Protein 1V85 (pdb70)

Structure (mmCIF, N/CA/C/O backbone):
data_1V85
#
_entry.id   1V85
#
loop_
_atom_site.group_PDB
_atom_site.id
_atom_site.type_symbol
_atom_site.label_atom_id
_atom_site.label_alt_id
_atom_site.label_comp_id
_atom_site.label_asym_id
_atom_site.label_entity_id
_atom_site.label_seq_id
_atom_site.pdbx_PDB_ins_code
_atom_site.Cartn_x
_atom_site.Cartn_y
_atom_site.Cartn_z
_atom_site.occupancy
_atom_site.B_iso_or_equiv
_atom_site.auth_seq_id
_atom_site.auth_comp_id
_atom_site.auth_asym_id
_atom_site.auth_atom_id
_atom_site.pdbx_PDB_model_num
ATOM 1 N N . GLY A 1 1 ? 20.826 4.219 -8.688 1.00 0.00 1 GLY A N 1
ATOM 2 C CA . GLY A 1 1 ? 21.568 4.220 -9.936 1.00 0.00 1 GLY A CA 1
ATOM 3 C C . GLY A 1 1 ? 20.661 4.275 -11.149 1.00 0.00 1 GLY A C 1
ATOM 4 O O . GLY A 1 1 ? 19.618 4.927 -11.124 1.00 0.00 1 GLY A O 1
ATOM 8 N N . SER A 1 2 ? 21.060 3.589 -12.216 1.00 0.00 2 SER A N 1
ATOM 9 C CA . SER A 1 2 ? 20.279 3.567 -13.447 1.00 0.00 2 SER A CA 1
ATOM 10 C C . SER A 1 2 ? 19.308 2.390 -13.453 1.00 0.00 2 SER A C 1
ATOM 11 O O . SER A 1 2 ? 19.142 1.713 -14.467 1.00 0.00 2 SER A O 1
ATOM 19 N N . SER A 1 3 ? 18.669 2.152 -12.312 1.00 0.00 3 SER A N 1
ATOM 20 C CA . SER A 1 3 ? 17.717 1.055 -12.183 1.00 0.00 3 SER A CA 1
ATOM 21 C C . SER A 1 3 ? 16.291 1.542 -12.425 1.00 0.00 3 SER A C 1
ATOM 22 O O . SER A 1 3 ? 15.695 2.199 -11.573 1.00 0.00 3 SER A O 1
ATOM 30 N N . GLY A 1 4 ? 15.750 1.213 -13.594 1.00 0.00 4 GLY A N 1
ATOM 31 C CA . GLY A 1 4 ? 14.400 1.624 -13.929 1.00 0.00 4 GLY A CA 1
ATOM 32 C C . GLY A 1 4 ? 14.079 3.021 -13.434 1.00 0.00 4 GLY A C 1
ATOM 33 O O . GLY A 1 4 ? 14.972 3.857 -13.293 1.00 0.00 4 GLY A O 1
ATOM 37 N N . SER A 1 5 ? 12.802 3.276 -13.172 1.00 0.00 5 SER A N 1
ATOM 38 C CA . SER A 1 5 ? 12.365 4.583 -12.696 1.00 0.00 5 SER A CA 1
ATOM 39 C C . SER A 1 5 ? 13.013 4.917 -11.356 1.00 0.00 5 SER A C 1
ATOM 40 O O . SER A 1 5 ? 13.679 4.078 -10.749 1.00 0.00 5 SER A O 1
ATOM 48 N N . SER A 1 6 ? 12.812 6.150 -10.899 1.00 0.00 6 SER A N 1
ATOM 49 C CA . SER A 1 6 ? 13.379 6.598 -9.633 1.00 0.00 6 SER A CA 1
ATOM 50 C C . SER A 1 6 ? 12.715 5.885 -8.458 1.00 0.00 6 SER A C 1
ATOM 51 O O . SER A 1 6 ? 11.575 6.180 -8.102 1.00 0.00 6 SER A O 1
ATOM 59 N N . GLY A 1 7 ? 13.439 4.944 -7.860 1.00 0.00 7 GLY A N 1
ATOM 60 C CA . GLY A 1 7 ? 12.905 4.203 -6.732 1.00 0.00 7 GLY A CA 1
ATOM 61 C C . GLY A 1 7 ? 13.837 3.101 -6.268 1.00 0.00 7 GLY A C 1
ATOM 62 O O . GLY A 1 7 ? 14.499 2.457 -7.082 1.00 0.00 7 GLY A O 1
ATOM 66 N N . GLU A 1 8 ? 13.890 2.885 -4.958 1.00 0.00 8 GLU A N 1
ATOM 67 C CA . GLU A 1 8 ? 14.751 1.855 -4.388 1.00 0.00 8 GLU A CA 1
ATOM 68 C C . GLU A 1 8 ? 13.978 0.986 -3.399 1.00 0.00 8 GLU A C 1
ATOM 69 O O . GLU A 1 8 ? 13.151 1.483 -2.634 1.00 0.00 8 GLU A O 1
ATOM 81 N N . HIS A 1 9 ? 14.254 -0.314 -3.421 1.00 0.00 9 HIS A N 1
ATOM 82 C CA . HIS A 1 9 ? 13.586 -1.252 -2.526 1.00 0.00 9 HIS A CA 1
ATOM 83 C C . HIS A 1 9 ? 14.321 -1.348 -1.192 1.00 0.00 9 HIS A C 1
ATOM 84 O O . HIS A 1 9 ? 15.169 -2.218 -1.001 1.00 0.00 9 HIS A O 1
ATOM 99 N N . GLY A 1 10 ? 13.989 -0.447 -0.273 1.00 0.00 10 GLY A N 1
ATOM 100 C CA . GLY A 1 10 ? 14.627 -0.447 1.031 1.00 0.00 10 GLY A CA 1
ATOM 101 C C . GLY A 1 10 ? 14.311 0.801 1.831 1.00 0.00 10 GLY A C 1
ATOM 102 O O . GLY A 1 10 ? 13.995 0.722 3.019 1.00 0.00 10 GLY A O 1
ATOM 106 N N . LEU A 1 11 ? 14.397 1.956 1.181 1.00 0.00 11 LEU A N 1
ATOM 107 C CA . LEU A 1 11 ? 14.119 3.227 1.841 1.00 0.00 11 LEU A CA 1
ATOM 108 C C . LEU A 1 11 ? 12.632 3.367 2.149 1.00 0.00 11 LEU A C 1
ATOM 109 O O . LEU A 1 11 ? 12.211 4.312 2.819 1.00 0.00 11 LEU A O 1
ATOM 125 N N . LEU A 1 12 ? 11.840 2.420 1.659 1.00 0.00 12 LEU A N 1
ATOM 126 C CA . LEU A 1 12 ? 10.398 2.435 1.885 1.00 0.00 12 LEU A CA 1
ATOM 127 C C . LEU A 1 12 ? 10.079 2.720 3.349 1.00 0.00 12 LEU A C 1
ATOM 128 O O . LEU A 1 12 ? 9.409 3.702 3.670 1.00 0.00 12 LEU A O 1
ATOM 144 N N . VAL A 1 13 ? 10.565 1.855 4.234 1.00 0.00 13 VAL A N 1
ATOM 145 C CA . VAL A 1 13 ? 10.334 2.015 5.665 1.00 0.00 13 VAL A CA 1
ATOM 146 C C . VAL A 1 13 ? 10.985 3.291 6.187 1.00 0.00 13 VAL A C 1
ATOM 147 O O . VAL A 1 13 ? 10.367 4.060 6.924 1.00 0.00 13 VAL A O 1
ATOM 160 N N . HIS A 1 14 ? 12.238 3.511 5.800 1.00 0.00 14 HIS A N 1
ATOM 161 C CA . HIS A 1 14 ? 12.973 4.695 6.229 1.00 0.00 14 HIS A CA 1
ATOM 162 C C . HIS A 1 14 ? 12.155 5.960 5.986 1.00 0.00 14 HIS A C 1
ATOM 163 O O . HIS A 1 14 ? 12.266 6.936 6.729 1.00 0.00 14 HIS A O 1
ATOM 178 N N . LYS A 1 15 ? 11.335 5.937 4.942 1.00 0.00 15 LYS A N 1
ATOM 179 C CA . LYS A 1 15 ? 10.497 7.081 4.601 1.00 0.00 15 LYS A CA 1
ATOM 180 C C . LYS A 1 15 ? 9.055 6.850 5.042 1.00 0.00 15 LYS A C 1
ATOM 181 O O . LYS A 1 15 ? 8.432 5.859 4.665 1.00 0.00 15 LYS A O 1
ATOM 200 N N . ALA A 1 16 ? 8.532 7.773 5.843 1.00 0.00 16 ALA A N 1
ATOM 201 C CA . ALA A 1 16 ? 7.163 7.671 6.333 1.00 0.00 16 ALA A CA 1
ATOM 202 C C . ALA A 1 16 ? 6.203 7.304 5.207 1.00 0.00 16 ALA A C 1
ATOM 203 O O . ALA A 1 16 ? 6.293 7.838 4.101 1.00 0.00 16 ALA A O 1
ATOM 210 N N . VAL A 1 17 ? 5.284 6.387 5.494 1.00 0.00 17 VAL A N 1
ATOM 211 C CA . VAL A 1 17 ? 4.306 5.948 4.505 1.00 0.00 17 VAL A CA 1
ATOM 212 C C . VAL A 1 17 ? 3.329 7.068 4.165 1.00 0.00 17 VAL A C 1
ATOM 213 O O . VAL A 1 17 ? 2.727 7.074 3.091 1.00 0.00 17 VAL A O 1
ATOM 226 N N . ASP A 1 18 ? 3.176 8.012 5.086 1.00 0.00 18 ASP A N 1
ATOM 227 C CA . ASP A 1 18 ? 2.272 9.139 4.883 1.00 0.00 18 ASP A CA 1
ATOM 228 C C . ASP A 1 18 ? 2.895 10.175 3.954 1.00 0.00 18 ASP A C 1
ATOM 229 O O . ASP A 1 18 ? 2.291 11.208 3.663 1.00 0.00 18 ASP A O 1
ATOM 238 N N . LYS A 1 19 ? 4.108 9.893 3.490 1.00 0.00 19 LYS A N 1
ATOM 239 C CA . LYS A 1 19 ? 4.815 10.800 2.593 1.00 0.00 19 LYS A CA 1
ATOM 240 C C . LYS A 1 19 ? 5.029 10.157 1.227 1.00 0.00 19 LYS A C 1
ATOM 241 O O . LYS A 1 19 ? 5.558 10.786 0.311 1.00 0.00 19 LYS A O 1
ATOM 260 N N . TRP A 1 20 ? 4.614 8.902 1.098 1.00 0.00 20 TRP A N 1
ATOM 261 C CA . TRP A 1 20 ? 4.759 8.175 -0.158 1.00 0.00 20 TRP A CA 1
ATOM 262 C C . TRP A 1 20 ? 3.922 8.817 -1.259 1.00 0.00 20 TRP A C 1
ATOM 263 O O . TRP A 1 20 ? 3.086 9.682 -0.994 1.00 0.00 20 TRP A O 1
ATOM 284 N N . THR A 1 21 ? 4.152 8.390 -2.497 1.00 0.00 21 THR A N 1
ATOM 285 C CA . THR A 1 21 ? 3.419 8.924 -3.638 1.00 0.00 21 THR A CA 1
ATOM 286 C C . THR A 1 21 ? 2.685 7.818 -4.387 1.00 0.00 21 THR A C 1
ATOM 287 O O . THR A 1 21 ? 2.997 6.636 -4.234 1.00 0.00 21 THR A O 1
ATOM 298 N N . THR A 1 22 ? 1.707 8.208 -5.199 1.00 0.00 22 THR A N 1
ATOM 299 C CA . THR A 1 22 ? 0.928 7.249 -5.972 1.00 0.00 22 THR A CA 1
ATOM 300 C C . THR A 1 22 ? 1.824 6.179 -6.585 1.00 0.00 22 THR A C 1
ATOM 301 O O . THR A 1 22 ? 1.369 5.078 -6.893 1.00 0.00 22 THR A O 1
ATOM 312 N N . GLU A 1 23 ? 3.100 6.510 -6.759 1.00 0.00 23 GLU A N 1
ATOM 313 C CA . GLU A 1 23 ? 4.059 5.575 -7.336 1.00 0.00 23 GLU A CA 1
ATOM 314 C C . GLU A 1 23 ? 4.569 4.599 -6.280 1.00 0.00 23 GLU A C 1
ATOM 315 O O . GLU A 1 23 ? 4.380 3.389 -6.397 1.00 0.00 23 GLU A O 1
ATOM 327 N N . GLU A 1 24 ? 5.218 5.134 -5.251 1.00 0.00 24 GLU A N 1
ATOM 328 C CA . GLU A 1 24 ? 5.757 4.310 -4.175 1.00 0.00 24 GLU A CA 1
ATOM 329 C C . GLU A 1 24 ? 4.667 3.437 -3.561 1.00 0.00 24 GLU A C 1
ATOM 330 O O . GLU A 1 24 ? 4.898 2.271 -3.238 1.00 0.00 24 GLU A O 1
ATOM 342 N N . VAL A 1 25 ? 3.478 4.009 -3.401 1.00 0.00 25 VAL A N 1
ATOM 343 C CA . VAL A 1 25 ? 2.351 3.284 -2.826 1.00 0.00 25 VAL A CA 1
ATOM 344 C C . VAL A 1 25 ? 2.121 1.962 -3.551 1.00 0.00 25 VAL A C 1
ATOM 345 O O . VAL A 1 25 ? 1.932 0.922 -2.921 1.00 0.00 25 VAL A O 1
ATOM 358 N N . VAL A 1 26 ? 2.138 2.011 -4.879 1.00 0.00 26 VAL A N 1
ATOM 359 C CA . VAL A 1 26 ? 1.933 0.817 -5.690 1.00 0.00 26 VAL A CA 1
ATOM 360 C C . VAL A 1 26 ? 3.176 -0.066 -5.693 1.00 0.00 26 VAL A C 1
ATOM 361 O O . VAL A 1 26 ? 3.080 -1.293 -5.746 1.00 0.00 26 VAL A O 1
ATOM 374 N N . LEU A 1 27 ? 4.343 0.566 -5.637 1.00 0.00 27 LEU A N 1
ATOM 375 C CA . LEU A 1 27 ? 5.608 -0.162 -5.632 1.00 0.00 27 LEU A CA 1
ATOM 376 C C . LEU A 1 27 ? 5.724 -1.044 -4.393 1.00 0.00 27 LEU A C 1
ATOM 377 O O . LEU A 1 27 ? 6.045 -2.228 -4.490 1.00 0.00 27 LEU A O 1
ATOM 393 N N . TRP A 1 28 ? 5.458 -0.459 -3.231 1.00 0.00 28 TRP A N 1
ATOM 394 C CA . TRP A 1 28 ? 5.531 -1.193 -1.972 1.00 0.00 28 TRP A CA 1
ATOM 395 C C . TRP A 1 28 ? 4.530 -2.343 -1.954 1.00 0.00 28 TRP A C 1
ATOM 396 O O . TRP A 1 28 ? 4.828 -3.430 -1.458 1.00 0.00 28 TRP A O 1
ATOM 417 N N . LEU A 1 29 ? 3.343 -2.097 -2.496 1.00 0.00 29 LEU A N 1
ATOM 418 C CA . LEU A 1 29 ? 2.298 -3.113 -2.542 1.00 0.00 29 LEU A CA 1
ATOM 419 C C . LEU A 1 29 ? 2.596 -4.153 -3.618 1.00 0.00 29 LEU A C 1
ATOM 420 O O . LEU A 1 29 ? 2.132 -5.290 -3.541 1.00 0.00 29 LEU A O 1
ATOM 436 N N . GLU A 1 30 ? 3.374 -3.754 -4.620 1.00 0.00 30 GLU A N 1
ATOM 437 C CA . GLU A 1 30 ? 3.734 -4.652 -5.711 1.00 0.00 30 GLU A CA 1
ATOM 438 C C . GLU A 1 30 ? 4.850 -5.602 -5.286 1.00 0.00 30 GLU A C 1
ATOM 439 O O . GLU A 1 30 ? 5.371 -6.365 -6.099 1.00 0.00 30 GLU A O 1
ATOM 451 N N . GLN A 1 31 ? 5.212 -5.548 -4.009 1.00 0.00 31 GLN A N 1
ATOM 452 C CA . GLN A 1 31 ? 6.267 -6.402 -3.477 1.00 0.00 31 GLN A CA 1
ATOM 453 C C . GLN A 1 31 ? 5.687 -7.486 -2.575 1.00 0.00 31 GLN A C 1
ATOM 454 O O . GLN A 1 31 ? 6.271 -8.559 -2.421 1.00 0.00 31 GLN A O 1
ATOM 468 N N . LEU A 1 32 ? 4.534 -7.199 -1.980 1.00 0.00 32 LEU A N 1
ATOM 469 C CA . LEU A 1 32 ? 3.873 -8.150 -1.092 1.00 0.00 32 LEU A CA 1
ATOM 470 C C . LEU A 1 32 ? 3.475 -9.414 -1.847 1.00 0.00 32 LEU A C 1
ATOM 471 O O . LEU A 1 32 ? 3.370 -10.491 -1.262 1.00 0.00 32 LEU A O 1
ATOM 487 N N . GLY A 1 33 ? 3.257 -9.275 -3.151 1.00 0.00 33 GLY A N 1
ATOM 488 C CA . GLY A 1 33 ? 2.875 -10.414 -3.965 1.00 0.00 33 GLY A CA 1
ATOM 489 C C . GLY A 1 33 ? 2.572 -10.026 -5.399 1.00 0.00 33 GLY A C 1
ATOM 490 O O . GLY A 1 33 ? 2.365 -8.855 -5.717 1.00 0.00 33 GLY A O 1
ATOM 494 N N . PRO A 1 34 ? 2.546 -11.026 -6.293 1.00 0.00 34 PRO A N 1
ATOM 495 C CA . PRO A 1 34 ? 2.268 -10.808 -7.716 1.00 0.00 34 PRO A CA 1
ATOM 496 C C . PRO A 1 34 ? 0.818 -10.411 -7.969 1.00 0.00 34 PRO A C 1
ATOM 497 O O . PRO A 1 34 ? 0.493 -9.845 -9.013 1.00 0.00 34 PRO A O 1
ATOM 508 N N . TRP A 1 35 ? -0.049 -10.712 -7.009 1.00 0.00 35 TRP A N 1
ATOM 509 C CA . TRP A 1 35 ? -1.466 -10.386 -7.129 1.00 0.00 35 TRP A CA 1
ATOM 510 C C . TRP A 1 35 ? -1.695 -8.887 -6.965 1.00 0.00 35 TRP A C 1
ATOM 511 O O . TRP A 1 35 ? -2.772 -8.378 -7.273 1.00 0.00 35 TRP A O 1
ATOM 532 N N . ALA A 1 36 ? -0.676 -8.187 -6.477 1.00 0.00 36 ALA A N 1
ATOM 533 C CA . ALA A 1 36 ? -0.767 -6.747 -6.274 1.00 0.00 36 ALA A CA 1
ATOM 534 C C . ALA A 1 36 ? -1.124 -6.031 -7.573 1.00 0.00 36 ALA A C 1
ATOM 535 O O . ALA A 1 36 ? -1.724 -4.956 -7.555 1.00 0.00 36 ALA A O 1
ATOM 542 N N . SER A 1 37 ? -0.751 -6.633 -8.697 1.00 0.00 37 SER A N 1
ATOM 543 C CA . SER A 1 37 ? -1.028 -6.050 -10.005 1.00 0.00 37 SER A CA 1
ATOM 544 C C . SER A 1 37 ? -2.525 -6.067 -10.301 1.00 0.00 37 SER A C 1
ATOM 545 O O . SER A 1 37 ? -2.996 -5.388 -11.214 1.00 0.00 37 SER A O 1
ATOM 553 N N . LEU A 1 38 ? -3.267 -6.846 -9.522 1.00 0.00 38 LEU A N 1
ATOM 554 C CA . LEU A 1 38 ? -4.711 -6.952 -9.699 1.00 0.00 38 LEU A CA 1
ATOM 555 C C . LEU A 1 38 ? -5.432 -5.812 -8.986 1.00 0.00 38 LEU A C 1
ATOM 556 O O . LEU A 1 38 ? -6.620 -5.580 -9.210 1.00 0.00 38 LEU A O 1
ATOM 572 N N . TYR A 1 39 ? -4.705 -5.104 -8.129 1.00 0.00 39 TYR A N 1
ATOM 573 C CA . TYR A 1 39 ? -5.275 -3.988 -7.383 1.00 0.00 39 TYR A CA 1
ATOM 574 C C . TYR A 1 39 ? -4.568 -2.682 -7.732 1.00 0.00 39 TYR A C 1
ATOM 575 O O . TYR A 1 39 ? -5.168 -1.608 -7.689 1.00 0.00 39 TYR A O 1
ATOM 593 N N . ARG A 1 40 ? -3.289 -2.783 -8.077 1.00 0.00 40 ARG A N 1
ATOM 594 C CA . ARG A 1 40 ? -2.498 -1.611 -8.432 1.00 0.00 40 ARG A CA 1
ATOM 595 C C . ARG A 1 40 ? -3.314 -0.643 -9.286 1.00 0.00 40 ARG A C 1
ATOM 596 O O . ARG A 1 40 ? -3.300 0.566 -9.056 1.00 0.00 40 ARG A O 1
ATOM 617 N N . ASP A 1 41 ? -4.022 -1.185 -10.270 1.00 0.00 41 ASP A N 1
ATOM 618 C CA . ASP A 1 41 ? -4.844 -0.370 -11.158 1.00 0.00 41 ASP A CA 1
ATOM 619 C C . ASP A 1 41 ? -5.774 0.537 -10.358 1.00 0.00 41 ASP A C 1
ATOM 620 O O . ASP A 1 41 ? -5.977 1.699 -10.709 1.00 0.00 41 ASP A O 1
ATOM 629 N N . ARG A 1 42 ? -6.336 -0.003 -9.281 1.00 0.00 42 ARG A N 1
ATOM 630 C CA . ARG A 1 42 ? -7.246 0.757 -8.432 1.00 0.00 42 ARG A CA 1
ATOM 631 C C . ARG A 1 42 ? -6.486 1.803 -7.620 1.00 0.00 42 ARG A C 1
ATOM 632 O O . ARG A 1 42 ? -7.054 2.812 -7.202 1.00 0.00 42 ARG A O 1
ATOM 653 N N . PHE A 1 43 ? -5.200 1.554 -7.401 1.00 0.00 43 PHE A N 1
ATOM 654 C CA . PHE A 1 43 ? -4.363 2.472 -6.638 1.00 0.00 43 PHE A CA 1
ATOM 655 C C . PHE A 1 43 ? -3.978 3.685 -7.480 1.00 0.00 43 PHE A C 1
ATOM 656 O O . PHE A 1 43 ? -3.985 4.818 -6.997 1.00 0.00 43 PHE A O 1
ATOM 673 N N . LEU A 1 44 ? -3.643 3.439 -8.741 1.00 0.00 44 LEU A N 1
ATOM 674 C CA . LEU A 1 44 ? -3.255 4.510 -9.652 1.00 0.00 44 LEU A CA 1
ATOM 675 C C . LEU A 1 44 ? -4.464 5.347 -10.056 1.00 0.00 44 LEU A C 1
ATOM 676 O O . LEU A 1 44 ? -4.468 6.568 -9.896 1.00 0.00 44 LEU A O 1
ATOM 692 N N . SER A 1 45 ? -5.490 4.682 -10.578 1.00 0.00 45 SER A N 1
ATOM 693 C CA . SER A 1 45 ? -6.705 5.365 -11.005 1.00 0.00 45 SER A CA 1
ATOM 694 C C . SER A 1 45 ? -7.254 6.248 -9.889 1.00 0.00 45 SER A C 1
ATOM 695 O O . SER A 1 45 ? -7.643 7.392 -10.123 1.00 0.00 45 SER A O 1
ATOM 703 N N . GLU A 1 46 ? -7.281 5.707 -8.675 1.00 0.00 46 GLU A N 1
ATOM 704 C CA . GLU A 1 46 ? -7.783 6.446 -7.521 1.00 0.00 46 GLU A CA 1
ATOM 705 C C . GLU A 1 46 ? -6.684 7.309 -6.908 1.00 0.00 46 GLU A C 1
ATOM 706 O O . GLU A 1 46 ? -6.836 7.834 -5.805 1.00 0.00 46 GLU A O 1
ATOM 718 N N . ARG A 1 47 ? -5.577 7.449 -7.630 1.00 0.00 47 ARG A N 1
ATOM 719 C CA . ARG A 1 47 ? -4.452 8.245 -7.156 1.00 0.00 47 ARG A CA 1
ATOM 720 C C . ARG A 1 47 ? -4.217 8.023 -5.665 1.00 0.00 47 ARG A C 1
ATOM 721 O O . ARG A 1 47 ? -3.821 8.939 -4.944 1.00 0.00 47 ARG A O 1
ATOM 742 N N . VAL A 1 48 ? -4.464 6.799 -5.209 1.00 0.00 48 VAL A N 1
ATOM 743 C CA . VAL A 1 48 ? -4.279 6.455 -3.804 1.00 0.00 48 VAL A CA 1
ATOM 744 C C . VAL A 1 48 ? -2.832 6.663 -3.373 1.00 0.00 48 VAL A C 1
ATOM 745 O O . VAL A 1 48 ? -1.957 5.859 -3.693 1.00 0.00 48 VAL A O 1
ATOM 758 N N . ASN A 1 49 ? -2.587 7.747 -2.645 1.00 0.00 49 ASN A N 1
ATOM 759 C CA . ASN A 1 49 ? -1.244 8.061 -2.169 1.00 0.00 49 ASN A CA 1
ATOM 760 C C . ASN A 1 49 ? -0.989 7.429 -0.805 1.00 0.00 49 ASN A C 1
ATOM 761 O O . ASN A 1 49 ? -1.884 6.834 -0.207 1.00 0.00 49 ASN A O 1
ATOM 772 N N . GLY A 1 50 ? 0.241 7.563 -0.317 1.00 0.00 50 GLY A N 1
ATOM 773 C CA . GLY A 1 50 ? 0.593 7.001 0.974 1.00 0.00 50 GLY A CA 1
ATOM 774 C C . GLY A 1 50 ? -0.317 7.487 2.085 1.00 0.00 50 GLY A C 1
ATOM 775 O O . GLY A 1 50 ? -0.957 6.686 2.767 1.00 0.00 50 GLY A O 1
ATOM 779 N N . ARG A 1 51 ? -0.373 8.801 2.270 1.00 0.00 51 ARG A N 1
ATOM 780 C CA . ARG A 1 51 ? -1.208 9.392 3.308 1.00 0.00 51 ARG A CA 1
ATOM 781 C C . ARG A 1 51 ? -2.602 8.771 3.304 1.00 0.00 51 ARG A C 1
ATOM 782 O O . ARG A 1 51 ? -3.208 8.571 4.357 1.00 0.00 51 ARG A O 1
ATOM 803 N N . LEU A 1 52 ? -3.105 8.469 2.112 1.00 0.00 52 LEU A N 1
ATOM 804 C CA . LEU A 1 52 ? -4.428 7.871 1.969 1.00 0.00 52 LEU A CA 1
ATOM 805 C C . LEU A 1 52 ? -4.375 6.367 2.217 1.00 0.00 52 LEU A C 1
ATOM 806 O O . LEU A 1 52 ? -5.325 5.779 2.736 1.00 0.00 52 LEU A O 1
ATOM 822 N N . LEU A 1 53 ? -3.259 5.750 1.846 1.00 0.00 53 LEU A N 1
ATOM 823 C CA . LEU A 1 53 ? -3.081 4.314 2.030 1.00 0.00 53 LEU A CA 1
ATOM 824 C C . LEU A 1 53 ? -3.166 3.939 3.506 1.00 0.00 53 LEU A C 1
ATOM 825 O O . LEU A 1 53 ? -3.704 2.890 3.862 1.00 0.00 53 LEU A O 1
ATOM 841 N N . LEU A 1 54 ? -2.634 4.805 4.362 1.00 0.00 54 LEU A N 1
ATOM 842 C CA . LEU A 1 54 ? -2.652 4.566 5.801 1.00 0.00 54 LEU A CA 1
ATOM 843 C C . LEU A 1 54 ? -4.059 4.737 6.364 1.00 0.00 54 LEU A C 1
ATOM 844 O O . LEU A 1 54 ? -4.500 3.959 7.211 1.00 0.00 54 LEU A O 1
ATOM 860 N N . THR A 1 55 ? -4.762 5.760 5.887 1.00 0.00 55 THR A N 1
ATOM 861 C CA . THR A 1 55 ? -6.119 6.033 6.341 1.00 0.00 55 THR A CA 1
ATOM 862 C C . THR A 1 55 ? -7.042 4.854 6.054 1.00 0.00 55 THR A C 1
ATOM 863 O O . THR A 1 55 ? -7.892 4.504 6.874 1.00 0.00 55 THR A O 1
ATOM 874 N N . LEU A 1 56 ? -6.870 4.245 4.886 1.00 0.00 56 LEU A N 1
ATOM 875 C CA . LEU A 1 56 ? -7.688 3.104 4.491 1.00 0.00 56 LEU A CA 1
ATOM 876 C C . LEU A 1 56 ? -7.612 1.992 5.533 1.00 0.00 56 LEU A C 1
ATOM 877 O O . LEU A 1 56 ? -6.526 1.549 5.907 1.00 0.00 56 LEU A O 1
ATOM 893 N N . THR A 1 57 ? -8.774 1.543 5.998 1.00 0.00 57 THR A N 1
ATOM 894 C CA . THR A 1 57 ? -8.840 0.483 6.995 1.00 0.00 57 THR A CA 1
ATOM 895 C C . THR A 1 57 ? -9.402 -0.801 6.397 1.00 0.00 57 THR A C 1
ATOM 896 O O . THR A 1 57 ? -9.871 -0.813 5.259 1.00 0.00 57 THR A O 1
ATOM 907 N N . GLU A 1 58 ? -9.350 -1.881 7.170 1.00 0.00 58 GLU A N 1
ATOM 908 C CA . GLU A 1 58 ? -9.854 -3.171 6.714 1.00 0.00 58 GLU A CA 1
ATOM 909 C C . GLU A 1 58 ? -11.162 -3.004 5.947 1.00 0.00 58 GLU A C 1
ATOM 910 O O . GLU A 1 58 ? -11.355 -3.605 4.890 1.00 0.00 58 GLU A O 1
ATOM 922 N N . GLU A 1 59 ? -12.058 -2.183 6.487 1.00 0.00 59 GLU A N 1
ATOM 923 C CA . GLU A 1 59 ? -13.348 -1.938 5.854 1.00 0.00 59 GLU A CA 1
ATOM 924 C C . GLU A 1 59 ? -13.168 -1.276 4.491 1.00 0.00 59 GLU A C 1
ATOM 925 O O . GLU A 1 59 ? -13.451 -1.878 3.456 1.00 0.00 59 GLU A O 1
ATOM 937 N N . GLU A 1 60 ? -12.697 -0.033 4.500 1.00 0.00 60 GLU A N 1
ATOM 938 C CA . GLU A 1 60 ? -12.481 0.711 3.265 1.00 0.00 60 GLU A CA 1
ATOM 939 C C . GLU A 1 60 ? -11.980 -0.210 2.156 1.00 0.00 60 GLU A C 1
ATOM 940 O O . GLU A 1 60 ? -12.471 -0.166 1.028 1.00 0.00 60 GLU A O 1
ATOM 952 N N . PHE A 1 61 ? -11.000 -1.044 2.485 1.00 0.00 61 PHE A N 1
ATOM 953 C CA . PHE A 1 61 ? -10.430 -1.975 1.517 1.00 0.00 61 PHE A CA 1
ATOM 954 C C . PHE A 1 61 ? -11.493 -2.942 1.003 1.00 0.00 61 PHE A C 1
ATOM 955 O O . PHE A 1 61 ? -11.553 -3.237 -0.191 1.00 0.00 61 PHE A O 1
ATOM 972 N N . SER A 1 62 ? -12.330 -3.431 1.912 1.00 0.00 62 SER A N 1
ATOM 973 C CA . SER A 1 62 ? -13.388 -4.368 1.552 1.00 0.00 62 SER A CA 1
ATOM 974 C C . SER A 1 62 ? -14.531 -3.649 0.843 1.00 0.00 62 SER A C 1
ATOM 975 O O . SER A 1 62 ? -15.396 -4.282 0.236 1.00 0.00 62 SER A O 1
ATOM 983 N N . ARG A 1 63 ? -14.529 -2.323 0.924 1.00 0.00 63 ARG A N 1
ATOM 984 C CA . ARG A 1 63 ? -15.566 -1.517 0.291 1.00 0.00 63 ARG A CA 1
ATOM 985 C C . ARG A 1 63 ? -15.105 -1.010 -1.072 1.00 0.00 63 ARG A C 1
ATOM 986 O O . ARG A 1 63 ? -13.919 -0.756 -1.283 1.00 0.00 63 ARG A O 1
ATOM 1007 N N . ALA A 1 64 ? -16.051 -0.865 -1.995 1.00 0.00 64 ALA A N 1
ATOM 1008 C CA . ALA A 1 64 ? -15.742 -0.387 -3.337 1.00 0.00 64 ALA A CA 1
ATOM 1009 C C . ALA A 1 64 ? -15.055 0.973 -3.291 1.00 0.00 64 ALA A C 1
ATOM 1010 O O . ALA A 1 64 ? -15.105 1.687 -2.289 1.00 0.00 64 ALA A O 1
ATOM 1017 N N . PRO A 1 65 ? -14.398 1.343 -4.400 1.00 0.00 65 PRO A N 1
ATOM 1018 C CA . PRO A 1 65 ? -14.332 0.502 -5.598 1.00 0.00 65 PRO A CA 1
ATOM 1019 C C . PRO A 1 65 ? -13.475 -0.742 -5.387 1.00 0.00 65 PRO A C 1
ATOM 1020 O O . PRO A 1 65 ? -13.702 -1.778 -6.012 1.00 0.00 65 PRO A O 1
ATOM 1031 N N . TYR A 1 66 ? -12.490 -0.633 -4.502 1.00 0.00 66 TYR A N 1
ATOM 1032 C CA . TYR A 1 66 ? -11.598 -1.748 -4.210 1.00 0.00 66 TYR A CA 1
ATOM 1033 C C . TYR A 1 66 ? -12.390 -3.026 -3.950 1.00 0.00 66 TYR A C 1
ATOM 1034 O O . TYR A 1 66 ? -12.043 -4.098 -4.447 1.00 0.00 66 TYR A O 1
ATOM 1052 N N . THR A 1 67 ? -13.458 -2.904 -3.168 1.00 0.00 67 THR A N 1
ATOM 1053 C CA . THR A 1 67 ? -14.300 -4.047 -2.840 1.00 0.00 6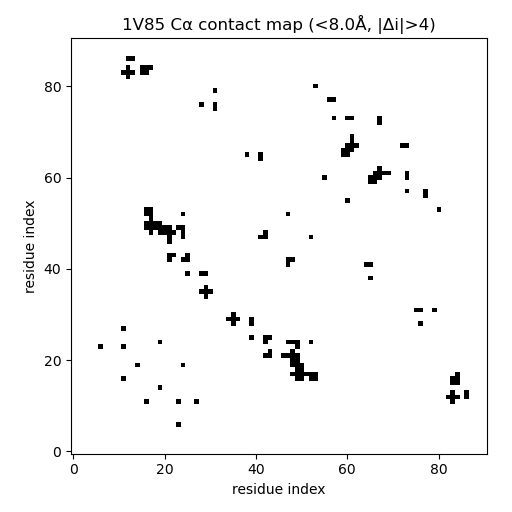7 THR A CA 1
ATOM 1054 C C . THR A 1 67 ? -13.477 -5.326 -2.743 1.00 0.00 67 THR A C 1
ATOM 1055 O O . THR A 1 67 ? -13.929 -6.398 -3.147 1.00 0.00 67 THR A O 1
ATOM 1066 N N . ILE A 1 68 ? -12.269 -5.207 -2.203 1.00 0.00 68 ILE A N 1
ATOM 1067 C CA . ILE A 1 68 ? -11.384 -6.356 -2.052 1.00 0.00 68 ILE A CA 1
ATOM 1068 C C . ILE A 1 68 ? -12.135 -7.557 -1.488 1.00 0.00 68 ILE A C 1
ATOM 1069 O O . ILE A 1 68 ? -12.254 -7.712 -0.273 1.00 0.00 68 ILE A O 1
ATOM 1085 N N . GLU A 1 69 ? -12.637 -8.406 -2.379 1.00 0.00 69 GLU A N 1
ATOM 1086 C CA . GLU A 1 69 ? -13.376 -9.595 -1.969 1.00 0.00 69 GLU A CA 1
ATOM 1087 C C . GLU A 1 69 ? -12.422 -10.721 -1.582 1.00 0.00 69 GLU A C 1
ATOM 1088 O O . GLU A 1 69 ? -12.641 -11.881 -1.929 1.00 0.00 69 GLU A O 1
ATOM 1100 N N . ASN A 1 70 ? -11.362 -10.369 -0.861 1.00 0.00 70 ASN A N 1
ATOM 1101 C CA . ASN A 1 70 ? -10.373 -11.350 -0.427 1.00 0.00 70 ASN A CA 1
ATOM 1102 C C . ASN A 1 70 ? -9.653 -10.875 0.831 1.00 0.00 70 ASN A C 1
ATOM 1103 O O . ASN A 1 70 ? -8.810 -9.980 0.776 1.00 0.00 70 ASN A O 1
ATOM 1114 N N . SER A 1 71 ? -9.990 -11.483 1.964 1.00 0.00 71 SER A N 1
ATOM 1115 C CA . SER A 1 71 ? -9.378 -11.121 3.238 1.00 0.00 71 SER A CA 1
ATOM 1116 C C . SER A 1 71 ? -7.856 -11.171 3.143 1.00 0.00 71 SER A C 1
ATOM 1117 O O . SER A 1 71 ? -7.175 -10.174 3.381 1.00 0.00 71 SER A O 1
ATOM 1125 N N . SER A 1 72 ? -7.330 -12.341 2.793 1.00 0.00 72 SER A N 1
ATOM 1126 C CA . SER A 1 72 ? -5.889 -12.524 2.669 1.00 0.00 72 SER A CA 1
ATOM 1127 C C . SER A 1 72 ? -5.230 -11.276 2.091 1.00 0.00 72 SER A C 1
ATOM 1128 O O . SER A 1 72 ? -4.173 -10.846 2.554 1.00 0.00 72 SER A O 1
ATOM 1136 N N . HIS A 1 73 ? -5.862 -10.698 1.074 1.00 0.00 73 HIS A N 1
ATOM 1137 C CA . HIS A 1 73 ? -5.338 -9.498 0.431 1.00 0.00 73 HIS A CA 1
ATOM 1138 C C . HIS A 1 73 ? -5.236 -8.348 1.428 1.00 0.00 73 HIS A C 1
ATOM 1139 O O . HIS A 1 73 ? -4.235 -7.633 1.464 1.00 0.00 73 HIS A O 1
ATOM 1154 N N . ARG A 1 74 ? -6.278 -8.176 2.234 1.00 0.00 74 ARG A N 1
ATOM 1155 C CA . ARG A 1 74 ? -6.307 -7.112 3.230 1.00 0.00 74 ARG A CA 1
ATOM 1156 C C . ARG A 1 74 ? -5.276 -7.365 4.326 1.00 0.00 74 ARG A C 1
ATOM 1157 O O . ARG A 1 74 ? -4.615 -6.439 4.796 1.00 0.00 74 ARG A O 1
ATOM 1178 N N . ARG A 1 75 ? -5.145 -8.625 4.728 1.00 0.00 75 ARG A N 1
ATOM 1179 C CA . ARG A 1 75 ? -4.196 -8.999 5.770 1.00 0.00 75 ARG A CA 1
ATOM 1180 C C . ARG A 1 75 ? -2.767 -8.676 5.345 1.00 0.00 75 ARG A C 1
ATOM 1181 O O . ARG A 1 75 ? -1.938 -8.280 6.165 1.00 0.00 75 ARG A O 1
ATOM 1202 N N . VAL A 1 76 ? -2.484 -8.849 4.058 1.00 0.00 76 VAL A N 1
ATOM 1203 C CA . VAL A 1 76 ? -1.155 -8.576 3.523 1.00 0.00 76 VAL A CA 1
ATOM 1204 C C . VAL A 1 76 ? -0.856 -7.081 3.532 1.00 0.00 76 VAL A C 1
ATOM 1205 O O . VAL A 1 76 ? 0.234 -6.659 3.920 1.00 0.00 76 VAL A O 1
ATOM 1218 N N . ILE A 1 77 ? -1.830 -6.286 3.104 1.00 0.00 77 ILE A N 1
ATOM 1219 C CA . ILE A 1 77 ? -1.671 -4.837 3.065 1.00 0.00 77 ILE A CA 1
ATOM 1220 C C . ILE A 1 77 ? -1.613 -4.252 4.472 1.00 0.00 77 ILE A C 1
ATOM 1221 O O . ILE A 1 77 ? -0.598 -3.684 4.878 1.00 0.00 77 ILE A O 1
ATOM 1237 N N . LEU A 1 78 ? -2.706 -4.397 5.213 1.00 0.00 78 LEU A N 1
ATOM 1238 C CA . LEU A 1 78 ? -2.779 -3.885 6.577 1.00 0.00 78 LEU A CA 1
ATOM 1239 C C . LEU A 1 78 ? -1.531 -4.262 7.368 1.00 0.00 78 LEU A C 1
ATOM 1240 O O . LEU A 1 78 ? -0.874 -3.405 7.960 1.00 0.00 78 LEU A O 1
ATOM 1256 N N . THR A 1 79 ? -1.207 -5.552 7.373 1.00 0.00 79 THR A N 1
ATOM 1257 C CA . THR A 1 79 ? -0.037 -6.043 8.090 1.00 0.00 79 THR A CA 1
ATOM 1258 C C . THR A 1 79 ? 1.229 -5.328 7.632 1.00 0.00 79 THR A C 1
ATOM 1259 O O . THR A 1 79 ? 1.830 -4.567 8.388 1.00 0.00 79 THR A O 1
ATOM 1270 N N . GLU A 1 80 ? 1.627 -5.579 6.388 1.00 0.00 80 GLU A N 1
ATOM 1271 C CA . GLU A 1 80 ? 2.823 -4.959 5.830 1.00 0.00 80 GLU A CA 1
ATOM 1272 C C . GLU A 1 80 ? 2.855 -3.465 6.138 1.00 0.00 80 GLU A C 1
ATOM 1273 O O . GLU A 1 80 ? 3.911 -2.902 6.431 1.00 0.00 80 GLU A O 1
ATOM 1285 N N . LEU A 1 81 ? 1.691 -2.828 6.069 1.00 0.00 81 LEU A N 1
ATOM 1286 C CA . LEU A 1 81 ? 1.584 -1.398 6.340 1.00 0.00 81 LEU A CA 1
ATOM 1287 C C . LEU A 1 81 ? 2.000 -1.083 7.773 1.00 0.00 81 LEU A C 1
ATOM 1288 O O . LEU A 1 81 ? 2.737 -0.129 8.020 1.00 0.00 81 LEU A O 1
ATOM 1304 N N . GLU A 1 82 ? 1.523 -1.892 8.714 1.00 0.00 82 GLU A N 1
ATOM 1305 C CA . GLU A 1 82 ? 1.846 -1.699 10.123 1.00 0.00 82 GLU A CA 1
ATOM 1306 C C . GLU A 1 82 ? 3.355 -1.750 10.346 1.00 0.00 82 GLU A C 1
ATOM 1307 O O . GLU A 1 82 ? 3.856 -1.298 11.376 1.00 0.00 82 GLU A O 1
ATOM 1319 N N . ARG A 1 83 ? 4.073 -2.303 9.374 1.00 0.00 83 ARG A N 1
ATOM 1320 C CA . ARG A 1 83 ? 5.523 -2.415 9.465 1.00 0.00 83 ARG A CA 1
ATOM 1321 C C . ARG A 1 83 ? 6.201 -1.163 8.917 1.00 0.00 83 ARG A C 1
ATOM 1322 O O . ARG A 1 83 ? 6.972 -0.505 9.615 1.00 0.00 83 ARG A O 1
ATOM 1343 N N . VAL A 1 84 ? 5.907 -0.839 7.661 1.00 0.00 84 VAL A N 1
ATOM 1344 C CA . VAL A 1 84 ? 6.487 0.334 7.018 1.00 0.00 84 VAL A CA 1
ATOM 1345 C C . VAL A 1 84 ? 6.101 1.611 7.756 1.00 0.00 84 VAL A C 1
ATOM 1346 O O . VAL A 1 84 ? 6.865 2.576 7.789 1.00 0.00 84 VAL A O 1
ATOM 1359 N N . ARG A 1 85 ? 4.911 1.610 8.347 1.00 0.00 85 ARG A N 1
ATOM 1360 C CA . ARG A 1 85 ? 4.423 2.770 9.084 1.00 0.00 85 ARG A CA 1
ATOM 1361 C C . ARG A 1 85 ? 5.080 2.857 10.458 1.00 0.00 85 ARG A C 1
ATOM 1362 O O . ARG A 1 85 ? 5.480 3.934 10.899 1.00 0.00 85 ARG A O 1
ATOM 1383 N N . SER A 1 86 ? 5.189 1.715 11.130 1.00 0.00 86 SER A N 1
ATOM 1384 C CA . SER A 1 86 ? 5.794 1.663 12.455 1.00 0.00 86 SER A CA 1
ATOM 1385 C C . SER A 1 86 ? 7.285 1.354 12.360 1.00 0.00 86 SER A C 1
ATOM 1386 O O . SER A 1 86 ? 7.680 0.261 11.957 1.00 0.00 86 SER A O 1
ATOM 1394 N N . GLY A 1 87 ? 8.110 2.327 12.736 1.00 0.00 87 GLY A N 1
ATOM 1395 C CA . GLY A 1 87 ? 9.548 2.141 12.685 1.00 0.00 87 GLY A CA 1
ATOM 1396 C C . GLY A 1 87 ? 10.122 1.692 14.015 1.00 0.00 87 GLY A C 1
ATOM 1397 O O . GLY A 1 87 ? 9.402 1.236 14.903 1.00 0.00 87 GLY A O 1
ATOM 1401 N N . PRO A 1 88 ? 11.449 1.817 14.164 1.00 0.00 88 PRO A N 1
ATOM 1402 C CA . PRO A 1 88 ? 12.148 1.425 15.392 1.00 0.00 88 PRO A CA 1
ATOM 1403 C C . PRO A 1 88 ? 11.830 2.351 16.561 1.00 0.00 88 PRO A C 1
ATOM 1404 O O . PRO A 1 88 ? 11.810 3.573 16.410 1.00 0.00 88 PRO A O 1
ATOM 1415 N N . SER A 1 89 ? 11.582 1.761 17.726 1.00 0.00 89 SER A N 1
ATOM 1416 C CA . SER A 1 89 ? 11.262 2.534 18.921 1.00 0.00 89 SER A CA 1
ATOM 1417 C C . SER A 1 89 ? 12.501 3.244 19.457 1.00 0.00 89 SER A C 1
ATOM 1418 O O . SER A 1 89 ? 12.526 4.469 19.576 1.00 0.00 89 SER A O 1
ATOM 1426 N N . SER A 1 90 ? 13.528 2.465 19.780 1.00 0.00 90 SER A N 1
ATOM 1427 C CA . SER A 1 90 ? 14.770 3.017 20.308 1.00 0.00 90 SER A CA 1
ATOM 1428 C C . SER A 1 90 ? 14.528 3.728 21.636 1.00 0.00 90 SER A C 1
ATOM 1429 O O . SER A 1 90 ? 14.877 4.896 21.800 1.00 0.00 90 SER A O 1
ATOM 1437 N N . GLY A 1 91 ? 13.926 3.013 22.582 1.00 0.00 91 GLY A N 1
ATOM 1438 C CA . GLY A 1 91 ? 13.646 3.590 23.883 1.00 0.00 91 GLY A CA 1
ATOM 1439 C C . GLY A 1 91 ? 13.932 2.628 25.019 1.00 0.00 91 GLY A C 1
ATOM 1440 O O . GLY A 1 91 ? 14.486 3.017 26.047 1.00 0.00 91 GLY A O 1
ATOM 1444 N N . GLY A 1 1 ? 15.626 13.185 -6.398 1.00 0.00 1 GLY A N 2
ATOM 1445 C CA . GLY A 1 1 ? 16.370 13.624 -5.232 1.00 0.00 1 GLY A CA 2
ATOM 1446 C C . GLY A 1 1 ? 17.344 12.574 -4.737 1.00 0.00 1 GLY A C 2
ATOM 1447 O O . GLY A 1 1 ? 18.378 12.334 -5.360 1.00 0.00 1 GLY A O 2
ATOM 1451 N N . SER A 1 2 ? 17.015 11.948 -3.612 1.00 0.00 2 SER A N 2
ATOM 1452 C CA . SER A 1 2 ? 17.871 10.921 -3.029 1.00 0.00 2 SER A CA 2
ATOM 1453 C C . SER A 1 2 ? 17.092 10.059 -2.041 1.00 0.00 2 SER A C 2
ATOM 1454 O O . SER A 1 2 ? 16.452 10.573 -1.123 1.00 0.00 2 SER A O 2
ATOM 1462 N N . SER A 1 3 ? 17.150 8.746 -2.236 1.00 0.00 3 SER A N 2
ATOM 1463 C CA . SER A 1 3 ? 16.447 7.812 -1.365 1.00 0.00 3 SER A CA 2
ATOM 1464 C C . SER A 1 3 ? 15.079 8.361 -0.970 1.00 0.00 3 SER A C 2
ATOM 1465 O O . SER A 1 3 ? 14.682 8.293 0.192 1.00 0.00 3 SER A O 2
ATOM 1473 N N . GLY A 1 4 ? 14.363 8.906 -1.949 1.00 0.00 4 GLY A N 2
ATOM 1474 C CA . GLY A 1 4 ? 13.047 9.459 -1.686 1.00 0.00 4 GLY A CA 2
ATOM 1475 C C . GLY A 1 4 ? 12.182 9.514 -2.929 1.00 0.00 4 GLY A C 2
ATOM 1476 O O . GLY A 1 4 ? 11.066 8.994 -2.940 1.00 0.00 4 GLY A O 2
ATOM 1480 N N . SER A 1 5 ? 12.696 10.148 -3.978 1.00 0.00 5 SER A N 2
ATOM 1481 C CA . SER A 1 5 ? 11.960 10.274 -5.231 1.00 0.00 5 SER A CA 2
ATOM 1482 C C . SER A 1 5 ? 11.538 8.904 -5.753 1.00 0.00 5 SER A C 2
ATOM 1483 O O . SER A 1 5 ? 10.367 8.678 -6.059 1.00 0.00 5 SER A O 2
ATOM 1491 N N . SER A 1 6 ? 12.501 7.993 -5.852 1.00 0.00 6 SER A N 2
ATOM 1492 C CA . SER A 1 6 ? 12.231 6.646 -6.341 1.00 0.00 6 SER A CA 2
ATOM 1493 C C . SER A 1 6 ? 12.451 5.614 -5.239 1.00 0.00 6 SER A C 2
ATOM 1494 O O . SER A 1 6 ? 13.164 5.868 -4.269 1.00 0.00 6 SER A O 2
ATOM 1502 N N . GLY A 1 7 ? 11.833 4.447 -5.397 1.00 0.00 7 GLY A N 2
ATOM 1503 C CA . GLY A 1 7 ? 11.973 3.394 -4.409 1.00 0.00 7 GLY A CA 2
ATOM 1504 C C . GLY A 1 7 ? 13.060 2.401 -4.770 1.00 0.00 7 GLY A C 2
ATOM 1505 O O . GLY A 1 7 ? 13.172 1.985 -5.923 1.00 0.00 7 GLY A O 2
ATOM 1509 N N . GLU A 1 8 ? 13.865 2.022 -3.783 1.00 0.00 8 GLU A N 2
ATOM 1510 C CA . GLU A 1 8 ? 14.951 1.074 -4.004 1.00 0.00 8 GLU A CA 2
ATOM 1511 C C . GLU A 1 8 ? 14.789 -0.156 -3.114 1.00 0.00 8 GLU A C 2
ATOM 1512 O O . GLU A 1 8 ? 15.770 -0.804 -2.747 1.00 0.00 8 GLU A O 2
ATOM 1524 N N . HIS A 1 9 ? 13.544 -0.471 -2.771 1.00 0.00 9 HIS A N 2
ATOM 1525 C CA . HIS A 1 9 ? 13.253 -1.623 -1.925 1.00 0.00 9 HIS A CA 2
ATOM 1526 C C . HIS A 1 9 ? 14.044 -1.554 -0.622 1.00 0.00 9 HIS A C 2
ATOM 1527 O O . HIS A 1 9 ? 14.758 -2.491 -0.268 1.00 0.00 9 HIS A O 2
ATOM 1542 N N . GLY A 1 10 ? 13.913 -0.436 0.087 1.00 0.00 10 GLY A N 2
ATOM 1543 C CA . GLY A 1 10 ? 14.622 -0.265 1.341 1.00 0.00 10 GLY A CA 2
ATOM 1544 C C . GLY A 1 10 ? 14.179 0.973 2.094 1.00 0.00 10 GLY A C 2
ATOM 1545 O O . GLY A 1 10 ? 13.541 0.877 3.143 1.00 0.00 10 GLY A O 2
ATOM 1549 N N . LEU A 1 11 ? 14.519 2.141 1.559 1.00 0.00 11 LEU A N 2
ATOM 1550 C CA . LEU A 1 11 ? 14.153 3.406 2.189 1.00 0.00 11 LEU A CA 2
ATOM 1551 C C . LEU A 1 11 ? 12.655 3.462 2.469 1.00 0.00 11 LEU A C 2
ATOM 1552 O O . LEU A 1 11 ? 12.195 4.254 3.292 1.00 0.00 11 LEU A O 2
ATOM 1568 N N . LEU A 1 12 ? 11.898 2.615 1.780 1.00 0.00 12 LEU A N 2
ATOM 1569 C CA . LEU A 1 12 ? 10.450 2.566 1.955 1.00 0.00 12 LEU A CA 2
ATOM 1570 C C . LEU A 1 12 ? 10.076 2.689 3.429 1.00 0.00 12 LEU A C 2
ATOM 1571 O O . LEU A 1 12 ? 9.486 3.684 3.849 1.00 0.00 12 LEU A O 2
ATOM 1587 N N . VAL A 1 13 ? 10.426 1.672 4.210 1.00 0.00 13 VAL A N 2
ATOM 1588 C CA . VAL A 1 13 ? 10.130 1.668 5.638 1.00 0.00 13 VAL A CA 2
ATOM 1589 C C . VAL A 1 13 ? 10.564 2.974 6.293 1.00 0.00 13 VAL A C 2
ATOM 1590 O O . VAL A 1 13 ? 9.794 3.602 7.020 1.00 0.00 13 VAL A O 2
ATOM 1603 N N . HIS A 1 14 ? 11.803 3.378 6.031 1.00 0.00 14 HIS A N 2
ATOM 1604 C CA . HIS A 1 14 ? 12.340 4.612 6.594 1.00 0.00 14 HIS A CA 2
ATOM 1605 C C . HIS A 1 14 ? 11.373 5.772 6.382 1.00 0.00 14 HIS A C 2
ATOM 1606 O O . HIS A 1 14 ? 10.699 6.212 7.315 1.00 0.00 14 HIS A O 2
ATOM 1621 N N . LYS A 1 15 ? 11.309 6.266 5.150 1.00 0.00 15 LYS A N 2
ATOM 1622 C CA . LYS A 1 15 ? 10.424 7.375 4.814 1.00 0.00 15 LYS A CA 2
ATOM 1623 C C . LYS A 1 15 ? 8.976 7.039 5.158 1.00 0.00 15 LYS A C 2
ATOM 1624 O O . LYS A 1 15 ? 8.411 6.080 4.634 1.00 0.00 15 LYS A O 2
ATOM 1643 N N . ALA A 1 16 ? 8.382 7.836 6.039 1.00 0.00 16 ALA A N 2
ATOM 1644 C CA . ALA A 1 16 ? 6.999 7.625 6.449 1.00 0.00 16 ALA A CA 2
ATOM 1645 C C . ALA A 1 16 ? 6.105 7.355 5.244 1.00 0.00 16 ALA A C 2
ATOM 1646 O O . ALA A 1 16 ? 6.258 7.976 4.193 1.00 0.00 16 ALA A O 2
ATOM 1653 N N . VAL A 1 17 ? 5.170 6.424 5.404 1.00 0.00 17 VAL A N 2
ATOM 1654 C CA . VAL A 1 17 ? 4.250 6.071 4.329 1.00 0.00 17 VAL A CA 2
ATOM 1655 C C . VAL A 1 17 ? 3.317 7.232 4.002 1.00 0.00 17 VAL A C 2
ATOM 1656 O O . VAL A 1 17 ? 2.866 7.378 2.866 1.00 0.00 17 VAL A O 2
ATOM 1669 N N . ASP A 1 18 ? 3.031 8.055 5.005 1.00 0.00 18 ASP A N 2
ATOM 1670 C CA . ASP A 1 18 ? 2.153 9.205 4.824 1.00 0.00 18 ASP A CA 2
ATOM 1671 C C . ASP A 1 18 ? 2.784 10.229 3.887 1.00 0.00 18 ASP A C 2
ATOM 1672 O O . ASP A 1 18 ? 2.165 11.236 3.542 1.00 0.00 18 ASP A O 2
ATOM 1681 N N . LYS A 1 19 ? 4.022 9.967 3.479 1.00 0.00 19 LYS A N 2
ATOM 1682 C CA . LYS A 1 19 ? 4.739 10.865 2.582 1.00 0.00 19 LYS A CA 2
ATOM 1683 C C . LYS A 1 19 ? 4.971 10.208 1.226 1.00 0.00 19 LYS A C 2
ATOM 1684 O O . LYS A 1 19 ? 5.524 10.823 0.314 1.00 0.00 19 LYS A O 2
ATOM 1703 N N . TRP A 1 20 ? 4.544 8.957 1.099 1.00 0.00 20 TRP A N 2
ATOM 1704 C CA . TRP A 1 20 ? 4.705 8.217 -0.148 1.00 0.00 20 TRP A CA 2
ATOM 1705 C C . TRP A 1 20 ? 3.849 8.824 -1.255 1.00 0.00 20 TRP A C 2
ATOM 1706 O O . TRP A 1 20 ? 2.931 9.600 -0.990 1.00 0.00 20 TRP A O 2
ATOM 1727 N N . THR A 1 21 ? 4.156 8.465 -2.498 1.00 0.00 21 THR A N 2
ATOM 1728 C CA . THR A 1 21 ? 3.416 8.975 -3.645 1.00 0.00 21 THR A CA 2
ATOM 1729 C C . THR A 1 21 ? 2.662 7.857 -4.355 1.00 0.00 21 THR A C 2
ATOM 1730 O O . THR A 1 21 ? 2.999 6.680 -4.215 1.00 0.00 21 THR A O 2
ATOM 1741 N N . THR A 1 22 ? 1.640 8.229 -5.118 1.00 0.00 22 THR A N 2
ATOM 1742 C CA . THR A 1 22 ? 0.838 7.257 -5.850 1.00 0.00 22 THR A CA 2
ATOM 1743 C C . THR A 1 22 ? 1.719 6.200 -6.506 1.00 0.00 22 THR A C 2
ATOM 1744 O O . THR A 1 22 ? 1.285 5.071 -6.731 1.00 0.00 22 THR A O 2
ATOM 1755 N N . GLU A 1 23 ? 2.957 6.574 -6.810 1.00 0.00 23 GLU A N 2
ATOM 1756 C CA . GLU A 1 23 ? 3.899 5.657 -7.441 1.00 0.00 23 GLU A CA 2
ATOM 1757 C C . GLU A 1 23 ? 4.490 4.693 -6.416 1.00 0.00 23 GLU A C 2
ATOM 1758 O O . GLU A 1 23 ? 4.427 3.476 -6.585 1.00 0.00 23 GLU A O 2
ATOM 1770 N N . GLU A 1 24 ? 5.064 5.249 -5.353 1.00 0.00 24 GLU A N 2
ATOM 1771 C CA . GLU A 1 24 ? 5.668 4.439 -4.302 1.00 0.00 24 GLU A CA 2
ATOM 1772 C C . GLU A 1 24 ? 4.633 3.515 -3.665 1.00 0.00 24 GLU A C 2
ATOM 1773 O O . GLU A 1 24 ? 4.915 2.351 -3.380 1.00 0.00 24 GLU A O 2
ATOM 1785 N N . VAL A 1 25 ? 3.434 4.044 -3.443 1.00 0.00 25 VAL A N 2
ATOM 1786 C CA . VAL A 1 25 ? 2.356 3.268 -2.840 1.00 0.00 25 VAL A CA 2
ATOM 1787 C C . VAL A 1 25 ? 2.150 1.949 -3.576 1.00 0.00 25 VAL A C 2
ATOM 1788 O O . VAL A 1 25 ? 2.000 0.897 -2.956 1.00 0.00 25 VAL A O 2
ATOM 1801 N N . VAL A 1 26 ? 2.144 2.014 -4.904 1.00 0.00 26 VAL A N 2
ATOM 1802 C CA . VAL A 1 26 ? 1.958 0.824 -5.726 1.00 0.00 26 VAL A CA 2
ATOM 1803 C C . VAL A 1 26 ? 3.214 -0.041 -5.734 1.00 0.00 26 VAL A C 2
ATOM 1804 O O . VAL A 1 26 ? 3.135 -1.268 -5.811 1.00 0.00 26 VAL A O 2
ATOM 1817 N N . LEU A 1 27 ? 4.371 0.606 -5.652 1.00 0.00 27 LEU A N 2
ATOM 1818 C CA . LEU A 1 27 ? 5.645 -0.105 -5.648 1.00 0.00 27 LEU A CA 2
ATOM 1819 C C . LEU A 1 27 ? 5.767 -0.999 -4.419 1.00 0.00 27 LEU A C 2
ATOM 1820 O O . LEU A 1 27 ? 6.113 -2.176 -4.527 1.00 0.00 27 LEU A O 2
ATOM 1836 N N . TRP A 1 28 ? 5.477 -0.435 -3.252 1.00 0.00 28 TRP A N 2
ATOM 1837 C CA . TRP A 1 28 ? 5.551 -1.183 -2.002 1.00 0.00 28 TRP A CA 2
ATOM 1838 C C . TRP A 1 28 ? 4.573 -2.352 -2.008 1.00 0.00 28 TRP A C 2
ATOM 1839 O O . TRP A 1 28 ? 4.891 -3.444 -1.535 1.00 0.00 28 TRP A O 2
ATOM 1860 N N . LEU A 1 29 ? 3.381 -2.117 -2.546 1.00 0.00 29 LEU A N 2
ATOM 1861 C CA . LEU A 1 29 ? 2.355 -3.152 -2.613 1.00 0.00 29 LEU A CA 2
ATOM 1862 C C . LEU A 1 29 ? 2.696 -4.189 -3.678 1.00 0.00 29 LEU A C 2
ATOM 1863 O O . LEU A 1 29 ? 2.317 -5.354 -3.567 1.00 0.00 29 LEU A O 2
ATOM 1879 N N . GLU A 1 30 ? 3.417 -3.756 -4.709 1.00 0.00 30 GLU A N 2
ATOM 1880 C CA . GLU A 1 30 ? 3.811 -4.649 -5.793 1.00 0.00 30 GLU A CA 2
ATOM 1881 C C . GLU A 1 30 ? 4.948 -5.567 -5.355 1.00 0.00 30 GLU A C 2
ATOM 1882 O O . GLU A 1 30 ? 5.492 -6.324 -6.159 1.00 0.00 30 GLU A O 2
ATOM 1894 N N . GLN A 1 31 ? 5.302 -5.493 -4.076 1.00 0.00 31 GLN A N 2
ATOM 1895 C CA . GLN A 1 31 ? 6.376 -6.316 -3.532 1.00 0.00 31 GLN A CA 2
ATOM 1896 C C . GLN A 1 31 ? 5.817 -7.421 -2.643 1.00 0.00 31 GLN A C 2
ATOM 1897 O O . GLN A 1 31 ? 6.428 -8.481 -2.492 1.00 0.00 31 GLN A O 2
ATOM 1911 N N . LEU A 1 32 ? 4.653 -7.168 -2.054 1.00 0.00 32 LEU A N 2
ATOM 1912 C CA . LEU A 1 32 ? 4.011 -8.142 -1.178 1.00 0.00 32 LEU A CA 2
ATOM 1913 C C . LEU A 1 32 ? 3.640 -9.406 -1.948 1.00 0.00 32 LEU A C 2
ATOM 1914 O O . LEU A 1 32 ? 3.502 -10.481 -1.367 1.00 0.00 32 LEU A O 2
ATOM 1930 N N . GLY A 1 33 ? 3.481 -9.268 -3.261 1.00 0.00 33 GLY A N 2
ATOM 1931 C CA . GLY A 1 33 ? 3.129 -10.406 -4.090 1.00 0.00 33 GLY A CA 2
ATOM 1932 C C . GLY A 1 33 ? 2.843 -10.012 -5.525 1.00 0.00 33 GLY A C 2
ATOM 1933 O O . GLY A 1 33 ? 2.644 -8.839 -5.841 1.00 0.00 33 GLY A O 2
ATOM 1937 N N . PRO A 1 34 ? 2.822 -11.008 -6.423 1.00 0.00 34 PRO A N 2
ATOM 1938 C CA . PRO A 1 34 ? 2.561 -10.784 -7.848 1.00 0.00 34 PRO A CA 2
ATOM 1939 C C . PRO A 1 34 ? 1.114 -10.380 -8.116 1.00 0.00 34 PRO A C 2
ATOM 1940 O O . PRO A 1 34 ? 0.808 -9.782 -9.147 1.00 0.00 34 PRO A O 2
ATOM 1951 N N . TRP A 1 35 ? 0.231 -10.711 -7.181 1.00 0.00 35 TRP A N 2
ATOM 1952 C CA . TRP A 1 35 ? -1.184 -10.382 -7.317 1.00 0.00 35 TRP A CA 2
ATOM 1953 C C . TRP A 1 35 ? -1.414 -8.885 -7.141 1.00 0.00 35 TRP A C 2
ATOM 1954 O O . TRP A 1 35 ? -2.481 -8.369 -7.472 1.00 0.00 35 TRP A O 2
ATOM 1975 N N . ALA A 1 36 ? -0.406 -8.193 -6.619 1.00 0.00 36 ALA A N 2
ATOM 1976 C CA . ALA A 1 36 ? -0.499 -6.755 -6.402 1.00 0.00 36 ALA A CA 2
ATOM 1977 C C . ALA A 1 36 ? -0.772 -6.019 -7.709 1.00 0.00 36 ALA A C 2
ATOM 1978 O O . ALA A 1 36 ? -1.247 -4.883 -7.706 1.00 0.00 36 ALA A O 2
ATOM 1985 N N . SER A 1 37 ? -0.468 -6.673 -8.826 1.00 0.00 37 SER A N 2
ATOM 1986 C CA . SER A 1 37 ? -0.676 -6.078 -10.141 1.00 0.00 37 SER A CA 2
ATOM 1987 C C . SER A 1 37 ? -2.150 -6.126 -10.531 1.00 0.00 37 SER A C 2
ATOM 1988 O O . SER A 1 37 ? -2.557 -5.546 -11.539 1.00 0.00 37 SER A O 2
ATOM 1996 N N . LEU A 1 38 ? -2.946 -6.822 -9.727 1.00 0.00 38 LEU A N 2
ATOM 1997 C CA . LEU A 1 38 ? -4.376 -6.948 -9.987 1.00 0.00 38 LEU A CA 2
ATOM 1998 C C . LEU A 1 38 ? -5.153 -5.820 -9.315 1.00 0.00 38 LEU A C 2
ATOM 1999 O O . LEU A 1 38 ? -6.314 -5.573 -9.639 1.00 0.00 38 LEU A O 2
ATOM 2015 N N . TYR A 1 39 ? -4.502 -5.137 -8.379 1.00 0.00 39 TYR A N 2
ATOM 2016 C CA . TYR A 1 39 ? -5.132 -4.035 -7.661 1.00 0.00 39 TYR A CA 2
ATOM 2017 C C . TYR A 1 39 ? -4.456 -2.709 -7.997 1.00 0.00 39 TYR A C 2
ATOM 2018 O O . TYR A 1 39 ? -5.064 -1.645 -7.889 1.00 0.00 39 TYR A O 2
ATOM 2036 N N . ARG A 1 40 ? -3.193 -2.783 -8.404 1.00 0.00 40 ARG A N 2
ATOM 2037 C CA . ARG A 1 40 ? -2.432 -1.590 -8.755 1.00 0.00 40 ARG A CA 2
ATOM 2038 C C . ARG A 1 40 ? -3.310 -0.582 -9.491 1.00 0.00 40 ARG A C 2
ATOM 2039 O O . ARG A 1 40 ? -3.295 0.610 -9.184 1.00 0.00 40 ARG A O 2
ATOM 2060 N N . ASP A 1 41 ? -4.073 -1.070 -10.463 1.00 0.00 41 ASP A N 2
ATOM 2061 C CA . ASP A 1 41 ? -4.959 -0.212 -11.242 1.00 0.00 41 ASP A CA 2
ATOM 2062 C C . ASP A 1 41 ? -5.869 0.603 -10.329 1.00 0.00 41 ASP A C 2
ATOM 2063 O O . ASP A 1 41 ? -6.072 1.798 -10.545 1.00 0.00 41 ASP A O 2
ATOM 2072 N N . ARG A 1 42 ? -6.415 -0.052 -9.309 1.00 0.00 42 ARG A N 2
ATOM 2073 C CA . ARG A 1 42 ? -7.305 0.611 -8.365 1.00 0.00 42 ARG A CA 2
ATOM 2074 C C . ARG A 1 42 ? -6.552 1.660 -7.551 1.00 0.00 42 ARG A C 2
ATOM 2075 O O . ARG A 1 42 ? -7.139 2.632 -7.075 1.00 0.00 42 ARG A O 2
ATOM 2096 N N . PHE A 1 43 ? -5.248 1.456 -7.396 1.00 0.00 43 PHE A N 2
ATOM 2097 C CA . PHE A 1 43 ? -4.414 2.382 -6.639 1.00 0.00 43 PHE A CA 2
ATOM 2098 C C . PHE A 1 43 ? -4.064 3.608 -7.478 1.00 0.00 43 PHE A C 2
ATOM 2099 O O . PHE A 1 43 ? -4.190 4.745 -7.019 1.00 0.00 43 PHE A O 2
ATOM 2116 N N . LEU A 1 44 ? -3.623 3.370 -8.708 1.00 0.00 44 LEU A N 2
ATOM 2117 C CA . LEU A 1 44 ? -3.254 4.453 -9.612 1.00 0.00 44 LEU A CA 2
ATOM 2118 C C . LEU A 1 44 ? -4.475 5.284 -9.993 1.00 0.00 44 LEU A C 2
ATOM 2119 O O . LEU A 1 44 ? -4.495 6.500 -9.802 1.00 0.00 44 LEU A O 2
ATOM 2135 N N . SER A 1 45 ? -5.492 4.620 -10.531 1.00 0.00 45 SER A N 2
ATOM 2136 C CA . SER A 1 45 ? -6.717 5.297 -10.941 1.00 0.00 45 SER A CA 2
ATOM 2137 C C . SER A 1 45 ? -7.252 6.179 -9.817 1.00 0.00 45 SER A C 2
ATOM 2138 O O . SER A 1 45 ? -7.604 7.337 -10.037 1.00 0.00 45 SER A O 2
ATOM 2146 N N . GLU A 1 46 ? -7.310 5.621 -8.612 1.00 0.00 46 GLU A N 2
ATOM 2147 C CA . GLU A 1 46 ? -7.803 6.356 -7.453 1.00 0.00 46 GLU A CA 2
ATOM 2148 C C . GLU A 1 46 ? -6.706 7.235 -6.859 1.00 0.00 46 GLU A C 2
ATOM 2149 O O . GLU A 1 46 ? -6.806 7.686 -5.718 1.00 0.00 46 GLU A O 2
ATOM 2161 N N . ARG A 1 47 ? -5.658 7.473 -7.642 1.00 0.00 47 ARG A N 2
ATOM 2162 C CA . ARG A 1 47 ? -4.541 8.296 -7.194 1.00 0.00 47 ARG A CA 2
ATOM 2163 C C . ARG A 1 47 ? -4.222 8.027 -5.726 1.00 0.00 47 ARG A C 2
ATOM 2164 O O . ARG A 1 47 ? -3.824 8.930 -4.991 1.00 0.00 47 ARG A O 2
ATOM 2185 N N . VAL A 1 48 ? -4.399 6.778 -5.307 1.00 0.00 48 VAL A N 2
ATOM 2186 C CA . VAL A 1 48 ? -4.129 6.389 -3.928 1.00 0.00 48 VAL A CA 2
ATOM 2187 C C . VAL A 1 48 ? -2.703 6.748 -3.525 1.00 0.00 48 VAL A C 2
ATOM 2188 O O . VAL A 1 48 ? -1.749 6.075 -3.912 1.00 0.00 48 VAL A O 2
ATOM 2201 N N . ASN A 1 49 ? -2.566 7.814 -2.743 1.00 0.00 49 ASN A N 2
ATOM 2202 C CA . ASN A 1 49 ? -1.256 8.264 -2.286 1.00 0.00 49 ASN A CA 2
ATOM 2203 C C . ASN A 1 49 ? -0.959 7.739 -0.885 1.00 0.00 49 ASN A C 2
ATOM 2204 O O . ASN A 1 49 ? -1.863 7.321 -0.162 1.00 0.00 49 ASN A O 2
ATOM 2215 N N . GLY A 1 50 ? 0.316 7.763 -0.508 1.00 0.00 50 GLY A N 2
ATOM 2216 C CA . GLY A 1 50 ? 0.710 7.288 0.805 1.00 0.00 50 GLY A CA 2
ATOM 2217 C C . GLY A 1 50 ? -0.337 7.573 1.864 1.00 0.00 50 GLY A C 2
ATOM 2218 O O . GLY A 1 50 ? -0.959 6.653 2.395 1.00 0.00 50 GLY A O 2
ATOM 2222 N N . ARG A 1 51 ? -0.531 8.851 2.173 1.00 0.00 51 ARG A N 2
ATOM 2223 C CA . ARG A 1 51 ? -1.508 9.254 3.177 1.00 0.00 51 ARG A CA 2
ATOM 2224 C C . ARG A 1 51 ? -2.792 8.441 3.044 1.00 0.00 51 ARG A C 2
ATOM 2225 O O . ARG A 1 51 ? -3.308 7.910 4.028 1.00 0.00 51 ARG A O 2
ATOM 2246 N N . LEU A 1 52 ? -3.303 8.348 1.821 1.00 0.00 52 LEU A N 2
ATOM 2247 C CA . LEU A 1 52 ? -4.527 7.600 1.558 1.00 0.00 52 LEU A CA 2
ATOM 2248 C C . LEU A 1 52 ? -4.372 6.139 1.967 1.00 0.00 52 LEU A C 2
ATOM 2249 O O . LEU A 1 52 ? -5.223 5.584 2.663 1.00 0.00 52 LEU A O 2
ATOM 2265 N N . LEU A 1 53 ? -3.278 5.522 1.533 1.00 0.00 53 LEU A N 2
ATOM 2266 C CA . LEU A 1 53 ? -3.009 4.125 1.856 1.00 0.00 53 LEU A CA 2
ATOM 2267 C C . LEU A 1 53 ? -3.169 3.871 3.352 1.00 0.00 53 LEU A C 2
ATOM 2268 O O . LEU A 1 53 ? -3.768 2.877 3.763 1.00 0.00 53 LEU A O 2
ATOM 2284 N N . LEU A 1 54 ? -2.633 4.778 4.161 1.00 0.00 54 LEU A N 2
ATOM 2285 C CA . LEU A 1 54 ? -2.718 4.654 5.612 1.00 0.00 54 LEU A CA 2
ATOM 2286 C C . LEU A 1 54 ? -4.153 4.845 6.092 1.00 0.00 54 LEU A C 2
ATOM 2287 O O . LEU A 1 54 ? -4.679 4.033 6.853 1.00 0.00 54 LEU A O 2
ATOM 2303 N N . THR A 1 55 ? -4.784 5.925 5.639 1.00 0.00 55 THR A N 2
ATOM 2304 C CA . THR A 1 55 ? -6.159 6.223 6.021 1.00 0.00 55 THR A CA 2
ATOM 2305 C C . THR A 1 55 ? -7.065 5.018 5.795 1.00 0.00 55 THR A C 2
ATOM 2306 O O . THR A 1 55 ? -8.082 4.858 6.471 1.00 0.00 55 THR A O 2
ATOM 2317 N N . LEU A 1 56 ? -6.691 4.173 4.841 1.00 0.00 56 LEU A N 2
ATOM 2318 C CA . LEU A 1 56 ? -7.471 2.981 4.526 1.00 0.00 56 LEU A CA 2
ATOM 2319 C C . LEU A 1 56 ? -7.417 1.976 5.673 1.00 0.00 56 LEU A C 2
ATOM 2320 O O . LEU A 1 56 ? -6.340 1.636 6.164 1.00 0.00 56 LEU A O 2
ATOM 2336 N N . THR A 1 57 ? -8.585 1.502 6.094 1.00 0.00 57 THR A N 2
ATOM 2337 C CA . THR A 1 57 ? -8.671 0.536 7.181 1.00 0.00 57 THR A CA 2
ATOM 2338 C C . THR A 1 57 ? -9.293 -0.772 6.706 1.00 0.00 57 THR A C 2
ATOM 2339 O O . THR A 1 57 ? -9.777 -0.866 5.579 1.00 0.00 57 THR A O 2
ATOM 2350 N N . GLU A 1 58 ? -9.275 -1.780 7.573 1.00 0.00 58 GLU A N 2
ATOM 2351 C CA . GLU A 1 58 ? -9.838 -3.083 7.240 1.00 0.00 58 GLU A CA 2
ATOM 2352 C C . GLU A 1 58 ? -11.262 -2.942 6.712 1.00 0.00 58 GLU A C 2
ATOM 2353 O O . GLU A 1 58 ? -11.799 -3.860 6.093 1.00 0.00 58 GLU A O 2
ATOM 2365 N N . GLU A 1 59 ? -11.868 -1.785 6.961 1.00 0.00 59 GLU A N 2
ATOM 2366 C CA . GLU A 1 59 ? -13.230 -1.524 6.511 1.00 0.00 59 GLU A CA 2
ATOM 2367 C C . GLU A 1 59 ? -13.233 -0.896 5.120 1.00 0.00 59 GLU A C 2
ATOM 2368 O O . GLU A 1 59 ? -13.810 -1.445 4.182 1.00 0.00 59 GLU A O 2
ATOM 2380 N N . GLU A 1 60 ? -12.584 0.258 4.997 1.00 0.00 60 GLU A N 2
ATOM 2381 C CA . GLU A 1 60 ? -12.513 0.961 3.721 1.00 0.00 60 GLU A CA 2
ATOM 2382 C C . GLU A 1 60 ? -12.140 0.004 2.592 1.00 0.00 60 GLU A C 2
ATOM 2383 O O . GLU A 1 60 ? -12.641 0.121 1.474 1.00 0.00 60 GLU A O 2
ATOM 2395 N N . PHE A 1 61 ? -11.258 -0.942 2.894 1.00 0.00 61 PHE A N 2
ATOM 2396 C CA . PHE A 1 61 ? -10.816 -1.918 1.906 1.00 0.00 61 PHE A CA 2
ATOM 2397 C C . PHE A 1 61 ? -11.976 -2.803 1.458 1.00 0.00 61 PHE A C 2
ATOM 2398 O O . PHE A 1 61 ? -12.015 -3.265 0.318 1.00 0.00 61 PHE A O 2
ATOM 2415 N N . SER A 1 62 ? -12.919 -3.035 2.366 1.00 0.00 62 SER A N 2
ATOM 2416 C CA . SER A 1 62 ? -14.078 -3.868 2.067 1.00 0.00 62 SER A CA 2
ATOM 2417 C C . SER A 1 62 ? -15.104 -3.095 1.244 1.00 0.00 62 SER A C 2
ATOM 2418 O O . SER A 1 62 ? -16.203 -3.586 0.983 1.00 0.00 62 SER A O 2
ATOM 2426 N N . ARG A 1 63 ? -14.737 -1.884 0.838 1.00 0.00 63 ARG A N 2
ATOM 2427 C CA . ARG A 1 63 ? -15.625 -1.042 0.045 1.00 0.00 63 ARG A CA 2
ATOM 2428 C C . ARG A 1 63 ? -15.044 -0.795 -1.343 1.00 0.00 63 ARG A C 2
ATOM 2429 O O . ARG A 1 63 ? -13.828 -0.696 -1.510 1.00 0.00 63 ARG A O 2
ATOM 2450 N N . ALA A 1 64 ? -15.920 -0.696 -2.337 1.00 0.00 64 ALA A N 2
ATOM 2451 C CA . ALA A 1 64 ? -15.494 -0.459 -3.711 1.00 0.00 64 ALA A CA 2
ATOM 2452 C C . ALA A 1 64 ? -14.810 0.897 -3.847 1.00 0.00 64 ALA A C 2
ATOM 2453 O O . ALA A 1 64 ? -14.917 1.764 -2.979 1.00 0.00 64 ALA A O 2
ATOM 2460 N N . PRO A 1 65 ? -14.088 1.088 -4.961 1.00 0.00 65 PRO A N 2
ATOM 2461 C CA . PRO A 1 65 ? -13.953 0.063 -6.002 1.00 0.00 65 PRO A CA 2
ATOM 2462 C C . PRO A 1 65 ? -13.111 -1.122 -5.542 1.00 0.00 65 PRO A C 2
ATOM 2463 O O . PRO A 1 65 ? -13.143 -2.192 -6.151 1.00 0.00 65 PRO A O 2
ATOM 2474 N N . TYR A 1 66 ? -12.361 -0.926 -4.464 1.00 0.00 66 TYR A N 2
ATOM 2475 C CA . TYR A 1 66 ? -11.509 -1.979 -3.923 1.00 0.00 66 TYR A CA 2
ATOM 2476 C C . TYR A 1 66 ? -12.324 -3.230 -3.607 1.00 0.00 66 TYR A C 2
ATOM 2477 O O . TYR A 1 66 ? -11.935 -4.345 -3.956 1.00 0.00 66 TYR A O 2
ATOM 2495 N N . THR A 1 67 ? -13.458 -3.036 -2.941 1.00 0.00 67 THR A N 2
ATOM 2496 C CA . THR A 1 67 ? -14.329 -4.147 -2.576 1.00 0.00 67 THR A CA 2
ATOM 2497 C C . THR A 1 67 ? -13.526 -5.421 -2.344 1.00 0.00 67 THR A C 2
ATOM 2498 O O . THR A 1 67 ? -13.961 -6.515 -2.708 1.00 0.00 67 THR A O 2
ATOM 2509 N N . ILE A 1 68 ? -12.354 -5.274 -1.736 1.00 0.00 68 ILE A N 2
ATOM 2510 C CA . ILE A 1 68 ? -11.491 -6.415 -1.454 1.00 0.00 68 ILE A CA 2
ATOM 2511 C C . ILE A 1 68 ? -12.261 -7.523 -0.743 1.00 0.00 68 ILE A C 2
ATOM 2512 O O . ILE A 1 68 ? -12.439 -7.486 0.473 1.00 0.00 68 ILE A O 2
ATOM 2528 N N . GLU A 1 69 ? -12.713 -8.509 -1.512 1.00 0.00 69 GLU A N 2
ATOM 2529 C CA . GLU A 1 69 ? -13.463 -9.629 -0.955 1.00 0.00 69 GLU A CA 2
ATOM 2530 C C . GLU A 1 69 ? -12.520 -10.685 -0.384 1.00 0.00 69 GLU A C 2
ATOM 2531 O O . GLU A 1 69 ? -12.911 -11.492 0.458 1.00 0.00 69 GLU A O 2
ATOM 2543 N N . ASN A 1 70 ? -11.275 -10.672 -0.850 1.00 0.00 70 ASN A N 2
ATOM 2544 C CA . ASN A 1 70 ? -10.276 -11.628 -0.388 1.00 0.00 70 ASN A CA 2
ATOM 2545 C C . ASN A 1 70 ? -9.592 -11.130 0.882 1.00 0.00 70 ASN A C 2
ATOM 2546 O O . ASN A 1 70 ? -8.584 -10.425 0.820 1.00 0.00 70 ASN A O 2
ATOM 2557 N N . SER A 1 71 ? -10.147 -11.500 2.031 1.00 0.00 71 SER A N 2
ATOM 2558 C CA . SER A 1 71 ? -9.592 -11.088 3.315 1.00 0.00 71 SER A CA 2
ATOM 2559 C C . SER A 1 71 ? -8.067 -11.110 3.281 1.00 0.00 71 SER A C 2
ATOM 2560 O O . SER A 1 71 ? -7.413 -10.144 3.674 1.00 0.00 71 SER A O 2
ATOM 2568 N N . SER A 1 72 ? -7.508 -12.219 2.807 1.00 0.00 72 SER A N 2
ATOM 2569 C CA . SER A 1 72 ? -6.060 -12.369 2.724 1.00 0.00 72 SER A CA 2
ATOM 2570 C C . SER A 1 72 ? -5.403 -11.067 2.274 1.00 0.00 72 SER A C 2
ATOM 2571 O O . SER A 1 72 ? -4.423 -10.615 2.867 1.00 0.00 72 SER A O 2
ATOM 2579 N N . HIS A 1 73 ? -5.951 -10.470 1.220 1.00 0.00 73 HIS A N 2
ATOM 2580 C CA . HIS A 1 73 ? -5.419 -9.219 0.689 1.00 0.00 73 HIS A CA 2
ATOM 2581 C C . HIS A 1 73 ? -5.359 -8.150 1.775 1.00 0.00 73 HIS A C 2
ATOM 2582 O O . HIS A 1 73 ? -4.346 -7.470 1.935 1.00 0.00 73 HIS A O 2
ATOM 2597 N N . ARG A 1 74 ? -6.452 -8.006 2.519 1.00 0.00 74 ARG A N 2
ATOM 2598 C CA . ARG A 1 74 ? -6.524 -7.018 3.588 1.00 0.00 74 ARG A CA 2
ATOM 2599 C C . ARG A 1 74 ? -5.486 -7.309 4.668 1.00 0.00 74 ARG A C 2
ATOM 2600 O O . ARG A 1 74 ? -4.949 -6.393 5.291 1.00 0.00 74 ARG A O 2
ATOM 2621 N N . ARG A 1 75 ? -5.209 -8.591 4.885 1.00 0.00 75 ARG A N 2
ATOM 2622 C CA . ARG A 1 75 ? -4.237 -9.003 5.890 1.00 0.00 75 ARG A CA 2
ATOM 2623 C C . ARG A 1 75 ? -2.818 -8.658 5.449 1.00 0.00 75 ARG A C 2
ATOM 2624 O O . ARG A 1 75 ? -1.995 -8.218 6.252 1.00 0.00 75 ARG A O 2
ATOM 2645 N N . VAL A 1 76 ? -2.537 -8.861 4.165 1.00 0.00 76 VAL A N 2
ATOM 2646 C CA . VAL A 1 76 ? -1.218 -8.571 3.616 1.00 0.00 76 VAL A CA 2
ATOM 2647 C C . VAL A 1 76 ? -0.918 -7.077 3.665 1.00 0.00 76 VAL A C 2
ATOM 2648 O O . VAL A 1 76 ? 0.040 -6.647 4.308 1.00 0.00 76 VAL A O 2
ATOM 2661 N N . ILE A 1 77 ? -1.744 -6.291 2.983 1.00 0.00 77 ILE A N 2
ATOM 2662 C CA . ILE A 1 77 ? -1.568 -4.844 2.951 1.00 0.00 77 ILE A CA 2
ATOM 2663 C C . ILE A 1 77 ? -1.468 -4.271 4.360 1.00 0.00 77 ILE A C 2
ATOM 2664 O O . ILE A 1 77 ? -0.471 -3.642 4.717 1.00 0.00 77 ILE A O 2
ATOM 2680 N N . LEU A 1 78 ? -2.506 -4.494 5.158 1.00 0.00 78 LEU A N 2
ATOM 2681 C CA . LEU A 1 78 ? -2.535 -4.001 6.531 1.00 0.00 78 LEU A CA 2
ATOM 2682 C C . LEU A 1 78 ? -1.273 -4.410 7.284 1.00 0.00 78 LEU A C 2
ATOM 2683 O O . LEU A 1 78 ? -0.455 -3.567 7.652 1.00 0.00 78 LEU A O 2
ATOM 2699 N N . THR A 1 79 ? -1.120 -5.712 7.507 1.00 0.00 79 THR A N 2
ATOM 2700 C CA . THR A 1 79 ? 0.043 -6.234 8.214 1.00 0.00 79 THR A CA 2
ATOM 2701 C C . THR A 1 79 ? 1.326 -5.566 7.732 1.00 0.00 79 THR A C 2
ATOM 2702 O O . THR A 1 79 ? 2.056 -4.964 8.518 1.00 0.00 79 THR A O 2
ATOM 2713 N N . GLU A 1 80 ? 1.593 -5.676 6.434 1.00 0.00 80 GLU A N 2
ATOM 2714 C CA . GLU A 1 80 ? 2.788 -5.082 5.848 1.00 0.00 80 GLU A CA 2
ATOM 2715 C C . GLU A 1 80 ? 2.871 -3.593 6.171 1.00 0.00 80 GLU A C 2
ATOM 2716 O O . GLU A 1 80 ? 3.942 -3.072 6.482 1.00 0.00 80 GLU A O 2
ATOM 2728 N N . LEU A 1 81 ? 1.732 -2.914 6.094 1.00 0.00 81 LEU A N 2
ATOM 2729 C CA . LEU A 1 81 ? 1.673 -1.484 6.377 1.00 0.00 81 LEU A CA 2
ATOM 2730 C C . LEU A 1 81 ? 2.130 -1.192 7.803 1.00 0.00 81 LEU A C 2
ATOM 2731 O O . LEU A 1 81 ? 2.798 -0.191 8.057 1.00 0.00 81 LEU A O 2
ATOM 2747 N N . GLU A 1 82 ? 1.767 -2.075 8.728 1.00 0.00 82 GLU A N 2
ATOM 2748 C CA . GLU A 1 82 ? 2.141 -1.912 10.127 1.00 0.00 82 GLU A CA 2
ATOM 2749 C C . GLU A 1 82 ? 3.658 -1.845 10.281 1.00 0.00 82 GLU A C 2
ATOM 2750 O O . GLU A 1 82 ? 4.174 -1.148 11.154 1.00 0.00 82 GLU A O 2
ATOM 2762 N N . ARG A 1 83 ? 4.366 -2.575 9.425 1.00 0.00 83 ARG A N 2
ATOM 2763 C CA . ARG A 1 83 ? 5.823 -2.601 9.466 1.00 0.00 83 ARG A CA 2
ATOM 2764 C C . ARG A 1 83 ? 6.406 -1.305 8.908 1.00 0.00 83 ARG A C 2
ATOM 2765 O O . ARG A 1 83 ? 7.021 -0.525 9.635 1.00 0.00 83 ARG A O 2
ATOM 2786 N N . VAL A 1 84 ? 6.207 -1.083 7.613 1.00 0.00 84 VAL A N 2
ATOM 2787 C CA . VAL A 1 84 ? 6.712 0.118 6.957 1.00 0.00 84 VAL A CA 2
ATOM 2788 C C . VAL A 1 84 ? 6.449 1.358 7.805 1.00 0.00 84 VAL A C 2
ATOM 2789 O O . VAL A 1 84 ? 7.338 2.187 8.002 1.00 0.00 84 VAL A O 2
ATOM 2802 N N . ARG A 1 85 ? 5.224 1.479 8.304 1.00 0.00 85 ARG A N 2
ATOM 2803 C CA . ARG A 1 85 ? 4.844 2.618 9.130 1.00 0.00 85 ARG A CA 2
ATOM 2804 C C . ARG A 1 85 ? 5.556 2.573 10.479 1.00 0.00 85 ARG A C 2
ATOM 2805 O O . ARG A 1 85 ? 6.038 3.593 10.972 1.00 0.00 85 ARG A O 2
ATOM 2826 N N . SER A 1 86 ? 5.616 1.384 11.071 1.00 0.00 86 SER A N 2
ATOM 2827 C CA . SER A 1 86 ? 6.265 1.207 12.365 1.00 0.00 86 SER A CA 2
ATOM 2828 C C . SER A 1 86 ? 7.630 0.544 12.202 1.00 0.00 86 SER A C 2
ATOM 2829 O O . SER A 1 86 ? 7.728 -0.676 12.073 1.00 0.00 86 SER A O 2
ATOM 2837 N N . GLY A 1 87 ? 8.681 1.358 12.208 1.00 0.00 87 GLY A N 2
ATOM 2838 C CA . GLY A 1 87 ? 10.026 0.834 12.060 1.00 0.00 87 GLY A CA 2
ATOM 2839 C C . GLY A 1 87 ? 10.929 1.219 13.215 1.00 0.00 87 GLY A C 2
ATOM 2840 O O . GLY A 1 87 ? 10.807 2.300 13.793 1.00 0.00 87 GLY A O 2
ATOM 2844 N N . PRO A 1 88 ? 11.859 0.320 13.570 1.00 0.00 88 PRO A N 2
ATOM 2845 C CA . PRO A 1 88 ? 12.804 0.549 14.668 1.00 0.00 88 PRO A CA 2
ATOM 2846 C C . PRO A 1 88 ? 13.830 1.626 14.334 1.00 0.00 88 PRO A C 2
ATOM 2847 O O . PRO A 1 88 ? 14.261 1.753 13.188 1.00 0.00 88 PRO A O 2
ATOM 2858 N N . SER A 1 89 ? 14.219 2.400 15.342 1.00 0.00 89 SER A N 2
ATOM 2859 C CA . SER A 1 89 ? 15.194 3.468 15.155 1.00 0.00 89 SER A CA 2
ATOM 2860 C C . SER A 1 89 ? 16.602 2.900 15.011 1.00 0.00 89 SER A C 2
ATOM 2861 O O . SER A 1 89 ? 17.261 2.587 16.002 1.00 0.00 89 SER A O 2
ATOM 2869 N N . SER A 1 90 ? 17.057 2.770 13.769 1.00 0.00 90 SER A N 2
ATOM 2870 C CA . SER A 1 90 ? 18.385 2.236 13.493 1.00 0.00 90 SER A CA 2
ATOM 2871 C C . SER A 1 90 ? 19.443 3.330 13.598 1.00 0.00 90 SER A C 2
ATOM 2872 O O . SER A 1 90 ? 19.144 4.514 13.454 1.00 0.00 90 SER A O 2
ATOM 2880 N N . GLY A 1 91 ? 20.684 2.923 13.851 1.00 0.00 91 GLY A N 2
ATOM 2881 C CA . GLY A 1 91 ? 21.768 3.880 13.972 1.00 0.00 91 GLY A CA 2
ATOM 2882 C C . GLY A 1 91 ? 21.550 4.863 15.105 1.00 0.00 91 GLY A C 2
ATOM 2883 O O . GLY A 1 91 ? 22.186 5.916 15.153 1.00 0.00 91 GLY A O 2
ATOM 2887 N N . GLY A 1 1 ? 7.918 17.542 -10.211 1.00 0.00 1 GLY A N 3
ATOM 2888 C CA . GLY A 1 1 ? 8.981 18.458 -10.580 1.00 0.00 1 GLY A CA 3
ATOM 2889 C C . GLY A 1 1 ? 10.356 17.914 -10.248 1.00 0.00 1 GLY A C 3
ATOM 2890 O O . GLY A 1 1 ? 10.767 16.880 -10.775 1.00 0.00 1 GLY A O 3
ATOM 2894 N N . SER A 1 2 ? 11.072 18.612 -9.372 1.00 0.00 2 SER A N 3
ATOM 2895 C CA . SER A 1 2 ? 12.411 18.196 -8.974 1.00 0.00 2 SER A CA 3
ATOM 2896 C C . SER A 1 2 ? 12.453 16.697 -8.690 1.00 0.00 2 SER A C 3
ATOM 2897 O O . SER A 1 2 ? 11.507 16.132 -8.143 1.00 0.00 2 SER A O 3
ATOM 2905 N N . SER A 1 3 ? 13.557 16.061 -9.068 1.00 0.00 3 SER A N 3
ATOM 2906 C CA . SER A 1 3 ? 13.722 14.627 -8.858 1.00 0.00 3 SER A CA 3
ATOM 2907 C C . SER A 1 3 ? 15.198 14.241 -8.879 1.00 0.00 3 SER A C 3
ATOM 2908 O O . SER A 1 3 ? 16.028 14.949 -9.448 1.00 0.00 3 SER A O 3
ATOM 2916 N N . GLY A 1 4 ? 15.517 13.112 -8.254 1.00 0.00 4 GLY A N 3
ATOM 2917 C CA . GLY A 1 4 ? 16.893 12.651 -8.211 1.00 0.00 4 GLY A CA 3
ATOM 2918 C C . GLY A 1 4 ? 16.999 11.140 -8.257 1.00 0.00 4 GLY A C 3
ATOM 2919 O O . GLY A 1 4 ? 16.949 10.539 -9.331 1.00 0.00 4 GLY A O 3
ATOM 2923 N N . SER A 1 5 ? 17.148 10.523 -7.089 1.00 0.00 5 SER A N 3
ATOM 2924 C CA . SER A 1 5 ? 17.267 9.072 -7.001 1.00 0.00 5 SER A CA 3
ATOM 2925 C C . SER A 1 5 ? 16.187 8.387 -7.831 1.00 0.00 5 SER A C 3
ATOM 2926 O O . SER A 1 5 ? 15.148 8.977 -8.128 1.00 0.00 5 SER A O 3
ATOM 2934 N N . SER A 1 6 ? 16.440 7.136 -8.204 1.00 0.00 6 SER A N 3
ATOM 2935 C CA . SER A 1 6 ? 15.492 6.370 -9.004 1.00 0.00 6 SER A CA 3
ATOM 2936 C C . SER A 1 6 ? 14.532 5.590 -8.111 1.00 0.00 6 SER A C 3
ATOM 2937 O O . SER A 1 6 ? 13.325 5.570 -8.346 1.00 0.00 6 SER A O 3
ATOM 2945 N N . GLY A 1 7 ? 15.080 4.948 -7.083 1.00 0.00 7 GLY A N 3
ATOM 2946 C CA . GLY A 1 7 ? 14.260 4.175 -6.169 1.00 0.00 7 GLY A CA 3
ATOM 2947 C C . GLY A 1 7 ? 14.831 2.797 -5.900 1.00 0.00 7 GLY A C 3
ATOM 2948 O O . GLY A 1 7 ? 14.792 1.924 -6.766 1.00 0.00 7 GLY A O 3
ATOM 2952 N N . GLU A 1 8 ? 15.364 2.603 -4.698 1.00 0.00 8 GLU A N 3
ATOM 2953 C CA . GLU A 1 8 ? 15.948 1.322 -4.320 1.00 0.00 8 GLU A CA 3
ATOM 2954 C C . GLU A 1 8 ? 15.118 0.645 -3.233 1.00 0.00 8 GLU A C 3
ATOM 2955 O O . GLU A 1 8 ? 15.207 0.998 -2.057 1.00 0.00 8 GLU A O 3
ATOM 2967 N N . HIS A 1 9 ? 14.310 -0.331 -3.636 1.00 0.00 9 HIS A N 3
ATOM 2968 C CA . HIS A 1 9 ? 13.463 -1.059 -2.697 1.00 0.00 9 HIS A CA 3
ATOM 2969 C C . HIS A 1 9 ? 14.158 -1.215 -1.348 1.00 0.00 9 HIS A C 3
ATOM 2970 O O . HIS A 1 9 ? 15.214 -1.839 -1.251 1.00 0.00 9 HIS A O 3
ATOM 2985 N N . GLY A 1 10 ? 13.557 -0.643 -0.308 1.00 0.00 10 GLY A N 3
ATOM 2986 C CA . GLY A 1 10 ? 14.133 -0.730 1.021 1.00 0.00 10 GLY A CA 3
ATOM 2987 C C . GLY A 1 10 ? 13.970 0.555 1.808 1.00 0.00 10 GLY A C 3
ATOM 2988 O O . GLY A 1 10 ? 13.636 0.529 2.993 1.00 0.00 10 GLY A O 3
ATOM 2992 N N . LEU A 1 11 ? 14.209 1.684 1.150 1.00 0.00 11 LEU A N 3
ATOM 2993 C CA . LEU A 1 11 ? 14.089 2.987 1.796 1.00 0.00 11 LEU A CA 3
ATOM 2994 C C . LEU A 1 11 ? 12.637 3.284 2.157 1.00 0.00 11 LEU A C 3
ATOM 2995 O O . LEU A 1 11 ? 12.347 4.250 2.864 1.00 0.00 11 LEU A O 3
ATOM 3011 N N . LEU A 1 12 ? 11.729 2.447 1.669 1.00 0.00 12 LEU A N 3
ATOM 3012 C CA . LEU A 1 12 ? 10.306 2.617 1.942 1.00 0.00 12 LEU A CA 3
ATOM 3013 C C . LEU A 1 12 ? 10.051 2.754 3.440 1.00 0.00 12 LEU A C 3
ATOM 3014 O O . LEU A 1 12 ? 9.472 3.740 3.895 1.00 0.00 12 LEU A O 3
ATOM 3030 N N . VAL A 1 13 ? 10.490 1.757 4.203 1.00 0.00 13 VAL A N 3
ATOM 3031 C CA . VAL A 1 13 ? 10.313 1.767 5.650 1.00 0.00 13 VAL A CA 3
ATOM 3032 C C . VAL A 1 13 ? 10.891 3.037 6.266 1.00 0.00 13 VAL A C 3
ATOM 3033 O O . VAL A 1 13 ? 10.290 3.636 7.158 1.00 0.00 13 VAL A O 3
ATOM 3046 N N . HIS A 1 14 ? 12.061 3.443 5.783 1.00 0.00 14 HIS A N 3
ATOM 3047 C CA . HIS A 1 14 ? 12.720 4.643 6.285 1.00 0.00 14 HIS A CA 3
ATOM 3048 C C . HIS A 1 14 ? 11.856 5.878 6.046 1.00 0.00 14 HIS A C 3
ATOM 3049 O O . HIS A 1 14 ? 11.442 6.551 6.990 1.00 0.00 14 HIS A O 3
ATOM 3064 N N . LYS A 1 15 ? 11.588 6.170 4.778 1.00 0.00 15 LYS A N 3
ATOM 3065 C CA . LYS A 1 15 ? 10.774 7.323 4.414 1.00 0.00 15 LYS A CA 3
ATOM 3066 C C . LYS A 1 15 ? 9.318 7.110 4.819 1.00 0.00 15 LYS A C 3
ATOM 3067 O O . LYS A 1 15 ? 8.673 6.161 4.376 1.00 0.00 15 LYS A O 3
ATOM 3086 N N . ALA A 1 16 ? 8.807 8.002 5.662 1.00 0.00 16 ALA A N 3
ATOM 3087 C CA . ALA A 1 16 ? 7.427 7.913 6.123 1.00 0.00 16 ALA A CA 3
ATOM 3088 C C . ALA A 1 16 ? 6.489 7.545 4.979 1.00 0.00 16 ALA A C 3
ATOM 3089 O O . ALA A 1 16 ? 6.613 8.063 3.869 1.00 0.00 16 ALA A O 3
ATOM 3096 N N . VAL A 1 17 ? 5.549 6.647 5.256 1.00 0.00 17 VAL A N 3
ATOM 3097 C CA . VAL A 1 17 ? 4.589 6.209 4.250 1.00 0.00 17 VAL A CA 3
ATOM 3098 C C . VAL A 1 17 ? 3.612 7.326 3.900 1.00 0.00 17 VAL A C 3
ATOM 3099 O O . VAL A 1 17 ? 3.073 7.370 2.794 1.00 0.00 17 VAL A O 3
ATOM 3112 N N . ASP A 1 18 ? 3.389 8.229 4.849 1.00 0.00 18 ASP A N 3
ATOM 3113 C CA . ASP A 1 18 ? 2.478 9.348 4.642 1.00 0.00 18 ASP A CA 3
ATOM 3114 C C . ASP A 1 18 ? 3.078 10.365 3.676 1.00 0.00 18 ASP A C 3
ATOM 3115 O O . ASP A 1 18 ? 2.468 11.393 3.380 1.00 0.00 18 ASP A O 3
ATOM 3124 N N . LYS A 1 19 ? 4.279 10.073 3.188 1.00 0.00 19 LYS A N 3
ATOM 3125 C CA . LYS A 1 19 ? 4.963 10.961 2.255 1.00 0.00 19 LYS A CA 3
ATOM 3126 C C . LYS A 1 19 ? 5.117 10.300 0.889 1.00 0.00 19 LYS A C 3
ATOM 3127 O O . LYS A 1 19 ? 5.607 10.917 -0.057 1.00 0.00 19 LYS A O 3
ATOM 3146 N N . TRP A 1 20 ? 4.693 9.046 0.792 1.00 0.00 20 TRP A N 3
ATOM 3147 C CA . TRP A 1 20 ? 4.783 8.303 -0.460 1.00 0.00 20 TRP A CA 3
ATOM 3148 C C . TRP A 1 20 ? 3.884 8.922 -1.525 1.00 0.00 20 TRP A C 3
ATOM 3149 O O . TRP A 1 20 ? 3.026 9.752 -1.223 1.00 0.00 20 TRP A O 3
ATOM 3170 N N . THR A 1 21 ? 4.086 8.513 -2.774 1.00 0.00 21 THR A N 3
ATOM 3171 C CA . THR A 1 21 ? 3.295 9.028 -3.884 1.00 0.00 21 THR A CA 3
ATOM 3172 C C . THR A 1 21 ? 2.534 7.908 -4.584 1.00 0.00 21 THR A C 3
ATOM 3173 O O . THR A 1 21 ? 2.837 6.728 -4.400 1.00 0.00 21 THR A O 3
ATOM 3184 N N . THR A 1 22 ? 1.545 8.283 -5.388 1.00 0.00 22 THR A N 3
ATOM 3185 C CA . THR A 1 22 ? 0.740 7.309 -6.116 1.00 0.00 22 THR A CA 3
ATOM 3186 C C . THR A 1 22 ? 1.616 6.226 -6.735 1.00 0.00 22 THR A C 3
ATOM 3187 O O . THR A 1 22 ? 1.162 5.105 -6.962 1.00 0.00 22 THR A O 3
ATOM 3198 N N . GLU A 1 23 ? 2.872 6.568 -7.005 1.00 0.00 23 GLU A N 3
ATOM 3199 C CA . GLU A 1 23 ? 3.810 5.623 -7.598 1.00 0.00 23 GLU A CA 3
ATOM 3200 C C . GLU A 1 23 ? 4.373 4.679 -6.539 1.00 0.00 23 GLU A C 3
ATOM 3201 O O . GLU A 1 23 ? 4.199 3.463 -6.622 1.00 0.00 23 GLU A O 3
ATOM 3213 N N . GLU A 1 24 ? 5.049 5.248 -5.546 1.00 0.00 24 GLU A N 3
ATOM 3214 C CA . GLU A 1 24 ? 5.640 4.457 -4.473 1.00 0.00 24 GLU A CA 3
ATOM 3215 C C . GLU A 1 24 ? 4.592 3.561 -3.818 1.00 0.00 24 GLU A C 3
ATOM 3216 O O . GLU A 1 24 ? 4.851 2.392 -3.531 1.00 0.00 24 GLU A O 3
ATOM 3228 N N . VAL A 1 25 ? 3.408 4.118 -3.584 1.00 0.00 25 VAL A N 3
ATOM 3229 C CA . VAL A 1 25 ? 2.321 3.371 -2.964 1.00 0.00 25 VAL A CA 3
ATOM 3230 C C . VAL A 1 25 ? 2.114 2.027 -3.654 1.00 0.00 25 VAL A C 3
ATOM 3231 O O . VAL A 1 25 ? 2.043 0.986 -3.001 1.00 0.00 25 VAL A O 3
ATOM 3244 N N . VAL A 1 26 ? 2.018 2.058 -4.980 1.00 0.00 26 VAL A N 3
ATOM 3245 C CA . VAL A 1 26 ? 1.821 0.842 -5.760 1.00 0.00 26 VAL A CA 3
ATOM 3246 C C . VAL A 1 26 ? 3.060 -0.045 -5.717 1.00 0.00 26 VAL A C 3
ATOM 3247 O O . VAL A 1 26 ? 2.958 -1.273 -5.694 1.00 0.00 26 VAL A O 3
ATOM 3260 N N . LEU A 1 27 ? 4.231 0.583 -5.707 1.00 0.00 27 LEU A N 3
ATOM 3261 C CA . LEU A 1 27 ? 5.492 -0.150 -5.667 1.00 0.00 27 LEU A CA 3
ATOM 3262 C C . LEU A 1 27 ? 5.569 -1.034 -4.426 1.00 0.00 27 LEU A C 3
ATOM 3263 O O . LEU A 1 27 ? 5.821 -2.235 -4.523 1.00 0.00 27 LEU A O 3
ATOM 3279 N N . TRP A 1 28 ? 5.347 -0.432 -3.263 1.00 0.00 28 TRP A N 3
ATOM 3280 C CA . TRP A 1 28 ? 5.389 -1.166 -2.003 1.00 0.00 28 TRP A CA 3
ATOM 3281 C C . TRP A 1 28 ? 4.421 -2.343 -2.026 1.00 0.00 28 TRP A C 3
ATOM 3282 O O . TRP A 1 28 ? 4.746 -3.437 -1.561 1.00 0.00 28 TRP A O 3
ATOM 3303 N N . LEU A 1 29 ? 3.231 -2.114 -2.570 1.00 0.00 29 LEU A N 3
ATOM 3304 C CA . LEU A 1 29 ? 2.214 -3.157 -2.654 1.00 0.00 29 LEU A CA 3
ATOM 3305 C C . LEU A 1 29 ? 2.559 -4.167 -3.744 1.00 0.00 29 LEU A C 3
ATOM 3306 O O . LEU A 1 29 ? 2.151 -5.326 -3.681 1.00 0.00 29 LEU A O 3
ATOM 3322 N N . GLU A 1 30 ? 3.315 -3.718 -4.742 1.00 0.00 30 GLU A N 3
ATOM 3323 C CA . GLU A 1 30 ? 3.715 -4.584 -5.845 1.00 0.00 30 GLU A CA 3
ATOM 3324 C C . GLU A 1 30 ? 4.889 -5.472 -5.441 1.00 0.00 30 GLU A C 3
ATOM 3325 O O . GLU A 1 30 ? 5.512 -6.115 -6.285 1.00 0.00 30 GLU A O 3
ATOM 3337 N N . GLN A 1 31 ? 5.183 -5.500 -4.145 1.00 0.00 31 GLN A N 3
ATOM 3338 C CA . GLN A 1 31 ? 6.283 -6.308 -3.629 1.00 0.00 31 GLN A CA 3
ATOM 3339 C C . GLN A 1 31 ? 5.768 -7.384 -2.679 1.00 0.00 31 GLN A C 3
ATOM 3340 O O . GLN A 1 31 ? 6.411 -8.417 -2.487 1.00 0.00 31 GLN A O 3
ATOM 3354 N N . LEU A 1 32 ? 4.606 -7.135 -2.085 1.00 0.00 32 LEU A N 3
ATOM 3355 C CA . LEU A 1 32 ? 4.005 -8.083 -1.153 1.00 0.00 32 LEU A CA 3
ATOM 3356 C C . LEU A 1 32 ? 3.590 -9.364 -1.871 1.00 0.00 32 LEU A C 3
ATOM 3357 O O . LEU A 1 32 ? 3.518 -10.432 -1.265 1.00 0.00 32 LEU A O 3
ATOM 3373 N N . GLY A 1 33 ? 3.320 -9.248 -3.168 1.00 0.00 33 GLY A N 3
ATOM 3374 C CA . GLY A 1 33 ? 2.918 -10.405 -3.948 1.00 0.00 33 GLY A CA 3
ATOM 3375 C C . GLY A 1 33 ? 2.559 -10.045 -5.376 1.00 0.00 33 GLY A C 3
ATOM 3376 O O . GLY A 1 33 ? 2.369 -8.877 -5.715 1.00 0.00 33 GLY A O 3
ATOM 3380 N N . PRO A 1 34 ? 2.464 -11.065 -6.241 1.00 0.00 34 PRO A N 3
ATOM 3381 C CA . PRO A 1 34 ? 2.126 -10.875 -7.655 1.00 0.00 34 PRO A CA 3
ATOM 3382 C C . PRO A 1 34 ? 0.676 -10.444 -7.851 1.00 0.00 34 PRO A C 3
ATOM 3383 O O . PRO A 1 34 ? 0.334 -9.828 -8.861 1.00 0.00 34 PRO A O 3
ATOM 3394 N N . TRP A 1 35 ? -0.170 -10.771 -6.882 1.00 0.00 35 TRP A N 3
ATOM 3395 C CA . TRP A 1 35 ? -1.583 -10.417 -6.949 1.00 0.00 35 TRP A CA 3
ATOM 3396 C C . TRP A 1 35 ? -1.773 -8.909 -6.828 1.00 0.00 35 TRP A C 3
ATOM 3397 O O . TRP A 1 35 ? -2.842 -8.382 -7.134 1.00 0.00 35 TRP A O 3
ATOM 3418 N N . ALA A 1 36 ? -0.728 -8.219 -6.380 1.00 0.00 36 ALA A N 3
ATOM 3419 C CA . ALA A 1 36 ? -0.780 -6.771 -6.221 1.00 0.00 36 ALA A CA 3
ATOM 3420 C C . ALA A 1 36 ? -1.146 -6.088 -7.534 1.00 0.00 36 ALA A C 3
ATOM 3421 O O . ALA A 1 36 ? -1.879 -5.099 -7.547 1.00 0.00 36 ALA A O 3
ATOM 3428 N N . SER A 1 37 ? -0.631 -6.621 -8.638 1.00 0.00 37 SER A N 3
ATOM 3429 C CA . SER A 1 37 ? -0.901 -6.059 -9.956 1.00 0.00 37 SER A CA 3
ATOM 3430 C C . SER A 1 37 ? -2.389 -6.130 -10.282 1.00 0.00 37 SER A C 3
ATOM 3431 O O . SER A 1 37 ? -2.860 -5.499 -11.230 1.00 0.00 37 SER A O 3
ATOM 3439 N N . LEU A 1 38 ? -3.126 -6.901 -9.491 1.00 0.00 38 LEU A N 3
ATOM 3440 C CA . LEU A 1 38 ? -4.563 -7.055 -9.694 1.00 0.00 38 LEU A CA 3
ATOM 3441 C C . LEU A 1 38 ? -5.332 -5.923 -9.021 1.00 0.00 38 LEU A C 3
ATOM 3442 O O . LEU A 1 38 ? -6.525 -5.740 -9.264 1.00 0.00 38 LEU A O 3
ATOM 3458 N N . TYR A 1 39 ? -4.642 -5.166 -8.177 1.00 0.00 39 TYR A N 3
ATOM 3459 C CA . TYR A 1 39 ? -5.260 -4.051 -7.468 1.00 0.00 39 TYR A CA 3
ATOM 3460 C C . TYR A 1 39 ? -4.588 -2.732 -7.836 1.00 0.00 39 TYR A C 3
ATOM 3461 O O . TYR A 1 39 ? -5.234 -1.685 -7.880 1.00 0.00 39 TYR A O 3
ATOM 3479 N N . ARG A 1 40 ? -3.287 -2.791 -8.100 1.00 0.00 40 ARG A N 3
ATOM 3480 C CA . ARG A 1 40 ? -2.526 -1.602 -8.464 1.00 0.00 40 ARG A CA 3
ATOM 3481 C C . ARG A 1 40 ? -3.371 -0.654 -9.311 1.00 0.00 40 ARG A C 3
ATOM 3482 O O . ARG A 1 40 ? -3.483 0.533 -9.006 1.00 0.00 40 ARG A O 3
ATOM 3503 N N . ASP A 1 41 ? -3.962 -1.187 -10.375 1.00 0.00 41 ASP A N 3
ATOM 3504 C CA . ASP A 1 41 ? -4.796 -0.389 -11.265 1.00 0.00 41 ASP A CA 3
ATOM 3505 C C . ASP A 1 41 ? -5.771 0.473 -10.469 1.00 0.00 41 ASP A C 3
ATOM 3506 O O . ASP A 1 41 ? -5.955 1.654 -10.765 1.00 0.00 41 ASP A O 3
ATOM 3515 N N . ARG A 1 42 ? -6.393 -0.125 -9.458 1.00 0.00 42 ARG A N 3
ATOM 3516 C CA . ARG A 1 42 ? -7.350 0.588 -8.621 1.00 0.00 42 ARG A CA 3
ATOM 3517 C C . ARG A 1 42 ? -6.655 1.671 -7.801 1.00 0.00 42 ARG A C 3
ATOM 3518 O O . ARG A 1 42 ? -7.227 2.728 -7.536 1.00 0.00 42 ARG A O 3
ATOM 3539 N N . PHE A 1 43 ? -5.417 1.399 -7.401 1.00 0.00 43 PHE A N 3
ATOM 3540 C CA . PHE A 1 43 ? -4.643 2.349 -6.610 1.00 0.00 43 PHE A CA 3
ATOM 3541 C C . PHE A 1 43 ? -4.359 3.618 -7.408 1.00 0.00 43 PHE A C 3
ATOM 3542 O O . PHE A 1 43 ? -4.557 4.731 -6.918 1.00 0.00 43 PHE A O 3
ATOM 3559 N N . LEU A 1 44 ? -3.894 3.443 -8.640 1.00 0.00 44 LEU A N 3
ATOM 3560 C CA . LEU A 1 44 ? -3.582 4.573 -9.508 1.00 0.00 44 LEU A CA 3
ATOM 3561 C C . LEU A 1 44 ? -4.835 5.387 -9.815 1.00 0.00 44 LEU A C 3
ATOM 3562 O O . LEU A 1 44 ? -4.874 6.596 -9.585 1.00 0.00 44 LEU A O 3
ATOM 3578 N N . SER A 1 45 ? -5.859 4.715 -10.333 1.00 0.00 45 SER A N 3
ATOM 3579 C CA . SER A 1 45 ? -7.113 5.376 -10.673 1.00 0.00 45 SER A CA 3
ATOM 3580 C C . SER A 1 45 ? -7.664 6.145 -9.475 1.00 0.00 45 SER A C 3
ATOM 3581 O O . SER A 1 45 ? -8.162 7.261 -9.617 1.00 0.00 45 SER A O 3
ATOM 3589 N N . GLU A 1 46 ? -7.569 5.539 -8.296 1.00 0.00 46 GLU A N 3
ATOM 3590 C CA . GLU A 1 46 ? -8.058 6.166 -7.074 1.00 0.00 46 GLU A CA 3
ATOM 3591 C C . GLU A 1 46 ? -6.996 7.080 -6.469 1.00 0.00 46 GLU A C 3
ATOM 3592 O O . GLU A 1 46 ? -7.136 7.549 -5.339 1.00 0.00 46 GLU A O 3
ATOM 3604 N N . ARG A 1 47 ? -5.933 7.327 -7.228 1.00 0.00 47 ARG A N 3
ATOM 3605 C CA . ARG A 1 47 ? -4.847 8.182 -6.767 1.00 0.00 47 ARG A CA 3
ATOM 3606 C C . ARG A 1 47 ? -4.498 7.881 -5.312 1.00 0.00 47 ARG A C 3
ATOM 3607 O O . ARG A 1 47 ? -4.169 8.784 -4.542 1.00 0.00 47 ARG A O 3
ATOM 3628 N N . VAL A 1 48 ? -4.572 6.607 -4.943 1.00 0.00 48 VAL A N 3
ATOM 3629 C CA . VAL A 1 48 ? -4.263 6.186 -3.582 1.00 0.00 48 VAL A CA 3
ATOM 3630 C C . VAL A 1 48 ? -2.813 6.494 -3.227 1.00 0.00 48 VAL A C 3
ATOM 3631 O O . VAL A 1 48 ? -1.916 5.694 -3.491 1.00 0.00 48 VAL A O 3
ATOM 3644 N N . ASN A 1 49 ? -2.591 7.658 -2.625 1.00 0.00 49 ASN A N 3
ATOM 3645 C CA . ASN A 1 49 ? -1.248 8.072 -2.234 1.00 0.00 49 ASN A CA 3
ATOM 3646 C C . ASN A 1 49 ? -0.918 7.585 -0.826 1.00 0.00 49 ASN A C 3
ATOM 3647 O O . ASN A 1 49 ? -1.805 7.194 -0.069 1.00 0.00 49 ASN A O 3
ATOM 3658 N N . GLY A 1 50 ? 0.366 7.612 -0.483 1.00 0.00 50 GLY A N 3
ATOM 3659 C CA . GLY A 1 50 ? 0.792 7.171 0.833 1.00 0.00 50 GLY A CA 3
ATOM 3660 C C . GLY A 1 50 ? -0.157 7.616 1.928 1.00 0.00 50 GLY A C 3
ATOM 3661 O O . GLY A 1 50 ? -0.740 6.788 2.628 1.00 0.00 50 GLY A O 3
ATOM 3665 N N . ARG A 1 51 ? -0.311 8.928 2.079 1.00 0.00 51 ARG A N 3
ATOM 3666 C CA . ARG A 1 51 ? -1.193 9.481 3.099 1.00 0.00 51 ARG A CA 3
ATOM 3667 C C . ARG A 1 51 ? -2.503 8.701 3.166 1.00 0.00 51 ARG A C 3
ATOM 3668 O O . ARG A 1 51 ? -2.948 8.306 4.245 1.00 0.00 51 ARG A O 3
ATOM 3689 N N . LEU A 1 52 ? -3.116 8.484 2.008 1.00 0.00 52 LEU A N 3
ATOM 3690 C CA . LEU A 1 52 ? -4.375 7.752 1.935 1.00 0.00 52 LEU A CA 3
ATOM 3691 C C . LEU A 1 52 ? -4.178 6.289 2.319 1.00 0.00 52 LEU A C 3
ATOM 3692 O O . LEU A 1 52 ? -5.031 5.686 2.972 1.00 0.00 52 LEU A O 3
ATOM 3708 N N . LEU A 1 53 ? -3.047 5.723 1.912 1.00 0.00 53 LEU A N 3
ATOM 3709 C CA . LEU A 1 53 ? -2.735 4.331 2.215 1.00 0.00 53 LEU A CA 3
ATOM 3710 C C . LEU A 1 53 ? -2.661 4.105 3.722 1.00 0.00 53 LEU A C 3
ATOM 3711 O O . LEU A 1 53 ? -2.708 2.968 4.193 1.00 0.00 53 LEU A O 3
ATOM 3727 N N . LEU A 1 54 ? -2.546 5.195 4.473 1.00 0.00 54 LEU A N 3
ATOM 3728 C CA . LEU A 1 54 ? -2.467 5.116 5.927 1.00 0.00 54 LEU A CA 3
ATOM 3729 C C . LEU A 1 54 ? -3.856 5.190 6.553 1.00 0.00 54 LEU A C 3
ATOM 3730 O O . LEU A 1 54 ? -4.225 4.350 7.374 1.00 0.00 54 LEU A O 3
ATOM 3746 N N . THR A 1 55 ? -4.625 6.200 6.157 1.00 0.00 55 THR A N 3
ATOM 3747 C CA . THR A 1 55 ? -5.974 6.383 6.677 1.00 0.00 55 THR A CA 3
ATOM 3748 C C . THR A 1 55 ? -6.878 5.220 6.283 1.00 0.00 55 THR A C 3
ATOM 3749 O O . THR A 1 55 ? -7.866 4.930 6.960 1.00 0.00 55 THR A O 3
ATOM 3760 N N . LEU A 1 56 ? -6.534 4.556 5.185 1.00 0.00 56 LEU A N 3
ATOM 3761 C CA . LEU A 1 56 ? -7.315 3.423 4.700 1.00 0.00 56 LEU A CA 3
ATOM 3762 C C . LEU A 1 56 ? -7.359 2.307 5.740 1.00 0.00 56 LEU A C 3
ATOM 3763 O O . LEU A 1 56 ? -6.337 1.952 6.329 1.00 0.00 56 LEU A O 3
ATOM 3779 N N . THR A 1 57 ? -8.548 1.755 5.959 1.00 0.00 57 THR A N 3
ATOM 3780 C CA . THR A 1 57 ? -8.725 0.680 6.926 1.00 0.00 57 THR A CA 3
ATOM 3781 C C . THR A 1 57 ? -9.331 -0.556 6.269 1.00 0.00 57 THR A C 3
ATOM 3782 O O . THR A 1 57 ? -9.835 -0.489 5.149 1.00 0.00 57 THR A O 3
ATOM 3793 N N . GLU A 1 58 ? -9.278 -1.681 6.974 1.00 0.00 58 GLU A N 3
ATOM 3794 C CA . GLU A 1 58 ? -9.822 -2.932 6.458 1.00 0.00 58 GLU A CA 3
ATOM 3795 C C . GLU A 1 58 ? -11.088 -2.679 5.645 1.00 0.00 58 GLU A C 3
ATOM 3796 O O . GLU A 1 58 ? -11.284 -3.269 4.583 1.00 0.00 58 GLU A O 3
ATOM 3808 N N . GLU A 1 59 ? -11.945 -1.799 6.154 1.00 0.00 59 GLU A N 3
ATOM 3809 C CA . GLU A 1 59 ? -13.194 -1.470 5.476 1.00 0.00 59 GLU A CA 3
ATOM 3810 C C . GLU A 1 59 ? -12.927 -0.950 4.067 1.00 0.00 59 GLU A C 3
ATOM 3811 O O . GLU A 1 59 ? -13.204 -1.631 3.080 1.00 0.00 59 GLU A O 3
ATOM 3823 N N . GLU A 1 60 ? -12.387 0.262 3.982 1.00 0.00 60 GLU A N 3
ATOM 3824 C CA . GLU A 1 60 ? -12.084 0.875 2.694 1.00 0.00 60 GLU A CA 3
ATOM 3825 C C . GLU A 1 60 ? -11.566 -0.166 1.706 1.00 0.00 60 GLU A C 3
ATOM 3826 O O . GLU A 1 60 ? -11.981 -0.198 0.547 1.00 0.00 60 GLU A O 3
ATOM 3838 N N . PHE A 1 61 ? -10.655 -1.014 2.172 1.00 0.00 61 PHE A N 3
ATOM 3839 C CA . PHE A 1 61 ? -10.078 -2.055 1.329 1.00 0.00 61 PHE A CA 3
ATOM 3840 C C . PHE A 1 61 ? -11.154 -3.026 0.851 1.00 0.00 61 PHE A C 3
ATOM 3841 O O . PHE A 1 61 ? -11.162 -3.438 -0.309 1.00 0.00 61 PHE A O 3
ATOM 3858 N N . SER A 1 62 ? -12.060 -3.388 1.754 1.00 0.00 62 SER A N 3
ATOM 3859 C CA . SER A 1 62 ? -13.138 -4.314 1.426 1.00 0.00 62 SER A CA 3
ATOM 3860 C C . SER A 1 62 ? -14.266 -3.596 0.691 1.00 0.00 62 SER A C 3
ATOM 3861 O O . SER A 1 62 ? -15.203 -4.227 0.201 1.00 0.00 62 SER A O 3
ATOM 3869 N N . ARG A 1 63 ? -14.168 -2.273 0.617 1.00 0.00 63 ARG A N 3
ATOM 3870 C CA . ARG A 1 63 ? -15.179 -1.468 -0.057 1.00 0.00 63 ARG A CA 3
ATOM 3871 C C . ARG A 1 63 ? -14.740 -1.119 -1.475 1.00 0.00 63 ARG A C 3
ATOM 3872 O O . ARG A 1 63 ? -13.550 -0.960 -1.746 1.00 0.00 63 ARG A O 3
ATOM 3893 N N . ALA A 1 64 ? -15.708 -1.001 -2.378 1.00 0.00 64 ALA A N 3
ATOM 3894 C CA . ALA A 1 64 ? -15.422 -0.670 -3.768 1.00 0.00 64 ALA A CA 3
ATOM 3895 C C . ALA A 1 64 ? -14.723 0.682 -3.877 1.00 0.00 64 ALA A C 3
ATOM 3896 O O . ALA A 1 64 ? -14.745 1.495 -2.953 1.00 0.00 64 ALA A O 3
ATOM 3903 N N . PRO A 1 65 ? -14.089 0.929 -5.032 1.00 0.00 65 PRO A N 3
ATOM 3904 C CA . PRO A 1 65 ? -14.056 -0.032 -6.139 1.00 0.00 65 PRO A CA 3
ATOM 3905 C C . PRO A 1 65 ? -13.205 -1.256 -5.820 1.00 0.00 65 PRO A C 3
ATOM 3906 O O . PRO A 1 65 ? -13.340 -2.301 -6.456 1.00 0.00 65 PRO A O 3
ATOM 3917 N N . TYR A 1 66 ? -12.328 -1.119 -4.831 1.00 0.00 66 TYR A N 3
ATOM 3918 C CA . TYR A 1 66 ? -11.453 -2.213 -4.428 1.00 0.00 66 TYR A CA 3
ATOM 3919 C C . TYR A 1 66 ? -12.264 -3.448 -4.048 1.00 0.00 66 TYR A C 3
ATOM 3920 O O . TYR A 1 66 ? -11.931 -4.569 -4.434 1.00 0.00 66 TYR A O 3
ATOM 3938 N N . THR A 1 67 ? -13.334 -3.234 -3.287 1.00 0.00 67 THR A N 3
ATOM 3939 C CA . THR A 1 67 ? -14.194 -4.328 -2.853 1.00 0.00 67 THR A CA 3
ATOM 3940 C C . THR A 1 67 ? -13.390 -5.604 -2.631 1.00 0.00 67 THR A C 3
ATOM 3941 O O . THR A 1 67 ? -13.848 -6.701 -2.955 1.00 0.00 67 THR A O 3
ATOM 3952 N N . ILE A 1 68 ? -12.192 -5.455 -2.077 1.00 0.00 68 ILE A N 3
ATOM 3953 C CA . ILE A 1 68 ? -11.326 -6.597 -1.811 1.00 0.00 68 ILE A CA 3
ATOM 3954 C C . ILE A 1 68 ? -12.107 -7.741 -1.173 1.00 0.00 68 ILE A C 3
ATOM 3955 O O . ILE A 1 68 ? -12.343 -7.746 0.035 1.00 0.00 68 ILE A O 3
ATOM 3971 N N . GLU A 1 69 ? -12.502 -8.710 -1.993 1.00 0.00 69 GLU A N 3
ATOM 3972 C CA . GLU A 1 69 ? -13.255 -9.861 -1.508 1.00 0.00 69 GLU A CA 3
ATOM 3973 C C . GLU A 1 69 ? -12.317 -10.940 -0.976 1.00 0.00 69 GLU A C 3
ATOM 3974 O O . GLU A 1 69 ? -12.751 -11.890 -0.327 1.00 0.00 69 GLU A O 3
ATOM 3986 N N . ASN A 1 70 ? -11.027 -10.787 -1.259 1.00 0.00 70 ASN A N 3
ATOM 3987 C CA . ASN A 1 70 ? -10.027 -11.749 -0.812 1.00 0.00 70 ASN A CA 3
ATOM 3988 C C . ASN A 1 70 ? -9.332 -11.261 0.456 1.00 0.00 70 ASN A C 3
ATOM 3989 O O . ASN A 1 70 ? -8.282 -10.621 0.394 1.00 0.00 70 ASN A O 3
ATOM 4000 N N . SER A 1 71 ? -9.925 -11.568 1.605 1.00 0.00 71 SER A N 3
ATOM 4001 C CA . SER A 1 71 ? -9.366 -11.158 2.888 1.00 0.00 71 SER A CA 3
ATOM 4002 C C . SER A 1 71 ? -7.844 -11.263 2.875 1.00 0.00 71 SER A C 3
ATOM 4003 O O . SER A 1 71 ? -7.142 -10.305 3.201 1.00 0.00 71 SER A O 3
ATOM 4011 N N . SER A 1 72 ? -7.340 -12.433 2.496 1.00 0.00 72 SER A N 3
ATOM 4012 C CA . SER A 1 72 ? -5.902 -12.666 2.443 1.00 0.00 72 SER A CA 3
ATOM 4013 C C . SER A 1 72 ? -5.166 -11.415 1.973 1.00 0.00 72 SER A C 3
ATOM 4014 O O . SER A 1 72 ? -4.141 -11.033 2.539 1.00 0.00 72 SER A O 3
ATOM 4022 N N . HIS A 1 73 ? -5.697 -10.780 0.933 1.00 0.00 73 HIS A N 3
ATOM 4023 C CA . HIS A 1 73 ? -5.092 -9.571 0.385 1.00 0.00 73 HIS A CA 3
ATOM 4024 C C . HIS A 1 73 ? -5.001 -8.479 1.448 1.00 0.00 73 HIS A C 3
ATOM 4025 O O . HIS A 1 73 ? -3.931 -7.918 1.684 1.00 0.00 73 HIS A O 3
ATOM 4040 N N . ARG A 1 74 ? -6.130 -8.184 2.084 1.00 0.00 74 ARG A N 3
ATOM 4041 C CA . ARG A 1 74 ? -6.177 -7.159 3.119 1.00 0.00 74 ARG A CA 3
ATOM 4042 C C . ARG A 1 74 ? -5.173 -7.459 4.228 1.00 0.00 74 ARG A C 3
ATOM 4043 O O . ARG A 1 74 ? -4.518 -6.555 4.746 1.00 0.00 74 ARG A O 3
ATOM 4064 N N . ARG A 1 75 ? -5.058 -8.733 4.586 1.00 0.00 75 ARG A N 3
ATOM 4065 C CA . ARG A 1 75 ? -4.135 -9.152 5.634 1.00 0.00 75 ARG A CA 3
ATOM 4066 C C . ARG A 1 75 ? -2.702 -8.757 5.287 1.00 0.00 75 ARG A C 3
ATOM 4067 O O . ARG A 1 75 ? -1.942 -8.316 6.149 1.00 0.00 75 ARG A O 3
ATOM 4088 N N . VAL A 1 76 ? -2.340 -8.919 4.018 1.00 0.00 76 VAL A N 3
ATOM 4089 C CA . VAL A 1 76 ? -1.000 -8.580 3.556 1.00 0.00 76 VAL A CA 3
ATOM 4090 C C . VAL A 1 76 ? -0.776 -7.072 3.579 1.00 0.00 76 VAL A C 3
ATOM 4091 O O . VAL A 1 76 ? 0.235 -6.592 4.091 1.00 0.00 76 VAL A O 3
ATOM 4104 N N . ILE A 1 77 ? -1.727 -6.330 3.021 1.00 0.00 77 ILE A N 3
ATOM 4105 C CA . ILE A 1 77 ? -1.635 -4.876 2.979 1.00 0.00 77 ILE A CA 3
ATOM 4106 C C . ILE A 1 77 ? -1.575 -4.288 4.385 1.00 0.00 77 ILE A C 3
ATOM 4107 O O . ILE A 1 77 ? -0.560 -3.719 4.790 1.00 0.00 77 ILE A O 3
ATOM 4123 N N . LEU A 1 78 ? -2.668 -4.430 5.127 1.00 0.00 78 LEU A N 3
ATOM 4124 C CA . LEU A 1 78 ? -2.740 -3.915 6.490 1.00 0.00 78 LEU A CA 3
ATOM 4125 C C . LEU A 1 78 ? -1.511 -4.327 7.294 1.00 0.00 78 LEU A C 3
ATOM 4126 O O . LEU A 1 78 ? -0.746 -3.481 7.757 1.00 0.00 78 LEU A O 3
ATOM 4142 N N . THR A 1 79 ? -1.326 -5.634 7.454 1.00 0.00 79 THR A N 3
ATOM 4143 C CA . THR A 1 79 ? -0.190 -6.159 8.201 1.00 0.00 79 THR A CA 3
ATOM 4144 C C . THR A 1 79 ? 1.094 -5.424 7.837 1.00 0.00 79 THR A C 3
ATOM 4145 O O . THR A 1 79 ? 1.680 -4.731 8.667 1.00 0.00 79 THR A O 3
ATOM 4156 N N . GLU A 1 80 ? 1.527 -5.580 6.589 1.00 0.00 80 GLU A N 3
ATOM 4157 C CA . GLU A 1 80 ? 2.743 -4.930 6.116 1.00 0.00 80 GLU A CA 3
ATOM 4158 C C . GLU A 1 80 ? 2.748 -3.449 6.486 1.00 0.00 80 GLU A C 3
ATOM 4159 O O . GLU A 1 80 ? 3.759 -2.915 6.944 1.00 0.00 80 GLU A O 3
ATOM 4171 N N . LEU A 1 81 ? 1.611 -2.791 6.284 1.00 0.00 81 LEU A N 3
ATOM 4172 C CA . LEU A 1 81 ? 1.483 -1.372 6.596 1.00 0.00 81 LEU A CA 3
ATOM 4173 C C . LEU A 1 81 ? 1.716 -1.118 8.082 1.00 0.00 81 LEU A C 3
ATOM 4174 O O . LEU A 1 81 ? 2.220 -0.064 8.469 1.00 0.00 81 LEU A O 3
ATOM 4190 N N . GLU A 1 82 ? 1.348 -2.091 8.908 1.00 0.00 82 GLU A N 3
ATOM 4191 C CA . GLU A 1 82 ? 1.519 -1.972 10.352 1.00 0.00 82 GLU A CA 3
ATOM 4192 C C . GLU A 1 82 ? 2.999 -1.951 10.725 1.00 0.00 82 GLU A C 3
ATOM 4193 O O . GLU A 1 82 ? 3.373 -1.470 11.794 1.00 0.00 82 GLU A O 3
ATOM 4205 N N . ARG A 1 83 ? 3.835 -2.475 9.834 1.00 0.00 83 ARG A N 3
ATOM 4206 C CA . ARG A 1 83 ? 5.273 -2.518 10.070 1.00 0.00 83 ARG A CA 3
ATOM 4207 C C . ARG A 1 83 ? 5.953 -1.270 9.513 1.00 0.00 83 ARG A C 3
ATOM 4208 O O . ARG A 1 83 ? 6.593 -0.518 10.249 1.00 0.00 83 ARG A O 3
ATOM 4229 N N . VAL A 1 84 ? 5.809 -1.056 8.209 1.00 0.00 84 VAL A N 3
ATOM 4230 C CA . VAL A 1 84 ? 6.408 0.100 7.554 1.00 0.00 84 VAL A CA 3
ATOM 4231 C C . VAL A 1 84 ? 6.128 1.380 8.333 1.00 0.00 84 VAL A C 3
ATOM 4232 O O . VAL A 1 84 ? 6.992 2.250 8.449 1.00 0.00 84 VAL A O 3
ATOM 4245 N N . ARG A 1 85 ? 4.916 1.488 8.867 1.00 0.00 85 ARG A N 3
ATOM 4246 C CA . ARG A 1 85 ? 4.521 2.662 9.636 1.00 0.00 85 ARG A CA 3
ATOM 4247 C C . ARG A 1 85 ? 5.185 2.661 11.010 1.00 0.00 85 ARG A C 3
ATOM 4248 O O . ARG A 1 85 ? 5.685 3.687 11.470 1.00 0.00 85 ARG A O 3
ATOM 4269 N N . SER A 1 86 ? 5.186 1.502 11.660 1.00 0.00 86 SER A N 3
ATOM 4270 C CA . SER A 1 86 ? 5.784 1.367 12.983 1.00 0.00 86 SER A CA 3
ATOM 4271 C C . SER A 1 86 ? 7.129 2.085 13.046 1.00 0.00 86 SER A C 3
ATOM 4272 O O . SER A 1 86 ? 7.821 2.221 12.039 1.00 0.00 86 SER A O 3
ATOM 4280 N N . GLY A 1 87 ? 7.492 2.544 14.241 1.00 0.00 87 GLY A N 3
ATOM 4281 C CA . GLY A 1 87 ? 8.752 3.243 14.415 1.00 0.00 87 GLY A CA 3
ATOM 4282 C C . GLY A 1 87 ? 9.429 2.899 15.727 1.00 0.00 87 GLY A C 3
ATOM 4283 O O . GLY A 1 87 ? 9.337 3.635 16.709 1.00 0.00 87 GLY A O 3
ATOM 4287 N N . PRO A 1 88 ? 10.127 1.754 15.754 1.00 0.00 88 PRO A N 3
ATOM 4288 C CA . PRO A 1 88 ? 10.835 1.287 16.950 1.00 0.00 88 PRO A CA 3
ATOM 4289 C C . PRO A 1 88 ? 12.049 2.149 17.279 1.00 0.00 88 PRO A C 3
ATOM 4290 O O . PRO A 1 88 ? 12.334 3.126 16.587 1.00 0.00 88 PRO A O 3
ATOM 4301 N N . SER A 1 89 ? 12.762 1.780 18.338 1.00 0.00 89 SER A N 3
ATOM 4302 C CA . SER A 1 89 ? 13.944 2.522 18.760 1.00 0.00 89 SER A CA 3
ATOM 4303 C C . SER A 1 89 ? 15.163 1.608 18.831 1.00 0.00 89 SER A C 3
ATOM 4304 O O . SER A 1 89 ? 15.035 0.398 19.020 1.00 0.00 89 SER A O 3
ATOM 4312 N N . SER A 1 90 ? 16.345 2.195 18.677 1.00 0.00 90 SER A N 3
ATOM 4313 C CA . SER A 1 90 ? 17.588 1.434 18.719 1.00 0.00 90 SER A CA 3
ATOM 4314 C C . SER A 1 90 ? 17.526 0.352 19.793 1.00 0.00 90 SER A C 3
ATOM 4315 O O . SER A 1 90 ? 17.398 0.646 20.980 1.00 0.00 90 SER A O 3
ATOM 4323 N N . GLY A 1 91 ? 17.619 -0.903 19.365 1.00 0.00 91 GLY A N 3
ATOM 4324 C CA . GLY A 1 91 ? 17.571 -2.012 20.300 1.00 0.00 91 GLY A CA 3
ATOM 4325 C C . GLY A 1 91 ? 17.253 -3.330 19.622 1.00 0.00 91 GLY A C 3
ATOM 4326 O O . GLY A 1 91 ? 16.849 -4.290 20.277 1.00 0.00 91 GLY A O 3
ATOM 4330 N N . GLY A 1 1 ? 15.588 15.650 -5.688 1.00 0.00 1 GLY A N 4
ATOM 4331 C CA . GLY A 1 1 ? 16.193 14.330 -5.672 1.00 0.00 1 GLY A CA 4
ATOM 4332 C C . GLY A 1 1 ? 15.298 13.275 -6.291 1.00 0.00 1 GLY A C 4
ATOM 4333 O O . GLY A 1 1 ? 14.248 13.592 -6.850 1.00 0.00 1 GLY A O 4
ATOM 4337 N N . SER A 1 2 ? 15.715 12.017 -6.194 1.00 0.00 2 SER A N 4
ATOM 4338 C CA . SER A 1 2 ? 14.946 10.911 -6.754 1.00 0.00 2 SER A CA 4
ATOM 4339 C C . SER A 1 2 ? 14.331 10.062 -5.646 1.00 0.00 2 SER A C 4
ATOM 4340 O O . SER A 1 2 ? 13.140 9.750 -5.676 1.00 0.00 2 SER A O 4
ATOM 4348 N N . SER A 1 3 ? 15.151 9.690 -4.669 1.00 0.00 3 SER A N 4
ATOM 4349 C CA . SER A 1 3 ? 14.690 8.873 -3.552 1.00 0.00 3 SER A CA 4
ATOM 4350 C C . SER A 1 3 ? 14.105 7.554 -4.049 1.00 0.00 3 SER A C 4
ATOM 4351 O O . SER A 1 3 ? 13.066 7.102 -3.569 1.00 0.00 3 SER A O 4
ATOM 4359 N N . GLY A 1 4 ? 14.782 6.941 -5.016 1.00 0.00 4 GLY A N 4
ATOM 4360 C CA . GLY A 1 4 ? 14.315 5.680 -5.563 1.00 0.00 4 GLY A CA 4
ATOM 4361 C C . GLY A 1 4 ? 13.801 5.819 -6.983 1.00 0.00 4 GLY A C 4
ATOM 4362 O O . GLY A 1 4 ? 12.608 6.028 -7.200 1.00 0.00 4 GLY A O 4
ATOM 4366 N N . SER A 1 5 ? 14.704 5.704 -7.951 1.00 0.00 5 SER A N 4
ATOM 4367 C CA . SER A 1 5 ? 14.336 5.824 -9.357 1.00 0.00 5 SER A CA 4
ATOM 4368 C C . SER A 1 5 ? 13.852 4.486 -9.908 1.00 0.00 5 SER A C 4
ATOM 4369 O O . SER A 1 5 ? 12.807 4.410 -10.554 1.00 0.00 5 SER A O 4
ATOM 4377 N N . SER A 1 6 ? 14.620 3.433 -9.646 1.00 0.00 6 SER A N 4
ATOM 4378 C CA . SER A 1 6 ? 14.272 2.098 -10.118 1.00 0.00 6 SER A CA 4
ATOM 4379 C C . SER A 1 6 ? 14.187 1.115 -8.954 1.00 0.00 6 SER A C 4
ATOM 4380 O O . SER A 1 6 ? 15.175 0.477 -8.592 1.00 0.00 6 SER A O 4
ATOM 4388 N N . GLY A 1 7 ? 12.998 0.999 -8.371 1.00 0.00 7 GLY A N 4
ATOM 4389 C CA . GLY A 1 7 ? 12.804 0.093 -7.254 1.00 0.00 7 GLY A CA 4
ATOM 4390 C C . GLY A 1 7 ? 13.525 0.554 -6.003 1.00 0.00 7 GLY A C 4
ATOM 4391 O O . GLY A 1 7 ? 12.999 1.361 -5.238 1.00 0.00 7 GLY A O 4
ATOM 4395 N N . GLU A 1 8 ? 14.732 0.038 -5.793 1.00 0.00 8 GLU A N 4
ATOM 4396 C CA . GLU A 1 8 ? 15.524 0.400 -4.623 1.00 0.00 8 GLU A CA 4
ATOM 4397 C C . GLU A 1 8 ? 14.817 -0.018 -3.337 1.00 0.00 8 GLU A C 4
ATOM 4398 O O . GLU A 1 8 ? 14.989 0.608 -2.290 1.00 0.00 8 GLU A O 4
ATOM 4410 N N . HIS A 1 9 ? 14.022 -1.079 -3.424 1.00 0.00 9 HIS A N 4
ATOM 4411 C CA . HIS A 1 9 ? 13.289 -1.581 -2.267 1.00 0.00 9 HIS A CA 4
ATOM 4412 C C . HIS A 1 9 ? 14.153 -1.529 -1.011 1.00 0.00 9 HIS A C 4
ATOM 4413 O O . HIS A 1 9 ? 15.103 -2.298 -0.867 1.00 0.00 9 HIS A O 4
ATOM 4428 N N . GLY A 1 10 ? 13.818 -0.616 -0.105 1.00 0.00 10 GLY A N 4
ATOM 4429 C CA . GLY A 1 10 ? 14.574 -0.480 1.126 1.00 0.00 10 GLY A CA 4
ATOM 4430 C C . GLY A 1 10 ? 14.306 0.836 1.829 1.00 0.00 10 GLY A C 4
ATOM 4431 O O . GLY A 1 10 ? 14.017 0.861 3.026 1.00 0.00 10 GLY A O 4
ATOM 4435 N N . LEU A 1 11 ? 14.404 1.932 1.085 1.00 0.00 11 LEU A N 4
ATOM 4436 C CA . LEU A 1 11 ? 14.171 3.259 1.645 1.00 0.00 11 LEU A CA 4
ATOM 4437 C C . LEU A 1 11 ? 12.691 3.473 1.944 1.00 0.00 11 LEU A C 4
ATOM 4438 O O . LEU A 1 11 ? 12.293 4.525 2.446 1.00 0.00 11 LEU A O 4
ATOM 4454 N N . LEU A 1 12 ? 11.879 2.467 1.635 1.00 0.00 12 LEU A N 4
ATOM 4455 C CA . LEU A 1 12 ? 10.442 2.543 1.872 1.00 0.00 12 LEU A CA 4
ATOM 4456 C C . LEU A 1 12 ? 10.144 2.708 3.359 1.00 0.00 12 LEU A C 4
ATOM 4457 O O . LEU A 1 12 ? 9.473 3.656 3.767 1.00 0.00 12 LEU A O 4
ATOM 4473 N N . VAL A 1 13 ? 10.649 1.779 4.165 1.00 0.00 13 VAL A N 4
ATOM 4474 C CA . VAL A 1 13 ? 10.440 1.823 5.607 1.00 0.00 13 VAL A CA 4
ATOM 4475 C C . VAL A 1 13 ? 11.069 3.071 6.216 1.00 0.00 13 VAL A C 4
ATOM 4476 O O . VAL A 1 13 ? 10.612 3.571 7.245 1.00 0.00 13 VAL A O 4
ATOM 4489 N N . HIS A 1 14 ? 12.120 3.571 5.574 1.00 0.00 14 HIS A N 4
ATOM 4490 C CA . HIS A 1 14 ? 12.812 4.762 6.052 1.00 0.00 14 HIS A CA 4
ATOM 4491 C C . HIS A 1 14 ? 11.944 6.004 5.872 1.00 0.00 14 HIS A C 4
ATOM 4492 O O . HIS A 1 14 ? 11.620 6.694 6.839 1.00 0.00 14 HIS A O 4
ATOM 4507 N N . LYS A 1 15 ? 11.570 6.283 4.628 1.00 0.00 15 LYS A N 4
ATOM 4508 C CA . LYS A 1 15 ? 10.739 7.441 4.320 1.00 0.00 15 LYS A CA 4
ATOM 4509 C C . LYS A 1 15 ? 9.292 7.199 4.737 1.00 0.00 15 LYS A C 4
ATOM 4510 O O . LYS A 1 15 ? 8.658 6.245 4.287 1.00 0.00 15 LYS A O 4
ATOM 4529 N N . ALA A 1 16 ? 8.776 8.069 5.599 1.00 0.00 16 ALA A N 4
ATOM 4530 C CA . ALA A 1 16 ? 7.403 7.951 6.074 1.00 0.00 16 ALA A CA 4
ATOM 4531 C C . ALA A 1 16 ? 6.460 7.566 4.938 1.00 0.00 16 ALA A C 4
ATOM 4532 O O . ALA A 1 16 ? 6.561 8.091 3.829 1.00 0.00 16 ALA A O 4
ATOM 4539 N N . VAL A 1 17 ? 5.544 6.646 5.222 1.00 0.00 17 VAL A N 4
ATOM 4540 C CA . VAL A 1 17 ? 4.583 6.191 4.224 1.00 0.00 17 VAL A CA 4
ATOM 4541 C C . VAL A 1 17 ? 3.641 7.318 3.814 1.00 0.00 17 VAL A C 4
ATOM 4542 O O . VAL A 1 17 ? 3.207 7.391 2.665 1.00 0.00 17 VAL A O 4
ATOM 4555 N N . ASP A 1 18 ? 3.330 8.196 4.762 1.00 0.00 18 ASP A N 4
ATOM 4556 C CA . ASP A 1 18 ? 2.441 9.321 4.500 1.00 0.00 18 ASP A CA 4
ATOM 4557 C C . ASP A 1 18 ? 3.107 10.336 3.576 1.00 0.00 18 ASP A C 4
ATOM 4558 O O . ASP A 1 18 ? 2.510 11.353 3.220 1.00 0.00 18 ASP A O 4
ATOM 4567 N N . LYS A 1 19 ? 4.347 10.054 3.192 1.00 0.00 19 LYS A N 4
ATOM 4568 C CA . LYS A 1 19 ? 5.095 10.941 2.309 1.00 0.00 19 LYS A CA 4
ATOM 4569 C C . LYS A 1 19 ? 5.292 10.304 0.937 1.00 0.00 19 LYS A C 4
ATOM 4570 O O . LYS A 1 19 ? 5.878 10.910 0.040 1.00 0.00 19 LYS A O 4
ATOM 4589 N N . TRP A 1 20 ? 4.799 9.081 0.782 1.00 0.00 20 TRP A N 4
ATOM 4590 C CA . TRP A 1 20 ? 4.920 8.364 -0.482 1.00 0.00 20 TRP A CA 4
ATOM 4591 C C . TRP A 1 20 ? 4.064 9.016 -1.562 1.00 0.00 20 TRP A C 4
ATOM 4592 O O . TRP A 1 20 ? 3.312 9.953 -1.292 1.00 0.00 20 TRP A O 4
ATOM 4613 N N . THR A 1 21 ? 4.182 8.514 -2.788 1.00 0.00 21 THR A N 4
ATOM 4614 C CA . THR A 1 21 ? 3.419 9.049 -3.909 1.00 0.00 21 THR A CA 4
ATOM 4615 C C . THR A 1 21 ? 2.630 7.949 -4.611 1.00 0.00 21 THR A C 4
ATOM 4616 O O . THR A 1 21 ? 2.930 6.764 -4.464 1.00 0.00 21 THR A O 4
ATOM 4627 N N . THR A 1 22 ? 1.619 8.349 -5.377 1.00 0.00 22 THR A N 4
ATOM 4628 C CA . THR A 1 22 ? 0.787 7.398 -6.102 1.00 0.00 22 THR A CA 4
ATOM 4629 C C . THR A 1 22 ? 1.629 6.282 -6.710 1.00 0.00 22 THR A C 4
ATOM 4630 O O . THR A 1 22 ? 1.143 5.172 -6.924 1.00 0.00 22 THR A O 4
ATOM 4641 N N . GLU A 1 23 ? 2.894 6.585 -6.986 1.00 0.00 23 GLU A N 4
ATOM 4642 C CA . GLU A 1 23 ? 3.803 5.607 -7.571 1.00 0.00 23 GLU A CA 4
ATOM 4643 C C . GLU A 1 23 ? 4.318 4.640 -6.508 1.00 0.00 23 GLU A C 4
ATOM 4644 O O . GLU A 1 23 ? 4.055 3.440 -6.568 1.00 0.00 23 GLU A O 4
ATOM 4656 N N . GLU A 1 24 ? 5.053 5.174 -5.538 1.00 0.00 24 GLU A N 4
ATOM 4657 C CA . GLU A 1 24 ? 5.607 4.358 -4.463 1.00 0.00 24 GLU A CA 4
ATOM 4658 C C . GLU A 1 24 ? 4.529 3.475 -3.841 1.00 0.00 24 GLU A C 4
ATOM 4659 O O . GLU A 1 24 ? 4.733 2.278 -3.638 1.00 0.00 24 GLU A O 4
ATOM 4671 N N . VAL A 1 25 ? 3.382 4.075 -3.539 1.00 0.00 25 VAL A N 4
ATOM 4672 C CA . VAL A 1 25 ? 2.272 3.344 -2.940 1.00 0.00 25 VAL A CA 4
ATOM 4673 C C . VAL A 1 25 ? 2.053 2.007 -3.640 1.00 0.00 25 VAL A C 4
ATOM 4674 O O . VAL A 1 25 ? 1.929 0.968 -2.991 1.00 0.00 25 VAL A O 4
ATOM 4687 N N . VAL A 1 26 ? 2.006 2.041 -4.968 1.00 0.00 26 VAL A N 4
ATOM 4688 C CA . VAL A 1 26 ? 1.804 0.831 -5.757 1.00 0.00 26 VAL A CA 4
ATOM 4689 C C . VAL A 1 26 ? 3.046 -0.053 -5.736 1.00 0.00 26 VAL A C 4
ATOM 4690 O O . VAL A 1 26 ? 2.947 -1.280 -5.740 1.00 0.00 26 VAL A O 4
ATOM 4703 N N . LEU A 1 27 ? 4.214 0.579 -5.713 1.00 0.00 27 LEU A N 4
ATOM 4704 C CA . LEU A 1 27 ? 5.478 -0.150 -5.690 1.00 0.00 27 LEU A CA 4
ATOM 4705 C C . LEU A 1 27 ? 5.573 -1.036 -4.452 1.00 0.00 27 LEU A C 4
ATOM 4706 O O . LEU A 1 27 ? 5.846 -2.232 -4.553 1.00 0.00 27 LEU A O 4
ATOM 4722 N N . TRP A 1 28 ? 5.344 -0.442 -3.287 1.00 0.00 28 TRP A N 4
ATOM 4723 C CA . TRP A 1 28 ? 5.403 -1.178 -2.029 1.00 0.00 28 TRP A CA 4
ATOM 4724 C C . TRP A 1 28 ? 4.448 -2.366 -2.049 1.00 0.00 28 TRP A C 4
ATOM 4725 O O . TRP A 1 28 ? 4.785 -3.454 -1.581 1.00 0.00 28 TRP A O 4
ATOM 4746 N N . LEU A 1 29 ? 3.255 -2.152 -2.595 1.00 0.00 29 LEU A N 4
ATOM 4747 C CA . LEU A 1 29 ? 2.251 -3.207 -2.676 1.00 0.00 29 LEU A CA 4
ATOM 4748 C C . LEU A 1 29 ? 2.626 -4.235 -3.739 1.00 0.00 29 LEU A C 4
ATOM 4749 O O . LEU A 1 29 ? 2.235 -5.399 -3.655 1.00 0.00 29 LEU A O 4
ATOM 4765 N N . GLU A 1 30 ? 3.388 -3.797 -4.736 1.00 0.00 30 GLU A N 4
ATOM 4766 C CA . GLU A 1 30 ? 3.817 -4.681 -5.814 1.00 0.00 30 GLU A CA 4
ATOM 4767 C C . GLU A 1 30 ? 4.950 -5.592 -5.352 1.00 0.00 30 GLU A C 4
ATOM 4768 O O . GLU A 1 30 ? 5.534 -6.326 -6.150 1.00 0.00 30 GLU A O 4
ATOM 4780 N N . GLN A 1 31 ? 5.255 -5.539 -4.060 1.00 0.00 31 GLN A N 4
ATOM 4781 C CA . GLN A 1 31 ? 6.319 -6.358 -3.492 1.00 0.00 31 GLN A CA 4
ATOM 4782 C C . GLN A 1 31 ? 5.746 -7.451 -2.596 1.00 0.00 31 GLN A C 4
ATOM 4783 O O . GLN A 1 31 ? 6.329 -8.528 -2.462 1.00 0.00 31 GLN A O 4
ATOM 4797 N N . LEU A 1 32 ? 4.601 -7.168 -1.985 1.00 0.00 32 LEU A N 4
ATOM 4798 C CA . LEU A 1 32 ? 3.948 -8.127 -1.101 1.00 0.00 32 LEU A CA 4
ATOM 4799 C C . LEU A 1 32 ? 3.561 -9.392 -1.861 1.00 0.00 32 LEU A C 4
ATOM 4800 O O . LEU A 1 32 ? 3.477 -10.474 -1.282 1.00 0.00 32 LEU A O 4
ATOM 4816 N N . GLY A 1 33 ? 3.330 -9.248 -3.162 1.00 0.00 33 GLY A N 4
ATOM 4817 C CA . GLY A 1 33 ? 2.957 -10.387 -3.980 1.00 0.00 33 GLY A CA 4
ATOM 4818 C C . GLY A 1 33 ? 2.645 -9.996 -5.411 1.00 0.00 33 GLY A C 4
ATOM 4819 O O . GLY A 1 33 ? 2.451 -8.822 -5.728 1.00 0.00 33 GLY A O 4
ATOM 4823 N N . PRO A 1 34 ? 2.594 -10.995 -6.304 1.00 0.00 34 PRO A N 4
ATOM 4824 C CA . PRO A 1 34 ? 2.305 -10.774 -7.724 1.00 0.00 34 PRO A CA 4
ATOM 4825 C C . PRO A 1 34 ? 0.858 -10.356 -7.963 1.00 0.00 34 PRO A C 4
ATOM 4826 O O . PRO A 1 34 ? 0.547 -9.702 -8.958 1.00 0.00 34 PRO A O 4
ATOM 4837 N N . TRP A 1 35 ? -0.022 -10.738 -7.045 1.00 0.00 35 TRP A N 4
ATOM 4838 C CA . TRP A 1 35 ? -1.437 -10.402 -7.156 1.00 0.00 35 TRP A CA 4
ATOM 4839 C C . TRP A 1 35 ? -1.654 -8.901 -7.003 1.00 0.00 35 TRP A C 4
ATOM 4840 O O . TRP A 1 35 ? -2.707 -8.377 -7.364 1.00 0.00 35 TRP A O 4
ATOM 4861 N N . ALA A 1 36 ? -0.651 -8.214 -6.466 1.00 0.00 36 ALA A N 4
ATOM 4862 C CA . ALA A 1 36 ? -0.732 -6.772 -6.268 1.00 0.00 36 ALA A CA 4
ATOM 4863 C C . ALA A 1 36 ? -1.034 -6.054 -7.579 1.00 0.00 36 ALA A C 4
ATOM 4864 O O . ALA A 1 36 ? -1.677 -5.005 -7.589 1.00 0.00 36 ALA A O 4
ATOM 4871 N N . SER A 1 37 ? -0.565 -6.626 -8.683 1.00 0.00 37 SER A N 4
ATOM 4872 C CA . SER A 1 37 ? -0.781 -6.038 -10.000 1.00 0.00 37 SER A CA 4
ATOM 4873 C C . SER A 1 37 ? -2.254 -6.108 -10.391 1.00 0.00 37 SER A C 4
ATOM 4874 O O . SER A 1 37 ? -2.676 -5.501 -11.376 1.00 0.00 37 SER A O 4
ATOM 4882 N N . LEU A 1 38 ? -3.031 -6.854 -9.613 1.00 0.00 38 LEU A N 4
ATOM 4883 C CA . LEU A 1 38 ? -4.457 -7.006 -9.877 1.00 0.00 38 LEU A CA 4
ATOM 4884 C C . LEU A 1 38 ? -5.254 -5.880 -9.225 1.00 0.00 38 LEU A C 4
ATOM 4885 O O . LEU A 1 38 ? -6.423 -5.666 -9.547 1.00 0.00 38 LEU A O 4
ATOM 4901 N N . TYR A 1 39 ? -4.613 -5.162 -8.309 1.00 0.00 39 TYR A N 4
ATOM 4902 C CA . TYR A 1 39 ? -5.262 -4.058 -7.612 1.00 0.00 39 TYR A CA 4
ATOM 4903 C C . TYR A 1 39 ? -4.569 -2.735 -7.922 1.00 0.00 39 TYR A C 4
ATOM 4904 O O . TYR A 1 39 ? -5.172 -1.667 -7.820 1.00 0.00 39 TYR A O 4
ATOM 4922 N N . ARG A 1 40 ? -3.298 -2.815 -8.302 1.00 0.00 40 ARG A N 4
ATOM 4923 C CA . ARG A 1 40 ? -2.522 -1.625 -8.628 1.00 0.00 40 ARG A CA 4
ATOM 4924 C C . ARG A 1 40 ? -3.371 -0.614 -9.392 1.00 0.00 40 ARG A C 4
ATOM 4925 O O . ARG A 1 40 ? -3.356 0.579 -9.089 1.00 0.00 40 ARG A O 4
ATOM 4946 N N . ASP A 1 41 ? -4.110 -1.099 -10.383 1.00 0.00 41 ASP A N 4
ATOM 4947 C CA . ASP A 1 41 ? -4.967 -0.238 -11.190 1.00 0.00 41 ASP A CA 4
ATOM 4948 C C . ASP A 1 41 ? -5.865 0.620 -10.304 1.00 0.00 41 ASP A C 4
ATOM 4949 O O . ASP A 1 41 ? -6.060 1.807 -10.565 1.00 0.00 41 ASP A O 4
ATOM 4958 N N . ARG A 1 42 ? -6.411 0.010 -9.257 1.00 0.00 42 ARG A N 4
ATOM 4959 C CA . ARG A 1 42 ? -7.290 0.717 -8.334 1.00 0.00 42 ARG A CA 4
ATOM 4960 C C . ARG A 1 42 ? -6.525 1.796 -7.573 1.00 0.00 42 ARG A C 4
ATOM 4961 O O . ARG A 1 42 ? -7.092 2.820 -7.190 1.00 0.00 42 ARG A O 4
ATOM 4982 N N . PHE A 1 43 ? -5.236 1.559 -7.358 1.00 0.00 43 PHE A N 4
ATOM 4983 C CA . PHE A 1 43 ? -4.393 2.510 -6.641 1.00 0.00 43 PHE A CA 4
ATOM 4984 C C . PHE A 1 43 ? -4.100 3.734 -7.504 1.00 0.00 43 PHE A C 4
ATOM 4985 O O . PHE A 1 43 ? -4.237 4.872 -7.054 1.00 0.00 43 PHE A O 4
ATOM 5002 N N . LEU A 1 44 ? -3.695 3.492 -8.746 1.00 0.00 44 LEU A N 4
ATOM 5003 C CA . LEU A 1 44 ? -3.381 4.574 -9.673 1.00 0.00 44 LEU A CA 4
ATOM 5004 C C . LEU A 1 44 ? -4.634 5.370 -10.024 1.00 0.00 44 LEU A C 4
ATOM 5005 O O . LEU A 1 44 ? -4.670 6.591 -9.867 1.00 0.00 44 LEU A O 4
ATOM 5021 N N . SER A 1 45 ? -5.660 4.671 -10.499 1.00 0.00 45 SER A N 4
ATOM 5022 C CA . SER A 1 45 ? -6.915 5.313 -10.874 1.00 0.00 45 SER A CA 4
ATOM 5023 C C . SER A 1 45 ? -7.432 6.197 -9.743 1.00 0.00 45 SER A C 4
ATOM 5024 O O . SER A 1 45 ? -7.843 7.334 -9.969 1.00 0.00 45 SER A O 4
ATOM 5032 N N . GLU A 1 46 ? -7.408 5.663 -8.525 1.00 0.00 46 GLU A N 4
ATOM 5033 C CA . GLU A 1 46 ? -7.876 6.403 -7.359 1.00 0.00 46 GLU A CA 4
ATOM 5034 C C . GLU A 1 46 ? -6.752 7.247 -6.764 1.00 0.00 46 GLU A C 4
ATOM 5035 O O . GLU A 1 46 ? -6.896 7.817 -5.682 1.00 0.00 46 GLU A O 4
ATOM 5047 N N . ARG A 1 47 ? -5.634 7.321 -7.478 1.00 0.00 47 ARG A N 4
ATOM 5048 C CA . ARG A 1 47 ? -4.485 8.094 -7.020 1.00 0.00 47 ARG A CA 4
ATOM 5049 C C . ARG A 1 47 ? -4.290 7.938 -5.515 1.00 0.00 47 ARG A C 4
ATOM 5050 O O . ARG A 1 47 ? -4.074 8.918 -4.802 1.00 0.00 47 ARG A O 4
ATOM 5071 N N . VAL A 1 48 ? -4.369 6.700 -5.038 1.00 0.00 48 VAL A N 4
ATOM 5072 C CA . VAL A 1 48 ? -4.201 6.416 -3.618 1.00 0.00 48 VAL A CA 4
ATOM 5073 C C . VAL A 1 48 ? -2.772 6.694 -3.167 1.00 0.00 48 VAL A C 4
ATOM 5074 O O . VAL A 1 48 ? -1.891 5.847 -3.306 1.00 0.00 48 VAL A O 4
ATOM 5087 N N . ASN A 1 49 ? -2.549 7.888 -2.625 1.00 0.00 49 ASN A N 4
ATOM 5088 C CA . ASN A 1 49 ? -1.226 8.278 -2.154 1.00 0.00 49 ASN A CA 4
ATOM 5089 C C . ASN A 1 49 ? -0.926 7.653 -0.795 1.00 0.00 49 ASN A C 4
ATOM 5090 O O . ASN A 1 49 ? -1.838 7.290 -0.052 1.00 0.00 49 ASN A O 4
ATOM 5101 N N . GLY A 1 50 ? 0.359 7.530 -0.475 1.00 0.00 50 GLY A N 4
ATOM 5102 C CA . GLY A 1 50 ? 0.756 6.949 0.794 1.00 0.00 50 GLY A CA 4
ATOM 5103 C C . GLY A 1 50 ? -0.154 7.366 1.932 1.00 0.00 50 GLY A C 4
ATOM 5104 O O . GLY A 1 50 ? -0.758 6.522 2.594 1.00 0.00 50 GLY A O 4
ATOM 5108 N N . ARG A 1 51 ? -0.252 8.671 2.162 1.00 0.00 51 ARG A N 4
ATOM 5109 C CA . ARG A 1 51 ? -1.092 9.198 3.231 1.00 0.00 51 ARG A CA 4
ATOM 5110 C C . ARG A 1 51 ? -2.458 8.517 3.234 1.00 0.00 51 ARG A C 4
ATOM 5111 O O . ARG A 1 51 ? -2.900 7.995 4.258 1.00 0.00 51 ARG A O 4
ATOM 5132 N N . LEU A 1 52 ? -3.121 8.527 2.083 1.00 0.00 52 LEU A N 4
ATOM 5133 C CA . LEU A 1 52 ? -4.437 7.911 1.953 1.00 0.00 52 LEU A CA 4
ATOM 5134 C C . LEU A 1 52 ? -4.384 6.432 2.321 1.00 0.00 52 LEU A C 4
ATOM 5135 O O . LEU A 1 52 ? -5.309 5.901 2.938 1.00 0.00 52 LEU A O 4
ATOM 5151 N N . LEU A 1 53 ? -3.296 5.771 1.940 1.00 0.00 53 LEU A N 4
ATOM 5152 C CA . LEU A 1 53 ? -3.121 4.352 2.233 1.00 0.00 53 LEU A CA 4
ATOM 5153 C C . LEU A 1 53 ? -3.153 4.098 3.736 1.00 0.00 53 LEU A C 4
ATOM 5154 O O . LEU A 1 53 ? -3.700 3.095 4.196 1.00 0.00 53 LEU A O 4
ATOM 5170 N N . LEU A 1 54 ? -2.565 5.014 4.498 1.00 0.00 54 LEU A N 4
ATOM 5171 C CA . LEU A 1 54 ? -2.527 4.891 5.951 1.00 0.00 54 LEU A CA 4
ATOM 5172 C C . LEU A 1 54 ? -3.930 4.994 6.543 1.00 0.00 54 LEU A C 4
ATOM 5173 O O . LEU A 1 54 ? -4.363 4.124 7.298 1.00 0.00 54 LEU A O 4
ATOM 5189 N N . THR A 1 55 ? -4.637 6.064 6.193 1.00 0.00 55 THR A N 4
ATOM 5190 C CA . THR A 1 55 ? -5.990 6.281 6.688 1.00 0.00 55 THR A CA 4
ATOM 5191 C C . THR A 1 55 ? -6.882 5.080 6.396 1.00 0.00 55 THR A C 4
ATOM 5192 O O . THR A 1 55 ? -7.682 4.669 7.237 1.00 0.00 55 THR A O 4
ATOM 5203 N N . LEU A 1 56 ? -6.739 4.520 5.200 1.00 0.00 56 LEU A N 4
ATOM 5204 C CA . LEU A 1 56 ? -7.532 3.364 4.797 1.00 0.00 56 LEU A CA 4
ATOM 5205 C C . LEU A 1 56 ? -7.453 2.258 5.844 1.00 0.00 56 LEU A C 4
ATOM 5206 O O . LEU A 1 56 ? -6.392 2.002 6.415 1.00 0.00 56 LEU A O 4
ATOM 5222 N N . THR A 1 57 ? -8.582 1.602 6.092 1.00 0.00 57 THR A N 4
ATOM 5223 C CA . THR A 1 57 ? -8.641 0.523 7.070 1.00 0.00 57 THR A CA 4
ATOM 5224 C C . THR A 1 57 ? -9.247 -0.737 6.462 1.00 0.00 57 THR A C 4
ATOM 5225 O O . THR A 1 57 ? -9.842 -0.694 5.386 1.00 0.00 57 THR A O 4
ATOM 5236 N N . GLU A 1 58 ? -9.091 -1.859 7.159 1.00 0.00 58 GLU A N 4
ATOM 5237 C CA . GLU A 1 58 ? -9.623 -3.131 6.686 1.00 0.00 58 GLU A CA 4
ATOM 5238 C C . GLU A 1 58 ? -10.956 -2.931 5.969 1.00 0.00 58 GLU A C 4
ATOM 5239 O O . GLU A 1 58 ? -11.247 -3.603 4.981 1.00 0.00 58 GLU A O 4
ATOM 5251 N N . GLU A 1 59 ? -11.760 -2.003 6.477 1.00 0.00 59 GLU A N 4
ATOM 5252 C CA . GLU A 1 59 ? -13.062 -1.715 5.887 1.00 0.00 59 GLU A CA 4
ATOM 5253 C C . GLU A 1 59 ? -12.907 -1.107 4.496 1.00 0.00 59 GLU A C 4
ATOM 5254 O O . GLU A 1 59 ? -13.160 -1.766 3.488 1.00 0.00 59 GLU A O 4
ATOM 5266 N N . GLU A 1 60 ? -12.489 0.154 4.451 1.00 0.00 60 GLU A N 4
ATOM 5267 C CA . GLU A 1 60 ? -12.302 0.852 3.185 1.00 0.00 60 GLU A CA 4
ATOM 5268 C C . GLU A 1 60 ? -11.762 -0.095 2.117 1.00 0.00 60 GLU A C 4
ATOM 5269 O O . GLU A 1 60 ? -12.192 -0.059 0.964 1.00 0.00 60 GLU A O 4
ATOM 5281 N N . PHE A 1 61 ? -10.816 -0.942 2.509 1.00 0.00 61 PHE A N 4
ATOM 5282 C CA . PHE A 1 61 ? -10.216 -1.899 1.586 1.00 0.00 61 PHE A CA 4
ATOM 5283 C C . PHE A 1 61 ? -11.265 -2.864 1.044 1.00 0.00 61 PHE A C 4
ATOM 5284 O O . PHE A 1 61 ? -11.323 -3.125 -0.157 1.00 0.00 61 PHE A O 4
ATOM 5301 N N . SER A 1 62 ? -12.094 -3.392 1.940 1.00 0.00 62 SER A N 4
ATOM 5302 C CA . SER A 1 62 ? -13.139 -4.332 1.554 1.00 0.00 62 SER A CA 4
ATOM 5303 C C . SER A 1 62 ? -14.322 -3.602 0.926 1.00 0.00 62 SER A C 4
ATOM 5304 O O . SER A 1 62 ? -15.258 -4.227 0.427 1.00 0.00 62 SER A O 4
ATOM 5312 N N . ARG A 1 63 ? -14.273 -2.274 0.956 1.00 0.00 63 ARG A N 4
ATOM 5313 C CA . ARG A 1 63 ? -15.340 -1.457 0.392 1.00 0.00 63 ARG A CA 4
ATOM 5314 C C . ARG A 1 63 ? -14.964 -0.955 -0.999 1.00 0.00 63 ARG A C 4
ATOM 5315 O O . ARG A 1 63 ? -13.790 -0.730 -1.292 1.00 0.00 63 ARG A O 4
ATOM 5336 N N . ALA A 1 64 ? -15.969 -0.784 -1.853 1.00 0.00 64 ALA A N 4
ATOM 5337 C CA . ALA A 1 64 ? -15.743 -0.308 -3.212 1.00 0.00 64 ALA A CA 4
ATOM 5338 C C . ALA A 1 64 ? -15.072 1.061 -3.210 1.00 0.00 64 ALA A C 4
ATOM 5339 O O . ALA A 1 64 ? -15.094 1.789 -2.217 1.00 0.00 64 ALA A O 4
ATOM 5346 N N . PRO A 1 65 ? -14.461 1.423 -4.348 1.00 0.00 65 PRO A N 4
ATOM 5347 C CA . PRO A 1 65 ? -14.429 0.566 -5.536 1.00 0.00 65 PRO A CA 4
ATOM 5348 C C . PRO A 1 65 ? -13.549 -0.664 -5.340 1.00 0.00 65 PRO A C 4
ATOM 5349 O O . PRO A 1 65 ? -13.729 -1.681 -6.010 1.00 0.00 65 PRO A O 4
ATOM 5360 N N . TYR A 1 66 ? -12.599 -0.565 -4.417 1.00 0.00 66 TYR A N 4
ATOM 5361 C CA . TYR A 1 66 ? -11.690 -1.669 -4.134 1.00 0.00 66 TYR A CA 4
ATOM 5362 C C . TYR A 1 66 ? -12.464 -2.954 -3.854 1.00 0.00 66 TYR A C 4
ATOM 5363 O O . TYR A 1 66 ? -12.101 -4.029 -4.332 1.00 0.00 66 TYR A O 4
ATOM 5381 N N . THR A 1 67 ? -13.535 -2.834 -3.076 1.00 0.00 67 THR A N 4
ATOM 5382 C CA . THR A 1 67 ? -14.361 -3.983 -2.731 1.00 0.00 67 THR A CA 4
ATOM 5383 C C . THR A 1 67 ? -13.535 -5.263 -2.692 1.00 0.00 67 THR A C 4
ATOM 5384 O O . THR A 1 67 ? -13.996 -6.324 -3.114 1.00 0.00 67 THR A O 4
ATOM 5395 N N . ILE A 1 68 ? -12.312 -5.157 -2.183 1.00 0.00 68 ILE A N 4
ATOM 5396 C CA . ILE A 1 68 ? -11.422 -6.308 -2.088 1.00 0.00 68 ILE A CA 4
ATOM 5397 C C . ILE A 1 68 ? -12.138 -7.508 -1.480 1.00 0.00 68 ILE A C 4
ATOM 5398 O O . ILE A 1 68 ? -12.212 -7.647 -0.260 1.00 0.00 68 ILE A O 4
ATOM 5414 N N . GLU A 1 69 ? -12.664 -8.375 -2.341 1.00 0.00 69 GLU A N 4
ATOM 5415 C CA . GLU A 1 69 ? -13.374 -9.565 -1.888 1.00 0.00 69 GLU A CA 4
ATOM 5416 C C . GLU A 1 69 ? -12.397 -10.692 -1.566 1.00 0.00 69 GLU A C 4
ATOM 5417 O O . GLU A 1 69 ? -12.652 -11.855 -1.875 1.00 0.00 69 GLU A O 4
ATOM 5429 N N . ASN A 1 70 ? -11.278 -10.337 -0.944 1.00 0.00 70 ASN A N 4
ATOM 5430 C CA . ASN A 1 70 ? -10.261 -11.318 -0.581 1.00 0.00 70 ASN A CA 4
ATOM 5431 C C . ASN A 1 70 ? -9.549 -10.913 0.706 1.00 0.00 70 ASN A C 4
ATOM 5432 O O . ASN A 1 70 ? -8.735 -9.989 0.713 1.00 0.00 70 ASN A O 4
ATOM 5443 N N . SER A 1 71 ? -9.862 -11.610 1.794 1.00 0.00 71 SER A N 4
ATOM 5444 C CA . SER A 1 71 ? -9.255 -11.321 3.088 1.00 0.00 71 SER A CA 4
ATOM 5445 C C . SER A 1 71 ? -7.733 -11.360 2.995 1.00 0.00 71 SER A C 4
ATOM 5446 O O . SER A 1 71 ? -7.061 -10.350 3.205 1.00 0.00 71 SER A O 4
ATOM 5454 N N . SER A 1 72 ? -7.195 -12.534 2.677 1.00 0.00 72 SER A N 4
ATOM 5455 C CA . SER A 1 72 ? -5.752 -12.707 2.559 1.00 0.00 72 SER A CA 4
ATOM 5456 C C . SER A 1 72 ? -5.098 -11.446 2.001 1.00 0.00 72 SER A C 4
ATOM 5457 O O . SER A 1 72 ? -4.039 -11.024 2.467 1.00 0.00 72 SER A O 4
ATOM 5465 N N . HIS A 1 73 ? -5.736 -10.850 1.000 1.00 0.00 73 HIS A N 4
ATOM 5466 C CA . HIS A 1 73 ? -5.217 -9.637 0.377 1.00 0.00 73 HIS A CA 4
ATOM 5467 C C . HIS A 1 73 ? -5.125 -8.502 1.392 1.00 0.00 73 HIS A C 4
ATOM 5468 O O . HIS A 1 73 ? -4.086 -7.855 1.521 1.00 0.00 73 HIS A O 4
ATOM 5483 N N . ARG A 1 74 ? -6.219 -8.265 2.109 1.00 0.00 74 ARG A N 4
ATOM 5484 C CA . ARG A 1 74 ? -6.262 -7.207 3.111 1.00 0.00 74 ARG A CA 4
ATOM 5485 C C . ARG A 1 74 ? -5.240 -7.462 4.215 1.00 0.00 74 ARG A C 4
ATOM 5486 O O . ARG A 1 74 ? -4.552 -6.544 4.662 1.00 0.00 74 ARG A O 4
ATOM 5507 N N . ARG A 1 75 ? -5.147 -8.714 4.651 1.00 0.00 75 ARG A N 4
ATOM 5508 C CA . ARG A 1 75 ? -4.211 -9.090 5.704 1.00 0.00 75 ARG A CA 4
ATOM 5509 C C . ARG A 1 75 ? -2.786 -8.690 5.332 1.00 0.00 75 ARG A C 4
ATOM 5510 O O . ARG A 1 75 ? -2.026 -8.207 6.172 1.00 0.00 75 ARG A O 4
ATOM 5531 N N . VAL A 1 76 ? -2.430 -8.896 4.068 1.00 0.00 76 VAL A N 4
ATOM 5532 C CA . VAL A 1 76 ? -1.097 -8.558 3.584 1.00 0.00 76 VAL A CA 4
ATOM 5533 C C . VAL A 1 76 ? -0.868 -7.051 3.613 1.00 0.00 76 VAL A C 4
ATOM 5534 O O . VAL A 1 76 ? 0.149 -6.576 4.120 1.00 0.00 76 VAL A O 4
ATOM 5547 N N . ILE A 1 77 ? -1.821 -6.303 3.066 1.00 0.00 77 ILE A N 4
ATOM 5548 C CA . ILE A 1 77 ? -1.724 -4.849 3.030 1.00 0.00 77 ILE A CA 4
ATOM 5549 C C . ILE A 1 77 ? -1.689 -4.266 4.439 1.00 0.00 77 ILE A C 4
ATOM 5550 O O . ILE A 1 77 ? -0.712 -3.629 4.835 1.00 0.00 77 ILE A O 4
ATOM 5566 N N . LEU A 1 78 ? -2.761 -4.488 5.191 1.00 0.00 78 LEU A N 4
ATOM 5567 C CA . LEU A 1 78 ? -2.853 -3.986 6.558 1.00 0.00 78 LEU A CA 4
ATOM 5568 C C . LEU A 1 78 ? -1.614 -4.365 7.362 1.00 0.00 78 LEU A C 4
ATOM 5569 O O . LEU A 1 78 ? -0.880 -3.499 7.839 1.00 0.00 78 LEU A O 4
ATOM 5585 N N . THR A 1 79 ? -1.385 -5.667 7.508 1.00 0.00 79 THR A N 4
ATOM 5586 C CA . THR A 1 79 ? -0.234 -6.161 8.253 1.00 0.00 79 THR A CA 4
ATOM 5587 C C . THR A 1 79 ? 1.033 -5.404 7.874 1.00 0.00 79 THR A C 4
ATOM 5588 O O . THR A 1 79 ? 1.591 -4.666 8.685 1.00 0.00 79 THR A O 4
ATOM 5599 N N . GLU A 1 80 ? 1.482 -5.593 6.637 1.00 0.00 80 GLU A N 4
ATOM 5600 C CA . GLU A 1 80 ? 2.685 -4.926 6.152 1.00 0.00 80 GLU A CA 4
ATOM 5601 C C . GLU A 1 80 ? 2.668 -3.443 6.511 1.00 0.00 80 GLU A C 4
ATOM 5602 O O . GLU A 1 80 ? 3.630 -2.918 7.074 1.00 0.00 80 GLU A O 4
ATOM 5614 N N . LEU A 1 81 ? 1.569 -2.774 6.182 1.00 0.00 81 LEU A N 4
ATOM 5615 C CA . LEU A 1 81 ? 1.425 -1.350 6.469 1.00 0.00 81 LEU A CA 4
ATOM 5616 C C . LEU A 1 81 ? 1.685 -1.064 7.945 1.00 0.00 81 LEU A C 4
ATOM 5617 O O . LEU A 1 81 ? 2.326 -0.072 8.290 1.00 0.00 81 LEU A O 4
ATOM 5633 N N . GLU A 1 82 ? 1.185 -1.940 8.810 1.00 0.00 82 GLU A N 4
ATOM 5634 C CA . GLU A 1 82 ? 1.364 -1.781 10.248 1.00 0.00 82 GLU A CA 4
ATOM 5635 C C . GLU A 1 82 ? 2.844 -1.814 10.618 1.00 0.00 82 GLU A C 4
ATOM 5636 O O . GLU A 1 82 ? 3.251 -1.266 11.643 1.00 0.00 82 GLU A O 4
ATOM 5648 N N . ARG A 1 83 ? 3.644 -2.462 9.777 1.00 0.00 83 ARG A N 4
ATOM 5649 C CA . ARG A 1 83 ? 5.078 -2.569 10.017 1.00 0.00 83 ARG A CA 4
ATOM 5650 C C . ARG A 1 83 ? 5.808 -1.329 9.507 1.00 0.00 83 ARG A C 4
ATOM 5651 O O . ARG A 1 83 ? 6.433 -0.602 10.280 1.00 0.00 83 ARG A O 4
ATOM 5672 N N . VAL A 1 84 ? 5.725 -1.094 8.202 1.00 0.00 84 VAL A N 4
ATOM 5673 C CA . VAL A 1 84 ? 6.377 0.057 7.589 1.00 0.00 84 VAL A CA 4
ATOM 5674 C C . VAL A 1 84 ? 6.139 1.322 8.406 1.00 0.00 84 VAL A C 4
ATOM 5675 O O . VAL A 1 84 ? 7.066 2.090 8.665 1.00 0.00 84 VAL A O 4
ATOM 5688 N N . ARG A 1 85 ? 4.890 1.534 8.809 1.00 0.00 85 ARG A N 4
ATOM 5689 C CA . ARG A 1 85 ? 4.529 2.707 9.596 1.00 0.00 85 ARG A CA 4
ATOM 5690 C C . ARG A 1 85 ? 5.164 2.647 10.982 1.00 0.00 85 ARG A C 4
ATOM 5691 O O . ARG A 1 85 ? 5.691 3.644 11.478 1.00 0.00 85 ARG A O 4
ATOM 5712 N N . SER A 1 86 ? 5.111 1.473 11.602 1.00 0.00 86 SER A N 4
ATOM 5713 C CA . SER A 1 86 ? 5.677 1.285 12.933 1.00 0.00 86 SER A CA 4
ATOM 5714 C C . SER A 1 86 ? 7.200 1.364 12.892 1.00 0.00 86 SER A C 4
ATOM 5715 O O . SER A 1 86 ? 7.868 0.439 12.432 1.00 0.00 86 SER A O 4
ATOM 5723 N N . GLY A 1 87 ? 7.742 2.477 13.377 1.00 0.00 87 GLY A N 4
ATOM 5724 C CA . GLY A 1 87 ? 9.181 2.658 13.386 1.00 0.00 87 GLY A CA 4
ATOM 5725 C C . GLY A 1 87 ? 9.839 2.013 14.590 1.00 0.00 87 GLY A C 4
ATOM 5726 O O . GLY A 1 87 ? 9.275 1.972 15.684 1.00 0.00 87 GLY A O 4
ATOM 5730 N N . PRO A 1 88 ? 11.059 1.493 14.395 1.00 0.00 88 PRO A N 4
ATOM 5731 C CA . PRO A 1 88 ? 11.820 0.836 15.462 1.00 0.00 88 PRO A CA 4
ATOM 5732 C C . PRO A 1 88 ? 12.302 1.821 16.521 1.00 0.00 88 PRO A C 4
ATOM 5733 O O . PRO A 1 88 ? 12.634 1.431 17.641 1.00 0.00 88 PRO A O 4
ATOM 5744 N N . SER A 1 89 ? 12.339 3.100 16.160 1.00 0.00 89 SER A N 4
ATOM 5745 C CA . SER A 1 89 ? 12.785 4.141 17.078 1.00 0.00 89 SER A CA 4
ATOM 5746 C C . SER A 1 89 ? 12.187 3.933 18.467 1.00 0.00 89 SER A C 4
ATOM 5747 O O . SER A 1 89 ? 11.249 3.156 18.640 1.00 0.00 89 SER A O 4
ATOM 5755 N N . SER A 1 90 ? 12.739 4.633 19.452 1.00 0.00 90 SER A N 4
ATOM 5756 C CA . SER A 1 90 ? 12.264 4.523 20.827 1.00 0.00 90 SER A CA 4
ATOM 5757 C C . SER A 1 90 ? 10.863 5.111 20.966 1.00 0.00 90 SER A C 4
ATOM 5758 O O . SER A 1 90 ? 10.607 6.241 20.553 1.00 0.00 90 SER A O 4
ATOM 5766 N N . GLY A 1 91 ? 9.957 4.332 21.551 1.00 0.00 91 GLY A N 4
ATOM 5767 C CA . GLY A 1 91 ? 8.592 4.791 21.735 1.00 0.00 91 GLY A CA 4
ATOM 5768 C C . GLY A 1 91 ? 7.852 3.999 22.794 1.00 0.00 91 GLY A C 4
ATOM 5769 O O . GLY A 1 91 ? 6.735 3.534 22.563 1.00 0.00 91 GLY A O 4
ATOM 5773 N N . GLY A 1 1 ? 21.756 3.839 -7.311 1.00 0.00 1 GLY A N 5
ATOM 5774 C CA . GLY A 1 1 ? 21.896 5.195 -7.808 1.00 0.00 1 GLY A CA 5
ATOM 5775 C C . GLY A 1 1 ? 20.631 5.704 -8.471 1.00 0.00 1 GLY A C 5
ATOM 5776 O O . GLY A 1 1 ? 19.682 4.947 -8.674 1.00 0.00 1 GLY A O 5
ATOM 5780 N N . SER A 1 2 ? 20.616 6.989 -8.808 1.00 0.00 2 SER A N 5
ATOM 5781 C CA . SER A 1 2 ? 19.456 7.599 -9.446 1.00 0.00 2 SER A CA 5
ATOM 5782 C C . SER A 1 2 ? 19.762 7.962 -10.896 1.00 0.00 2 SER A C 5
ATOM 5783 O O . SER A 1 2 ? 20.290 9.036 -11.181 1.00 0.00 2 SER A O 5
ATOM 5791 N N . SER A 1 3 ? 19.426 7.056 -11.809 1.00 0.00 3 SER A N 5
ATOM 5792 C CA . SER A 1 3 ? 19.667 7.277 -13.230 1.00 0.00 3 SER A CA 5
ATOM 5793 C C . SER A 1 3 ? 18.501 8.024 -13.870 1.00 0.00 3 SER A C 5
ATOM 5794 O O . SER A 1 3 ? 17.522 7.416 -14.302 1.00 0.00 3 SER A O 5
ATOM 5802 N N . GLY A 1 4 ? 18.613 9.347 -13.926 1.00 0.00 4 GLY A N 5
ATOM 5803 C CA . GLY A 1 4 ? 17.562 10.157 -14.514 1.00 0.00 4 GLY A CA 5
ATOM 5804 C C . GLY A 1 4 ? 16.376 10.330 -13.585 1.00 0.00 4 GLY A C 5
ATOM 5805 O O . GLY A 1 4 ? 15.870 11.439 -13.413 1.00 0.00 4 GLY A O 5
ATOM 5809 N N . SER A 1 5 ? 15.929 9.230 -12.987 1.00 0.00 5 SER A N 5
ATOM 5810 C CA . SER A 1 5 ? 14.792 9.264 -12.076 1.00 0.00 5 SER A CA 5
ATOM 5811 C C . SER A 1 5 ? 15.132 8.578 -10.756 1.00 0.00 5 SER A C 5
ATOM 5812 O O . SER A 1 5 ? 15.908 7.623 -10.722 1.00 0.00 5 SER A O 5
ATOM 5820 N N . SER A 1 6 ? 14.545 9.073 -9.671 1.00 0.00 6 SER A N 5
ATOM 5821 C CA . SER A 1 6 ? 14.788 8.511 -8.347 1.00 0.00 6 SER A CA 5
ATOM 5822 C C . SER A 1 6 ? 13.889 7.304 -8.095 1.00 0.00 6 SER A C 5
ATOM 5823 O O . SER A 1 6 ? 12.669 7.386 -8.229 1.00 0.00 6 SER A O 5
ATOM 5831 N N . GLY A 1 7 ? 14.503 6.183 -7.730 1.00 0.00 7 GLY A N 5
ATOM 5832 C CA . GLY A 1 7 ? 13.744 4.974 -7.466 1.00 0.00 7 GLY A CA 5
ATOM 5833 C C . GLY A 1 7 ? 14.602 3.865 -6.891 1.00 0.00 7 GLY A C 5
ATOM 5834 O O . GLY A 1 7 ? 15.732 3.655 -7.331 1.00 0.00 7 GLY A O 5
ATOM 5838 N N . GLU A 1 8 ? 14.066 3.155 -5.903 1.00 0.00 8 GLU A N 5
ATOM 5839 C CA . GLU A 1 8 ? 14.792 2.063 -5.266 1.00 0.00 8 GLU A CA 5
ATOM 5840 C C . GLU A 1 8 ? 13.878 1.271 -4.336 1.00 0.00 8 GLU A C 5
ATOM 5841 O O . GLU A 1 8 ? 12.936 1.816 -3.761 1.00 0.00 8 GLU A O 5
ATOM 5853 N N . HIS A 1 9 ? 14.163 -0.020 -4.193 1.00 0.00 9 HIS A N 5
ATOM 5854 C CA . HIS A 1 9 ? 13.367 -0.888 -3.333 1.00 0.00 9 HIS A CA 5
ATOM 5855 C C . HIS A 1 9 ? 14.075 -1.132 -2.004 1.00 0.00 9 HIS A C 5
ATOM 5856 O O . HIS A 1 9 ? 15.029 -1.906 -1.930 1.00 0.00 9 HIS A O 5
ATOM 5871 N N . GLY A 1 10 ? 13.602 -0.466 -0.955 1.00 0.00 10 GLY A N 5
ATOM 5872 C CA . GLY A 1 10 ? 14.202 -0.624 0.357 1.00 0.00 10 GLY A CA 5
ATOM 5873 C C . GLY A 1 10 ? 14.088 0.630 1.201 1.00 0.00 10 GLY A C 5
ATOM 5874 O O . GLY A 1 10 ? 13.842 0.556 2.406 1.00 0.00 10 GLY A O 5
ATOM 5878 N N . LEU A 1 11 ? 14.270 1.785 0.570 1.00 0.00 11 LEU A N 5
ATOM 5879 C CA . LEU A 1 11 ? 14.188 3.061 1.271 1.00 0.00 11 LEU A CA 5
ATOM 5880 C C . LEU A 1 11 ? 12.763 3.334 1.741 1.00 0.00 11 LEU A C 5
ATOM 5881 O O . LEU A 1 11 ? 12.524 4.237 2.544 1.00 0.00 11 LEU A O 5
ATOM 5897 N N . LEU A 1 12 ? 11.818 2.547 1.237 1.00 0.00 12 LEU A N 5
ATOM 5898 C CA . LEU A 1 12 ? 10.416 2.702 1.607 1.00 0.00 12 LEU A CA 5
ATOM 5899 C C . LEU A 1 12 ? 10.256 2.764 3.123 1.00 0.00 12 LEU A C 5
ATOM 5900 O O . LEU A 1 12 ? 9.759 3.751 3.665 1.00 0.00 12 LEU A O 5
ATOM 5916 N N . VAL A 1 13 ? 10.682 1.703 3.802 1.00 0.00 13 VAL A N 5
ATOM 5917 C CA . VAL A 1 13 ? 10.590 1.638 5.255 1.00 0.00 13 VAL A CA 5
ATOM 5918 C C . VAL A 1 13 ? 11.291 2.826 5.904 1.00 0.00 13 VAL A C 5
ATOM 5919 O O . VAL A 1 13 ? 10.882 3.299 6.966 1.00 0.00 13 VAL A O 5
ATOM 5932 N N . HIS A 1 14 ? 12.350 3.306 5.259 1.00 0.00 14 HIS A N 5
ATOM 5933 C CA . HIS A 1 14 ? 13.108 4.441 5.773 1.00 0.00 14 HIS A CA 5
ATOM 5934 C C . HIS A 1 14 ? 12.261 5.710 5.763 1.00 0.00 14 HIS A C 5
ATOM 5935 O O . HIS A 1 14 ? 12.202 6.438 6.754 1.00 0.00 14 HIS A O 5
ATOM 5950 N N . LYS A 1 15 ? 11.606 5.970 4.636 1.00 0.00 15 LYS A N 5
ATOM 5951 C CA . LYS A 1 15 ? 10.762 7.150 4.496 1.00 0.00 15 LYS A CA 5
ATOM 5952 C C . LYS A 1 15 ? 9.341 6.862 4.970 1.00 0.00 15 LYS A C 5
ATOM 5953 O O . LYS A 1 15 ? 8.817 5.768 4.762 1.00 0.00 15 LYS A O 5
ATOM 5972 N N . ALA A 1 16 ? 8.722 7.851 5.606 1.00 0.00 16 ALA A N 5
ATOM 5973 C CA . ALA A 1 16 ? 7.360 7.704 6.105 1.00 0.00 16 ALA A CA 5
ATOM 5974 C C . ALA A 1 16 ? 6.403 7.318 4.983 1.00 0.00 16 ALA A C 5
ATOM 5975 O O . ALA A 1 16 ? 6.581 7.723 3.834 1.00 0.00 16 ALA A O 5
ATOM 5982 N N . VAL A 1 17 ? 5.386 6.532 5.323 1.00 0.00 17 VAL A N 5
ATOM 5983 C CA . VAL A 1 17 ? 4.399 6.092 4.344 1.00 0.00 17 VAL A CA 5
ATOM 5984 C C . VAL A 1 17 ? 3.415 7.208 4.016 1.00 0.00 17 VAL A C 5
ATOM 5985 O O . VAL A 1 17 ? 2.919 7.302 2.893 1.00 0.00 17 VAL A O 5
ATOM 5998 N N . ASP A 1 18 ? 3.136 8.053 5.002 1.00 0.00 18 ASP A N 5
ATOM 5999 C CA . ASP A 1 18 ? 2.212 9.166 4.818 1.00 0.00 18 ASP A CA 5
ATOM 6000 C C . ASP A 1 18 ? 2.810 10.223 3.896 1.00 0.00 18 ASP A C 5
ATOM 6001 O O . ASP A 1 18 ? 2.174 11.233 3.596 1.00 0.00 18 ASP A O 5
ATOM 6010 N N . LYS A 1 19 ? 4.039 9.984 3.449 1.00 0.00 19 LYS A N 5
ATOM 6011 C CA . LYS A 1 19 ? 4.725 10.914 2.560 1.00 0.00 19 LYS A CA 5
ATOM 6012 C C . LYS A 1 19 ? 4.961 10.285 1.191 1.00 0.00 19 LYS A C 5
ATOM 6013 O O . LYS A 1 19 ? 5.476 10.933 0.280 1.00 0.00 19 LYS A O 5
ATOM 6032 N N . TRP A 1 20 ? 4.579 9.021 1.052 1.00 0.00 20 TRP A N 5
ATOM 6033 C CA . TRP A 1 20 ? 4.748 8.305 -0.207 1.00 0.00 20 TRP A CA 5
ATOM 6034 C C . TRP A 1 20 ? 3.911 8.941 -1.311 1.00 0.00 20 TRP A C 5
ATOM 6035 O O . TRP A 1 20 ? 3.087 9.819 -1.053 1.00 0.00 20 TRP A O 5
ATOM 6056 N N . THR A 1 21 ? 4.128 8.494 -2.545 1.00 0.00 21 THR A N 5
ATOM 6057 C CA . THR A 1 21 ? 3.394 9.021 -3.688 1.00 0.00 21 THR A CA 5
ATOM 6058 C C . THR A 1 21 ? 2.621 7.917 -4.402 1.00 0.00 21 THR A C 5
ATOM 6059 O O . THR A 1 21 ? 2.937 6.735 -4.264 1.00 0.00 21 THR A O 5
ATOM 6070 N N . THR A 1 22 ? 1.607 8.310 -5.166 1.00 0.00 22 THR A N 5
ATOM 6071 C CA . THR A 1 22 ? 0.788 7.354 -5.901 1.00 0.00 22 THR A CA 5
ATOM 6072 C C . THR A 1 22 ? 1.647 6.257 -6.519 1.00 0.00 22 THR A C 5
ATOM 6073 O O . THR A 1 22 ? 1.188 5.131 -6.710 1.00 0.00 22 THR A O 5
ATOM 6084 N N . GLU A 1 23 ? 2.895 6.593 -6.830 1.00 0.00 23 GLU A N 5
ATOM 6085 C CA . GLU A 1 23 ? 3.817 5.634 -7.428 1.00 0.00 23 GLU A CA 5
ATOM 6086 C C . GLU A 1 23 ? 4.365 4.677 -6.374 1.00 0.00 23 GLU A C 5
ATOM 6087 O O . GLU A 1 23 ? 4.184 3.464 -6.468 1.00 0.00 23 GLU A O 5
ATOM 6099 N N . GLU A 1 24 ? 5.037 5.233 -5.370 1.00 0.00 24 GLU A N 5
ATOM 6100 C CA . GLU A 1 24 ? 5.613 4.428 -4.299 1.00 0.00 24 GLU A CA 5
ATOM 6101 C C . GLU A 1 24 ? 4.557 3.527 -3.667 1.00 0.00 24 GLU A C 5
ATOM 6102 O O . GLU A 1 24 ? 4.811 2.356 -3.385 1.00 0.00 24 GLU A O 5
ATOM 6114 N N . VAL A 1 25 ? 3.369 4.083 -3.446 1.00 0.00 25 VAL A N 5
ATOM 6115 C CA . VAL A 1 25 ? 2.273 3.331 -2.847 1.00 0.00 25 VAL A CA 5
ATOM 6116 C C . VAL A 1 25 ? 2.082 1.988 -3.545 1.00 0.00 25 VAL A C 5
ATOM 6117 O O . VAL A 1 25 ? 1.986 0.947 -2.895 1.00 0.00 25 VAL A O 5
ATOM 6130 N N . VAL A 1 26 ? 2.029 2.020 -4.872 1.00 0.00 26 VAL A N 5
ATOM 6131 C CA . VAL A 1 26 ? 1.852 0.805 -5.659 1.00 0.00 26 VAL A CA 5
ATOM 6132 C C . VAL A 1 26 ? 3.097 -0.072 -5.604 1.00 0.00 26 VAL A C 5
ATOM 6133 O O . VAL A 1 26 ? 3.004 -1.300 -5.580 1.00 0.00 26 VAL A O 5
ATOM 6146 N N . LEU A 1 27 ? 4.262 0.565 -5.583 1.00 0.00 27 LEU A N 5
ATOM 6147 C CA . LEU A 1 27 ? 5.529 -0.158 -5.530 1.00 0.00 27 LEU A CA 5
ATOM 6148 C C . LEU A 1 27 ? 5.594 -1.051 -4.295 1.00 0.00 27 LEU A C 5
ATOM 6149 O O . LEU A 1 27 ? 5.881 -2.244 -4.395 1.00 0.00 27 LEU A O 5
ATOM 6165 N N . TRP A 1 28 ? 5.324 -0.467 -3.134 1.00 0.00 28 TRP A N 5
ATOM 6166 C CA . TRP A 1 28 ? 5.351 -1.211 -1.880 1.00 0.00 28 TRP A CA 5
ATOM 6167 C C . TRP A 1 28 ? 4.394 -2.397 -1.930 1.00 0.00 28 TRP A C 5
ATOM 6168 O O . TRP A 1 28 ? 4.731 -3.498 -1.493 1.00 0.00 28 TRP A O 5
ATOM 6189 N N . LEU A 1 29 ? 3.201 -2.167 -2.467 1.00 0.00 29 LEU A N 5
ATOM 6190 C CA . LEU A 1 29 ? 2.195 -3.218 -2.575 1.00 0.00 29 LEU A CA 5
ATOM 6191 C C . LEU A 1 29 ? 2.567 -4.217 -3.666 1.00 0.00 29 LEU A C 5
ATOM 6192 O O . LEU A 1 29 ? 2.194 -5.388 -3.601 1.00 0.00 29 LEU A O 5
ATOM 6208 N N . GLU A 1 30 ? 3.305 -3.746 -4.666 1.00 0.00 30 GLU A N 5
ATOM 6209 C CA . GLU A 1 30 ? 3.728 -4.600 -5.770 1.00 0.00 30 GLU A CA 5
ATOM 6210 C C . GLU A 1 30 ? 4.894 -5.492 -5.352 1.00 0.00 30 GLU A C 5
ATOM 6211 O O . GLU A 1 30 ? 5.492 -6.176 -6.181 1.00 0.00 30 GLU A O 5
ATOM 6223 N N . GLN A 1 31 ? 5.209 -5.477 -4.061 1.00 0.00 31 GLN A N 5
ATOM 6224 C CA . GLN A 1 31 ? 6.304 -6.284 -3.533 1.00 0.00 31 GLN A CA 5
ATOM 6225 C C . GLN A 1 31 ? 5.776 -7.387 -2.622 1.00 0.00 31 GLN A C 5
ATOM 6226 O O . GLN A 1 31 ? 6.400 -8.439 -2.479 1.00 0.00 31 GLN A O 5
ATOM 6240 N N . LEU A 1 32 ? 4.625 -7.140 -2.007 1.00 0.00 32 LEU A N 5
ATOM 6241 C CA . LEU A 1 32 ? 4.013 -8.113 -1.109 1.00 0.00 32 LEU A CA 5
ATOM 6242 C C . LEU A 1 32 ? 3.620 -9.379 -1.863 1.00 0.00 32 LEU A C 5
ATOM 6243 O O . LEU A 1 32 ? 3.603 -10.471 -1.297 1.00 0.00 32 LEU A O 5
ATOM 6259 N N . GLY A 1 33 ? 3.306 -9.224 -3.146 1.00 0.00 33 GLY A N 5
ATOM 6260 C CA . GLY A 1 33 ? 2.920 -10.364 -3.958 1.00 0.00 33 GLY A CA 5
ATOM 6261 C C . GLY A 1 33 ? 2.552 -9.968 -5.374 1.00 0.00 33 GLY A C 5
ATOM 6262 O O . GLY A 1 33 ? 2.337 -8.795 -5.678 1.00 0.00 33 GLY A O 5
ATOM 6266 N N . PRO A 1 34 ? 2.478 -10.964 -6.270 1.00 0.00 34 PRO A N 5
ATOM 6267 C CA . PRO A 1 34 ? 2.135 -10.738 -7.677 1.00 0.00 34 PRO A CA 5
ATOM 6268 C C . PRO A 1 34 ? 0.676 -10.332 -7.861 1.00 0.00 34 PRO A C 5
ATOM 6269 O O . PRO A 1 34 ? 0.316 -9.713 -8.862 1.00 0.00 34 PRO A O 5
ATOM 6280 N N . TRP A 1 35 ? -0.157 -10.683 -6.889 1.00 0.00 35 TRP A N 5
ATOM 6281 C CA . TRP A 1 35 ? -1.577 -10.355 -6.943 1.00 0.00 35 TRP A CA 5
ATOM 6282 C C . TRP A 1 35 ? -1.791 -8.848 -6.846 1.00 0.00 35 TRP A C 5
ATOM 6283 O O . TRP A 1 35 ? -2.862 -8.341 -7.180 1.00 0.00 35 TRP A O 5
ATOM 6304 N N . ALA A 1 36 ? -0.766 -8.138 -6.387 1.00 0.00 36 ALA A N 5
ATOM 6305 C CA . ALA A 1 36 ? -0.843 -6.689 -6.248 1.00 0.00 36 ALA A CA 5
ATOM 6306 C C . ALA A 1 36 ? -1.187 -6.027 -7.578 1.00 0.00 36 ALA A C 5
ATOM 6307 O O . ALA A 1 36 ? -1.869 -5.003 -7.614 1.00 0.00 36 ALA A O 5
ATOM 6314 N N . SER A 1 37 ? -0.711 -6.619 -8.669 1.00 0.00 37 SER A N 5
ATOM 6315 C CA . SER A 1 37 ? -0.966 -6.084 -10.001 1.00 0.00 37 SER A CA 5
ATOM 6316 C C . SER A 1 37 ? -2.451 -6.155 -10.341 1.00 0.00 37 SER A C 5
ATOM 6317 O O . SER A 1 37 ? -2.897 -5.607 -11.350 1.00 0.00 37 SER A O 5
ATOM 6325 N N . LEU A 1 38 ? -3.214 -6.835 -9.491 1.00 0.00 38 LEU A N 5
ATOM 6326 C CA . LEU A 1 38 ? -4.650 -6.979 -9.700 1.00 0.00 38 LEU A CA 5
ATOM 6327 C C . LEU A 1 38 ? -5.409 -5.800 -9.099 1.00 0.00 38 LEU A C 5
ATOM 6328 O O . LEU A 1 38 ? -6.576 -5.572 -9.417 1.00 0.00 38 LEU A O 5
ATOM 6344 N N . TYR A 1 39 ? -4.737 -5.052 -8.231 1.00 0.00 39 TYR A N 5
ATOM 6345 C CA . TYR A 1 39 ? -5.348 -3.896 -7.585 1.00 0.00 39 TYR A CA 5
ATOM 6346 C C . TYR A 1 39 ? -4.612 -2.612 -7.958 1.00 0.00 39 TYR A C 5
ATOM 6347 O O . TYR A 1 39 ? -5.209 -1.537 -8.017 1.00 0.00 39 TYR A O 5
ATOM 6365 N N . ARG A 1 40 ? -3.313 -2.734 -8.210 1.00 0.00 40 ARG A N 5
ATOM 6366 C CA . ARG A 1 40 ? -2.495 -1.584 -8.577 1.00 0.00 40 ARG A CA 5
ATOM 6367 C C . ARG A 1 40 ? -3.296 -0.593 -9.416 1.00 0.00 40 ARG A C 5
ATOM 6368 O O . ARG A 1 40 ? -3.317 0.604 -9.128 1.00 0.00 40 ARG A O 5
ATOM 6389 N N . ASP A 1 41 ? -3.953 -1.099 -10.454 1.00 0.00 41 ASP A N 5
ATOM 6390 C CA . ASP A 1 41 ? -4.756 -0.258 -11.334 1.00 0.00 41 ASP A CA 5
ATOM 6391 C C . ASP A 1 41 ? -5.652 0.675 -10.526 1.00 0.00 41 ASP A C 5
ATOM 6392 O O . ASP A 1 41 ? -5.727 1.873 -10.801 1.00 0.00 41 ASP A O 5
ATOM 6401 N N . ARG A 1 42 ? -6.331 0.118 -9.528 1.00 0.00 42 ARG A N 5
ATOM 6402 C CA . ARG A 1 42 ? -7.224 0.899 -8.682 1.00 0.00 42 ARG A CA 5
ATOM 6403 C C . ARG A 1 42 ? -6.446 1.947 -7.892 1.00 0.00 42 ARG A C 5
ATOM 6404 O O . ARG A 1 42 ? -6.913 3.070 -7.702 1.00 0.00 42 ARG A O 5
ATOM 6425 N N . PHE A 1 43 ? -5.256 1.572 -7.434 1.00 0.00 43 PHE A N 5
ATOM 6426 C CA . PHE A 1 43 ? -4.413 2.479 -6.663 1.00 0.00 43 PHE A CA 5
ATOM 6427 C C . PHE A 1 43 ? -4.027 3.700 -7.493 1.00 0.00 43 PHE A C 5
ATOM 6428 O O . PHE A 1 43 ? -4.072 4.832 -7.010 1.00 0.00 43 PHE A O 5
ATOM 6445 N N . LEU A 1 44 ? -3.646 3.461 -8.743 1.00 0.00 44 LEU A N 5
ATOM 6446 C CA . LEU A 1 44 ? -3.250 4.540 -9.641 1.00 0.00 44 LEU A CA 5
ATOM 6447 C C . LEU A 1 44 ? -4.456 5.382 -10.045 1.00 0.00 44 LEU A C 5
ATOM 6448 O O . LEU A 1 44 ? -4.470 6.597 -9.850 1.00 0.00 44 LEU A O 5
ATOM 6464 N N . SER A 1 45 ? -5.467 4.727 -10.607 1.00 0.00 45 SER A N 5
ATOM 6465 C CA . SER A 1 45 ? -6.677 5.416 -11.040 1.00 0.00 45 SER A CA 5
ATOM 6466 C C . SER A 1 45 ? -7.247 6.273 -9.914 1.00 0.00 45 SER A C 5
ATOM 6467 O O . SER A 1 45 ? -7.577 7.441 -10.115 1.00 0.00 45 SER A O 5
ATOM 6475 N N . GLU A 1 46 ? -7.359 5.683 -8.728 1.00 0.00 46 GLU A N 5
ATOM 6476 C CA . GLU A 1 46 ? -7.889 6.392 -7.569 1.00 0.00 46 GLU A CA 5
ATOM 6477 C C . GLU A 1 46 ? -6.825 7.293 -6.949 1.00 0.00 46 GLU A C 5
ATOM 6478 O O . GLU A 1 46 ? -7.038 7.885 -5.890 1.00 0.00 46 GLU A O 5
ATOM 6490 N N . ARG A 1 47 ? -5.680 7.391 -7.615 1.00 0.00 47 ARG A N 5
ATOM 6491 C CA . ARG A 1 47 ? -4.581 8.217 -7.128 1.00 0.00 47 ARG A CA 5
ATOM 6492 C C . ARG A 1 47 ? -4.367 8.010 -5.632 1.00 0.00 47 ARG A C 5
ATOM 6493 O O . ARG A 1 47 ? -4.035 8.948 -4.906 1.00 0.00 47 ARG A O 5
ATOM 6514 N N . VAL A 1 48 ? -4.558 6.776 -5.177 1.00 0.00 48 VAL A N 5
ATOM 6515 C CA . VAL A 1 48 ? -4.385 6.446 -3.767 1.00 0.00 48 VAL A CA 5
ATOM 6516 C C . VAL A 1 48 ? -2.927 6.589 -3.344 1.00 0.00 48 VAL A C 5
ATOM 6517 O O . VAL A 1 48 ? -2.113 5.695 -3.573 1.00 0.00 48 VAL A O 5
ATOM 6530 N N . ASN A 1 49 ? -2.605 7.720 -2.725 1.00 0.00 49 ASN A N 5
ATOM 6531 C CA . ASN A 1 49 ? -1.244 7.980 -2.269 1.00 0.00 49 ASN A CA 5
ATOM 6532 C C . ASN A 1 49 ? -1.029 7.436 -0.860 1.00 0.00 49 ASN A C 5
ATOM 6533 O O . ASN A 1 49 ? -1.970 6.991 -0.205 1.00 0.00 49 ASN A O 5
ATOM 6544 N N . GLY A 1 50 ? 0.219 7.476 -0.401 1.00 0.00 50 GLY A N 5
ATOM 6545 C CA . GLY A 1 50 ? 0.535 6.985 0.928 1.00 0.00 50 GLY A CA 5
ATOM 6546 C C . GLY A 1 50 ? -0.392 7.542 1.989 1.00 0.00 50 GLY A C 5
ATOM 6547 O O . GLY A 1 50 ? -1.091 6.791 2.669 1.00 0.00 50 GLY A O 5
ATOM 6551 N N . ARG A 1 51 ? -0.399 8.864 2.132 1.00 0.00 51 ARG A N 5
ATOM 6552 C CA . ARG A 1 51 ? -1.246 9.521 3.120 1.00 0.00 51 ARG A CA 5
ATOM 6553 C C . ARG A 1 51 ? -2.637 8.894 3.146 1.00 0.00 51 ARG A C 5
ATOM 6554 O O . ARG A 1 51 ? -3.163 8.567 4.212 1.00 0.00 51 ARG A O 5
ATOM 6575 N N . LEU A 1 52 ? -3.229 8.730 1.968 1.00 0.00 52 LEU A N 5
ATOM 6576 C CA . LEU A 1 52 ? -4.560 8.143 1.856 1.00 0.00 52 LEU A CA 5
ATOM 6577 C C . LEU A 1 52 ? -4.524 6.649 2.163 1.00 0.00 52 LEU A C 5
ATOM 6578 O O . LEU A 1 52 ? -5.488 6.089 2.686 1.00 0.00 52 LEU A O 5
ATOM 6594 N N . LEU A 1 53 ? -3.406 6.010 1.836 1.00 0.00 53 LEU A N 5
ATOM 6595 C CA . LEU A 1 53 ? -3.242 4.581 2.079 1.00 0.00 53 LEU A CA 5
ATOM 6596 C C . LEU A 1 53 ? -3.245 4.279 3.574 1.00 0.00 53 LEU A C 5
ATOM 6597 O O . LEU A 1 53 ? -3.757 3.246 4.009 1.00 0.00 53 LEU A O 5
ATOM 6613 N N . LEU A 1 54 ? -2.672 5.187 4.357 1.00 0.00 54 LEU A N 5
ATOM 6614 C CA . LEU A 1 54 ? -2.610 5.019 5.805 1.00 0.00 54 LEU A CA 5
ATOM 6615 C C . LEU A 1 54 ? -3.999 5.132 6.426 1.00 0.00 54 LEU A C 5
ATOM 6616 O O . LEU A 1 54 ? -4.433 4.250 7.169 1.00 0.00 54 LEU A O 5
ATOM 6632 N N . THR A 1 55 ? -4.694 6.222 6.115 1.00 0.00 55 THR A N 5
ATOM 6633 C CA . THR A 1 55 ? -6.034 6.449 6.642 1.00 0.00 55 THR A CA 5
ATOM 6634 C C . THR A 1 55 ? -6.959 5.284 6.313 1.00 0.00 55 THR A C 5
ATOM 6635 O O . THR A 1 55 ? -7.693 4.798 7.175 1.00 0.00 55 THR A O 5
ATOM 6646 N N . LEU A 1 56 ? -6.919 4.837 5.062 1.00 0.00 56 LEU A N 5
ATOM 6647 C CA . LEU A 1 56 ? -7.755 3.726 4.620 1.00 0.00 56 LEU A CA 5
ATOM 6648 C C . LEU A 1 56 ? -7.785 2.617 5.666 1.00 0.00 56 LEU A C 5
ATOM 6649 O O . LEU A 1 56 ? -6.794 2.369 6.354 1.00 0.00 56 LEU A O 5
ATOM 6665 N N . THR A 1 57 ? -8.930 1.950 5.781 1.00 0.00 57 THR A N 5
ATOM 6666 C CA . THR A 1 57 ? -9.090 0.867 6.742 1.00 0.00 57 THR A CA 5
ATOM 6667 C C . THR A 1 57 ? -9.680 -0.373 6.080 1.00 0.00 57 THR A C 5
ATOM 6668 O O . THR A 1 57 ? -10.253 -0.294 4.994 1.00 0.00 57 THR A O 5
ATOM 6679 N N . GLU A 1 58 ? -9.535 -1.517 6.742 1.00 0.00 58 GLU A N 5
ATOM 6680 C CA . GLU A 1 58 ? -10.055 -2.774 6.216 1.00 0.00 58 GLU A CA 5
ATOM 6681 C C . GLU A 1 58 ? -11.356 -2.548 5.452 1.00 0.00 58 GLU A C 5
ATOM 6682 O O . GLU A 1 58 ? -11.458 -2.876 4.270 1.00 0.00 58 GLU A O 5
ATOM 6694 N N . GLU A 1 59 ? -12.347 -1.985 6.136 1.00 0.00 59 GLU A N 5
ATOM 6695 C CA . GLU A 1 59 ? -13.642 -1.716 5.522 1.00 0.00 59 GLU A CA 5
ATOM 6696 C C . GLU A 1 59 ? -13.470 -1.127 4.124 1.00 0.00 59 GLU A C 5
ATOM 6697 O O . GLU A 1 59 ? -13.857 -1.740 3.130 1.00 0.00 59 GLU A O 5
ATOM 6709 N N . GLU A 1 60 ? -12.886 0.065 4.059 1.00 0.00 60 GLU A N 5
ATOM 6710 C CA . GLU A 1 60 ? -12.664 0.737 2.784 1.00 0.00 60 GLU A CA 5
ATOM 6711 C C . GLU A 1 60 ? -12.086 -0.228 1.754 1.00 0.00 60 GLU A C 5
ATOM 6712 O O . GLU A 1 60 ? -12.492 -0.230 0.591 1.00 0.00 60 GLU A O 5
ATOM 6724 N N . PHE A 1 61 ? -11.134 -1.048 2.188 1.00 0.00 61 PHE A N 5
ATOM 6725 C CA . PHE A 1 61 ? -10.499 -2.018 1.304 1.00 0.00 61 PHE A CA 5
ATOM 6726 C C . PHE A 1 61 ? -11.500 -3.073 0.844 1.00 0.00 61 PHE A C 5
ATOM 6727 O O . PHE A 1 61 ? -11.362 -3.647 -0.236 1.00 0.00 61 PHE A O 5
ATOM 6744 N N . SER A 1 62 ? -12.508 -3.325 1.673 1.00 0.00 62 SER A N 5
ATOM 6745 C CA . SER A 1 62 ? -13.531 -4.314 1.355 1.00 0.00 62 SER A CA 5
ATOM 6746 C C . SER A 1 62 ? -14.629 -3.702 0.491 1.00 0.00 62 SER A C 5
ATOM 6747 O O . SER A 1 62 ? -15.528 -4.401 0.023 1.00 0.00 62 SER A O 5
ATOM 6755 N N . ARG A 1 63 ? -14.549 -2.392 0.285 1.00 0.00 63 ARG A N 5
ATOM 6756 C CA . ARG A 1 63 ? -15.536 -1.684 -0.521 1.00 0.00 63 ARG A CA 5
ATOM 6757 C C . ARG A 1 63 ? -14.953 -1.295 -1.877 1.00 0.00 63 ARG A C 5
ATOM 6758 O O . ARG A 1 63 ? -13.757 -1.030 -1.996 1.00 0.00 63 ARG A O 5
ATOM 6779 N N . ALA A 1 64 ? -15.807 -1.264 -2.895 1.00 0.00 64 ALA A N 5
ATOM 6780 C CA . ALA A 1 64 ? -15.377 -0.906 -4.241 1.00 0.00 64 ALA A CA 5
ATOM 6781 C C . ALA A 1 64 ? -14.783 0.498 -4.273 1.00 0.00 64 ALA A C 5
ATOM 6782 O O . ALA A 1 64 ? -14.949 1.290 -3.345 1.00 0.00 64 ALA A O 5
ATOM 6789 N N . PRO A 1 65 ? -14.074 0.817 -5.366 1.00 0.00 65 PRO A N 5
ATOM 6790 C CA . PRO A 1 65 ? -13.869 -0.117 -6.477 1.00 0.00 65 PRO A CA 5
ATOM 6791 C C . PRO A 1 65 ? -12.952 -1.276 -6.100 1.00 0.00 65 PRO A C 5
ATOM 6792 O O . PRO A 1 65 ? -12.913 -2.298 -6.785 1.00 0.00 65 PRO A O 5
ATOM 6803 N N . TYR A 1 66 ? -12.216 -1.109 -5.006 1.00 0.00 66 TYR A N 5
ATOM 6804 C CA . TYR A 1 66 ? -11.298 -2.141 -4.539 1.00 0.00 66 TYR A CA 5
ATOM 6805 C C . TYR A 1 66 ? -12.047 -3.427 -4.206 1.00 0.00 66 TYR A C 5
ATOM 6806 O O . TYR A 1 66 ? -11.616 -4.523 -4.566 1.00 0.00 66 TYR A O 5
ATOM 6824 N N . THR A 1 67 ? -13.174 -3.286 -3.514 1.00 0.00 67 THR A N 5
ATOM 6825 C CA . THR A 1 67 ? -13.984 -4.435 -3.131 1.00 0.00 67 THR A CA 5
ATOM 6826 C C . THR A 1 67 ? -13.123 -5.679 -2.949 1.00 0.00 67 THR A C 5
ATOM 6827 O O . THR A 1 67 ? -13.516 -6.779 -3.338 1.00 0.00 67 THR A O 5
ATOM 6838 N N . ILE A 1 68 ? -11.948 -5.498 -2.355 1.00 0.00 68 ILE A N 5
ATOM 6839 C CA . ILE A 1 68 ? -11.033 -6.608 -2.120 1.00 0.00 68 ILE A CA 5
ATOM 6840 C C . ILE A 1 68 ? -11.780 -7.843 -1.632 1.00 0.00 68 ILE A C 5
ATOM 6841 O O . ILE A 1 68 ? -12.009 -8.009 -0.434 1.00 0.00 68 ILE A O 5
ATOM 6857 N N . GLU A 1 69 ? -12.156 -8.709 -2.568 1.00 0.00 69 GLU A N 5
ATOM 6858 C CA . GLU A 1 69 ? -12.878 -9.931 -2.232 1.00 0.00 69 GLU A CA 5
ATOM 6859 C C . GLU A 1 69 ? -11.913 -11.030 -1.796 1.00 0.00 69 GLU A C 5
ATOM 6860 O O . GLU A 1 69 ? -12.110 -12.204 -2.109 1.00 0.00 69 GLU A O 5
ATOM 6872 N N . ASN A 1 70 ? -10.868 -10.640 -1.073 1.00 0.00 70 ASN A N 5
ATOM 6873 C CA . ASN A 1 70 ? -9.871 -11.591 -0.595 1.00 0.00 70 ASN A CA 5
ATOM 6874 C C . ASN A 1 70 ? -9.248 -11.114 0.713 1.00 0.00 70 ASN A C 5
ATOM 6875 O O . ASN A 1 70 ? -8.434 -10.190 0.725 1.00 0.00 70 ASN A O 5
ATOM 6886 N N . SER A 1 71 ? -9.635 -11.751 1.814 1.00 0.00 71 SER A N 5
ATOM 6887 C CA . SER A 1 71 ? -9.116 -11.390 3.128 1.00 0.00 71 SER A CA 5
ATOM 6888 C C . SER A 1 71 ? -7.591 -11.440 3.144 1.00 0.00 71 SER A C 5
ATOM 6889 O O . SER A 1 71 ? -6.933 -10.506 3.601 1.00 0.00 71 SER A O 5
ATOM 6897 N N . SER A 1 72 ? -7.037 -12.538 2.640 1.00 0.00 72 SER A N 5
ATOM 6898 C CA . SER A 1 72 ? -5.590 -12.714 2.598 1.00 0.00 72 SER A CA 5
ATOM 6899 C C . SER A 1 72 ? -4.896 -11.412 2.210 1.00 0.00 72 SER A C 5
ATOM 6900 O O . SER A 1 72 ? -3.987 -10.949 2.901 1.00 0.00 72 SER A O 5
ATOM 6908 N N . HIS A 1 73 ? -5.330 -10.825 1.099 1.00 0.00 73 HIS A N 5
ATOM 6909 C CA . HIS A 1 73 ? -4.752 -9.575 0.618 1.00 0.00 73 HIS A CA 5
ATOM 6910 C C . HIS A 1 73 ? -4.821 -8.495 1.693 1.00 0.00 73 HIS A C 5
ATOM 6911 O O . HIS A 1 73 ? -3.801 -7.923 2.078 1.00 0.00 73 HIS A O 5
ATOM 6926 N N . ARG A 1 74 ? -6.029 -8.221 2.173 1.00 0.00 74 ARG A N 5
ATOM 6927 C CA . ARG A 1 74 ? -6.231 -7.208 3.202 1.00 0.00 74 ARG A CA 5
ATOM 6928 C C . ARG A 1 74 ? -5.266 -7.415 4.366 1.00 0.00 74 ARG A C 5
ATOM 6929 O O . ARG A 1 74 ? -4.717 -6.456 4.908 1.00 0.00 74 ARG A O 5
ATOM 6950 N N . ARG A 1 75 ? -5.065 -8.673 4.744 1.00 0.00 75 ARG A N 5
ATOM 6951 C CA . ARG A 1 75 ? -4.168 -9.007 5.844 1.00 0.00 75 ARG A CA 5
ATOM 6952 C C . ARG A 1 75 ? -2.727 -8.643 5.499 1.00 0.00 75 ARG A C 5
ATOM 6953 O O . ARG A 1 75 ? -1.993 -8.112 6.333 1.00 0.00 75 ARG A O 5
ATOM 6974 N N . VAL A 1 76 ? -2.328 -8.932 4.265 1.00 0.00 76 VAL A N 5
ATOM 6975 C CA . VAL A 1 76 ? -0.975 -8.635 3.809 1.00 0.00 76 VAL A CA 5
ATOM 6976 C C . VAL A 1 76 ? -0.742 -7.131 3.723 1.00 0.00 76 VAL A C 5
ATOM 6977 O O . VAL A 1 76 ? 0.280 -6.623 4.186 1.00 0.00 76 VAL A O 5
ATOM 6990 N N . ILE A 1 77 ? -1.696 -6.423 3.127 1.00 0.00 77 ILE A N 5
ATOM 6991 C CA . ILE A 1 77 ? -1.595 -4.977 2.981 1.00 0.00 77 ILE A CA 5
ATOM 6992 C C . ILE A 1 77 ? -1.628 -4.284 4.339 1.00 0.00 77 ILE A C 5
ATOM 6993 O O . ILE A 1 77 ? -0.787 -3.434 4.635 1.00 0.00 77 ILE A O 5
ATOM 7009 N N . LEU A 1 78 ? -2.603 -4.653 5.162 1.00 0.00 78 LEU A N 5
ATOM 7010 C CA . LEU A 1 78 ? -2.745 -4.068 6.491 1.00 0.00 78 LEU A CA 5
ATOM 7011 C C . LEU A 1 78 ? -1.566 -4.449 7.382 1.00 0.00 78 LEU A C 5
ATOM 7012 O O . LEU A 1 78 ? -0.921 -3.586 7.979 1.00 0.00 78 LEU A O 5
ATOM 7028 N N . THR A 1 79 ? -1.289 -5.746 7.465 1.00 0.00 79 THR A N 5
ATOM 7029 C CA . THR A 1 79 ? -0.187 -6.241 8.282 1.00 0.00 79 THR A CA 5
ATOM 7030 C C . THR A 1 79 ? 1.124 -5.560 7.907 1.00 0.00 79 THR A C 5
ATOM 7031 O O . THR A 1 79 ? 1.797 -4.978 8.757 1.00 0.00 79 THR A O 5
ATOM 7042 N N . GLU A 1 80 ? 1.481 -5.636 6.628 1.00 0.00 80 GLU A N 5
ATOM 7043 C CA . GLU A 1 80 ? 2.713 -5.027 6.142 1.00 0.00 80 GLU A CA 5
ATOM 7044 C C . GLU A 1 80 ? 2.752 -3.538 6.476 1.00 0.00 80 GLU A C 5
ATOM 7045 O O . GLU A 1 80 ? 3.779 -3.015 6.911 1.00 0.00 80 GLU A O 5
ATOM 7057 N N . LEU A 1 81 ? 1.628 -2.862 6.270 1.00 0.00 81 LEU A N 5
ATOM 7058 C CA . LEU A 1 81 ? 1.532 -1.433 6.548 1.00 0.00 81 LEU A CA 5
ATOM 7059 C C . LEU A 1 81 ? 1.796 -1.147 8.023 1.00 0.00 81 LEU A C 5
ATOM 7060 O O . LEU A 1 81 ? 2.395 -0.130 8.370 1.00 0.00 81 LEU A O 5
ATOM 7076 N N . GLU A 1 82 ? 1.346 -2.053 8.886 1.00 0.00 82 GLU A N 5
ATOM 7077 C CA . GLU A 1 82 ? 1.536 -1.897 10.324 1.00 0.00 82 GLU A CA 5
ATOM 7078 C C . GLU A 1 82 ? 3.019 -1.895 10.680 1.00 0.00 82 GLU A C 5
ATOM 7079 O O . GLU A 1 82 ? 3.418 -1.370 11.720 1.00 0.00 82 GLU A O 5
ATOM 7091 N N . ARG A 1 83 ? 3.831 -2.487 9.810 1.00 0.00 83 ARG A N 5
ATOM 7092 C CA . ARG A 1 83 ? 5.271 -2.555 10.033 1.00 0.00 83 ARG A CA 5
ATOM 7093 C C . ARG A 1 83 ? 5.968 -1.320 9.470 1.00 0.00 83 ARG A C 5
ATOM 7094 O O . ARG A 1 83 ? 6.622 -0.576 10.200 1.00 0.00 83 ARG A O 5
ATOM 7115 N N . VAL A 1 84 ? 5.823 -1.109 8.165 1.00 0.00 84 VAL A N 5
ATOM 7116 C CA . VAL A 1 84 ? 6.438 0.036 7.504 1.00 0.00 84 VAL A CA 5
ATOM 7117 C C . VAL A 1 84 ? 6.244 1.310 8.318 1.00 0.00 84 VAL A C 5
ATOM 7118 O O . VAL A 1 84 ? 7.166 2.115 8.459 1.00 0.00 84 VAL A O 5
ATOM 7131 N N . ARG A 1 85 ? 5.041 1.487 8.852 1.00 0.00 85 ARG A N 5
ATOM 7132 C CA . ARG A 1 85 ? 4.726 2.665 9.652 1.00 0.00 85 ARG A CA 5
ATOM 7133 C C . ARG A 1 85 ? 5.520 2.665 10.956 1.00 0.00 85 ARG A C 5
ATOM 7134 O O . ARG A 1 85 ? 5.959 3.714 11.426 1.00 0.00 85 ARG A O 5
ATOM 7155 N N . SER A 1 86 ? 5.698 1.481 11.534 1.00 0.00 86 SER A N 5
ATOM 7156 C CA . SER A 1 86 ? 6.435 1.345 12.785 1.00 0.00 86 SER A CA 5
ATOM 7157 C C . SER A 1 86 ? 7.745 2.125 12.731 1.00 0.00 86 SER A C 5
ATOM 7158 O O . SER A 1 86 ? 8.059 2.896 13.637 1.00 0.00 86 SER A O 5
ATOM 7166 N N . GLY A 1 87 ? 8.507 1.917 11.661 1.00 0.00 87 GLY A N 5
ATOM 7167 C CA . GLY A 1 87 ? 9.775 2.607 11.508 1.00 0.00 87 GLY A CA 5
ATOM 7168 C C . GLY A 1 87 ? 10.927 1.654 11.256 1.00 0.00 87 GLY A C 5
ATOM 7169 O O . GLY A 1 87 ? 10.732 0.487 10.917 1.00 0.00 87 GLY A O 5
ATOM 7173 N N . PRO A 1 88 ? 12.160 2.154 11.421 1.00 0.00 88 PRO A N 5
ATOM 7174 C CA . PRO A 1 88 ? 13.372 1.357 11.213 1.00 0.00 88 PRO A CA 5
ATOM 7175 C C . PRO A 1 88 ? 13.555 0.289 12.287 1.00 0.00 88 PRO A C 5
ATOM 7176 O O . PRO A 1 88 ? 13.799 0.603 13.452 1.00 0.00 88 PRO A O 5
ATOM 7187 N N . SER A 1 89 ? 13.436 -0.973 11.887 1.00 0.00 89 SER A N 5
ATOM 7188 C CA . SER A 1 89 ? 13.585 -2.086 12.816 1.00 0.00 89 SER A CA 5
ATOM 7189 C C . SER A 1 89 ? 15.016 -2.616 12.804 1.00 0.00 89 SER A C 5
ATOM 7190 O O . SER A 1 89 ? 15.433 -3.286 11.859 1.00 0.00 89 SER A O 5
ATOM 7198 N N . SER A 1 90 ? 15.763 -2.310 13.860 1.00 0.00 90 SER A N 5
ATOM 7199 C CA . SER A 1 90 ? 17.148 -2.752 13.971 1.00 0.00 90 SER A CA 5
ATOM 7200 C C . SER A 1 90 ? 17.230 -4.121 14.639 1.00 0.00 90 SER A C 5
ATOM 7201 O O . SER A 1 90 ? 16.531 -4.391 15.615 1.00 0.00 90 SER A O 5
ATOM 7209 N N . GLY A 1 91 ? 18.090 -4.983 14.105 1.00 0.00 91 GLY A N 5
ATOM 7210 C CA . GLY A 1 91 ? 18.249 -6.314 14.661 1.00 0.00 91 GLY A CA 5
ATOM 7211 C C . GLY A 1 91 ? 19.338 -7.106 13.966 1.00 0.00 91 GLY A C 5
ATOM 7212 O O . GLY A 1 91 ? 20.526 -6.847 14.163 1.00 0.00 91 GLY A O 5
ATOM 7216 N N . GLY A 1 1 ? 23.038 -2.339 -19.785 1.00 0.00 1 GLY A N 6
ATOM 7217 C CA . GLY A 1 1 ? 22.957 -1.422 -18.662 1.00 0.00 1 GLY A CA 6
ATOM 7218 C C . GLY A 1 1 ? 22.080 -1.950 -17.545 1.00 0.00 1 GLY A C 6
ATOM 7219 O O . GLY A 1 1 ? 22.383 -2.979 -16.941 1.00 0.00 1 GLY A O 6
ATOM 7223 N N . SER A 1 2 ? 20.989 -1.242 -17.267 1.00 0.00 2 SER A N 6
ATOM 7224 C CA . SER A 1 2 ? 20.068 -1.642 -16.210 1.00 0.00 2 SER A CA 6
ATOM 7225 C C . SER A 1 2 ? 18.692 -1.967 -16.783 1.00 0.00 2 SER A C 6
ATOM 7226 O O . SER A 1 2 ? 17.869 -1.076 -16.994 1.00 0.00 2 SER A O 6
ATOM 7234 N N . SER A 1 3 ? 18.449 -3.250 -17.033 1.00 0.00 3 SER A N 6
ATOM 7235 C CA . SER A 1 3 ? 17.175 -3.693 -17.586 1.00 0.00 3 SER A CA 6
ATOM 7236 C C . SER A 1 3 ? 16.384 -4.492 -16.554 1.00 0.00 3 SER A C 6
ATOM 7237 O O . SER A 1 3 ? 16.680 -5.657 -16.295 1.00 0.00 3 SER A O 6
ATOM 7245 N N . GLY A 1 4 ? 15.374 -3.855 -15.968 1.00 0.00 4 GLY A N 6
ATOM 7246 C CA . GLY A 1 4 ? 14.556 -4.520 -14.972 1.00 0.00 4 GLY A CA 6
ATOM 7247 C C . GLY A 1 4 ? 13.658 -3.556 -14.221 1.00 0.00 4 GLY A C 6
ATOM 7248 O O . GLY A 1 4 ? 13.178 -2.574 -14.789 1.00 0.00 4 GLY A O 6
ATOM 7252 N N . SER A 1 5 ? 13.429 -3.836 -12.942 1.00 0.00 5 SER A N 6
ATOM 7253 C CA . SER A 1 5 ? 12.578 -2.989 -12.115 1.00 0.00 5 SER A CA 6
ATOM 7254 C C . SER A 1 5 ? 13.224 -1.625 -11.890 1.00 0.00 5 SER A C 6
ATOM 7255 O O . SER A 1 5 ? 14.432 -1.462 -12.060 1.00 0.00 5 SER A O 6
ATOM 7263 N N . SER A 1 6 ? 12.409 -0.648 -11.506 1.00 0.00 6 SER A N 6
ATOM 7264 C CA . SER A 1 6 ? 12.898 0.704 -11.261 1.00 0.00 6 SER A CA 6
ATOM 7265 C C . SER A 1 6 ? 12.439 1.209 -9.897 1.00 0.00 6 SER A C 6
ATOM 7266 O O . SER A 1 6 ? 11.287 1.020 -9.508 1.00 0.00 6 SER A O 6
ATOM 7274 N N . GLY A 1 7 ? 13.350 1.853 -9.174 1.00 0.00 7 GLY A N 6
ATOM 7275 C CA . GLY A 1 7 ? 13.021 2.375 -7.860 1.00 0.00 7 GLY A CA 6
ATOM 7276 C C . GLY A 1 7 ? 13.858 1.751 -6.761 1.00 0.00 7 GLY A C 6
ATOM 7277 O O . GLY A 1 7 ? 14.221 0.578 -6.840 1.00 0.00 7 GLY A O 6
ATOM 7281 N N . GLU A 1 8 ? 14.167 2.538 -5.735 1.00 0.00 8 GLU A N 6
ATOM 7282 C CA . GLU A 1 8 ? 14.969 2.055 -4.617 1.00 0.00 8 GLU A CA 6
ATOM 7283 C C . GLU A 1 8 ? 14.130 1.192 -3.679 1.00 0.00 8 GLU A C 6
ATOM 7284 O O . GLU A 1 8 ? 13.079 1.618 -3.200 1.00 0.00 8 GLU A O 6
ATOM 7296 N N . HIS A 1 9 ? 14.603 -0.023 -3.420 1.00 0.00 9 HIS A N 6
ATOM 7297 C CA . HIS A 1 9 ? 13.898 -0.946 -2.539 1.00 0.00 9 HIS A CA 6
ATOM 7298 C C . HIS A 1 9 ? 14.548 -0.984 -1.159 1.00 0.00 9 HIS A C 6
ATOM 7299 O O . HIS A 1 9 ? 15.525 -1.700 -0.942 1.00 0.00 9 HIS A O 6
ATOM 7314 N N . GLY A 1 10 ? 13.999 -0.207 -0.230 1.00 0.00 10 GLY A N 6
ATOM 7315 C CA . GLY A 1 10 ? 14.539 -0.167 1.116 1.00 0.00 10 GLY A CA 6
ATOM 7316 C C . GLY A 1 10 ? 14.081 1.055 1.888 1.00 0.00 10 GLY A C 6
ATOM 7317 O O . GLY A 1 10 ? 13.444 0.935 2.935 1.00 0.00 10 GLY A O 6
ATOM 7321 N N . LEU A 1 11 ? 14.407 2.235 1.372 1.00 0.00 11 LEU A N 6
ATOM 7322 C CA . LEU A 1 11 ? 14.027 3.485 2.020 1.00 0.00 11 LEU A CA 6
ATOM 7323 C C . LEU A 1 11 ? 12.540 3.491 2.361 1.00 0.00 11 LEU A C 6
ATOM 7324 O O . LEU A 1 11 ? 12.085 4.282 3.188 1.00 0.00 11 LEU A O 6
ATOM 7340 N N . LEU A 1 12 ? 11.788 2.603 1.720 1.00 0.00 12 LEU A N 6
ATOM 7341 C CA . LEU A 1 12 ? 10.352 2.504 1.956 1.00 0.00 12 LEU A CA 6
ATOM 7342 C C . LEU A 1 12 ? 10.038 2.589 3.447 1.00 0.00 12 LEU A C 6
ATOM 7343 O O . LEU A 1 12 ? 9.319 3.484 3.890 1.00 0.00 12 LEU A O 6
ATOM 7359 N N . VAL A 1 13 ? 10.585 1.653 4.216 1.00 0.00 13 VAL A N 6
ATOM 7360 C CA . VAL A 1 13 ? 10.367 1.623 5.657 1.00 0.00 13 VAL A CA 6
ATOM 7361 C C . VAL A 1 13 ? 10.848 2.913 6.312 1.00 0.00 13 VAL A C 6
ATOM 7362 O O . VAL A 1 13 ? 10.213 3.430 7.232 1.00 0.00 13 VAL A O 6
ATOM 7375 N N . HIS A 1 14 ? 11.975 3.429 5.832 1.00 0.00 14 HIS A N 6
ATOM 7376 C CA . HIS A 1 14 ? 12.543 4.660 6.370 1.00 0.00 14 HIS A CA 6
ATOM 7377 C C . HIS A 1 14 ? 11.568 5.823 6.210 1.00 0.00 14 HIS A C 6
ATOM 7378 O O . HIS A 1 14 ? 11.038 6.343 7.192 1.00 0.00 14 HIS A O 6
ATOM 7393 N N . LYS A 1 15 ? 11.337 6.227 4.965 1.00 0.00 15 LYS A N 6
ATOM 7394 C CA . LYS A 1 15 ? 10.426 7.328 4.675 1.00 0.00 15 LYS A CA 6
ATOM 7395 C C . LYS A 1 15 ? 8.990 6.954 5.029 1.00 0.00 15 LYS A C 6
ATOM 7396 O O . LYS A 1 15 ? 8.435 6.000 4.485 1.00 0.00 15 LYS A O 6
ATOM 7415 N N . ALA A 1 16 ? 8.394 7.714 5.943 1.00 0.00 16 ALA A N 6
ATOM 7416 C CA . ALA A 1 16 ? 7.022 7.464 6.366 1.00 0.00 16 ALA A CA 6
ATOM 7417 C C . ALA A 1 16 ? 6.131 7.134 5.173 1.00 0.00 16 ALA A C 6
ATOM 7418 O O . ALA A 1 16 ? 6.349 7.628 4.067 1.00 0.00 16 ALA A O 6
ATOM 7425 N N . VAL A 1 17 ? 5.125 6.297 5.405 1.00 0.00 17 VAL A N 6
ATOM 7426 C CA . VAL A 1 17 ? 4.200 5.902 4.350 1.00 0.00 17 VAL A CA 6
ATOM 7427 C C . VAL A 1 17 ? 3.252 7.041 3.995 1.00 0.00 17 VAL A C 6
ATOM 7428 O O . VAL A 1 17 ? 2.832 7.178 2.846 1.00 0.00 17 VAL A O 6
ATOM 7441 N N . ASP A 1 18 ? 2.918 7.857 4.989 1.00 0.00 18 ASP A N 6
ATOM 7442 C CA . ASP A 1 18 ? 2.020 8.987 4.782 1.00 0.00 18 ASP A CA 6
ATOM 7443 C C . ASP A 1 18 ? 2.663 10.033 3.877 1.00 0.00 18 ASP A C 6
ATOM 7444 O O . ASP A 1 18 ? 2.039 11.036 3.529 1.00 0.00 18 ASP A O 6
ATOM 7453 N N . LYS A 1 19 ? 3.914 9.794 3.500 1.00 0.00 19 LYS A N 6
ATOM 7454 C CA . LYS A 1 19 ? 4.643 10.714 2.636 1.00 0.00 19 LYS A CA 6
ATOM 7455 C C . LYS A 1 19 ? 4.913 10.083 1.274 1.00 0.00 19 LYS A C 6
ATOM 7456 O O . LYS A 1 19 ? 5.532 10.698 0.406 1.00 0.00 19 LYS A O 6
ATOM 7475 N N . TRP A 1 20 ? 4.444 8.854 1.093 1.00 0.00 20 TRP A N 6
ATOM 7476 C CA . TRP A 1 20 ? 4.633 8.140 -0.165 1.00 0.00 20 TRP A CA 6
ATOM 7477 C C . TRP A 1 20 ? 3.805 8.770 -1.278 1.00 0.00 20 TRP A C 6
ATOM 7478 O O . TRP A 1 20 ? 2.892 9.556 -1.019 1.00 0.00 20 TRP A O 6
ATOM 7499 N N . THR A 1 21 ? 4.127 8.422 -2.520 1.00 0.00 21 THR A N 6
ATOM 7500 C CA . THR A 1 21 ? 3.413 8.954 -3.674 1.00 0.00 21 THR A CA 6
ATOM 7501 C C . THR A 1 21 ? 2.698 7.845 -4.438 1.00 0.00 21 THR A C 6
ATOM 7502 O O . THR A 1 21 ? 3.062 6.673 -4.336 1.00 0.00 21 THR A O 6
ATOM 7513 N N . THR A 1 22 ? 1.680 8.223 -5.204 1.00 0.00 22 THR A N 6
ATOM 7514 C CA . THR A 1 22 ? 0.914 7.260 -5.985 1.00 0.00 22 THR A CA 6
ATOM 7515 C C . THR A 1 22 ? 1.821 6.188 -6.580 1.00 0.00 22 THR A C 6
ATOM 7516 O O . THR A 1 22 ? 1.386 5.066 -6.834 1.00 0.00 22 THR A O 6
ATOM 7527 N N . GLU A 1 23 ? 3.083 6.543 -6.799 1.00 0.00 23 GLU A N 6
ATOM 7528 C CA . GLU A 1 23 ? 4.051 5.610 -7.364 1.00 0.00 23 GLU A CA 6
ATOM 7529 C C . GLU A 1 23 ? 4.570 4.652 -6.296 1.00 0.00 23 GLU A C 6
ATOM 7530 O O . GLU A 1 23 ? 4.369 3.441 -6.384 1.00 0.00 23 GLU A O 6
ATOM 7542 N N . GLU A 1 24 ? 5.239 5.204 -5.289 1.00 0.00 24 GLU A N 6
ATOM 7543 C CA . GLU A 1 24 ? 5.789 4.398 -4.205 1.00 0.00 24 GLU A CA 6
ATOM 7544 C C . GLU A 1 24 ? 4.708 3.526 -3.573 1.00 0.00 24 GLU A C 6
ATOM 7545 O O . GLU A 1 24 ? 4.951 2.369 -3.227 1.00 0.00 24 GLU A O 6
ATOM 7557 N N . VAL A 1 25 ? 3.513 4.088 -3.426 1.00 0.00 25 VAL A N 6
ATOM 7558 C CA . VAL A 1 25 ? 2.393 3.363 -2.837 1.00 0.00 25 VAL A CA 6
ATOM 7559 C C . VAL A 1 25 ? 2.157 2.039 -3.555 1.00 0.00 25 VAL A C 6
ATOM 7560 O O . VAL A 1 25 ? 2.021 0.993 -2.921 1.00 0.00 25 VAL A O 6
ATOM 7573 N N . VAL A 1 26 ? 2.110 2.092 -4.882 1.00 0.00 26 VAL A N 6
ATOM 7574 C CA . VAL A 1 26 ? 1.892 0.897 -5.688 1.00 0.00 26 VAL A CA 6
ATOM 7575 C C . VAL A 1 26 ? 3.127 0.003 -5.690 1.00 0.00 26 VAL A C 6
ATOM 7576 O O . VAL A 1 26 ? 3.021 -1.2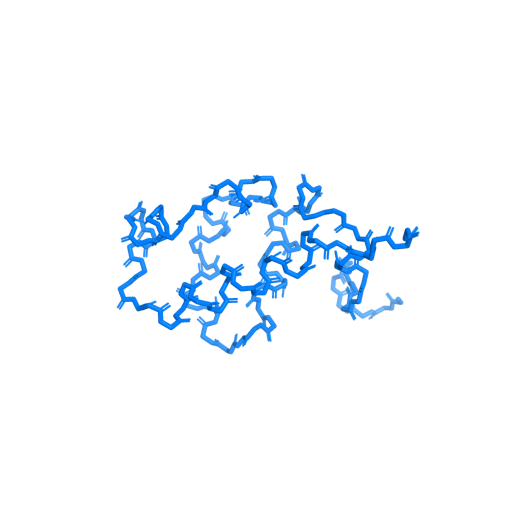21 -5.775 1.00 0.00 26 VAL A O 6
ATOM 7589 N N . LEU A 1 27 ? 4.299 0.622 -5.595 1.00 0.00 27 LEU A N 6
ATOM 7590 C CA . LEU A 1 27 ? 5.556 -0.117 -5.586 1.00 0.00 27 LEU A CA 6
ATOM 7591 C C . LEU A 1 27 ? 5.647 -1.022 -4.361 1.00 0.00 27 LEU A C 6
ATOM 7592 O O . LEU A 1 27 ? 5.886 -2.223 -4.481 1.00 0.00 27 LEU A O 6
ATOM 7608 N N . TRP A 1 28 ? 5.453 -0.437 -3.185 1.00 0.00 28 TRP A N 6
ATOM 7609 C CA . TRP A 1 28 ? 5.511 -1.191 -1.938 1.00 0.00 28 TRP A CA 6
ATOM 7610 C C . TRP A 1 28 ? 4.512 -2.342 -1.951 1.00 0.00 28 TRP A C 6
ATOM 7611 O O . TRP A 1 28 ? 4.807 -3.439 -1.475 1.00 0.00 28 TRP A O 6
ATOM 7632 N N . LEU A 1 29 ? 3.329 -2.087 -2.498 1.00 0.00 29 LEU A N 6
ATOM 7633 C CA . LEU A 1 29 ? 2.285 -3.103 -2.574 1.00 0.00 29 LEU A CA 6
ATOM 7634 C C . LEU A 1 29 ? 2.597 -4.124 -3.663 1.00 0.00 29 LEU A C 6
ATOM 7635 O O . LEU A 1 29 ? 2.137 -5.264 -3.608 1.00 0.00 29 LEU A O 6
ATOM 7651 N N . GLU A 1 30 ? 3.383 -3.707 -4.651 1.00 0.00 30 GLU A N 6
ATOM 7652 C CA . GLU A 1 30 ? 3.758 -4.586 -5.752 1.00 0.00 30 GLU A CA 6
ATOM 7653 C C . GLU A 1 30 ? 4.891 -5.521 -5.340 1.00 0.00 30 GLU A C 6
ATOM 7654 O O . GLU A 1 30 ? 5.501 -6.180 -6.181 1.00 0.00 30 GLU A O 6
ATOM 7666 N N . GLN A 1 31 ? 5.166 -5.572 -4.041 1.00 0.00 31 GLN A N 6
ATOM 7667 C CA . GLN A 1 31 ? 6.226 -6.425 -3.518 1.00 0.00 31 GLN A CA 6
ATOM 7668 C C . GLN A 1 31 ? 5.657 -7.499 -2.597 1.00 0.00 31 GLN A C 6
ATOM 7669 O O . GLN A 1 31 ? 6.223 -8.586 -2.468 1.00 0.00 31 GLN A O 6
ATOM 7683 N N . LEU A 1 32 ? 4.534 -7.190 -1.959 1.00 0.00 32 LEU A N 6
ATOM 7684 C CA . LEU A 1 32 ? 3.887 -8.129 -1.049 1.00 0.00 32 LEU A CA 6
ATOM 7685 C C . LEU A 1 32 ? 3.476 -9.402 -1.782 1.00 0.00 32 LEU A C 6
ATOM 7686 O O . LEU A 1 32 ? 3.393 -10.474 -1.185 1.00 0.00 32 LEU A O 6
ATOM 7702 N N . GLY A 1 33 ? 3.221 -9.275 -3.081 1.00 0.00 33 GLY A N 6
ATOM 7703 C CA . GLY A 1 33 ? 2.825 -10.423 -3.875 1.00 0.00 33 GLY A CA 6
ATOM 7704 C C . GLY A 1 33 ? 2.533 -10.059 -5.317 1.00 0.00 33 GLY A C 6
ATOM 7705 O O . GLY A 1 33 ? 2.378 -8.888 -5.664 1.00 0.00 33 GLY A O 6
ATOM 7709 N N . PRO A 1 34 ? 2.457 -11.078 -6.185 1.00 0.00 34 PRO A N 6
ATOM 7710 C CA . PRO A 1 34 ? 2.183 -10.884 -7.612 1.00 0.00 34 PRO A CA 6
ATOM 7711 C C . PRO A 1 34 ? 0.751 -10.428 -7.871 1.00 0.00 34 PRO A C 6
ATOM 7712 O O . PRO A 1 34 ? 0.469 -9.782 -8.880 1.00 0.00 34 PRO A O 6
ATOM 7723 N N . TRP A 1 35 ? -0.147 -10.766 -6.953 1.00 0.00 35 TRP A N 6
ATOM 7724 C CA . TRP A 1 35 ? -1.550 -10.390 -7.083 1.00 0.00 35 TRP A CA 6
ATOM 7725 C C . TRP A 1 35 ? -1.720 -8.878 -6.989 1.00 0.00 35 TRP A C 6
ATOM 7726 O O . TRP A 1 35 ? -2.750 -8.334 -7.385 1.00 0.00 35 TRP A O 6
ATOM 7747 N N . ALA A 1 36 ? -0.702 -8.204 -6.462 1.00 0.00 36 ALA A N 6
ATOM 7748 C CA . ALA A 1 36 ? -0.739 -6.754 -6.319 1.00 0.00 36 ALA A CA 6
ATOM 7749 C C . ALA A 1 36 ? -1.054 -6.079 -7.649 1.00 0.00 36 ALA A C 6
ATOM 7750 O O . ALA A 1 36 ? -1.786 -5.091 -7.696 1.00 0.00 36 ALA A O 6
ATOM 7757 N N . SER A 1 37 ? -0.496 -6.618 -8.728 1.00 0.00 37 SER A N 6
ATOM 7758 C CA . SER A 1 37 ? -0.714 -6.064 -10.059 1.00 0.00 37 SER A CA 6
ATOM 7759 C C . SER A 1 37 ? -2.189 -6.135 -10.442 1.00 0.00 37 SER A C 6
ATOM 7760 O O . SER A 1 37 ? -2.611 -5.557 -11.445 1.00 0.00 37 SER A O 6
ATOM 7768 N N . LEU A 1 38 ? -2.969 -6.847 -9.636 1.00 0.00 38 LEU A N 6
ATOM 7769 C CA . LEU A 1 38 ? -4.398 -6.994 -9.889 1.00 0.00 38 LEU A CA 6
ATOM 7770 C C . LEU A 1 38 ? -5.187 -5.870 -9.225 1.00 0.00 38 LEU A C 6
ATOM 7771 O O . LEU A 1 38 ? -6.370 -5.678 -9.507 1.00 0.00 38 LEU A O 6
ATOM 7787 N N . TYR A 1 39 ? -4.524 -5.129 -8.344 1.00 0.00 39 TYR A N 6
ATOM 7788 C CA . TYR A 1 39 ? -5.164 -4.024 -7.640 1.00 0.00 39 TYR A CA 6
ATOM 7789 C C . TYR A 1 39 ? -4.492 -2.698 -7.984 1.00 0.00 39 TYR A C 6
ATOM 7790 O O . TYR A 1 39 ? -5.110 -1.636 -7.902 1.00 0.00 39 TYR A O 6
ATOM 7808 N N . ARG A 1 40 ? -3.222 -2.768 -8.370 1.00 0.00 40 ARG A N 6
ATOM 7809 C CA . ARG A 1 40 ? -2.464 -1.574 -8.725 1.00 0.00 40 ARG A CA 6
ATOM 7810 C C . ARG A 1 40 ? -3.327 -0.601 -9.524 1.00 0.00 40 ARG A C 6
ATOM 7811 O O . ARG A 1 40 ? -3.334 0.601 -9.257 1.00 0.00 40 ARG A O 6
ATOM 7832 N N . ASP A 1 41 ? -4.052 -1.128 -10.504 1.00 0.00 41 ASP A N 6
ATOM 7833 C CA . ASP A 1 41 ? -4.918 -0.307 -11.341 1.00 0.00 41 ASP A CA 6
ATOM 7834 C C . ASP A 1 41 ? -5.834 0.563 -10.486 1.00 0.00 41 ASP A C 6
ATOM 7835 O O . ASP A 1 41 ? -6.011 1.751 -10.758 1.00 0.00 41 ASP A O 6
ATOM 7844 N N . ARG A 1 42 ? -6.415 -0.036 -9.451 1.00 0.00 42 ARG A N 6
ATOM 7845 C CA . ARG A 1 42 ? -7.315 0.683 -8.558 1.00 0.00 42 ARG A CA 6
ATOM 7846 C C . ARG A 1 42 ? -6.554 1.730 -7.748 1.00 0.00 42 ARG A C 6
ATOM 7847 O O . ARG A 1 42 ? -7.111 2.760 -7.366 1.00 0.00 42 ARG A O 6
ATOM 7868 N N . PHE A 1 43 ? -5.279 1.459 -7.489 1.00 0.00 43 PHE A N 6
ATOM 7869 C CA . PHE A 1 43 ? -4.443 2.376 -6.724 1.00 0.00 43 PHE A CA 6
ATOM 7870 C C . PHE A 1 43 ? -4.088 3.608 -7.552 1.00 0.00 43 PHE A C 6
ATOM 7871 O O . PHE A 1 43 ? -4.232 4.741 -7.092 1.00 0.00 43 PHE A O 6
ATOM 7888 N N . LEU A 1 44 ? -3.622 3.377 -8.774 1.00 0.00 44 LEU A N 6
ATOM 7889 C CA . LEU A 1 44 ? -3.244 4.467 -9.667 1.00 0.00 44 LEU A CA 6
ATOM 7890 C C . LEU A 1 44 ? -4.464 5.293 -10.064 1.00 0.00 44 LEU A C 6
ATOM 7891 O O . LEU A 1 44 ? -4.485 6.511 -9.889 1.00 0.00 44 LEU A O 6
ATOM 7907 N N . SER A 1 45 ? -5.480 4.621 -10.596 1.00 0.00 45 SER A N 6
ATOM 7908 C CA . SER A 1 45 ? -6.703 5.293 -11.019 1.00 0.00 45 SER A CA 6
ATOM 7909 C C . SER A 1 45 ? -7.252 6.175 -9.901 1.00 0.00 45 SER A C 6
ATOM 7910 O O . SER A 1 45 ? -7.583 7.339 -10.122 1.00 0.00 45 SER A O 6
ATOM 7918 N N . GLU A 1 46 ? -7.346 5.609 -8.702 1.00 0.00 46 GLU A N 6
ATOM 7919 C CA . GLU A 1 46 ? -7.856 6.344 -7.550 1.00 0.00 46 GLU A CA 6
ATOM 7920 C C . GLU A 1 46 ? -6.770 7.227 -6.943 1.00 0.00 46 GLU A C 6
ATOM 7921 O O . GLU A 1 46 ? -6.940 7.781 -5.857 1.00 0.00 46 GLU A O 6
ATOM 7933 N N . ARG A 1 47 ? -5.653 7.353 -7.653 1.00 0.00 47 ARG A N 6
ATOM 7934 C CA . ARG A 1 47 ? -4.538 8.166 -7.184 1.00 0.00 47 ARG A CA 6
ATOM 7935 C C . ARG A 1 47 ? -4.260 7.909 -5.706 1.00 0.00 47 ARG A C 6
ATOM 7936 O O . ARG A 1 47 ? -3.871 8.815 -4.969 1.00 0.00 47 ARG A O 6
ATOM 7957 N N . VAL A 1 48 ? -4.464 6.667 -5.279 1.00 0.00 48 VAL A N 6
ATOM 7958 C CA . VAL A 1 48 ? -4.235 6.289 -3.889 1.00 0.00 48 VAL A CA 6
ATOM 7959 C C . VAL A 1 48 ? -2.812 6.623 -3.456 1.00 0.00 48 VAL A C 6
ATOM 7960 O O . VAL A 1 48 ? -1.870 5.899 -3.773 1.00 0.00 48 VAL A O 6
ATOM 7973 N N . ASN A 1 49 ? -2.664 7.726 -2.728 1.00 0.00 49 ASN A N 6
ATOM 7974 C CA . ASN A 1 49 ? -1.355 8.156 -2.251 1.00 0.00 49 ASN A CA 6
ATOM 7975 C C . ASN A 1 49 ? -1.081 7.615 -0.851 1.00 0.00 49 ASN A C 6
ATOM 7976 O O . ASN A 1 49 ? -2.004 7.255 -0.122 1.00 0.00 49 ASN A O 6
ATOM 7987 N N . GLY A 1 50 ? 0.196 7.560 -0.483 1.00 0.00 50 GLY A N 6
ATOM 7988 C CA . GLY A 1 50 ? 0.569 7.062 0.828 1.00 0.00 50 GLY A CA 6
ATOM 7989 C C . GLY A 1 50 ? -0.424 7.459 1.903 1.00 0.00 50 GLY A C 6
ATOM 7990 O O . GLY A 1 50 ? -1.070 6.603 2.507 1.00 0.00 50 GLY A O 6
ATOM 7994 N N . ARG A 1 51 ? -0.544 8.761 2.144 1.00 0.00 51 ARG A N 6
ATOM 7995 C CA . ARG A 1 51 ? -1.462 9.269 3.156 1.00 0.00 51 ARG A CA 6
ATOM 7996 C C . ARG A 1 51 ? -2.812 8.562 3.069 1.00 0.00 51 ARG A C 6
ATOM 7997 O O . ARG A 1 51 ? -3.374 8.148 4.084 1.00 0.00 51 ARG A O 6
ATOM 8018 N N . LEU A 1 52 ? -3.326 8.429 1.852 1.00 0.00 52 LEU A N 6
ATOM 8019 C CA . LEU A 1 52 ? -4.611 7.773 1.632 1.00 0.00 52 LEU A CA 6
ATOM 8020 C C . LEU A 1 52 ? -4.542 6.299 2.017 1.00 0.00 52 LEU A C 6
ATOM 8021 O O . LEU A 1 52 ? -5.399 5.796 2.746 1.00 0.00 52 LEU A O 6
ATOM 8037 N N . LEU A 1 53 ? -3.518 5.612 1.525 1.00 0.00 53 LEU A N 6
ATOM 8038 C CA . LEU A 1 53 ? -3.336 4.194 1.819 1.00 0.00 53 LEU A CA 6
ATOM 8039 C C . LEU A 1 53 ? -3.386 3.940 3.322 1.00 0.00 53 LEU A C 6
ATOM 8040 O O . LEU A 1 53 ? -3.942 2.938 3.775 1.00 0.00 53 LEU A O 6
ATOM 8056 N N . LEU A 1 54 ? -2.804 4.853 4.092 1.00 0.00 54 LEU A N 6
ATOM 8057 C CA . LEU A 1 54 ? -2.784 4.729 5.545 1.00 0.00 54 LEU A CA 6
ATOM 8058 C C . LEU A 1 54 ? -4.187 4.881 6.124 1.00 0.00 54 LEU A C 6
ATOM 8059 O O . LEU A 1 54 ? -4.666 4.016 6.857 1.00 0.00 54 LEU A O 6
ATOM 8075 N N . THR A 1 55 ? -4.843 5.987 5.787 1.00 0.00 55 THR A N 6
ATOM 8076 C CA . THR A 1 55 ? -6.192 6.253 6.272 1.00 0.00 55 THR A CA 6
ATOM 8077 C C . THR A 1 55 ? -7.105 5.055 6.042 1.00 0.00 55 THR A C 6
ATOM 8078 O O . THR A 1 55 ? -8.044 4.821 6.804 1.00 0.00 55 THR A O 6
ATOM 8089 N N . LEU A 1 56 ? -6.825 4.298 4.986 1.00 0.00 56 LEU A N 6
ATOM 8090 C CA . LEU A 1 56 ? -7.622 3.121 4.656 1.00 0.00 56 LEU A CA 6
ATOM 8091 C C . LEU A 1 56 ? -7.532 2.074 5.761 1.00 0.00 56 LEU A C 6
ATOM 8092 O O . LEU A 1 56 ? -6.444 1.754 6.241 1.00 0.00 56 LEU A O 6
ATOM 8108 N N . THR A 1 57 ? -8.683 1.541 6.160 1.00 0.00 57 THR A N 6
ATOM 8109 C CA . THR A 1 57 ? -8.734 0.530 7.207 1.00 0.00 57 THR A CA 6
ATOM 8110 C C . THR A 1 57 ? -9.270 -0.792 6.669 1.00 0.00 57 THR A C 6
ATOM 8111 O O . THR A 1 57 ? -9.794 -0.853 5.557 1.00 0.00 57 THR A O 6
ATOM 8122 N N . GLU A 1 58 ? -9.136 -1.848 7.466 1.00 0.00 58 GLU A N 6
ATOM 8123 C CA . GLU A 1 58 ? -9.607 -3.169 7.067 1.00 0.00 58 GLU A CA 6
ATOM 8124 C C . GLU A 1 58 ? -11.031 -3.098 6.524 1.00 0.00 58 GLU A C 6
ATOM 8125 O O . GLU A 1 58 ? -11.482 -3.998 5.817 1.00 0.00 58 GLU A O 6
ATOM 8137 N N . GLU A 1 59 ? -11.734 -2.021 6.861 1.00 0.00 59 GLU A N 6
ATOM 8138 C CA . GLU A 1 59 ? -13.107 -1.832 6.408 1.00 0.00 59 GLU A CA 6
ATOM 8139 C C . GLU A 1 59 ? -13.142 -1.133 5.052 1.00 0.00 59 GLU A C 6
ATOM 8140 O O . GLU A 1 59 ? -13.644 -1.682 4.073 1.00 0.00 59 GLU A O 6
ATOM 8152 N N . GLU A 1 60 ? -12.604 0.082 5.006 1.00 0.00 60 GLU A N 6
ATOM 8153 C CA . GLU A 1 60 ? -12.576 0.858 3.772 1.00 0.00 60 GLU A CA 6
ATOM 8154 C C . GLU A 1 60 ? -11.980 0.040 2.629 1.00 0.00 60 GLU A C 6
ATOM 8155 O O . GLU A 1 60 ? -12.314 0.247 1.462 1.00 0.00 60 GLU A O 6
ATOM 8167 N N . PHE A 1 61 ? -11.095 -0.891 2.974 1.00 0.00 61 PHE A N 6
ATOM 8168 C CA . PHE A 1 61 ? -10.451 -1.739 1.978 1.00 0.00 61 PHE A CA 6
ATOM 8169 C C . PHE A 1 61 ? -11.453 -2.714 1.365 1.00 0.00 61 PHE A C 6
ATOM 8170 O O . PHE A 1 61 ? -11.292 -3.150 0.225 1.00 0.00 61 PHE A O 6
ATOM 8187 N N . SER A 1 62 ? -12.486 -3.051 2.130 1.00 0.00 62 SER A N 6
ATOM 8188 C CA . SER A 1 62 ? -13.512 -3.977 1.664 1.00 0.00 62 SER A CA 6
ATOM 8189 C C . SER A 1 62 ? -14.617 -3.234 0.920 1.00 0.00 62 SER A C 6
ATOM 8190 O O . SER A 1 62 ? -15.603 -3.833 0.490 1.00 0.00 62 SER A O 6
ATOM 8198 N N . ARG A 1 63 ? -14.445 -1.924 0.772 1.00 0.00 63 ARG A N 6
ATOM 8199 C CA . ARG A 1 63 ? -15.428 -1.098 0.081 1.00 0.00 63 ARG A CA 6
ATOM 8200 C C . ARG A 1 63 ? -14.972 -0.786 -1.342 1.00 0.00 63 ARG A C 6
ATOM 8201 O O . ARG A 1 63 ? -13.777 -0.654 -1.606 1.00 0.00 63 ARG A O 6
ATOM 8222 N N . ALA A 1 64 ? -15.932 -0.670 -2.253 1.00 0.00 64 ALA A N 6
ATOM 8223 C CA . ALA A 1 64 ? -15.630 -0.372 -3.647 1.00 0.00 64 ALA A CA 6
ATOM 8224 C C . ALA A 1 64 ? -14.930 0.976 -3.782 1.00 0.00 64 ALA A C 6
ATOM 8225 O O . ALA A 1 64 ? -15.073 1.864 -2.940 1.00 0.00 64 ALA A O 6
ATOM 8232 N N . PRO A 1 65 ? -14.154 1.136 -4.864 1.00 0.00 65 PRO A N 6
ATOM 8233 C CA . PRO A 1 65 ? -13.976 0.086 -5.872 1.00 0.00 65 PRO A CA 6
ATOM 8234 C C . PRO A 1 65 ? -13.166 -1.093 -5.344 1.00 0.00 65 PRO A C 6
ATOM 8235 O O . PRO A 1 65 ? -13.371 -2.234 -5.759 1.00 0.00 65 PRO A O 6
ATOM 8246 N N . TYR A 1 66 ? -12.247 -0.811 -4.428 1.00 0.00 66 TYR A N 6
ATOM 8247 C CA . TYR A 1 66 ? -11.405 -1.849 -3.844 1.00 0.00 66 TYR A CA 6
ATOM 8248 C C . TYR A 1 66 ? -12.207 -3.121 -3.588 1.00 0.00 66 TYR A C 6
ATOM 8249 O O . TYR A 1 66 ? -11.776 -4.222 -3.932 1.00 0.00 66 TYR A O 6
ATOM 8267 N N . THR A 1 67 ? -13.380 -2.962 -2.982 1.00 0.00 67 THR A N 6
ATOM 8268 C CA . THR A 1 67 ? -14.243 -4.096 -2.679 1.00 0.00 67 THR A CA 6
ATOM 8269 C C . THR A 1 67 ? -13.424 -5.339 -2.354 1.00 0.00 67 THR A C 6
ATOM 8270 O O . THR A 1 67 ? -13.820 -6.458 -2.683 1.00 0.00 67 THR A O 6
ATOM 8281 N N . ILE A 1 68 ? -12.282 -5.137 -1.706 1.00 0.00 68 ILE A N 6
ATOM 8282 C CA . ILE A 1 68 ? -11.408 -6.244 -1.335 1.00 0.00 68 ILE A CA 6
ATOM 8283 C C . ILE A 1 68 ? -12.186 -7.342 -0.619 1.00 0.00 68 ILE A C 6
ATOM 8284 O O . ILE A 1 68 ? -12.269 -7.358 0.609 1.00 0.00 68 ILE A O 6
ATOM 8300 N N . GLU A 1 69 ? -12.754 -8.260 -1.395 1.00 0.00 69 GLU A N 6
ATOM 8301 C CA . GLU A 1 69 ? -13.524 -9.364 -0.834 1.00 0.00 69 GLU A CA 6
ATOM 8302 C C . GLU A 1 69 ? -12.602 -10.456 -0.301 1.00 0.00 69 GLU A C 6
ATOM 8303 O O . GLU A 1 69 ? -12.977 -11.223 0.585 1.00 0.00 69 GLU A O 6
ATOM 8315 N N . ASN A 1 70 ? -11.392 -10.520 -0.848 1.00 0.00 70 ASN A N 6
ATOM 8316 C CA . ASN A 1 70 ? -10.415 -11.519 -0.429 1.00 0.00 70 ASN A CA 6
ATOM 8317 C C . ASN A 1 70 ? -9.603 -11.019 0.761 1.00 0.00 70 ASN A C 6
ATOM 8318 O O . ASN A 1 70 ? -8.579 -10.356 0.593 1.00 0.00 70 ASN A O 6
ATOM 8329 N N . SER A 1 71 ? -10.066 -11.342 1.965 1.00 0.00 71 SER A N 6
ATOM 8330 C CA . SER A 1 71 ? -9.384 -10.923 3.184 1.00 0.00 71 SER A CA 6
ATOM 8331 C C . SER A 1 71 ? -7.870 -10.996 3.012 1.00 0.00 71 SER A C 6
ATOM 8332 O O . SER A 1 71 ? -7.146 -10.078 3.397 1.00 0.00 71 SER A O 6
ATOM 8340 N N . SER A 1 72 ? -7.399 -12.095 2.431 1.00 0.00 72 SER A N 6
ATOM 8341 C CA . SER A 1 72 ? -5.971 -12.291 2.211 1.00 0.00 72 SER A CA 6
ATOM 8342 C C . SER A 1 72 ? -5.284 -10.967 1.890 1.00 0.00 72 SER A C 6
ATOM 8343 O O . SER A 1 72 ? -4.249 -10.635 2.469 1.00 0.00 72 SER A O 6
ATOM 8351 N N . HIS A 1 73 ? -5.868 -10.213 0.964 1.00 0.00 73 HIS A N 6
ATOM 8352 C CA . HIS A 1 73 ? -5.314 -8.924 0.566 1.00 0.00 73 HIS A CA 6
ATOM 8353 C C . HIS A 1 73 ? -5.141 -8.010 1.775 1.00 0.00 73 HIS A C 6
ATOM 8354 O O . HIS A 1 73 ? -4.038 -7.542 2.059 1.00 0.00 73 HIS A O 6
ATOM 8369 N N . ARG A 1 74 ? -6.237 -7.760 2.483 1.00 0.00 74 ARG A N 6
ATOM 8370 C CA . ARG A 1 74 ? -6.207 -6.901 3.661 1.00 0.00 74 ARG A CA 6
ATOM 8371 C C . ARG A 1 74 ? -5.120 -7.348 4.633 1.00 0.00 74 ARG A C 6
ATOM 8372 O O . ARG A 1 74 ? -4.329 -6.536 5.112 1.00 0.00 74 ARG A O 6
ATOM 8393 N N . ARG A 1 75 ? -5.087 -8.645 4.920 1.00 0.00 75 ARG A N 6
ATOM 8394 C CA . ARG A 1 75 ? -4.099 -9.201 5.836 1.00 0.00 75 ARG A CA 6
ATOM 8395 C C . ARG A 1 75 ? -2.685 -8.809 5.413 1.00 0.00 75 ARG A C 6
ATOM 8396 O O . ARG A 1 75 ? -1.869 -8.403 6.240 1.00 0.00 75 ARG A O 6
ATOM 8417 N N . VAL A 1 76 ? -2.404 -8.935 4.121 1.00 0.00 76 VAL A N 6
ATOM 8418 C CA . VAL A 1 76 ? -1.090 -8.594 3.588 1.00 0.00 76 VAL A CA 6
ATOM 8419 C C . VAL A 1 76 ? -0.845 -7.090 3.649 1.00 0.00 76 VAL A C 6
ATOM 8420 O O . VAL A 1 76 ? 0.100 -6.631 4.290 1.00 0.00 76 VAL A O 6
ATOM 8433 N N . ILE A 1 77 ? -1.704 -6.329 2.979 1.00 0.00 77 ILE A N 6
ATOM 8434 C CA . ILE A 1 77 ? -1.582 -4.877 2.960 1.00 0.00 77 ILE A CA 6
ATOM 8435 C C . ILE A 1 77 ? -1.404 -4.321 4.368 1.00 0.00 77 ILE A C 6
ATOM 8436 O O . ILE A 1 77 ? -0.363 -3.748 4.695 1.00 0.00 77 ILE A O 6
ATOM 8452 N N . LEU A 1 78 ? -2.425 -4.494 5.200 1.00 0.00 78 LEU A N 6
ATOM 8453 C CA . LEU A 1 78 ? -2.381 -4.011 6.576 1.00 0.00 78 LEU A CA 6
ATOM 8454 C C . LEU A 1 78 ? -1.091 -4.446 7.265 1.00 0.00 78 LEU A C 6
ATOM 8455 O O . LEU A 1 78 ? -0.209 -3.629 7.529 1.00 0.00 78 LEU A O 6
ATOM 8471 N N . THR A 1 79 ? -0.987 -5.740 7.552 1.00 0.00 79 THR A N 6
ATOM 8472 C CA . THR A 1 79 ? 0.195 -6.284 8.209 1.00 0.00 79 THR A CA 6
ATOM 8473 C C . THR A 1 79 ? 1.461 -5.578 7.736 1.00 0.00 79 THR A C 6
ATOM 8474 O O . THR A 1 79 ? 2.161 -4.947 8.527 1.00 0.00 79 THR A O 6
ATOM 8485 N N . GLU A 1 80 ? 1.747 -5.689 6.443 1.00 0.00 80 GLU A N 6
ATOM 8486 C CA . GLU A 1 80 ? 2.930 -5.060 5.867 1.00 0.00 80 GLU A CA 6
ATOM 8487 C C . GLU A 1 80 ? 2.952 -3.564 6.168 1.00 0.00 80 GLU A C 6
ATOM 8488 O O . GLU A 1 80 ? 4.008 -2.989 6.434 1.00 0.00 80 GLU A O 6
ATOM 8500 N N . LEU A 1 81 ? 1.780 -2.941 6.123 1.00 0.00 81 LEU A N 6
ATOM 8501 C CA . LEU A 1 81 ? 1.663 -1.511 6.390 1.00 0.00 81 LEU A CA 6
ATOM 8502 C C . LEU A 1 81 ? 2.053 -1.193 7.830 1.00 0.00 81 LEU A C 6
ATOM 8503 O O . LEU A 1 81 ? 2.739 -0.205 8.093 1.00 0.00 81 LEU A O 6
ATOM 8519 N N . GLU A 1 82 ? 1.613 -2.038 8.758 1.00 0.00 82 GLU A N 6
ATOM 8520 C CA . GLU A 1 82 ? 1.918 -1.846 10.171 1.00 0.00 82 GLU A CA 6
ATOM 8521 C C . GLU A 1 82 ? 3.426 -1.784 10.399 1.00 0.00 82 GLU A C 6
ATOM 8522 O O . GLU A 1 82 ? 3.898 -1.106 11.311 1.00 0.00 82 GLU A O 6
ATOM 8534 N N . ARG A 1 83 ? 4.174 -2.495 9.563 1.00 0.00 83 ARG A N 6
ATOM 8535 C CA . ARG A 1 83 ? 5.628 -2.523 9.673 1.00 0.00 83 ARG A CA 6
ATOM 8536 C C . ARG A 1 83 ? 6.242 -1.260 9.077 1.00 0.00 83 ARG A C 6
ATOM 8537 O O . ARG A 1 83 ? 6.850 -0.458 9.787 1.00 0.00 83 ARG A O 6
ATOM 8558 N N . VAL A 1 84 ? 6.080 -1.090 7.769 1.00 0.00 84 VAL A N 6
ATOM 8559 C CA . VAL A 1 84 ? 6.618 0.075 7.077 1.00 0.00 84 VAL A CA 6
ATOM 8560 C C . VAL A 1 84 ? 6.373 1.351 7.876 1.00 0.00 84 VAL A C 6
ATOM 8561 O O . VAL A 1 84 ? 7.268 2.183 8.024 1.00 0.00 84 VAL A O 6
ATOM 8574 N N . ARG A 1 85 ? 5.156 1.496 8.389 1.00 0.00 85 ARG A N 6
ATOM 8575 C CA . ARG A 1 85 ? 4.793 2.671 9.173 1.00 0.00 85 ARG A CA 6
ATOM 8576 C C . ARG A 1 85 ? 5.569 2.709 10.486 1.00 0.00 85 ARG A C 6
ATOM 8577 O O . ARG A 1 85 ? 5.955 3.778 10.960 1.00 0.00 85 ARG A O 6
ATOM 8598 N N . SER A 1 86 ? 5.794 1.536 11.069 1.00 0.00 86 SER A N 6
ATOM 8599 C CA . SER A 1 86 ? 6.520 1.436 12.330 1.00 0.00 86 SER A CA 6
ATOM 8600 C C . SER A 1 86 ? 7.969 1.882 12.159 1.00 0.00 86 SER A C 6
ATOM 8601 O O . SER A 1 86 ? 8.415 2.838 12.792 1.00 0.00 86 SER A O 6
ATOM 8609 N N . GLY A 1 87 ? 8.700 1.181 11.297 1.00 0.00 87 GLY A N 6
ATOM 8610 C CA . GLY A 1 87 ? 10.091 1.518 11.058 1.00 0.00 87 GLY A CA 6
ATOM 8611 C C . GLY A 1 87 ? 11.044 0.473 11.604 1.00 0.00 87 GLY A C 6
ATOM 8612 O O . GLY A 1 87 ? 10.630 -0.558 12.135 1.00 0.00 87 GLY A O 6
ATOM 8616 N N . PRO A 1 88 ? 12.353 0.734 11.473 1.00 0.00 88 PRO A N 6
ATOM 8617 C CA . PRO A 1 88 ? 13.394 -0.181 11.950 1.00 0.00 88 PRO A CA 6
ATOM 8618 C C . PRO A 1 88 ? 13.458 -0.243 13.472 1.00 0.00 88 PRO A C 6
ATOM 8619 O O . PRO A 1 88 ? 14.300 -0.939 14.040 1.00 0.00 88 PRO A O 6
ATOM 8630 N N . SER A 1 89 ? 12.563 0.489 14.128 1.00 0.00 89 SER A N 6
ATOM 8631 C CA . SER A 1 89 ? 12.521 0.519 15.586 1.00 0.00 89 SER A CA 6
ATOM 8632 C C . SER A 1 89 ? 12.615 -0.890 16.161 1.00 0.00 89 SER A C 6
ATOM 8633 O O . SER A 1 89 ? 12.095 -1.845 15.584 1.00 0.00 89 SER A O 6
ATOM 8641 N N . SER A 1 90 ? 13.284 -1.012 17.304 1.00 0.00 90 SER A N 6
ATOM 8642 C CA . SER A 1 90 ? 13.451 -2.305 17.957 1.00 0.00 90 SER A CA 6
ATOM 8643 C C . SER A 1 90 ? 12.532 -2.424 19.169 1.00 0.00 90 SER A C 6
ATOM 8644 O O . SER A 1 90 ? 12.291 -1.448 19.878 1.00 0.00 90 SER A O 6
ATOM 8652 N N . GLY A 1 91 ? 12.021 -3.630 19.400 1.00 0.00 91 GLY A N 6
ATOM 8653 C CA . GLY A 1 91 ? 11.134 -3.856 20.526 1.00 0.00 91 GLY A CA 6
ATOM 8654 C C . GLY A 1 91 ? 10.165 -4.996 20.281 1.00 0.00 91 GLY A C 6
ATOM 8655 O O . GLY A 1 91 ? 9.356 -5.328 21.147 1.00 0.00 91 GLY A O 6
ATOM 8659 N N . GLY A 1 1 ? 3.123 11.417 -12.020 1.00 0.00 1 GLY A N 7
ATOM 8660 C CA . GLY A 1 1 ? 4.124 10.433 -12.389 1.00 0.00 1 GLY A CA 7
ATOM 8661 C C . GLY A 1 1 ? 5.511 11.033 -12.508 1.00 0.00 1 GLY A C 7
ATOM 8662 O O . GLY A 1 1 ? 6.051 11.153 -13.607 1.00 0.00 1 GLY A O 7
ATOM 8666 N N . SER A 1 2 ? 6.088 11.414 -11.372 1.00 0.00 2 SER A N 7
ATOM 8667 C CA . SER A 1 2 ? 7.419 12.010 -11.354 1.00 0.00 2 SER A CA 7
ATOM 8668 C C . SER A 1 2 ? 8.493 10.937 -11.212 1.00 0.00 2 SER A C 7
ATOM 8669 O O . SER A 1 2 ? 8.703 10.392 -10.129 1.00 0.00 2 SER A O 7
ATOM 8677 N N . SER A 1 3 ? 9.172 10.638 -12.316 1.00 0.00 3 SER A N 7
ATOM 8678 C CA . SER A 1 3 ? 10.223 9.627 -12.317 1.00 0.00 3 SER A CA 7
ATOM 8679 C C . SER A 1 3 ? 11.549 10.222 -11.854 1.00 0.00 3 SER A C 7
ATOM 8680 O O . SER A 1 3 ? 11.812 11.409 -12.048 1.00 0.00 3 SER A O 7
ATOM 8688 N N . GLY A 1 4 ? 12.383 9.388 -11.240 1.00 0.00 4 GLY A N 7
ATOM 8689 C CA . GLY A 1 4 ? 13.672 9.848 -10.758 1.00 0.00 4 GLY A CA 7
ATOM 8690 C C . GLY A 1 4 ? 14.467 8.747 -10.085 1.00 0.00 4 GLY A C 7
ATOM 8691 O O . GLY A 1 4 ? 14.529 8.678 -8.858 1.00 0.00 4 GLY A O 7
ATOM 8695 N N . SER A 1 5 ? 15.075 7.881 -10.890 1.00 0.00 5 SER A N 7
ATOM 8696 C CA . SER A 1 5 ? 15.865 6.774 -10.364 1.00 0.00 5 SER A CA 7
ATOM 8697 C C . SER A 1 5 ? 15.213 6.186 -9.116 1.00 0.00 5 SER A C 7
ATOM 8698 O O . SER A 1 5 ? 15.890 5.886 -8.132 1.00 0.00 5 SER A O 7
ATOM 8706 N N . SER A 1 6 ? 13.895 6.024 -9.165 1.00 0.00 6 SER A N 7
ATOM 8707 C CA . SER A 1 6 ? 13.150 5.476 -8.037 1.00 0.00 6 SER A CA 7
ATOM 8708 C C . SER A 1 6 ? 12.848 3.996 -8.253 1.00 0.00 6 SER A C 7
ATOM 8709 O O . SER A 1 6 ? 12.709 3.539 -9.386 1.00 0.00 6 SER A O 7
ATOM 8717 N N . GLY A 1 7 ? 12.749 3.253 -7.155 1.00 0.00 7 GLY A N 7
ATOM 8718 C CA . GLY A 1 7 ? 12.465 1.832 -7.245 1.00 0.00 7 GLY A CA 7
ATOM 8719 C C . GLY A 1 7 ? 13.474 0.991 -6.490 1.00 0.00 7 GLY A C 7
ATOM 8720 O O . GLY A 1 7 ? 14.006 0.019 -7.026 1.00 0.00 7 GLY A O 7
ATOM 8724 N N . GLU A 1 8 ? 13.739 1.365 -5.242 1.00 0.00 8 GLU A N 7
ATOM 8725 C CA . GLU A 1 8 ? 14.694 0.638 -4.414 1.00 0.00 8 GLU A CA 7
ATOM 8726 C C . GLU A 1 8 ? 14.038 0.156 -3.123 1.00 0.00 8 GLU A C 7
ATOM 8727 O O . GLU A 1 8 ? 13.699 0.955 -2.249 1.00 0.00 8 GLU A O 7
ATOM 8739 N N . HIS A 1 9 ? 13.862 -1.157 -3.010 1.00 0.00 9 HIS A N 7
ATOM 8740 C CA . HIS A 1 9 ? 13.246 -1.746 -1.826 1.00 0.00 9 HIS A CA 7
ATOM 8741 C C . HIS A 1 9 ? 14.133 -1.554 -0.600 1.00 0.00 9 HIS A C 7
ATOM 8742 O O . HIS A 1 9 ? 15.060 -2.328 -0.364 1.00 0.00 9 HIS A O 7
ATOM 8757 N N . GLY A 1 10 ? 13.843 -0.515 0.178 1.00 0.00 10 GLY A N 7
ATOM 8758 C CA . GLY A 1 10 ? 14.623 -0.239 1.370 1.00 0.00 10 GLY A CA 7
ATOM 8759 C C . GLY A 1 10 ? 14.249 1.080 2.015 1.00 0.00 10 GLY A C 7
ATOM 8760 O O . GLY A 1 10 ? 13.861 1.120 3.183 1.00 0.00 10 GLY A O 7
ATOM 8764 N N . LEU A 1 11 ? 14.368 2.163 1.255 1.00 0.00 11 LEU A N 7
ATOM 8765 C CA . LEU A 1 11 ? 14.041 3.492 1.761 1.00 0.00 11 LEU A CA 7
ATOM 8766 C C . LEU A 1 11 ? 12.568 3.580 2.147 1.00 0.00 11 LEU A C 7
ATOM 8767 O O . LEU A 1 11 ? 12.137 4.547 2.779 1.00 0.00 11 LEU A O 7
ATOM 8783 N N . LEU A 1 12 ? 11.800 2.565 1.767 1.00 0.00 12 LEU A N 7
ATOM 8784 C CA . LEU A 1 12 ? 10.375 2.526 2.076 1.00 0.00 12 LEU A CA 7
ATOM 8785 C C . LEU A 1 12 ? 10.141 2.614 3.581 1.00 0.00 12 LEU A C 7
ATOM 8786 O O . LEU A 1 12 ? 9.435 3.502 4.059 1.00 0.00 12 LEU A O 7
ATOM 8802 N N . VAL A 1 13 ? 10.741 1.689 4.323 1.00 0.00 13 VAL A N 7
ATOM 8803 C CA . VAL A 1 13 ? 10.602 1.664 5.774 1.00 0.00 13 VAL A CA 7
ATOM 8804 C C . VAL A 1 13 ? 11.304 2.856 6.414 1.00 0.00 13 VAL A C 7
ATOM 8805 O O . VAL A 1 13 ? 11.060 3.184 7.576 1.00 0.00 13 VAL A O 7
ATOM 8818 N N . HIS A 1 14 ? 12.179 3.501 5.649 1.00 0.00 14 HIS A N 7
ATOM 8819 C CA . HIS A 1 14 ? 12.917 4.659 6.142 1.00 0.00 14 HIS A CA 7
ATOM 8820 C C . HIS A 1 14 ? 12.109 5.939 5.954 1.00 0.00 14 HIS A C 7
ATOM 8821 O O . HIS A 1 14 ? 12.267 6.902 6.705 1.00 0.00 14 HIS A O 7
ATOM 8836 N N . LYS A 1 15 ? 11.242 5.944 4.947 1.00 0.00 15 LYS A N 7
ATOM 8837 C CA . LYS A 1 15 ? 10.408 7.104 4.660 1.00 0.00 15 LYS A CA 7
ATOM 8838 C C . LYS A 1 15 ? 8.956 6.840 5.047 1.00 0.00 15 LYS A C 7
ATOM 8839 O O . LYS A 1 15 ? 8.344 5.881 4.579 1.00 0.00 15 LYS A O 7
ATOM 8858 N N . ALA A 1 16 ? 8.411 7.698 5.903 1.00 0.00 16 ALA A N 7
ATOM 8859 C CA . ALA A 1 16 ? 7.030 7.559 6.349 1.00 0.00 16 ALA A CA 7
ATOM 8860 C C . ALA A 1 16 ? 6.100 7.272 5.176 1.00 0.00 16 ALA A C 7
ATOM 8861 O O . ALA A 1 16 ? 6.203 7.899 4.121 1.00 0.00 16 ALA A O 7
ATOM 8868 N N . VAL A 1 17 ? 5.192 6.320 5.365 1.00 0.00 17 VAL A N 7
ATOM 8869 C CA . VAL A 1 17 ? 4.242 5.951 4.322 1.00 0.00 17 VAL A CA 7
ATOM 8870 C C . VAL A 1 17 ? 3.317 7.114 3.984 1.00 0.00 17 VAL A C 7
ATOM 8871 O O . VAL A 1 17 ? 2.901 7.277 2.836 1.00 0.00 17 VAL A O 7
ATOM 8884 N N . ASP A 1 18 ? 2.999 7.922 4.990 1.00 0.00 18 ASP A N 7
ATOM 8885 C CA . ASP A 1 18 ? 2.123 9.072 4.799 1.00 0.00 18 ASP A CA 7
ATOM 8886 C C . ASP A 1 18 ? 2.768 10.097 3.871 1.00 0.00 18 ASP A C 7
ATOM 8887 O O . ASP A 1 18 ? 2.147 11.096 3.506 1.00 0.00 18 ASP A O 7
ATOM 8896 N N . LYS A 1 19 ? 4.016 9.844 3.494 1.00 0.00 19 LYS A N 7
ATOM 8897 C CA . LYS A 1 19 ? 4.746 10.744 2.609 1.00 0.00 19 LYS A CA 7
ATOM 8898 C C . LYS A 1 19 ? 5.020 10.080 1.264 1.00 0.00 19 LYS A C 7
ATOM 8899 O O . LYS A 1 19 ? 5.647 10.672 0.385 1.00 0.00 19 LYS A O 7
ATOM 8918 N N . TRP A 1 20 ? 4.546 8.849 1.109 1.00 0.00 20 TRP A N 7
ATOM 8919 C CA . TRP A 1 20 ? 4.739 8.105 -0.130 1.00 0.00 20 TRP A CA 7
ATOM 8920 C C . TRP A 1 20 ? 3.953 8.739 -1.273 1.00 0.00 20 TRP A C 7
ATOM 8921 O O . TRP A 1 20 ? 3.017 9.506 -1.046 1.00 0.00 20 TRP A O 7
ATOM 8942 N N . THR A 1 21 ? 4.339 8.412 -2.503 1.00 0.00 21 THR A N 7
ATOM 8943 C CA . THR A 1 21 ? 3.670 8.950 -3.681 1.00 0.00 21 THR A CA 7
ATOM 8944 C C . THR A 1 21 ? 2.853 7.875 -4.389 1.00 0.00 21 THR A C 7
ATOM 8945 O O . THR A 1 21 ? 3.121 6.681 -4.245 1.00 0.00 21 THR A O 7
ATOM 8956 N N . THR A 1 22 ? 1.855 8.304 -5.154 1.00 0.00 22 THR A N 7
ATOM 8957 C CA . THR A 1 22 ? 0.999 7.378 -5.884 1.00 0.00 22 THR A CA 7
ATOM 8958 C C . THR A 1 22 ? 1.809 6.232 -6.479 1.00 0.00 22 THR A C 7
ATOM 8959 O O . THR A 1 22 ? 1.306 5.120 -6.636 1.00 0.00 22 THR A O 7
ATOM 8970 N N . GLU A 1 23 ? 3.067 6.510 -6.807 1.00 0.00 23 GLU A N 7
ATOM 8971 C CA . GLU A 1 23 ? 3.947 5.501 -7.385 1.00 0.00 23 GLU A CA 7
ATOM 8972 C C . GLU A 1 23 ? 4.467 4.552 -6.309 1.00 0.00 23 GLU A C 7
ATOM 8973 O O . GLU A 1 23 ? 4.248 3.343 -6.375 1.00 0.00 23 GLU A O 7
ATOM 8985 N N . GLU A 1 24 ? 5.156 5.110 -5.318 1.00 0.00 24 GLU A N 7
ATOM 8986 C CA . GLU A 1 24 ? 5.708 4.314 -4.229 1.00 0.00 24 GLU A CA 7
ATOM 8987 C C . GLU A 1 24 ? 4.634 3.427 -3.605 1.00 0.00 24 GLU A C 7
ATOM 8988 O O . GLU A 1 24 ? 4.879 2.261 -3.294 1.00 0.00 24 GLU A O 7
ATOM 9000 N N . VAL A 1 25 ? 3.444 3.989 -3.423 1.00 0.00 25 VAL A N 7
ATOM 9001 C CA . VAL A 1 25 ? 2.331 3.251 -2.837 1.00 0.00 25 VAL A CA 7
ATOM 9002 C C . VAL A 1 25 ? 2.110 1.926 -3.558 1.00 0.00 25 VAL A C 7
ATOM 9003 O O . VAL A 1 25 ? 1.984 0.877 -2.927 1.00 0.00 25 VAL A O 7
ATOM 9016 N N . VAL A 1 26 ? 2.064 1.982 -4.885 1.00 0.00 26 VAL A N 7
ATOM 9017 C CA . VAL A 1 26 ? 1.859 0.786 -5.694 1.00 0.00 26 VAL A CA 7
ATOM 9018 C C . VAL A 1 26 ? 3.090 -0.113 -5.666 1.00 0.00 26 VAL A C 7
ATOM 9019 O O . VAL A 1 26 ? 2.976 -1.340 -5.650 1.00 0.00 26 VAL A O 7
ATOM 9032 N N . LEU A 1 27 ? 4.266 0.504 -5.661 1.00 0.00 27 LEU A N 7
ATOM 9033 C CA . LEU A 1 27 ? 5.520 -0.241 -5.635 1.00 0.00 27 LEU A CA 7
ATOM 9034 C C . LEU A 1 27 ? 5.603 -1.125 -4.395 1.00 0.00 27 LEU A C 7
ATOM 9035 O O . LEU A 1 27 ? 5.885 -2.319 -4.490 1.00 0.00 27 LEU A O 7
ATOM 9051 N N . TRP A 1 28 ? 5.353 -0.531 -3.234 1.00 0.00 28 TRP A N 7
ATOM 9052 C CA . TRP A 1 28 ? 5.397 -1.266 -1.975 1.00 0.00 28 TRP A CA 7
ATOM 9053 C C . TRP A 1 28 ? 4.399 -2.418 -1.982 1.00 0.00 28 TRP A C 7
ATOM 9054 O O . TRP A 1 28 ? 4.704 -3.520 -1.522 1.00 0.00 28 TRP A O 7
ATOM 9075 N N . LEU A 1 29 ? 3.206 -2.158 -2.505 1.00 0.00 29 LEU A N 7
ATOM 9076 C CA . LEU A 1 29 ? 2.162 -3.175 -2.572 1.00 0.00 29 LEU A CA 7
ATOM 9077 C C . LEU A 1 29 ? 2.475 -4.206 -3.651 1.00 0.00 29 LEU A C 7
ATOM 9078 O O . LEU A 1 29 ? 2.070 -5.364 -3.553 1.00 0.00 29 LEU A O 7
ATOM 9094 N N . GLU A 1 30 ? 3.199 -3.778 -4.680 1.00 0.00 30 GLU A N 7
ATOM 9095 C CA . GLU A 1 30 ? 3.567 -4.665 -5.777 1.00 0.00 30 GLU A CA 7
ATOM 9096 C C . GLU A 1 30 ? 4.726 -5.573 -5.377 1.00 0.00 30 GLU A C 7
ATOM 9097 O O . GLU A 1 30 ? 5.265 -6.309 -6.204 1.00 0.00 30 GLU A O 7
ATOM 9109 N N . GLN A 1 31 ? 5.104 -5.515 -4.104 1.00 0.00 31 GLN A N 7
ATOM 9110 C CA . GLN A 1 31 ? 6.200 -6.331 -3.595 1.00 0.00 31 GLN A CA 7
ATOM 9111 C C . GLN A 1 31 ? 5.679 -7.420 -2.662 1.00 0.00 31 GLN A C 7
ATOM 9112 O O . GLN A 1 31 ? 6.308 -8.467 -2.501 1.00 0.00 31 GLN A O 7
ATOM 9126 N N . LEU A 1 32 ? 4.528 -7.167 -2.050 1.00 0.00 32 LEU A N 7
ATOM 9127 C CA . LEU A 1 32 ? 3.922 -8.126 -1.132 1.00 0.00 32 LEU A CA 7
ATOM 9128 C C . LEU A 1 32 ? 3.487 -9.387 -1.871 1.00 0.00 32 LEU A C 7
ATOM 9129 O O . LEU A 1 32 ? 3.451 -10.474 -1.297 1.00 0.00 32 LEU A O 7
ATOM 9145 N N . GLY A 1 33 ? 3.160 -9.233 -3.151 1.00 0.00 33 GLY A N 7
ATOM 9146 C CA . GLY A 1 33 ? 2.733 -10.368 -3.949 1.00 0.00 33 GLY A CA 7
ATOM 9147 C C . GLY A 1 33 ? 2.319 -9.968 -5.351 1.00 0.00 33 GLY A C 7
ATOM 9148 O O . GLY A 1 33 ? 2.107 -8.792 -5.647 1.00 0.00 33 GLY A O 7
ATOM 9152 N N . PRO A 1 34 ? 2.200 -10.962 -6.244 1.00 0.00 34 PRO A N 7
ATOM 9153 C CA . PRO A 1 34 ? 1.809 -10.732 -7.638 1.00 0.00 34 PRO A CA 7
ATOM 9154 C C . PRO A 1 34 ? 0.350 -10.309 -7.768 1.00 0.00 34 PRO A C 7
ATOM 9155 O O . PRO A 1 34 ? -0.037 -9.678 -8.752 1.00 0.00 34 PRO A O 7
ATOM 9166 N N . TRP A 1 35 ? -0.454 -10.659 -6.771 1.00 0.00 35 TRP A N 7
ATOM 9167 C CA . TRP A 1 35 ? -1.871 -10.314 -6.775 1.00 0.00 35 TRP A CA 7
ATOM 9168 C C . TRP A 1 35 ? -2.065 -8.808 -6.646 1.00 0.00 35 TRP A C 7
ATOM 9169 O O . TRP A 1 35 ? -3.140 -8.284 -6.937 1.00 0.00 35 TRP A O 7
ATOM 9190 N N . ALA A 1 36 ? -1.018 -8.116 -6.209 1.00 0.00 36 ALA A N 7
ATOM 9191 C CA . ALA A 1 36 ? -1.073 -6.668 -6.044 1.00 0.00 36 ALA A CA 7
ATOM 9192 C C . ALA A 1 36 ? -1.404 -5.978 -7.363 1.00 0.00 36 ALA A C 7
ATOM 9193 O O . ALA A 1 36 ? -1.967 -4.883 -7.377 1.00 0.00 36 ALA A O 7
ATOM 9200 N N . SER A 1 37 ? -1.050 -6.624 -8.469 1.00 0.00 37 SER A N 7
ATOM 9201 C CA . SER A 1 37 ? -1.306 -6.070 -9.793 1.00 0.00 37 SER A CA 7
ATOM 9202 C C . SER A 1 37 ? -2.798 -6.091 -10.112 1.00 0.00 37 SER A C 7
ATOM 9203 O O . SER A 1 37 ? -3.242 -5.501 -11.098 1.00 0.00 37 SER A O 7
ATOM 9211 N N . LEU A 1 38 ? -3.566 -6.776 -9.272 1.00 0.00 38 LEU A N 7
ATOM 9212 C CA . LEU A 1 38 ? -5.009 -6.875 -9.464 1.00 0.00 38 LEU A CA 7
ATOM 9213 C C . LEU A 1 38 ? -5.724 -5.679 -8.845 1.00 0.00 38 LEU A C 7
ATOM 9214 O O . LEU A 1 38 ? -6.914 -5.464 -9.079 1.00 0.00 38 LEU A O 7
ATOM 9230 N N . TYR A 1 39 ? -4.991 -4.901 -8.056 1.00 0.00 39 TYR A N 7
ATOM 9231 C CA . TYR A 1 39 ? -5.555 -3.726 -7.403 1.00 0.00 39 TYR A CA 7
ATOM 9232 C C . TYR A 1 39 ? -4.757 -2.473 -7.751 1.00 0.00 39 TYR A C 7
ATOM 9233 O O . TYR A 1 39 ? -5.306 -1.374 -7.824 1.00 0.00 39 TYR A O 7
ATOM 9251 N N . ARG A 1 40 ? -3.457 -2.649 -7.966 1.00 0.00 40 ARG A N 7
ATOM 9252 C CA . ARG A 1 40 ? -2.582 -1.534 -8.306 1.00 0.00 40 ARG A CA 7
ATOM 9253 C C . ARG A 1 40 ? -3.303 -0.529 -9.199 1.00 0.00 40 ARG A C 7
ATOM 9254 O O . ARG A 1 40 ? -3.322 0.669 -8.914 1.00 0.00 40 ARG A O 7
ATOM 9275 N N . ASP A 1 41 ? -3.895 -1.024 -10.280 1.00 0.00 41 ASP A N 7
ATOM 9276 C CA . ASP A 1 41 ? -4.619 -0.169 -11.215 1.00 0.00 41 ASP A CA 7
ATOM 9277 C C . ASP A 1 41 ? -5.539 0.793 -10.471 1.00 0.00 41 ASP A C 7
ATOM 9278 O O . ASP A 1 41 ? -5.600 1.980 -10.790 1.00 0.00 41 ASP A O 7
ATOM 9287 N N . ARG A 1 42 ? -6.254 0.272 -9.478 1.00 0.00 42 ARG A N 7
ATOM 9288 C CA . ARG A 1 42 ? -7.172 1.085 -8.690 1.00 0.00 42 ARG A CA 7
ATOM 9289 C C . ARG A 1 42 ? -6.428 2.207 -7.973 1.00 0.00 42 ARG A C 7
ATOM 9290 O O . ARG A 1 42 ? -6.931 3.325 -7.856 1.00 0.00 42 ARG A O 7
ATOM 9311 N N . PHE A 1 43 ? -5.226 1.902 -7.496 1.00 0.00 43 PHE A N 7
ATOM 9312 C CA . PHE A 1 43 ? -4.412 2.884 -6.789 1.00 0.00 43 PHE A CA 7
ATOM 9313 C C . PHE A 1 43 ? -4.065 4.059 -7.699 1.00 0.00 43 PHE A C 7
ATOM 9314 O O . PHE A 1 43 ? -4.377 5.210 -7.392 1.00 0.00 43 PHE A O 7
ATOM 9331 N N . LEU A 1 44 ? -3.417 3.760 -8.820 1.00 0.00 44 LEU A N 7
ATOM 9332 C CA . LEU A 1 44 ? -3.026 4.791 -9.775 1.00 0.00 44 LEU A CA 7
ATOM 9333 C C . LEU A 1 44 ? -4.233 5.616 -10.211 1.00 0.00 44 LEU A C 7
ATOM 9334 O O . LEU A 1 44 ? -4.265 6.832 -10.027 1.00 0.00 44 LEU A O 7
ATOM 9350 N N . SER A 1 45 ? -5.226 4.944 -10.787 1.00 0.00 45 SER A N 7
ATOM 9351 C CA . SER A 1 45 ? -6.435 5.615 -11.250 1.00 0.00 45 SER A CA 7
ATOM 9352 C C . SER A 1 45 ? -7.004 6.521 -10.162 1.00 0.00 45 SER A C 7
ATOM 9353 O O . SER A 1 45 ? -7.239 7.707 -10.388 1.00 0.00 45 SER A O 7
ATOM 9361 N N . GLU A 1 46 ? -7.223 5.951 -8.981 1.00 0.00 46 GLU A N 7
ATOM 9362 C CA . GLU A 1 46 ? -7.765 6.706 -7.858 1.00 0.00 46 GLU A CA 7
ATOM 9363 C C . GLU A 1 46 ? -6.683 7.560 -7.203 1.00 0.00 46 GLU A C 7
ATOM 9364 O O . GLU A 1 46 ? -6.923 8.213 -6.187 1.00 0.00 46 GLU A O 7
ATOM 9376 N N . ARG A 1 47 ? -5.492 7.549 -7.792 1.00 0.00 47 ARG A N 7
ATOM 9377 C CA . ARG A 1 47 ? -4.372 8.320 -7.266 1.00 0.00 47 ARG A CA 7
ATOM 9378 C C . ARG A 1 47 ? -4.267 8.162 -5.752 1.00 0.00 47 ARG A C 7
ATOM 9379 O O . ARG A 1 47 ? -4.049 9.135 -5.029 1.00 0.00 47 ARG A O 7
ATOM 9400 N N . VAL A 1 48 ? -4.425 6.930 -5.278 1.00 0.00 48 VAL A N 7
ATOM 9401 C CA . VAL A 1 48 ? -4.347 6.644 -3.851 1.00 0.00 48 VAL A CA 7
ATOM 9402 C C . VAL A 1 48 ? -2.906 6.697 -3.357 1.00 0.00 48 VAL A C 7
ATOM 9403 O O . VAL A 1 48 ? -2.184 5.702 -3.408 1.00 0.00 48 VAL A O 7
ATOM 9416 N N . ASN A 1 49 ? -2.493 7.867 -2.879 1.00 0.00 49 ASN A N 7
ATOM 9417 C CA . ASN A 1 49 ? -1.136 8.050 -2.375 1.00 0.00 49 ASN A CA 7
ATOM 9418 C C . ASN A 1 49 ? -0.989 7.455 -0.978 1.00 0.00 49 ASN A C 7
ATOM 9419 O O . ASN A 1 49 ? -1.962 6.993 -0.383 1.00 0.00 49 ASN A O 7
ATOM 9430 N N . GLY A 1 50 ? 0.235 7.471 -0.460 1.00 0.00 50 GLY A N 7
ATOM 9431 C CA . GLY A 1 50 ? 0.487 6.931 0.864 1.00 0.00 50 GLY A CA 7
ATOM 9432 C C . GLY A 1 50 ? -0.440 7.511 1.913 1.00 0.00 50 GLY A C 7
ATOM 9433 O O . GLY A 1 50 ? -1.158 6.776 2.591 1.00 0.00 50 GLY A O 7
ATOM 9437 N N . ARG A 1 51 ? -0.423 8.833 2.049 1.00 0.00 51 ARG A N 7
ATOM 9438 C CA . ARG A 1 51 ? -1.266 9.511 3.026 1.00 0.00 51 ARG A CA 7
ATOM 9439 C C . ARG A 1 51 ? -2.675 8.925 3.028 1.00 0.00 51 ARG A C 7
ATOM 9440 O O . ARG A 1 51 ? -3.304 8.796 4.079 1.00 0.00 51 ARG A O 7
ATOM 9461 N N . LEU A 1 52 ? -3.165 8.573 1.845 1.00 0.00 52 LEU A N 7
ATOM 9462 C CA . LEU A 1 52 ? -4.500 8.001 1.709 1.00 0.00 52 LEU A CA 7
ATOM 9463 C C . LEU A 1 52 ? -4.488 6.508 2.023 1.00 0.00 52 LEU A C 7
ATOM 9464 O O . LEU A 1 52 ? -5.431 5.979 2.612 1.00 0.00 52 LEU A O 7
ATOM 9480 N N . LEU A 1 53 ? -3.413 5.836 1.628 1.00 0.00 53 LEU A N 7
ATOM 9481 C CA . LEU A 1 53 ? -3.275 4.403 1.868 1.00 0.00 53 LEU A CA 7
ATOM 9482 C C . LEU A 1 53 ? -3.304 4.097 3.363 1.00 0.00 53 LEU A C 7
ATOM 9483 O O . LEU A 1 53 ? -3.787 3.045 3.783 1.00 0.00 53 LEU A O 7
ATOM 9499 N N . LEU A 1 54 ? -2.785 5.023 4.161 1.00 0.00 54 LEU A N 7
ATOM 9500 C CA . LEU A 1 54 ? -2.753 4.854 5.609 1.00 0.00 54 LEU A CA 7
ATOM 9501 C C . LEU A 1 54 ? -4.148 5.005 6.206 1.00 0.00 54 LEU A C 7
ATOM 9502 O O . LEU A 1 54 ? -4.600 4.159 6.979 1.00 0.00 54 LEU A O 7
ATOM 9518 N N . THR A 1 55 ? -4.829 6.087 5.842 1.00 0.00 55 THR A N 7
ATOM 9519 C CA . THR A 1 55 ? -6.173 6.348 6.340 1.00 0.00 55 THR A CA 7
ATOM 9520 C C . THR A 1 55 ? -7.098 5.166 6.072 1.00 0.00 55 THR A C 7
ATOM 9521 O O . THR A 1 55 ? -7.948 4.830 6.897 1.00 0.00 55 THR A O 7
ATOM 9532 N N . LEU A 1 56 ? -6.928 4.539 4.913 1.00 0.00 56 LEU A N 7
ATOM 9533 C CA . LEU A 1 56 ? -7.747 3.393 4.536 1.00 0.00 56 LEU A CA 7
ATOM 9534 C C . LEU A 1 56 ? -7.665 2.293 5.590 1.00 0.00 56 LEU A C 7
ATOM 9535 O O . LEU A 1 56 ? -6.578 1.933 6.044 1.00 0.00 56 LEU A O 7
ATOM 9551 N N . THR A 1 57 ? -8.820 1.761 5.975 1.00 0.00 57 THR A N 7
ATOM 9552 C CA . THR A 1 57 ? -8.879 0.702 6.974 1.00 0.00 57 THR A CA 7
ATOM 9553 C C . THR A 1 57 ? -9.352 -0.610 6.359 1.00 0.00 57 THR A C 7
ATOM 9554 O O . THR A 1 57 ? -9.934 -0.622 5.275 1.00 0.00 57 THR A O 7
ATOM 9565 N N . GLU A 1 58 ? -9.098 -1.712 7.057 1.00 0.00 58 GLU A N 7
ATOM 9566 C CA . GLU A 1 58 ? -9.499 -3.029 6.577 1.00 0.00 58 GLU A CA 7
ATOM 9567 C C . GLU A 1 58 ? -10.821 -2.953 5.819 1.00 0.00 58 GLU A C 7
ATOM 9568 O O . GLU A 1 58 ? -10.969 -3.543 4.749 1.00 0.00 58 GLU A O 7
ATOM 9580 N N . GLU A 1 59 ? -11.779 -2.222 6.382 1.00 0.00 59 GLU A N 7
ATOM 9581 C CA . GLU A 1 59 ? -13.088 -2.070 5.760 1.00 0.00 59 GLU A CA 7
ATOM 9582 C C . GLU A 1 59 ? -12.965 -1.420 4.385 1.00 0.00 59 GLU A C 7
ATOM 9583 O O . GLU A 1 59 ? -13.162 -2.071 3.360 1.00 0.00 59 GLU A O 7
ATOM 9595 N N . GLU A 1 60 ? -12.639 -0.131 4.374 1.00 0.00 60 GLU A N 7
ATOM 9596 C CA . GLU A 1 60 ? -12.491 0.608 3.125 1.00 0.00 60 GLU A CA 7
ATOM 9597 C C . GLU A 1 60 ? -11.849 -0.264 2.050 1.00 0.00 60 GLU A C 7
ATOM 9598 O O . GLU A 1 60 ? -12.246 -0.224 0.885 1.00 0.00 60 GLU A O 7
ATOM 9610 N N . PHE A 1 61 ? -10.855 -1.049 2.449 1.00 0.00 61 PHE A N 7
ATOM 9611 C CA . PHE A 1 61 ? -10.156 -1.930 1.520 1.00 0.00 61 PHE A CA 7
ATOM 9612 C C . PHE A 1 61 ? -11.114 -2.954 0.917 1.00 0.00 61 PHE A C 7
ATOM 9613 O O . PHE A 1 61 ? -11.066 -3.233 -0.281 1.00 0.00 61 PHE A O 7
ATOM 9630 N N . SER A 1 62 ? -11.981 -3.510 1.756 1.00 0.00 62 SER A N 7
ATOM 9631 C CA . SER A 1 62 ? -12.947 -4.506 1.307 1.00 0.00 62 SER A CA 7
ATOM 9632 C C . SER A 1 62 ? -14.199 -3.836 0.749 1.00 0.00 62 SER A C 7
ATOM 9633 O O . SER A 1 62 ? -15.143 -4.508 0.333 1.00 0.00 62 SER A O 7
ATOM 9641 N N . ARG A 1 63 ? -14.199 -2.507 0.744 1.00 0.00 63 ARG A N 7
ATOM 9642 C CA . ARG A 1 63 ? -15.334 -1.745 0.238 1.00 0.00 63 ARG A CA 7
ATOM 9643 C C . ARG A 1 63 ? -14.995 -1.084 -1.095 1.00 0.00 63 ARG A C 7
ATOM 9644 O O . ARG A 1 63 ? -13.858 -0.671 -1.323 1.00 0.00 63 ARG A O 7
ATOM 9665 N N . ALA A 1 64 ? -15.989 -0.987 -1.971 1.00 0.00 64 ALA A N 7
ATOM 9666 C CA . ALA A 1 64 ? -15.797 -0.375 -3.280 1.00 0.00 64 ALA A CA 7
ATOM 9667 C C . ALA A 1 64 ? -15.142 0.996 -3.154 1.00 0.00 64 ALA A C 7
ATOM 9668 O O . ALA A 1 64 ? -15.298 1.696 -2.153 1.00 0.00 64 ALA A O 7
ATOM 9675 N N . PRO A 1 65 ? -14.390 1.391 -4.192 1.00 0.00 65 PRO A N 7
ATOM 9676 C CA . PRO A 1 65 ? -14.196 0.567 -5.388 1.00 0.00 65 PRO A CA 7
ATOM 9677 C C . PRO A 1 65 ? -13.341 -0.665 -5.111 1.00 0.00 65 PRO A C 7
ATOM 9678 O O . PRO A 1 65 ? -13.646 -1.763 -5.578 1.00 0.00 65 PRO A O 7
ATOM 9689 N N . TYR A 1 66 ? -12.269 -0.476 -4.350 1.00 0.00 66 TYR A N 7
ATOM 9690 C CA . TYR A 1 66 ? -11.368 -1.572 -4.012 1.00 0.00 66 TYR A CA 7
ATOM 9691 C C . TYR A 1 66 ? -12.146 -2.862 -3.773 1.00 0.00 66 TYR A C 7
ATOM 9692 O O . TYR A 1 66 ? -11.749 -3.935 -4.229 1.00 0.00 66 TYR A O 7
ATOM 9710 N N . THR A 1 67 ? -13.258 -2.750 -3.054 1.00 0.00 67 THR A N 7
ATOM 9711 C CA . THR A 1 67 ? -14.093 -3.906 -2.752 1.00 0.00 67 THR A CA 7
ATOM 9712 C C . THR A 1 67 ? -13.257 -5.177 -2.653 1.00 0.00 67 THR A C 7
ATOM 9713 O O . THR A 1 67 ? -13.686 -6.248 -3.085 1.00 0.00 67 THR A O 7
ATOM 9724 N N . ILE A 1 68 ? -12.064 -5.052 -2.083 1.00 0.00 68 ILE A N 7
ATOM 9725 C CA . ILE A 1 68 ? -11.169 -6.192 -1.927 1.00 0.00 68 ILE A CA 7
ATOM 9726 C C . ILE A 1 68 ? -11.917 -7.408 -1.390 1.00 0.00 68 ILE A C 7
ATOM 9727 O O . ILE A 1 68 ? -12.049 -7.581 -0.179 1.00 0.00 68 ILE A O 7
ATOM 9743 N N . GLU A 1 69 ? -12.401 -8.247 -2.300 1.00 0.00 69 GLU A N 7
ATOM 9744 C CA . GLU A 1 69 ? -13.135 -9.448 -1.916 1.00 0.00 69 GLU A CA 7
ATOM 9745 C C . GLU A 1 69 ? -12.178 -10.599 -1.620 1.00 0.00 69 GLU A C 7
ATOM 9746 O O . GLU A 1 69 ? -12.433 -11.743 -1.991 1.00 0.00 69 GLU A O 7
ATOM 9758 N N . ASN A 1 70 ? -11.074 -10.285 -0.949 1.00 0.00 70 ASN A N 7
ATOM 9759 C CA . ASN A 1 70 ? -10.077 -11.292 -0.603 1.00 0.00 70 ASN A CA 7
ATOM 9760 C C . ASN A 1 70 ? -9.386 -10.944 0.712 1.00 0.00 70 ASN A C 7
ATOM 9761 O O . ASN A 1 70 ? -8.580 -10.016 0.775 1.00 0.00 70 ASN A O 7
ATOM 9772 N N . SER A 1 71 ? -9.707 -11.696 1.759 1.00 0.00 71 SER A N 7
ATOM 9773 C CA . SER A 1 71 ? -9.119 -11.466 3.074 1.00 0.00 71 SER A CA 7
ATOM 9774 C C . SER A 1 71 ? -7.596 -11.518 3.005 1.00 0.00 71 SER A C 7
ATOM 9775 O O . SER A 1 71 ? -6.916 -10.542 3.320 1.00 0.00 71 SER A O 7
ATOM 9783 N N . SER A 1 72 ? -7.068 -12.666 2.591 1.00 0.00 72 SER A N 7
ATOM 9784 C CA . SER A 1 72 ? -5.625 -12.849 2.484 1.00 0.00 72 SER A CA 7
ATOM 9785 C C . SER A 1 72 ? -4.943 -11.551 2.063 1.00 0.00 72 SER A C 7
ATOM 9786 O O . SER A 1 72 ? -3.924 -11.158 2.631 1.00 0.00 72 SER A O 7
ATOM 9794 N N . HIS A 1 73 ? -5.513 -10.888 1.061 1.00 0.00 73 HIS A N 7
ATOM 9795 C CA . HIS A 1 73 ? -4.961 -9.634 0.562 1.00 0.00 73 HIS A CA 7
ATOM 9796 C C . HIS A 1 73 ? -4.921 -8.581 1.666 1.00 0.00 73 HIS A C 7
ATOM 9797 O O . HIS A 1 73 ? -3.866 -8.023 1.966 1.00 0.00 73 HIS A O 7
ATOM 9812 N N . ARG A 1 74 ? -6.077 -8.314 2.265 1.00 0.00 74 ARG A N 7
ATOM 9813 C CA . ARG A 1 74 ? -6.174 -7.327 3.333 1.00 0.00 74 ARG A CA 7
ATOM 9814 C C . ARG A 1 74 ? -5.148 -7.608 4.427 1.00 0.00 74 ARG A C 7
ATOM 9815 O O . ARG A 1 74 ? -4.475 -6.696 4.909 1.00 0.00 74 ARG A O 7
ATOM 9836 N N . ARG A 1 75 ? -5.035 -8.874 4.815 1.00 0.00 75 ARG A N 7
ATOM 9837 C CA . ARG A 1 75 ? -4.093 -9.274 5.853 1.00 0.00 75 ARG A CA 7
ATOM 9838 C C . ARG A 1 75 ? -2.677 -8.821 5.506 1.00 0.00 75 ARG A C 7
ATOM 9839 O O . ARG A 1 75 ? -2.044 -8.090 6.268 1.00 0.00 75 ARG A O 7
ATOM 9860 N N . VAL A 1 76 ? -2.187 -9.260 4.352 1.00 0.00 76 VAL A N 7
ATOM 9861 C CA . VAL A 1 76 ? -0.847 -8.900 3.903 1.00 0.00 76 VAL A CA 7
ATOM 9862 C C . VAL A 1 76 ? -0.665 -7.387 3.876 1.00 0.00 76 VAL A C 7
ATOM 9863 O O . VAL A 1 76 ? 0.246 -6.850 4.507 1.00 0.00 76 VAL A O 7
ATOM 9876 N N . ILE A 1 77 ? -1.538 -6.705 3.142 1.00 0.00 77 ILE A N 7
ATOM 9877 C CA . ILE A 1 77 ? -1.474 -5.252 3.034 1.00 0.00 77 ILE A CA 7
ATOM 9878 C C . ILE A 1 77 ? -1.406 -4.601 4.411 1.00 0.00 77 ILE A C 7
ATOM 9879 O O . ILE A 1 77 ? -0.354 -4.112 4.827 1.00 0.00 77 ILE A O 7
ATOM 9895 N N . LEU A 1 78 ? -2.532 -4.599 5.115 1.00 0.00 78 LEU A N 7
ATOM 9896 C CA . LEU A 1 78 ? -2.600 -4.010 6.448 1.00 0.00 78 LEU A CA 7
ATOM 9897 C C . LEU A 1 78 ? -1.360 -4.362 7.263 1.00 0.00 78 LEU A C 7
ATOM 9898 O O . LEU A 1 78 ? -0.601 -3.483 7.672 1.00 0.00 78 LEU A O 7
ATOM 9914 N N . THR A 1 79 ? -1.159 -5.656 7.495 1.00 0.00 79 THR A N 7
ATOM 9915 C CA . THR A 1 79 ? -0.011 -6.125 8.260 1.00 0.00 79 THR A CA 7
ATOM 9916 C C . THR A 1 79 ? 1.268 -5.419 7.823 1.00 0.00 79 THR A C 7
ATOM 9917 O O . THR A 1 79 ? 1.899 -4.717 8.612 1.00 0.00 79 THR A O 7
ATOM 9928 N N . GLU A 1 80 ? 1.642 -5.608 6.562 1.00 0.00 80 GLU A N 7
ATOM 9929 C CA . GLU A 1 80 ? 2.846 -4.988 6.022 1.00 0.00 80 GLU A CA 7
ATOM 9930 C C . GLU A 1 80 ? 2.870 -3.492 6.325 1.00 0.00 80 GLU A C 7
ATOM 9931 O O . GLU A 1 80 ? 3.910 -2.937 6.681 1.00 0.00 80 GLU A O 7
ATOM 9943 N N . LEU A 1 81 ? 1.718 -2.847 6.180 1.00 0.00 81 LEU A N 7
ATOM 9944 C CA . LEU A 1 81 ? 1.606 -1.415 6.438 1.00 0.00 81 LEU A CA 7
ATOM 9945 C C . LEU A 1 81 ? 1.934 -1.097 7.893 1.00 0.00 81 LEU A C 7
ATOM 9946 O O . LEU A 1 81 ? 2.597 -0.102 8.186 1.00 0.00 81 LEU A O 7
ATOM 9962 N N . GLU A 1 82 ? 1.466 -1.948 8.800 1.00 0.00 82 GLU A N 7
ATOM 9963 C CA . GLU A 1 82 ? 1.711 -1.757 10.225 1.00 0.00 82 GLU A CA 7
ATOM 9964 C C . GLU A 1 82 ? 3.207 -1.761 10.525 1.00 0.00 82 GLU A C 7
ATOM 9965 O O . GLU A 1 82 ? 3.640 -1.306 11.584 1.00 0.00 82 GLU A O 7
ATOM 9977 N N . ARG A 1 83 ? 3.992 -2.278 9.585 1.00 0.00 83 ARG A N 7
ATOM 9978 C CA . ARG A 1 83 ? 5.439 -2.343 9.748 1.00 0.00 83 ARG A CA 7
ATOM 9979 C C . ARG A 1 83 ? 6.111 -1.119 9.133 1.00 0.00 83 ARG A C 7
ATOM 9980 O O . ARG A 1 83 ? 6.818 -0.377 9.815 1.00 0.00 83 ARG A O 7
ATOM 10001 N N . VAL A 1 84 ? 5.886 -0.914 7.839 1.00 0.00 84 VAL A N 7
ATOM 10002 C CA . VAL A 1 84 ? 6.469 0.219 7.131 1.00 0.00 84 VAL A CA 7
ATOM 10003 C C . VAL A 1 84 ? 6.149 1.532 7.837 1.00 0.00 84 VAL A C 7
ATOM 10004 O O . VAL A 1 84 ? 6.990 2.427 7.915 1.00 0.00 84 VAL A O 7
ATOM 10017 N N . ARG A 1 85 ? 4.928 1.638 8.351 1.00 0.00 85 ARG A N 7
ATOM 10018 C CA . ARG A 1 85 ? 4.496 2.842 9.052 1.00 0.00 85 ARG A CA 7
ATOM 10019 C C . ARG A 1 85 ? 5.119 2.915 10.443 1.00 0.00 85 ARG A C 7
ATOM 10020 O O . ARG A 1 85 ? 5.622 3.960 10.855 1.00 0.00 85 ARG A O 7
ATOM 10041 N N . SER A 1 86 ? 5.080 1.797 11.162 1.00 0.00 86 SER A N 7
ATOM 10042 C CA . SER A 1 86 ? 5.637 1.735 12.508 1.00 0.00 86 SER A CA 7
ATOM 10043 C C . SER A 1 86 ? 7.152 1.908 12.478 1.00 0.00 86 SER A C 7
ATOM 10044 O O . SER A 1 86 ? 7.755 2.019 11.411 1.00 0.00 86 SER A O 7
ATOM 10052 N N . GLY A 1 87 ? 7.763 1.931 13.659 1.00 0.00 87 GLY A N 7
ATOM 10053 C CA . GLY A 1 87 ? 9.202 2.091 13.747 1.00 0.00 87 GLY A CA 7
ATOM 10054 C C . GLY A 1 87 ? 9.938 0.767 13.686 1.00 0.00 87 GLY A C 7
ATOM 10055 O O . GLY A 1 87 ? 9.384 -0.257 13.284 1.00 0.00 87 GLY A O 7
ATOM 10059 N N . PRO A 1 88 ? 11.217 0.776 14.089 1.00 0.00 88 PRO A N 7
ATOM 10060 C CA . PRO A 1 88 ? 12.057 -0.425 14.086 1.00 0.00 88 PRO A CA 7
ATOM 10061 C C . PRO A 1 88 ? 11.628 -1.435 15.145 1.00 0.00 88 PRO A C 7
ATOM 10062 O O . PRO A 1 88 ? 10.798 -1.135 16.003 1.00 0.00 88 PRO A O 7
ATOM 10073 N N . SER A 1 89 ? 12.199 -2.634 15.079 1.00 0.00 89 SER A N 7
ATOM 10074 C CA . SER A 1 89 ? 11.873 -3.689 16.030 1.00 0.00 89 SER A CA 7
ATOM 10075 C C . SER A 1 89 ? 13.121 -4.477 16.417 1.00 0.00 89 SER A C 7
ATOM 10076 O O . SER A 1 89 ? 13.693 -5.197 15.599 1.00 0.00 89 SER A O 7
ATOM 10084 N N . SER A 1 90 ? 13.538 -4.333 17.671 1.00 0.00 90 SER A N 7
ATOM 10085 C CA . SER A 1 90 ? 14.721 -5.027 18.167 1.00 0.00 90 SER A CA 7
ATOM 10086 C C . SER A 1 90 ? 14.722 -6.486 17.721 1.00 0.00 90 SER A C 7
ATOM 10087 O O . SER A 1 90 ? 13.743 -7.206 17.913 1.00 0.00 90 SER A O 7
ATOM 10095 N N . GLY A 1 91 ? 15.830 -6.916 17.125 1.00 0.00 91 GLY A N 7
ATOM 10096 C CA . GLY A 1 91 ? 15.939 -8.286 16.660 1.00 0.00 91 GLY A CA 7
ATOM 10097 C C . GLY A 1 91 ? 15.054 -8.564 15.461 1.00 0.00 91 GLY A C 7
ATOM 10098 O O . GLY A 1 91 ? 15.488 -9.188 14.493 1.00 0.00 91 GLY A O 7
ATOM 10102 N N . GLY A 1 1 ? 6.008 -0.634 -20.616 1.00 0.00 1 GLY A N 8
ATOM 10103 C CA . GLY A 1 1 ? 7.428 -0.593 -20.915 1.00 0.00 1 GLY A CA 8
ATOM 10104 C C . GLY A 1 1 ? 8.164 -1.816 -20.405 1.00 0.00 1 GLY A C 8
ATOM 10105 O O . GLY A 1 1 ? 8.753 -1.788 -19.324 1.00 0.00 1 GLY A O 8
ATOM 10109 N N . SER A 1 2 ? 8.128 -2.893 -21.182 1.00 0.00 2 SER A N 8
ATOM 10110 C CA . SER A 1 2 ? 8.792 -4.134 -20.801 1.00 0.00 2 SER A CA 8
ATOM 10111 C C . SER A 1 2 ? 10.302 -3.937 -20.713 1.00 0.00 2 SER A C 8
ATOM 10112 O O . SER A 1 2 ? 11.004 -4.715 -20.067 1.00 0.00 2 SER A O 8
ATOM 10120 N N . SER A 1 3 ? 10.795 -2.891 -21.368 1.00 0.00 3 SER A N 8
ATOM 10121 C CA . SER A 1 3 ? 12.223 -2.593 -21.368 1.00 0.00 3 SER A CA 8
ATOM 10122 C C . SER A 1 3 ? 12.651 -1.986 -20.035 1.00 0.00 3 SER A C 8
ATOM 10123 O O . SER A 1 3 ? 12.146 -0.942 -19.625 1.00 0.00 3 SER A O 8
ATOM 10131 N N . GLY A 1 4 ? 13.587 -2.650 -19.363 1.00 0.00 4 GLY A N 8
ATOM 10132 C CA . GLY A 1 4 ? 14.068 -2.162 -18.084 1.00 0.00 4 GLY A CA 8
ATOM 10133 C C . GLY A 1 4 ? 12.958 -2.025 -17.061 1.00 0.00 4 GLY A C 8
ATOM 10134 O O . GLY A 1 4 ? 11.784 -2.214 -17.380 1.00 0.00 4 GLY A O 8
ATOM 10138 N N . SER A 1 5 ? 13.329 -1.696 -15.828 1.00 0.00 5 SER A N 8
ATOM 10139 C CA . SER A 1 5 ? 12.356 -1.538 -14.753 1.00 0.00 5 SER A CA 8
ATOM 10140 C C . SER A 1 5 ? 12.965 -0.785 -13.575 1.00 0.00 5 SER A C 8
ATOM 10141 O O . SER A 1 5 ? 14.174 -0.558 -13.527 1.00 0.00 5 SER A O 8
ATOM 10149 N N . SER A 1 6 ? 12.118 -0.399 -12.625 1.00 0.00 6 SER A N 8
ATOM 10150 C CA . SER A 1 6 ? 12.571 0.332 -11.448 1.00 0.00 6 SER A CA 8
ATOM 10151 C C . SER A 1 6 ? 11.913 -0.212 -10.184 1.00 0.00 6 SER A C 8
ATOM 10152 O O . SER A 1 6 ? 10.941 -0.964 -10.251 1.00 0.00 6 SER A O 8
ATOM 10160 N N . GLY A 1 7 ? 12.450 0.175 -9.031 1.00 0.00 7 GLY A N 8
ATOM 10161 C CA . GLY A 1 7 ? 11.903 -0.283 -7.767 1.00 0.00 7 GLY A CA 8
ATOM 10162 C C . GLY A 1 7 ? 12.976 -0.519 -6.722 1.00 0.00 7 GLY A C 8
ATOM 10163 O O . GLY A 1 7 ? 13.982 -1.173 -6.994 1.00 0.00 7 GLY A O 8
ATOM 10167 N N . GLU A 1 8 ? 12.761 0.017 -5.525 1.00 0.00 8 GLU A N 8
ATOM 10168 C CA . GLU A 1 8 ? 13.720 -0.137 -4.437 1.00 0.00 8 GLU A CA 8
ATOM 10169 C C . GLU A 1 8 ? 13.045 -0.711 -3.194 1.00 0.00 8 GLU A C 8
ATOM 10170 O O . GLU A 1 8 ? 11.964 -0.271 -2.802 1.00 0.00 8 GLU A O 8
ATOM 10182 N N . HIS A 1 9 ? 13.691 -1.697 -2.580 1.00 0.00 9 HIS A N 8
ATOM 10183 C CA . HIS A 1 9 ? 13.154 -2.332 -1.381 1.00 0.00 9 HIS A CA 8
ATOM 10184 C C . HIS A 1 9 ? 14.037 -2.042 -0.171 1.00 0.00 9 HIS A C 8
ATOM 10185 O O . HIS A 1 9 ? 14.944 -2.810 0.147 1.00 0.00 9 HIS A O 8
ATOM 10200 N N . GLY A 1 10 ? 13.764 -0.927 0.501 1.00 0.00 10 GLY A N 8
ATOM 10201 C CA . GLY A 1 10 ? 14.543 -0.555 1.668 1.00 0.00 10 GLY A CA 8
ATOM 10202 C C . GLY A 1 10 ? 14.264 0.864 2.123 1.00 0.00 10 GLY A C 8
ATOM 10203 O O . GLY A 1 10 ? 14.008 1.106 3.303 1.00 0.00 10 GLY A O 8
ATOM 10207 N N . LEU A 1 11 ? 14.314 1.804 1.186 1.00 0.00 11 LEU A N 8
ATOM 10208 C CA . LEU A 1 11 ? 14.065 3.208 1.497 1.00 0.00 11 LEU A CA 8
ATOM 10209 C C . LEU A 1 11 ? 12.594 3.440 1.827 1.00 0.00 11 LEU A C 8
ATOM 10210 O O . LEU A 1 11 ? 12.195 4.550 2.185 1.00 0.00 11 LEU A O 8
ATOM 10226 N N . LEU A 1 12 ? 11.793 2.388 1.707 1.00 0.00 12 LEU A N 8
ATOM 10227 C CA . LEU A 1 12 ? 10.365 2.477 1.995 1.00 0.00 12 LEU A CA 8
ATOM 10228 C C . LEU A 1 12 ? 10.119 2.591 3.496 1.00 0.00 12 LEU A C 8
ATOM 10229 O O . LEU A 1 12 ? 9.547 3.573 3.969 1.00 0.00 12 LEU A O 8
ATOM 10245 N N . VAL A 1 13 ? 10.556 1.580 4.240 1.00 0.00 13 VAL A N 8
ATOM 10246 C CA . VAL A 1 13 ? 10.385 1.568 5.688 1.00 0.00 13 VAL A CA 8
ATOM 10247 C C . VAL A 1 13 ? 10.981 2.820 6.322 1.00 0.00 13 VAL A C 8
ATOM 10248 O O . VAL A 1 13 ? 10.376 3.431 7.203 1.00 0.00 13 VAL A O 8
ATOM 10261 N N . HIS A 1 14 ? 12.172 3.197 5.868 1.00 0.00 14 HIS A N 8
ATOM 10262 C CA . HIS A 1 14 ? 12.850 4.378 6.390 1.00 0.00 14 HIS A CA 8
ATOM 10263 C C . HIS A 1 14 ? 11.979 5.620 6.231 1.00 0.00 14 HIS A C 8
ATOM 10264 O O . HIS A 1 14 ? 11.863 6.432 7.149 1.00 0.00 14 HIS A O 8
ATOM 10279 N N . LYS A 1 15 ? 11.368 5.762 5.060 1.00 0.00 15 LYS A N 8
ATOM 10280 C CA . LYS A 1 15 ? 10.506 6.904 4.779 1.00 0.00 15 LYS A CA 8
ATOM 10281 C C . LYS A 1 15 ? 9.071 6.623 5.214 1.00 0.00 15 LYS A C 8
ATOM 10282 O O . LYS A 1 15 ? 8.569 5.511 5.050 1.00 0.00 15 LYS A O 8
ATOM 10301 N N . ALA A 1 16 ? 8.416 7.638 5.768 1.00 0.00 16 ALA A N 8
ATOM 10302 C CA . ALA A 1 16 ? 7.038 7.501 6.223 1.00 0.00 16 ALA A CA 8
ATOM 10303 C C . ALA A 1 16 ? 6.094 7.255 5.050 1.00 0.00 16 ALA A C 8
ATOM 10304 O O . ALA A 1 16 ? 6.203 7.900 4.007 1.00 0.00 16 ALA A O 8
ATOM 10311 N N . VAL A 1 17 ? 5.168 6.318 5.228 1.00 0.00 17 VAL A N 8
ATOM 10312 C CA . VAL A 1 17 ? 4.205 5.988 4.184 1.00 0.00 17 VAL A CA 8
ATOM 10313 C C . VAL A 1 17 ? 3.317 7.183 3.857 1.00 0.00 17 VAL A C 8
ATOM 10314 O O . VAL A 1 17 ? 2.885 7.356 2.718 1.00 0.00 17 VAL A O 8
ATOM 10327 N N . ASP A 1 18 ? 3.050 8.007 4.865 1.00 0.00 18 ASP A N 8
ATOM 10328 C CA . ASP A 1 18 ? 2.214 9.189 4.685 1.00 0.00 18 ASP A CA 8
ATOM 10329 C C . ASP A 1 18 ? 2.900 10.206 3.778 1.00 0.00 18 ASP A C 8
ATOM 10330 O O . ASP A 1 18 ? 2.327 11.244 3.447 1.00 0.00 18 ASP A O 8
ATOM 10339 N N . LYS A 1 19 ? 4.131 9.902 3.381 1.00 0.00 19 LYS A N 8
ATOM 10340 C CA . LYS A 1 19 ? 4.896 10.789 2.513 1.00 0.00 19 LYS A CA 8
ATOM 10341 C C . LYS A 1 19 ? 5.164 10.131 1.163 1.00 0.00 19 LYS A C 8
ATOM 10342 O O . LYS A 1 19 ? 5.899 10.669 0.335 1.00 0.00 19 LYS A O 8
ATOM 10361 N N . TRP A 1 20 ? 4.563 8.966 0.949 1.00 0.00 20 TRP A N 8
ATOM 10362 C CA . TRP A 1 20 ? 4.737 8.236 -0.302 1.00 0.00 20 TRP A CA 8
ATOM 10363 C C . TRP A 1 20 ? 3.899 8.855 -1.415 1.00 0.00 20 TRP A C 8
ATOM 10364 O O . TRP A 1 20 ? 3.043 9.704 -1.163 1.00 0.00 20 TRP A O 8
ATOM 10385 N N . THR A 1 21 ? 4.151 8.427 -2.648 1.00 0.00 21 THR A N 8
ATOM 10386 C CA . THR A 1 21 ? 3.420 8.940 -3.800 1.00 0.00 21 THR A CA 8
ATOM 10387 C C . THR A 1 21 ? 2.703 7.818 -4.541 1.00 0.00 21 THR A C 8
ATOM 10388 O O . THR A 1 21 ? 3.089 6.652 -4.448 1.00 0.00 21 THR A O 8
ATOM 10399 N N . THR A 1 22 ? 1.657 8.176 -5.279 1.00 0.00 22 THR A N 8
ATOM 10400 C CA . THR A 1 22 ? 0.885 7.199 -6.036 1.00 0.00 22 THR A CA 8
ATOM 10401 C C . THR A 1 22 ? 1.791 6.133 -6.642 1.00 0.00 22 THR A C 8
ATOM 10402 O O . THR A 1 22 ? 1.374 4.993 -6.843 1.00 0.00 22 THR A O 8
ATOM 10413 N N . GLU A 1 23 ? 3.033 6.512 -6.930 1.00 0.00 23 GLU A N 8
ATOM 10414 C CA . GLU A 1 23 ? 3.997 5.587 -7.513 1.00 0.00 23 GLU A CA 8
ATOM 10415 C C . GLU A 1 23 ? 4.538 4.628 -6.457 1.00 0.00 23 GLU A C 8
ATOM 10416 O O . GLU A 1 23 ? 4.426 3.410 -6.595 1.00 0.00 23 GLU A O 8
ATOM 10428 N N . GLU A 1 24 ? 5.126 5.187 -5.404 1.00 0.00 24 GLU A N 8
ATOM 10429 C CA . GLU A 1 24 ? 5.686 4.381 -4.325 1.00 0.00 24 GLU A CA 8
ATOM 10430 C C . GLU A 1 24 ? 4.615 3.494 -3.697 1.00 0.00 24 GLU A C 8
ATOM 10431 O O . GLU A 1 24 ? 4.867 2.333 -3.373 1.00 0.00 24 GLU A O 8
ATOM 10443 N N . VAL A 1 25 ? 3.419 4.049 -3.527 1.00 0.00 25 VAL A N 8
ATOM 10444 C CA . VAL A 1 25 ? 2.310 3.309 -2.938 1.00 0.00 25 VAL A CA 8
ATOM 10445 C C . VAL A 1 25 ? 2.115 1.966 -3.632 1.00 0.00 25 VAL A C 8
ATOM 10446 O O . VAL A 1 25 ? 1.991 0.930 -2.979 1.00 0.00 25 VAL A O 8
ATOM 10459 N N . VAL A 1 26 ? 2.089 1.991 -4.961 1.00 0.00 26 VAL A N 8
ATOM 10460 C CA . VAL A 1 26 ? 1.911 0.774 -5.745 1.00 0.00 26 VAL A CA 8
ATOM 10461 C C . VAL A 1 26 ? 3.152 -0.109 -5.678 1.00 0.00 26 VAL A C 8
ATOM 10462 O O . VAL A 1 26 ? 3.056 -1.337 -5.707 1.00 0.00 26 VAL A O 8
ATOM 10475 N N . LEU A 1 27 ? 4.317 0.523 -5.588 1.00 0.00 27 LEU A N 8
ATOM 10476 C CA . LEU A 1 27 ? 5.579 -0.206 -5.516 1.00 0.00 27 LEU A CA 8
ATOM 10477 C C . LEU A 1 27 ? 5.628 -1.089 -4.273 1.00 0.00 27 LEU A C 8
ATOM 10478 O O . LEU A 1 27 ? 5.881 -2.290 -4.363 1.00 0.00 27 LEU A O 8
ATOM 10494 N N . TRP A 1 28 ? 5.382 -0.486 -3.116 1.00 0.00 28 TRP A N 8
ATOM 10495 C CA . TRP A 1 28 ? 5.396 -1.218 -1.855 1.00 0.00 28 TRP A CA 8
ATOM 10496 C C . TRP A 1 28 ? 4.421 -2.390 -1.895 1.00 0.00 28 TRP A C 8
ATOM 10497 O O . TRP A 1 28 ? 4.721 -3.477 -1.398 1.00 0.00 28 TRP A O 8
ATOM 10518 N N . LEU A 1 29 ? 3.255 -2.164 -2.489 1.00 0.00 29 LEU A N 8
ATOM 10519 C CA . LEU A 1 29 ? 2.236 -3.203 -2.595 1.00 0.00 29 LEU A CA 8
ATOM 10520 C C . LEU A 1 29 ? 2.613 -4.230 -3.657 1.00 0.00 29 LEU A C 8
ATOM 10521 O O . LEU A 1 29 ? 2.202 -5.388 -3.587 1.00 0.00 29 LEU A O 8
ATOM 10537 N N . GLU A 1 30 ? 3.400 -3.798 -4.637 1.00 0.00 30 GLU A N 8
ATOM 10538 C CA . GLU A 1 30 ? 3.834 -4.682 -5.713 1.00 0.00 30 GLU A CA 8
ATOM 10539 C C . GLU A 1 30 ? 4.964 -5.595 -5.245 1.00 0.00 30 GLU A C 8
ATOM 10540 O O . GLU A 1 30 ? 5.579 -6.299 -6.046 1.00 0.00 30 GLU A O 8
ATOM 10552 N N . GLN A 1 31 ? 5.230 -5.577 -3.943 1.00 0.00 31 GLN A N 8
ATOM 10553 C CA . GLN A 1 31 ? 6.286 -6.402 -3.368 1.00 0.00 31 GLN A CA 8
ATOM 10554 C C . GLN A 1 31 ? 5.701 -7.496 -2.481 1.00 0.00 31 GLN A C 8
ATOM 10555 O O . GLN A 1 31 ? 6.291 -8.566 -2.325 1.00 0.00 31 GLN A O 8
ATOM 10569 N N . LEU A 1 32 ? 4.538 -7.221 -1.901 1.00 0.00 32 LEU A N 8
ATOM 10570 C CA . LEU A 1 32 ? 3.871 -8.182 -1.029 1.00 0.00 32 LEU A CA 8
ATOM 10571 C C . LEU A 1 32 ? 3.490 -9.442 -1.798 1.00 0.00 32 LEU A C 8
ATOM 10572 O O . LEU A 1 32 ? 3.388 -10.526 -1.223 1.00 0.00 32 LEU A O 8
ATOM 10588 N N . GLY A 1 33 ? 3.281 -9.293 -3.102 1.00 0.00 33 GLY A N 8
ATOM 10589 C CA . GLY A 1 33 ? 2.915 -10.428 -3.930 1.00 0.00 33 GLY A CA 8
ATOM 10590 C C . GLY A 1 33 ? 2.622 -10.031 -5.363 1.00 0.00 33 GLY A C 8
ATOM 10591 O O . GLY A 1 33 ? 2.430 -8.856 -5.677 1.00 0.00 33 GLY A O 8
ATOM 10595 N N . PRO A 1 34 ? 2.588 -11.026 -6.262 1.00 0.00 34 PRO A N 8
ATOM 10596 C CA . PRO A 1 34 ? 2.319 -10.798 -7.685 1.00 0.00 34 PRO A CA 8
ATOM 10597 C C . PRO A 1 34 ? 0.874 -10.383 -7.942 1.00 0.00 34 PRO A C 8
ATOM 10598 O O . PRO A 1 34 ? 0.570 -9.756 -8.957 1.00 0.00 34 PRO A O 8
ATOM 10609 N N . TRP A 1 35 ? -0.012 -10.738 -7.019 1.00 0.00 35 TRP A N 8
ATOM 10610 C CA . TRP A 1 35 ? -1.425 -10.401 -7.146 1.00 0.00 35 TRP A CA 8
ATOM 10611 C C . TRP A 1 35 ? -1.644 -8.900 -6.993 1.00 0.00 35 TRP A C 8
ATOM 10612 O O . TRP A 1 35 ? -2.700 -8.378 -7.348 1.00 0.00 35 TRP A O 8
ATOM 10633 N N . ALA A 1 36 ? -0.639 -8.212 -6.461 1.00 0.00 36 ALA A N 8
ATOM 10634 C CA . ALA A 1 36 ? -0.721 -6.770 -6.263 1.00 0.00 36 ALA A CA 8
ATOM 10635 C C . ALA A 1 36 ? -1.023 -6.052 -7.574 1.00 0.00 36 ALA A C 8
ATOM 10636 O O . ALA A 1 36 ? -1.784 -5.085 -7.602 1.00 0.00 36 ALA A O 8
ATOM 10643 N N . SER A 1 37 ? -0.420 -6.530 -8.658 1.00 0.00 37 SER A N 8
ATOM 10644 C CA . SER A 1 37 ? -0.621 -5.931 -9.972 1.00 0.00 37 SER A CA 8
ATOM 10645 C C . SER A 1 37 ? -2.087 -6.008 -10.386 1.00 0.00 37 SER A C 8
ATOM 10646 O O . SER A 1 37 ? -2.512 -5.347 -11.335 1.00 0.00 37 SER A O 8
ATOM 10654 N N . LEU A 1 38 ? -2.856 -6.820 -9.668 1.00 0.00 38 LEU A N 8
ATOM 10655 C CA . LEU A 1 38 ? -4.276 -6.985 -9.959 1.00 0.00 38 LEU A CA 8
ATOM 10656 C C . LEU A 1 38 ? -5.102 -5.904 -9.271 1.00 0.00 38 LEU A C 8
ATOM 10657 O O . LEU A 1 38 ? -6.294 -5.751 -9.543 1.00 0.00 38 LEU A O 8
ATOM 10673 N N . TYR A 1 39 ? -4.462 -5.155 -8.380 1.00 0.00 39 TYR A N 8
ATOM 10674 C CA . TYR A 1 39 ? -5.138 -4.088 -7.652 1.00 0.00 39 TYR A CA 8
ATOM 10675 C C . TYR A 1 39 ? -4.507 -2.733 -7.960 1.00 0.00 39 TYR A C 8
ATOM 10676 O O . TYR A 1 39 ? -5.159 -1.694 -7.859 1.00 0.00 39 TYR A O 8
ATOM 10694 N N . ARG A 1 40 ? -3.233 -2.754 -8.337 1.00 0.00 40 ARG A N 8
ATOM 10695 C CA . ARG A 1 40 ? -2.511 -1.529 -8.659 1.00 0.00 40 ARG A CA 8
ATOM 10696 C C . ARG A 1 40 ? -3.403 -0.560 -9.431 1.00 0.00 40 ARG A C 8
ATOM 10697 O O . ARG A 1 40 ? -3.407 0.642 -9.165 1.00 0.00 40 ARG A O 8
ATOM 10718 N N . ASP A 1 41 ? -4.156 -1.092 -10.387 1.00 0.00 41 ASP A N 8
ATOM 10719 C CA . ASP A 1 41 ? -5.052 -0.275 -11.197 1.00 0.00 41 ASP A CA 8
ATOM 10720 C C . ASP A 1 41 ? -5.887 0.651 -10.318 1.00 0.00 41 ASP A C 8
ATOM 10721 O O . ASP A 1 41 ? -6.061 1.829 -10.630 1.00 0.00 41 ASP A O 8
ATOM 10730 N N . ARG A 1 42 ? -6.403 0.109 -9.220 1.00 0.00 42 ARG A N 8
ATOM 10731 C CA . ARG A 1 42 ? -7.222 0.886 -8.297 1.00 0.00 42 ARG A CA 8
ATOM 10732 C C . ARG A 1 42 ? -6.414 2.023 -7.678 1.00 0.00 42 ARG A C 8
ATOM 10733 O O . ARG A 1 42 ? -6.871 3.164 -7.622 1.00 0.00 42 ARG A O 8
ATOM 10754 N N . PHE A 1 43 ? -5.210 1.702 -7.214 1.00 0.00 43 PHE A N 8
ATOM 10755 C CA . PHE A 1 43 ? -4.339 2.696 -6.598 1.00 0.00 43 PHE A CA 8
ATOM 10756 C C . PHE A 1 43 ? -4.043 3.836 -7.568 1.00 0.00 43 PHE A C 8
ATOM 10757 O O . PHE A 1 43 ? -4.207 5.010 -7.232 1.00 0.00 43 PHE A O 8
ATOM 10774 N N . LEU A 1 44 ? -3.606 3.483 -8.771 1.00 0.00 44 LEU A N 8
ATOM 10775 C CA . LEU A 1 44 ? -3.287 4.476 -9.791 1.00 0.00 44 LEU A CA 8
ATOM 10776 C C . LEU A 1 44 ? -4.530 5.261 -10.196 1.00 0.00 44 LEU A C 8
ATOM 10777 O O . LEU A 1 44 ? -4.559 6.488 -10.104 1.00 0.00 44 LEU A O 8
ATOM 10793 N N . SER A 1 45 ? -5.557 4.544 -10.642 1.00 0.00 45 SER A N 8
ATOM 10794 C CA . SER A 1 45 ? -6.803 5.173 -11.062 1.00 0.00 45 SER A CA 8
ATOM 10795 C C . SER A 1 45 ? -7.343 6.092 -9.970 1.00 0.00 45 SER A C 8
ATOM 10796 O O . SER A 1 45 ? -7.679 7.248 -10.228 1.00 0.00 45 SER A O 8
ATOM 10804 N N . GLU A 1 46 ? -7.423 5.569 -8.751 1.00 0.00 46 GLU A N 8
ATOM 10805 C CA . GLU A 1 46 ? -7.923 6.342 -7.620 1.00 0.00 46 GLU A CA 8
ATOM 10806 C C . GLU A 1 46 ? -6.807 7.175 -6.995 1.00 0.00 46 GLU A C 8
ATOM 10807 O O . GLU A 1 46 ? -6.993 7.794 -5.947 1.00 0.00 46 GLU A O 8
ATOM 10819 N N . ARG A 1 47 ? -5.649 7.186 -7.647 1.00 0.00 47 ARG A N 8
ATOM 10820 C CA . ARG A 1 47 ? -4.503 7.941 -7.155 1.00 0.00 47 ARG A CA 8
ATOM 10821 C C . ARG A 1 47 ? -4.374 7.809 -5.641 1.00 0.00 47 ARG A C 8
ATOM 10822 O O . ARG A 1 47 ? -4.105 8.786 -4.942 1.00 0.00 47 ARG A O 8
ATOM 10843 N N . VAL A 1 48 ? -4.567 6.593 -5.140 1.00 0.00 48 VAL A N 8
ATOM 10844 C CA . VAL A 1 48 ? -4.472 6.332 -3.708 1.00 0.00 48 VAL A CA 8
ATOM 10845 C C . VAL A 1 48 ? -3.049 6.544 -3.204 1.00 0.00 48 VAL A C 8
ATOM 10846 O O . VAL A 1 48 ? -2.235 5.621 -3.204 1.00 0.00 48 VAL A O 8
ATOM 10859 N N . ASN A 1 49 ? -2.756 7.767 -2.775 1.00 0.00 49 ASN A N 8
ATOM 10860 C CA . ASN A 1 49 ? -1.430 8.102 -2.268 1.00 0.00 49 ASN A CA 8
ATOM 10861 C C . ASN A 1 49 ? -1.195 7.470 -0.899 1.00 0.00 49 ASN A C 8
ATOM 10862 O O . ASN A 1 49 ? -2.120 6.949 -0.278 1.00 0.00 49 ASN A O 8
ATOM 10873 N N . GLY A 1 50 ? 0.050 7.521 -0.435 1.00 0.00 50 GLY A N 8
ATOM 10874 C CA . GLY A 1 50 ? 0.384 6.951 0.857 1.00 0.00 50 GLY A CA 8
ATOM 10875 C C . GLY A 1 50 ? -0.525 7.449 1.963 1.00 0.00 50 GLY A C 8
ATOM 10876 O O . GLY A 1 50 ? -1.127 6.654 2.685 1.00 0.00 50 GLY A O 8
ATOM 10880 N N . ARG A 1 51 ? -0.624 8.767 2.097 1.00 0.00 51 ARG A N 8
ATOM 10881 C CA . ARG A 1 51 ? -1.464 9.370 3.125 1.00 0.00 51 ARG A CA 8
ATOM 10882 C C . ARG A 1 51 ? -2.853 8.738 3.131 1.00 0.00 51 ARG A C 8
ATOM 10883 O O . ARG A 1 51 ? -3.394 8.412 4.188 1.00 0.00 51 ARG A O 8
ATOM 10904 N N . LEU A 1 52 ? -3.426 8.570 1.944 1.00 0.00 52 LEU A N 8
ATOM 10905 C CA . LEU A 1 52 ? -4.753 7.979 1.812 1.00 0.00 52 LEU A CA 8
ATOM 10906 C C . LEU A 1 52 ? -4.721 6.490 2.142 1.00 0.00 52 LEU A C 8
ATOM 10907 O O . LEU A 1 52 ? -5.684 5.941 2.678 1.00 0.00 52 LEU A O 8
ATOM 10923 N N . LEU A 1 53 ? -3.606 5.842 1.821 1.00 0.00 53 LEU A N 8
ATOM 10924 C CA . LEU A 1 53 ? -3.447 4.416 2.085 1.00 0.00 53 LEU A CA 8
ATOM 10925 C C . LEU A 1 53 ? -3.470 4.135 3.584 1.00 0.00 53 LEU A C 8
ATOM 10926 O O . LEU A 1 53 ? -4.113 3.187 4.039 1.00 0.00 53 LEU A O 8
ATOM 10942 N N . LEU A 1 54 ? -2.768 4.964 4.348 1.00 0.00 54 LEU A N 8
ATOM 10943 C CA . LEU A 1 54 ? -2.709 4.806 5.797 1.00 0.00 54 LEU A CA 8
ATOM 10944 C C . LEU A 1 54 ? -4.097 4.939 6.415 1.00 0.00 54 LEU A C 8
ATOM 10945 O O . LEU A 1 54 ? -4.552 4.057 7.145 1.00 0.00 54 LEU A O 8
ATOM 10961 N N . THR A 1 55 ? -4.769 6.046 6.116 1.00 0.00 55 THR A N 8
ATOM 10962 C CA . THR A 1 55 ? -6.106 6.295 6.642 1.00 0.00 55 THR A CA 8
ATOM 10963 C C . THR A 1 55 ? -7.013 5.089 6.429 1.00 0.00 55 THR A C 8
ATOM 10964 O O . THR A 1 55 ? -7.765 4.699 7.323 1.00 0.00 55 THR A O 8
ATOM 10975 N N . LEU A 1 56 ? -6.938 4.500 5.240 1.00 0.00 56 LEU A N 8
ATOM 10976 C CA . LEU A 1 56 ? -7.753 3.336 4.910 1.00 0.00 56 LEU A CA 8
ATOM 10977 C C . LEU A 1 56 ? -7.644 2.270 5.994 1.00 0.00 56 LEU A C 8
ATOM 10978 O O . LEU A 1 56 ? -6.601 2.121 6.633 1.00 0.00 56 LEU A O 8
ATOM 10994 N N . THR A 1 57 ? -8.727 1.526 6.197 1.00 0.00 57 THR A N 8
ATOM 10995 C CA . THR A 1 57 ? -8.753 0.472 7.204 1.00 0.00 57 THR A CA 8
ATOM 10996 C C . THR A 1 57 ? -9.298 -0.828 6.624 1.00 0.00 57 THR A C 8
ATOM 10997 O O . THR A 1 57 ? -9.899 -0.835 5.551 1.00 0.00 57 THR A O 8
ATOM 11008 N N . GLU A 1 58 ? -9.083 -1.926 7.342 1.00 0.00 58 GLU A N 8
ATOM 11009 C CA . GLU A 1 58 ? -9.553 -3.233 6.897 1.00 0.00 58 GLU A CA 8
ATOM 11010 C C . GLU A 1 58 ? -10.972 -3.141 6.342 1.00 0.00 58 GLU A C 8
ATOM 11011 O O . GLU A 1 58 ? -11.394 -3.981 5.548 1.00 0.00 58 GLU A O 8
ATOM 11023 N N . GLU A 1 59 ? -11.702 -2.114 6.766 1.00 0.00 59 GLU A N 8
ATOM 11024 C CA . GLU A 1 59 ? -13.073 -1.913 6.313 1.00 0.00 59 GLU A CA 8
ATOM 11025 C C . GLU A 1 59 ? -13.100 -1.217 4.955 1.00 0.00 59 GLU A C 8
ATOM 11026 O O . GLU A 1 59 ? -13.633 -1.753 3.983 1.00 0.00 59 GLU A O 8
ATOM 11038 N N . GLU A 1 60 ? -12.523 -0.021 4.897 1.00 0.00 60 GLU A N 8
ATOM 11039 C CA . GLU A 1 60 ? -12.483 0.748 3.659 1.00 0.00 60 GLU A CA 8
ATOM 11040 C C . GLU A 1 60 ? -11.900 -0.084 2.521 1.00 0.00 60 GLU A C 8
ATOM 11041 O O . GLU A 1 60 ? -12.248 0.108 1.355 1.00 0.00 60 GLU A O 8
ATOM 11053 N N . PHE A 1 61 ? -11.011 -1.008 2.866 1.00 0.00 61 PHE A N 8
ATOM 11054 C CA . PHE A 1 61 ? -10.377 -1.869 1.874 1.00 0.00 61 PHE A CA 8
ATOM 11055 C C . PHE A 1 61 ? -11.385 -2.851 1.284 1.00 0.00 61 PHE A C 8
ATOM 11056 O O . PHE A 1 61 ? -11.287 -3.231 0.117 1.00 0.00 61 PHE A O 8
ATOM 11073 N N . SER A 1 62 ? -12.353 -3.259 2.099 1.00 0.00 62 SER A N 8
ATOM 11074 C CA . SER A 1 62 ? -13.376 -4.200 1.660 1.00 0.00 62 SER A CA 8
ATOM 11075 C C . SER A 1 62 ? -14.564 -3.464 1.048 1.00 0.00 62 SER A C 8
ATOM 11076 O O . SER A 1 62 ? -15.613 -4.058 0.795 1.00 0.00 62 SER A O 8
ATOM 11084 N N . ARG A 1 63 ? -14.391 -2.168 0.812 1.00 0.00 63 ARG A N 8
ATOM 11085 C CA . ARG A 1 63 ? -15.448 -1.349 0.230 1.00 0.00 63 ARG A CA 8
ATOM 11086 C C . ARG A 1 63 ? -15.081 -0.910 -1.184 1.00 0.00 63 ARG A C 8
ATOM 11087 O O . ARG A 1 63 ? -13.904 -0.767 -1.514 1.00 0.00 63 ARG A O 8
ATOM 11108 N N . ALA A 1 64 ? -16.096 -0.700 -2.016 1.00 0.00 64 ALA A N 8
ATOM 11109 C CA . ALA A 1 64 ? -15.879 -0.276 -3.393 1.00 0.00 64 ALA A CA 8
ATOM 11110 C C . ALA A 1 64 ? -15.181 1.078 -3.448 1.00 0.00 64 ALA A C 8
ATOM 11111 O O . ALA A 1 64 ? -15.272 1.888 -2.525 1.00 0.00 64 ALA A O 8
ATOM 11118 N N . PRO A 1 65 ? -14.465 1.332 -4.554 1.00 0.00 65 PRO A N 8
ATOM 11119 C CA . PRO A 1 65 ? -14.349 0.375 -5.658 1.00 0.00 65 PRO A CA 8
ATOM 11120 C C . PRO A 1 65 ? -13.517 -0.847 -5.282 1.00 0.00 65 PRO A C 8
ATOM 11121 O O . PRO A 1 65 ? -13.744 -1.945 -5.790 1.00 0.00 65 PRO A O 8
ATOM 11132 N N . TYR A 1 66 ? -12.555 -0.648 -4.388 1.00 0.00 66 TYR A N 8
ATOM 11133 C CA . TYR A 1 66 ? -11.688 -1.734 -3.945 1.00 0.00 66 TYR A CA 8
ATOM 11134 C C . TYR A 1 66 ? -12.481 -3.024 -3.761 1.00 0.00 66 TYR A C 8
ATOM 11135 O O . TYR A 1 66 ? -12.059 -4.095 -4.198 1.00 0.00 66 TYR A O 8
ATOM 11153 N N . THR A 1 67 ? -13.635 -2.913 -3.109 1.00 0.00 67 THR A N 8
ATOM 11154 C CA . THR A 1 67 ? -14.489 -4.069 -2.865 1.00 0.00 67 THR A CA 8
ATOM 11155 C C . THR A 1 67 ? -13.659 -5.330 -2.650 1.00 0.00 67 THR A C 8
ATOM 11156 O O . THR A 1 67 ? -14.061 -6.424 -3.048 1.00 0.00 67 THR A O 8
ATOM 11167 N N . ILE A 1 68 ? -12.501 -5.170 -2.019 1.00 0.00 68 ILE A N 8
ATOM 11168 C CA . ILE A 1 68 ? -11.616 -6.296 -1.749 1.00 0.00 68 ILE A CA 8
ATOM 11169 C C . ILE A 1 68 ? -12.391 -7.479 -1.178 1.00 0.00 68 ILE A C 8
ATOM 11170 O O . ILE A 1 68 ? -12.580 -7.582 0.033 1.00 0.00 68 ILE A O 8
ATOM 11186 N N . GLU A 1 69 ? -12.834 -8.370 -2.059 1.00 0.00 69 GLU A N 8
ATOM 11187 C CA . GLU A 1 69 ? -13.587 -9.547 -1.641 1.00 0.00 69 GLU A CA 8
ATOM 11188 C C . GLU A 1 69 ? -12.647 -10.686 -1.256 1.00 0.00 69 GLU A C 8
ATOM 11189 O O . GLU A 1 69 ? -13.009 -11.859 -1.341 1.00 0.00 69 GLU A O 8
ATOM 11201 N N . ASN A 1 70 ? -11.438 -10.331 -0.834 1.00 0.00 70 ASN A N 8
ATOM 11202 C CA . ASN A 1 70 ? -10.445 -11.322 -0.437 1.00 0.00 70 ASN A CA 8
ATOM 11203 C C . ASN A 1 70 ? -9.667 -10.853 0.789 1.00 0.00 70 ASN A C 8
ATOM 11204 O O . ASN A 1 70 ? -8.805 -9.980 0.692 1.00 0.00 70 ASN A O 8
ATOM 11215 N N . SER A 1 71 ? -9.979 -11.439 1.941 1.00 0.00 71 SER A N 8
ATOM 11216 C CA . SER A 1 71 ? -9.311 -11.079 3.186 1.00 0.00 71 SER A CA 8
ATOM 11217 C C . SER A 1 71 ? -7.795 -11.104 3.017 1.00 0.00 71 SER A C 8
ATOM 11218 O O . SER A 1 71 ? -7.109 -10.128 3.321 1.00 0.00 71 SER A O 8
ATOM 11226 N N . SER A 1 72 ? -7.279 -12.227 2.530 1.00 0.00 72 SER A N 8
ATOM 11227 C CA . SER A 1 72 ? -5.844 -12.383 2.323 1.00 0.00 72 SER A CA 8
ATOM 11228 C C . SER A 1 72 ? -5.210 -11.061 1.898 1.00 0.00 72 SER A C 8
ATOM 11229 O O . SER A 1 72 ? -4.226 -10.614 2.487 1.00 0.00 72 SER A O 8
ATOM 11237 N N . HIS A 1 73 ? -5.782 -10.442 0.870 1.00 0.00 73 HIS A N 8
ATOM 11238 C CA . HIS A 1 73 ? -5.274 -9.171 0.364 1.00 0.00 73 HIS A CA 8
ATOM 11239 C C . HIS A 1 73 ? -5.115 -8.161 1.496 1.00 0.00 73 HIS A C 8
ATOM 11240 O O . HIS A 1 73 ? -4.045 -7.580 1.677 1.00 0.00 73 HIS A O 8
ATOM 11255 N N . ARG A 1 74 ? -6.187 -7.956 2.255 1.00 0.00 74 ARG A N 8
ATOM 11256 C CA . ARG A 1 74 ? -6.167 -7.015 3.368 1.00 0.00 74 ARG A CA 8
ATOM 11257 C C . ARG A 1 74 ? -5.122 -7.420 4.404 1.00 0.00 74 ARG A C 8
ATOM 11258 O O . ARG A 1 74 ? -4.289 -6.609 4.809 1.00 0.00 74 ARG A O 8
ATOM 11279 N N . ARG A 1 75 ? -5.174 -8.678 4.828 1.00 0.00 75 ARG A N 8
ATOM 11280 C CA . ARG A 1 75 ? -4.234 -9.190 5.818 1.00 0.00 75 ARG A CA 8
ATOM 11281 C C . ARG A 1 75 ? -2.799 -8.841 5.436 1.00 0.00 75 ARG A C 8
ATOM 11282 O O . ARG A 1 75 ? -1.986 -8.489 6.291 1.00 0.00 75 ARG A O 8
ATOM 11303 N N . VAL A 1 76 ? -2.494 -8.942 4.146 1.00 0.00 76 VAL A N 8
ATOM 11304 C CA . VAL A 1 76 ? -1.157 -8.636 3.650 1.00 0.00 76 VAL A CA 8
ATOM 11305 C C . VAL A 1 76 ? -0.879 -7.138 3.706 1.00 0.00 76 VAL A C 8
ATOM 11306 O O . VAL A 1 76 ? -0.049 -6.680 4.491 1.00 0.00 76 VAL A O 8
ATOM 11319 N N . ILE A 1 77 ? -1.579 -6.381 2.868 1.00 0.00 77 ILE A N 8
ATOM 11320 C CA . ILE A 1 77 ? -1.409 -4.934 2.823 1.00 0.00 77 ILE A CA 8
ATOM 11321 C C . ILE A 1 77 ? -1.334 -4.346 4.228 1.00 0.00 77 ILE A C 8
ATOM 11322 O O . ILE A 1 77 ? -0.341 -3.718 4.598 1.00 0.00 77 ILE A O 8
ATOM 11338 N N . LEU A 1 78 ? -2.390 -4.554 5.008 1.00 0.00 78 LEU A N 8
ATOM 11339 C CA . LEU A 1 78 ? -2.444 -4.046 6.374 1.00 0.00 78 LEU A CA 8
ATOM 11340 C C . LEU A 1 78 ? -1.212 -4.476 7.164 1.00 0.00 78 LEU A C 8
ATOM 11341 O O . LEU A 1 78 ? -0.358 -3.655 7.500 1.00 0.00 78 LEU A O 8
ATOM 11357 N N . THR A 1 79 ? -1.124 -5.770 7.457 1.00 0.00 79 THR A N 8
ATOM 11358 C CA . THR A 1 79 ? 0.003 -6.310 8.206 1.00 0.00 79 THR A CA 8
ATOM 11359 C C . THR A 1 79 ? 1.308 -5.635 7.798 1.00 0.00 79 THR A C 8
ATOM 11360 O O . THR A 1 79 ? 2.048 -5.134 8.644 1.00 0.00 79 THR A O 8
ATOM 11371 N N . GLU A 1 80 ? 1.582 -5.625 6.498 1.00 0.00 80 GLU A N 8
ATOM 11372 C CA . GLU A 1 80 ? 2.799 -5.011 5.979 1.00 0.00 80 GLU A CA 8
ATOM 11373 C C . GLU A 1 80 ? 2.806 -3.508 6.246 1.00 0.00 80 GLU A C 8
ATOM 11374 O O . GLU A 1 80 ? 3.852 -2.922 6.530 1.00 0.00 80 GLU A O 8
ATOM 11386 N N . LEU A 1 81 ? 1.634 -2.891 6.153 1.00 0.00 81 LEU A N 8
ATOM 11387 C CA . LEU A 1 81 ? 1.504 -1.457 6.384 1.00 0.00 81 LEU A CA 8
ATOM 11388 C C . LEU A 1 81 ? 1.908 -1.096 7.809 1.00 0.00 81 LEU A C 8
ATOM 11389 O O . LEU A 1 81 ? 2.648 -0.137 8.030 1.00 0.00 81 LEU A O 8
ATOM 11405 N N . GLU A 1 82 ? 1.419 -1.870 8.772 1.00 0.00 82 GLU A N 8
ATOM 11406 C CA . GLU A 1 82 ? 1.732 -1.632 10.176 1.00 0.00 82 GLU A CA 8
ATOM 11407 C C . GLU A 1 82 ? 3.241 -1.568 10.394 1.00 0.00 82 GLU A C 8
ATOM 11408 O O . GLU A 1 82 ? 3.727 -0.792 11.218 1.00 0.00 82 GLU A O 8
ATOM 11420 N N . ARG A 1 83 ? 3.976 -2.388 9.651 1.00 0.00 83 ARG A N 8
ATOM 11421 C CA . ARG A 1 83 ? 5.429 -2.427 9.764 1.00 0.00 83 ARG A CA 8
ATOM 11422 C C . ARG A 1 83 ? 6.053 -1.166 9.172 1.00 0.00 83 ARG A C 8
ATOM 11423 O O . ARG A 1 83 ? 6.662 -0.368 9.886 1.00 0.00 83 ARG A O 8
ATOM 11444 N N . VAL A 1 84 ? 5.899 -0.993 7.863 1.00 0.00 84 VAL A N 8
ATOM 11445 C CA . VAL A 1 84 ? 6.447 0.170 7.176 1.00 0.00 84 VAL A CA 8
ATOM 11446 C C . VAL A 1 84 ? 6.191 1.447 7.967 1.00 0.00 84 VAL A C 8
ATOM 11447 O O . VAL A 1 84 ? 7.090 2.268 8.149 1.00 0.00 84 VAL A O 8
ATOM 11460 N N . ARG A 1 85 ? 4.958 1.609 8.437 1.00 0.00 85 ARG A N 8
ATOM 11461 C CA . ARG A 1 85 ? 4.583 2.787 9.209 1.00 0.00 85 ARG A CA 8
ATOM 11462 C C . ARG A 1 85 ? 5.317 2.818 10.546 1.00 0.00 85 ARG A C 8
ATOM 11463 O O . ARG A 1 85 ? 5.682 3.884 11.041 1.00 0.00 85 ARG A O 8
ATOM 11484 N N . SER A 1 86 ? 5.530 1.640 11.125 1.00 0.00 86 SER A N 8
ATOM 11485 C CA . SER A 1 86 ? 6.217 1.532 12.407 1.00 0.00 86 SER A CA 8
ATOM 11486 C C . SER A 1 86 ? 7.677 1.955 12.278 1.00 0.00 86 SER A C 8
ATOM 11487 O O . SER A 1 86 ? 8.345 1.632 11.296 1.00 0.00 86 SER A O 8
ATOM 11495 N N . GLY A 1 87 ? 8.167 2.681 13.278 1.00 0.00 87 GLY A N 8
ATOM 11496 C CA . GLY A 1 87 ? 9.545 3.138 13.259 1.00 0.00 87 GLY A CA 8
ATOM 11497 C C . GLY A 1 87 ? 10.522 2.019 12.956 1.00 0.00 87 GLY A C 8
ATOM 11498 O O . GLY A 1 87 ? 10.442 0.927 13.519 1.00 0.00 87 GLY A O 8
ATOM 11502 N N . PRO A 1 88 ? 11.469 2.286 12.044 1.00 0.00 88 PRO A N 8
ATOM 11503 C CA . PRO A 1 88 ? 12.483 1.305 11.646 1.00 0.00 88 PRO A CA 8
ATOM 11504 C C . PRO A 1 88 ? 13.491 1.030 12.757 1.00 0.00 88 PRO A C 8
ATOM 11505 O O . PRO A 1 88 ? 13.750 1.888 13.600 1.00 0.00 88 PRO A O 8
ATOM 11516 N N . SER A 1 89 ? 14.058 -0.173 12.751 1.00 0.00 89 SER A N 8
ATOM 11517 C CA . SER A 1 89 ? 15.035 -0.562 13.760 1.00 0.00 89 SER A CA 8
ATOM 11518 C C . SER A 1 89 ? 16.381 -0.883 13.117 1.00 0.00 89 SER A C 8
ATOM 11519 O O . SER A 1 89 ? 16.469 -1.098 11.908 1.00 0.00 89 SER A O 8
ATOM 11527 N N . SER A 1 90 ? 17.428 -0.913 13.935 1.00 0.00 90 SER A N 8
ATOM 11528 C CA . SER A 1 90 ? 18.771 -1.204 13.448 1.00 0.00 90 SER A CA 8
ATOM 11529 C C . SER A 1 90 ? 19.026 -2.708 13.420 1.00 0.00 90 SER A C 8
ATOM 11530 O O . SER A 1 90 ? 19.254 -3.291 12.361 1.00 0.00 90 SER A O 8
ATOM 11538 N N . GLY A 1 91 ? 18.985 -3.330 14.594 1.00 0.00 91 GLY A N 8
ATOM 11539 C CA . GLY A 1 91 ? 19.213 -4.761 14.684 1.00 0.00 91 GLY A CA 8
ATOM 11540 C C . GLY A 1 91 ? 19.149 -5.270 16.111 1.00 0.00 91 GLY A C 8
ATOM 11541 O O . GLY A 1 91 ? 19.769 -4.700 17.008 1.00 0.00 91 GLY A O 8
ATOM 11545 N N . GLY A 1 1 ? 7.495 15.950 -13.954 1.00 0.00 1 GLY A N 9
ATOM 11546 C CA . GLY A 1 1 ? 8.627 15.933 -14.861 1.00 0.00 1 GLY A CA 9
ATOM 11547 C C . GLY A 1 1 ? 9.282 14.568 -14.946 1.00 0.00 1 GLY A C 9
ATOM 11548 O O . GLY A 1 1 ? 8.629 13.545 -14.740 1.00 0.00 1 GLY A O 9
ATOM 11552 N N . SER A 1 2 ? 10.575 14.552 -15.253 1.00 0.00 2 SER A N 9
ATOM 11553 C CA . SER A 1 2 ? 11.317 13.302 -15.371 1.00 0.00 2 SER A CA 9
ATOM 11554 C C . SER A 1 2 ? 12.601 13.353 -14.548 1.00 0.00 2 SER A C 9
ATOM 11555 O O . SER A 1 2 ? 13.641 13.804 -15.028 1.00 0.00 2 SER A O 9
ATOM 11563 N N . SER A 1 3 ? 12.519 12.888 -13.306 1.00 0.00 3 SER A N 9
ATOM 11564 C CA . SER A 1 3 ? 13.673 12.883 -12.414 1.00 0.00 3 SER A CA 9
ATOM 11565 C C . SER A 1 3 ? 13.403 12.025 -11.181 1.00 0.00 3 SER A C 9
ATOM 11566 O O . SER A 1 3 ? 12.305 12.042 -10.627 1.00 0.00 3 SER A O 9
ATOM 11574 N N . GLY A 1 4 ? 14.416 11.275 -10.757 1.00 0.00 4 GLY A N 9
ATOM 11575 C CA . GLY A 1 4 ? 14.269 10.420 -9.594 1.00 0.00 4 GLY A CA 9
ATOM 11576 C C . GLY A 1 4 ? 15.589 10.159 -8.896 1.00 0.00 4 GLY A C 9
ATOM 11577 O O . GLY A 1 4 ? 16.646 10.174 -9.527 1.00 0.00 4 GLY A O 9
ATOM 11581 N N . SER A 1 5 ? 15.529 9.921 -7.590 1.00 0.00 5 SER A N 9
ATOM 11582 C CA . SER A 1 5 ? 16.729 9.661 -6.804 1.00 0.00 5 SER A CA 9
ATOM 11583 C C . SER A 1 5 ? 16.624 8.324 -6.077 1.00 0.00 5 SER A C 9
ATOM 11584 O O . SER A 1 5 ? 17.467 7.443 -6.250 1.00 0.00 5 SER A O 9
ATOM 11592 N N . SER A 1 6 ? 15.584 8.180 -5.263 1.00 0.00 6 SER A N 9
ATOM 11593 C CA . SER A 1 6 ? 15.369 6.952 -4.506 1.00 0.00 6 SER A CA 9
ATOM 11594 C C . SER A 1 6 ? 14.634 5.915 -5.350 1.00 0.00 6 SER A C 9
ATOM 11595 O O . SER A 1 6 ? 13.421 5.999 -5.539 1.00 0.00 6 SER A O 9
ATOM 11603 N N . GLY A 1 7 ? 15.379 4.937 -5.856 1.00 0.00 7 GLY A N 9
ATOM 11604 C CA . GLY A 1 7 ? 14.783 3.897 -6.674 1.00 0.00 7 GLY A CA 9
ATOM 11605 C C . GLY A 1 7 ? 15.226 2.508 -6.260 1.00 0.00 7 GLY A C 9
ATOM 11606 O O . GLY A 1 7 ? 15.520 1.665 -7.107 1.00 0.00 7 GLY A O 9
ATOM 11610 N N . GLU A 1 8 ? 15.275 2.269 -4.953 1.00 0.00 8 GLU A N 9
ATOM 11611 C CA . GLU A 1 8 ? 15.688 0.972 -4.429 1.00 0.00 8 GLU A CA 9
ATOM 11612 C C . GLU A 1 8 ? 14.666 0.437 -3.431 1.00 0.00 8 GLU A C 9
ATOM 11613 O O . GLU A 1 8 ? 13.987 1.206 -2.748 1.00 0.00 8 GLU A O 9
ATOM 11625 N N . HIS A 1 9 ? 14.561 -0.885 -3.351 1.00 0.00 9 HIS A N 9
ATOM 11626 C CA . HIS A 1 9 ? 13.621 -1.524 -2.436 1.00 0.00 9 HIS A CA 9
ATOM 11627 C C . HIS A 1 9 ? 14.197 -1.590 -1.024 1.00 0.00 9 HIS A C 9
ATOM 11628 O O . HIS A 1 9 ? 15.102 -2.376 -0.748 1.00 0.00 9 HIS A O 9
ATOM 11643 N N . GLY A 1 10 ? 13.666 -0.756 -0.134 1.00 0.00 10 GLY A N 9
ATOM 11644 C CA . GLY A 1 10 ? 14.140 -0.736 1.237 1.00 0.00 10 GLY A CA 9
ATOM 11645 C C . GLY A 1 10 ? 13.907 0.602 1.911 1.00 0.00 10 GLY A C 9
ATOM 11646 O O . GLY A 1 10 ? 13.367 0.664 3.016 1.00 0.00 10 GLY A O 9
ATOM 11650 N N . LEU A 1 11 ? 14.318 1.677 1.246 1.00 0.00 11 LEU A N 9
ATOM 11651 C CA . LEU A 1 11 ? 14.152 3.021 1.788 1.00 0.00 11 LEU A CA 9
ATOM 11652 C C . LEU A 1 11 ? 12.697 3.282 2.163 1.00 0.00 11 LEU A C 9
ATOM 11653 O O . LEU A 1 11 ? 12.401 4.163 2.971 1.00 0.00 11 LEU A O 9
ATOM 11669 N N . LEU A 1 12 ? 11.792 2.508 1.573 1.00 0.00 12 LEU A N 9
ATOM 11670 C CA . LEU A 1 12 ? 10.366 2.654 1.847 1.00 0.00 12 LEU A CA 9
ATOM 11671 C C . LEU A 1 12 ? 10.119 2.898 3.332 1.00 0.00 12 LEU A C 9
ATOM 11672 O O . LEU A 1 12 ? 9.535 3.912 3.717 1.00 0.00 12 LEU A O 9
ATOM 11688 N N . VAL A 1 13 ? 10.569 1.964 4.164 1.00 0.00 13 VAL A N 9
ATOM 11689 C CA . VAL A 1 13 ? 10.400 2.079 5.607 1.00 0.00 13 VAL A CA 9
ATOM 11690 C C . VAL A 1 13 ? 11.033 3.362 6.134 1.00 0.00 13 VAL A C 9
ATOM 11691 O O . VAL A 1 13 ? 10.428 4.086 6.925 1.00 0.00 13 VAL A O 9
ATOM 11704 N N . HIS A 1 14 ? 12.255 3.638 5.690 1.00 0.00 14 HIS A N 9
ATOM 11705 C CA . HIS A 1 14 ? 12.971 4.836 6.115 1.00 0.00 14 HIS A CA 9
ATOM 11706 C C . HIS A 1 14 ? 12.114 6.082 5.914 1.00 0.00 14 HIS A C 9
ATOM 11707 O O . HIS A 1 14 ? 12.002 6.923 6.806 1.00 0.00 14 HIS A O 9
ATOM 11722 N N . LYS A 1 15 ? 11.510 6.194 4.736 1.00 0.00 15 LYS A N 9
ATOM 11723 C CA . LYS A 1 15 ? 10.662 7.337 4.416 1.00 0.00 15 LYS A CA 9
ATOM 11724 C C . LYS A 1 15 ? 9.228 7.096 4.877 1.00 0.00 15 LYS A C 9
ATOM 11725 O O . LYS A 1 15 ? 8.629 6.068 4.563 1.00 0.00 15 LYS A O 9
ATOM 11744 N N . ALA A 1 16 ? 8.684 8.051 5.624 1.00 0.00 16 ALA A N 9
ATOM 11745 C CA . ALA A 1 16 ? 7.319 7.944 6.125 1.00 0.00 16 ALA A CA 9
ATOM 11746 C C . ALA A 1 16 ? 6.352 7.565 5.008 1.00 0.00 16 ALA A C 9
ATOM 11747 O O . ALA A 1 16 ? 6.411 8.116 3.909 1.00 0.00 16 ALA A O 9
ATOM 11754 N N . VAL A 1 17 ? 5.463 6.620 5.297 1.00 0.00 17 VAL A N 9
ATOM 11755 C CA . VAL A 1 17 ? 4.483 6.168 4.317 1.00 0.00 17 VAL A CA 9
ATOM 11756 C C . VAL A 1 17 ? 3.473 7.266 4.002 1.00 0.00 17 VAL A C 9
ATOM 11757 O O . VAL A 1 17 ? 2.923 7.320 2.902 1.00 0.00 17 VAL A O 9
ATOM 11770 N N . ASP A 1 18 ? 3.235 8.139 4.974 1.00 0.00 18 ASP A N 9
ATOM 11771 C CA . ASP A 1 18 ? 2.292 9.238 4.801 1.00 0.00 18 ASP A CA 9
ATOM 11772 C C . ASP A 1 18 ? 2.838 10.272 3.821 1.00 0.00 18 ASP A C 9
ATOM 11773 O O . ASP A 1 18 ? 2.177 11.266 3.518 1.00 0.00 18 ASP A O 9
ATOM 11782 N N . LYS A 1 19 ? 4.048 10.032 3.328 1.00 0.00 19 LYS A N 9
ATOM 11783 C CA . LYS A 1 19 ? 4.684 10.942 2.382 1.00 0.00 19 LYS A CA 9
ATOM 11784 C C . LYS A 1 19 ? 4.878 10.269 1.027 1.00 0.00 19 LYS A C 9
ATOM 11785 O O . LYS A 1 19 ? 5.361 10.888 0.080 1.00 0.00 19 LYS A O 9
ATOM 11804 N N . TRP A 1 20 ? 4.497 8.999 0.943 1.00 0.00 20 TRP A N 9
ATOM 11805 C CA . TRP A 1 20 ? 4.628 8.243 -0.298 1.00 0.00 20 TRP A CA 9
ATOM 11806 C C . TRP A 1 20 ? 3.767 8.851 -1.399 1.00 0.00 20 TRP A C 9
ATOM 11807 O O . TRP A 1 20 ? 2.883 9.667 -1.133 1.00 0.00 20 TRP A O 9
ATOM 11828 N N . THR A 1 21 ? 4.028 8.449 -2.639 1.00 0.00 21 THR A N 9
ATOM 11829 C CA . THR A 1 21 ? 3.278 8.955 -3.782 1.00 0.00 21 THR A CA 9
ATOM 11830 C C . THR A 1 21 ? 2.557 7.826 -4.510 1.00 0.00 21 THR A C 9
ATOM 11831 O O . THR A 1 21 ? 2.966 6.667 -4.440 1.00 0.00 21 THR A O 9
ATOM 11842 N N . THR A 1 22 ? 1.482 8.172 -5.211 1.00 0.00 22 THR A N 9
ATOM 11843 C CA . THR A 1 22 ? 0.704 7.187 -5.952 1.00 0.00 22 THR A CA 9
ATOM 11844 C C . THR A 1 22 ? 1.607 6.127 -6.573 1.00 0.00 22 THR A C 9
ATOM 11845 O O . THR A 1 22 ? 1.202 4.978 -6.745 1.00 0.00 22 THR A O 9
ATOM 11856 N N . GLU A 1 23 ? 2.832 6.521 -6.907 1.00 0.00 23 GLU A N 9
ATOM 11857 C CA . GLU A 1 23 ? 3.792 5.603 -7.509 1.00 0.00 23 GLU A CA 9
ATOM 11858 C C . GLU A 1 23 ? 4.369 4.656 -6.461 1.00 0.00 23 GLU A C 9
ATOM 11859 O O . GLU A 1 23 ? 4.265 3.436 -6.588 1.00 0.00 23 GLU A O 9
ATOM 11871 N N . GLU A 1 24 ? 4.978 5.227 -5.426 1.00 0.00 24 GLU A N 9
ATOM 11872 C CA . GLU A 1 24 ? 5.573 4.433 -4.358 1.00 0.00 24 GLU A CA 9
ATOM 11873 C C . GLU A 1 24 ? 4.528 3.537 -3.699 1.00 0.00 24 GLU A C 9
ATOM 11874 O O . GLU A 1 24 ? 4.802 2.383 -3.370 1.00 0.00 24 GLU A O 9
ATOM 11886 N N . VAL A 1 25 ? 3.329 4.079 -3.508 1.00 0.00 25 VAL A N 9
ATOM 11887 C CA . VAL A 1 25 ? 2.242 3.330 -2.889 1.00 0.00 25 VAL A CA 9
ATOM 11888 C C . VAL A 1 25 ? 2.032 1.990 -3.585 1.00 0.00 25 VAL A C 9
ATOM 11889 O O . VAL A 1 25 ? 1.979 0.943 -2.939 1.00 0.00 25 VAL A O 9
ATOM 11902 N N . VAL A 1 26 ? 1.912 2.029 -4.909 1.00 0.00 26 VAL A N 9
ATOM 11903 C CA . VAL A 1 26 ? 1.709 0.817 -5.694 1.00 0.00 26 VAL A CA 9
ATOM 11904 C C . VAL A 1 26 ? 2.963 -0.049 -5.702 1.00 0.00 26 VAL A C 9
ATOM 11905 O O . VAL A 1 26 ? 2.882 -1.278 -5.721 1.00 0.00 26 VAL A O 9
ATOM 11918 N N . LEU A 1 27 ? 4.123 0.599 -5.686 1.00 0.00 27 LEU A N 9
ATOM 11919 C CA . LEU A 1 27 ? 5.397 -0.113 -5.691 1.00 0.00 27 LEU A CA 9
ATOM 11920 C C . LEU A 1 27 ? 5.523 -1.011 -4.464 1.00 0.00 27 LEU A C 9
ATOM 11921 O O . LEU A 1 27 ? 5.820 -2.199 -4.581 1.00 0.00 27 LEU A O 9
ATOM 11937 N N . TRP A 1 28 ? 5.295 -0.434 -3.290 1.00 0.00 28 TRP A N 9
ATOM 11938 C CA . TRP A 1 28 ? 5.382 -1.183 -2.041 1.00 0.00 28 TRP A CA 9
ATOM 11939 C C . TRP A 1 28 ? 4.456 -2.394 -2.068 1.00 0.00 28 TRP A C 9
ATOM 11940 O O . TRP A 1 28 ? 4.817 -3.474 -1.596 1.00 0.00 28 TRP A O 9
ATOM 11961 N N . LEU A 1 29 ? 3.263 -2.210 -2.622 1.00 0.00 29 LEU A N 9
ATOM 11962 C CA . LEU A 1 29 ? 2.285 -3.289 -2.710 1.00 0.00 29 LEU A CA 9
ATOM 11963 C C . LEU A 1 29 ? 2.692 -4.307 -3.770 1.00 0.00 29 LEU A C 9
ATOM 11964 O O . LEU A 1 29 ? 2.302 -5.472 -3.707 1.00 0.00 29 LEU A O 9
ATOM 11980 N N . GLU A 1 30 ? 3.480 -3.859 -4.743 1.00 0.00 30 GLU A N 9
ATOM 11981 C CA . GLU A 1 30 ? 3.941 -4.732 -5.816 1.00 0.00 30 GLU A CA 9
ATOM 11982 C C . GLU A 1 30 ? 5.095 -5.612 -5.343 1.00 0.00 30 GLU A C 9
ATOM 11983 O O . GLU A 1 30 ? 5.727 -6.304 -6.141 1.00 0.00 30 GLU A O 9
ATOM 11995 N N . GLN A 1 31 ? 5.362 -5.579 -4.042 1.00 0.00 31 GLN A N 9
ATOM 11996 C CA . GLN A 1 31 ? 6.440 -6.373 -3.463 1.00 0.00 31 GLN A CA 9
ATOM 11997 C C . GLN A 1 31 ? 5.885 -7.468 -2.559 1.00 0.00 31 GLN A C 9
ATOM 11998 O O . GLN A 1 31 ? 6.535 -8.489 -2.332 1.00 0.00 31 GLN A O 9
ATOM 12012 N N . LEU A 1 32 ? 4.680 -7.249 -2.045 1.00 0.00 32 LEU A N 9
ATOM 12013 C CA . LEU A 1 32 ? 4.036 -8.218 -1.164 1.00 0.00 32 LEU A CA 9
ATOM 12014 C C . LEU A 1 32 ? 3.664 -9.485 -1.928 1.00 0.00 32 LEU A C 9
ATOM 12015 O O . LEU A 1 32 ? 3.602 -10.572 -1.355 1.00 0.00 32 LEU A O 9
ATOM 12031 N N . GLY A 1 33 ? 3.418 -9.337 -3.226 1.00 0.00 33 GLY A N 9
ATOM 12032 C CA . GLY A 1 33 ? 3.057 -10.477 -4.048 1.00 0.00 33 GLY A CA 9
ATOM 12033 C C . GLY A 1 33 ? 2.752 -10.086 -5.480 1.00 0.00 33 GLY A C 9
ATOM 12034 O O . GLY A 1 33 ? 2.515 -8.919 -5.791 1.00 0.00 33 GLY A O 9
ATOM 12038 N N . PRO A 1 34 ? 2.759 -11.079 -6.382 1.00 0.00 34 PRO A N 9
ATOM 12039 C CA . PRO A 1 34 ? 2.485 -10.857 -7.805 1.00 0.00 34 PRO A CA 9
ATOM 12040 C C . PRO A 1 34 ? 1.026 -10.498 -8.065 1.00 0.00 34 PRO A C 9
ATOM 12041 O O . PRO A 1 34 ? 0.688 -9.956 -9.118 1.00 0.00 34 PRO A O 9
ATOM 12052 N N . TRP A 1 35 ? 0.166 -10.803 -7.101 1.00 0.00 35 TRP A N 9
ATOM 12053 C CA . TRP A 1 35 ? -1.258 -10.512 -7.226 1.00 0.00 35 TRP A CA 9
ATOM 12054 C C . TRP A 1 35 ? -1.524 -9.019 -7.066 1.00 0.00 35 TRP A C 9
ATOM 12055 O O . TRP A 1 35 ? -2.614 -8.537 -7.374 1.00 0.00 35 TRP A O 9
ATOM 12076 N N . ALA A 1 36 ? -0.522 -8.291 -6.584 1.00 0.00 36 ALA A N 9
ATOM 12077 C CA . ALA A 1 36 ? -0.648 -6.853 -6.387 1.00 0.00 36 ALA A CA 9
ATOM 12078 C C . ALA A 1 36 ? -1.027 -6.151 -7.687 1.00 0.00 36 ALA A C 9
ATOM 12079 O O . ALA A 1 36 ? -1.832 -5.220 -7.689 1.00 0.00 36 ALA A O 9
ATOM 12086 N N . SER A 1 37 ? -0.440 -6.603 -8.790 1.00 0.00 37 SER A N 9
ATOM 12087 C CA . SER A 1 37 ? -0.713 -6.015 -10.097 1.00 0.00 37 SER A CA 9
ATOM 12088 C C . SER A 1 37 ? -2.181 -6.187 -10.474 1.00 0.00 37 SER A C 9
ATOM 12089 O O . SER A 1 37 ? -2.657 -5.601 -11.447 1.00 0.00 37 SER A O 9
ATOM 12097 N N . LEU A 1 38 ? -2.894 -6.996 -9.697 1.00 0.00 38 LEU A N 9
ATOM 12098 C CA . LEU A 1 38 ? -4.309 -7.247 -9.949 1.00 0.00 38 LEU A CA 9
ATOM 12099 C C . LEU A 1 38 ? -5.176 -6.176 -9.294 1.00 0.00 38 LEU A C 9
ATOM 12100 O O . LEU A 1 38 ? -6.365 -6.059 -9.591 1.00 0.00 38 LEU A O 9
ATOM 12116 N N . TYR A 1 39 ? -4.573 -5.396 -8.405 1.00 0.00 39 TYR A N 9
ATOM 12117 C CA . TYR A 1 39 ? -5.290 -4.334 -7.708 1.00 0.00 39 TYR A CA 9
ATOM 12118 C C . TYR A 1 39 ? -4.649 -2.976 -7.977 1.00 0.00 39 TYR A C 9
ATOM 12119 O O . TYR A 1 39 ? -5.318 -1.943 -7.940 1.00 0.00 39 TYR A O 9
ATOM 12137 N N . ARG A 1 40 ? -3.348 -2.987 -8.249 1.00 0.00 40 ARG A N 9
ATOM 12138 C CA . ARG A 1 40 ? -2.615 -1.757 -8.524 1.00 0.00 40 ARG A CA 9
ATOM 12139 C C . ARG A 1 40 ? -3.451 -0.804 -9.374 1.00 0.00 40 ARG A C 9
ATOM 12140 O O . ARG A 1 40 ? -3.358 0.415 -9.231 1.00 0.00 40 ARG A O 9
ATOM 12161 N N . ASP A 1 41 ? -4.266 -1.369 -10.257 1.00 0.00 41 ASP A N 9
ATOM 12162 C CA . ASP A 1 41 ? -5.119 -0.570 -11.130 1.00 0.00 41 ASP A CA 9
ATOM 12163 C C . ASP A 1 41 ? -6.013 0.359 -10.314 1.00 0.00 41 ASP A C 9
ATOM 12164 O O . ASP A 1 41 ? -6.153 1.539 -10.633 1.00 0.00 41 ASP A O 9
ATOM 12173 N N . ARG A 1 42 ? -6.617 -0.183 -9.261 1.00 0.00 42 ARG A N 9
ATOM 12174 C CA . ARG A 1 42 ? -7.499 0.596 -8.402 1.00 0.00 42 ARG A CA 9
ATOM 12175 C C . ARG A 1 42 ? -6.716 1.665 -7.645 1.00 0.00 42 ARG A C 9
ATOM 12176 O O . ARG A 1 42 ? -7.250 2.725 -7.318 1.00 0.00 42 ARG A O 9
ATOM 12197 N N . PHE A 1 43 ? -5.448 1.378 -7.370 1.00 0.00 43 PHE A N 9
ATOM 12198 C CA . PHE A 1 43 ? -4.592 2.314 -6.651 1.00 0.00 43 PHE A CA 9
ATOM 12199 C C . PHE A 1 43 ? -4.239 3.512 -7.527 1.00 0.00 43 PHE A C 9
ATOM 12200 O O . PHE A 1 43 ? -4.413 4.663 -7.124 1.00 0.00 43 PHE A O 9
ATOM 12217 N N . LEU A 1 44 ? -3.742 3.234 -8.727 1.00 0.00 44 LEU A N 9
ATOM 12218 C CA . LEU A 1 44 ? -3.364 4.288 -9.662 1.00 0.00 44 LEU A CA 9
ATOM 12219 C C . LEU A 1 44 ? -4.577 5.122 -10.062 1.00 0.00 44 LEU A C 9
ATOM 12220 O O . LEU A 1 44 ? -4.584 6.343 -9.904 1.00 0.00 44 LEU A O 9
ATOM 12236 N N . SER A 1 45 ? -5.603 4.454 -10.580 1.00 0.00 45 SER A N 9
ATOM 12237 C CA . SER A 1 45 ? -6.821 5.133 -11.005 1.00 0.00 45 SER A CA 9
ATOM 12238 C C . SER A 1 45 ? -7.343 6.051 -9.904 1.00 0.00 45 SER A C 9
ATOM 12239 O O . SER A 1 45 ? -7.656 7.216 -10.149 1.00 0.00 45 SER A O 9
ATOM 12247 N N . GLU A 1 46 ? -7.435 5.516 -8.690 1.00 0.00 46 GLU A N 9
ATOM 12248 C CA . GLU A 1 46 ? -7.921 6.287 -7.552 1.00 0.00 46 GLU A CA 9
ATOM 12249 C C . GLU A 1 46 ? -6.808 7.150 -6.965 1.00 0.00 46 GLU A C 9
ATOM 12250 O O . GLU A 1 46 ? -6.921 7.651 -5.846 1.00 0.00 46 GLU A O 9
ATOM 12262 N N . ARG A 1 47 ? -5.732 7.318 -7.727 1.00 0.00 47 ARG A N 9
ATOM 12263 C CA . ARG A 1 47 ? -4.598 8.118 -7.283 1.00 0.00 47 ARG A CA 9
ATOM 12264 C C . ARG A 1 47 ? -4.386 7.973 -5.779 1.00 0.00 47 ARG A C 9
ATOM 12265 O O . ARG A 1 47 ? -4.140 8.955 -5.078 1.00 0.00 47 ARG A O 9
ATOM 12286 N N . VAL A 1 48 ? -4.483 6.741 -5.289 1.00 0.00 48 VAL A N 9
ATOM 12287 C CA . VAL A 1 48 ? -4.302 6.467 -3.869 1.00 0.00 48 VAL A CA 9
ATOM 12288 C C . VAL A 1 48 ? -2.854 6.693 -3.446 1.00 0.00 48 VAL A C 9
ATOM 12289 O O . VAL A 1 48 ? -1.974 5.893 -3.759 1.00 0.00 48 VAL A O 9
ATOM 12302 N N . ASN A 1 49 ? -2.616 7.788 -2.731 1.00 0.00 49 ASN A N 9
ATOM 12303 C CA . ASN A 1 49 ? -1.275 8.119 -2.265 1.00 0.00 49 ASN A CA 9
ATOM 12304 C C . ASN A 1 49 ? -1.039 7.578 -0.858 1.00 0.00 49 ASN A C 9
ATOM 12305 O O . ASN A 1 49 ? -1.963 7.100 -0.202 1.00 0.00 49 ASN A O 9
ATOM 12316 N N . GLY A 1 50 ? 0.208 7.656 -0.401 1.00 0.00 50 GLY A N 9
ATOM 12317 C CA . GLY A 1 50 ? 0.543 7.171 0.925 1.00 0.00 50 GLY A CA 9
ATOM 12318 C C . GLY A 1 50 ? -0.380 7.720 1.994 1.00 0.00 50 GLY A C 9
ATOM 12319 O O . GLY A 1 50 ? -1.057 6.962 2.689 1.00 0.00 50 GLY A O 9
ATOM 12323 N N . ARG A 1 51 ? -0.408 9.042 2.128 1.00 0.00 51 ARG A N 9
ATOM 12324 C CA . ARG A 1 51 ? -1.253 9.692 3.123 1.00 0.00 51 ARG A CA 9
ATOM 12325 C C . ARG A 1 51 ? -2.648 9.075 3.137 1.00 0.00 51 ARG A C 9
ATOM 12326 O O . ARG A 1 51 ? -3.278 8.961 4.189 1.00 0.00 51 ARG A O 9
ATOM 12347 N N . LEU A 1 52 ? -3.126 8.680 1.962 1.00 0.00 52 LEU A N 9
ATOM 12348 C CA . LEU A 1 52 ? -4.448 8.075 1.838 1.00 0.00 52 LEU A CA 9
ATOM 12349 C C . LEU A 1 52 ? -4.407 6.596 2.207 1.00 0.00 52 LEU A C 9
ATOM 12350 O O . LEU A 1 52 ? -5.367 6.055 2.756 1.00 0.00 52 LEU A O 9
ATOM 12366 N N . LEU A 1 53 ? -3.288 5.947 1.904 1.00 0.00 53 LEU A N 9
ATOM 12367 C CA . LEU A 1 53 ? -3.120 4.529 2.206 1.00 0.00 53 LEU A CA 9
ATOM 12368 C C . LEU A 1 53 ? -3.147 4.286 3.711 1.00 0.00 53 LEU A C 9
ATOM 12369 O O . LEU A 1 53 ? -3.834 3.384 4.193 1.00 0.00 53 LEU A O 9
ATOM 12385 N N . LEU A 1 54 ? -2.399 5.098 4.450 1.00 0.00 54 LEU A N 9
ATOM 12386 C CA . LEU A 1 54 ? -2.339 4.973 5.902 1.00 0.00 54 LEU A CA 9
ATOM 12387 C C . LEU A 1 54 ? -3.727 5.114 6.519 1.00 0.00 54 LEU A C 9
ATOM 12388 O O . LEU A 1 54 ? -4.135 4.302 7.350 1.00 0.00 54 LEU A O 9
ATOM 12404 N N . THR A 1 55 ? -4.450 6.149 6.105 1.00 0.00 55 THR A N 9
ATOM 12405 C CA . THR A 1 55 ? -5.793 6.397 6.615 1.00 0.00 55 THR A CA 9
ATOM 12406 C C . THR A 1 55 ? -6.689 5.180 6.416 1.00 0.00 55 THR A C 9
ATOM 12407 O O . THR A 1 55 ? -7.405 4.767 7.329 1.00 0.00 55 THR A O 9
ATOM 12418 N N . LEU A 1 56 ? -6.646 4.609 5.217 1.00 0.00 56 LEU A N 9
ATOM 12419 C CA . LEU A 1 56 ? -7.454 3.437 4.898 1.00 0.00 56 LEU A CA 9
ATOM 12420 C C . LEU A 1 56 ? -7.295 2.359 5.965 1.00 0.00 56 LEU A C 9
ATOM 12421 O O . LEU A 1 56 ? -6.229 2.214 6.564 1.00 0.00 56 LEU A O 9
ATOM 12437 N N . THR A 1 57 ? -8.362 1.600 6.197 1.00 0.00 57 THR A N 9
ATOM 12438 C CA . THR A 1 57 ? -8.341 0.534 7.190 1.00 0.00 57 THR A CA 9
ATOM 12439 C C . THR A 1 57 ? -8.877 -0.769 6.609 1.00 0.00 57 THR A C 9
ATOM 12440 O O . THR A 1 57 ? -9.440 -0.786 5.515 1.00 0.00 57 THR A O 9
ATOM 12451 N N . GLU A 1 58 ? -8.698 -1.859 7.349 1.00 0.00 58 GLU A N 9
ATOM 12452 C CA . GLU A 1 58 ? -9.165 -3.168 6.905 1.00 0.00 58 GLU A CA 9
ATOM 12453 C C . GLU A 1 58 ? -10.585 -3.080 6.353 1.00 0.00 58 GLU A C 9
ATOM 12454 O O . GLU A 1 58 ? -11.017 -3.941 5.588 1.00 0.00 58 GLU A O 9
ATOM 12466 N N . GLU A 1 59 ? -11.304 -2.034 6.747 1.00 0.00 59 GLU A N 9
ATOM 12467 C CA . GLU A 1 59 ? -12.675 -1.835 6.293 1.00 0.00 59 GLU A CA 9
ATOM 12468 C C . GLU A 1 59 ? -12.705 -1.074 4.970 1.00 0.00 59 GLU A C 9
ATOM 12469 O O . GLU A 1 59 ? -13.152 -1.599 3.951 1.00 0.00 59 GLU A O 9
ATOM 12481 N N . GLU A 1 60 ? -12.227 0.166 4.997 1.00 0.00 60 GLU A N 9
ATOM 12482 C CA . GLU A 1 60 ? -12.200 0.999 3.801 1.00 0.00 60 GLU A CA 9
ATOM 12483 C C . GLU A 1 60 ? -11.747 0.194 2.586 1.00 0.00 60 GLU A C 9
ATOM 12484 O O . GLU A 1 60 ? -12.303 0.328 1.496 1.00 0.00 60 GLU A O 9
ATOM 12496 N N . PHE A 1 61 ? -10.734 -0.644 2.783 1.00 0.00 61 PHE A N 9
ATOM 12497 C CA . PHE A 1 61 ? -10.205 -1.470 1.704 1.00 0.00 61 PHE A CA 9
ATOM 12498 C C . PHE A 1 61 ? -11.281 -2.403 1.157 1.00 0.00 61 PHE A C 9
ATOM 12499 O O . PHE A 1 61 ? -11.366 -2.628 -0.051 1.00 0.00 61 PHE A O 9
ATOM 12516 N N . SER A 1 62 ? -12.099 -2.944 2.054 1.00 0.00 62 SER A N 9
ATOM 12517 C CA . SER A 1 62 ? -13.167 -3.857 1.662 1.00 0.00 62 SER A CA 9
ATOM 12518 C C . SER A 1 62 ? -14.373 -3.087 1.134 1.00 0.00 62 SER A C 9
ATOM 12519 O O . SER A 1 62 ? -15.451 -3.652 0.946 1.00 0.00 62 SER A O 9
ATOM 12527 N N . ARG A 1 63 ? -14.183 -1.793 0.896 1.00 0.00 63 ARG A N 9
ATOM 12528 C CA . ARG A 1 63 ? -15.255 -0.944 0.390 1.00 0.00 63 ARG A CA 9
ATOM 12529 C C . ARG A 1 63 ? -14.926 -0.427 -1.007 1.00 0.00 63 ARG A C 9
ATOM 12530 O O . ARG A 1 63 ? -13.762 -0.210 -1.341 1.00 0.00 63 ARG A O 9
ATOM 12551 N N . ALA A 1 64 ? -15.960 -0.232 -1.819 1.00 0.00 64 ALA A N 9
ATOM 12552 C CA . ALA A 1 64 ? -15.781 0.261 -3.179 1.00 0.00 64 ALA A CA 9
ATOM 12553 C C . ALA A 1 64 ? -15.085 1.618 -3.184 1.00 0.00 64 ALA A C 9
ATOM 12554 O O . ALA A 1 64 ? -15.146 2.377 -2.217 1.00 0.00 64 ALA A O 9
ATOM 12561 N N . PRO A 1 65 ? -14.406 1.931 -4.297 1.00 0.00 65 PRO A N 9
ATOM 12562 C CA . PRO A 1 65 ? -14.326 1.034 -5.454 1.00 0.00 65 PRO A CA 9
ATOM 12563 C C . PRO A 1 65 ? -13.483 -0.204 -5.171 1.00 0.00 65 PRO A C 9
ATOM 12564 O O . PRO A 1 65 ? -13.709 -1.267 -5.750 1.00 0.00 65 PRO A O 9
ATOM 12575 N N . TYR A 1 66 ? -12.510 -0.060 -4.277 1.00 0.00 66 TYR A N 9
ATOM 12576 C CA . TYR A 1 66 ? -11.632 -1.168 -3.918 1.00 0.00 66 TYR A CA 9
ATOM 12577 C C . TYR A 1 66 ? -12.425 -2.460 -3.751 1.00 0.00 66 TYR A C 9
ATOM 12578 O O . TYR A 1 66 ? -12.069 -3.499 -4.309 1.00 0.00 66 TYR A O 9
ATOM 12596 N N . THR A 1 67 ? -13.504 -2.389 -2.977 1.00 0.00 67 THR A N 9
ATOM 12597 C CA . THR A 1 67 ? -14.349 -3.551 -2.734 1.00 0.00 67 THR A CA 9
ATOM 12598 C C . THR A 1 67 ? -13.526 -4.834 -2.714 1.00 0.00 67 THR A C 9
ATOM 12599 O O . THR A 1 67 ? -13.980 -5.881 -3.178 1.00 0.00 67 THR A O 9
ATOM 12610 N N . ILE A 1 68 ? -12.315 -4.746 -2.175 1.00 0.00 68 ILE A N 9
ATOM 12611 C CA . ILE A 1 68 ? -11.430 -5.902 -2.094 1.00 0.00 68 ILE A CA 9
ATOM 12612 C C . ILE A 1 68 ? -12.171 -7.126 -1.569 1.00 0.00 68 ILE A C 9
ATOM 12613 O O . ILE A 1 68 ? -12.248 -7.347 -0.361 1.00 0.00 68 ILE A O 9
ATOM 12629 N N . GLU A 1 69 ? -12.715 -7.921 -2.486 1.00 0.00 69 GLU A N 9
ATOM 12630 C CA . GLU A 1 69 ? -13.449 -9.124 -2.115 1.00 0.00 69 GLU A CA 9
ATOM 12631 C C . GLU A 1 69 ? -12.493 -10.272 -1.804 1.00 0.00 69 GLU A C 9
ATOM 12632 O O . GLU A 1 69 ? -12.715 -11.408 -2.219 1.00 0.00 69 GLU A O 9
ATOM 12644 N N . ASN A 1 70 ? -11.427 -9.964 -1.072 1.00 0.00 70 ASN A N 9
ATOM 12645 C CA . ASN A 1 70 ? -10.435 -10.968 -0.706 1.00 0.00 70 ASN A CA 9
ATOM 12646 C C . ASN A 1 70 ? -9.689 -10.560 0.560 1.00 0.00 70 ASN A C 9
ATOM 12647 O O . ASN A 1 70 ? -8.834 -9.675 0.532 1.00 0.00 70 ASN A O 9
ATOM 12658 N N . SER A 1 71 ? -10.018 -11.212 1.671 1.00 0.00 71 SER A N 9
ATOM 12659 C CA . SER A 1 71 ? -9.382 -10.915 2.949 1.00 0.00 71 SER A CA 9
ATOM 12660 C C . SER A 1 71 ? -7.867 -11.055 2.847 1.00 0.00 71 SER A C 9
ATOM 12661 O O . SER A 1 71 ? -7.125 -10.109 3.113 1.00 0.00 71 SER A O 9
ATOM 12669 N N . SER A 1 72 ? -7.413 -12.243 2.460 1.00 0.00 72 SER A N 9
ATOM 12670 C CA . SER A 1 72 ? -5.986 -12.510 2.326 1.00 0.00 72 SER A CA 9
ATOM 12671 C C . SER A 1 72 ? -5.254 -11.288 1.780 1.00 0.00 72 SER A C 9
ATOM 12672 O O . SER A 1 72 ? -4.156 -10.955 2.229 1.00 0.00 72 SER A O 9
ATOM 12680 N N . HIS A 1 73 ? -5.869 -10.623 0.807 1.00 0.00 73 HIS A N 9
ATOM 12681 C CA . HIS A 1 73 ? -5.277 -9.437 0.199 1.00 0.00 73 HIS A CA 9
ATOM 12682 C C . HIS A 1 73 ? -5.138 -8.314 1.222 1.00 0.00 73 HIS A C 9
ATOM 12683 O O . HIS A 1 73 ? -4.115 -7.630 1.272 1.00 0.00 73 HIS A O 9
ATOM 12698 N N . ARG A 1 74 ? -6.173 -8.129 2.035 1.00 0.00 74 ARG A N 9
ATOM 12699 C CA . ARG A 1 74 ? -6.167 -7.087 3.055 1.00 0.00 74 ARG A CA 9
ATOM 12700 C C . ARG A 1 74 ? -5.145 -7.400 4.144 1.00 0.00 74 ARG A C 9
ATOM 12701 O O . ARG A 1 74 ? -4.436 -6.511 4.618 1.00 0.00 74 ARG A O 9
ATOM 12722 N N . ARG A 1 75 ? -5.076 -8.667 4.538 1.00 0.00 75 ARG A N 9
ATOM 12723 C CA . ARG A 1 75 ? -4.143 -9.096 5.573 1.00 0.00 75 ARG A CA 9
ATOM 12724 C C . ARG A 1 75 ? -2.708 -8.743 5.191 1.00 0.00 75 ARG A C 9
ATOM 12725 O O . ARG A 1 75 ? -1.937 -8.255 6.017 1.00 0.00 75 ARG A O 9
ATOM 12746 N N . VAL A 1 76 ? -2.357 -8.995 3.934 1.00 0.00 76 VAL A N 9
ATOM 12747 C CA . VAL A 1 76 ? -1.015 -8.704 3.442 1.00 0.00 76 VAL A CA 9
ATOM 12748 C C . VAL A 1 76 ? -0.742 -7.204 3.445 1.00 0.00 76 VAL A C 9
ATOM 12749 O O . VAL A 1 76 ? 0.338 -6.760 3.836 1.00 0.00 76 VAL A O 9
ATOM 12762 N N . ILE A 1 77 ? -1.728 -6.428 3.008 1.00 0.00 77 ILE A N 9
ATOM 12763 C CA . ILE A 1 77 ? -1.595 -4.977 2.963 1.00 0.00 77 ILE A CA 9
ATOM 12764 C C . ILE A 1 77 ? -1.536 -4.386 4.367 1.00 0.00 77 ILE A C 9
ATOM 12765 O O . ILE A 1 77 ? -0.534 -3.785 4.758 1.00 0.00 77 ILE A O 9
ATOM 12781 N N . LEU A 1 78 ? -2.614 -4.561 5.123 1.00 0.00 78 LEU A N 9
ATOM 12782 C CA . LEU A 1 78 ? -2.685 -4.046 6.486 1.00 0.00 78 LEU A CA 9
ATOM 12783 C C . LEU A 1 78 ? -1.461 -4.469 7.292 1.00 0.00 78 LEU A C 9
ATOM 12784 O O . LEU A 1 78 ? -0.700 -3.630 7.774 1.00 0.00 78 LEU A O 9
ATOM 12800 N N . THR A 1 79 ? -1.274 -5.778 7.432 1.00 0.00 79 THR A N 9
ATOM 12801 C CA . THR A 1 79 ? -0.142 -6.313 8.178 1.00 0.00 79 THR A CA 9
ATOM 12802 C C . THR A 1 79 ? 1.153 -5.610 7.791 1.00 0.00 79 THR A C 9
ATOM 12803 O O . THR A 1 79 ? 1.818 -5.007 8.633 1.00 0.00 79 THR A O 9
ATOM 12814 N N . GLU A 1 80 ? 1.506 -5.692 6.512 1.00 0.00 80 GLU A N 9
ATOM 12815 C CA . GLU A 1 80 ? 2.724 -5.062 6.014 1.00 0.00 80 GLU A CA 9
ATOM 12816 C C . GLU A 1 80 ? 2.747 -3.575 6.358 1.00 0.00 80 GLU A C 9
ATOM 12817 O O . GLU A 1 80 ? 3.785 -3.030 6.737 1.00 0.00 80 GLU A O 9
ATOM 12829 N N . LEU A 1 81 ? 1.597 -2.925 6.224 1.00 0.00 81 LEU A N 9
ATOM 12830 C CA . LEU A 1 81 ? 1.484 -1.501 6.520 1.00 0.00 81 LEU A CA 9
ATOM 12831 C C . LEU A 1 81 ? 1.706 -1.234 8.006 1.00 0.00 81 LEU A C 9
ATOM 12832 O O . LEU A 1 81 ? 2.235 -0.190 8.385 1.00 0.00 81 LEU A O 9
ATOM 12848 N N . GLU A 1 82 ? 1.301 -2.186 8.840 1.00 0.00 82 GLU A N 9
ATOM 12849 C CA . GLU A 1 82 ? 1.457 -2.054 10.283 1.00 0.00 82 GLU A CA 9
ATOM 12850 C C . GLU A 1 82 ? 2.933 -2.006 10.668 1.00 0.00 82 GLU A C 9
ATOM 12851 O O . GLU A 1 82 ? 3.298 -1.445 11.701 1.00 0.00 82 GLU A O 9
ATOM 12863 N N . ARG A 1 83 ? 3.777 -2.600 9.830 1.00 0.00 83 ARG A N 9
ATOM 12864 C CA . ARG A 1 83 ? 5.212 -2.627 10.083 1.00 0.00 83 ARG A CA 9
ATOM 12865 C C . ARG A 1 83 ? 5.885 -1.372 9.535 1.00 0.00 83 ARG A C 9
ATOM 12866 O O . ARG A 1 83 ? 6.524 -0.624 10.276 1.00 0.00 83 ARG A O 9
ATOM 12887 N N . VAL A 1 84 ? 5.736 -1.147 8.234 1.00 0.00 84 VAL A N 9
ATOM 12888 C CA . VAL A 1 84 ? 6.328 0.018 7.587 1.00 0.00 84 VAL A CA 9
ATOM 12889 C C . VAL A 1 84 ? 6.054 1.288 8.384 1.00 0.00 84 VAL A C 9
ATOM 12890 O O . VAL A 1 84 ? 6.923 2.149 8.518 1.00 0.00 84 VAL A O 9
ATOM 12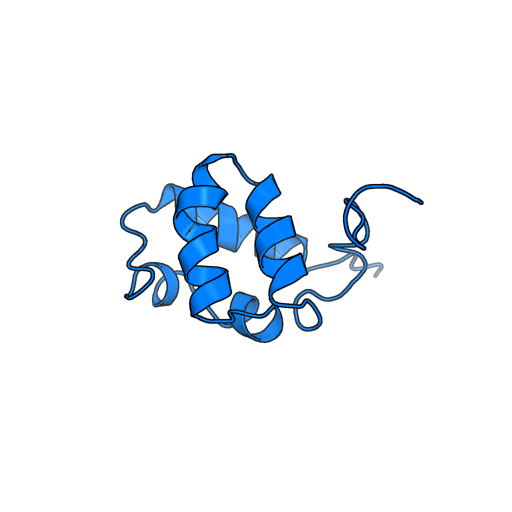903 N N . ARG A 1 85 ? 4.839 1.398 8.912 1.00 0.00 85 ARG A N 9
ATOM 12904 C CA . ARG A 1 85 ? 4.449 2.564 9.696 1.00 0.00 85 ARG A CA 9
ATOM 12905 C C . ARG A 1 85 ? 5.017 2.482 11.110 1.00 0.00 85 ARG A C 9
ATOM 12906 O O . ARG A 1 85 ? 5.521 3.470 11.645 1.00 0.00 85 ARG A O 9
ATOM 12927 N N . SER A 1 86 ? 4.931 1.299 11.710 1.00 0.00 86 SER A N 9
ATOM 12928 C CA . SER A 1 86 ? 5.432 1.090 13.063 1.00 0.00 86 SER A CA 9
ATOM 12929 C C . SER A 1 86 ? 6.198 -0.226 13.161 1.00 0.00 86 SER A C 9
ATOM 12930 O O . SER A 1 86 ? 5.609 -1.305 13.110 1.00 0.00 86 SER A O 9
ATOM 12938 N N . GLY A 1 87 ? 7.516 -0.128 13.303 1.00 0.00 87 GLY A N 9
ATOM 12939 C CA . GLY A 1 87 ? 8.342 -1.316 13.406 1.00 0.00 87 GLY A CA 9
ATOM 12940 C C . GLY A 1 87 ? 9.780 -1.061 13.001 1.00 0.00 87 GLY A C 9
ATOM 12941 O O . GLY A 1 87 ? 10.187 -1.333 11.871 1.00 0.00 87 GLY A O 9
ATOM 12945 N N . PRO A 1 88 ? 10.576 -0.524 13.937 1.00 0.00 88 PRO A N 9
ATOM 12946 C CA . PRO A 1 88 ? 11.989 -0.218 13.695 1.00 0.00 88 PRO A CA 9
ATOM 12947 C C . PRO A 1 88 ? 12.839 -1.476 13.554 1.00 0.00 88 PRO A C 9
ATOM 12948 O O . PRO A 1 88 ? 13.442 -1.941 14.522 1.00 0.00 88 PRO A O 9
ATOM 12959 N N . SER A 1 89 ? 12.882 -2.024 12.344 1.00 0.00 89 SER A N 9
ATOM 12960 C CA . SER A 1 89 ? 13.656 -3.231 12.078 1.00 0.00 89 SER A CA 9
ATOM 12961 C C . SER A 1 89 ? 15.120 -2.891 11.815 1.00 0.00 89 SER A C 9
ATOM 12962 O O . SER A 1 89 ? 15.471 -1.730 11.604 1.00 0.00 89 SER A O 9
ATOM 12970 N N . SER A 1 90 ? 15.969 -3.913 11.828 1.00 0.00 90 SER A N 9
ATOM 12971 C CA . SER A 1 90 ? 17.396 -3.724 11.594 1.00 0.00 90 SER A CA 9
ATOM 12972 C C . SER A 1 90 ? 17.977 -4.893 10.805 1.00 0.00 90 SER A C 9
ATOM 12973 O O . SER A 1 90 ? 18.056 -6.015 11.304 1.00 0.00 90 SER A O 9
ATOM 12981 N N . GLY A 1 91 ? 18.383 -4.621 9.569 1.00 0.00 91 GLY A N 9
ATOM 12982 C CA . GLY A 1 91 ? 18.952 -5.659 8.729 1.00 0.00 91 GLY A CA 9
ATOM 12983 C C . GLY A 1 91 ? 17.920 -6.303 7.825 1.00 0.00 91 GLY A C 9
ATOM 12984 O O . GLY A 1 91 ? 18.063 -7.463 7.437 1.00 0.00 91 GLY A O 9
ATOM 12988 N N . GLY A 1 1 ? 11.037 18.092 -3.113 1.00 0.00 1 GLY A N 10
ATOM 12989 C CA . GLY A 1 1 ? 11.703 17.091 -3.925 1.00 0.00 1 GLY A CA 10
ATOM 12990 C C . GLY A 1 1 ? 11.006 16.863 -5.252 1.00 0.00 1 GLY A C 10
ATOM 12991 O O . GLY A 1 1 ? 10.001 17.507 -5.551 1.00 0.00 1 GLY A O 10
ATOM 12995 N N . SER A 1 2 ? 11.542 15.944 -6.050 1.00 0.00 2 SER A N 10
ATOM 12996 C CA . SER A 1 2 ? 10.968 15.637 -7.355 1.00 0.00 2 SER A CA 10
ATOM 12997 C C . SER A 1 2 ? 10.540 14.174 -7.429 1.00 0.00 2 SER A C 10
ATOM 12998 O O . SER A 1 2 ? 9.538 13.841 -8.062 1.00 0.00 2 SER A O 10
ATOM 13006 N N . SER A 1 3 ? 11.307 13.306 -6.777 1.00 0.00 3 SER A N 10
ATOM 13007 C CA . SER A 1 3 ? 11.010 11.878 -6.772 1.00 0.00 3 SER A CA 10
ATOM 13008 C C . SER A 1 3 ? 10.534 11.417 -8.146 1.00 0.00 3 SER A C 10
ATOM 13009 O O . SER A 1 3 ? 9.586 10.642 -8.259 1.00 0.00 3 SER A O 10
ATOM 13017 N N . GLY A 1 4 ? 11.201 11.900 -9.190 1.00 0.00 4 GLY A N 10
ATOM 13018 C CA . GLY A 1 4 ? 10.833 11.528 -10.543 1.00 0.00 4 GLY A CA 10
ATOM 13019 C C . GLY A 1 4 ? 11.879 10.657 -11.210 1.00 0.00 4 GLY A C 10
ATOM 13020 O O . GLY A 1 4 ? 13.078 10.876 -11.041 1.00 0.00 4 GLY A O 10
ATOM 13024 N N . SER A 1 5 ? 11.425 9.664 -11.968 1.00 0.00 5 SER A N 10
ATOM 13025 C CA . SER A 1 5 ? 12.330 8.753 -12.658 1.00 0.00 5 SER A CA 10
ATOM 13026 C C . SER A 1 5 ? 13.378 8.198 -11.698 1.00 0.00 5 SER A C 10
ATOM 13027 O O . SER A 1 5 ? 14.550 8.066 -12.050 1.00 0.00 5 SER A O 10
ATOM 13035 N N . SER A 1 6 ? 12.946 7.874 -10.484 1.00 0.00 6 SER A N 10
ATOM 13036 C CA . SER A 1 6 ? 13.846 7.336 -9.471 1.00 0.00 6 SER A CA 10
ATOM 13037 C C . SER A 1 6 ? 13.199 6.166 -8.736 1.00 0.00 6 SER A C 10
ATOM 13038 O O . SER A 1 6 ? 12.238 6.342 -7.988 1.00 0.00 6 SER A O 10
ATOM 13046 N N . GLY A 1 7 ? 13.735 4.969 -8.954 1.00 0.00 7 GLY A N 10
ATOM 13047 C CA . GLY A 1 7 ? 13.198 3.786 -8.307 1.00 0.00 7 GLY A CA 10
ATOM 13048 C C . GLY A 1 7 ? 14.192 3.143 -7.360 1.00 0.00 7 GLY A C 10
ATOM 13049 O O . GLY A 1 7 ? 15.348 2.924 -7.718 1.00 0.00 7 GLY A O 10
ATOM 13053 N N . GLU A 1 8 ? 13.740 2.840 -6.147 1.00 0.00 8 GLU A N 10
ATOM 13054 C CA . GLU A 1 8 ? 14.599 2.220 -5.145 1.00 0.00 8 GLU A CA 10
ATOM 13055 C C . GLU A 1 8 ? 13.797 1.286 -4.243 1.00 0.00 8 GLU A C 10
ATOM 13056 O O . GLU A 1 8 ? 12.643 1.563 -3.914 1.00 0.00 8 GLU A O 10
ATOM 13068 N N . HIS A 1 9 ? 14.416 0.179 -3.847 1.00 0.00 9 HIS A N 10
ATOM 13069 C CA . HIS A 1 9 ? 13.761 -0.796 -2.983 1.00 0.00 9 HIS A CA 10
ATOM 13070 C C . HIS A 1 9 ? 14.473 -0.895 -1.637 1.00 0.00 9 HIS A C 10
ATOM 13071 O O . HIS A 1 9 ? 15.636 -1.293 -1.566 1.00 0.00 9 HIS A O 10
ATOM 13086 N N . GLY A 1 10 ? 13.768 -0.530 -0.571 1.00 0.00 10 GLY A N 10
ATOM 13087 C CA . GLY A 1 10 ? 14.349 -0.584 0.758 1.00 0.00 10 GLY A CA 10
ATOM 13088 C C . GLY A 1 10 ? 14.091 0.678 1.556 1.00 0.00 10 GLY A C 10
ATOM 13089 O O . GLY A 1 10 ? 13.678 0.616 2.715 1.00 0.00 10 GLY A O 10
ATOM 13093 N N . LEU A 1 11 ? 14.335 1.828 0.936 1.00 0.00 11 LEU A N 10
ATOM 13094 C CA . LEU A 1 11 ? 14.128 3.112 1.597 1.00 0.00 11 LEU A CA 10
ATOM 13095 C C . LEU A 1 11 ? 12.666 3.291 1.993 1.00 0.00 11 LEU A C 10
ATOM 13096 O O . LEU A 1 11 ? 12.330 4.172 2.786 1.00 0.00 11 LEU A O 10
ATOM 13112 N N . LEU A 1 12 ? 11.801 2.449 1.439 1.00 0.00 12 LEU A N 10
ATOM 13113 C CA . LEU A 1 12 ? 10.374 2.512 1.736 1.00 0.00 12 LEU A CA 10
ATOM 13114 C C . LEU A 1 12 ? 10.138 2.800 3.215 1.00 0.00 12 LEU A C 10
ATOM 13115 O O . LEU A 1 12 ? 9.462 3.766 3.570 1.00 0.00 12 LEU A O 10
ATOM 13131 N N . VAL A 1 13 ? 10.702 1.957 4.075 1.00 0.00 13 VAL A N 10
ATOM 13132 C CA . VAL A 1 13 ? 10.556 2.124 5.516 1.00 0.00 13 VAL A CA 10
ATOM 13133 C C . VAL A 1 13 ? 11.193 3.427 5.986 1.00 0.00 13 VAL A C 10
ATOM 13134 O O . VAL A 1 13 ? 10.588 4.188 6.742 1.00 0.00 13 VAL A O 10
ATOM 13147 N N . HIS A 1 14 ? 12.416 3.679 5.533 1.00 0.00 14 HIS A N 10
ATOM 13148 C CA . HIS A 1 14 ? 13.135 4.892 5.906 1.00 0.00 14 HIS A CA 10
ATOM 13149 C C . HIS A 1 14 ? 12.244 6.120 5.753 1.00 0.00 14 HIS A C 10
ATOM 13150 O O . HIS A 1 14 ? 12.320 7.059 6.546 1.00 0.00 14 HIS A O 10
ATOM 13165 N N . LYS A 1 15 ? 11.399 6.108 4.727 1.00 0.00 15 LYS A N 10
ATOM 13166 C CA . LYS A 1 15 ? 10.493 7.221 4.469 1.00 0.00 15 LYS A CA 10
ATOM 13167 C C . LYS A 1 15 ? 9.071 6.875 4.902 1.00 0.00 15 LYS A C 10
ATOM 13168 O O . LYS A 1 15 ? 8.514 5.861 4.484 1.00 0.00 15 LYS A O 10
ATOM 13187 N N . ALA A 1 16 ? 8.489 7.727 5.739 1.00 0.00 16 ALA A N 10
ATOM 13188 C CA . ALA A 1 16 ? 7.132 7.514 6.225 1.00 0.00 16 ALA A CA 10
ATOM 13189 C C . ALA A 1 16 ? 6.194 7.133 5.085 1.00 0.00 16 ALA A C 10
ATOM 13190 O O . ALA A 1 16 ? 6.403 7.528 3.938 1.00 0.00 16 ALA A O 10
ATOM 13197 N N . VAL A 1 17 ? 5.160 6.363 5.407 1.00 0.00 17 VAL A N 10
ATOM 13198 C CA . VAL A 1 17 ? 4.189 5.929 4.409 1.00 0.00 17 VAL A CA 10
ATOM 13199 C C . VAL A 1 17 ? 3.238 7.062 4.040 1.00 0.00 17 VAL A C 10
ATOM 13200 O O . VAL A 1 17 ? 2.771 7.148 2.904 1.00 0.00 17 VAL A O 10
ATOM 13213 N N . ASP A 1 18 ? 2.954 7.928 5.006 1.00 0.00 18 ASP A N 10
ATOM 13214 C CA . ASP A 1 18 ? 2.059 9.057 4.782 1.00 0.00 18 ASP A CA 10
ATOM 13215 C C . ASP A 1 18 ? 2.707 10.092 3.868 1.00 0.00 18 ASP A C 10
ATOM 13216 O O . ASP A 1 18 ? 2.103 11.114 3.542 1.00 0.00 18 ASP A O 10
ATOM 13225 N N . LYS A 1 19 ? 3.941 9.820 3.457 1.00 0.00 19 LYS A N 10
ATOM 13226 C CA . LYS A 1 19 ? 4.673 10.726 2.579 1.00 0.00 19 LYS A CA 10
ATOM 13227 C C . LYS A 1 19 ? 4.926 10.081 1.220 1.00 0.00 19 LYS A C 10
ATOM 13228 O O . LYS A 1 19 ? 5.482 10.709 0.319 1.00 0.00 19 LYS A O 10
ATOM 13247 N N . TRP A 1 20 ? 4.511 8.827 1.079 1.00 0.00 20 TRP A N 10
ATOM 13248 C CA . TRP A 1 20 ? 4.692 8.099 -0.171 1.00 0.00 20 TRP A CA 10
ATOM 13249 C C . TRP A 1 20 ? 3.883 8.737 -1.295 1.00 0.00 20 TRP A C 10
ATOM 13250 O O . TRP A 1 20 ? 2.945 9.496 -1.045 1.00 0.00 20 TRP A O 10
ATOM 13271 N N . THR A 1 21 ? 4.249 8.425 -2.534 1.00 0.00 21 THR A N 10
ATOM 13272 C CA . THR A 1 21 ? 3.558 8.969 -3.696 1.00 0.00 21 THR A CA 10
ATOM 13273 C C . THR A 1 21 ? 2.765 7.888 -4.420 1.00 0.00 21 THR A C 10
ATOM 13274 O O . THR A 1 21 ? 3.052 6.697 -4.287 1.00 0.00 21 THR A O 10
ATOM 13285 N N . THR A 1 22 ? 1.765 8.308 -5.189 1.00 0.00 22 THR A N 10
ATOM 13286 C CA . THR A 1 22 ? 0.930 7.374 -5.935 1.00 0.00 22 THR A CA 10
ATOM 13287 C C . THR A 1 22 ? 1.770 6.271 -6.569 1.00 0.00 22 THR A C 10
ATOM 13288 O O . THR A 1 22 ? 1.269 5.184 -6.854 1.00 0.00 22 THR A O 10
ATOM 13299 N N . GLU A 1 23 ? 3.050 6.559 -6.787 1.00 0.00 23 GLU A N 10
ATOM 13300 C CA . GLU A 1 23 ? 3.958 5.590 -7.388 1.00 0.00 23 GLU A CA 10
ATOM 13301 C C . GLU A 1 23 ? 4.478 4.609 -6.341 1.00 0.00 23 GLU A C 10
ATOM 13302 O O . GLU A 1 23 ? 4.336 3.395 -6.488 1.00 0.00 23 GLU A O 10
ATOM 13314 N N . GLU A 1 24 ? 5.080 5.145 -5.283 1.00 0.00 24 GLU A N 10
ATOM 13315 C CA . GLU A 1 24 ? 5.622 4.317 -4.213 1.00 0.00 24 GLU A CA 10
ATOM 13316 C C . GLU A 1 24 ? 4.544 3.408 -3.629 1.00 0.00 24 GLU A C 10
ATOM 13317 O O . GLU A 1 24 ? 4.768 2.216 -3.419 1.00 0.00 24 GLU A O 10
ATOM 13329 N N . VAL A 1 25 ? 3.373 3.980 -3.369 1.00 0.00 25 VAL A N 10
ATOM 13330 C CA . VAL A 1 25 ? 2.259 3.223 -2.810 1.00 0.00 25 VAL A CA 10
ATOM 13331 C C . VAL A 1 25 ? 2.071 1.900 -3.544 1.00 0.00 25 VAL A C 10
ATOM 13332 O O . VAL A 1 25 ? 1.933 0.847 -2.922 1.00 0.00 25 VAL A O 10
ATOM 13345 N N . VAL A 1 26 ? 2.067 1.962 -4.872 1.00 0.00 26 VAL A N 10
ATOM 13346 C CA . VAL A 1 26 ? 1.897 0.769 -5.692 1.00 0.00 26 VAL A CA 10
ATOM 13347 C C . VAL A 1 26 ? 3.134 -0.120 -5.632 1.00 0.00 26 VAL A C 10
ATOM 13348 O O . VAL A 1 26 ? 3.034 -1.347 -5.677 1.00 0.00 26 VAL A O 10
ATOM 13361 N N . LEU A 1 27 ? 4.301 0.506 -5.530 1.00 0.00 27 LEU A N 10
ATOM 13362 C CA . LEU A 1 27 ? 5.560 -0.228 -5.463 1.00 0.00 27 LEU A CA 10
ATOM 13363 C C . LEU A 1 27 ? 5.610 -1.111 -4.220 1.00 0.00 27 LEU A C 10
ATOM 13364 O O . LEU A 1 27 ? 5.836 -2.317 -4.313 1.00 0.00 27 LEU A O 10
ATOM 13380 N N . TRP A 1 28 ? 5.396 -0.502 -3.059 1.00 0.00 28 TRP A N 10
ATOM 13381 C CA . TRP A 1 28 ? 5.415 -1.233 -1.798 1.00 0.00 28 TRP A CA 10
ATOM 13382 C C . TRP A 1 28 ? 4.407 -2.377 -1.817 1.00 0.00 28 TRP A C 10
ATOM 13383 O O . TRP A 1 28 ? 4.687 -3.473 -1.329 1.00 0.00 28 TRP A O 10
ATOM 13404 N N . LEU A 1 29 ? 3.234 -2.117 -2.383 1.00 0.00 29 LEU A N 10
ATOM 13405 C CA . LEU A 1 29 ? 2.184 -3.126 -2.466 1.00 0.00 29 LEU A CA 10
ATOM 13406 C C . LEU A 1 29 ? 2.508 -4.163 -3.537 1.00 0.00 29 LEU A C 10
ATOM 13407 O O . LEU A 1 29 ? 2.082 -5.314 -3.449 1.00 0.00 29 LEU A O 10
ATOM 13423 N N . GLU A 1 30 ? 3.266 -3.746 -4.547 1.00 0.00 30 GLU A N 10
ATOM 13424 C CA . GLU A 1 30 ? 3.649 -4.639 -5.634 1.00 0.00 30 GLU A CA 10
ATOM 13425 C C . GLU A 1 30 ? 4.776 -5.572 -5.201 1.00 0.00 30 GLU A C 10
ATOM 13426 O O . GLU A 1 30 ? 5.322 -6.320 -6.011 1.00 0.00 30 GLU A O 10
ATOM 13438 N N . GLN A 1 31 ? 5.117 -5.522 -3.917 1.00 0.00 31 GLN A N 10
ATOM 13439 C CA . GLN A 1 31 ? 6.180 -6.361 -3.376 1.00 0.00 31 GLN A CA 10
ATOM 13440 C C . GLN A 1 31 ? 5.610 -7.435 -2.455 1.00 0.00 31 GLN A C 10
ATOM 13441 O O . GLN A 1 31 ? 6.203 -8.501 -2.285 1.00 0.00 31 GLN A O 10
ATOM 13455 N N . LEU A 1 32 ? 4.456 -7.148 -1.863 1.00 0.00 32 LEU A N 10
ATOM 13456 C CA . LEU A 1 32 ? 3.805 -8.089 -0.959 1.00 0.00 32 LEU A CA 10
ATOM 13457 C C . LEU A 1 32 ? 3.371 -9.348 -1.703 1.00 0.00 32 LEU A C 10
ATOM 13458 O O . LEU A 1 32 ? 3.306 -10.432 -1.124 1.00 0.00 32 LEU A O 10
ATOM 13474 N N . GLY A 1 33 ? 3.078 -9.197 -2.991 1.00 0.00 33 GLY A N 10
ATOM 13475 C CA . GLY A 1 33 ? 2.656 -10.330 -3.793 1.00 0.00 33 GLY A CA 10
ATOM 13476 C C . GLY A 1 33 ? 2.324 -9.939 -5.219 1.00 0.00 33 GLY A C 10
ATOM 13477 O O . GLY A 1 33 ? 2.146 -8.763 -5.538 1.00 0.00 33 GLY A O 10
ATOM 13481 N N . PRO A 1 34 ? 2.237 -10.940 -6.107 1.00 0.00 34 PRO A N 10
ATOM 13482 C CA . PRO A 1 34 ? 1.924 -10.719 -7.522 1.00 0.00 34 PRO A CA 10
ATOM 13483 C C . PRO A 1 34 ? 0.481 -10.275 -7.734 1.00 0.00 34 PRO A C 10
ATOM 13484 O O . PRO A 1 34 ? 0.154 -9.662 -8.751 1.00 0.00 34 PRO A O 10
ATOM 13495 N N . TRP A 1 35 ? -0.377 -10.587 -6.770 1.00 0.00 35 TRP A N 10
ATOM 13496 C CA . TRP A 1 35 ? -1.786 -10.219 -6.852 1.00 0.00 35 TRP A CA 10
ATOM 13497 C C . TRP A 1 35 ? -1.961 -8.709 -6.746 1.00 0.00 35 TRP A C 10
ATOM 13498 O O . TRP A 1 35 ? -3.014 -8.171 -7.087 1.00 0.00 35 TRP A O 10
ATOM 13519 N N . ALA A 1 36 ? -0.923 -8.029 -6.270 1.00 0.00 36 ALA A N 10
ATOM 13520 C CA . ALA A 1 36 ? -0.962 -6.579 -6.121 1.00 0.00 36 ALA A CA 10
ATOM 13521 C C . ALA A 1 36 ? -1.244 -5.898 -7.456 1.00 0.00 36 ALA A C 10
ATOM 13522 O O . ALA A 1 36 ? -1.880 -4.845 -7.504 1.00 0.00 36 ALA A O 10
ATOM 13529 N N . SER A 1 37 ? -0.765 -6.505 -8.537 1.00 0.00 37 SER A N 10
ATOM 13530 C CA . SER A 1 37 ? -0.962 -5.953 -9.873 1.00 0.00 37 SER A CA 10
ATOM 13531 C C . SER A 1 37 ? -2.441 -5.955 -10.249 1.00 0.00 37 SER A C 10
ATOM 13532 O O . SER A 1 37 ? -2.845 -5.329 -11.230 1.00 0.00 37 SER A O 10
ATOM 13540 N N . LEU A 1 38 ? -3.243 -6.664 -9.463 1.00 0.00 38 LEU A N 10
ATOM 13541 C CA . LEU A 1 38 ? -4.678 -6.749 -9.712 1.00 0.00 38 LEU A CA 10
ATOM 13542 C C . LEU A 1 38 ? -5.415 -5.585 -9.057 1.00 0.00 38 LEU A C 10
ATOM 13543 O O . LEU A 1 38 ? -6.588 -5.341 -9.340 1.00 0.00 38 LEU A O 10
ATOM 13559 N N . TYR A 1 39 ? -4.717 -4.868 -8.182 1.00 0.00 39 TYR A N 10
ATOM 13560 C CA . TYR A 1 39 ? -5.305 -3.730 -7.487 1.00 0.00 39 TYR A CA 10
ATOM 13561 C C . TYR A 1 39 ? -4.562 -2.441 -7.827 1.00 0.00 39 TYR A C 10
ATOM 13562 O O . TYR A 1 39 ? -5.085 -1.342 -7.642 1.00 0.00 39 TYR A O 10
ATOM 13580 N N . ARG A 1 40 ? -3.339 -2.585 -8.326 1.00 0.00 40 ARG A N 10
ATOM 13581 C CA . ARG A 1 40 ? -2.523 -1.434 -8.692 1.00 0.00 40 ARG A CA 10
ATOM 13582 C C . ARG A 1 40 ? -3.326 -0.442 -9.528 1.00 0.00 40 ARG A C 10
ATOM 13583 O O . ARG A 1 40 ? -3.294 0.764 -9.279 1.00 0.00 40 ARG A O 10
ATOM 13604 N N . ASP A 1 41 ? -4.045 -0.956 -10.519 1.00 0.00 41 ASP A N 10
ATOM 13605 C CA . ASP A 1 41 ? -4.858 -0.116 -11.391 1.00 0.00 41 ASP A CA 10
ATOM 13606 C C . ASP A 1 41 ? -5.710 0.850 -10.574 1.00 0.00 41 ASP A C 10
ATOM 13607 O O . ASP A 1 41 ? -5.839 2.025 -10.921 1.00 0.00 41 ASP A O 10
ATOM 13616 N N . ARG A 1 42 ? -6.290 0.348 -9.489 1.00 0.00 42 ARG A N 10
ATOM 13617 C CA . ARG A 1 42 ? -7.132 1.166 -8.624 1.00 0.00 42 ARG A CA 10
ATOM 13618 C C . ARG A 1 42 ? -6.296 2.193 -7.866 1.00 0.00 42 ARG A C 10
ATOM 13619 O O . ARG A 1 42 ? -6.724 3.330 -7.664 1.00 0.00 42 ARG A O 10
ATOM 13640 N N . PHE A 1 43 ? -5.103 1.784 -7.447 1.00 0.00 43 PHE A N 10
ATOM 13641 C CA . PHE A 1 43 ? -4.208 2.668 -6.709 1.00 0.00 43 PHE A CA 10
ATOM 13642 C C . PHE A 1 43 ? -3.814 3.874 -7.557 1.00 0.00 43 PHE A C 10
ATOM 13643 O O . PHE A 1 43 ? -3.810 5.009 -7.078 1.00 0.00 43 PHE A O 10
ATOM 13660 N N . LEU A 1 44 ? -3.482 3.620 -8.818 1.00 0.00 44 LEU A N 10
ATOM 13661 C CA . LEU A 1 44 ? -3.085 4.684 -9.733 1.00 0.00 44 LEU A CA 10
ATOM 13662 C C . LEU A 1 44 ? -4.293 5.507 -10.167 1.00 0.00 44 LEU A C 10
ATOM 13663 O O . LEU A 1 44 ? -4.314 6.728 -10.011 1.00 0.00 44 LEU A O 10
ATOM 13679 N N . SER A 1 45 ? -5.299 4.831 -10.712 1.00 0.00 45 SER A N 10
ATOM 13680 C CA . SER A 1 45 ? -6.511 5.500 -11.170 1.00 0.00 45 SER A CA 10
ATOM 13681 C C . SER A 1 45 ? -7.073 6.412 -10.083 1.00 0.00 45 SER A C 10
ATOM 13682 O O . SER A 1 45 ? -7.338 7.589 -10.322 1.00 0.00 45 SER A O 10
ATOM 13690 N N . GLU A 1 46 ? -7.250 5.857 -8.888 1.00 0.00 46 GLU A N 10
ATOM 13691 C CA . GLU A 1 46 ? -7.780 6.620 -7.764 1.00 0.00 46 GLU A CA 10
ATOM 13692 C C . GLU A 1 46 ? -6.688 7.467 -7.117 1.00 0.00 46 GLU A C 10
ATOM 13693 O O . GLU A 1 46 ? -6.871 8.006 -6.026 1.00 0.00 46 GLU A O 10
ATOM 13705 N N . ARG A 1 47 ? -5.553 7.578 -7.799 1.00 0.00 47 ARG A N 10
ATOM 13706 C CA . ARG A 1 47 ? -4.430 8.358 -7.291 1.00 0.00 47 ARG A CA 10
ATOM 13707 C C . ARG A 1 47 ? -4.204 8.081 -5.807 1.00 0.00 47 ARG A C 10
ATOM 13708 O O . ARG A 1 47 ? -3.830 8.976 -5.048 1.00 0.00 47 ARG A O 10
ATOM 13729 N N . VAL A 1 48 ? -4.433 6.837 -5.400 1.00 0.00 48 VAL A N 10
ATOM 13730 C CA . VAL A 1 48 ? -4.254 6.442 -4.008 1.00 0.00 48 VAL A CA 10
ATOM 13731 C C . VAL A 1 48 ? -2.817 6.670 -3.553 1.00 0.00 48 VAL A C 10
ATOM 13732 O O . VAL A 1 48 ? -1.923 5.887 -3.870 1.00 0.00 48 VAL A O 10
ATOM 13745 N N . ASN A 1 49 ? -2.602 7.749 -2.807 1.00 0.00 49 ASN A N 10
ATOM 13746 C CA . ASN A 1 49 ? -1.273 8.081 -2.307 1.00 0.00 49 ASN A CA 10
ATOM 13747 C C . ASN A 1 49 ? -1.062 7.517 -0.905 1.00 0.00 49 ASN A C 10
ATOM 13748 O O . ASN A 1 49 ? -2.017 7.147 -0.224 1.00 0.00 49 ASN A O 10
ATOM 13759 N N . GLY A 1 50 ? 0.197 7.455 -0.482 1.00 0.00 50 GLY A N 10
ATOM 13760 C CA . GLY A 1 50 ? 0.511 6.935 0.837 1.00 0.00 50 GLY A CA 10
ATOM 13761 C C . GLY A 1 50 ? -0.470 7.403 1.893 1.00 0.00 50 GLY A C 10
ATOM 13762 O O . GLY A 1 50 ? -1.173 6.594 2.499 1.00 0.00 50 GLY A O 10
ATOM 13766 N N . ARG A 1 51 ? -0.517 8.712 2.116 1.00 0.00 51 ARG A N 10
ATOM 13767 C CA . ARG A 1 51 ? -1.417 9.287 3.109 1.00 0.00 51 ARG A CA 10
ATOM 13768 C C . ARG A 1 51 ? -2.751 8.545 3.128 1.00 0.00 51 ARG A C 10
ATOM 13769 O O . ARG A 1 51 ? -3.220 8.116 4.183 1.00 0.00 51 ARG A O 10
ATOM 13790 N N . LEU A 1 52 ? -3.356 8.398 1.955 1.00 0.00 52 LEU A N 10
ATOM 13791 C CA . LEU A 1 52 ? -4.636 7.709 1.835 1.00 0.00 52 LEU A CA 10
ATOM 13792 C C . LEU A 1 52 ? -4.488 6.226 2.161 1.00 0.00 52 LEU A C 10
ATOM 13793 O O . LEU A 1 52 ? -5.352 5.632 2.809 1.00 0.00 52 LEU A O 10
ATOM 13809 N N . LEU A 1 53 ? -3.388 5.633 1.710 1.00 0.00 53 LEU A N 10
ATOM 13810 C CA . LEU A 1 53 ? -3.125 4.219 1.955 1.00 0.00 53 LEU A CA 10
ATOM 13811 C C . LEU A 1 53 ? -3.149 3.912 3.449 1.00 0.00 53 LEU A C 10
ATOM 13812 O O . LEU A 1 53 ? -3.631 2.860 3.870 1.00 0.00 53 LEU A O 10
ATOM 13828 N N . LEU A 1 54 ? -2.627 4.838 4.246 1.00 0.00 54 LEU A N 10
ATOM 13829 C CA . LEU A 1 54 ? -2.590 4.667 5.694 1.00 0.00 54 LEU A CA 10
ATOM 13830 C C . LEU A 1 54 ? -3.987 4.800 6.294 1.00 0.00 54 LEU A C 10
ATOM 13831 O O . LEU A 1 54 ? -4.427 3.947 7.066 1.00 0.00 54 LEU A O 10
ATOM 13847 N N . THR A 1 55 ? -4.681 5.874 5.933 1.00 0.00 55 THR A N 10
ATOM 13848 C CA . THR A 1 55 ? -6.028 6.118 6.434 1.00 0.00 55 THR A CA 10
ATOM 13849 C C . THR A 1 55 ? -6.940 4.927 6.161 1.00 0.00 55 THR A C 10
ATOM 13850 O O . THR A 1 55 ? -7.702 4.504 7.031 1.00 0.00 55 THR A O 10
ATOM 13861 N N . LEU A 1 56 ? -6.858 4.390 4.949 1.00 0.00 56 LEU A N 10
ATOM 13862 C CA . LEU A 1 56 ? -7.676 3.246 4.562 1.00 0.00 56 LEU A CA 10
ATOM 13863 C C . LEU A 1 56 ? -7.698 2.194 5.665 1.00 0.00 56 LEU A C 10
ATOM 13864 O O . LEU A 1 56 ? -6.692 1.962 6.337 1.00 0.00 56 LEU A O 10
ATOM 13880 N N . THR A 1 57 ? -8.851 1.558 5.847 1.00 0.00 57 THR A N 10
ATOM 13881 C CA . THR A 1 57 ? -9.004 0.529 6.868 1.00 0.00 57 THR A CA 10
ATOM 13882 C C . THR A 1 57 ? -9.606 -0.743 6.281 1.00 0.00 57 THR A C 10
ATOM 13883 O O . THR A 1 57 ? -10.112 -0.740 5.159 1.00 0.00 57 THR A O 10
ATOM 13894 N N . GLU A 1 58 ? -9.548 -1.828 7.047 1.00 0.00 58 GLU A N 10
ATOM 13895 C CA . GLU A 1 58 ? -10.088 -3.106 6.602 1.00 0.00 58 GLU A CA 10
ATOM 13896 C C . GLU A 1 58 ? -11.346 -2.903 5.762 1.00 0.00 58 GLU A C 10
ATOM 13897 O O . GLU A 1 58 ? -11.500 -3.506 4.700 1.00 0.00 58 GLU A O 10
ATOM 13909 N N . GLU A 1 59 ? -12.242 -2.049 6.246 1.00 0.00 59 GLU A N 10
ATOM 13910 C CA . GLU A 1 59 ? -13.486 -1.767 5.540 1.00 0.00 59 GLU A CA 10
ATOM 13911 C C . GLU A 1 59 ? -13.209 -1.133 4.180 1.00 0.00 59 GLU A C 10
ATOM 13912 O O . GLU A 1 59 ? -13.382 -1.770 3.141 1.00 0.00 59 GLU A O 10
ATOM 13924 N N . GLU A 1 60 ? -12.779 0.124 4.196 1.00 0.00 60 GLU A N 10
ATOM 13925 C CA . GLU A 1 60 ? -12.479 0.844 2.964 1.00 0.00 60 GLU A CA 10
ATOM 13926 C C . GLU A 1 60 ? -11.869 -0.090 1.922 1.00 0.00 60 GLU A C 10
ATOM 13927 O O . GLU A 1 60 ? -12.262 -0.078 0.756 1.00 0.00 60 GLU A O 10
ATOM 13939 N N . PHE A 1 61 ? -10.906 -0.898 2.353 1.00 0.00 61 PHE A N 10
ATOM 13940 C CA . PHE A 1 61 ? -10.240 -1.838 1.459 1.00 0.00 61 PHE A CA 10
ATOM 13941 C C . PHE A 1 61 ? -11.235 -2.842 0.886 1.00 0.00 61 PHE A C 10
ATOM 13942 O O . PHE A 1 61 ? -11.194 -3.166 -0.301 1.00 0.00 61 PHE A O 10
ATOM 13959 N N . SER A 1 62 ? -12.128 -3.333 1.740 1.00 0.00 62 SER A N 10
ATOM 13960 C CA . SER A 1 62 ? -13.132 -4.305 1.321 1.00 0.00 62 SER A CA 10
ATOM 13961 C C . SER A 1 62 ? -14.290 -3.616 0.606 1.00 0.00 62 SER A C 10
ATOM 13962 O O . SER A 1 62 ? -15.198 -4.272 0.097 1.00 0.00 62 SER A O 10
ATOM 13970 N N . ARG A 1 63 ? -14.250 -2.288 0.572 1.00 0.00 63 ARG A N 10
ATOM 13971 C CA . ARG A 1 63 ? -15.296 -1.508 -0.079 1.00 0.00 63 ARG A CA 10
ATOM 13972 C C . ARG A 1 63 ? -14.863 -1.080 -1.479 1.00 0.00 63 ARG A C 10
ATOM 13973 O O . ARG A 1 63 ? -13.680 -0.856 -1.732 1.00 0.00 63 ARG A O 10
ATOM 13994 N N . ALA A 1 64 ? -15.831 -0.970 -2.383 1.00 0.00 64 ALA A N 10
ATOM 13995 C CA . ALA A 1 64 ? -15.551 -0.568 -3.756 1.00 0.00 64 ALA A CA 10
ATOM 13996 C C . ALA A 1 64 ? -14.839 0.780 -3.799 1.00 0.00 64 ALA A C 10
ATOM 13997 O O . ALA A 1 64 ? -14.973 1.609 -2.899 1.00 0.00 64 ALA A O 10
ATOM 14004 N N . PRO A 1 65 ? -14.063 1.007 -4.869 1.00 0.00 65 PRO A N 10
ATOM 14005 C CA . PRO A 1 65 ? -13.895 0.027 -5.947 1.00 0.00 65 PRO A CA 10
ATOM 14006 C C . PRO A 1 65 ? -13.095 -1.193 -5.503 1.00 0.00 65 PRO A C 10
ATOM 14007 O O . PRO A 1 65 ? -13.418 -2.324 -5.864 1.00 0.00 65 PRO A O 10
ATOM 14018 N N . TYR A 1 66 ? -12.050 -0.955 -4.717 1.00 0.00 66 TYR A N 10
ATOM 14019 C CA . TYR A 1 66 ? -11.203 -2.035 -4.225 1.00 0.00 66 TYR A CA 10
ATOM 14020 C C . TYR A 1 66 ? -12.032 -3.274 -3.902 1.00 0.00 66 TYR A C 10
ATOM 14021 O O . TYR A 1 66 ? -11.665 -4.393 -4.260 1.00 0.00 66 TYR A O 10
ATOM 14039 N N . THR A 1 67 ? -13.155 -3.065 -3.221 1.00 0.00 67 THR A N 10
ATOM 14040 C CA . THR A 1 67 ? -14.038 -4.163 -2.848 1.00 0.00 67 THR A CA 10
ATOM 14041 C C . THR A 1 67 ? -13.241 -5.417 -2.505 1.00 0.00 67 THR A C 10
ATOM 14042 O O . THR A 1 67 ? -13.712 -6.537 -2.705 1.00 0.00 67 THR A O 10
ATOM 14053 N N . ILE A 1 68 ? -12.033 -5.221 -1.986 1.00 0.00 68 ILE A N 10
ATOM 14054 C CA . ILE A 1 68 ? -11.172 -6.337 -1.614 1.00 0.00 68 ILE A CA 10
ATOM 14055 C C . ILE A 1 68 ? -11.970 -7.442 -0.930 1.00 0.00 68 ILE A C 10
ATOM 14056 O O . ILE A 1 68 ? -12.399 -7.294 0.214 1.00 0.00 68 ILE A O 10
ATOM 14072 N N . GLU A 1 69 ? -12.163 -8.550 -1.639 1.00 0.00 69 GLU A N 10
ATOM 14073 C CA . GLU A 1 69 ? -12.909 -9.681 -1.100 1.00 0.00 69 GLU A CA 10
ATOM 14074 C C . GLU A 1 69 ? -11.962 -10.768 -0.600 1.00 0.00 69 GLU A C 10
ATOM 14075 O O . GLU A 1 69 ? -12.324 -11.578 0.252 1.00 0.00 69 GLU A O 10
ATOM 14087 N N . ASN A 1 70 ? -10.747 -10.779 -1.139 1.00 0.00 70 ASN A N 10
ATOM 14088 C CA . ASN A 1 70 ? -9.747 -11.768 -0.749 1.00 0.00 70 ASN A CA 10
ATOM 14089 C C . ASN A 1 70 ? -9.101 -11.392 0.581 1.00 0.00 70 ASN A C 10
ATOM 14090 O O . ASN A 1 70 ? -8.039 -10.770 0.612 1.00 0.00 70 ASN A O 10
ATOM 14101 N N . SER A 1 71 ? -9.748 -11.775 1.676 1.00 0.00 71 SER A N 10
ATOM 14102 C CA . SER A 1 71 ? -9.238 -11.477 3.009 1.00 0.00 71 SER A CA 10
ATOM 14103 C C . SER A 1 71 ? -7.713 -11.512 3.028 1.00 0.00 71 SER A C 10
ATOM 14104 O O . SER A 1 71 ? -7.063 -10.531 3.390 1.00 0.00 71 SER A O 10
ATOM 14112 N N . SER A 1 72 ? -7.149 -12.649 2.636 1.00 0.00 72 SER A N 10
ATOM 14113 C CA . SER A 1 72 ? -5.700 -12.815 2.611 1.00 0.00 72 SER A CA 10
ATOM 14114 C C . SER A 1 72 ? -5.010 -11.508 2.234 1.00 0.00 72 SER A C 10
ATOM 14115 O O . SER A 1 72 ? -4.035 -11.102 2.867 1.00 0.00 72 SER A O 10
ATOM 14123 N N . HIS A 1 73 ? -5.524 -10.852 1.199 1.00 0.00 73 HIS A N 10
ATOM 14124 C CA . HIS A 1 73 ? -4.958 -9.589 0.737 1.00 0.00 73 HIS A CA 10
ATOM 14125 C C . HIS A 1 73 ? -4.976 -8.546 1.850 1.00 0.00 73 HIS A C 10
ATOM 14126 O O . HIS A 1 73 ? -3.939 -7.984 2.204 1.00 0.00 73 HIS A O 10
ATOM 14141 N N . ARG A 1 74 ? -6.159 -8.293 2.399 1.00 0.00 74 ARG A N 10
ATOM 14142 C CA . ARG A 1 74 ? -6.312 -7.316 3.471 1.00 0.00 74 ARG A CA 10
ATOM 14143 C C . ARG A 1 74 ? -5.276 -7.547 4.567 1.00 0.00 74 ARG A C 10
ATOM 14144 O O . ARG A 1 74 ? -4.647 -6.604 5.048 1.00 0.00 74 ARG A O 10
ATOM 14165 N N . ARG A 1 75 ? -5.104 -8.805 4.957 1.00 0.00 75 ARG A N 10
ATOM 14166 C CA . ARG A 1 75 ? -4.146 -9.159 5.998 1.00 0.00 75 ARG A CA 10
ATOM 14167 C C . ARG A 1 75 ? -2.731 -8.759 5.592 1.00 0.00 75 ARG A C 10
ATOM 14168 O O . ARG A 1 75 ? -1.980 -8.198 6.391 1.00 0.00 75 ARG A O 10
ATOM 14189 N N . VAL A 1 76 ? -2.372 -9.051 4.346 1.00 0.00 76 VAL A N 10
ATOM 14190 C CA . VAL A 1 76 ? -1.048 -8.721 3.834 1.00 0.00 76 VAL A CA 10
ATOM 14191 C C . VAL A 1 76 ? -0.825 -7.213 3.817 1.00 0.00 76 VAL A C 10
ATOM 14192 O O . VAL A 1 76 ? 0.163 -6.715 4.356 1.00 0.00 76 VAL A O 10
ATOM 14205 N N . ILE A 1 77 ? -1.750 -6.491 3.194 1.00 0.00 77 ILE A N 10
ATOM 14206 C CA . ILE A 1 77 ? -1.656 -5.039 3.107 1.00 0.00 77 ILE A CA 10
ATOM 14207 C C . ILE A 1 77 ? -1.596 -4.409 4.494 1.00 0.00 77 ILE A C 10
ATOM 14208 O O . ILE A 1 77 ? -0.638 -3.711 4.831 1.00 0.00 77 ILE A O 10
ATOM 14224 N N . LEU A 1 78 ? -2.624 -4.661 5.297 1.00 0.00 78 LEU A N 10
ATOM 14225 C CA . LEU A 1 78 ? -2.688 -4.119 6.651 1.00 0.00 78 LEU A CA 10
ATOM 14226 C C . LEU A 1 78 ? -1.440 -4.490 7.445 1.00 0.00 78 LEU A C 10
ATOM 14227 O O . LEU A 1 78 ? -0.728 -3.619 7.947 1.00 0.00 78 LEU A O 10
ATOM 14243 N N . THR A 1 79 ? -1.178 -5.789 7.555 1.00 0.00 79 THR A N 10
ATOM 14244 C CA . THR A 1 79 ? -0.016 -6.275 8.287 1.00 0.00 79 THR A CA 10
ATOM 14245 C C . THR A 1 79 ? 1.260 -5.588 7.812 1.00 0.00 79 THR A C 10
ATOM 14246 O O . THR A 1 79 ? 1.999 -5.013 8.610 1.00 0.00 79 THR A O 10
ATOM 14257 N N . GLU A 1 80 ? 1.511 -5.652 6.508 1.00 0.00 80 GLU A N 10
ATOM 14258 C CA . GLU A 1 80 ? 2.698 -5.036 5.928 1.00 0.00 80 GLU A CA 10
ATOM 14259 C C . GLU A 1 80 ? 2.753 -3.546 6.256 1.00 0.00 80 GLU A C 10
ATOM 14260 O O . GLU A 1 80 ? 3.806 -3.015 6.612 1.00 0.00 80 GLU A O 10
ATOM 14272 N N . LEU A 1 81 ? 1.612 -2.877 6.132 1.00 0.00 81 LEU A N 10
ATOM 14273 C CA . LEU A 1 81 ? 1.528 -1.449 6.414 1.00 0.00 81 LEU A CA 10
ATOM 14274 C C . LEU A 1 81 ? 1.925 -1.154 7.857 1.00 0.00 81 LEU A C 10
ATOM 14275 O O . LEU A 1 81 ? 2.644 -0.193 8.129 1.00 0.00 81 LEU A O 10
ATOM 14291 N N . GLU A 1 82 ? 1.454 -1.989 8.778 1.00 0.00 82 GLU A N 10
ATOM 14292 C CA . GLU A 1 82 ? 1.762 -1.818 10.193 1.00 0.00 82 GLU A CA 10
ATOM 14293 C C . GLU A 1 82 ? 3.270 -1.790 10.422 1.00 0.00 82 GLU A C 10
ATOM 14294 O O . GLU A 1 82 ? 3.746 -1.271 11.432 1.00 0.00 82 GLU A O 10
ATOM 14306 N N . ARG A 1 83 ? 4.017 -2.352 9.477 1.00 0.00 83 ARG A N 10
ATOM 14307 C CA . ARG A 1 83 ? 5.471 -2.393 9.576 1.00 0.00 83 ARG A CA 10
ATOM 14308 C C . ARG A 1 83 ? 6.091 -1.121 9.006 1.00 0.00 83 ARG A C 10
ATOM 14309 O O . ARG A 1 83 ? 6.679 -0.323 9.737 1.00 0.00 83 ARG A O 10
ATOM 14330 N N . VAL A 1 84 ? 5.956 -0.938 7.697 1.00 0.00 84 VAL A N 10
ATOM 14331 C CA . VAL A 1 84 ? 6.502 0.238 7.029 1.00 0.00 84 VAL A CA 10
ATOM 14332 C C . VAL A 1 84 ? 6.151 1.513 7.787 1.00 0.00 84 VAL A C 10
ATOM 14333 O O . VAL A 1 84 ? 6.907 2.484 7.772 1.00 0.00 84 VAL A O 10
ATOM 14346 N N . ARG A 1 85 ? 4.999 1.503 8.449 1.00 0.00 85 ARG A N 10
ATOM 14347 C CA . ARG A 1 85 ? 4.547 2.660 9.213 1.00 0.00 85 ARG A CA 10
ATOM 14348 C C . ARG A 1 85 ? 5.258 2.733 10.561 1.00 0.00 85 ARG A C 10
ATOM 14349 O O . ARG A 1 85 ? 5.627 3.813 11.021 1.00 0.00 85 ARG A O 10
ATOM 14370 N N . SER A 1 86 ? 5.446 1.576 11.188 1.00 0.00 86 SER A N 10
ATOM 14371 C CA . SER A 1 86 ? 6.109 1.509 12.486 1.00 0.00 86 SER A CA 10
ATOM 14372 C C . SER A 1 86 ? 7.622 1.624 12.329 1.00 0.00 86 SER A C 10
ATOM 14373 O O . SER A 1 86 ? 8.216 0.995 11.454 1.00 0.00 86 SER A O 10
ATOM 14381 N N . GLY A 1 87 ? 8.240 2.433 13.184 1.00 0.00 87 GLY A N 10
ATOM 14382 C CA . GLY A 1 87 ? 9.678 2.617 13.125 1.00 0.00 87 GLY A CA 10
ATOM 14383 C C . GLY A 1 87 ? 10.066 4.009 12.668 1.00 0.00 87 GLY A C 10
ATOM 14384 O O . GLY A 1 87 ? 10.608 4.200 11.579 1.00 0.00 87 GLY A O 10
ATOM 14388 N N . PRO A 1 88 ? 9.787 5.012 13.513 1.00 0.00 88 PRO A N 10
ATOM 14389 C CA . PRO A 1 88 ? 10.101 6.412 13.211 1.00 0.00 88 PRO A CA 10
ATOM 14390 C C . PRO A 1 88 ? 11.601 6.686 13.227 1.00 0.00 88 PRO A C 10
ATOM 14391 O O . PRO A 1 88 ? 12.121 7.397 12.368 1.00 0.00 88 PRO A O 10
ATOM 14402 N N . SER A 1 89 ? 12.291 6.116 14.210 1.00 0.00 89 SER A N 10
ATOM 14403 C CA . SER A 1 89 ? 13.732 6.302 14.340 1.00 0.00 89 SER A CA 10
ATOM 14404 C C . SER A 1 89 ? 14.472 4.989 14.107 1.00 0.00 89 SER A C 10
ATOM 14405 O O . SER A 1 89 ? 14.028 3.927 14.543 1.00 0.00 89 SER A O 10
ATOM 14413 N N . SER A 1 90 ? 15.605 5.070 13.416 1.00 0.00 90 SER A N 10
ATOM 14414 C CA . SER A 1 90 ? 16.406 3.888 13.120 1.00 0.00 90 SER A CA 10
ATOM 14415 C C . SER A 1 90 ? 17.751 3.950 13.838 1.00 0.00 90 SER A C 10
ATOM 14416 O O . SER A 1 90 ? 18.372 5.008 13.925 1.00 0.00 90 SER A O 10
ATOM 14424 N N . GLY A 1 91 ? 18.195 2.806 14.350 1.00 0.00 91 GLY A N 10
ATOM 14425 C CA . GLY A 1 91 ? 19.463 2.752 15.054 1.00 0.00 91 GLY A CA 10
ATOM 14426 C C . GLY A 1 91 ? 20.409 1.724 14.465 1.00 0.00 91 GLY A C 10
ATOM 14427 O O . GLY A 1 91 ? 21.543 2.045 14.111 1.00 0.00 91 GLY A O 10
ATOM 14431 N N . GLY A 1 1 ? 10.128 -3.016 -22.132 1.00 0.00 1 GLY A N 11
ATOM 14432 C CA . GLY A 1 1 ? 10.816 -1.739 -22.170 1.00 0.00 1 GLY A CA 11
ATOM 14433 C C . GLY A 1 1 ? 9.911 -0.581 -21.795 1.00 0.00 1 GLY A C 11
ATOM 14434 O O . GLY A 1 1 ? 8.835 -0.415 -22.369 1.00 0.00 1 GLY A O 11
ATOM 14438 N N . SER A 1 2 ? 10.348 0.220 -20.828 1.00 0.00 2 SER A N 11
ATOM 14439 C CA . SER A 1 2 ? 9.567 1.364 -20.373 1.00 0.00 2 SER A CA 11
ATOM 14440 C C . SER A 1 2 ? 10.453 2.373 -19.648 1.00 0.00 2 SER A C 11
ATOM 14441 O O . SER A 1 2 ? 11.404 1.999 -18.962 1.00 0.00 2 SER A O 11
ATOM 14449 N N . SER A 1 3 ? 10.133 3.653 -19.807 1.00 0.00 3 SER A N 11
ATOM 14450 C CA . SER A 1 3 ? 10.902 4.717 -19.171 1.00 0.00 3 SER A CA 11
ATOM 14451 C C . SER A 1 3 ? 10.796 4.630 -17.652 1.00 0.00 3 SER A C 11
ATOM 14452 O O . SER A 1 3 ? 9.835 5.114 -17.056 1.00 0.00 3 SER A O 11
ATOM 14460 N N . GLY A 1 4 ? 11.794 4.009 -17.030 1.00 0.00 4 GLY A N 11
ATOM 14461 C CA . GLY A 1 4 ? 11.796 3.869 -15.585 1.00 0.00 4 GLY A CA 11
ATOM 14462 C C . GLY A 1 4 ? 13.189 3.963 -14.995 1.00 0.00 4 GLY A C 11
ATOM 14463 O O . GLY A 1 4 ? 13.798 5.033 -14.994 1.00 0.00 4 GLY A O 11
ATOM 14467 N N . SER A 1 5 ? 13.693 2.842 -14.491 1.00 0.00 5 SER A N 11
ATOM 14468 C CA . SER A 1 5 ? 15.021 2.804 -13.890 1.00 0.00 5 SER A CA 11
ATOM 14469 C C . SER A 1 5 ? 15.140 3.834 -12.770 1.00 0.00 5 SER A C 11
ATOM 14470 O O . SER A 1 5 ? 16.154 4.521 -12.650 1.00 0.00 5 SER A O 11
ATOM 14478 N N . SER A 1 6 ? 14.097 3.934 -11.954 1.00 0.00 6 SER A N 11
ATOM 14479 C CA . SER A 1 6 ? 14.081 4.883 -10.846 1.00 0.00 6 SER A CA 11
ATOM 14480 C C . SER A 1 6 ? 13.359 4.295 -9.638 1.00 0.00 6 SER A C 11
ATOM 14481 O O . SER A 1 6 ? 12.229 3.821 -9.746 1.00 0.00 6 SER A O 11
ATOM 14489 N N . GLY A 1 7 ? 14.021 4.330 -8.485 1.00 0.00 7 GLY A N 11
ATOM 14490 C CA . GLY A 1 7 ? 13.427 3.798 -7.272 1.00 0.00 7 GLY A CA 11
ATOM 14491 C C . GLY A 1 7 ? 14.061 2.490 -6.842 1.00 0.00 7 GLY A C 11
ATOM 14492 O O . GLY A 1 7 ? 14.419 1.662 -7.679 1.00 0.00 7 GLY A O 11
ATOM 14496 N N . GLU A 1 8 ? 14.202 2.305 -5.533 1.00 0.00 8 GLU A N 11
ATOM 14497 C CA . GLU A 1 8 ? 14.800 1.089 -4.995 1.00 0.00 8 GLU A CA 11
ATOM 14498 C C . GLU A 1 8 ? 13.836 0.383 -4.046 1.00 0.00 8 GLU A C 11
ATOM 14499 O O . GLU A 1 8 ? 12.747 0.883 -3.763 1.00 0.00 8 GLU A O 11
ATOM 14511 N N . HIS A 1 9 ? 14.245 -0.784 -3.557 1.00 0.00 9 HIS A N 11
ATOM 14512 C CA . HIS A 1 9 ? 13.418 -1.560 -2.639 1.00 0.00 9 HIS A CA 11
ATOM 14513 C C . HIS A 1 9 ? 14.110 -1.723 -1.289 1.00 0.00 9 HIS A C 11
ATOM 14514 O O . HIS A 1 9 ? 15.029 -2.527 -1.145 1.00 0.00 9 HIS A O 11
ATOM 14529 N N . GLY A 1 10 ? 13.661 -0.952 -0.303 1.00 0.00 10 GLY A N 11
ATOM 14530 C CA . GLY A 1 10 ? 14.250 -1.025 1.022 1.00 0.00 10 GLY A CA 11
ATOM 14531 C C . GLY A 1 10 ? 14.149 0.287 1.774 1.00 0.00 10 GLY A C 11
ATOM 14532 O O . GLY A 1 10 ? 13.943 0.302 2.988 1.00 0.00 10 GLY A O 11
ATOM 14536 N N . LEU A 1 11 ? 14.297 1.393 1.053 1.00 0.00 11 LEU A N 11
ATOM 14537 C CA . LEU A 1 11 ? 14.223 2.718 1.660 1.00 0.00 11 LEU A CA 11
ATOM 14538 C C . LEU A 1 11 ? 12.781 3.085 1.992 1.00 0.00 11 LEU A C 11
ATOM 14539 O O . LEU A 1 11 ? 12.517 4.128 2.592 1.00 0.00 11 LEU A O 11
ATOM 14555 N N . LEU A 1 12 ? 11.850 2.222 1.599 1.00 0.00 12 LEU A N 11
ATOM 14556 C CA . LEU A 1 12 ? 10.434 2.454 1.857 1.00 0.00 12 LEU A CA 11
ATOM 14557 C C . LEU A 1 12 ? 10.169 2.602 3.352 1.00 0.00 12 LEU A C 11
ATOM 14558 O O . LEU A 1 12 ? 9.441 3.499 3.778 1.00 0.00 12 LEU A O 11
ATOM 14574 N N . VAL A 1 13 ? 10.767 1.718 4.144 1.00 0.00 13 VAL A N 11
ATOM 14575 C CA . VAL A 1 13 ? 10.600 1.753 5.592 1.00 0.00 13 VAL A CA 11
ATOM 14576 C C . VAL A 1 13 ? 11.318 2.952 6.200 1.00 0.00 13 VAL A C 11
ATOM 14577 O O . VAL A 1 13 ? 11.052 3.336 7.339 1.00 0.00 13 VAL A O 11
ATOM 14590 N N . HIS A 1 14 ? 12.230 3.540 5.433 1.00 0.00 14 HIS A N 11
ATOM 14591 C CA . HIS A 1 14 ? 12.987 4.698 5.896 1.00 0.00 14 HIS A CA 11
ATOM 14592 C C . HIS A 1 14 ? 12.179 5.980 5.722 1.00 0.00 14 HIS A C 11
ATOM 14593 O O . HIS A 1 14 ? 12.206 6.865 6.579 1.00 0.00 14 HIS A O 11
ATOM 14608 N N . LYS A 1 15 ? 11.460 6.075 4.609 1.00 0.00 15 LYS A N 11
ATOM 14609 C CA . LYS A 1 15 ? 10.643 7.248 4.322 1.00 0.00 15 LYS A CA 11
ATOM 14610 C C . LYS A 1 15 ? 9.199 7.026 4.760 1.00 0.00 15 LYS A C 11
ATOM 14611 O O . LYS A 1 15 ? 8.570 6.040 4.378 1.00 0.00 15 LYS A O 11
ATOM 14630 N N . ALA A 1 16 ? 8.680 7.950 5.562 1.00 0.00 16 ALA A N 11
ATOM 14631 C CA . ALA A 1 16 ? 7.309 7.856 6.048 1.00 0.00 16 ALA A CA 11
ATOM 14632 C C . ALA A 1 16 ? 6.358 7.440 4.931 1.00 0.00 16 ALA A C 11
ATOM 14633 O O . ALA A 1 16 ? 6.482 7.895 3.794 1.00 0.00 16 ALA A O 11
ATOM 14640 N N . VAL A 1 17 ? 5.408 6.571 5.262 1.00 0.00 17 VAL A N 11
ATOM 14641 C CA . VAL A 1 17 ? 4.435 6.093 4.287 1.00 0.00 17 VAL A CA 11
ATOM 14642 C C . VAL A 1 17 ? 3.441 7.190 3.920 1.00 0.00 17 VAL A C 11
ATOM 14643 O O . VAL A 1 17 ? 2.966 7.256 2.786 1.00 0.00 17 VAL A O 11
ATOM 14656 N N . ASP A 1 18 ? 3.132 8.048 4.886 1.00 0.00 18 ASP A N 11
ATOM 14657 C CA . ASP A 1 18 ? 2.195 9.143 4.664 1.00 0.00 18 ASP A CA 11
ATOM 14658 C C . ASP A 1 18 ? 2.804 10.201 3.748 1.00 0.00 18 ASP A C 11
ATOM 14659 O O . ASP A 1 18 ? 2.166 11.207 3.434 1.00 0.00 18 ASP A O 11
ATOM 14668 N N . LYS A 1 19 ? 4.041 9.968 3.324 1.00 0.00 19 LYS A N 11
ATOM 14669 C CA . LYS A 1 19 ? 4.737 10.900 2.445 1.00 0.00 19 LYS A CA 11
ATOM 14670 C C . LYS A 1 19 ? 4.977 10.277 1.073 1.00 0.00 19 LYS A C 11
ATOM 14671 O O . LYS A 1 19 ? 5.488 10.933 0.165 1.00 0.00 19 LYS A O 11
ATOM 14690 N N . TRP A 1 20 ? 4.605 9.011 0.931 1.00 0.00 20 TRP A N 11
ATOM 14691 C CA . TRP A 1 20 ? 4.779 8.300 -0.331 1.00 0.00 20 TRP A CA 11
ATOM 14692 C C . TRP A 1 20 ? 3.931 8.929 -1.431 1.00 0.00 20 TRP A C 11
ATOM 14693 O O . TRP A 1 20 ? 3.127 9.825 -1.174 1.00 0.00 20 TRP A O 11
ATOM 14714 N N . THR A 1 21 ? 4.115 8.453 -2.659 1.00 0.00 21 THR A N 11
ATOM 14715 C CA . THR A 1 21 ? 3.367 8.969 -3.799 1.00 0.00 21 THR A CA 11
ATOM 14716 C C . THR A 1 21 ? 2.634 7.849 -4.529 1.00 0.00 21 THR A C 11
ATOM 14717 O O . THR A 1 21 ? 3.026 6.684 -4.454 1.00 0.00 21 THR A O 11
ATOM 14728 N N . THR A 1 22 ? 1.568 8.209 -5.237 1.00 0.00 22 THR A N 11
ATOM 14729 C CA . THR A 1 22 ? 0.780 7.234 -5.980 1.00 0.00 22 THR A CA 11
ATOM 14730 C C . THR A 1 22 ? 1.677 6.197 -6.648 1.00 0.00 22 THR A C 11
ATOM 14731 O O . THR A 1 22 ? 1.259 5.065 -6.889 1.00 0.00 22 THR A O 11
ATOM 14742 N N . GLU A 1 23 ? 2.911 6.592 -6.944 1.00 0.00 23 GLU A N 11
ATOM 14743 C CA . GLU A 1 23 ? 3.866 5.695 -7.584 1.00 0.00 23 GLU A CA 11
ATOM 14744 C C . GLU A 1 23 ? 4.469 4.727 -6.570 1.00 0.00 23 GLU A C 11
ATOM 14745 O O . GLU A 1 23 ? 4.463 3.514 -6.775 1.00 0.00 23 GLU A O 11
ATOM 14757 N N . GLU A 1 24 ? 4.989 5.275 -5.476 1.00 0.00 24 GLU A N 11
ATOM 14758 C CA . GLU A 1 24 ? 5.597 4.460 -4.430 1.00 0.00 24 GLU A CA 11
ATOM 14759 C C . GLU A 1 24 ? 4.564 3.539 -3.788 1.00 0.00 24 GLU A C 11
ATOM 14760 O O . GLU A 1 24 ? 4.848 2.378 -3.495 1.00 0.00 24 GLU A O 11
ATOM 14772 N N . VAL A 1 25 ? 3.363 4.066 -3.572 1.00 0.00 25 VAL A N 11
ATOM 14773 C CA . VAL A 1 25 ? 2.286 3.292 -2.966 1.00 0.00 25 VAL A CA 11
ATOM 14774 C C . VAL A 1 25 ? 2.114 1.948 -3.665 1.00 0.00 25 VAL A C 11
ATOM 14775 O O . VAL A 1 25 ? 2.071 0.901 -3.019 1.00 0.00 25 VAL A O 11
ATOM 14788 N N . VAL A 1 26 ? 2.017 1.984 -4.990 1.00 0.00 26 VAL A N 11
ATOM 14789 C CA . VAL A 1 26 ? 1.852 0.769 -5.778 1.00 0.00 26 VAL A CA 11
ATOM 14790 C C . VAL A 1 26 ? 3.116 -0.083 -5.746 1.00 0.00 26 VAL A C 11
ATOM 14791 O O . VAL A 1 26 ? 3.051 -1.312 -5.790 1.00 0.00 26 VAL A O 11
ATOM 14804 N N . LEU A 1 27 ? 4.266 0.578 -5.670 1.00 0.00 27 LEU A N 11
ATOM 14805 C CA . LEU A 1 27 ? 5.547 -0.119 -5.632 1.00 0.00 27 LEU A CA 11
ATOM 14806 C C . LEU A 1 27 ? 5.644 -1.013 -4.400 1.00 0.00 27 LEU A C 11
ATOM 14807 O O . LEU A 1 27 ? 5.947 -2.202 -4.506 1.00 0.00 27 LEU A O 11
ATOM 14823 N N . TRP A 1 28 ? 5.382 -0.435 -3.233 1.00 0.00 28 TRP A N 11
ATOM 14824 C CA . TRP A 1 28 ? 5.438 -1.181 -1.981 1.00 0.00 28 TRP A CA 11
ATOM 14825 C C . TRP A 1 28 ? 4.489 -2.374 -2.016 1.00 0.00 28 TRP A C 11
ATOM 14826 O O . TRP A 1 28 ? 4.835 -3.468 -1.567 1.00 0.00 28 TRP A O 11
ATOM 14847 N N . LEU A 1 29 ? 3.293 -2.158 -2.551 1.00 0.00 29 LEU A N 11
ATOM 14848 C CA . LEU A 1 29 ? 2.294 -3.217 -2.645 1.00 0.00 29 LEU A CA 11
ATOM 14849 C C . LEU A 1 29 ? 2.668 -4.225 -3.727 1.00 0.00 29 LEU A C 11
ATOM 14850 O O . LEU A 1 29 ? 2.280 -5.391 -3.663 1.00 0.00 29 LEU A O 11
ATOM 14866 N N . GLU A 1 30 ? 3.427 -3.767 -4.718 1.00 0.00 30 GLU A N 11
ATOM 14867 C CA . GLU A 1 30 ? 3.854 -4.630 -5.813 1.00 0.00 30 GLU A CA 11
ATOM 14868 C C . GLU A 1 30 ? 4.999 -5.539 -5.374 1.00 0.00 30 GLU A C 11
ATOM 14869 O O . GLU A 1 30 ? 5.598 -6.237 -6.191 1.00 0.00 30 GLU A O 11
ATOM 14881 N N . GLN A 1 31 ? 5.297 -5.522 -4.079 1.00 0.00 31 GLN A N 11
ATOM 14882 C CA . GLN A 1 31 ? 6.371 -6.342 -3.531 1.00 0.00 31 GLN A CA 11
ATOM 14883 C C . GLN A 1 31 ? 5.811 -7.455 -2.651 1.00 0.00 31 GLN A C 11
ATOM 14884 O O . GLN A 1 31 ? 6.402 -8.530 -2.540 1.00 0.00 31 GLN A O 11
ATOM 14898 N N . LEU A 1 32 ? 4.670 -7.190 -2.026 1.00 0.00 32 LEU A N 11
ATOM 14899 C CA . LEU A 1 32 ? 4.029 -8.169 -1.154 1.00 0.00 32 LEU A CA 11
ATOM 14900 C C . LEU A 1 32 ? 3.660 -9.429 -1.930 1.00 0.00 32 LEU A C 11
ATOM 14901 O O . LEU A 1 32 ? 3.575 -10.517 -1.362 1.00 0.00 32 LEU A O 11
ATOM 14917 N N . GLY A 1 33 ? 3.443 -9.274 -3.232 1.00 0.00 33 GLY A N 11
ATOM 14918 C CA . GLY A 1 33 ? 3.087 -10.408 -4.065 1.00 0.00 33 GLY A CA 11
ATOM 14919 C C . GLY A 1 33 ? 2.766 -10.003 -5.490 1.00 0.00 33 GLY A C 11
ATOM 14920 O O . GLY A 1 33 ? 2.528 -8.832 -5.786 1.00 0.00 33 GLY A O 11
ATOM 14924 N N . PRO A 1 34 ? 2.757 -10.987 -6.401 1.00 0.00 34 PRO A N 11
ATOM 14925 C CA . PRO A 1 34 ? 2.465 -10.751 -7.818 1.00 0.00 34 PRO A CA 11
ATOM 14926 C C . PRO A 1 34 ? 1.004 -10.385 -8.056 1.00 0.00 34 PRO A C 11
ATOM 14927 O O . PRO A 1 34 ? 0.661 -9.791 -9.079 1.00 0.00 34 PRO A O 11
ATOM 14938 N N . TRP A 1 35 ? 0.148 -10.742 -7.106 1.00 0.00 35 TRP A N 11
ATOM 14939 C CA . TRP A 1 35 ? -1.277 -10.451 -7.212 1.00 0.00 35 TRP A CA 11
ATOM 14940 C C . TRP A 1 35 ? -1.544 -8.961 -7.026 1.00 0.00 35 TRP A C 11
ATOM 14941 O O . TRP A 1 35 ? -2.629 -8.471 -7.338 1.00 0.00 35 TRP A O 11
ATOM 14962 N N . ALA A 1 36 ? -0.547 -8.245 -6.516 1.00 0.00 36 ALA A N 11
ATOM 14963 C CA . ALA A 1 36 ? -0.674 -6.811 -6.291 1.00 0.00 36 ALA A CA 11
ATOM 14964 C C . ALA A 1 36 ? -0.979 -6.076 -7.591 1.00 0.00 36 ALA A C 11
ATOM 14965 O O . ALA A 1 36 ? -1.587 -5.005 -7.583 1.00 0.00 36 ALA A O 11
ATOM 14972 N N . SER A 1 37 ? -0.553 -6.656 -8.708 1.00 0.00 37 SER A N 11
ATOM 14973 C CA . SER A 1 37 ? -0.777 -6.054 -10.017 1.00 0.00 37 SER A CA 11
ATOM 14974 C C . SER A 1 37 ? -2.252 -6.122 -10.401 1.00 0.00 37 SER A C 11
ATOM 14975 O O . SER A 1 37 ? -2.685 -5.487 -11.363 1.00 0.00 37 SER A O 11
ATOM 14983 N N . LEU A 1 38 ? -3.019 -6.897 -9.642 1.00 0.00 38 LEU A N 11
ATOM 14984 C CA . LEU A 1 38 ? -4.446 -7.050 -9.902 1.00 0.00 38 LEU A CA 11
ATOM 14985 C C . LEU A 1 38 ? -5.247 -5.959 -9.198 1.00 0.00 38 LEU A C 11
ATOM 14986 O O . LEU A 1 38 ? -6.440 -5.791 -9.451 1.00 0.00 38 LEU A O 11
ATOM 15002 N N . TYR A 1 39 ? -4.583 -5.221 -8.317 1.00 0.00 39 TYR A N 11
ATOM 15003 C CA . TYR A 1 39 ? -5.233 -4.146 -7.576 1.00 0.00 39 TYR A CA 11
ATOM 15004 C C . TYR A 1 39 ? -4.600 -2.797 -7.905 1.00 0.00 39 TYR A C 11
ATOM 15005 O O . TYR A 1 39 ? -5.252 -1.756 -7.823 1.00 0.00 39 TYR A O 11
ATOM 15023 N N . ARG A 1 40 ? -3.324 -2.825 -8.277 1.00 0.00 40 ARG A N 11
ATOM 15024 C CA . ARG A 1 40 ? -2.601 -1.606 -8.618 1.00 0.00 40 ARG A CA 11
ATOM 15025 C C . ARG A 1 40 ? -3.504 -0.629 -9.366 1.00 0.00 40 ARG A C 11
ATOM 15026 O O . ARG A 1 40 ? -3.557 0.557 -9.039 1.00 0.00 40 ARG A O 11
ATOM 15047 N N . ASP A 1 41 ? -4.211 -1.135 -10.370 1.00 0.00 41 ASP A N 11
ATOM 15048 C CA . ASP A 1 41 ? -5.113 -0.308 -11.163 1.00 0.00 41 ASP A CA 11
ATOM 15049 C C . ASP A 1 41 ? -5.982 0.566 -10.264 1.00 0.00 41 ASP A C 11
ATOM 15050 O O . ASP A 1 41 ? -6.164 1.755 -10.527 1.00 0.00 41 ASP A O 11
ATOM 15059 N N . ARG A 1 42 ? -6.516 -0.032 -9.205 1.00 0.00 42 ARG A N 11
ATOM 15060 C CA . ARG A 1 42 ? -7.368 0.691 -8.268 1.00 0.00 42 ARG A CA 11
ATOM 15061 C C . ARG A 1 42 ? -6.567 1.740 -7.503 1.00 0.00 42 ARG A C 11
ATOM 15062 O O . ARG A 1 42 ? -7.108 2.760 -7.076 1.00 0.00 42 ARG A O 11
ATOM 15083 N N . PHE A 1 43 ? -5.274 1.483 -7.334 1.00 0.00 43 PHE A N 11
ATOM 15084 C CA . PHE A 1 43 ? -4.398 2.404 -6.619 1.00 0.00 43 PHE A CA 11
ATOM 15085 C C . PHE A 1 43 ? -4.082 3.628 -7.474 1.00 0.00 43 PHE A C 11
ATOM 15086 O O . PHE A 1 43 ? -4.128 4.762 -6.996 1.00 0.00 43 PHE A O 11
ATOM 15103 N N . LEU A 1 44 ? -3.760 3.390 -8.740 1.00 0.00 44 LEU A N 11
ATOM 15104 C CA . LEU A 1 44 ? -3.436 4.471 -9.664 1.00 0.00 44 LEU A CA 11
ATOM 15105 C C . LEU A 1 44 ? -4.685 5.266 -10.033 1.00 0.00 44 LEU A C 11
ATOM 15106 O O . LEU A 1 44 ? -4.724 6.486 -9.879 1.00 0.00 44 LEU A O 11
ATOM 15122 N N . SER A 1 45 ? -5.703 4.564 -10.519 1.00 0.00 45 SER A N 11
ATOM 15123 C CA . SER A 1 45 ? -6.954 5.203 -10.912 1.00 0.00 45 SER A CA 11
ATOM 15124 C C . SER A 1 45 ? -7.475 6.106 -9.798 1.00 0.00 45 SER A C 11
ATOM 15125 O O . SER A 1 45 ? -7.819 7.264 -10.034 1.00 0.00 45 SER A O 11
ATOM 15133 N N . GLU A 1 46 ? -7.531 5.567 -8.585 1.00 0.00 46 GLU A N 11
ATOM 15134 C CA . GLU A 1 46 ? -8.011 6.324 -7.434 1.00 0.00 46 GLU A CA 11
ATOM 15135 C C . GLU A 1 46 ? -6.897 7.182 -6.843 1.00 0.00 46 GLU A C 11
ATOM 15136 O O . GLU A 1 46 ? -7.049 7.762 -5.768 1.00 0.00 46 GLU A O 11
ATOM 15148 N N . ARG A 1 47 ? -5.776 7.256 -7.554 1.00 0.00 47 ARG A N 11
ATOM 15149 C CA . ARG A 1 47 ? -4.634 8.041 -7.099 1.00 0.00 47 ARG A CA 11
ATOM 15150 C C . ARG A 1 47 ? -4.401 7.846 -5.604 1.00 0.00 47 ARG A C 11
ATOM 15151 O O . ARG A 1 47 ? -4.070 8.791 -4.888 1.00 0.00 47 ARG A O 11
ATOM 15172 N N . VAL A 1 48 ? -4.575 6.613 -5.139 1.00 0.00 48 VAL A N 11
ATOM 15173 C CA . VAL A 1 48 ? -4.383 6.293 -3.730 1.00 0.00 48 VAL A CA 11
ATOM 15174 C C . VAL A 1 48 ? -2.936 6.523 -3.306 1.00 0.00 48 VAL A C 11
ATOM 15175 O O . VAL A 1 48 ? -2.077 5.665 -3.506 1.00 0.00 48 VAL A O 11
ATOM 15188 N N . ASN A 1 49 ? -2.674 7.686 -2.720 1.00 0.00 49 ASN A N 11
ATOM 15189 C CA . ASN A 1 49 ? -1.331 8.029 -2.268 1.00 0.00 49 ASN A CA 11
ATOM 15190 C C . ASN A 1 49 ? -1.075 7.490 -0.864 1.00 0.00 49 ASN A C 11
ATOM 15191 O O . ASN A 1 49 ? -1.998 7.050 -0.179 1.00 0.00 49 ASN A O 11
ATOM 15202 N N . GLY A 1 50 ? 0.185 7.529 -0.441 1.00 0.00 50 GLY A N 11
ATOM 15203 C CA . GLY A 1 50 ? 0.539 7.042 0.879 1.00 0.00 50 GLY A CA 11
ATOM 15204 C C . GLY A 1 50 ? -0.387 7.567 1.959 1.00 0.00 50 GLY A C 11
ATOM 15205 O O . GLY A 1 50 ? -1.014 6.791 2.679 1.00 0.00 50 GLY A O 11
ATOM 15209 N N . ARG A 1 51 ? -0.471 8.888 2.072 1.00 0.00 51 ARG A N 11
ATOM 15210 C CA . ARG A 1 51 ? -1.325 9.516 3.074 1.00 0.00 51 ARG A CA 11
ATOM 15211 C C . ARG A 1 51 ? -2.686 8.829 3.135 1.00 0.00 51 ARG A C 11
ATOM 15212 O O . ARG A 1 51 ? -3.221 8.583 4.217 1.00 0.00 51 ARG A O 11
ATOM 15233 N N . LEU A 1 52 ? -3.242 8.523 1.968 1.00 0.00 52 LEU A N 11
ATOM 15234 C CA . LEU A 1 52 ? -4.541 7.865 1.888 1.00 0.00 52 LEU A CA 11
ATOM 15235 C C . LEU A 1 52 ? -4.437 6.402 2.305 1.00 0.00 52 LEU A C 11
ATOM 15236 O O . LEU A 1 52 ? -5.311 5.878 2.997 1.00 0.00 52 LEU A O 11
ATOM 15252 N N . LEU A 1 53 ? -3.362 5.746 1.881 1.00 0.00 53 LEU A N 11
ATOM 15253 C CA . LEU A 1 53 ? -3.142 4.343 2.212 1.00 0.00 53 LEU A CA 11
ATOM 15254 C C . LEU A 1 53 ? -3.212 4.121 3.719 1.00 0.00 53 LEU A C 11
ATOM 15255 O O . LEU A 1 53 ? -3.786 3.137 4.187 1.00 0.00 53 LEU A O 11
ATOM 15271 N N . LEU A 1 54 ? -2.627 5.044 4.476 1.00 0.00 54 LEU A N 11
ATOM 15272 C CA . LEU A 1 54 ? -2.626 4.951 5.931 1.00 0.00 54 LEU A CA 11
ATOM 15273 C C . LEU A 1 54 ? -4.034 5.125 6.490 1.00 0.00 54 LEU A C 11
ATOM 15274 O O . LEU A 1 54 ? -4.492 4.328 7.310 1.00 0.00 54 LEU A O 11
ATOM 15290 N N . THR A 1 55 ? -4.720 6.171 6.039 1.00 0.00 55 THR A N 11
ATOM 15291 C CA . THR A 1 55 ? -6.077 6.449 6.492 1.00 0.00 55 THR A CA 11
ATOM 15292 C C . THR A 1 55 ? -7.007 5.279 6.193 1.00 0.00 55 THR A C 11
ATOM 15293 O O . THR A 1 55 ? -8.053 5.126 6.825 1.00 0.00 55 THR A O 11
ATOM 15304 N N . LEU A 1 56 ? -6.620 4.454 5.225 1.00 0.00 56 LEU A N 11
ATOM 15305 C CA . LEU A 1 56 ? -7.420 3.296 4.842 1.00 0.00 56 LEU A CA 11
ATOM 15306 C C . LEU A 1 56 ? -7.349 2.208 5.909 1.00 0.00 56 LEU A C 11
ATOM 15307 O O . LEU A 1 56 ? -6.269 1.869 6.396 1.00 0.00 56 LEU A O 11
ATOM 15323 N N . THR A 1 57 ? -8.507 1.663 6.269 1.00 0.00 57 THR A N 11
ATOM 15324 C CA . THR A 1 57 ? -8.577 0.613 7.278 1.00 0.00 57 THR A CA 11
ATOM 15325 C C . THR A 1 57 ? -8.967 -0.722 6.655 1.00 0.00 57 THR A C 11
ATOM 15326 O O . THR A 1 57 ? -9.363 -0.782 5.491 1.00 0.00 57 THR A O 11
ATOM 15337 N N . GLU A 1 58 ? -8.853 -1.791 7.437 1.00 0.00 58 GLU A N 11
ATOM 15338 C CA . GLU A 1 58 ? -9.194 -3.126 6.961 1.00 0.00 58 GLU A CA 11
ATOM 15339 C C . GLU A 1 58 ? -10.599 -3.148 6.365 1.00 0.00 58 GLU A C 11
ATOM 15340 O O . GLU A 1 58 ? -10.966 -4.081 5.651 1.00 0.00 58 GLU A O 11
ATOM 15352 N N . GLU A 1 59 ? -11.379 -2.115 6.665 1.00 0.00 59 GLU A N 11
ATOM 15353 C CA . GLU A 1 59 ? -12.744 -2.017 6.160 1.00 0.00 59 GLU A CA 11
ATOM 15354 C C . GLU A 1 59 ? -12.778 -1.276 4.827 1.00 0.00 59 GLU A C 11
ATOM 15355 O O . GLU A 1 59 ? -13.248 -1.808 3.822 1.00 0.00 59 GLU A O 11
ATOM 15367 N N . GLU A 1 60 ? -12.278 -0.044 4.827 1.00 0.00 60 GLU A N 11
ATOM 15368 C CA . GLU A 1 60 ? -12.254 0.770 3.618 1.00 0.00 60 GLU A CA 11
ATOM 15369 C C . GLU A 1 60 ? -11.727 -0.033 2.432 1.00 0.00 60 GLU A C 11
ATOM 15370 O O . GLU A 1 60 ? -12.254 0.059 1.323 1.00 0.00 60 GLU A O 11
ATOM 15382 N N . PHE A 1 61 ? -10.683 -0.819 2.674 1.00 0.00 61 PHE A N 11
ATOM 15383 C CA . PHE A 1 61 ? -10.083 -1.637 1.626 1.00 0.00 61 PHE A CA 11
ATOM 15384 C C . PHE A 1 61 ? -11.101 -2.620 1.054 1.00 0.00 61 PHE A C 11
ATOM 15385 O O . PHE A 1 61 ? -11.051 -2.964 -0.127 1.00 0.00 61 PHE A O 11
ATOM 15402 N N . SER A 1 62 ? -12.023 -3.067 1.900 1.00 0.00 62 SER A N 11
ATOM 15403 C CA . SER A 1 62 ? -13.050 -4.014 1.481 1.00 0.00 62 SER A CA 11
ATOM 15404 C C . SER A 1 62 ? -14.258 -3.284 0.904 1.00 0.00 62 SER A C 11
ATOM 15405 O O . SER A 1 62 ? -15.331 -3.867 0.743 1.00 0.00 62 SER A O 11
ATOM 15413 N N . ARG A 1 63 ? -14.076 -2.004 0.594 1.00 0.00 63 ARG A N 11
ATOM 15414 C CA . ARG A 1 63 ? -15.151 -1.193 0.036 1.00 0.00 63 ARG A CA 11
ATOM 15415 C C . ARG A 1 63 ? -14.824 -0.765 -1.392 1.00 0.00 63 ARG A C 11
ATOM 15416 O O . ARG A 1 63 ? -13.659 -0.582 -1.744 1.00 0.00 63 ARG A O 11
ATOM 15437 N N . ALA A 1 64 ? -15.861 -0.607 -2.209 1.00 0.00 64 ALA A N 11
ATOM 15438 C CA . ALA A 1 64 ? -15.684 -0.199 -3.597 1.00 0.00 64 ALA A CA 11
ATOM 15439 C C . ALA A 1 64 ? -14.975 1.148 -3.687 1.00 0.00 64 ALA A C 11
ATOM 15440 O O . ALA A 1 64 ? -15.062 1.984 -2.787 1.00 0.00 64 ALA A O 11
ATOM 15447 N N . PRO A 1 65 ? -14.257 1.367 -4.799 1.00 0.00 65 PRO A N 11
ATOM 15448 C CA . PRO A 1 65 ? -14.146 0.379 -5.876 1.00 0.00 65 PRO A CA 11
ATOM 15449 C C . PRO A 1 65 ? -13.324 -0.837 -5.466 1.00 0.00 65 PRO A C 11
ATOM 15450 O O . PRO A 1 65 ? -13.571 -1.951 -5.929 1.00 0.00 65 PRO A O 11
ATOM 15461 N N . TYR A 1 66 ? -12.346 -0.618 -4.594 1.00 0.00 66 TYR A N 11
ATOM 15462 C CA . TYR A 1 66 ? -11.486 -1.696 -4.123 1.00 0.00 66 TYR A CA 11
ATOM 15463 C C . TYR A 1 66 ? -12.284 -2.981 -3.921 1.00 0.00 66 TYR A C 11
ATOM 15464 O O . TYR A 1 66 ? -11.857 -4.062 -4.328 1.00 0.00 66 TYR A O 11
ATOM 15482 N N . THR A 1 67 ? -13.447 -2.854 -3.289 1.00 0.00 67 THR A N 11
ATOM 15483 C CA . THR A 1 67 ? -14.306 -4.003 -3.032 1.00 0.00 67 THR A CA 11
ATOM 15484 C C . THR A 1 67 ? -13.481 -5.262 -2.786 1.00 0.00 67 THR A C 11
ATOM 15485 O O . THR A 1 67 ? -13.875 -6.360 -3.181 1.00 0.00 67 THR A O 11
ATOM 15496 N N . ILE A 1 68 ? -12.337 -5.095 -2.132 1.00 0.00 68 ILE A N 11
ATOM 15497 C CA . ILE A 1 68 ? -11.459 -6.219 -1.832 1.00 0.00 68 ILE A CA 11
ATOM 15498 C C . ILE A 1 68 ? -12.243 -7.390 -1.248 1.00 0.00 68 ILE A C 11
ATOM 15499 O O . ILE A 1 68 ? -12.439 -7.476 -0.036 1.00 0.00 68 ILE A O 11
ATOM 15515 N N . GLU A 1 69 ? -12.689 -8.290 -2.120 1.00 0.00 69 GLU A N 11
ATOM 15516 C CA . GLU A 1 69 ? -13.451 -9.456 -1.690 1.00 0.00 69 GLU A CA 11
ATOM 15517 C C . GLU A 1 69 ? -12.520 -10.594 -1.282 1.00 0.00 69 GLU A C 11
ATOM 15518 O O . GLU A 1 69 ? -12.917 -11.759 -1.267 1.00 0.00 69 GLU A O 11
ATOM 15530 N N . ASN A 1 70 ? -11.280 -10.247 -0.952 1.00 0.00 70 ASN A N 11
ATOM 15531 C CA . ASN A 1 70 ? -10.292 -11.240 -0.545 1.00 0.00 70 ASN A CA 11
ATOM 15532 C C . ASN A 1 70 ? -9.570 -10.799 0.725 1.00 0.00 70 ASN A C 11
ATOM 15533 O O . ASN A 1 70 ? -8.715 -9.915 0.690 1.00 0.00 70 ASN A O 11
ATOM 15544 N N . SER A 1 71 ? -9.921 -11.423 1.845 1.00 0.00 71 SER A N 11
ATOM 15545 C CA . SER A 1 71 ? -9.309 -11.093 3.127 1.00 0.00 71 SER A CA 11
ATOM 15546 C C . SER A 1 71 ? -7.789 -11.180 3.042 1.00 0.00 71 SER A C 11
ATOM 15547 O O . SER A 1 71 ? -7.086 -10.196 3.272 1.00 0.00 71 SER A O 11
ATOM 15555 N N . SER A 1 72 ? -7.287 -12.365 2.709 1.00 0.00 72 SER A N 11
ATOM 15556 C CA . SER A 1 72 ? -5.850 -12.583 2.597 1.00 0.00 72 SER A CA 11
ATOM 15557 C C . SER A 1 72 ? -5.156 -11.348 2.029 1.00 0.00 72 SER A C 11
ATOM 15558 O O . SER A 1 72 ? -4.098 -10.941 2.509 1.00 0.00 72 SER A O 11
ATOM 15566 N N . HIS A 1 73 ? -5.760 -10.758 1.003 1.00 0.00 73 HIS A N 11
ATOM 15567 C CA . HIS A 1 73 ? -5.202 -9.569 0.368 1.00 0.00 73 HIS A CA 11
ATOM 15568 C C . HIS A 1 73 ? -5.106 -8.416 1.363 1.00 0.00 73 HIS A C 11
ATOM 15569 O O . HIS A 1 73 ? -4.086 -7.731 1.437 1.00 0.00 73 HIS A O 11
ATOM 15584 N N . ARG A 1 74 ? -6.174 -8.208 2.126 1.00 0.00 74 ARG A N 11
ATOM 15585 C CA . ARG A 1 74 ? -6.211 -7.138 3.114 1.00 0.00 74 ARG A CA 11
ATOM 15586 C C . ARG A 1 74 ? -5.151 -7.355 4.191 1.00 0.00 74 ARG A C 11
ATOM 15587 O O . ARG A 1 74 ? -4.443 -6.425 4.576 1.00 0.00 74 ARG A O 11
ATOM 15608 N N . ARG A 1 75 ? -5.049 -8.590 4.672 1.00 0.00 75 ARG A N 11
ATOM 15609 C CA . ARG A 1 75 ? -4.077 -8.929 5.705 1.00 0.00 75 ARG A CA 11
ATOM 15610 C C . ARG A 1 75 ? -2.667 -8.539 5.273 1.00 0.00 75 ARG A C 11
ATOM 15611 O O . ARG A 1 75 ? -1.917 -7.934 6.040 1.00 0.00 75 ARG A O 11
ATOM 15632 N N . VAL A 1 76 ? -2.312 -8.889 4.041 1.00 0.00 76 VAL A N 11
ATOM 15633 C CA . VAL A 1 76 ? -0.992 -8.575 3.508 1.00 0.00 76 VAL A CA 11
ATOM 15634 C C . VAL A 1 76 ? -0.742 -7.071 3.508 1.00 0.00 76 VAL A C 11
ATOM 15635 O O . VAL A 1 76 ? 0.312 -6.607 3.942 1.00 0.00 76 VAL A O 11
ATOM 15648 N N . ILE A 1 77 ? -1.720 -6.315 3.019 1.00 0.00 77 ILE A N 11
ATOM 15649 C CA . ILE A 1 77 ? -1.606 -4.863 2.965 1.00 0.00 77 ILE A CA 11
ATOM 15650 C C . ILE A 1 77 ? -1.565 -4.262 4.366 1.00 0.00 77 ILE A C 11
ATOM 15651 O O . ILE A 1 77 ? -0.582 -3.626 4.752 1.00 0.00 77 ILE A O 11
ATOM 15667 N N . LEU A 1 78 ? -2.635 -4.468 5.124 1.00 0.00 78 LEU A N 11
ATOM 15668 C CA . LEU A 1 78 ? -2.721 -3.948 6.485 1.00 0.00 78 LEU A CA 11
ATOM 15669 C C . LEU A 1 78 ? -1.502 -4.360 7.303 1.00 0.00 78 LEU A C 11
ATOM 15670 O O . LEU A 1 78 ? -0.751 -3.514 7.789 1.00 0.00 78 LEU A O 11
ATOM 15686 N N . THR A 1 79 ? -1.308 -5.667 7.450 1.00 0.00 79 THR A N 11
ATOM 15687 C CA . THR A 1 79 ? -0.180 -6.193 8.208 1.00 0.00 79 THR A CA 11
ATOM 15688 C C . THR A 1 79 ? 1.115 -5.483 7.829 1.00 0.00 79 THR A C 11
ATOM 15689 O O . THR A 1 79 ? 1.751 -4.844 8.667 1.00 0.00 79 THR A O 11
ATOM 15700 N N . GLU A 1 80 ? 1.499 -5.599 6.562 1.00 0.00 80 GLU A N 11
ATOM 15701 C CA . GLU A 1 80 ? 2.719 -4.968 6.073 1.00 0.00 80 GLU A CA 11
ATOM 15702 C C . GLU A 1 80 ? 2.720 -3.473 6.383 1.00 0.00 80 GLU A C 11
ATOM 15703 O O . GLU A 1 80 ? 3.751 -2.903 6.742 1.00 0.00 80 GLU A O 11
ATOM 15715 N N . LEU A 1 81 ? 1.558 -2.845 6.241 1.00 0.00 81 LEU A N 11
ATOM 15716 C CA . LEU A 1 81 ? 1.424 -1.417 6.505 1.00 0.00 81 LEU A CA 11
ATOM 15717 C C . LEU A 1 81 ? 1.677 -1.109 7.977 1.00 0.00 81 LEU A C 11
ATOM 15718 O O . LEU A 1 81 ? 2.243 -0.070 8.315 1.00 0.00 81 LEU A O 11
ATOM 15734 N N . GLU A 1 82 ? 1.255 -2.020 8.848 1.00 0.00 82 GLU A N 11
ATOM 15735 C CA . GLU A 1 82 ? 1.438 -1.846 10.284 1.00 0.00 82 GLU A CA 11
ATOM 15736 C C . GLU A 1 82 ? 2.920 -1.828 10.646 1.00 0.00 82 GLU A C 11
ATOM 15737 O O . GLU A 1 82 ? 3.324 -1.201 11.625 1.00 0.00 82 GLU A O 11
ATOM 15749 N N . ARG A 1 83 ? 3.726 -2.522 9.849 1.00 0.00 83 ARG A N 11
ATOM 15750 C CA . ARG A 1 83 ? 5.163 -2.589 10.085 1.00 0.00 83 ARG A CA 11
ATOM 15751 C C . ARG A 1 83 ? 5.863 -1.353 9.527 1.00 0.00 83 ARG A C 11
ATOM 15752 O O . ARG A 1 83 ? 6.572 -0.650 10.247 1.00 0.00 83 ARG A O 11
ATOM 15773 N N . VAL A 1 84 ? 5.660 -1.096 8.239 1.00 0.00 84 VAL A N 11
ATOM 15774 C CA . VAL A 1 84 ? 6.271 0.055 7.584 1.00 0.00 84 VAL A CA 11
ATOM 15775 C C . VAL A 1 84 ? 5.967 1.343 8.340 1.00 0.00 84 VAL A C 11
ATOM 15776 O O . VAL A 1 84 ? 6.811 2.235 8.431 1.00 0.00 84 VAL A O 11
ATOM 15789 N N . ARG A 1 85 ? 4.757 1.434 8.880 1.00 0.00 85 ARG A N 11
ATOM 15790 C CA . ARG A 1 85 ? 4.340 2.614 9.628 1.00 0.00 85 ARG A CA 11
ATOM 15791 C C . ARG A 1 85 ? 4.770 2.512 11.088 1.00 0.00 85 ARG A C 11
ATOM 15792 O O . ARG A 1 85 ? 5.463 1.572 11.477 1.00 0.00 85 ARG A O 11
ATOM 15813 N N . SER A 1 86 ? 4.355 3.486 11.892 1.00 0.00 86 SER A N 11
ATOM 15814 C CA . SER A 1 86 ? 4.701 3.508 13.308 1.00 0.00 86 SER A CA 11
ATOM 15815 C C . SER A 1 86 ? 4.063 2.333 14.042 1.00 0.00 86 SER A C 11
ATOM 15816 O O . SER A 1 86 ? 2.868 2.342 14.332 1.00 0.00 86 SER A O 11
ATOM 15824 N N . GLY A 1 87 ? 4.871 1.319 14.338 1.00 0.00 87 GLY A N 11
ATOM 15825 C CA . GLY A 1 87 ? 4.369 0.149 15.035 1.00 0.00 87 GLY A CA 11
ATOM 15826 C C . GLY A 1 87 ? 5.210 -1.085 14.775 1.00 0.00 87 GLY A C 11
ATOM 15827 O O . GLY A 1 87 ? 4.791 -2.013 14.082 1.00 0.00 87 GLY A O 11
ATOM 15831 N N . PRO A 1 88 ? 6.427 -1.107 15.338 1.00 0.00 88 PRO A N 11
ATOM 15832 C CA . PRO A 1 88 ? 7.355 -2.230 15.176 1.00 0.00 88 PRO A CA 11
ATOM 15833 C C . PRO A 1 88 ? 6.885 -3.480 15.913 1.00 0.00 88 PRO A C 11
ATOM 15834 O O . PRO A 1 88 ? 6.983 -3.565 17.137 1.00 0.00 88 PRO A O 11
ATOM 15845 N N . SER A 1 89 ? 6.374 -4.448 15.159 1.00 0.00 89 SER A N 11
ATOM 15846 C CA . SER A 1 89 ? 5.886 -5.693 15.741 1.00 0.00 89 SER A CA 11
ATOM 15847 C C . SER A 1 89 ? 5.143 -5.427 17.047 1.00 0.00 89 SER A C 11
ATOM 15848 O O . SER A 1 89 ? 5.306 -6.156 18.026 1.00 0.00 89 SER A O 11
ATOM 15856 N N . SER A 1 90 ? 4.327 -4.378 17.054 1.00 0.00 90 SER A N 11
ATOM 15857 C CA . SER A 1 90 ? 3.562 -4.013 18.240 1.00 0.00 90 SER A CA 11
ATOM 15858 C C . SER A 1 90 ? 2.116 -3.688 17.875 1.00 0.00 90 SER A C 11
ATOM 15859 O O . SER A 1 90 ? 1.820 -3.309 16.743 1.00 0.00 90 SER A O 11
ATOM 15867 N N . GLY A 1 91 ? 1.219 -3.839 18.845 1.00 0.00 91 GLY A N 11
ATOM 15868 C CA . GLY A 1 91 ? -0.185 -3.558 18.607 1.00 0.00 91 GLY A CA 11
ATOM 15869 C C . GLY A 1 91 ? -0.421 -2.133 18.147 1.00 0.00 91 GLY A C 11
ATOM 15870 O O . GLY A 1 91 ? 0.523 -1.416 17.817 1.00 0.00 91 GLY A O 11
ATOM 15874 N N . GLY A 1 1 ? 20.045 13.132 1.407 1.00 0.00 1 GLY A N 12
ATOM 15875 C CA . GLY A 1 1 ? 20.849 12.533 0.358 1.00 0.00 1 GLY A CA 12
ATOM 15876 C C . GLY A 1 1 ? 20.048 12.252 -0.897 1.00 0.00 1 GLY A C 12
ATOM 15877 O O . GLY A 1 1 ? 20.036 11.126 -1.395 1.00 0.00 1 GLY A O 12
ATOM 15881 N N . SER A 1 2 ? 19.375 13.277 -1.411 1.00 0.00 2 SER A N 12
ATOM 15882 C CA . SER A 1 2 ? 18.563 13.133 -2.613 1.00 0.00 2 SER A CA 12
ATOM 15883 C C . SER A 1 2 ? 19.386 12.552 -3.759 1.00 0.00 2 SER A C 12
ATOM 15884 O O . SER A 1 2 ? 20.501 12.999 -4.025 1.00 0.00 2 SER A O 12
ATOM 15892 N N . SER A 1 3 ? 18.828 11.551 -4.432 1.00 0.00 3 SER A N 12
ATOM 15893 C CA . SER A 1 3 ? 19.511 10.905 -5.547 1.00 0.00 3 SER A CA 12
ATOM 15894 C C . SER A 1 3 ? 18.513 10.194 -6.456 1.00 0.00 3 SER A C 12
ATOM 15895 O O . SER A 1 3 ? 17.351 10.010 -6.098 1.00 0.00 3 SER A O 12
ATOM 15903 N N . GLY A 1 4 ? 18.978 9.796 -7.637 1.00 0.00 4 GLY A N 12
ATOM 15904 C CA . GLY A 1 4 ? 18.115 9.110 -8.581 1.00 0.00 4 GLY A CA 12
ATOM 15905 C C . GLY A 1 4 ? 17.050 10.020 -9.161 1.00 0.00 4 GLY A C 12
ATOM 15906 O O . GLY A 1 4 ? 17.019 11.215 -8.868 1.00 0.00 4 GLY A O 12
ATOM 15910 N N . SER A 1 5 ? 16.177 9.454 -9.988 1.00 0.00 5 SER A N 12
ATOM 15911 C CA . SER A 1 5 ? 15.109 10.224 -10.615 1.00 0.00 5 SER A CA 12
ATOM 15912 C C . SER A 1 5 ? 13.750 9.580 -10.355 1.00 0.00 5 SER A C 12
ATOM 15913 O O . SER A 1 5 ? 12.785 10.261 -10.010 1.00 0.00 5 SER A O 12
ATOM 15921 N N . SER A 1 6 ? 13.684 8.264 -10.525 1.00 0.00 6 SER A N 12
ATOM 15922 C CA . SER A 1 6 ? 12.444 7.527 -10.313 1.00 0.00 6 SER A CA 12
ATOM 15923 C C . SER A 1 6 ? 12.721 6.038 -10.130 1.00 0.00 6 SER A C 12
ATOM 15924 O O . SER A 1 6 ? 13.571 5.465 -10.809 1.00 0.00 6 SER A O 12
ATOM 15932 N N . GLY A 1 7 ? 11.994 5.417 -9.205 1.00 0.00 7 GLY A N 12
ATOM 15933 C CA . GLY A 1 7 ? 12.176 4.000 -8.948 1.00 0.00 7 GLY A CA 12
ATOM 15934 C C . GLY A 1 7 ? 13.103 3.737 -7.778 1.00 0.00 7 GLY A C 12
ATOM 15935 O O . GLY A 1 7 ? 14.273 4.117 -7.808 1.00 0.00 7 GLY A O 12
ATOM 15939 N N . GLU A 1 8 ? 12.579 3.087 -6.744 1.00 0.00 8 GLU A N 12
ATOM 15940 C CA . GLU A 1 8 ? 13.368 2.777 -5.557 1.00 0.00 8 GLU A CA 12
ATOM 15941 C C . GLU A 1 8 ? 12.651 1.757 -4.678 1.00 0.00 8 GLU A C 12
ATOM 15942 O O . GLU A 1 8 ? 11.498 1.954 -4.293 1.00 0.00 8 GLU A O 12
ATOM 15954 N N . HIS A 1 9 ? 13.342 0.665 -4.364 1.00 0.00 9 HIS A N 12
ATOM 15955 C CA . HIS A 1 9 ? 12.771 -0.387 -3.531 1.00 0.00 9 HIS A CA 12
ATOM 15956 C C . HIS A 1 9 ? 13.689 -0.705 -2.354 1.00 0.00 9 HIS A C 12
ATOM 15957 O O . HIS A 1 9 ? 14.713 -1.368 -2.513 1.00 0.00 9 HIS A O 12
ATOM 15972 N N . GLY A 1 10 ? 13.315 -0.226 -1.171 1.00 0.00 10 GLY A N 12
ATOM 15973 C CA . GLY A 1 10 ? 14.116 -0.468 0.015 1.00 0.00 10 GLY A CA 12
ATOM 15974 C C . GLY A 1 10 ? 14.053 0.681 1.001 1.00 0.00 10 GLY A C 12
ATOM 15975 O O . GLY A 1 10 ? 14.174 0.478 2.210 1.00 0.00 10 GLY A O 12
ATOM 15979 N N . LEU A 1 11 ? 13.867 1.891 0.486 1.00 0.00 11 LEU A N 12
ATOM 15980 C CA . LEU A 1 11 ? 13.791 3.078 1.330 1.00 0.00 11 LEU A CA 12
ATOM 15981 C C . LEU A 1 11 ? 12.363 3.314 1.812 1.00 0.00 11 LEU A C 12
ATOM 15982 O O . LEU A 1 11 ? 12.085 4.288 2.512 1.00 0.00 11 LEU A O 12
ATOM 15998 N N . LEU A 1 12 ? 11.461 2.414 1.434 1.00 0.00 12 LEU A N 12
ATOM 15999 C CA . LEU A 1 12 ? 10.061 2.522 1.829 1.00 0.00 12 LEU A CA 12
ATOM 16000 C C . LEU A 1 12 ? 9.915 2.437 3.345 1.00 0.00 12 LEU A C 12
ATOM 16001 O O . LEU A 1 12 ? 9.449 3.378 3.988 1.00 0.00 12 LEU A O 12
ATOM 16017 N N . VAL A 1 13 ? 10.317 1.304 3.911 1.00 0.00 13 VAL A N 12
ATOM 16018 C CA . VAL A 1 13 ? 10.234 1.097 5.352 1.00 0.00 13 VAL A CA 12
ATOM 16019 C C . VAL A 1 13 ? 10.789 2.296 6.112 1.00 0.00 13 VAL A C 12
ATOM 16020 O O . VAL A 1 13 ? 10.319 2.627 7.200 1.00 0.00 13 VAL A O 12
ATOM 16033 N N . HIS A 1 14 ? 11.794 2.945 5.530 1.00 0.00 14 HIS A N 12
ATOM 16034 C CA . HIS A 1 14 ? 12.414 4.109 6.153 1.00 0.00 14 HIS A CA 12
ATOM 16035 C C . HIS A 1 14 ? 11.548 5.351 5.964 1.00 0.00 14 HIS A C 12
ATOM 16036 O O . HIS A 1 14 ? 11.029 5.912 6.929 1.00 0.00 14 HIS A O 12
ATOM 16051 N N . LYS A 1 15 ? 11.398 5.777 4.714 1.00 0.00 15 LYS A N 12
ATOM 16052 C CA . LYS A 1 15 ? 10.595 6.952 4.397 1.00 0.00 15 LYS A CA 12
ATOM 16053 C C . LYS A 1 15 ? 9.147 6.756 4.831 1.00 0.00 15 LYS A C 12
ATOM 16054 O O . LYS A 1 15 ? 8.488 5.802 4.416 1.00 0.00 15 LYS A O 12
ATOM 16073 N N . ALA A 1 16 ? 8.656 7.664 5.669 1.00 0.00 16 ALA A N 12
ATOM 16074 C CA . ALA A 1 16 ? 7.284 7.591 6.156 1.00 0.00 16 ALA A CA 12
ATOM 16075 C C . ALA A 1 16 ? 6.315 7.276 5.022 1.00 0.00 16 ALA A C 12
ATOM 16076 O O . ALA A 1 16 ? 6.452 7.793 3.913 1.00 0.00 16 ALA A O 12
ATOM 16083 N N . VAL A 1 17 ? 5.334 6.425 5.307 1.00 0.00 17 VAL A N 12
ATOM 16084 C CA . VAL A 1 17 ? 4.341 6.041 4.311 1.00 0.00 17 VAL A CA 12
ATOM 16085 C C . VAL A 1 17 ? 3.412 7.205 3.985 1.00 0.00 17 VAL A C 12
ATOM 16086 O O . VAL A 1 17 ? 2.933 7.333 2.858 1.00 0.00 17 VAL A O 12
ATOM 16099 N N . ASP A 1 18 ? 3.163 8.052 4.977 1.00 0.00 18 ASP A N 12
ATOM 16100 C CA . ASP A 1 18 ? 2.292 9.208 4.796 1.00 0.00 18 ASP A CA 12
ATOM 16101 C C . ASP A 1 18 ? 2.918 10.214 3.835 1.00 0.00 18 ASP A C 12
ATOM 16102 O O . ASP A 1 18 ? 2.308 11.229 3.497 1.00 0.00 18 ASP A O 12
ATOM 16111 N N . LYS A 1 19 ? 4.140 9.928 3.400 1.00 0.00 19 LYS A N 12
ATOM 16112 C CA . LYS A 1 19 ? 4.850 10.806 2.478 1.00 0.00 19 LYS A CA 12
ATOM 16113 C C . LYS A 1 19 ? 5.037 10.135 1.121 1.00 0.00 19 LYS A C 12
ATOM 16114 O O . LYS A 1 19 ? 5.577 10.734 0.191 1.00 0.00 19 LYS A O 12
ATOM 16133 N N . TRP A 1 20 ? 4.586 8.890 1.015 1.00 0.00 20 TRP A N 12
ATOM 16134 C CA . TRP A 1 20 ? 4.702 8.139 -0.229 1.00 0.00 20 TRP A CA 12
ATOM 16135 C C . TRP A 1 20 ? 3.868 8.780 -1.333 1.00 0.00 20 TRP A C 12
ATOM 16136 O O . TRP A 1 20 ? 2.987 9.598 -1.064 1.00 0.00 20 TRP A O 12
ATOM 16157 N N . THR A 1 21 ? 4.150 8.405 -2.576 1.00 0.00 21 THR A N 12
ATOM 16158 C CA . THR A 1 21 ? 3.426 8.945 -3.720 1.00 0.00 21 THR A CA 12
ATOM 16159 C C . THR A 1 21 ? 2.719 7.839 -4.495 1.00 0.00 21 THR A C 12
ATOM 16160 O O . THR A 1 21 ? 3.131 6.679 -4.458 1.00 0.00 21 THR A O 12
ATOM 16171 N N . THR A 1 22 ? 1.651 8.204 -5.199 1.00 0.00 22 THR A N 12
ATOM 16172 C CA . THR A 1 22 ? 0.887 7.243 -5.982 1.00 0.00 22 THR A CA 12
ATOM 16173 C C . THR A 1 22 ? 1.802 6.210 -6.631 1.00 0.00 22 THR A C 12
ATOM 16174 O O . THR A 1 22 ? 1.397 5.074 -6.871 1.00 0.00 22 THR A O 12
ATOM 16185 N N . GLU A 1 23 ? 3.037 6.614 -6.911 1.00 0.00 23 GLU A N 12
ATOM 16186 C CA . GLU A 1 23 ? 4.009 5.722 -7.532 1.00 0.00 23 GLU A CA 12
ATOM 16187 C C . GLU A 1 23 ? 4.573 4.737 -6.513 1.00 0.00 23 GLU A C 12
ATOM 16188 O O . GLU A 1 23 ? 4.526 3.524 -6.716 1.00 0.00 23 GLU A O 12
ATOM 16200 N N . GLU A 1 24 ? 5.105 5.268 -5.417 1.00 0.00 24 GLU A N 12
ATOM 16201 C CA . GLU A 1 24 ? 5.680 4.436 -4.366 1.00 0.00 24 GLU A CA 12
ATOM 16202 C C . GLU A 1 24 ? 4.621 3.520 -3.758 1.00 0.00 24 GLU A C 12
ATOM 16203 O O . GLU A 1 24 ? 4.878 2.346 -3.494 1.00 0.00 24 GLU A O 12
ATOM 16215 N N . VAL A 1 25 ? 3.430 4.068 -3.537 1.00 0.00 25 VAL A N 12
ATOM 16216 C CA . VAL A 1 25 ? 2.332 3.302 -2.961 1.00 0.00 25 VAL A CA 12
ATOM 16217 C C . VAL A 1 25 ? 2.168 1.959 -3.665 1.00 0.00 25 VAL A C 12
ATOM 16218 O O . VAL A 1 25 ? 2.125 0.910 -3.023 1.00 0.00 25 VAL A O 12
ATOM 16231 N N . VAL A 1 26 ? 2.079 2.000 -4.991 1.00 0.00 26 VAL A N 12
ATOM 16232 C CA . VAL A 1 26 ? 1.922 0.787 -5.784 1.00 0.00 26 VAL A CA 12
ATOM 16233 C C . VAL A 1 26 ? 3.180 -0.073 -5.728 1.00 0.00 26 VAL A C 12
ATOM 16234 O O . VAL A 1 26 ? 3.106 -1.302 -5.741 1.00 0.00 26 VAL A O 12
ATOM 16247 N N . LEU A 1 27 ? 4.334 0.581 -5.664 1.00 0.00 27 LEU A N 12
ATOM 16248 C CA . LEU A 1 27 ? 5.611 -0.123 -5.605 1.00 0.00 27 LEU A CA 12
ATOM 16249 C C . LEU A 1 27 ? 5.682 -1.019 -4.373 1.00 0.00 27 LEU A C 12
ATOM 16250 O O . LEU A 1 27 ? 5.930 -2.220 -4.480 1.00 0.00 27 LEU A O 12
ATOM 16266 N N . TRP A 1 28 ? 5.460 -0.427 -3.205 1.00 0.00 28 TRP A N 12
ATOM 16267 C CA . TRP A 1 28 ? 5.497 -1.173 -1.951 1.00 0.00 28 TRP A CA 12
ATOM 16268 C C . TRP A 1 28 ? 4.537 -2.356 -1.993 1.00 0.00 28 TRP A C 12
ATOM 16269 O O . TRP A 1 28 ? 4.870 -3.455 -1.548 1.00 0.00 28 TRP A O 12
ATOM 16290 N N . LEU A 1 29 ? 3.344 -2.125 -2.531 1.00 0.00 29 LEU A N 12
ATOM 16291 C CA . LEU A 1 29 ? 2.334 -3.173 -2.631 1.00 0.00 29 LEU A CA 12
ATOM 16292 C C . LEU A 1 29 ? 2.702 -4.182 -3.714 1.00 0.00 29 LEU A C 12
ATOM 16293 O O . LEU A 1 29 ? 2.289 -5.340 -3.662 1.00 0.00 29 LEU A O 12
ATOM 16309 N N . GLU A 1 30 ? 3.483 -3.734 -4.692 1.00 0.00 30 GLU A N 12
ATOM 16310 C CA . GLU A 1 30 ? 3.907 -4.599 -5.787 1.00 0.00 30 GLU A CA 12
ATOM 16311 C C . GLU A 1 30 ? 5.044 -5.516 -5.346 1.00 0.00 30 GLU A C 12
ATOM 16312 O O . GLU A 1 30 ? 5.648 -6.209 -6.164 1.00 0.00 30 GLU A O 12
ATOM 16324 N N . GLN A 1 31 ? 5.330 -5.512 -4.048 1.00 0.00 31 GLN A N 12
ATOM 16325 C CA . GLN A 1 31 ? 6.395 -6.342 -3.498 1.00 0.00 31 GLN A CA 12
ATOM 16326 C C . GLN A 1 31 ? 5.824 -7.444 -2.612 1.00 0.00 31 GLN A C 12
ATOM 16327 O O . GLN A 1 31 ? 6.399 -8.529 -2.505 1.00 0.00 31 GLN A O 12
ATOM 16341 N N . LEU A 1 32 ? 4.692 -7.160 -1.979 1.00 0.00 32 LEU A N 12
ATOM 16342 C CA . LEU A 1 32 ? 4.043 -8.128 -1.101 1.00 0.00 32 LEU A CA 12
ATOM 16343 C C . LEU A 1 32 ? 3.662 -9.390 -1.868 1.00 0.00 32 LEU A C 12
ATOM 16344 O O . LEU A 1 32 ? 3.620 -10.483 -1.305 1.00 0.00 32 LEU A O 12
ATOM 16360 N N . GLY A 1 33 ? 3.388 -9.231 -3.160 1.00 0.00 33 GLY A N 12
ATOM 16361 C CA . GLY A 1 33 ? 3.017 -10.367 -3.984 1.00 0.00 33 GLY A CA 12
ATOM 16362 C C . GLY A 1 33 ? 2.686 -9.966 -5.408 1.00 0.00 33 GLY A C 12
ATOM 16363 O O . GLY A 1 33 ? 2.481 -8.791 -5.713 1.00 0.00 33 GLY A O 12
ATOM 16367 N N . PRO A 1 34 ? 2.632 -10.958 -6.309 1.00 0.00 34 PRO A N 12
ATOM 16368 C CA . PRO A 1 34 ? 2.326 -10.727 -7.724 1.00 0.00 34 PRO A CA 12
ATOM 16369 C C . PRO A 1 34 ? 0.873 -10.317 -7.943 1.00 0.00 34 PRO A C 12
ATOM 16370 O O . PRO A 1 34 ? 0.548 -9.652 -8.926 1.00 0.00 34 PRO A O 12
ATOM 16381 N N . TRP A 1 35 ? 0.005 -10.718 -7.021 1.00 0.00 35 TRP A N 12
ATOM 16382 C CA . TRP A 1 35 ? -1.413 -10.392 -7.114 1.00 0.00 35 TRP A CA 12
ATOM 16383 C C . TRP A 1 35 ? -1.637 -8.890 -6.969 1.00 0.00 35 TRP A C 12
ATOM 16384 O O . TRP A 1 35 ? -2.694 -8.374 -7.330 1.00 0.00 35 TRP A O 12
ATOM 16405 N N . ALA A 1 36 ? -0.635 -8.196 -6.440 1.00 0.00 36 ALA A N 12
ATOM 16406 C CA . ALA A 1 36 ? -0.723 -6.753 -6.250 1.00 0.00 36 ALA A CA 12
ATOM 16407 C C . ALA A 1 36 ? -1.112 -6.052 -7.547 1.00 0.00 36 ALA A C 12
ATOM 16408 O O . ALA A 1 36 ? -1.893 -5.099 -7.538 1.00 0.00 36 ALA A O 12
ATOM 16415 N N . SER A 1 37 ? -0.564 -6.528 -8.660 1.00 0.00 37 SER A N 12
ATOM 16416 C CA . SER A 1 37 ? -0.851 -5.943 -9.964 1.00 0.00 37 SER A CA 12
ATOM 16417 C C . SER A 1 37 ? -2.343 -6.011 -10.274 1.00 0.00 37 SER A C 12
ATOM 16418 O O . SER A 1 37 ? -2.823 -5.385 -11.220 1.00 0.00 37 SER A O 12
ATOM 16426 N N . LEU A 1 38 ? -3.073 -6.777 -9.470 1.00 0.00 38 LEU A N 12
ATOM 16427 C CA . LEU A 1 38 ? -4.512 -6.929 -9.657 1.00 0.00 38 LEU A CA 12
ATOM 16428 C C . LEU A 1 38 ? -5.271 -5.786 -8.991 1.00 0.00 38 LEU A C 12
ATOM 16429 O O . LEU A 1 38 ? -6.433 -5.532 -9.307 1.00 0.00 38 LEU A O 12
ATOM 16445 N N . TYR A 1 39 ? -4.606 -5.100 -8.068 1.00 0.00 39 TYR A N 12
ATOM 16446 C CA . TYR A 1 39 ? -5.218 -3.984 -7.357 1.00 0.00 39 TYR A CA 12
ATOM 16447 C C . TYR A 1 39 ? -4.541 -2.667 -7.725 1.00 0.00 39 TYR A C 12
ATOM 16448 O O . TYR A 1 39 ? -5.180 -1.615 -7.753 1.00 0.00 39 TYR A O 12
ATOM 16466 N N . ARG A 1 40 ? -3.244 -2.734 -8.007 1.00 0.00 40 ARG A N 12
ATOM 16467 C CA . ARG A 1 40 ? -2.479 -1.548 -8.372 1.00 0.00 40 ARG A CA 12
ATOM 16468 C C . ARG A 1 40 ? -3.311 -0.612 -9.245 1.00 0.00 40 ARG A C 12
ATOM 16469 O O . ARG A 1 40 ? -3.352 0.596 -9.013 1.00 0.00 40 ARG A O 12
ATOM 16490 N N . ASP A 1 41 ? -3.971 -1.179 -10.249 1.00 0.00 41 ASP A N 12
ATOM 16491 C CA . ASP A 1 41 ? -4.802 -0.396 -11.156 1.00 0.00 41 ASP A CA 12
ATOM 16492 C C . ASP A 1 41 ? -5.702 0.560 -10.380 1.00 0.00 41 ASP A C 12
ATOM 16493 O O . ASP A 1 41 ? -5.842 1.728 -10.743 1.00 0.00 41 ASP A O 12
ATOM 16502 N N . ARG A 1 42 ? -6.311 0.056 -9.311 1.00 0.00 42 ARG A N 12
ATOM 16503 C CA . ARG A 1 42 ? -7.199 0.865 -8.485 1.00 0.00 42 ARG A CA 12
ATOM 16504 C C . ARG A 1 42 ? -6.418 1.948 -7.746 1.00 0.00 42 ARG A C 12
ATOM 16505 O O . ARG A 1 42 ? -6.899 3.068 -7.576 1.00 0.00 42 ARG A O 12
ATOM 16526 N N . PHE A 1 43 ? -5.211 1.605 -7.308 1.00 0.00 43 PHE A N 12
ATOM 16527 C CA . PHE A 1 43 ? -4.364 2.546 -6.585 1.00 0.00 43 PHE A CA 12
ATOM 16528 C C . PHE A 1 43 ? -4.016 3.747 -7.461 1.00 0.00 43 PHE A C 12
ATOM 16529 O O . PHE A 1 43 ? -4.057 4.892 -7.009 1.00 0.00 43 PHE A O 12
ATOM 16546 N N . LEU A 1 44 ? -3.671 3.476 -8.715 1.00 0.00 44 LEU A N 12
ATOM 16547 C CA . LEU A 1 44 ? -3.314 4.533 -9.655 1.00 0.00 44 LEU A CA 12
ATOM 16548 C C . LEU A 1 44 ? -4.541 5.350 -10.048 1.00 0.00 44 LEU A C 12
ATOM 16549 O O . LEU A 1 44 ? -4.566 6.569 -9.883 1.00 0.00 44 LEU A O 12
ATOM 16565 N N . SER A 1 45 ? -5.558 4.668 -10.565 1.00 0.00 45 SER A N 12
ATOM 16566 C CA . SER A 1 45 ? -6.789 5.331 -10.983 1.00 0.00 45 SER A CA 12
ATOM 16567 C C . SER A 1 45 ? -7.338 6.212 -9.865 1.00 0.00 45 SER A C 12
ATOM 16568 O O . SER A 1 45 ? -7.746 7.348 -10.100 1.00 0.00 45 SER A O 12
ATOM 16576 N N . GLU A 1 46 ? -7.344 5.677 -8.648 1.00 0.00 46 GLU A N 12
ATOM 16577 C CA . GLU A 1 46 ? -7.844 6.414 -7.493 1.00 0.00 46 GLU A CA 12
ATOM 16578 C C . GLU A 1 46 ? -6.734 7.246 -6.857 1.00 0.00 46 GLU A C 12
ATOM 16579 O O . GLU A 1 46 ? -6.860 7.702 -5.720 1.00 0.00 46 GLU A O 12
ATOM 16591 N N . ARG A 1 47 ? -5.647 7.437 -7.597 1.00 0.00 47 ARG A N 12
ATOM 16592 C CA . ARG A 1 47 ? -4.514 8.212 -7.105 1.00 0.00 47 ARG A CA 12
ATOM 16593 C C . ARG A 1 47 ? -4.334 8.017 -5.602 1.00 0.00 47 ARG A C 12
ATOM 16594 O O . ARG A 1 47 ? -4.063 8.970 -4.871 1.00 0.00 47 ARG A O 12
ATOM 16615 N N . VAL A 1 48 ? -4.488 6.778 -5.149 1.00 0.00 48 VAL A N 12
ATOM 16616 C CA . VAL A 1 48 ? -4.342 6.458 -3.733 1.00 0.00 48 VAL A CA 12
ATOM 16617 C C . VAL A 1 48 ? -2.907 6.670 -3.267 1.00 0.00 48 VAL A C 12
ATOM 16618 O O . VAL A 1 48 ? -2.059 5.790 -3.413 1.00 0.00 48 VAL A O 12
ATOM 16631 N N . ASN A 1 49 ? -2.641 7.845 -2.705 1.00 0.00 49 ASN A N 12
ATOM 16632 C CA . ASN A 1 49 ? -1.306 8.173 -2.216 1.00 0.00 49 ASN A CA 12
ATOM 16633 C C . ASN A 1 49 ? -1.077 7.589 -0.826 1.00 0.00 49 ASN A C 12
ATOM 16634 O O . ASN A 1 49 ? -2.011 7.126 -0.173 1.00 0.00 49 ASN A O 12
ATOM 16645 N N . GLY A 1 50 ? 0.175 7.616 -0.378 1.00 0.00 50 GLY A N 12
ATOM 16646 C CA . GLY A 1 50 ? 0.505 7.087 0.933 1.00 0.00 50 GLY A CA 12
ATOM 16647 C C . GLY A 1 50 ? -0.395 7.635 2.023 1.00 0.00 50 GLY A C 12
ATOM 16648 O O . GLY A 1 50 ? -1.035 6.874 2.749 1.00 0.00 50 GLY A O 12
ATOM 16652 N N . ARG A 1 51 ? -0.442 8.958 2.139 1.00 0.00 51 ARG A N 12
ATOM 16653 C CA . ARG A 1 51 ? -1.268 9.606 3.151 1.00 0.00 51 ARG A CA 12
ATOM 16654 C C . ARG A 1 51 ? -2.688 9.047 3.134 1.00 0.00 51 ARG A C 12
ATOM 16655 O O . ARG A 1 51 ? -3.333 8.932 4.177 1.00 0.00 51 ARG A O 12
ATOM 16676 N N . LEU A 1 52 ? -3.168 8.703 1.944 1.00 0.00 52 LEU A N 12
ATOM 16677 C CA . LEU A 1 52 ? -4.512 8.156 1.791 1.00 0.00 52 LEU A CA 12
ATOM 16678 C C . LEU A 1 52 ? -4.536 6.668 2.126 1.00 0.00 52 LEU A C 12
ATOM 16679 O O . LEU A 1 52 ? -5.513 6.161 2.678 1.00 0.00 52 LEU A O 12
ATOM 16695 N N . LEU A 1 53 ? -3.454 5.974 1.791 1.00 0.00 53 LEU A N 12
ATOM 16696 C CA . LEU A 1 53 ? -3.350 4.544 2.058 1.00 0.00 53 LEU A CA 12
ATOM 16697 C C . LEU A 1 53 ? -3.411 4.264 3.556 1.00 0.00 53 LEU A C 12
ATOM 16698 O O . LEU A 1 53 ? -4.071 3.322 3.996 1.00 0.00 53 LEU A O 12
ATOM 16714 N N . LEU A 1 54 ? -2.722 5.089 4.336 1.00 0.00 54 LEU A N 12
ATOM 16715 C CA . LEU A 1 54 ? -2.700 4.933 5.786 1.00 0.00 54 LEU A CA 12
ATOM 16716 C C . LEU A 1 54 ? -4.099 5.087 6.372 1.00 0.00 54 LEU A C 12
ATOM 16717 O O . LEU A 1 54 ? -4.524 4.294 7.213 1.00 0.00 54 LEU A O 12
ATOM 16733 N N . THR A 1 55 ? -4.814 6.114 5.921 1.00 0.00 55 THR A N 12
ATOM 16734 C CA . THR A 1 55 ? -6.166 6.372 6.399 1.00 0.00 55 THR A CA 12
ATOM 16735 C C . THR A 1 55 ? -7.071 5.167 6.167 1.00 0.00 55 THR A C 12
ATOM 16736 O O . THR A 1 55 ? -7.858 4.793 7.038 1.00 0.00 55 THR A O 12
ATOM 16747 N N . LEU A 1 56 ? -6.954 4.563 4.990 1.00 0.00 56 LEU A N 12
ATOM 16748 C CA . LEU A 1 56 ? -7.762 3.398 4.644 1.00 0.00 56 LEU A CA 12
ATOM 16749 C C . LEU A 1 56 ? -7.590 2.290 5.678 1.00 0.00 56 LEU A C 12
ATOM 16750 O O . LEU A 1 56 ? -6.491 2.064 6.186 1.00 0.00 56 LEU A O 12
ATOM 16766 N N . THR A 1 57 ? -8.684 1.600 5.986 1.00 0.00 57 THR A N 12
ATOM 16767 C CA . THR A 1 57 ? -8.655 0.515 6.958 1.00 0.00 57 THR A CA 12
ATOM 16768 C C . THR A 1 57 ? -9.182 -0.781 6.352 1.00 0.00 57 THR A C 12
ATOM 16769 O O . THR A 1 57 ? -9.476 -0.843 5.159 1.00 0.00 57 THR A O 12
ATOM 16780 N N . GLU A 1 58 ? -9.299 -1.813 7.182 1.00 0.00 58 GLU A N 12
ATOM 16781 C CA . GLU A 1 58 ? -9.790 -3.107 6.726 1.00 0.00 58 GLU A CA 12
ATOM 16782 C C . GLU A 1 58 ? -11.211 -2.988 6.181 1.00 0.00 58 GLU A C 12
ATOM 16783 O O . GLU A 1 58 ? -11.683 -3.863 5.455 1.00 0.00 58 GLU A O 12
ATOM 16795 N N . GLU A 1 59 ? -11.886 -1.900 6.537 1.00 0.00 59 GLU A N 12
ATOM 16796 C CA . GLU A 1 59 ? -13.253 -1.667 6.085 1.00 0.00 59 GLU A CA 12
ATOM 16797 C C . GLU A 1 59 ? -13.267 -1.058 4.686 1.00 0.00 59 GLU A C 12
ATOM 16798 O O . GLU A 1 59 ? -13.889 -1.595 3.770 1.00 0.00 59 GLU A O 12
ATOM 16810 N N . GLU A 1 60 ? -12.577 0.068 4.531 1.00 0.00 60 GLU A N 12
ATOM 16811 C CA . GLU A 1 60 ? -12.511 0.752 3.244 1.00 0.00 60 GLU A CA 12
ATOM 16812 C C . GLU A 1 60 ? -12.123 -0.218 2.132 1.00 0.00 60 GLU A C 12
ATOM 16813 O O . GLU A 1 60 ? -12.801 -0.309 1.108 1.00 0.00 60 GLU A O 12
ATOM 16825 N N . PHE A 1 61 ? -11.028 -0.941 2.340 1.00 0.00 61 PHE A N 12
ATOM 16826 C CA . PHE A 1 61 ? -10.547 -1.903 1.356 1.00 0.00 61 PHE A CA 12
ATOM 16827 C C . PHE A 1 61 ? -11.612 -2.955 1.059 1.00 0.00 61 PHE A C 12
ATOM 16828 O O . PHE A 1 61 ? -11.657 -3.516 -0.036 1.00 0.00 61 PHE A O 12
ATOM 16845 N N . SER A 1 62 ? -12.467 -3.217 2.043 1.00 0.00 62 SER A N 12
ATOM 16846 C CA . SER A 1 62 ? -13.529 -4.204 1.890 1.00 0.00 62 SER A CA 12
ATOM 16847 C C . SER A 1 62 ? -14.687 -3.635 1.076 1.00 0.00 62 SER A C 12
ATOM 16848 O O . SER A 1 62 ? -15.368 -4.361 0.352 1.00 0.00 62 SER A O 12
ATOM 16856 N N . ARG A 1 63 ? -14.904 -2.330 1.202 1.00 0.00 63 ARG A N 12
ATOM 16857 C CA . ARG A 1 63 ? -15.981 -1.661 0.480 1.00 0.00 63 ARG A CA 12
ATOM 16858 C C . ARG A 1 63 ? -15.472 -1.073 -0.832 1.00 0.00 63 ARG A C 12
ATOM 16859 O O . ARG A 1 63 ? -14.266 -0.947 -1.041 1.00 0.00 63 ARG A O 12
ATOM 16880 N N . ALA A 1 64 ? -16.400 -0.716 -1.714 1.00 0.00 64 ALA A N 12
ATOM 16881 C CA . ALA A 1 64 ? -16.046 -0.140 -3.005 1.00 0.00 64 ALA A CA 12
ATOM 16882 C C . ALA A 1 64 ? -15.299 1.179 -2.832 1.00 0.00 64 ALA A C 12
ATOM 16883 O O . ALA A 1 64 ? -15.331 1.803 -1.771 1.00 0.00 64 ALA A O 12
ATOM 16890 N N . PRO A 1 65 ? -14.610 1.613 -3.897 1.00 0.00 65 PRO A N 12
ATOM 16891 C CA . PRO A 1 65 ? -14.565 0.878 -5.165 1.00 0.00 65 PRO A CA 12
ATOM 16892 C C . PRO A 1 65 ? -13.768 -0.417 -5.055 1.00 0.00 65 PRO A C 12
ATOM 16893 O O . PRO A 1 65 ? -14.195 -1.463 -5.544 1.00 0.00 65 PRO A O 12
ATOM 16904 N N . TYR A 1 66 ? -12.609 -0.340 -4.411 1.00 0.00 66 TYR A N 12
ATOM 16905 C CA . TYR A 1 66 ? -11.751 -1.507 -4.240 1.00 0.00 66 TYR A CA 12
ATOM 16906 C C . TYR A 1 66 ? -12.577 -2.745 -3.902 1.00 0.00 66 TYR A C 12
ATOM 16907 O O . TYR A 1 66 ? -12.409 -3.803 -4.510 1.00 0.00 66 TYR A O 12
ATOM 16925 N N . THR A 1 67 ? -13.471 -2.605 -2.929 1.00 0.00 67 THR A N 12
ATOM 16926 C CA . THR A 1 67 ? -14.323 -3.710 -2.509 1.00 0.00 67 THR A CA 12
ATOM 16927 C C . THR A 1 67 ? -13.522 -4.999 -2.367 1.00 0.00 67 THR A C 12
ATOM 16928 O O . THR A 1 67 ? -14.054 -6.095 -2.548 1.00 0.00 67 THR A O 12
ATOM 16939 N N . ILE A 1 68 ? -12.241 -4.861 -2.041 1.00 0.00 68 ILE A N 12
ATOM 16940 C CA . ILE A 1 68 ? -11.367 -6.016 -1.874 1.00 0.00 68 ILE A CA 12
ATOM 16941 C C . ILE A 1 68 ? -12.130 -7.203 -1.293 1.00 0.00 68 ILE A C 12
ATOM 16942 O O . ILE A 1 68 ? -12.271 -7.327 -0.077 1.00 0.00 68 ILE A O 12
ATOM 16958 N N . GLU A 1 69 ? -12.618 -8.072 -2.172 1.00 0.00 69 GLU A N 12
ATOM 16959 C CA . GLU A 1 69 ? -13.365 -9.250 -1.746 1.00 0.00 69 GLU A CA 12
ATOM 16960 C C . GLU A 1 69 ? -12.422 -10.406 -1.427 1.00 0.00 69 GLU A C 12
ATOM 16961 O O . GLU A 1 69 ? -12.675 -11.550 -1.805 1.00 0.00 69 GLU A O 12
ATOM 16973 N N . ASN A 1 70 ? -11.334 -10.099 -0.728 1.00 0.00 70 ASN A N 12
ATOM 16974 C CA . ASN A 1 70 ? -10.352 -11.112 -0.358 1.00 0.00 70 ASN A CA 12
ATOM 16975 C C . ASN A 1 70 ? -9.580 -10.691 0.888 1.00 0.00 70 ASN A C 12
ATOM 16976 O O . ASN A 1 70 ? -8.724 -9.808 0.832 1.00 0.00 70 ASN A O 12
ATOM 16987 N N . SER A 1 71 ? -9.888 -11.330 2.013 1.00 0.00 71 SER A N 12
ATOM 16988 C CA . SER A 1 71 ? -9.225 -11.020 3.274 1.00 0.00 71 SER A CA 12
ATOM 16989 C C . SER A 1 71 ? -7.716 -11.208 3.155 1.00 0.00 71 SER A C 12
ATOM 16990 O O . SER A 1 71 ? -6.941 -10.296 3.445 1.00 0.00 71 SER A O 12
ATOM 16998 N N . SER A 1 72 ? -7.305 -12.398 2.727 1.00 0.00 72 SER A N 12
ATOM 16999 C CA . SER A 1 72 ? -5.889 -12.708 2.573 1.00 0.00 72 SER A CA 12
ATOM 17000 C C . SER A 1 72 ? -5.113 -11.483 2.098 1.00 0.00 72 SER A C 12
ATOM 17001 O O . SER A 1 72 ? -4.095 -11.113 2.685 1.00 0.00 72 SER A O 12
ATOM 17009 N N . HIS A 1 73 ? -5.601 -10.858 1.032 1.00 0.00 73 HIS A N 12
ATOM 17010 C CA . HIS A 1 73 ? -4.954 -9.673 0.478 1.00 0.00 73 HIS A CA 12
ATOM 17011 C C . HIS A 1 73 ? -4.915 -8.546 1.504 1.00 0.00 73 HIS A C 12
ATOM 17012 O O . HIS A 1 73 ? -3.877 -7.914 1.707 1.00 0.00 73 HIS A O 12
ATOM 17027 N N . ARG A 1 74 ? -6.050 -8.298 2.148 1.00 0.00 74 ARG A N 12
ATOM 17028 C CA . ARG A 1 74 ? -6.146 -7.244 3.152 1.00 0.00 74 ARG A CA 12
ATOM 17029 C C . ARG A 1 74 ? -5.129 -7.464 4.268 1.00 0.00 74 ARG A C 12
ATOM 17030 O O . ARG A 1 74 ? -4.473 -6.524 4.718 1.00 0.00 74 ARG A O 12
ATOM 17051 N N . ARG A 1 75 ? -5.004 -8.711 4.711 1.00 0.00 75 ARG A N 12
ATOM 17052 C CA . ARG A 1 75 ? -4.068 -9.053 5.776 1.00 0.00 75 ARG A CA 12
ATOM 17053 C C . ARG A 1 75 ? -2.643 -8.668 5.392 1.00 0.00 75 ARG A C 12
ATOM 17054 O O . ARG A 1 75 ? -1.871 -8.193 6.225 1.00 0.00 75 ARG A O 12
ATOM 17075 N N . VAL A 1 76 ? -2.300 -8.876 4.124 1.00 0.00 76 VAL A N 12
ATOM 17076 C CA . VAL A 1 76 ? -0.968 -8.550 3.629 1.00 0.00 76 VAL A CA 12
ATOM 17077 C C . VAL A 1 76 ? -0.731 -7.044 3.641 1.00 0.00 76 VAL A C 12
ATOM 17078 O O . VAL A 1 76 ? 0.269 -6.567 4.178 1.00 0.00 76 VAL A O 12
ATOM 17091 N N . ILE A 1 77 ? -1.657 -6.300 3.045 1.00 0.00 77 ILE A N 12
ATOM 17092 C CA . ILE A 1 77 ? -1.549 -4.848 2.988 1.00 0.00 77 ILE A CA 12
ATOM 17093 C C . ILE A 1 77 ? -1.490 -4.246 4.388 1.00 0.00 77 ILE A C 12
ATOM 17094 O O . ILE A 1 77 ? -0.512 -3.593 4.754 1.00 0.00 77 ILE A O 12
ATOM 17110 N N . LEU A 1 78 ? -2.541 -4.471 5.168 1.00 0.00 78 LEU A N 12
ATOM 17111 C CA . LEU A 1 78 ? -2.609 -3.952 6.529 1.00 0.00 78 LEU A CA 12
ATOM 17112 C C . LEU A 1 78 ? -1.380 -4.367 7.332 1.00 0.00 78 LEU A C 12
ATOM 17113 O O . LEU A 1 78 ? -0.609 -3.523 7.790 1.00 0.00 78 LEU A O 12
ATOM 17129 N N . THR A 1 79 ? -1.201 -5.674 7.497 1.00 0.00 79 THR A N 12
ATOM 17130 C CA . THR A 1 79 ? -0.065 -6.202 8.243 1.00 0.00 79 THR A CA 12
ATOM 17131 C C . THR A 1 79 ? 1.222 -5.475 7.871 1.00 0.00 79 THR A C 12
ATOM 17132 O O . THR A 1 79 ? 1.846 -4.829 8.712 1.00 0.00 79 THR A O 12
ATOM 17143 N N . GLU A 1 80 ? 1.614 -5.584 6.605 1.00 0.00 80 GLU A N 12
ATOM 17144 C CA . GLU A 1 80 ? 2.828 -4.936 6.123 1.00 0.00 80 GLU A CA 12
ATOM 17145 C C . GLU A 1 80 ? 2.802 -3.440 6.421 1.00 0.00 80 GLU A C 12
ATOM 17146 O O . GLU A 1 80 ? 3.810 -2.858 6.824 1.00 0.00 80 GLU A O 12
ATOM 17158 N N . LEU A 1 81 ? 1.642 -2.824 6.222 1.00 0.00 81 LEU A N 12
ATOM 17159 C CA . LEU A 1 81 ? 1.483 -1.395 6.468 1.00 0.00 81 LEU A CA 12
ATOM 17160 C C . LEU A 1 81 ? 1.834 -1.049 7.912 1.00 0.00 81 LEU A C 12
ATOM 17161 O O . LEU A 1 81 ? 2.337 0.038 8.195 1.00 0.00 81 LEU A O 12
ATOM 17177 N N . GLU A 1 82 ? 1.566 -1.982 8.820 1.00 0.00 82 GLU A N 12
ATOM 17178 C CA . GLU A 1 82 ? 1.855 -1.775 10.235 1.00 0.00 82 GLU A CA 12
ATOM 17179 C C . GLU A 1 82 ? 3.360 -1.767 10.487 1.00 0.00 82 GLU A C 12
ATOM 17180 O O . GLU A 1 82 ? 3.836 -1.162 11.447 1.00 0.00 82 GLU A O 12
ATOM 17192 N N . ARG A 1 83 ? 4.103 -2.444 9.617 1.00 0.00 83 ARG A N 12
ATOM 17193 C CA . ARG A 1 83 ? 5.553 -2.518 9.746 1.00 0.00 83 ARG A CA 12
ATOM 17194 C C . ARG A 1 83 ? 6.210 -1.243 9.225 1.00 0.00 83 ARG A C 12
ATOM 17195 O O . ARG A 1 83 ? 6.964 -0.583 9.940 1.00 0.00 83 ARG A O 12
ATOM 17216 N N . VAL A 1 84 ? 5.920 -0.903 7.973 1.00 0.00 84 VAL A N 12
ATOM 17217 C CA . VAL A 1 84 ? 6.481 0.292 7.355 1.00 0.00 84 VAL A CA 12
ATOM 17218 C C . VAL A 1 84 ? 6.177 1.534 8.185 1.00 0.00 84 VAL A C 12
ATOM 17219 O O . VAL A 1 84 ? 7.034 2.400 8.363 1.00 0.00 84 VAL A O 12
ATOM 17232 N N . ARG A 1 85 ? 4.951 1.615 8.692 1.00 0.00 85 ARG A N 12
ATOM 17233 C CA . ARG A 1 85 ? 4.533 2.752 9.503 1.00 0.00 85 ARG A CA 12
ATOM 17234 C C . ARG A 1 85 ? 5.178 2.701 10.885 1.00 0.00 85 ARG A C 12
ATOM 17235 O O . ARG A 1 85 ? 5.640 3.717 11.403 1.00 0.00 85 ARG A O 12
ATOM 17256 N N . SER A 1 86 ? 5.205 1.510 11.476 1.00 0.00 86 SER A N 12
ATOM 17257 C CA . SER A 1 86 ? 5.789 1.327 12.799 1.00 0.00 86 SER A CA 12
ATOM 17258 C C . SER A 1 86 ? 7.035 0.450 12.726 1.00 0.00 86 SER A C 12
ATOM 17259 O O . SER A 1 86 ? 6.966 -0.715 12.336 1.00 0.00 86 SER A O 12
ATOM 17267 N N . GLY A 1 87 ? 8.175 1.019 13.104 1.00 0.00 87 GLY A N 12
ATOM 17268 C CA . GLY A 1 87 ? 9.422 0.276 13.074 1.00 0.00 87 GLY A CA 12
ATOM 17269 C C . GLY A 1 87 ? 10.438 0.809 14.065 1.00 0.00 87 GLY A C 12
ATOM 17270 O O . GLY A 1 87 ? 10.744 0.175 15.075 1.00 0.00 87 GLY A O 12
ATOM 17274 N N . PRO A 1 88 ? 10.982 2.001 13.777 1.00 0.00 88 PRO A N 12
ATOM 17275 C CA . PRO A 1 88 ? 11.979 2.645 14.638 1.00 0.00 88 PRO A CA 12
ATOM 17276 C C . PRO A 1 88 ? 11.383 3.124 15.957 1.00 0.00 88 PRO A C 12
ATOM 17277 O O . PRO A 1 88 ? 12.107 3.547 16.858 1.00 0.00 88 PRO A O 12
ATOM 17288 N N . SER A 1 89 ? 10.060 3.056 16.063 1.00 0.00 89 SER A N 12
ATOM 17289 C CA . SER A 1 89 ? 9.367 3.487 17.272 1.00 0.00 89 SER A CA 12
ATOM 17290 C C . SER A 1 89 ? 9.796 2.648 18.472 1.00 0.00 89 SER A C 12
ATOM 17291 O O . SER A 1 89 ? 10.545 1.681 18.332 1.00 0.00 89 SER A O 12
ATOM 17299 N N . SER A 1 90 ? 9.316 3.027 19.652 1.00 0.00 90 SER A N 12
ATOM 17300 C CA . SER A 1 90 ? 9.652 2.313 20.879 1.00 0.00 90 SER A CA 12
ATOM 17301 C C . SER A 1 90 ? 8.507 1.401 21.308 1.00 0.00 90 SER A C 12
ATOM 17302 O O . SER A 1 90 ? 7.380 1.535 20.832 1.00 0.00 90 SER A O 12
ATOM 17310 N N . GLY A 1 91 ? 8.804 0.473 22.212 1.00 0.00 91 GLY A N 12
ATOM 17311 C CA . GLY A 1 91 ? 7.791 -0.448 22.691 1.00 0.00 91 GLY A CA 12
ATOM 17312 C C . GLY A 1 91 ? 6.713 0.246 23.501 1.00 0.00 91 GLY A C 12
ATOM 17313 O O . GLY A 1 91 ? 6.824 0.365 24.721 1.00 0.00 91 GLY A O 12
ATOM 17317 N N . GLY A 1 1 ? 8.830 4.747 -19.605 1.00 0.00 1 GLY A N 13
ATOM 17318 C CA . GLY A 1 1 ? 9.480 3.962 -18.572 1.00 0.00 1 GLY A CA 13
ATOM 17319 C C . GLY A 1 1 ? 10.621 4.708 -17.910 1.00 0.00 1 GLY A C 13
ATOM 17320 O O . GLY A 1 1 ? 10.688 4.792 -16.683 1.00 0.00 1 GLY A O 13
ATOM 17324 N N . SER A 1 2 ? 11.523 5.251 -18.722 1.00 0.00 2 SER A N 13
ATOM 17325 C CA . SER A 1 2 ? 12.670 5.989 -18.207 1.00 0.00 2 SER A CA 13
ATOM 17326 C C . SER A 1 2 ? 12.223 7.086 -17.246 1.00 0.00 2 SER A C 13
ATOM 17327 O O . SER A 1 2 ? 11.215 7.754 -17.475 1.00 0.00 2 SER A O 13
ATOM 17335 N N . SER A 1 3 ? 12.981 7.266 -16.170 1.00 0.00 3 SER A N 13
ATOM 17336 C CA . SER A 1 3 ? 12.663 8.280 -15.171 1.00 0.00 3 SER A CA 13
ATOM 17337 C C . SER A 1 3 ? 13.904 8.664 -14.372 1.00 0.00 3 SER A C 13
ATOM 17338 O O . SER A 1 3 ? 14.959 8.047 -14.507 1.00 0.00 3 SER A O 13
ATOM 17346 N N . GLY A 1 4 ? 13.769 9.690 -13.537 1.00 0.00 4 GLY A N 13
ATOM 17347 C CA . GLY A 1 4 ? 14.886 10.141 -12.727 1.00 0.00 4 GLY A CA 13
ATOM 17348 C C . GLY A 1 4 ? 15.197 9.190 -11.588 1.00 0.00 4 GLY A C 13
ATOM 17349 O O . GLY A 1 4 ? 16.206 8.485 -11.616 1.00 0.00 4 GLY A O 13
ATOM 17353 N N . SER A 1 5 ? 14.329 9.172 -10.581 1.00 0.00 5 SER A N 13
ATOM 17354 C CA . SER A 1 5 ? 14.519 8.305 -9.424 1.00 0.00 5 SER A CA 13
ATOM 17355 C C . SER A 1 5 ? 14.347 6.839 -9.810 1.00 0.00 5 SER A C 13
ATOM 17356 O O . SER A 1 5 ? 13.503 6.499 -10.639 1.00 0.00 5 SER A O 13
ATOM 17364 N N . SER A 1 6 ? 15.152 5.975 -9.200 1.00 0.00 6 SER A N 13
ATOM 17365 C CA . SER A 1 6 ? 15.093 4.545 -9.482 1.00 0.00 6 SER A CA 13
ATOM 17366 C C . SER A 1 6 ? 14.265 3.818 -8.426 1.00 0.00 6 SER A C 13
ATOM 17367 O O . SER A 1 6 ? 14.458 4.013 -7.227 1.00 0.00 6 SER A O 13
ATOM 17375 N N . GLY A 1 7 ? 13.341 2.978 -8.882 1.00 0.00 7 GLY A N 13
ATOM 17376 C CA . GLY A 1 7 ? 12.498 2.234 -7.966 1.00 0.00 7 GLY A CA 13
ATOM 17377 C C . GLY A 1 7 ? 13.281 1.236 -7.136 1.00 0.00 7 GLY A C 13
ATOM 17378 O O . GLY A 1 7 ? 13.469 0.091 -7.546 1.00 0.00 7 GLY A O 13
ATOM 17382 N N . GLU A 1 8 ? 13.741 1.672 -5.967 1.00 0.00 8 GLU A N 13
ATOM 17383 C CA . GLU A 1 8 ? 14.511 0.808 -5.080 1.00 0.00 8 GLU A CA 13
ATOM 17384 C C . GLU A 1 8 ? 13.591 0.031 -4.143 1.00 0.00 8 GLU A C 13
ATOM 17385 O O . GLU A 1 8 ? 12.378 0.245 -4.128 1.00 0.00 8 GLU A O 13
ATOM 17397 N N . HIS A 1 9 ? 14.176 -0.872 -3.363 1.00 0.00 9 HIS A N 13
ATOM 17398 C CA . HIS A 1 9 ? 13.410 -1.681 -2.422 1.00 0.00 9 HIS A CA 13
ATOM 17399 C C . HIS A 1 9 ? 14.102 -1.738 -1.064 1.00 0.00 9 HIS A C 13
ATOM 17400 O O . HIS A 1 9 ? 14.966 -2.581 -0.831 1.00 0.00 9 HIS A O 13
ATOM 17415 N N . GLY A 1 10 ? 13.716 -0.832 -0.170 1.00 0.00 10 GLY A N 13
ATOM 17416 C CA . GLY A 1 10 ? 14.310 -0.796 1.153 1.00 0.00 10 GLY A CA 13
ATOM 17417 C C . GLY A 1 10 ? 14.090 0.532 1.851 1.00 0.00 10 GLY A C 13
ATOM 17418 O O . GLY A 1 10 ? 13.665 0.571 3.007 1.00 0.00 10 GLY A O 13
ATOM 17422 N N . LEU A 1 11 ? 14.382 1.622 1.151 1.00 0.00 11 LEU A N 13
ATOM 17423 C CA . LEU A 1 11 ? 14.215 2.959 1.711 1.00 0.00 11 LEU A CA 13
ATOM 17424 C C . LEU A 1 11 ? 12.747 3.244 2.012 1.00 0.00 11 LEU A C 13
ATOM 17425 O O . LEU A 1 11 ? 12.413 4.262 2.620 1.00 0.00 11 LEU A O 13
ATOM 17441 N N . LEU A 1 12 ? 11.874 2.338 1.584 1.00 0.00 12 LEU A N 13
ATOM 17442 C CA . LEU A 1 12 ? 10.441 2.491 1.810 1.00 0.00 12 LEU A CA 13
ATOM 17443 C C . LEU A 1 12 ? 10.140 2.674 3.294 1.00 0.00 12 LEU A C 13
ATOM 17444 O O . LEU A 1 12 ? 9.591 3.696 3.705 1.00 0.00 12 LEU A O 13
ATOM 17460 N N . VAL A 1 13 ? 10.504 1.676 4.094 1.00 0.00 13 VAL A N 13
ATOM 17461 C CA . VAL A 1 13 ? 10.275 1.728 5.533 1.00 0.00 13 VAL A CA 13
ATOM 17462 C C . VAL A 1 13 ? 10.877 2.990 6.139 1.00 0.00 13 VAL A C 13
ATOM 17463 O O . VAL A 1 13 ? 10.296 3.597 7.040 1.00 0.00 13 VAL A O 13
ATOM 17476 N N . HIS A 1 14 ? 12.045 3.382 5.639 1.00 0.00 14 HIS A N 13
ATOM 17477 C CA . HIS A 1 14 ? 12.726 4.574 6.132 1.00 0.00 14 HIS A CA 13
ATOM 17478 C C . HIS A 1 14 ? 11.828 5.802 6.009 1.00 0.00 14 HIS A C 13
ATOM 17479 O O . HIS A 1 14 ? 11.545 6.479 6.998 1.00 0.00 14 HIS A O 13
ATOM 17494 N N . LYS A 1 15 ? 11.384 6.085 4.789 1.00 0.00 15 LYS A N 13
ATOM 17495 C CA . LYS A 1 15 ? 10.518 7.231 4.536 1.00 0.00 15 LYS A CA 13
ATOM 17496 C C . LYS A 1 15 ? 9.087 6.938 4.975 1.00 0.00 15 LYS A C 13
ATOM 17497 O O . LYS A 1 15 ? 8.508 5.920 4.597 1.00 0.00 15 LYS A O 13
ATOM 17516 N N . ALA A 1 16 ? 8.522 7.839 5.773 1.00 0.00 16 ALA A N 13
ATOM 17517 C CA . ALA A 1 16 ? 7.157 7.678 6.259 1.00 0.00 16 ALA A CA 13
ATOM 17518 C C . ALA A 1 16 ? 6.206 7.324 5.121 1.00 0.00 16 ALA A C 13
ATOM 17519 O O . ALA A 1 16 ? 6.317 7.858 4.017 1.00 0.00 16 ALA A O 13
ATOM 17526 N N . VAL A 1 17 ? 5.273 6.418 5.396 1.00 0.00 17 VAL A N 13
ATOM 17527 C CA . VAL A 1 17 ? 4.302 5.992 4.394 1.00 0.00 17 VAL A CA 13
ATOM 17528 C C . VAL A 1 17 ? 3.363 7.133 4.019 1.00 0.00 17 VAL A C 13
ATOM 17529 O O . VAL A 1 17 ? 2.895 7.218 2.884 1.00 0.00 17 VAL A O 13
ATOM 17542 N N . ASP A 1 18 ? 3.092 8.009 4.981 1.00 0.00 18 ASP A N 13
ATOM 17543 C CA . ASP A 1 18 ? 2.209 9.147 4.752 1.00 0.00 18 ASP A CA 13
ATOM 17544 C C . ASP A 1 18 ? 2.870 10.172 3.836 1.00 0.00 18 ASP A C 13
ATOM 17545 O O . ASP A 1 18 ? 2.284 11.207 3.519 1.00 0.00 18 ASP A O 13
ATOM 17554 N N . LYS A 1 19 ? 4.095 9.877 3.414 1.00 0.00 19 LYS A N 13
ATOM 17555 C CA . LYS A 1 19 ? 4.838 10.772 2.534 1.00 0.00 19 LYS A CA 13
ATOM 17556 C C . LYS A 1 19 ? 5.040 10.140 1.160 1.00 0.00 19 LYS A C 13
ATOM 17557 O O . LYS A 1 19 ? 5.607 10.759 0.260 1.00 0.00 19 LYS A O 13
ATOM 17576 N N . TRP A 1 20 ? 4.572 8.907 1.007 1.00 0.00 20 TRP A N 13
ATOM 17577 C CA . TRP A 1 20 ? 4.701 8.192 -0.258 1.00 0.00 20 TRP A CA 13
ATOM 17578 C C . TRP A 1 20 ? 3.844 8.841 -1.339 1.00 0.00 20 TRP A C 13
ATOM 17579 O O . TRP A 1 20 ? 3.011 9.702 -1.053 1.00 0.00 20 TRP A O 13
ATOM 17600 N N . THR A 1 21 ? 4.052 8.422 -2.584 1.00 0.00 21 THR A N 13
ATOM 17601 C CA . THR A 1 21 ? 3.299 8.963 -3.708 1.00 0.00 21 THR A CA 13
ATOM 17602 C C . THR A 1 21 ? 2.561 7.860 -4.457 1.00 0.00 21 THR A C 13
ATOM 17603 O O . THR A 1 21 ? 2.831 6.674 -4.263 1.00 0.00 21 THR A O 13
ATOM 17614 N N . THR A 1 22 ? 1.626 8.257 -5.315 1.00 0.00 22 THR A N 13
ATOM 17615 C CA . THR A 1 22 ? 0.848 7.301 -6.093 1.00 0.00 22 THR A CA 13
ATOM 17616 C C . THR A 1 22 ? 1.750 6.263 -6.750 1.00 0.00 22 THR A C 13
ATOM 17617 O O . THR A 1 22 ? 1.293 5.188 -7.139 1.00 0.00 22 THR A O 13
ATOM 17628 N N . GLU A 1 23 ? 3.032 6.591 -6.869 1.00 0.00 23 GLU A N 13
ATOM 17629 C CA . GLU A 1 23 ? 3.998 5.684 -7.480 1.00 0.00 23 GLU A CA 13
ATOM 17630 C C . GLU A 1 23 ? 4.582 4.731 -6.441 1.00 0.00 23 GLU A C 13
ATOM 17631 O O . GLU A 1 23 ? 4.526 3.512 -6.602 1.00 0.00 23 GLU A O 13
ATOM 17643 N N . GLU A 1 24 ? 5.142 5.296 -5.376 1.00 0.00 24 GLU A N 13
ATOM 17644 C CA . GLU A 1 24 ? 5.737 4.497 -4.312 1.00 0.00 24 GLU A CA 13
ATOM 17645 C C . GLU A 1 24 ? 4.699 3.575 -3.678 1.00 0.00 24 GLU A C 13
ATOM 17646 O O . GLU A 1 24 ? 4.973 2.406 -3.408 1.00 0.00 24 GLU A O 13
ATOM 17658 N N . VAL A 1 25 ? 3.505 4.111 -3.443 1.00 0.00 25 VAL A N 13
ATOM 17659 C CA . VAL A 1 25 ? 2.425 3.338 -2.842 1.00 0.00 25 VAL A CA 13
ATOM 17660 C C . VAL A 1 25 ? 2.230 2.011 -3.567 1.00 0.00 25 VAL A C 13
ATOM 17661 O O . VAL A 1 25 ? 2.202 0.949 -2.944 1.00 0.00 25 VAL A O 13
ATOM 17674 N N . VAL A 1 26 ? 2.095 2.078 -4.887 1.00 0.00 26 VAL A N 13
ATOM 17675 C CA . VAL A 1 26 ? 1.904 0.882 -5.698 1.00 0.00 26 VAL A CA 13
ATOM 17676 C C . VAL A 1 26 ? 3.160 0.019 -5.709 1.00 0.00 26 VAL A C 13
ATOM 17677 O O . VAL A 1 26 ? 3.086 -1.204 -5.842 1.00 0.00 26 VAL A O 13
ATOM 17690 N N . LEU A 1 27 ? 4.314 0.661 -5.568 1.00 0.00 27 LEU A N 13
ATOM 17691 C CA . LEU A 1 27 ? 5.589 -0.048 -5.561 1.00 0.00 27 LEU A CA 13
ATOM 17692 C C . LEU A 1 27 ? 5.699 -0.957 -4.341 1.00 0.00 27 LEU A C 13
ATOM 17693 O O . LEU A 1 27 ? 5.962 -2.153 -4.468 1.00 0.00 27 LEU A O 13
ATOM 17709 N N . TRP A 1 28 ? 5.494 -0.383 -3.161 1.00 0.00 28 TRP A N 13
ATOM 17710 C CA . TRP A 1 28 ? 5.568 -1.143 -1.918 1.00 0.00 28 TRP A CA 13
ATOM 17711 C C . TRP A 1 28 ? 4.583 -2.306 -1.932 1.00 0.00 28 TRP A C 13
ATOM 17712 O O . TRP A 1 28 ? 4.886 -3.395 -1.443 1.00 0.00 28 TRP A O 13
ATOM 17733 N N . LEU A 1 29 ? 3.403 -2.070 -2.494 1.00 0.00 29 LEU A N 13
ATOM 17734 C CA . LEU A 1 29 ? 2.372 -3.099 -2.572 1.00 0.00 29 LEU A CA 13
ATOM 17735 C C . LEU A 1 29 ? 2.702 -4.119 -3.657 1.00 0.00 29 LEU A C 13
ATOM 17736 O O . LEU A 1 29 ? 2.268 -5.269 -3.593 1.00 0.00 29 LEU A O 13
ATOM 17752 N N . GLU A 1 30 ? 3.473 -3.690 -4.651 1.00 0.00 30 GLU A N 13
ATOM 17753 C CA . GLU A 1 30 ? 3.862 -4.567 -5.749 1.00 0.00 30 GLU A CA 13
ATOM 17754 C C . GLU A 1 30 ? 5.015 -5.478 -5.336 1.00 0.00 30 GLU A C 13
ATOM 17755 O O . GLU A 1 30 ? 5.635 -6.129 -6.176 1.00 0.00 30 GLU A O 13
ATOM 17767 N N . GLN A 1 31 ? 5.294 -5.517 -4.037 1.00 0.00 31 GLN A N 13
ATOM 17768 C CA . GLN A 1 31 ? 6.373 -6.346 -3.513 1.00 0.00 31 GLN A CA 13
ATOM 17769 C C . GLN A 1 31 ? 5.828 -7.422 -2.580 1.00 0.00 31 GLN A C 13
ATOM 17770 O O . GLN A 1 31 ? 6.459 -8.460 -2.376 1.00 0.00 31 GLN A O 13
ATOM 17784 N N . LEU A 1 32 ? 4.653 -7.168 -2.015 1.00 0.00 32 LEU A N 13
ATOM 17785 C CA . LEU A 1 32 ? 4.022 -8.115 -1.102 1.00 0.00 32 LEU A CA 13
ATOM 17786 C C . LEU A 1 32 ? 3.618 -9.391 -1.834 1.00 0.00 32 LEU A C 13
ATOM 17787 O O . LEU A 1 32 ? 3.515 -10.458 -1.232 1.00 0.00 32 LEU A O 13
ATOM 17803 N N . GLY A 1 33 ? 3.391 -9.271 -3.139 1.00 0.00 33 GLY A N 13
ATOM 17804 C CA . GLY A 1 33 ? 3.002 -10.422 -3.933 1.00 0.00 33 GLY A CA 13
ATOM 17805 C C . GLY A 1 33 ? 2.676 -10.054 -5.367 1.00 0.00 33 GLY A C 13
ATOM 17806 O O . GLY A 1 33 ? 2.468 -8.887 -5.699 1.00 0.00 33 GLY A O 13
ATOM 17810 N N . PRO A 1 34 ? 2.628 -11.066 -6.246 1.00 0.00 34 PRO A N 13
ATOM 17811 C CA . PRO A 1 34 ? 2.326 -10.868 -7.666 1.00 0.00 34 PRO A CA 13
ATOM 17812 C C . PRO A 1 34 ? 0.874 -10.467 -7.900 1.00 0.00 34 PRO A C 13
ATOM 17813 O O . PRO A 1 34 ? 0.538 -9.890 -8.934 1.00 0.00 34 PRO A O 13
ATOM 17824 N N . TRP A 1 35 ? 0.017 -10.776 -6.933 1.00 0.00 35 TRP A N 13
ATOM 17825 C CA . TRP A 1 35 ? -1.400 -10.448 -7.034 1.00 0.00 35 TRP A CA 13
ATOM 17826 C C . TRP A 1 35 ? -1.622 -8.946 -6.893 1.00 0.00 35 TRP A C 13
ATOM 17827 O O . TRP A 1 35 ? -2.696 -8.436 -7.209 1.00 0.00 35 TRP A O 13
ATOM 17848 N N . ALA A 1 36 ? -0.600 -8.243 -6.417 1.00 0.00 36 ALA A N 13
ATOM 17849 C CA . ALA A 1 36 ? -0.684 -6.799 -6.237 1.00 0.00 36 ALA A CA 13
ATOM 17850 C C . ALA A 1 36 ? -1.039 -6.102 -7.546 1.00 0.00 36 ALA A C 13
ATOM 17851 O O . ALA A 1 36 ? -1.805 -5.139 -7.559 1.00 0.00 36 ALA A O 13
ATOM 17858 N N . SER A 1 37 ? -0.476 -6.594 -8.644 1.00 0.00 37 SER A N 13
ATOM 17859 C CA . SER A 1 37 ? -0.730 -6.016 -9.959 1.00 0.00 37 SER A CA 13
ATOM 17860 C C . SER A 1 37 ? -2.212 -6.097 -10.311 1.00 0.00 37 SER A C 13
ATOM 17861 O O . SER A 1 37 ? -2.679 -5.434 -11.238 1.00 0.00 37 SER A O 13
ATOM 17869 N N . LEU A 1 38 ? -2.947 -6.914 -9.565 1.00 0.00 38 LEU A N 13
ATOM 17870 C CA . LEU A 1 38 ? -4.377 -7.084 -9.797 1.00 0.00 38 LEU A CA 13
ATOM 17871 C C . LEU A 1 38 ? -5.174 -5.975 -9.117 1.00 0.00 38 LEU A C 13
ATOM 17872 O O . LEU A 1 38 ? -6.364 -5.802 -9.380 1.00 0.00 38 LEU A O 13
ATOM 17888 N N . TYR A 1 39 ? -4.509 -5.225 -8.245 1.00 0.00 39 TYR A N 13
ATOM 17889 C CA . TYR A 1 39 ? -5.156 -4.132 -7.528 1.00 0.00 39 TYR A CA 13
ATOM 17890 C C . TYR A 1 39 ? -4.487 -2.799 -7.849 1.00 0.00 39 TYR A C 13
ATOM 17891 O O . TYR A 1 39 ? -5.126 -1.748 -7.818 1.00 0.00 39 TYR A O 13
ATOM 17909 N N . ARG A 1 40 ? -3.195 -2.852 -8.158 1.00 0.00 40 ARG A N 13
ATOM 17910 C CA . ARG A 1 40 ? -2.438 -1.650 -8.484 1.00 0.00 40 ARG A CA 13
ATOM 17911 C C . ARG A 1 40 ? -3.282 -0.683 -9.310 1.00 0.00 40 ARG A C 13
ATOM 17912 O O . ARG A 1 40 ? -3.305 0.519 -9.045 1.00 0.00 40 ARG A O 13
ATOM 17933 N N . ASP A 1 41 ? -3.971 -1.217 -10.313 1.00 0.00 41 ASP A N 13
ATOM 17934 C CA . ASP A 1 41 ? -4.817 -0.402 -11.178 1.00 0.00 41 ASP A CA 13
ATOM 17935 C C . ASP A 1 41 ? -5.687 0.542 -10.354 1.00 0.00 41 ASP A C 13
ATOM 17936 O O . ASP A 1 41 ? -5.767 1.737 -10.641 1.00 0.00 41 ASP A O 13
ATOM 17945 N N . ARG A 1 42 ? -6.338 -0.002 -9.332 1.00 0.00 42 ARG A N 13
ATOM 17946 C CA . ARG A 1 42 ? -7.204 0.792 -8.468 1.00 0.00 42 ARG A CA 13
ATOM 17947 C C . ARG A 1 42 ? -6.411 1.885 -7.759 1.00 0.00 42 ARG A C 13
ATOM 17948 O O . ARG A 1 42 ? -6.876 3.017 -7.624 1.00 0.00 42 ARG A O 13
ATOM 17969 N N . PHE A 1 43 ? -5.210 1.538 -7.306 1.00 0.00 43 PHE A N 13
ATOM 17970 C CA . PHE A 1 43 ? -4.352 2.489 -6.609 1.00 0.00 43 PHE A CA 13
ATOM 17971 C C . PHE A 1 43 ? -4.037 3.690 -7.496 1.00 0.00 43 PHE A C 13
ATOM 17972 O O . PHE A 1 43 ? -4.181 4.840 -7.079 1.00 0.00 43 PHE A O 13
ATOM 17989 N N . LEU A 1 44 ? -3.606 3.414 -8.722 1.00 0.00 44 LEU A N 13
ATOM 17990 C CA . LEU A 1 44 ? -3.269 4.471 -9.670 1.00 0.00 44 LEU A CA 13
ATOM 17991 C C . LEU A 1 44 ? -4.511 5.265 -10.064 1.00 0.00 44 LEU A C 13
ATOM 17992 O O . LEU A 1 44 ? -4.553 6.486 -9.911 1.00 0.00 44 LEU A O 13
ATOM 18008 N N . SER A 1 45 ? -5.520 4.563 -10.570 1.00 0.00 45 SER A N 13
ATOM 18009 C CA . SER A 1 45 ? -6.762 5.203 -10.987 1.00 0.00 45 SER A CA 13
ATOM 18010 C C . SER A 1 45 ? -7.322 6.082 -9.872 1.00 0.00 45 SER A C 13
ATOM 18011 O O . SER A 1 45 ? -7.696 7.231 -10.102 1.00 0.00 45 SER A O 13
ATOM 18019 N N . GLU A 1 46 ? -7.376 5.531 -8.664 1.00 0.00 46 GLU A N 13
ATOM 18020 C CA . GLU A 1 46 ? -7.890 6.263 -7.513 1.00 0.00 46 GLU A CA 13
ATOM 18021 C C . GLU A 1 46 ? -6.797 7.119 -6.879 1.00 0.00 46 GLU A C 13
ATOM 18022 O O . GLU A 1 46 ? -7.020 7.776 -5.862 1.00 0.00 46 GLU A O 13
ATOM 18034 N N . ARG A 1 47 ? -5.616 7.105 -7.488 1.00 0.00 47 ARG A N 13
ATOM 18035 C CA . ARG A 1 47 ? -4.487 7.877 -6.983 1.00 0.00 47 ARG A CA 13
ATOM 18036 C C . ARG A 1 47 ? -4.371 7.743 -5.468 1.00 0.00 47 ARG A C 13
ATOM 18037 O O . ARG A 1 47 ? -4.197 8.734 -4.758 1.00 0.00 47 ARG A O 13
ATOM 18058 N N . VAL A 1 48 ? -4.469 6.511 -4.978 1.00 0.00 48 VAL A N 13
ATOM 18059 C CA . VAL A 1 48 ? -4.375 6.247 -3.548 1.00 0.00 48 VAL A CA 13
ATOM 18060 C C . VAL A 1 48 ? -2.958 6.485 -3.037 1.00 0.00 48 VAL A C 13
ATOM 18061 O O . VAL A 1 48 ? -2.145 5.564 -2.981 1.00 0.00 48 VAL A O 13
ATOM 18074 N N . ASN A 1 49 ? -2.670 7.728 -2.666 1.00 0.00 49 ASN A N 13
ATOM 18075 C CA . ASN A 1 49 ? -1.350 8.088 -2.159 1.00 0.00 49 ASN A CA 13
ATOM 18076 C C . ASN A 1 49 ? -1.148 7.557 -0.744 1.00 0.00 49 ASN A C 13
ATOM 18077 O O . ASN A 1 49 ? -2.110 7.266 -0.035 1.00 0.00 49 ASN A O 13
ATOM 18088 N N . GLY A 1 50 ? 0.113 7.434 -0.338 1.00 0.00 50 GLY A N 13
ATOM 18089 C CA . GLY A 1 50 ? 0.420 6.939 0.991 1.00 0.00 50 GLY A CA 13
ATOM 18090 C C . GLY A 1 50 ? -0.518 7.492 2.046 1.00 0.00 50 GLY A C 13
ATOM 18091 O O . GLY A 1 50 ? -1.162 6.734 2.772 1.00 0.00 50 GLY A O 13
ATOM 18095 N N . ARG A 1 51 ? -0.594 8.816 2.133 1.00 0.00 51 ARG A N 13
ATOM 18096 C CA . ARG A 1 51 ? -1.458 9.469 3.109 1.00 0.00 51 ARG A CA 13
ATOM 18097 C C . ARG A 1 51 ? -2.833 8.810 3.145 1.00 0.00 51 ARG A C 13
ATOM 18098 O O . ARG A 1 51 ? -3.366 8.517 4.217 1.00 0.00 51 ARG A O 13
ATOM 18119 N N . LEU A 1 52 ? -3.404 8.580 1.968 1.00 0.00 52 LEU A N 13
ATOM 18120 C CA . LEU A 1 52 ? -4.719 7.955 1.865 1.00 0.00 52 LEU A CA 13
ATOM 18121 C C . LEU A 1 52 ? -4.647 6.473 2.218 1.00 0.00 52 LEU A C 13
ATOM 18122 O O . LEU A 1 52 ? -5.604 5.903 2.744 1.00 0.00 52 LEU A O 13
ATOM 18138 N N . LEU A 1 53 ? -3.508 5.856 1.928 1.00 0.00 53 LEU A N 13
ATOM 18139 C CA . LEU A 1 53 ? -3.310 4.440 2.217 1.00 0.00 53 LEU A CA 13
ATOM 18140 C C . LEU A 1 53 ? -3.410 4.171 3.715 1.00 0.00 53 LEU A C 13
ATOM 18141 O O . LEU A 1 53 ? -4.048 3.207 4.142 1.00 0.00 53 LEU A O 13
ATOM 18157 N N . LEU A 1 54 ? -2.780 5.029 4.509 1.00 0.00 54 LEU A N 13
ATOM 18158 C CA . LEU A 1 54 ? -2.800 4.886 5.960 1.00 0.00 54 LEU A CA 13
ATOM 18159 C C . LEU A 1 54 ? -4.200 5.135 6.513 1.00 0.00 54 LEU A C 13
ATOM 18160 O O . LEU A 1 54 ? -4.700 4.368 7.336 1.00 0.00 54 LEU A O 13
ATOM 18176 N N . THR A 1 55 ? -4.830 6.211 6.052 1.00 0.00 55 THR A N 13
ATOM 18177 C CA . THR A 1 55 ? -6.172 6.561 6.499 1.00 0.00 55 THR A CA 13
ATOM 18178 C C . THR A 1 55 ? -7.143 5.405 6.279 1.00 0.00 55 THR A C 13
ATOM 18179 O O . THR A 1 55 ? -8.048 5.181 7.084 1.00 0.00 55 THR A O 13
ATOM 18190 N N . LEU A 1 56 ? -6.948 4.675 5.187 1.00 0.00 56 LEU A N 13
ATOM 18191 C CA . LEU A 1 56 ? -7.806 3.540 4.863 1.00 0.00 56 LEU A CA 13
ATOM 18192 C C . LEU A 1 56 ? -7.887 2.566 6.033 1.00 0.00 56 LEU A C 13
ATOM 18193 O O . LEU A 1 56 ? -6.966 2.476 6.846 1.00 0.00 56 LEU A O 13
ATOM 18209 N N . THR A 1 57 ? -8.995 1.835 6.113 1.00 0.00 57 THR A N 13
ATOM 18210 C CA . THR A 1 57 ? -9.195 0.866 7.183 1.00 0.00 57 THR A CA 13
ATOM 18211 C C . THR A 1 57 ? -9.541 -0.509 6.622 1.00 0.00 57 THR A C 13
ATOM 18212 O O . THR A 1 57 ? -9.856 -0.645 5.440 1.00 0.00 57 THR A O 13
ATOM 18223 N N . GLU A 1 58 ? -9.481 -1.524 7.478 1.00 0.00 58 GLU A N 13
ATOM 18224 C CA . GLU A 1 58 ? -9.788 -2.889 7.066 1.00 0.00 58 GLU A CA 13
ATOM 18225 C C . GLU A 1 58 ? -11.175 -2.967 6.434 1.00 0.00 58 GLU A C 13
ATOM 18226 O O . GLU A 1 58 ? -11.482 -3.907 5.701 1.00 0.00 58 GLU A O 13
ATOM 18238 N N . GLU A 1 59 ? -12.009 -1.974 6.726 1.00 0.00 59 GLU A N 13
ATOM 18239 C CA . GLU A 1 59 ? -13.364 -1.931 6.188 1.00 0.00 59 GLU A CA 13
ATOM 18240 C C . GLU A 1 59 ? -13.368 -1.373 4.768 1.00 0.00 59 GLU A C 13
ATOM 18241 O O . GLU A 1 59 ? -13.723 -2.070 3.818 1.00 0.00 59 GLU A O 13
ATOM 18253 N N . GLU A 1 60 ? -12.971 -0.111 4.633 1.00 0.00 60 GLU A N 13
ATOM 18254 C CA . GLU A 1 60 ? -12.930 0.541 3.329 1.00 0.00 60 GLU A CA 13
ATOM 18255 C C . GLU A 1 60 ? -12.342 -0.391 2.273 1.00 0.00 60 GLU A C 13
ATOM 18256 O O . GLU A 1 60 ? -12.873 -0.510 1.169 1.00 0.00 60 GLU A O 13
ATOM 18268 N N . PHE A 1 61 ? -11.241 -1.049 2.620 1.00 0.00 61 PHE A N 13
ATOM 18269 C CA . PHE A 1 61 ? -10.578 -1.968 1.703 1.00 0.00 61 PHE A CA 13
ATOM 18270 C C . PHE A 1 61 ? -11.551 -3.031 1.201 1.00 0.00 61 PHE A C 13
ATOM 18271 O O . PHE A 1 61 ? -11.478 -3.462 0.050 1.00 0.00 61 PHE A O 13
ATOM 18288 N N . SER A 1 62 ? -12.462 -3.450 2.074 1.00 0.00 62 SER A N 13
ATOM 18289 C CA . SER A 1 62 ? -13.448 -4.466 1.722 1.00 0.00 62 SER A CA 13
ATOM 18290 C C . SER A 1 62 ? -14.577 -3.862 0.892 1.00 0.00 62 SER A C 13
ATOM 18291 O O . SER A 1 62 ? -15.217 -4.554 0.100 1.00 0.00 62 SER A O 13
ATOM 18299 N N . ARG A 1 63 ? -14.815 -2.568 1.080 1.00 0.00 63 ARG A N 13
ATOM 18300 C CA . ARG A 1 63 ? -15.867 -1.871 0.350 1.00 0.00 63 ARG A CA 13
ATOM 18301 C C . ARG A 1 63 ? -15.382 -1.451 -1.034 1.00 0.00 63 ARG A C 13
ATOM 18302 O O . ARG A 1 63 ? -14.189 -1.516 -1.331 1.00 0.00 63 ARG A O 13
ATOM 18323 N N . ALA A 1 64 ? -16.315 -1.019 -1.876 1.00 0.00 64 ALA A N 13
ATOM 18324 C CA . ALA A 1 64 ? -15.982 -0.586 -3.228 1.00 0.00 64 ALA A CA 13
ATOM 18325 C C . ALA A 1 64 ? -15.282 0.768 -3.214 1.00 0.00 64 ALA A C 13
ATOM 18326 O O . ALA A 1 64 ? -15.374 1.532 -2.253 1.00 0.00 64 ALA A O 13
ATOM 18333 N N . PRO A 1 65 ? -14.565 1.075 -4.305 1.00 0.00 65 PRO A N 13
ATOM 18334 C CA . PRO A 1 65 ? -14.447 0.174 -5.455 1.00 0.00 65 PRO A CA 13
ATOM 18335 C C . PRO A 1 65 ? -13.618 -1.065 -5.138 1.00 0.00 65 PRO A C 13
ATOM 18336 O O . PRO A 1 65 ? -13.988 -2.182 -5.502 1.00 0.00 65 PRO A O 13
ATOM 18347 N N . TYR A 1 66 ? -12.495 -0.862 -4.459 1.00 0.00 66 TYR A N 13
ATOM 18348 C CA . TYR A 1 66 ? -11.611 -1.963 -4.095 1.00 0.00 66 TYR A CA 13
ATOM 18349 C C . TYR A 1 66 ? -12.407 -3.241 -3.849 1.00 0.00 66 TYR A C 13
ATOM 18350 O O . TYR A 1 66 ? -11.987 -4.333 -4.235 1.00 0.00 66 TYR A O 13
ATOM 18368 N N . THR A 1 67 ? -13.561 -3.098 -3.204 1.00 0.00 67 THR A N 13
ATOM 18369 C CA . THR A 1 67 ? -14.417 -4.240 -2.906 1.00 0.00 67 THR A CA 13
ATOM 18370 C C . THR A 1 67 ? -13.590 -5.496 -2.658 1.00 0.00 67 THR A C 13
ATOM 18371 O O . THR A 1 67 ? -14.006 -6.602 -3.006 1.00 0.00 67 THR A O 13
ATOM 18382 N N . ILE A 1 68 ? -12.420 -5.320 -2.055 1.00 0.00 68 ILE A N 13
ATOM 18383 C CA . ILE A 1 68 ? -11.536 -6.441 -1.759 1.00 0.00 68 ILE A CA 13
ATOM 18384 C C . ILE A 1 68 ? -12.283 -7.550 -1.026 1.00 0.00 68 ILE A C 13
ATOM 18385 O O . ILE A 1 68 ? -12.392 -7.531 0.200 1.00 0.00 68 ILE A O 13
ATOM 18401 N N . GLU A 1 69 ? -12.792 -8.515 -1.784 1.00 0.00 69 GLU A N 13
ATOM 18402 C CA . GLU A 1 69 ? -13.528 -9.633 -1.205 1.00 0.00 69 GLU A CA 13
ATOM 18403 C C . GLU A 1 69 ? -12.572 -10.664 -0.612 1.00 0.00 69 GLU A C 13
ATOM 18404 O O . GLU A 1 69 ? -12.949 -11.448 0.258 1.00 0.00 69 GLU A O 13
ATOM 18416 N N . ASN A 1 70 ? -11.331 -10.656 -1.089 1.00 0.00 70 ASN A N 13
ATOM 18417 C CA . ASN A 1 70 ? -10.320 -11.590 -0.607 1.00 0.00 70 ASN A CA 13
ATOM 18418 C C . ASN A 1 70 ? -9.604 -11.032 0.618 1.00 0.00 70 ASN A C 13
ATOM 18419 O O . ASN A 1 70 ? -8.568 -10.376 0.500 1.00 0.00 70 ASN A O 13
ATOM 18430 N N . SER A 1 71 ? -10.162 -11.297 1.795 1.00 0.00 71 SER A N 13
ATOM 18431 C CA . SER A 1 71 ? -9.578 -10.818 3.043 1.00 0.00 71 SER A CA 13
ATOM 18432 C C . SER A 1 71 ? -8.057 -10.935 3.011 1.00 0.00 71 SER A C 13
ATOM 18433 O O . SER A 1 71 ? -7.344 -9.961 3.252 1.00 0.00 71 SER A O 13
ATOM 18441 N N . SER A 1 72 ? -7.567 -12.134 2.712 1.00 0.00 72 SER A N 13
ATOM 18442 C CA . SER A 1 72 ? -6.132 -12.380 2.651 1.00 0.00 72 SER A CA 13
ATOM 18443 C C . SER A 1 72 ? -5.391 -11.153 2.128 1.00 0.00 72 SER A C 13
ATOM 18444 O O . SER A 1 72 ? -4.338 -10.781 2.646 1.00 0.00 72 SER A O 13
ATOM 18452 N N . HIS A 1 73 ? -5.951 -10.528 1.097 1.00 0.00 73 HIS A N 13
ATOM 18453 C CA . HIS A 1 73 ? -5.345 -9.341 0.502 1.00 0.00 73 HIS A CA 13
ATOM 18454 C C . HIS A 1 73 ? -5.220 -8.221 1.530 1.00 0.00 73 HIS A C 13
ATOM 18455 O O . HIS A 1 73 ? -4.165 -7.600 1.660 1.00 0.00 73 HIS A O 13
ATOM 18470 N N . ARG A 1 74 ? -6.303 -7.969 2.257 1.00 0.00 74 ARG A N 13
ATOM 18471 C CA . ARG A 1 74 ? -6.315 -6.922 3.273 1.00 0.00 74 ARG A CA 13
ATOM 18472 C C . ARG A 1 74 ? -5.281 -7.206 4.358 1.00 0.00 74 ARG A C 13
ATOM 18473 O O . ARG A 1 74 ? -4.588 -6.300 4.821 1.00 0.00 74 ARG A O 13
ATOM 18494 N N . ARG A 1 75 ? -5.183 -8.469 4.759 1.00 0.00 75 ARG A N 13
ATOM 18495 C CA . ARG A 1 75 ? -4.234 -8.872 5.791 1.00 0.00 75 ARG A CA 13
ATOM 18496 C C . ARG A 1 75 ? -2.805 -8.533 5.377 1.00 0.00 75 ARG A C 13
ATOM 18497 O O . ARG A 1 75 ? -2.025 -8.010 6.173 1.00 0.00 75 ARG A O 13
ATOM 18518 N N . VAL A 1 76 ? -2.468 -8.836 4.127 1.00 0.00 76 VAL A N 13
ATOM 18519 C CA . VAL A 1 76 ? -1.134 -8.563 3.608 1.00 0.00 76 VAL A CA 13
ATOM 18520 C C . VAL A 1 76 ? -0.838 -7.067 3.609 1.00 0.00 76 VAL A C 13
ATOM 18521 O O . VAL A 1 76 ? 0.207 -6.631 4.093 1.00 0.00 76 VAL A O 13
ATOM 18534 N N . ILE A 1 77 ? -1.765 -6.286 3.066 1.00 0.00 77 ILE A N 13
ATOM 18535 C CA . ILE A 1 77 ? -1.605 -4.839 3.006 1.00 0.00 77 ILE A CA 13
ATOM 18536 C C . ILE A 1 77 ? -1.518 -4.237 4.404 1.00 0.00 77 ILE A C 13
ATOM 18537 O O . ILE A 1 77 ? -0.506 -3.640 4.774 1.00 0.00 77 ILE A O 13
ATOM 18553 N N . LEU A 1 78 ? -2.585 -4.399 5.179 1.00 0.00 78 LEU A N 13
ATOM 18554 C CA . LEU A 1 78 ? -2.630 -3.873 6.539 1.00 0.00 78 LEU A CA 13
ATOM 18555 C C . LEU A 1 78 ? -1.403 -4.311 7.333 1.00 0.00 78 LEU A C 13
ATOM 18556 O O . LEU A 1 78 ? -0.682 -3.483 7.890 1.00 0.00 78 LEU A O 13
ATOM 18572 N N . THR A 1 79 ? -1.171 -5.620 7.379 1.00 0.00 79 THR A N 13
ATOM 18573 C CA . THR A 1 79 ? -0.031 -6.168 8.103 1.00 0.00 79 THR A CA 13
ATOM 18574 C C . THR A 1 79 ? 1.276 -5.552 7.619 1.00 0.00 79 THR A C 13
ATOM 18575 O O . THR A 1 79 ? 2.066 -5.046 8.416 1.00 0.00 79 THR A O 13
ATOM 18586 N N . GLU A 1 80 ? 1.497 -5.597 6.309 1.00 0.00 80 GLU A N 13
ATOM 18587 C CA . GLU A 1 80 ? 2.710 -5.042 5.720 1.00 0.00 80 GLU A CA 13
ATOM 18588 C C . GLU A 1 80 ? 2.844 -3.557 6.048 1.00 0.00 80 GLU A C 13
ATOM 18589 O O . GLU A 1 80 ? 3.947 -3.056 6.270 1.00 0.00 80 GLU A O 13
ATOM 18601 N N . LEU A 1 81 ? 1.714 -2.860 6.075 1.00 0.00 81 LEU A N 13
ATOM 18602 C CA . LEU A 1 81 ? 1.703 -1.432 6.374 1.00 0.00 81 LEU A CA 13
ATOM 18603 C C . LEU A 1 81 ? 2.064 -1.179 7.835 1.00 0.00 81 LEU A C 13
ATOM 18604 O O . LEU A 1 81 ? 2.695 -0.175 8.163 1.00 0.00 81 LEU A O 13
ATOM 18620 N N . GLU A 1 82 ? 1.660 -2.098 8.706 1.00 0.00 82 GLU A N 13
ATOM 18621 C CA . GLU A 1 82 ? 1.943 -1.974 10.132 1.00 0.00 82 GLU A CA 13
ATOM 18622 C C . GLU A 1 82 ? 3.446 -2.004 10.393 1.00 0.00 82 GLU A C 13
ATOM 18623 O O . GLU A 1 82 ? 3.918 -1.511 11.417 1.00 0.00 82 GLU A O 13
ATOM 18635 N N . ARG A 1 83 ? 4.191 -2.585 9.459 1.00 0.00 83 ARG A N 13
ATOM 18636 C CA . ARG A 1 83 ? 5.640 -2.681 9.588 1.00 0.00 83 ARG A CA 13
ATOM 18637 C C . ARG A 1 83 ? 6.320 -1.433 9.034 1.00 0.00 83 ARG A C 13
ATOM 18638 O O . ARG A 1 83 ? 7.093 -0.774 9.728 1.00 0.00 83 ARG A O 13
ATOM 18659 N N . VAL A 1 84 ? 6.025 -1.113 7.778 1.00 0.00 84 VAL A N 13
ATOM 18660 C CA . VAL A 1 84 ? 6.606 0.056 7.130 1.00 0.00 84 VAL A CA 13
ATOM 18661 C C . VAL A 1 84 ? 6.338 1.322 7.937 1.00 0.00 84 VAL A C 13
ATOM 18662 O O . VAL A 1 84 ? 7.196 2.199 8.038 1.00 0.00 84 VAL A O 13
ATOM 18675 N N . ARG A 1 85 ? 5.143 1.409 8.511 1.00 0.00 85 ARG A N 13
ATOM 18676 C CA . ARG A 1 85 ? 4.761 2.568 9.309 1.00 0.00 85 ARG A CA 13
ATOM 18677 C C . ARG A 1 85 ? 5.444 2.537 10.673 1.00 0.00 85 ARG A C 13
ATOM 18678 O O . ARG A 1 85 ? 6.005 3.537 11.121 1.00 0.00 85 ARG A O 13
ATOM 18699 N N . SER A 1 86 ? 5.391 1.382 11.329 1.00 0.00 86 SER A N 13
ATOM 18700 C CA . SER A 1 86 ? 6.000 1.221 12.644 1.00 0.00 86 SER A CA 13
ATOM 18701 C C . SER A 1 86 ? 7.410 1.805 12.665 1.00 0.00 86 SER A C 13
ATOM 18702 O O . SER A 1 86 ? 7.679 2.782 13.362 1.00 0.00 86 SER A O 13
ATOM 18710 N N . GLY A 1 87 ? 8.307 1.197 11.894 1.00 0.00 87 GLY A N 13
ATOM 18711 C CA . GLY A 1 87 ? 9.678 1.669 11.838 1.00 0.00 87 GLY A CA 13
ATOM 18712 C C . GLY A 1 87 ? 10.676 0.602 12.242 1.00 0.00 87 GLY A C 13
ATOM 18713 O O . GLY A 1 87 ? 10.575 -0.557 11.839 1.00 0.00 87 GLY A O 13
ATOM 18717 N N . PRO A 1 88 ? 11.667 0.992 13.058 1.00 0.00 88 PRO A N 13
ATOM 18718 C CA . PRO A 1 88 ? 12.706 0.075 13.534 1.00 0.00 88 PRO A CA 13
ATOM 18719 C C . PRO A 1 88 ? 12.165 -0.953 14.522 1.00 0.00 88 PRO A C 13
ATOM 18720 O O . PRO A 1 88 ? 11.988 -0.658 15.704 1.00 0.00 88 PRO A O 13
ATOM 18731 N N . SER A 1 89 ? 11.905 -2.160 14.030 1.00 0.00 89 SER A N 13
ATOM 18732 C CA . SER A 1 89 ? 11.381 -3.231 14.870 1.00 0.00 89 SER A CA 13
ATOM 18733 C C . SER A 1 89 ? 11.705 -4.597 14.273 1.00 0.00 89 SER A C 13
ATOM 18734 O O . SER A 1 89 ? 11.650 -4.784 13.058 1.00 0.00 89 SER A O 13
ATOM 18742 N N . SER A 1 90 ? 12.042 -5.548 15.138 1.00 0.00 90 SER A N 13
ATOM 18743 C CA . SER A 1 90 ? 12.379 -6.897 14.697 1.00 0.00 90 SER A CA 13
ATOM 18744 C C . SER A 1 90 ? 11.119 -7.684 14.347 1.00 0.00 90 SER A C 13
ATOM 18745 O O . SER A 1 90 ? 11.025 -8.281 13.275 1.00 0.00 90 SER A O 13
ATOM 18753 N N . GLY A 1 91 ? 10.154 -7.681 15.261 1.00 0.00 91 GLY A N 13
ATOM 18754 C CA . GLY A 1 91 ? 8.913 -8.398 15.031 1.00 0.00 91 GLY A CA 13
ATOM 18755 C C . GLY A 1 91 ? 8.521 -9.271 16.207 1.00 0.00 91 GLY A C 13
ATOM 18756 O O . GLY A 1 91 ? 7.368 -9.686 16.324 1.00 0.00 91 GLY A O 13
ATOM 18760 N N . GLY A 1 1 ? 6.077 0.558 -16.453 1.00 0.00 1 GLY A N 14
ATOM 18761 C CA . GLY A 1 1 ? 7.213 1.080 -15.716 1.00 0.00 1 GLY A CA 14
ATOM 18762 C C . GLY A 1 1 ? 8.532 0.529 -16.218 1.00 0.00 1 GLY A C 14
ATOM 18763 O O . GLY A 1 1 ? 9.056 0.984 -17.235 1.00 0.00 1 GLY A O 14
ATOM 18767 N N . SER A 1 2 ? 9.073 -0.452 -15.503 1.00 0.00 2 SER A N 14
ATOM 18768 C CA . SER A 1 2 ? 10.343 -1.062 -15.878 1.00 0.00 2 SER A CA 14
ATOM 18769 C C . SER A 1 2 ? 11.394 0.006 -16.165 1.00 0.00 2 SER A C 14
ATOM 18770 O O . SER A 1 2 ? 12.100 -0.057 -17.172 1.00 0.00 2 SER A O 14
ATOM 18778 N N . SER A 1 3 ? 11.493 0.985 -15.272 1.00 0.00 3 SER A N 14
ATOM 18779 C CA . SER A 1 3 ? 12.455 2.070 -15.430 1.00 0.00 3 SER A CA 14
ATOM 18780 C C . SER A 1 3 ? 13.139 2.387 -14.104 1.00 0.00 3 SER A C 14
ATOM 18781 O O . SER A 1 3 ? 12.478 2.640 -13.097 1.00 0.00 3 SER A O 14
ATOM 18789 N N . GLY A 1 4 ? 14.468 2.372 -14.112 1.00 0.00 4 GLY A N 14
ATOM 18790 C CA . GLY A 1 4 ? 15.221 2.659 -12.905 1.00 0.00 4 GLY A CA 14
ATOM 18791 C C . GLY A 1 4 ? 15.328 4.146 -12.628 1.00 0.00 4 GLY A C 14
ATOM 18792 O O . GLY A 1 4 ? 16.413 4.655 -12.346 1.00 0.00 4 GLY A O 14
ATOM 18796 N N . SER A 1 5 ? 14.200 4.844 -12.710 1.00 0.00 5 SER A N 14
ATOM 18797 C CA . SER A 1 5 ? 14.173 6.283 -12.472 1.00 0.00 5 SER A CA 14
ATOM 18798 C C . SER A 1 5 ? 13.768 6.588 -11.033 1.00 0.00 5 SER A C 14
ATOM 18799 O O . SER A 1 5 ? 12.588 6.542 -10.686 1.00 0.00 5 SER A O 14
ATOM 18807 N N . SER A 1 6 ? 14.757 6.899 -10.201 1.00 0.00 6 SER A N 14
ATOM 18808 C CA . SER A 1 6 ? 14.506 7.207 -8.798 1.00 0.00 6 SER A CA 14
ATOM 18809 C C . SER A 1 6 ? 13.678 6.108 -8.139 1.00 0.00 6 SER A C 14
ATOM 18810 O O . SER A 1 6 ? 12.928 6.360 -7.197 1.00 0.00 6 SER A O 14
ATOM 18818 N N . GLY A 1 7 ? 13.821 4.886 -8.643 1.00 0.00 7 GLY A N 14
ATOM 18819 C CA . GLY A 1 7 ? 13.081 3.765 -8.093 1.00 0.00 7 GLY A CA 14
ATOM 18820 C C . GLY A 1 7 ? 13.969 2.802 -7.331 1.00 0.00 7 GLY A C 14
ATOM 18821 O O . GLY A 1 7 ? 14.637 1.959 -7.930 1.00 0.00 7 GLY A O 14
ATOM 18825 N N . GLU A 1 8 ? 13.978 2.927 -6.008 1.00 0.00 8 GLU A N 14
ATOM 18826 C CA . GLU A 1 8 ? 14.794 2.062 -5.165 1.00 0.00 8 GLU A CA 14
ATOM 18827 C C . GLU A 1 8 ? 13.919 1.224 -4.237 1.00 0.00 8 GLU A C 14
ATOM 18828 O O . GLU A 1 8 ? 12.722 1.478 -4.098 1.00 0.00 8 GLU A O 14
ATOM 18840 N N . HIS A 1 9 ? 14.525 0.224 -3.605 1.00 0.00 9 HIS A N 14
ATOM 18841 C CA . HIS A 1 9 ? 13.801 -0.652 -2.690 1.00 0.00 9 HIS A CA 14
ATOM 18842 C C . HIS A 1 9 ? 14.534 -0.770 -1.357 1.00 0.00 9 HIS A C 14
ATOM 18843 O O . HIS A 1 9 ? 15.652 -1.280 -1.295 1.00 0.00 9 HIS A O 14
ATOM 18858 N N . GLY A 1 10 ? 13.897 -0.294 -0.292 1.00 0.00 10 GLY A N 14
ATOM 18859 C CA . GLY A 1 10 ? 14.504 -0.355 1.025 1.00 0.00 10 GLY A CA 14
ATOM 18860 C C . GLY A 1 10 ? 14.297 0.920 1.818 1.00 0.00 10 GLY A C 14
ATOM 18861 O O . GLY A 1 10 ? 14.193 0.887 3.045 1.00 0.00 10 GLY A O 14
ATOM 18865 N N . LEU A 1 11 ? 14.240 2.048 1.118 1.00 0.00 11 LEU A N 14
ATOM 18866 C CA . LEU A 1 11 ? 14.047 3.341 1.765 1.00 0.00 11 LEU A CA 14
ATOM 18867 C C . LEU A 1 11 ? 12.582 3.550 2.138 1.00 0.00 11 LEU A C 14
ATOM 18868 O O . LEU A 1 11 ? 12.226 4.548 2.765 1.00 0.00 11 LEU A O 14
ATOM 18884 N N . LEU A 1 12 ? 11.738 2.601 1.750 1.00 0.00 12 LEU A N 14
ATOM 18885 C CA . LEU A 1 12 ? 10.311 2.679 2.045 1.00 0.00 12 LEU A CA 14
ATOM 18886 C C . LEU A 1 12 ? 10.071 2.786 3.547 1.00 0.00 12 LEU A C 14
ATOM 18887 O O . LEU A 1 12 ? 9.451 3.738 4.021 1.00 0.00 12 LEU A O 14
ATOM 18903 N N . VAL A 1 13 ? 10.568 1.804 4.293 1.00 0.00 13 VAL A N 14
ATOM 18904 C CA . VAL A 1 13 ? 10.410 1.789 5.742 1.00 0.00 13 VAL A CA 14
ATOM 18905 C C . VAL A 1 13 ? 10.983 3.054 6.370 1.00 0.00 13 VAL A C 14
ATOM 18906 O O . VAL A 1 13 ? 10.426 3.593 7.327 1.00 0.00 13 VAL A O 14
ATOM 18919 N N . HIS A 1 14 ? 12.100 3.526 5.824 1.00 0.00 14 HIS A N 14
ATOM 18920 C CA . HIS A 1 14 ? 12.749 4.730 6.331 1.00 0.00 14 HIS A CA 14
ATOM 18921 C C . HIS A 1 14 ? 11.839 5.944 6.174 1.00 0.00 14 HIS A C 14
ATOM 18922 O O . HIS A 1 14 ? 11.555 6.650 7.143 1.00 0.00 14 HIS A O 14
ATOM 18937 N N . LYS A 1 15 ? 11.384 6.183 4.949 1.00 0.00 15 LYS A N 14
ATOM 18938 C CA . LYS A 1 15 ? 10.505 7.311 4.665 1.00 0.00 15 LYS A CA 14
ATOM 18939 C C . LYS A 1 15 ? 9.067 6.994 5.062 1.00 0.00 15 LYS A C 14
ATOM 18940 O O . LYS A 1 15 ? 8.504 5.986 4.638 1.00 0.00 15 LYS A O 14
ATOM 18959 N N . ALA A 1 16 ? 8.478 7.863 5.877 1.00 0.00 16 ALA A N 14
ATOM 18960 C CA . ALA A 1 16 ? 7.105 7.677 6.329 1.00 0.00 16 ALA A CA 14
ATOM 18961 C C . ALA A 1 16 ? 6.188 7.321 5.163 1.00 0.00 16 ALA A C 14
ATOM 18962 O O . ALA A 1 16 ? 6.339 7.843 4.059 1.00 0.00 16 ALA A O 14
ATOM 18969 N N . VAL A 1 17 ? 5.236 6.428 5.417 1.00 0.00 17 VAL A N 14
ATOM 18970 C CA . VAL A 1 17 ? 4.294 6.002 4.389 1.00 0.00 17 VAL A CA 14
ATOM 18971 C C . VAL A 1 17 ? 3.351 7.137 4.004 1.00 0.00 17 VAL A C 14
ATOM 18972 O O . VAL A 1 17 ? 2.907 7.228 2.859 1.00 0.00 17 VAL A O 14
ATOM 18985 N N . ASP A 1 18 ? 3.048 8.000 4.968 1.00 0.00 18 ASP A N 14
ATOM 18986 C CA . ASP A 1 18 ? 2.158 9.130 4.730 1.00 0.00 18 ASP A CA 14
ATOM 18987 C C . ASP A 1 18 ? 2.817 10.157 3.814 1.00 0.00 18 ASP A C 14
ATOM 18988 O O . ASP A 1 18 ? 2.217 11.177 3.474 1.00 0.00 18 ASP A O 14
ATOM 18997 N N . LYS A 1 19 ? 4.055 9.882 3.419 1.00 0.00 19 LYS A N 14
ATOM 18998 C CA . LYS A 1 19 ? 4.797 10.780 2.543 1.00 0.00 19 LYS A CA 14
ATOM 18999 C C . LYS A 1 19 ? 5.026 10.142 1.177 1.00 0.00 19 LYS A C 14
ATOM 19000 O O . LYS A 1 19 ? 5.554 10.778 0.264 1.00 0.00 19 LYS A O 14
ATOM 19019 N N . TRP A 1 20 ? 4.626 8.883 1.043 1.00 0.00 20 TRP A N 14
ATOM 19020 C CA . TRP A 1 20 ? 4.786 8.159 -0.214 1.00 0.00 20 TRP A CA 14
ATOM 19021 C C . TRP A 1 20 ? 3.946 8.792 -1.318 1.00 0.00 20 TRP A C 14
ATOM 19022 O O . TRP A 1 20 ? 3.073 9.618 -1.051 1.00 0.00 20 TRP A O 14
ATOM 19043 N N . THR A 1 21 ? 4.216 8.400 -2.559 1.00 0.00 21 THR A N 14
ATOM 19044 C CA . THR A 1 21 ? 3.485 8.930 -3.703 1.00 0.00 21 THR A CA 14
ATOM 19045 C C . THR A 1 21 ? 2.759 7.819 -4.454 1.00 0.00 21 THR A C 14
ATOM 19046 O O . THR A 1 21 ? 3.125 6.647 -4.358 1.00 0.00 21 THR A O 14
ATOM 19057 N N . THR A 1 22 ? 1.728 8.195 -5.204 1.00 0.00 22 THR A N 14
ATOM 19058 C CA . THR A 1 22 ? 0.950 7.230 -5.972 1.00 0.00 22 THR A CA 14
ATOM 19059 C C . THR A 1 22 ? 1.851 6.175 -6.603 1.00 0.00 22 THR A C 14
ATOM 19060 O O . THR A 1 22 ? 1.415 5.057 -6.874 1.00 0.00 22 THR A O 14
ATOM 19071 N N . GLU A 1 23 ? 3.109 6.538 -6.833 1.00 0.00 23 GLU A N 14
ATOM 19072 C CA . GLU A 1 23 ? 4.071 5.620 -7.432 1.00 0.00 23 GLU A CA 14
ATOM 19073 C C . GLU A 1 23 ? 4.616 4.647 -6.391 1.00 0.00 23 GLU A C 14
ATOM 19074 O O . GLU A 1 23 ? 4.499 3.431 -6.543 1.00 0.00 23 GLU A O 14
ATOM 19086 N N . GLU A 1 24 ? 5.211 5.191 -5.335 1.00 0.00 24 GLU A N 14
ATOM 19087 C CA . GLU A 1 24 ? 5.776 4.371 -4.270 1.00 0.00 24 GLU A CA 14
ATOM 19088 C C . GLU A 1 24 ? 4.706 3.482 -3.643 1.00 0.00 24 GLU A C 14
ATOM 19089 O O . GLU A 1 24 ? 4.953 2.316 -3.334 1.00 0.00 24 GLU A O 14
ATOM 19101 N N . VAL A 1 25 ? 3.514 4.042 -3.456 1.00 0.00 25 VAL A N 14
ATOM 19102 C CA . VAL A 1 25 ? 2.406 3.302 -2.866 1.00 0.00 25 VAL A CA 14
ATOM 19103 C C . VAL A 1 25 ? 2.191 1.972 -3.580 1.00 0.00 25 VAL A C 14
ATOM 19104 O O . VAL A 1 25 ? 2.073 0.925 -2.944 1.00 0.00 25 VAL A O 14
ATOM 19117 N N . VAL A 1 26 ? 2.142 2.021 -4.908 1.00 0.00 26 VAL A N 14
ATOM 19118 C CA . VAL A 1 26 ? 1.943 0.820 -5.710 1.00 0.00 26 VAL A CA 14
ATOM 19119 C C . VAL A 1 26 ? 3.181 -0.070 -5.683 1.00 0.00 26 VAL A C 14
ATOM 19120 O O . VAL A 1 26 ? 3.079 -1.297 -5.739 1.00 0.00 26 VAL A O 14
ATOM 19133 N N . LEU A 1 27 ? 4.350 0.554 -5.596 1.00 0.00 27 LEU A N 14
ATOM 19134 C CA . LEU A 1 27 ? 5.610 -0.181 -5.561 1.00 0.00 27 LEU A CA 14
ATOM 19135 C C . LEU A 1 27 ? 5.681 -1.080 -4.330 1.00 0.00 27 LEU A C 14
ATOM 19136 O O . LEU A 1 27 ? 5.916 -2.283 -4.442 1.00 0.00 27 LEU A O 14
ATOM 19152 N N . TRP A 1 28 ? 5.475 -0.488 -3.160 1.00 0.00 28 TRP A N 14
ATOM 19153 C CA . TRP A 1 28 ? 5.514 -1.236 -1.908 1.00 0.00 28 TRP A CA 14
ATOM 19154 C C . TRP A 1 28 ? 4.521 -2.393 -1.934 1.00 0.00 28 TRP A C 14
ATOM 19155 O O . TRP A 1 28 ? 4.819 -3.491 -1.461 1.00 0.00 28 TRP A O 14
ATOM 19176 N N . LEU A 1 29 ? 3.341 -2.142 -2.490 1.00 0.00 29 LEU A N 14
ATOM 19177 C CA . LEU A 1 29 ? 2.304 -3.164 -2.579 1.00 0.00 29 LEU A CA 14
ATOM 19178 C C . LEU A 1 29 ? 2.637 -4.185 -3.662 1.00 0.00 29 LEU A C 14
ATOM 19179 O O . LEU A 1 29 ? 2.218 -5.340 -3.589 1.00 0.00 29 LEU A O 14
ATOM 19195 N N . GLU A 1 30 ? 3.393 -3.751 -4.665 1.00 0.00 30 GLU A N 14
ATOM 19196 C CA . GLU A 1 30 ? 3.783 -4.629 -5.763 1.00 0.00 30 GLU A CA 14
ATOM 19197 C C . GLU A 1 30 ? 4.921 -5.554 -5.342 1.00 0.00 30 GLU A C 14
ATOM 19198 O O . GLU A 1 30 ? 5.497 -6.261 -6.168 1.00 0.00 30 GLU A O 14
ATOM 19210 N N . GLN A 1 31 ? 5.239 -5.541 -4.051 1.00 0.00 31 GLN A N 14
ATOM 19211 C CA . GLN A 1 31 ? 6.309 -6.378 -3.521 1.00 0.00 31 GLN A CA 14
ATOM 19212 C C . GLN A 1 31 ? 5.749 -7.470 -2.616 1.00 0.00 31 GLN A C 14
ATOM 19213 O O . GLN A 1 31 ? 6.339 -8.542 -2.480 1.00 0.00 31 GLN A O 14
ATOM 19227 N N . LEU A 1 32 ? 4.606 -7.191 -1.998 1.00 0.00 32 LEU A N 14
ATOM 19228 C CA . LEU A 1 32 ? 3.965 -8.149 -1.105 1.00 0.00 32 LEU A CA 14
ATOM 19229 C C . LEU A 1 32 ? 3.569 -9.415 -1.858 1.00 0.00 32 LEU A C 14
ATOM 19230 O O . LEU A 1 32 ? 3.452 -10.489 -1.270 1.00 0.00 32 LEU A O 14
ATOM 19246 N N . GLY A 1 33 ? 3.366 -9.281 -3.165 1.00 0.00 33 GLY A N 14
ATOM 19247 C CA . GLY A 1 33 ? 2.988 -10.422 -3.978 1.00 0.00 33 GLY A CA 14
ATOM 19248 C C . GLY A 1 33 ? 2.662 -10.034 -5.407 1.00 0.00 33 GLY A C 1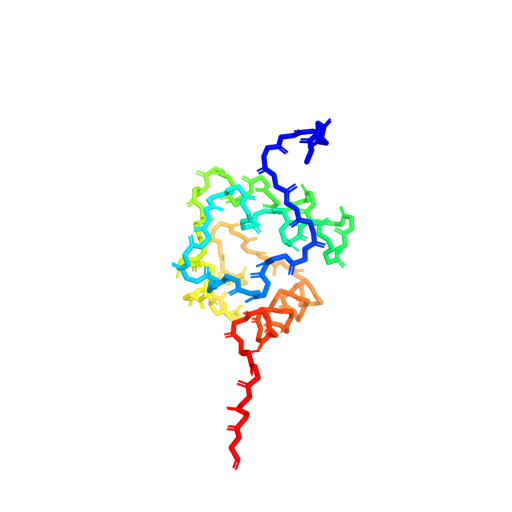4
ATOM 19249 O O . GLY A 1 33 ? 2.469 -8.860 -5.725 1.00 0.00 33 GLY A O 14
ATOM 19253 N N . PRO A 1 34 ? 2.600 -11.035 -6.297 1.00 0.00 34 PRO A N 14
ATOM 19254 C CA . PRO A 1 34 ? 2.297 -10.817 -7.715 1.00 0.00 34 PRO A CA 14
ATOM 19255 C C . PRO A 1 34 ? 0.849 -10.395 -7.940 1.00 0.00 34 PRO A C 14
ATOM 19256 O O . PRO A 1 34 ? 0.526 -9.765 -8.947 1.00 0.00 34 PRO A O 14
ATOM 19267 N N . TRP A 1 35 ? -0.018 -10.746 -6.997 1.00 0.00 35 TRP A N 14
ATOM 19268 C CA . TRP A 1 35 ? -1.432 -10.403 -7.093 1.00 0.00 35 TRP A CA 14
ATOM 19269 C C . TRP A 1 35 ? -1.641 -8.903 -6.919 1.00 0.00 35 TRP A C 14
ATOM 19270 O O . TRP A 1 35 ? -2.705 -8.374 -7.242 1.00 0.00 35 TRP A O 14
ATOM 19291 N N . ALA A 1 36 ? -0.621 -8.223 -6.408 1.00 0.00 36 ALA A N 14
ATOM 19292 C CA . ALA A 1 36 ? -0.693 -6.783 -6.193 1.00 0.00 36 ALA A CA 14
ATOM 19293 C C . ALA A 1 36 ? -1.054 -6.053 -7.483 1.00 0.00 36 ALA A C 14
ATOM 19294 O O . ALA A 1 36 ? -1.700 -5.006 -7.455 1.00 0.00 36 ALA A O 14
ATOM 19301 N N . SER A 1 37 ? -0.631 -6.613 -8.612 1.00 0.00 37 SER A N 14
ATOM 19302 C CA . SER A 1 37 ? -0.906 -6.013 -9.912 1.00 0.00 37 SER A CA 14
ATOM 19303 C C . SER A 1 37 ? -2.395 -6.080 -10.238 1.00 0.00 37 SER A C 14
ATOM 19304 O O . SER A 1 37 ? -2.859 -5.473 -11.204 1.00 0.00 37 SER A O 14
ATOM 19312 N N . LEU A 1 38 ? -3.138 -6.822 -9.425 1.00 0.00 38 LEU A N 14
ATOM 19313 C CA . LEU A 1 38 ? -4.576 -6.970 -9.626 1.00 0.00 38 LEU A CA 14
ATOM 19314 C C . LEU A 1 38 ? -5.337 -5.820 -8.975 1.00 0.00 38 LEU A C 14
ATOM 19315 O O . LEU A 1 38 ? -6.534 -5.645 -9.207 1.00 0.00 38 LEU A O 14
ATOM 19331 N N . TYR A 1 39 ? -4.636 -5.038 -8.162 1.00 0.00 39 TYR A N 14
ATOM 19332 C CA . TYR A 1 39 ? -5.246 -3.904 -7.478 1.00 0.00 39 TYR A CA 14
ATOM 19333 C C . TYR A 1 39 ? -4.557 -2.599 -7.865 1.00 0.00 39 TYR A C 14
ATOM 19334 O O . TYR A 1 39 ? -5.185 -1.541 -7.907 1.00 0.00 39 TYR A O 14
ATOM 19352 N N . ARG A 1 40 ? -3.262 -2.683 -8.149 1.00 0.00 40 ARG A N 14
ATOM 19353 C CA . ARG A 1 40 ? -2.485 -1.510 -8.532 1.00 0.00 40 ARG A CA 14
ATOM 19354 C C . ARG A 1 40 ? -3.317 -0.568 -9.398 1.00 0.00 40 ARG A C 14
ATOM 19355 O O . ARG A 1 40 ? -3.342 0.642 -9.168 1.00 0.00 40 ARG A O 14
ATOM 19376 N N . ASP A 1 41 ? -3.995 -1.129 -10.392 1.00 0.00 41 ASP A N 14
ATOM 19377 C CA . ASP A 1 41 ? -4.828 -0.339 -11.292 1.00 0.00 41 ASP A CA 14
ATOM 19378 C C . ASP A 1 41 ? -5.682 0.653 -10.510 1.00 0.00 41 ASP A C 14
ATOM 19379 O O . ASP A 1 41 ? -5.768 1.829 -10.865 1.00 0.00 41 ASP A O 14
ATOM 19388 N N . ARG A 1 42 ? -6.314 0.171 -9.444 1.00 0.00 42 ARG A N 14
ATOM 19389 C CA . ARG A 1 42 ? -7.164 1.015 -8.613 1.00 0.00 42 ARG A CA 14
ATOM 19390 C C . ARG A 1 42 ? -6.335 2.061 -7.874 1.00 0.00 42 ARG A C 14
ATOM 19391 O O . ARG A 1 42 ? -6.753 3.210 -7.728 1.00 0.00 42 ARG A O 14
ATOM 19412 N N . PHE A 1 43 ? -5.159 1.655 -7.408 1.00 0.00 43 PHE A N 14
ATOM 19413 C CA . PHE A 1 43 ? -4.271 2.556 -6.682 1.00 0.00 43 PHE A CA 14
ATOM 19414 C C . PHE A 1 43 ? -3.900 3.762 -7.541 1.00 0.00 43 PHE A C 14
ATOM 19415 O O . PHE A 1 43 ? -3.884 4.897 -7.064 1.00 0.00 43 PHE A O 14
ATOM 19432 N N . LEU A 1 44 ? -3.601 3.507 -8.810 1.00 0.00 44 LEU A N 14
ATOM 19433 C CA . LEU A 1 44 ? -3.228 4.570 -9.737 1.00 0.00 44 LEU A CA 14
ATOM 19434 C C . LEU A 1 44 ? -4.448 5.393 -10.141 1.00 0.00 44 LEU A C 14
ATOM 19435 O O . LEU A 1 44 ? -4.464 6.614 -9.987 1.00 0.00 44 LEU A O 14
ATOM 19451 N N . SER A 1 45 ? -5.469 4.714 -10.655 1.00 0.00 45 SER A N 14
ATOM 19452 C CA . SER A 1 45 ? -6.692 5.382 -11.083 1.00 0.00 45 SER A CA 14
ATOM 19453 C C . SER A 1 45 ? -7.245 6.268 -9.970 1.00 0.00 45 SER A C 14
ATOM 19454 O O . SER A 1 45 ? -7.635 7.411 -10.209 1.00 0.00 45 SER A O 14
ATOM 19462 N N . GLU A 1 46 ? -7.273 5.732 -8.754 1.00 0.00 46 GLU A N 14
ATOM 19463 C CA . GLU A 1 46 ? -7.779 6.474 -7.605 1.00 0.00 46 GLU A CA 14
ATOM 19464 C C . GLU A 1 46 ? -6.672 7.310 -6.968 1.00 0.00 46 GLU A C 14
ATOM 19465 O O . GLU A 1 46 ? -6.803 7.771 -5.834 1.00 0.00 46 GLU A O 14
ATOM 19477 N N . ARG A 1 47 ? -5.583 7.500 -7.706 1.00 0.00 47 ARG A N 14
ATOM 19478 C CA . ARG A 1 47 ? -4.454 8.279 -7.214 1.00 0.00 47 ARG A CA 14
ATOM 19479 C C . ARG A 1 47 ? -4.260 8.069 -5.715 1.00 0.00 47 ARG A C 14
ATOM 19480 O O . ARG A 1 47 ? -3.949 9.006 -4.981 1.00 0.00 47 ARG A O 14
ATOM 19501 N N . VAL A 1 48 ? -4.447 6.831 -5.267 1.00 0.00 48 VAL A N 14
ATOM 19502 C CA . VAL A 1 48 ? -4.292 6.497 -3.857 1.00 0.00 48 VAL A CA 14
ATOM 19503 C C . VAL A 1 48 ? -2.852 6.697 -3.399 1.00 0.00 48 VAL A C 14
ATOM 19504 O O . VAL A 1 48 ? -1.977 5.885 -3.695 1.00 0.00 48 VAL A O 14
ATOM 19517 N N . ASN A 1 49 ? -2.613 7.785 -2.674 1.00 0.00 49 ASN A N 14
ATOM 19518 C CA . ASN A 1 49 ? -1.278 8.093 -2.175 1.00 0.00 49 ASN A CA 14
ATOM 19519 C C . ASN A 1 49 ? -1.042 7.444 -0.815 1.00 0.00 49 ASN A C 14
ATOM 19520 O O . ASN A 1 49 ? -1.981 6.996 -0.158 1.00 0.00 49 ASN A O 14
ATOM 19531 N N . GLY A 1 50 ? 0.219 7.397 -0.397 1.00 0.00 50 GLY A N 14
ATOM 19532 C CA . GLY A 1 50 ? 0.556 6.801 0.883 1.00 0.00 50 GLY A CA 14
ATOM 19533 C C . GLY A 1 50 ? -0.332 7.300 2.006 1.00 0.00 50 GLY A C 14
ATOM 19534 O O . GLY A 1 50 ? -0.848 6.510 2.796 1.00 0.00 50 GLY A O 14
ATOM 19538 N N . ARG A 1 51 ? -0.509 8.615 2.078 1.00 0.00 51 ARG A N 14
ATOM 19539 C CA . ARG A 1 51 ? -1.337 9.219 3.115 1.00 0.00 51 ARG A CA 14
ATOM 19540 C C . ARG A 1 51 ? -2.732 8.599 3.125 1.00 0.00 51 ARG A C 14
ATOM 19541 O O . ARG A 1 51 ? -3.308 8.359 4.187 1.00 0.00 51 ARG A O 14
ATOM 19562 N N . LEU A 1 52 ? -3.268 8.343 1.937 1.00 0.00 52 LEU A N 14
ATOM 19563 C CA . LEU A 1 52 ? -4.596 7.752 1.809 1.00 0.00 52 LEU A CA 14
ATOM 19564 C C . LEU A 1 52 ? -4.567 6.267 2.157 1.00 0.00 52 LEU A C 14
ATOM 19565 O O . LEU A 1 52 ? -5.502 5.743 2.764 1.00 0.00 52 LEU A O 14
ATOM 19581 N N . LEU A 1 53 ? -3.488 5.596 1.772 1.00 0.00 53 LEU A N 14
ATOM 19582 C CA . LEU A 1 53 ? -3.335 4.171 2.046 1.00 0.00 53 LEU A CA 14
ATOM 19583 C C . LEU A 1 53 ? -3.378 3.897 3.545 1.00 0.00 53 LEU A C 14
ATOM 19584 O O . LEU A 1 53 ? -3.933 2.890 3.988 1.00 0.00 53 LEU A O 14
ATOM 19600 N N . LEU A 1 54 ? -2.792 4.800 4.324 1.00 0.00 54 LEU A N 14
ATOM 19601 C CA . LEU A 1 54 ? -2.766 4.657 5.775 1.00 0.00 54 LEU A CA 14
ATOM 19602 C C . LEU A 1 54 ? -4.174 4.740 6.357 1.00 0.00 54 LEU A C 14
ATOM 19603 O O . LEU A 1 54 ? -4.596 3.868 7.117 1.00 0.00 54 LEU A O 14
ATOM 19619 N N . THR A 1 55 ? -4.898 5.794 5.992 1.00 0.00 55 THR A N 14
ATOM 19620 C CA . THR A 1 55 ? -6.258 5.991 6.476 1.00 0.00 55 THR A CA 14
ATOM 19621 C C . THR A 1 55 ? -7.106 4.744 6.253 1.00 0.00 55 THR A C 14
ATOM 19622 O O . THR A 1 55 ? -7.793 4.277 7.163 1.00 0.00 55 THR A O 14
ATOM 19633 N N . LEU A 1 56 ? -7.055 4.208 5.039 1.00 0.00 56 LEU A N 14
ATOM 19634 C CA . LEU A 1 56 ? -7.818 3.013 4.697 1.00 0.00 56 LEU A CA 14
ATOM 19635 C C . LEU A 1 56 ? -7.704 1.960 5.795 1.00 0.00 56 LEU A C 14
ATOM 19636 O O . LEU A 1 56 ? -6.629 1.749 6.358 1.00 0.00 56 LEU A O 14
ATOM 19652 N N . THR A 1 57 ? -8.818 1.300 6.094 1.00 0.00 57 THR A N 14
ATOM 19653 C CA . THR A 1 57 ? -8.843 0.269 7.123 1.00 0.00 57 THR A CA 14
ATOM 19654 C C . THR A 1 57 ? -9.333 -1.060 6.559 1.00 0.00 57 THR A C 14
ATOM 19655 O O . THR A 1 57 ? -9.633 -1.166 5.370 1.00 0.00 57 THR A O 14
ATOM 19666 N N . GLU A 1 58 ? -9.412 -2.070 7.419 1.00 0.00 58 GLU A N 14
ATOM 19667 C CA . GLU A 1 58 ? -9.866 -3.392 7.004 1.00 0.00 58 GLU A CA 14
ATOM 19668 C C . GLU A 1 58 ? -11.250 -3.317 6.367 1.00 0.00 58 GLU A C 14
ATOM 19669 O O . GLU A 1 58 ? -11.672 -4.236 5.666 1.00 0.00 58 GLU A O 14
ATOM 19681 N N . GLU A 1 59 ? -11.951 -2.216 6.617 1.00 0.00 59 GLU A N 14
ATOM 19682 C CA . GLU A 1 59 ? -13.289 -2.021 6.069 1.00 0.00 59 GLU A CA 14
ATOM 19683 C C . GLU A 1 59 ? -13.226 -1.310 4.720 1.00 0.00 59 GLU A C 14
ATOM 19684 O O . GLU A 1 59 ? -13.592 -1.876 3.691 1.00 0.00 59 GLU A O 14
ATOM 19696 N N . GLU A 1 60 ? -12.760 -0.065 4.736 1.00 0.00 60 GLU A N 14
ATOM 19697 C CA . GLU A 1 60 ? -12.651 0.724 3.514 1.00 0.00 60 GLU A CA 14
ATOM 19698 C C . GLU A 1 60 ? -12.153 -0.134 2.355 1.00 0.00 60 GLU A C 14
ATOM 19699 O O . GLU A 1 60 ? -12.547 0.066 1.206 1.00 0.00 60 GLU A O 14
ATOM 19711 N N . PHE A 1 61 ? -11.284 -1.090 2.665 1.00 0.00 61 PHE A N 14
ATOM 19712 C CA . PHE A 1 61 ? -10.730 -1.978 1.649 1.00 0.00 61 PHE A CA 14
ATOM 19713 C C . PHE A 1 61 ? -11.761 -3.014 1.212 1.00 0.00 61 PHE A C 14
ATOM 19714 O O . PHE A 1 61 ? -11.835 -3.375 0.038 1.00 0.00 61 PHE A O 14
ATOM 19731 N N . SER A 1 62 ? -12.555 -3.489 2.166 1.00 0.00 62 SER A N 14
ATOM 19732 C CA . SER A 1 62 ? -13.580 -4.487 1.882 1.00 0.00 62 SER A CA 14
ATOM 19733 C C . SER A 1 62 ? -14.754 -3.862 1.135 1.00 0.00 62 SER A C 14
ATOM 19734 O O . SER A 1 62 ? -15.478 -4.546 0.411 1.00 0.00 62 SER A O 14
ATOM 19742 N N . ARG A 1 63 ? -14.936 -2.558 1.316 1.00 0.00 63 ARG A N 14
ATOM 19743 C CA . ARG A 1 63 ? -16.023 -1.840 0.660 1.00 0.00 63 ARG A CA 14
ATOM 19744 C C . ARG A 1 63 ? -15.507 -1.051 -0.539 1.00 0.00 63 ARG A C 14
ATOM 19745 O O . ARG A 1 63 ? -14.302 -0.847 -0.689 1.00 0.00 63 ARG A O 14
ATOM 19766 N N . ALA A 1 64 ? -16.427 -0.609 -1.390 1.00 0.00 64 ALA A N 14
ATOM 19767 C CA . ALA A 1 64 ? -16.066 0.159 -2.575 1.00 0.00 64 ALA A CA 14
ATOM 19768 C C . ALA A 1 64 ? -15.314 1.431 -2.197 1.00 0.00 64 ALA A C 14
ATOM 19769 O O . ALA A 1 64 ? -15.382 1.906 -1.063 1.00 0.00 64 ALA A O 14
ATOM 19776 N N . PRO A 1 65 ? -14.580 1.996 -3.166 1.00 0.00 65 PRO A N 14
ATOM 19777 C CA . PRO A 1 65 ? -14.491 1.439 -4.519 1.00 0.00 65 PRO A CA 14
ATOM 19778 C C . PRO A 1 65 ? -13.711 0.129 -4.557 1.00 0.00 65 PRO A C 14
ATOM 19779 O O . PRO A 1 65 ? -14.142 -0.844 -5.176 1.00 0.00 65 PRO A O 14
ATOM 19790 N N . TYR A 1 66 ? -12.562 0.111 -3.890 1.00 0.00 66 TYR A N 14
ATOM 19791 C CA . TYR A 1 66 ? -11.721 -1.079 -3.849 1.00 0.00 66 TYR A CA 14
ATOM 19792 C C . TYR A 1 66 ? -12.564 -2.336 -3.652 1.00 0.00 66 TYR A C 14
ATOM 19793 O O . TYR A 1 66 ? -12.340 -3.357 -4.302 1.00 0.00 66 TYR A O 14
ATOM 19811 N N . THR A 1 67 ? -13.537 -2.252 -2.750 1.00 0.00 67 THR A N 14
ATOM 19812 C CA . THR A 1 67 ? -14.414 -3.381 -2.465 1.00 0.00 67 THR A CA 14
ATOM 19813 C C . THR A 1 67 ? -13.627 -4.684 -2.389 1.00 0.00 67 THR A C 14
ATOM 19814 O O . THR A 1 67 ? -14.165 -5.761 -2.647 1.00 0.00 67 THR A O 14
ATOM 19825 N N . ILE A 1 68 ? -12.350 -4.579 -2.034 1.00 0.00 68 ILE A N 14
ATOM 19826 C CA . ILE A 1 68 ? -11.490 -5.750 -1.922 1.00 0.00 68 ILE A CA 14
ATOM 19827 C C . ILE A 1 68 ? -12.252 -6.939 -1.347 1.00 0.00 68 ILE A C 14
ATOM 19828 O O . ILE A 1 68 ? -12.331 -7.108 -0.131 1.00 0.00 68 ILE A O 14
ATOM 19844 N N . GLU A 1 69 ? -12.809 -7.761 -2.230 1.00 0.00 69 GLU A N 14
ATOM 19845 C CA . GLU A 1 69 ? -13.564 -8.936 -1.809 1.00 0.00 69 GLU A CA 14
ATOM 19846 C C . GLU A 1 69 ? -12.628 -10.095 -1.482 1.00 0.00 69 GLU A C 14
ATOM 19847 O O . GLU A 1 69 ? -12.893 -11.241 -1.843 1.00 0.00 69 GLU A O 14
ATOM 19859 N N . ASN A 1 70 ? -11.532 -9.788 -0.797 1.00 0.00 70 ASN A N 14
ATOM 19860 C CA . ASN A 1 70 ? -10.555 -10.804 -0.421 1.00 0.00 70 ASN A CA 14
ATOM 19861 C C . ASN A 1 70 ? -9.837 -10.418 0.868 1.00 0.00 70 ASN A C 14
ATOM 19862 O O . ASN A 1 70 ? -9.019 -9.498 0.883 1.00 0.00 70 ASN A O 14
ATOM 19873 N N . SER A 1 71 ? -10.148 -11.128 1.948 1.00 0.00 71 SER A N 14
ATOM 19874 C CA . SER A 1 71 ? -9.535 -10.858 3.243 1.00 0.00 71 SER A CA 14
ATOM 19875 C C . SER A 1 71 ? -8.016 -10.977 3.160 1.00 0.00 71 SER A C 14
ATOM 19876 O O . SER A 1 71 ? -7.292 -10.011 3.404 1.00 0.00 71 SER A O 14
ATOM 19884 N N . SER A 1 72 ? -7.540 -12.169 2.815 1.00 0.00 72 SER A N 14
ATOM 19885 C CA . SER A 1 72 ? -6.107 -12.417 2.704 1.00 0.00 72 SER A CA 14
ATOM 19886 C C . SER A 1 72 ? -5.386 -11.194 2.144 1.00 0.00 72 SER A C 14
ATOM 19887 O O . SER A 1 72 ? -4.338 -10.792 2.649 1.00 0.00 72 SER A O 14
ATOM 19895 N N . HIS A 1 73 ? -5.956 -10.607 1.096 1.00 0.00 73 HIS A N 14
ATOM 19896 C CA . HIS A 1 73 ? -5.369 -9.430 0.466 1.00 0.00 73 HIS A CA 14
ATOM 19897 C C . HIS A 1 73 ? -5.243 -8.285 1.467 1.00 0.00 73 HIS A C 14
ATOM 19898 O O . HIS A 1 73 ? -4.193 -7.650 1.568 1.00 0.00 73 HIS A O 14
ATOM 19913 N N . ARG A 1 74 ? -6.319 -8.027 2.203 1.00 0.00 74 ARG A N 14
ATOM 19914 C CA . ARG A 1 74 ? -6.328 -6.957 3.193 1.00 0.00 74 ARG A CA 14
ATOM 19915 C C . ARG A 1 74 ? -5.285 -7.211 4.277 1.00 0.00 74 ARG A C 14
ATOM 19916 O O . ARG A 1 74 ? -4.554 -6.303 4.673 1.00 0.00 74 ARG A O 14
ATOM 19937 N N . ARG A 1 75 ? -5.222 -8.450 4.753 1.00 0.00 75 ARG A N 14
ATOM 19938 C CA . ARG A 1 75 ? -4.270 -8.822 5.792 1.00 0.00 75 ARG A CA 14
ATOM 19939 C C . ARG A 1 75 ? -2.843 -8.488 5.367 1.00 0.00 75 ARG A C 14
ATOM 19940 O O . ARG A 1 75 ? -2.065 -7.937 6.146 1.00 0.00 75 ARG A O 14
ATOM 19961 N N . VAL A 1 76 ? -2.506 -8.825 4.126 1.00 0.00 76 VAL A N 14
ATOM 19962 C CA . VAL A 1 76 ? -1.174 -8.560 3.597 1.00 0.00 76 VAL A CA 14
ATOM 19963 C C . VAL A 1 76 ? -0.876 -7.065 3.582 1.00 0.00 76 VAL A C 14
ATOM 19964 O O . VAL A 1 76 ? 0.184 -6.628 4.033 1.00 0.00 76 VAL A O 14
ATOM 19977 N N . ILE A 1 77 ? -1.817 -6.285 3.062 1.00 0.00 77 ILE A N 14
ATOM 19978 C CA . ILE A 1 77 ? -1.656 -4.838 2.989 1.00 0.00 77 ILE A CA 14
ATOM 19979 C C . ILE A 1 77 ? -1.538 -4.228 4.382 1.00 0.00 77 ILE A C 14
ATOM 19980 O O . ILE A 1 77 ? -0.532 -3.601 4.714 1.00 0.00 77 ILE A O 14
ATOM 19996 N N . LEU A 1 78 ? -2.573 -4.417 5.194 1.00 0.00 78 LEU A N 14
ATOM 19997 C CA . LEU A 1 78 ? -2.586 -3.887 6.553 1.00 0.00 78 LEU A CA 14
ATOM 19998 C C . LEU A 1 78 ? -1.326 -4.296 7.309 1.00 0.00 78 LEU A C 14
ATOM 19999 O O . LEU A 1 78 ? -0.525 -3.450 7.708 1.00 0.00 78 LEU A O 14
ATOM 20015 N N . THR A 1 79 ? -1.154 -5.600 7.501 1.00 0.00 79 THR A N 14
ATOM 20016 C CA . THR A 1 79 ? 0.008 -6.122 8.208 1.00 0.00 79 THR A CA 14
ATOM 20017 C C . THR A 1 79 ? 1.289 -5.445 7.735 1.00 0.00 79 THR A C 14
ATOM 20018 O O . THR A 1 79 ? 1.953 -4.748 8.502 1.00 0.00 79 THR A O 14
ATOM 20029 N N . GLU A 1 80 ? 1.631 -5.654 6.467 1.00 0.00 80 GLU A N 14
ATOM 20030 C CA . GLU A 1 80 ? 2.833 -5.062 5.893 1.00 0.00 80 GLU A CA 14
ATOM 20031 C C . GLU A 1 80 ? 2.896 -3.566 6.185 1.00 0.00 80 GLU A C 14
ATOM 20032 O O . GLU A 1 80 ? 3.939 -3.041 6.579 1.00 0.00 80 GLU A O 14
ATOM 20044 N N . LEU A 1 81 ? 1.774 -2.883 5.987 1.00 0.00 81 LEU A N 14
ATOM 20045 C CA . LEU A 1 81 ? 1.699 -1.446 6.228 1.00 0.00 81 LEU A CA 14
ATOM 20046 C C . LEU A 1 81 ? 2.117 -1.111 7.656 1.00 0.00 81 LEU A C 14
ATOM 20047 O O . LEU A 1 81 ? 2.823 -0.131 7.893 1.00 0.00 81 LEU A O 14
ATOM 20063 N N . GLU A 1 82 ? 1.677 -1.933 8.604 1.00 0.00 82 GLU A N 14
ATOM 20064 C CA . GLU A 1 82 ? 2.007 -1.724 10.009 1.00 0.00 82 GLU A CA 14
ATOM 20065 C C . GLU A 1 82 ? 3.518 -1.643 10.207 1.00 0.00 82 GLU A C 14
ATOM 20066 O O . GLU A 1 82 ? 4.010 -0.825 10.984 1.00 0.00 82 GLU A O 14
ATOM 20078 N N . ARG A 1 83 ? 4.248 -2.499 9.499 1.00 0.00 83 ARG A N 14
ATOM 20079 C CA . ARG A 1 83 ? 5.702 -2.527 9.598 1.00 0.00 83 ARG A CA 14
ATOM 20080 C C . ARG A 1 83 ? 6.311 -1.258 9.009 1.00 0.00 83 ARG A C 14
ATOM 20081 O O . ARG A 1 83 ? 6.947 -0.476 9.716 1.00 0.00 83 ARG A O 14
ATOM 20102 N N . VAL A 1 84 ? 6.113 -1.060 7.710 1.00 0.00 84 VAL A N 14
ATOM 20103 C CA . VAL A 1 84 ? 6.641 0.114 7.026 1.00 0.00 84 VAL A CA 14
ATOM 20104 C C . VAL A 1 84 ? 6.388 1.382 7.834 1.00 0.00 84 VAL A C 14
ATOM 20105 O O . VAL A 1 84 ? 7.284 2.209 8.008 1.00 0.00 84 VAL A O 14
ATOM 20118 N N . ARG A 1 85 ? 5.163 1.528 8.327 1.00 0.00 85 ARG A N 14
ATOM 20119 C CA . ARG A 1 85 ? 4.791 2.695 9.117 1.00 0.00 85 ARG A CA 14
ATOM 20120 C C . ARG A 1 85 ? 5.449 2.653 10.493 1.00 0.00 85 ARG A C 14
ATOM 20121 O O . ARG A 1 85 ? 5.967 3.660 10.976 1.00 0.00 85 ARG A O 14
ATOM 20142 N N . SER A 1 86 ? 5.425 1.480 11.119 1.00 0.00 86 SER A N 14
ATOM 20143 C CA . SER A 1 86 ? 6.015 1.307 12.441 1.00 0.00 86 SER A CA 14
ATOM 20144 C C . SER A 1 86 ? 7.535 1.429 12.378 1.00 0.00 86 SER A C 14
ATOM 20145 O O . SER A 1 86 ? 8.178 0.864 11.495 1.00 0.00 86 SER A O 14
ATOM 20153 N N . GLY A 1 87 ? 8.102 2.173 13.323 1.00 0.00 87 GLY A N 14
ATOM 20154 C CA . GLY A 1 87 ? 9.541 2.357 13.358 1.00 0.00 87 GLY A CA 14
ATOM 20155 C C . GLY A 1 87 ? 9.990 3.196 14.537 1.00 0.00 87 GLY A C 14
ATOM 20156 O O . GLY A 1 87 ? 9.662 4.378 14.647 1.00 0.00 87 GLY A O 14
ATOM 20160 N N . PRO A 1 88 ? 10.759 2.581 15.448 1.00 0.00 88 PRO A N 14
ATOM 20161 C CA . PRO A 1 88 ? 11.269 3.260 16.643 1.00 0.00 88 PRO A CA 14
ATOM 20162 C C . PRO A 1 88 ? 12.330 4.302 16.308 1.00 0.00 88 PRO A C 14
ATOM 20163 O O . PRO A 1 88 ? 12.780 4.400 15.166 1.00 0.00 88 PRO A O 14
ATOM 20174 N N . SER A 1 89 ? 12.727 5.079 17.311 1.00 0.00 89 SER A N 14
ATOM 20175 C CA . SER A 1 89 ? 13.734 6.117 17.121 1.00 0.00 89 SER A CA 14
ATOM 20176 C C . SER A 1 89 ? 15.114 5.503 16.910 1.00 0.00 89 SER A C 14
ATOM 20177 O O . SER A 1 89 ? 15.581 4.703 17.721 1.00 0.00 89 SER A O 14
ATOM 20185 N N . SER A 1 90 ? 15.763 5.883 15.814 1.00 0.00 90 SER A N 14
ATOM 20186 C CA . SER A 1 90 ? 17.088 5.367 15.492 1.00 0.00 90 SER A CA 14
ATOM 20187 C C . SER A 1 90 ? 18.144 5.969 16.415 1.00 0.00 90 SER A C 14
ATOM 20188 O O . SER A 1 90 ? 18.875 5.250 17.093 1.00 0.00 90 SER A O 14
ATOM 20196 N N . GLY A 1 91 ? 18.217 7.297 16.433 1.00 0.00 91 GLY A N 14
ATOM 20197 C CA . GLY A 1 91 ? 19.186 7.975 17.274 1.00 0.00 91 GLY A CA 14
ATOM 20198 C C . GLY A 1 91 ? 20.486 8.258 16.549 1.00 0.00 91 GLY A C 14
ATOM 20199 O O . GLY A 1 91 ? 21.568 8.089 17.112 1.00 0.00 91 GLY A O 14
ATOM 20203 N N . GLY A 1 1 ? 4.764 13.207 -12.087 1.00 0.00 1 GLY A N 15
ATOM 20204 C CA . GLY A 1 1 ? 5.954 13.675 -12.773 1.00 0.00 1 GLY A CA 15
ATOM 20205 C C . GLY A 1 1 ? 7.222 13.393 -11.993 1.00 0.00 1 GLY A C 15
ATOM 20206 O O . GLY A 1 1 ? 7.322 13.733 -10.814 1.00 0.00 1 GLY A O 15
ATOM 20210 N N . SER A 1 2 ? 8.194 12.770 -12.651 1.00 0.00 2 SER A N 15
ATOM 20211 C CA . SER A 1 2 ? 9.461 12.437 -12.009 1.00 0.00 2 SER A CA 15
ATOM 20212 C C . SER A 1 2 ? 10.589 12.372 -13.035 1.00 0.00 2 SER A C 15
ATOM 20213 O O . SER A 1 2 ? 10.554 11.563 -13.962 1.00 0.00 2 SER A O 15
ATOM 20221 N N . SER A 1 3 ? 11.588 13.231 -12.861 1.00 0.00 3 SER A N 15
ATOM 20222 C CA . SER A 1 3 ? 12.725 13.275 -13.773 1.00 0.00 3 SER A CA 15
ATOM 20223 C C . SER A 1 3 ? 13.558 12.001 -13.665 1.00 0.00 3 SER A C 15
ATOM 20224 O O . SER A 1 3 ? 13.577 11.345 -12.624 1.00 0.00 3 SER A O 15
ATOM 20232 N N . GLY A 1 4 ? 14.246 11.657 -14.749 1.00 0.00 4 GLY A N 15
ATOM 20233 C CA . GLY A 1 4 ? 15.071 10.463 -14.757 1.00 0.00 4 GLY A CA 15
ATOM 20234 C C . GLY A 1 4 ? 14.372 9.271 -14.133 1.00 0.00 4 GLY A C 15
ATOM 20235 O O . GLY A 1 4 ? 14.424 9.077 -12.919 1.00 0.00 4 GLY A O 15
ATOM 20239 N N . SER A 1 5 ? 13.713 8.471 -14.966 1.00 0.00 5 SER A N 15
ATOM 20240 C CA . SER A 1 5 ? 12.995 7.295 -14.489 1.00 0.00 5 SER A CA 15
ATOM 20241 C C . SER A 1 5 ? 13.915 6.392 -13.672 1.00 0.00 5 SER A C 15
ATOM 20242 O O . SER A 1 5 ? 14.946 5.932 -14.162 1.00 0.00 5 SER A O 15
ATOM 20250 N N . SER A 1 6 ? 13.533 6.143 -12.424 1.00 0.00 6 SER A N 15
ATOM 20251 C CA . SER A 1 6 ? 14.324 5.299 -11.536 1.00 0.00 6 SER A CA 15
ATOM 20252 C C . SER A 1 6 ? 13.555 4.987 -10.255 1.00 0.00 6 SER A C 15
ATOM 20253 O O . SER A 1 6 ? 12.895 5.856 -9.687 1.00 0.00 6 SER A O 15
ATOM 20261 N N . GLY A 1 7 ? 13.646 3.738 -9.807 1.00 0.00 7 GLY A N 15
ATOM 20262 C CA . GLY A 1 7 ? 12.955 3.332 -8.598 1.00 0.00 7 GLY A CA 15
ATOM 20263 C C . GLY A 1 7 ? 13.822 2.479 -7.693 1.00 0.00 7 GLY A C 15
ATOM 20264 O O . GLY A 1 7 ? 14.525 1.584 -8.161 1.00 0.00 7 GLY A O 15
ATOM 20268 N N . GLU A 1 8 ? 13.773 2.757 -6.394 1.00 0.00 8 GLU A N 15
ATOM 20269 C CA . GLU A 1 8 ? 14.562 2.009 -5.423 1.00 0.00 8 GLU A CA 15
ATOM 20270 C C . GLU A 1 8 ? 13.659 1.272 -4.439 1.00 0.00 8 GLU A C 15
ATOM 20271 O O . GLU A 1 8 ? 12.596 1.769 -4.063 1.00 0.00 8 GLU A O 15
ATOM 20283 N N . HIS A 1 9 ? 14.088 0.084 -4.026 1.00 0.00 9 HIS A N 15
ATOM 20284 C CA . HIS A 1 9 ? 13.318 -0.722 -3.085 1.00 0.00 9 HIS A CA 15
ATOM 20285 C C . HIS A 1 9 ? 14.102 -0.949 -1.795 1.00 0.00 9 HIS A C 15
ATOM 20286 O O . HIS A 1 9 ? 15.007 -1.781 -1.745 1.00 0.00 9 HIS A O 15
ATOM 20301 N N . GLY A 1 10 ? 13.747 -0.201 -0.754 1.00 0.00 10 GLY A N 15
ATOM 20302 C CA . GLY A 1 10 ? 14.428 -0.335 0.521 1.00 0.00 10 GLY A CA 15
ATOM 20303 C C . GLY A 1 10 ? 14.192 0.854 1.431 1.00 0.00 10 GLY A C 15
ATOM 20304 O O . GLY A 1 10 ? 14.000 0.694 2.637 1.00 0.00 10 GLY A O 15
ATOM 20308 N N . LEU A 1 11 ? 14.209 2.051 0.855 1.00 0.00 11 LEU A N 15
ATOM 20309 C CA . LEU A 1 11 ? 13.997 3.273 1.623 1.00 0.00 11 LEU A CA 15
ATOM 20310 C C . LEU A 1 11 ? 12.519 3.459 1.954 1.00 0.00 11 LEU A C 15
ATOM 20311 O O . LEU A 1 11 ? 12.132 4.445 2.581 1.00 0.00 11 LEU A O 15
ATOM 20327 N N . LEU A 1 12 ? 11.699 2.504 1.530 1.00 0.00 12 LEU A N 15
ATOM 20328 C CA . LEU A 1 12 ? 10.263 2.560 1.783 1.00 0.00 12 LEU A CA 15
ATOM 20329 C C . LEU A 1 12 ? 9.976 2.601 3.281 1.00 0.00 12 LEU A C 15
ATOM 20330 O O . LEU A 1 12 ? 9.302 3.508 3.770 1.00 0.00 12 LEU A O 15
ATOM 20346 N N . VAL A 1 13 ? 10.493 1.613 4.004 1.00 0.00 13 VAL A N 15
ATOM 20347 C CA . VAL A 1 13 ? 10.295 1.538 5.447 1.00 0.00 13 VAL A CA 15
ATOM 20348 C C . VAL A 1 13 ? 10.786 2.806 6.136 1.00 0.00 13 VAL A C 15
ATOM 20349 O O . VAL A 1 13 ? 10.154 3.302 7.070 1.00 0.00 13 VAL A O 15
ATOM 20362 N N . HIS A 1 14 ? 11.916 3.328 5.669 1.00 0.00 14 HIS A N 15
ATOM 20363 C CA . HIS A 1 14 ? 12.491 4.541 6.240 1.00 0.00 14 HIS A CA 15
ATOM 20364 C C . HIS A 1 14 ? 11.550 5.728 6.055 1.00 0.00 14 HIS A C 15
ATOM 20365 O O . HIS A 1 14 ? 11.154 6.376 7.024 1.00 0.00 14 HIS A O 15
ATOM 20380 N N . LYS A 1 15 ? 11.197 6.007 4.805 1.00 0.00 15 LYS A N 15
ATOM 20381 C CA . LYS A 1 15 ? 10.302 7.115 4.492 1.00 0.00 15 LYS A CA 15
ATOM 20382 C C . LYS A 1 15 ? 8.874 6.801 4.926 1.00 0.00 15 LYS A C 15
ATOM 20383 O O . LYS A 1 15 ? 8.294 5.800 4.505 1.00 0.00 15 LYS A O 15
ATOM 20402 N N . ALA A 1 16 ? 8.313 7.662 5.768 1.00 0.00 16 ALA A N 15
ATOM 20403 C CA . ALA A 1 16 ? 6.952 7.478 6.256 1.00 0.00 16 ALA A CA 15
ATOM 20404 C C . ALA A 1 16 ? 5.989 7.207 5.105 1.00 0.00 16 ALA A C 15
ATOM 20405 O O . ALA A 1 16 ? 6.026 7.885 4.078 1.00 0.00 16 ALA A O 15
ATOM 20412 N N . VAL A 1 17 ? 5.127 6.210 5.283 1.00 0.00 17 VAL A N 15
ATOM 20413 C CA . VAL A 1 17 ? 4.153 5.850 4.259 1.00 0.00 17 VAL A CA 15
ATOM 20414 C C . VAL A 1 17 ? 3.240 7.025 3.931 1.00 0.00 17 VAL A C 15
ATOM 20415 O O . VAL A 1 17 ? 2.808 7.190 2.790 1.00 0.00 17 VAL A O 15
ATOM 20428 N N . ASP A 1 18 ? 2.949 7.841 4.939 1.00 0.00 18 ASP A N 15
ATOM 20429 C CA . ASP A 1 18 ? 2.088 9.003 4.758 1.00 0.00 18 ASP A CA 15
ATOM 20430 C C . ASP A 1 18 ? 2.757 10.041 3.862 1.00 0.00 18 ASP A C 15
ATOM 20431 O O . ASP A 1 18 ? 2.165 11.071 3.537 1.00 0.00 18 ASP A O 15
ATOM 20440 N N . LYS A 1 19 ? 3.995 9.764 3.467 1.00 0.00 19 LYS A N 15
ATOM 20441 C CA . LYS A 1 19 ? 4.745 10.673 2.609 1.00 0.00 19 LYS A CA 15
ATOM 20442 C C . LYS A 1 19 ? 4.983 10.053 1.236 1.00 0.00 19 LYS A C 15
ATOM 20443 O O . LYS A 1 19 ? 5.568 10.681 0.354 1.00 0.00 19 LYS A O 15
ATOM 20462 N N . TRP A 1 20 ? 4.523 8.819 1.062 1.00 0.00 20 TRP A N 15
ATOM 20463 C CA . TRP A 1 20 ? 4.684 8.115 -0.206 1.00 0.00 20 TRP A CA 15
ATOM 20464 C C . TRP A 1 20 ? 3.872 8.786 -1.308 1.00 0.00 20 TRP A C 15
ATOM 20465 O O . TRP A 1 20 ? 3.007 9.619 -1.037 1.00 0.00 20 TRP A O 15
ATOM 20486 N N . THR A 1 21 ? 4.155 8.417 -2.554 1.00 0.00 21 THR A N 15
ATOM 20487 C CA . THR A 1 21 ? 3.450 8.983 -3.697 1.00 0.00 21 THR A CA 15
ATOM 20488 C C . THR A 1 21 ? 2.657 7.914 -4.439 1.00 0.00 21 THR A C 15
ATOM 20489 O O . THR A 1 21 ? 2.927 6.720 -4.304 1.00 0.00 21 THR A O 15
ATOM 20500 N N . THR A 1 22 ? 1.676 8.349 -5.224 1.00 0.00 22 THR A N 15
ATOM 20501 C CA . THR A 1 22 ? 0.843 7.429 -5.988 1.00 0.00 22 THR A CA 15
ATOM 20502 C C . THR A 1 22 ? 1.666 6.271 -6.540 1.00 0.00 22 THR A C 15
ATOM 20503 O O . THR A 1 22 ? 1.179 5.146 -6.645 1.00 0.00 22 THR A O 15
ATOM 20514 N N . GLU A 1 23 ? 2.917 6.554 -6.891 1.00 0.00 23 GLU A N 15
ATOM 20515 C CA . GLU A 1 23 ? 3.807 5.534 -7.433 1.00 0.00 23 GLU A CA 15
ATOM 20516 C C . GLU A 1 23 ? 4.333 4.626 -6.325 1.00 0.00 23 GLU A C 15
ATOM 20517 O O . GLU A 1 23 ? 4.056 3.428 -6.308 1.00 0.00 23 GLU A O 15
ATOM 20529 N N . GLU A 1 24 ? 5.092 5.208 -5.402 1.00 0.00 24 GLU A N 15
ATOM 20530 C CA . GLU A 1 24 ? 5.658 4.451 -4.292 1.00 0.00 24 GLU A CA 15
ATOM 20531 C C . GLU A 1 24 ? 4.601 3.558 -3.647 1.00 0.00 24 GLU A C 15
ATOM 20532 O O . GLU A 1 24 ? 4.863 2.399 -3.327 1.00 0.00 24 GLU A O 15
ATOM 20544 N N . VAL A 1 25 ? 3.405 4.108 -3.461 1.00 0.00 25 VAL A N 15
ATOM 20545 C CA . VAL A 1 25 ? 2.307 3.362 -2.856 1.00 0.00 25 VAL A CA 15
ATOM 20546 C C . VAL A 1 25 ? 2.102 2.023 -3.554 1.00 0.00 25 VAL A C 15
ATOM 20547 O O . VAL A 1 25 ? 1.987 0.983 -2.904 1.00 0.00 25 VAL A O 15
ATOM 20560 N N . VAL A 1 26 ? 2.058 2.054 -4.882 1.00 0.00 26 VAL A N 15
ATOM 20561 C CA . VAL A 1 26 ? 1.869 0.842 -5.669 1.00 0.00 26 VAL A CA 15
ATOM 20562 C C . VAL A 1 26 ? 3.108 -0.044 -5.622 1.00 0.00 26 VAL A C 15
ATOM 20563 O O . VAL A 1 26 ? 3.011 -1.271 -5.677 1.00 0.00 26 VAL A O 15
ATOM 20576 N N . LEU A 1 27 ? 4.274 0.585 -5.518 1.00 0.00 27 LEU A N 15
ATOM 20577 C CA . LEU A 1 27 ? 5.535 -0.146 -5.462 1.00 0.00 27 LEU A CA 15
ATOM 20578 C C . LEU A 1 27 ? 5.593 -1.039 -4.227 1.00 0.00 27 LEU A C 15
ATOM 20579 O O . LEU A 1 27 ? 5.836 -2.242 -4.329 1.00 0.00 27 LEU A O 15
ATOM 20595 N N . TRP A 1 28 ? 5.366 -0.443 -3.062 1.00 0.00 28 TRP A N 15
ATOM 20596 C CA . TRP A 1 28 ? 5.390 -1.185 -1.806 1.00 0.00 28 TRP A CA 15
ATOM 20597 C C . TRP A 1 28 ? 4.382 -2.329 -1.831 1.00 0.00 28 TRP A C 15
ATOM 20598 O O . TRP A 1 28 ? 4.666 -3.430 -1.356 1.00 0.00 28 TRP A O 15
ATOM 20619 N N . LEU A 1 29 ? 3.205 -2.062 -2.386 1.00 0.00 29 LEU A N 15
ATOM 20620 C CA . LEU A 1 29 ? 2.154 -3.070 -2.472 1.00 0.00 29 LEU A CA 15
ATOM 20621 C C . LEU A 1 29 ? 2.469 -4.093 -3.558 1.00 0.00 29 LEU A C 15
ATOM 20622 O O . LEU A 1 29 ? 2.019 -5.237 -3.495 1.00 0.00 29 LEU A O 15
ATOM 20638 N N . GLU A 1 30 ? 3.245 -3.673 -4.553 1.00 0.00 30 GLU A N 15
ATOM 20639 C CA . GLU A 1 30 ? 3.620 -4.555 -5.652 1.00 0.00 30 GLU A CA 15
ATOM 20640 C C . GLU A 1 30 ? 4.748 -5.494 -5.235 1.00 0.00 30 GLU A C 15
ATOM 20641 O O . GLU A 1 30 ? 5.333 -6.185 -6.069 1.00 0.00 30 GLU A O 15
ATOM 20653 N N . GLN A 1 31 ? 5.047 -5.512 -3.940 1.00 0.00 31 GLN A N 15
ATOM 20654 C CA . GLN A 1 31 ? 6.106 -6.366 -3.413 1.00 0.00 31 GLN A CA 15
ATOM 20655 C C . GLN A 1 31 ? 5.534 -7.429 -2.481 1.00 0.00 31 GLN A C 15
ATOM 20656 O O . GLN A 1 31 ? 6.098 -8.515 -2.342 1.00 0.00 31 GLN A O 15
ATOM 20670 N N . LEU A 1 32 ? 4.413 -7.109 -1.845 1.00 0.00 32 LEU A N 15
ATOM 20671 C CA . LEU A 1 32 ? 3.765 -8.037 -0.924 1.00 0.00 32 LEU A CA 15
ATOM 20672 C C . LEU A 1 32 ? 3.348 -9.316 -1.644 1.00 0.00 32 LEU A C 15
ATOM 20673 O O . LEU A 1 32 ? 3.202 -10.369 -1.025 1.00 0.00 32 LEU A O 15
ATOM 20689 N N . GLY A 1 33 ? 3.160 -9.216 -2.957 1.00 0.00 33 GLY A N 15
ATOM 20690 C CA . GLY A 1 33 ? 2.765 -10.372 -3.740 1.00 0.00 33 GLY A CA 15
ATOM 20691 C C . GLY A 1 33 ? 2.479 -10.022 -5.186 1.00 0.00 33 GLY A C 15
ATOM 20692 O O . GLY A 1 33 ? 2.342 -8.854 -5.550 1.00 0.00 33 GLY A O 15
ATOM 20696 N N . PRO A 1 34 ? 2.386 -11.052 -6.041 1.00 0.00 34 PRO A N 15
ATOM 20697 C CA . PRO A 1 34 ? 2.115 -10.873 -7.470 1.00 0.00 34 PRO A CA 15
ATOM 20698 C C . PRO A 1 34 ? 0.690 -10.397 -7.735 1.00 0.00 34 PRO A C 15
ATOM 20699 O O . PRO A 1 34 ? 0.415 -9.771 -8.759 1.00 0.00 34 PRO A O 15
ATOM 20710 N N . TRP A 1 35 ? -0.211 -10.698 -6.807 1.00 0.00 35 TRP A N 15
ATOM 20711 C CA . TRP A 1 35 ? -1.608 -10.300 -6.941 1.00 0.00 35 TRP A CA 15
ATOM 20712 C C . TRP A 1 35 ? -1.755 -8.786 -6.831 1.00 0.00 35 TRP A C 15
ATOM 20713 O O . TRP A 1 35 ? -2.782 -8.225 -7.211 1.00 0.00 35 TRP A O 15
ATOM 20734 N N . ALA A 1 36 ? -0.723 -8.131 -6.311 1.00 0.00 36 ALA A N 15
ATOM 20735 C CA . ALA A 1 36 ? -0.738 -6.682 -6.154 1.00 0.00 36 ALA A CA 15
ATOM 20736 C C . ALA A 1 36 ? -0.904 -5.986 -7.501 1.00 0.00 36 ALA A C 15
ATOM 20737 O O . ALA A 1 36 ? -1.387 -4.856 -7.570 1.00 0.00 36 ALA A O 15
ATOM 20744 N N . SER A 1 37 ? -0.500 -6.668 -8.568 1.00 0.00 37 SER A N 15
ATOM 20745 C CA . SER A 1 37 ? -0.600 -6.112 -9.912 1.00 0.00 37 SER A CA 15
ATOM 20746 C C . SER A 1 37 ? -2.054 -6.056 -10.370 1.00 0.00 37 SER A C 15
ATOM 20747 O O . SER A 1 37 ? -2.382 -5.393 -11.355 1.00 0.00 37 SER A O 15
ATOM 20755 N N . LEU A 1 38 ? -2.923 -6.756 -9.648 1.00 0.00 38 LEU A N 15
ATOM 20756 C CA . LEU A 1 38 ? -4.343 -6.786 -9.978 1.00 0.00 38 LEU A CA 15
ATOM 20757 C C . LEU A 1 38 ? -5.073 -5.601 -9.355 1.00 0.00 38 LEU A C 15
ATOM 20758 O O . LEU A 1 38 ? -6.205 -5.291 -9.726 1.00 0.00 38 LEU A O 15
ATOM 20774 N N . TYR A 1 39 ? -4.416 -4.941 -8.408 1.00 0.00 39 TYR A N 15
ATOM 20775 C CA . TYR A 1 39 ? -5.003 -3.789 -7.733 1.00 0.00 39 TYR A CA 15
ATOM 20776 C C . TYR A 1 39 ? -4.265 -2.506 -8.104 1.00 0.00 39 TYR A C 15
ATOM 20777 O O . TYR A 1 39 ? -4.846 -1.421 -8.108 1.00 0.00 39 TYR A O 15
ATOM 20795 N N . ARG A 1 40 ? -2.980 -2.640 -8.415 1.00 0.00 40 ARG A N 15
ATOM 20796 C CA . ARG A 1 40 ? -2.161 -1.492 -8.788 1.00 0.00 40 ARG A CA 15
ATOM 20797 C C . ARG A 1 40 ? -2.979 -0.472 -9.574 1.00 0.00 40 ARG A C 15
ATOM 20798 O O . ARG A 1 40 ? -2.960 0.720 -9.270 1.00 0.00 40 ARG A O 15
ATOM 20819 N N . ASP A 1 41 ? -3.695 -0.950 -10.586 1.00 0.00 41 ASP A N 15
ATOM 20820 C CA . ASP A 1 41 ? -4.521 -0.080 -11.416 1.00 0.00 41 ASP A CA 15
ATOM 20821 C C . ASP A 1 41 ? -5.468 0.752 -10.557 1.00 0.00 41 ASP A C 15
ATOM 20822 O O . ASP A 1 41 ? -5.630 1.952 -10.778 1.00 0.00 41 ASP A O 15
ATOM 20831 N N . ARG A 1 42 ? -6.092 0.105 -9.577 1.00 0.00 42 ARG A N 15
ATOM 20832 C CA . ARG A 1 42 ? -7.025 0.785 -8.686 1.00 0.00 42 ARG A CA 15
ATOM 20833 C C . ARG A 1 42 ? -6.314 1.867 -7.878 1.00 0.00 42 ARG A C 15
ATOM 20834 O O . ARG A 1 42 ? -6.910 2.886 -7.528 1.00 0.00 42 ARG A O 15
ATOM 20855 N N . PHE A 1 43 ? -5.039 1.638 -7.585 1.00 0.00 43 PHE A N 15
ATOM 20856 C CA . PHE A 1 43 ? -4.248 2.592 -6.816 1.00 0.00 43 PHE A CA 15
ATOM 20857 C C . PHE A 1 43 ? -3.962 3.846 -7.636 1.00 0.00 43 PHE A C 15
ATOM 20858 O O . PHE A 1 43 ? -4.282 4.961 -7.219 1.00 0.00 43 PHE A O 15
ATOM 20875 N N . LEU A 1 44 ? -3.358 3.658 -8.804 1.00 0.00 44 LEU A N 15
ATOM 20876 C CA . LEU A 1 44 ? -3.029 4.774 -9.684 1.00 0.00 44 LEU A CA 15
ATOM 20877 C C . LEU A 1 44 ? -4.284 5.543 -10.082 1.00 0.00 44 LEU A C 15
ATOM 20878 O O . LEU A 1 44 ? -4.372 6.754 -9.883 1.00 0.00 44 LEU A O 15
ATOM 20894 N N . SER A 1 45 ? -5.255 4.830 -10.645 1.00 0.00 45 SER A N 15
ATOM 20895 C CA . SER A 1 45 ? -6.506 5.445 -11.073 1.00 0.00 45 SER A CA 15
ATOM 20896 C C . SER A 1 45 ? -7.108 6.287 -9.953 1.00 0.00 45 SER A C 15
ATOM 20897 O O . SER A 1 45 ? -7.430 7.459 -10.148 1.00 0.00 45 SER A O 15
ATOM 20905 N N . GLU A 1 46 ? -7.256 5.681 -8.779 1.00 0.00 46 GLU A N 15
ATOM 20906 C CA . GLU A 1 46 ? -7.821 6.374 -7.627 1.00 0.00 46 GLU A CA 15
ATOM 20907 C C . GLU A 1 46 ? -6.793 7.312 -7.000 1.00 0.00 46 GLU A C 15
ATOM 20908 O O . GLU A 1 46 ? -7.026 7.880 -5.933 1.00 0.00 46 GLU A O 15
ATOM 20920 N N . ARG A 1 47 ? -5.656 7.468 -7.669 1.00 0.00 47 ARG A N 15
ATOM 20921 C CA . ARG A 1 47 ? -4.592 8.334 -7.177 1.00 0.00 47 ARG A CA 15
ATOM 20922 C C . ARG A 1 47 ? -4.325 8.079 -5.697 1.00 0.00 47 ARG A C 15
ATOM 20923 O O . ARG A 1 47 ? -4.002 9.000 -4.946 1.00 0.00 47 ARG A O 15
ATOM 20944 N N . VAL A 1 48 ? -4.462 6.823 -5.283 1.00 0.00 48 VAL A N 15
ATOM 20945 C CA . VAL A 1 48 ? -4.234 6.447 -3.893 1.00 0.00 48 VAL A CA 15
ATOM 20946 C C . VAL A 1 48 ? -2.802 6.750 -3.469 1.00 0.00 48 VAL A C 15
ATOM 20947 O O . VAL A 1 48 ? -1.885 5.979 -3.749 1.00 0.00 48 VAL A O 15
ATOM 20960 N N . ASN A 1 49 ? -2.617 7.878 -2.791 1.00 0.00 49 ASN A N 15
ATOM 20961 C CA . ASN A 1 49 ? -1.295 8.283 -2.328 1.00 0.00 49 ASN A CA 15
ATOM 20962 C C . ASN A 1 49 ? -1.020 7.743 -0.928 1.00 0.00 49 ASN A C 15
ATOM 20963 O O . ASN A 1 49 ? -1.945 7.424 -0.181 1.00 0.00 49 ASN A O 15
ATOM 20974 N N . GLY A 1 50 ? 0.259 7.643 -0.578 1.00 0.00 50 GLY A N 15
ATOM 20975 C CA . GLY A 1 50 ? 0.633 7.142 0.732 1.00 0.00 50 GLY A CA 15
ATOM 20976 C C . GLY A 1 50 ? -0.358 7.537 1.808 1.00 0.00 50 GLY A C 15
ATOM 20977 O O . GLY A 1 50 ? -1.013 6.681 2.403 1.00 0.00 50 GLY A O 15
ATOM 20981 N N . ARG A 1 51 ? -0.467 8.838 2.062 1.00 0.00 51 ARG A N 15
ATOM 20982 C CA . ARG A 1 51 ? -1.383 9.344 3.077 1.00 0.00 51 ARG A CA 15
ATOM 20983 C C . ARG A 1 51 ? -2.720 8.612 3.016 1.00 0.00 51 ARG A C 15
ATOM 20984 O O . ARG A 1 51 ? -3.233 8.148 4.036 1.00 0.00 51 ARG A O 15
ATOM 21005 N N . LEU A 1 52 ? -3.280 8.512 1.816 1.00 0.00 52 LEU A N 15
ATOM 21006 C CA . LEU A 1 52 ? -4.559 7.837 1.621 1.00 0.00 52 LEU A CA 15
ATOM 21007 C C . LEU A 1 52 ? -4.462 6.365 2.013 1.00 0.00 52 LEU A C 15
ATOM 21008 O O . LEU A 1 52 ? -5.297 5.855 2.761 1.00 0.00 52 LEU A O 15
ATOM 21024 N N . LEU A 1 53 ? -3.438 5.689 1.504 1.00 0.00 53 LEU A N 15
ATOM 21025 C CA . LEU A 1 53 ? -3.231 4.276 1.802 1.00 0.00 53 LEU A CA 15
ATOM 21026 C C . LEU A 1 53 ? -3.292 4.022 3.305 1.00 0.00 53 LEU A C 15
ATOM 21027 O O . LEU A 1 53 ? -3.893 3.046 3.756 1.00 0.00 53 LEU A O 15
ATOM 21043 N N . LEU A 1 54 ? -2.670 4.907 4.075 1.00 0.00 54 LEU A N 15
ATOM 21044 C CA . LEU A 1 54 ? -2.655 4.780 5.528 1.00 0.00 54 LEU A CA 15
ATOM 21045 C C . LEU A 1 54 ? -4.069 4.863 6.096 1.00 0.00 54 LEU A C 15
ATOM 21046 O O . LEU A 1 54 ? -4.521 3.959 6.800 1.00 0.00 54 LEU A O 15
ATOM 21062 N N . THR A 1 55 ? -4.764 5.952 5.784 1.00 0.00 55 THR A N 15
ATOM 21063 C CA . THR A 1 55 ? -6.126 6.153 6.262 1.00 0.00 55 THR A CA 15
ATOM 21064 C C . THR A 1 55 ? -6.976 4.907 6.039 1.00 0.00 55 THR A C 15
ATOM 21065 O O . THR A 1 55 ? -7.848 4.585 6.847 1.00 0.00 55 THR A O 15
ATOM 21076 N N . LEU A 1 56 ? -6.716 4.209 4.938 1.00 0.00 56 LEU A N 15
ATOM 21077 C CA . LEU A 1 56 ? -7.458 2.996 4.609 1.00 0.00 56 LEU A CA 15
ATOM 21078 C C . LEU A 1 56 ? -7.302 1.948 5.706 1.00 0.00 56 LEU A C 15
ATOM 21079 O O . LEU A 1 56 ? -6.203 1.721 6.213 1.00 0.00 56 LEU A O 15
ATOM 21095 N N . THR A 1 57 ? -8.410 1.309 6.069 1.00 0.00 57 THR A N 15
ATOM 21096 C CA . THR A 1 57 ? -8.397 0.284 7.104 1.00 0.00 57 THR A CA 15
ATOM 21097 C C . THR A 1 57 ? -9.074 -0.994 6.622 1.00 0.00 57 THR A C 15
ATOM 21098 O O . THR A 1 57 ? -9.696 -1.014 5.561 1.00 0.00 57 THR A O 15
ATOM 21109 N N . GLU A 1 58 ? -8.950 -2.058 7.409 1.00 0.00 58 GLU A N 15
ATOM 21110 C CA . GLU A 1 58 ? -9.551 -3.340 7.061 1.00 0.00 58 GLU A CA 15
ATOM 21111 C C . GLU A 1 58 ? -10.977 -3.152 6.553 1.00 0.00 58 GLU A C 15
ATOM 21112 O O . GLU A 1 58 ? -11.487 -3.969 5.787 1.00 0.00 58 GLU A O 15
ATOM 21124 N N . GLU A 1 59 ? -11.616 -2.069 6.986 1.00 0.00 59 GLU A N 15
ATOM 21125 C CA . GLU A 1 59 ? -12.984 -1.775 6.577 1.00 0.00 59 GLU A CA 15
ATOM 21126 C C . GLU A 1 59 ? -13.015 -1.174 5.175 1.00 0.00 59 GLU A C 15
ATOM 21127 O O . GLU A 1 59 ? -13.549 -1.776 4.243 1.00 0.00 59 GLU A O 15
ATOM 21139 N N . GLU A 1 60 ? -12.439 0.016 5.033 1.00 0.00 60 GLU A N 15
ATOM 21140 C CA . GLU A 1 60 ? -12.402 0.698 3.745 1.00 0.00 60 GLU A CA 15
ATOM 21141 C C . GLU A 1 60 ? -12.030 -0.271 2.627 1.00 0.00 60 GLU A C 15
ATOM 21142 O O . GLU A 1 60 ? -12.710 -0.346 1.603 1.00 0.00 60 GLU A O 15
ATOM 21154 N N . PHE A 1 61 ? -10.945 -1.012 2.830 1.00 0.00 61 PHE A N 15
ATOM 21155 C CA . PHE A 1 61 ? -10.481 -1.976 1.839 1.00 0.00 61 PHE A CA 15
ATOM 21156 C C . PHE A 1 61 ? -11.588 -2.961 1.478 1.00 0.00 61 PHE A C 15
ATOM 21157 O O . PHE A 1 61 ? -11.682 -3.414 0.337 1.00 0.00 61 PHE A O 15
ATOM 21174 N N . SER A 1 62 ? -12.425 -3.287 2.457 1.00 0.00 62 SER A N 15
ATOM 21175 C CA . SER A 1 62 ? -13.524 -4.222 2.245 1.00 0.00 62 SER A CA 15
ATOM 21176 C C . SER A 1 62 ? -14.628 -3.581 1.408 1.00 0.00 62 SER A C 15
ATOM 21177 O O . SER A 1 62 ? -15.436 -4.275 0.791 1.00 0.00 62 SER A O 15
ATOM 21185 N N . ARG A 1 63 ? -14.654 -2.253 1.394 1.00 0.00 63 ARG A N 15
ATOM 21186 C CA . ARG A 1 63 ? -15.659 -1.517 0.635 1.00 0.00 63 ARG A CA 15
ATOM 21187 C C . ARG A 1 63 ? -15.096 -1.055 -0.706 1.00 0.00 63 ARG A C 15
ATOM 21188 O O . ARG A 1 63 ? -13.882 -1.018 -0.901 1.00 0.00 63 ARG A O 15
ATOM 21209 N N . ALA A 1 64 ? -15.988 -0.702 -1.626 1.00 0.00 64 ALA A N 15
ATOM 21210 C CA . ALA A 1 64 ? -15.581 -0.241 -2.947 1.00 0.00 64 ALA A CA 15
ATOM 21211 C C . ALA A 1 64 ? -14.824 1.080 -2.858 1.00 0.00 64 ALA A C 15
ATOM 21212 O O . ALA A 1 64 ? -14.899 1.801 -1.863 1.00 0.00 64 ALA A O 15
ATOM 21219 N N . PRO A 1 65 ? -14.076 1.408 -3.923 1.00 0.00 65 PRO A N 15
ATOM 21220 C CA . PRO A 1 65 ? -13.979 0.558 -5.113 1.00 0.00 65 PRO A CA 15
ATOM 21221 C C . PRO A 1 65 ? -13.208 -0.730 -4.844 1.00 0.00 65 PRO A C 15
ATOM 21222 O O . PRO A 1 65 ? -13.626 -1.812 -5.256 1.00 0.00 65 PRO A O 15
ATOM 21233 N N . TYR A 1 66 ? -12.081 -0.606 -4.152 1.00 0.00 66 TYR A N 15
ATOM 21234 C CA . TYR A 1 66 ? -11.251 -1.760 -3.830 1.00 0.00 66 TYR A CA 15
ATOM 21235 C C . TYR A 1 66 ? -12.111 -2.967 -3.471 1.00 0.00 66 TYR A C 15
ATOM 21236 O O . TYR A 1 66 ? -11.817 -4.096 -3.868 1.00 0.00 66 TYR A O 15
ATOM 21254 N N . THR A 1 67 ? -13.179 -2.722 -2.717 1.00 0.00 67 THR A N 15
ATOM 21255 C CA . THR A 1 67 ? -14.083 -3.787 -2.303 1.00 0.00 67 THR A CA 15
ATOM 21256 C C . THR A 1 67 ? -13.319 -5.070 -1.998 1.00 0.00 67 THR A C 15
ATOM 21257 O O . THR A 1 67 ? -13.854 -6.170 -2.137 1.00 0.00 67 THR A O 15
ATOM 21268 N N . ILE A 1 68 ? -12.066 -4.922 -1.581 1.00 0.00 68 ILE A N 15
ATOM 21269 C CA . ILE A 1 68 ? -11.229 -6.070 -1.254 1.00 0.00 68 ILE A CA 15
ATOM 21270 C C . ILE A 1 68 ? -12.020 -7.126 -0.489 1.00 0.00 68 ILE A C 15
ATOM 21271 O O . ILE A 1 68 ? -12.337 -6.946 0.686 1.00 0.00 68 ILE A O 15
ATOM 21287 N N . GLU A 1 69 ? -12.331 -8.228 -1.163 1.00 0.00 69 GLU A N 15
ATOM 21288 C CA . GLU A 1 69 ? -13.084 -9.314 -0.546 1.00 0.00 69 GLU A CA 15
ATOM 21289 C C . GLU A 1 69 ? -12.154 -10.446 -0.118 1.00 0.00 69 GLU A C 15
ATOM 21290 O O . GLU A 1 69 ? -12.482 -11.230 0.770 1.00 0.00 69 GLU A O 15
ATOM 21302 N N . ASN A 1 70 ? -10.992 -10.523 -0.759 1.00 0.00 70 ASN A N 15
ATOM 21303 C CA . ASN A 1 70 ? -10.014 -11.559 -0.446 1.00 0.00 70 ASN A CA 15
ATOM 21304 C C . ASN A 1 70 ? -9.253 -11.221 0.832 1.00 0.00 70 ASN A C 15
ATOM 21305 O O . ASN A 1 70 ? -8.258 -10.497 0.802 1.00 0.00 70 ASN A O 15
ATOM 21316 N N . SER A 1 71 ? -9.729 -11.751 1.955 1.00 0.00 71 SER A N 15
ATOM 21317 C CA . SER A 1 71 ? -9.096 -11.504 3.245 1.00 0.00 71 SER A CA 15
ATOM 21318 C C . SER A 1 71 ? -7.583 -11.381 3.093 1.00 0.00 71 SER A C 15
ATOM 21319 O O . SER A 1 71 ? -6.990 -10.371 3.472 1.00 0.00 71 SER A O 15
ATOM 21327 N N . SER A 1 72 ? -6.964 -12.417 2.535 1.00 0.00 72 SER A N 15
ATOM 21328 C CA . SER A 1 72 ? -5.520 -12.428 2.336 1.00 0.00 72 SER A CA 15
ATOM 21329 C C . SER A 1 72 ? -5.012 -11.038 1.964 1.00 0.00 72 SER A C 15
ATOM 21330 O O . SER A 1 72 ? -4.063 -10.530 2.562 1.00 0.00 72 SER A O 15
ATOM 21338 N N . HIS A 1 73 ? -5.651 -10.428 0.971 1.00 0.00 73 HIS A N 15
ATOM 21339 C CA . HIS A 1 73 ? -5.266 -9.096 0.517 1.00 0.00 73 HIS A CA 15
ATOM 21340 C C . HIS A 1 73 ? -5.221 -8.117 1.686 1.00 0.00 73 HIS A C 15
ATOM 21341 O O . HIS A 1 73 ? -4.232 -7.409 1.878 1.00 0.00 73 HIS A O 15
ATOM 21356 N N . ARG A 1 74 ? -6.299 -8.080 2.463 1.00 0.00 74 ARG A N 15
ATOM 21357 C CA . ARG A 1 74 ? -6.384 -7.186 3.611 1.00 0.00 74 ARG A CA 15
ATOM 21358 C C . ARG A 1 74 ? -5.302 -7.514 4.636 1.00 0.00 74 ARG A C 15
ATOM 21359 O O . ARG A 1 74 ? -4.583 -6.628 5.099 1.00 0.00 74 ARG A O 15
ATOM 21380 N N . ARG A 1 75 ? -5.193 -8.791 4.987 1.00 0.00 75 ARG A N 15
ATOM 21381 C CA . ARG A 1 75 ? -4.201 -9.235 5.958 1.00 0.00 75 ARG A CA 15
ATOM 21382 C C . ARG A 1 75 ? -2.796 -8.823 5.528 1.00 0.00 75 ARG A C 15
ATOM 21383 O O . ARG A 1 75 ? -1.978 -8.416 6.352 1.00 0.00 75 ARG A O 15
ATOM 21404 N N . VAL A 1 76 ? -2.524 -8.932 4.231 1.00 0.00 76 VAL A N 15
ATOM 21405 C CA . VAL A 1 76 ? -1.219 -8.570 3.691 1.00 0.00 76 VAL A CA 15
ATOM 21406 C C . VAL A 1 76 ? -0.993 -7.065 3.763 1.00 0.00 76 VAL A C 15
ATOM 21407 O O . VAL A 1 76 ? -0.083 -6.596 4.447 1.00 0.00 76 VAL A O 15
ATOM 21420 N N . ILE A 1 77 ? -1.827 -6.312 3.054 1.00 0.0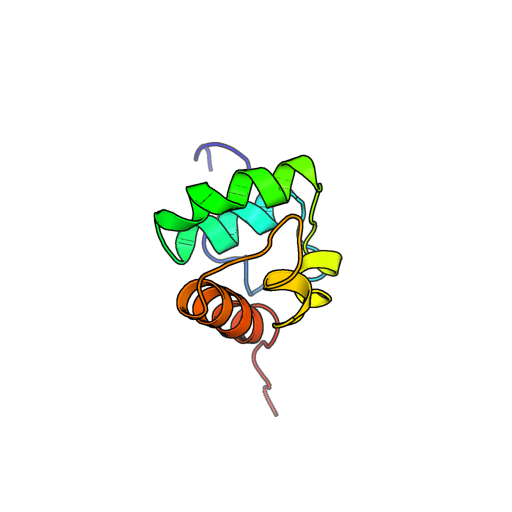0 77 ILE A N 15
ATOM 21421 C CA . ILE A 1 77 ? -1.718 -4.858 3.039 1.00 0.00 77 ILE A CA 15
ATOM 21422 C C . ILE A 1 77 ? -1.621 -4.300 4.454 1.00 0.00 77 ILE A C 15
ATOM 21423 O O . ILE A 1 77 ? -0.631 -3.661 4.816 1.00 0.00 77 ILE A O 15
ATOM 21439 N N . LEU A 1 78 ? -2.654 -4.545 5.253 1.00 0.00 78 LEU A N 15
ATOM 21440 C CA . LEU A 1 78 ? -2.685 -4.069 6.632 1.00 0.00 78 LEU A CA 15
ATOM 21441 C C . LEU A 1 78 ? -1.396 -4.430 7.362 1.00 0.00 78 LEU A C 15
ATOM 21442 O O . LEU A 1 78 ? -0.633 -3.553 7.770 1.00 0.00 78 LEU A O 15
ATOM 21458 N N . THR A 1 79 ? -1.156 -5.728 7.522 1.00 0.00 79 THR A N 15
ATOM 21459 C CA . THR A 1 79 ? 0.042 -6.205 8.202 1.00 0.00 79 THR A CA 15
ATOM 21460 C C . THR A 1 79 ? 1.281 -5.460 7.721 1.00 0.00 79 THR A C 15
ATOM 21461 O O . THR A 1 79 ? 1.890 -4.700 8.474 1.00 0.00 79 THR A O 15
ATOM 21472 N N . GLU A 1 80 ? 1.649 -5.682 6.463 1.00 0.00 80 GLU A N 15
ATOM 21473 C CA . GLU A 1 80 ? 2.817 -5.030 5.883 1.00 0.00 80 GLU A CA 15
ATOM 21474 C C . GLU A 1 80 ? 2.820 -3.537 6.198 1.00 0.00 80 GLU A C 15
ATOM 21475 O O . GLU A 1 80 ? 3.850 -2.970 6.562 1.00 0.00 80 GLU A O 15
ATOM 21487 N N . LEU A 1 81 ? 1.659 -2.906 6.055 1.00 0.00 81 LEU A N 15
ATOM 21488 C CA . LEU A 1 81 ? 1.526 -1.479 6.323 1.00 0.00 81 LEU A CA 15
ATOM 21489 C C . LEU A 1 81 ? 1.846 -1.167 7.782 1.00 0.00 81 LEU A C 15
ATOM 21490 O O . LEU A 1 81 ? 2.358 -0.094 8.098 1.00 0.00 81 LEU A O 15
ATOM 21506 N N . GLU A 1 82 ? 1.543 -2.113 8.665 1.00 0.00 82 GLU A N 15
ATOM 21507 C CA . GLU A 1 82 ? 1.800 -1.939 10.089 1.00 0.00 82 GLU A CA 15
ATOM 21508 C C . GLU A 1 82 ? 3.299 -1.930 10.374 1.00 0.00 82 GLU A C 15
ATOM 21509 O O . GLU A 1 82 ? 3.736 -1.507 11.445 1.00 0.00 82 GLU A O 15
ATOM 21521 N N . ARG A 1 83 ? 4.082 -2.401 9.409 1.00 0.00 83 ARG A N 15
ATOM 21522 C CA . ARG A 1 83 ? 5.532 -2.449 9.556 1.00 0.00 83 ARG A CA 15
ATOM 21523 C C . ARG A 1 83 ? 6.181 -1.208 8.951 1.00 0.00 83 ARG A C 15
ATOM 21524 O O . ARG A 1 83 ? 6.812 -0.419 9.654 1.00 0.00 83 ARG A O 15
ATOM 21545 N N . VAL A 1 84 ? 6.022 -1.042 7.642 1.00 0.00 84 VAL A N 15
ATOM 21546 C CA . VAL A 1 84 ? 6.593 0.102 6.941 1.00 0.00 84 VAL A CA 15
ATOM 21547 C C . VAL A 1 84 ? 6.352 1.394 7.713 1.00 0.00 84 VAL A C 15
ATOM 21548 O O . VAL A 1 84 ? 7.177 2.307 7.689 1.00 0.00 84 VAL A O 15
ATOM 21561 N N . ARG A 1 85 ? 5.215 1.465 8.399 1.00 0.00 85 ARG A N 15
ATOM 21562 C CA . ARG A 1 85 ? 4.865 2.646 9.178 1.00 0.00 85 ARG A CA 15
ATOM 21563 C C . ARG A 1 85 ? 5.667 2.699 10.475 1.00 0.00 85 ARG A C 15
ATOM 21564 O O . ARG A 1 85 ? 6.178 3.752 10.858 1.00 0.00 85 ARG A O 15
ATOM 21585 N N . SER A 1 86 ? 5.773 1.557 11.147 1.00 0.00 86 SER A N 15
ATOM 21586 C CA . SER A 1 86 ? 6.510 1.474 12.403 1.00 0.00 86 SER A CA 15
ATOM 21587 C C . SER A 1 86 ? 7.980 1.823 12.195 1.00 0.00 86 SER A C 15
ATOM 21588 O O . SER A 1 86 ? 8.514 2.723 12.842 1.00 0.00 86 SER A O 15
ATOM 21596 N N . GLY A 1 87 ? 8.630 1.104 11.284 1.00 0.00 87 GLY A N 15
ATOM 21597 C CA . GLY A 1 87 ? 10.032 1.351 11.006 1.00 0.00 87 GLY A CA 15
ATOM 21598 C C . GLY A 1 87 ? 10.844 1.569 12.267 1.00 0.00 87 GLY A C 15
ATOM 21599 O O . GLY A 1 87 ? 11.472 2.611 12.456 1.00 0.00 87 GLY A O 15
ATOM 21603 N N . PRO A 1 88 ? 10.838 0.567 13.160 1.00 0.00 88 PRO A N 15
ATOM 21604 C CA . PRO A 1 88 ? 11.573 0.631 14.426 1.00 0.00 88 PRO A CA 15
ATOM 21605 C C . PRO A 1 88 ? 13.083 0.570 14.223 1.00 0.00 88 PRO A C 15
ATOM 21606 O O . PRO A 1 88 ? 13.827 1.378 14.780 1.00 0.00 88 PRO A O 15
ATOM 21617 N N . SER A 1 89 ? 13.530 -0.391 13.422 1.00 0.00 89 SER A N 15
ATOM 21618 C CA . SER A 1 89 ? 14.952 -0.559 13.148 1.00 0.00 89 SER A CA 15
ATOM 21619 C C . SER A 1 89 ? 15.210 -0.648 11.646 1.00 0.00 89 SER A C 15
ATOM 21620 O O . SER A 1 89 ? 14.277 -0.760 10.851 1.00 0.00 89 SER A O 15
ATOM 21628 N N . SER A 1 90 ? 16.482 -0.598 11.267 1.00 0.00 90 SER A N 15
ATOM 21629 C CA . SER A 1 90 ? 16.864 -0.669 9.861 1.00 0.00 90 SER A CA 15
ATOM 21630 C C . SER A 1 90 ? 16.779 -2.103 9.347 1.00 0.00 90 SER A C 15
ATOM 21631 O O . SER A 1 90 ? 16.059 -2.390 8.392 1.00 0.00 90 SER A O 15
ATOM 21639 N N . GLY A 1 91 ? 17.521 -3.000 9.989 1.00 0.00 91 GLY A N 15
ATOM 21640 C CA . GLY A 1 91 ? 17.516 -4.393 9.584 1.00 0.00 91 GLY A CA 15
ATOM 21641 C C . GLY A 1 91 ? 16.648 -5.255 10.479 1.00 0.00 91 GLY A C 15
ATOM 21642 O O . GLY A 1 91 ? 16.240 -6.350 10.092 1.00 0.00 91 GLY A O 15
ATOM 21646 N N . GLY A 1 1 ? 15.001 17.508 -5.899 1.00 0.00 1 GLY A N 16
ATOM 21647 C CA . GLY A 1 1 ? 14.295 16.413 -6.539 1.00 0.00 1 GLY A CA 16
ATOM 21648 C C . GLY A 1 1 ? 13.779 15.395 -5.541 1.00 0.00 1 GLY A C 16
ATOM 21649 O O . GLY A 1 1 ? 13.997 14.194 -5.701 1.00 0.00 1 GLY A O 16
ATOM 21653 N N . SER A 1 2 ? 13.095 15.875 -4.508 1.00 0.00 2 SER A N 16
ATOM 21654 C CA . SER A 1 2 ? 12.551 14.998 -3.478 1.00 0.00 2 SER A CA 16
ATOM 21655 C C . SER A 1 2 ? 11.980 13.725 -4.094 1.00 0.00 2 SER A C 16
ATOM 21656 O O . SER A 1 2 ? 12.243 12.620 -3.619 1.00 0.00 2 SER A O 16
ATOM 21664 N N . SER A 1 3 ? 11.196 13.889 -5.154 1.00 0.00 3 SER A N 16
ATOM 21665 C CA . SER A 1 3 ? 10.583 12.754 -5.834 1.00 0.00 3 SER A CA 16
ATOM 21666 C C . SER A 1 3 ? 11.612 12.001 -6.672 1.00 0.00 3 SER A C 16
ATOM 21667 O O . SER A 1 3 ? 12.434 12.608 -7.358 1.00 0.00 3 SER A O 16
ATOM 21675 N N . GLY A 1 4 ? 11.561 10.674 -6.610 1.00 0.00 4 GLY A N 16
ATOM 21676 C CA . GLY A 1 4 ? 12.494 9.859 -7.366 1.00 0.00 4 GLY A CA 16
ATOM 21677 C C . GLY A 1 4 ? 11.879 9.298 -8.632 1.00 0.00 4 GLY A C 16
ATOM 21678 O O . GLY A 1 4 ? 10.723 8.873 -8.634 1.00 0.00 4 GLY A O 16
ATOM 21682 N N . SER A 1 5 ? 12.651 9.297 -9.714 1.00 0.00 5 SER A N 16
ATOM 21683 C CA . SER A 1 5 ? 12.174 8.789 -10.994 1.00 0.00 5 SER A CA 16
ATOM 21684 C C . SER A 1 5 ? 12.379 7.280 -11.091 1.00 0.00 5 SER A C 16
ATOM 21685 O O . SER A 1 5 ? 11.453 6.535 -11.411 1.00 0.00 5 SER A O 16
ATOM 21693 N N . SER A 1 6 ? 13.601 6.837 -10.811 1.00 0.00 6 SER A N 16
ATOM 21694 C CA . SER A 1 6 ? 13.931 5.418 -10.870 1.00 0.00 6 SER A CA 16
ATOM 21695 C C . SER A 1 6 ? 13.269 4.658 -9.724 1.00 0.00 6 SER A C 16
ATOM 21696 O O . SER A 1 6 ? 12.505 3.720 -9.946 1.00 0.00 6 SER A O 16
ATOM 21704 N N . GLY A 1 7 ? 13.569 5.072 -8.497 1.00 0.00 7 GLY A N 16
ATOM 21705 C CA . GLY A 1 7 ? 12.996 4.420 -7.333 1.00 0.00 7 GLY A CA 16
ATOM 21706 C C . GLY A 1 7 ? 13.726 3.144 -6.965 1.00 0.00 7 GLY A C 16
ATOM 21707 O O . GLY A 1 7 ? 14.157 2.394 -7.841 1.00 0.00 7 GLY A O 16
ATOM 21711 N N . GLU A 1 8 ? 13.865 2.897 -5.667 1.00 0.00 8 GLU A N 16
ATOM 21712 C CA . GLU A 1 8 ? 14.550 1.702 -5.186 1.00 0.00 8 GLU A CA 16
ATOM 21713 C C . GLU A 1 8 ? 13.697 0.961 -4.161 1.00 0.00 8 GLU A C 16
ATOM 21714 O O . GLU A 1 8 ? 12.623 1.426 -3.778 1.00 0.00 8 GLU A O 16
ATOM 21726 N N . HIS A 1 9 ? 14.182 -0.196 -3.721 1.00 0.00 9 HIS A N 16
ATOM 21727 C CA . HIS A 1 9 ? 13.465 -1.002 -2.740 1.00 0.00 9 HIS A CA 16
ATOM 21728 C C . HIS A 1 9 ? 14.234 -1.070 -1.425 1.00 0.00 9 HIS A C 16
ATOM 21729 O O . HIS A 1 9 ? 15.323 -1.639 -1.359 1.00 0.00 9 HIS A O 16
ATOM 21744 N N . GLY A 1 10 ? 13.661 -0.484 -0.378 1.00 0.00 10 GLY A N 16
ATOM 21745 C CA . GLY A 1 10 ? 14.308 -0.488 0.921 1.00 0.00 10 GLY A CA 16
ATOM 21746 C C . GLY A 1 10 ? 14.099 0.810 1.677 1.00 0.00 10 GLY A C 16
ATOM 21747 O O . GLY A 1 10 ? 13.780 0.800 2.866 1.00 0.00 10 GLY A O 16
ATOM 21751 N N . LEU A 1 11 ? 14.282 1.930 0.986 1.00 0.00 11 LEU A N 16
ATOM 21752 C CA . LEU A 1 11 ? 14.113 3.243 1.600 1.00 0.00 11 LEU A CA 16
ATOM 21753 C C . LEU A 1 11 ? 12.661 3.471 2.007 1.00 0.00 11 LEU A C 16
ATOM 21754 O O . LEU A 1 11 ? 12.345 4.437 2.704 1.00 0.00 11 LEU A O 16
ATOM 21770 N N . LEU A 1 12 ? 11.782 2.576 1.571 1.00 0.00 12 LEU A N 16
ATOM 21771 C CA . LEU A 1 12 ? 10.363 2.678 1.892 1.00 0.00 12 LEU A CA 16
ATOM 21772 C C . LEU A 1 12 ? 10.155 2.847 3.394 1.00 0.00 12 LEU A C 16
ATOM 21773 O O . LEU A 1 12 ? 9.506 3.794 3.839 1.00 0.00 12 LEU A O 16
ATOM 21789 N N . VAL A 1 13 ? 10.712 1.923 4.171 1.00 0.00 13 VAL A N 16
ATOM 21790 C CA . VAL A 1 13 ? 10.591 1.971 5.623 1.00 0.00 13 VAL A CA 16
ATOM 21791 C C . VAL A 1 13 ? 11.190 3.257 6.182 1.00 0.00 13 VAL A C 16
ATOM 21792 O O . VAL A 1 13 ? 10.595 3.910 7.040 1.00 0.00 13 VAL A O 16
ATOM 21805 N N . HIS A 1 14 ? 12.372 3.615 5.690 1.00 0.00 14 HIS A N 16
ATOM 21806 C CA . HIS A 1 14 ? 13.052 4.825 6.140 1.00 0.00 14 HIS A CA 16
ATOM 21807 C C . HIS A 1 14 ? 12.141 6.041 6.009 1.00 0.00 14 HIS A C 16
ATOM 21808 O O . HIS A 1 14 ? 12.086 6.889 6.900 1.00 0.00 14 HIS A O 16
ATOM 21823 N N . LYS A 1 15 ? 11.427 6.122 4.891 1.00 0.00 15 LYS A N 16
ATOM 21824 C CA . LYS A 1 15 ? 10.518 7.234 4.642 1.00 0.00 15 LYS A CA 16
ATOM 21825 C C . LYS A 1 15 ? 9.103 6.892 5.097 1.00 0.00 15 LYS A C 16
ATOM 21826 O O . LYS A 1 15 ? 8.608 5.794 4.845 1.00 0.00 15 LYS A O 16
ATOM 21845 N N . ALA A 1 16 ? 8.456 7.841 5.767 1.00 0.00 16 ALA A N 16
ATOM 21846 C CA . ALA A 1 16 ? 7.097 7.641 6.253 1.00 0.00 16 ALA A CA 16
ATOM 21847 C C . ALA A 1 16 ? 6.150 7.292 5.110 1.00 0.00 16 ALA A C 16
ATOM 21848 O O . ALA A 1 16 ? 6.308 7.778 3.990 1.00 0.00 16 ALA A O 16
ATOM 21855 N N . VAL A 1 17 ? 5.166 6.446 5.399 1.00 0.00 17 VAL A N 16
ATOM 21856 C CA . VAL A 1 17 ? 4.194 6.033 4.395 1.00 0.00 17 VAL A CA 16
ATOM 21857 C C . VAL A 1 17 ? 3.253 7.178 4.036 1.00 0.00 17 VAL A C 16
ATOM 21858 O O . VAL A 1 17 ? 2.815 7.300 2.892 1.00 0.00 17 VAL A O 16
ATOM 21871 N N . ASP A 1 18 ? 2.948 8.016 5.021 1.00 0.00 18 ASP A N 16
ATOM 21872 C CA . ASP A 1 18 ? 2.060 9.153 4.809 1.00 0.00 18 ASP A CA 16
ATOM 21873 C C . ASP A 1 18 ? 2.718 10.196 3.910 1.00 0.00 18 ASP A C 16
ATOM 21874 O O . ASP A 1 18 ? 2.113 11.215 3.577 1.00 0.00 18 ASP A O 16
ATOM 21883 N N . LYS A 1 19 ? 3.961 9.934 3.520 1.00 0.00 19 LYS A N 16
ATOM 21884 C CA . LYS A 1 19 ? 4.702 10.848 2.659 1.00 0.00 19 LYS A CA 16
ATOM 21885 C C . LYS A 1 19 ? 4.963 10.218 1.294 1.00 0.00 19 LYS A C 16
ATOM 21886 O O . LYS A 1 19 ? 5.529 10.855 0.405 1.00 0.00 19 LYS A O 16
ATOM 21905 N N . TRP A 1 20 ? 4.546 8.968 1.135 1.00 0.00 20 TRP A N 16
ATOM 21906 C CA . TRP A 1 20 ? 4.734 8.253 -0.122 1.00 0.00 20 TRP A CA 16
ATOM 21907 C C . TRP A 1 20 ? 3.904 8.883 -1.235 1.00 0.00 20 TRP A C 16
ATOM 21908 O O . TRP A 1 20 ? 3.103 9.786 -0.992 1.00 0.00 20 TRP A O 16
ATOM 21929 N N . THR A 1 21 ? 4.099 8.401 -2.459 1.00 0.00 21 THR A N 16
ATOM 21930 C CA . THR A 1 21 ? 3.369 8.918 -3.609 1.00 0.00 21 THR A CA 16
ATOM 21931 C C . THR A 1 21 ? 2.693 7.791 -4.383 1.00 0.00 21 THR A C 16
ATOM 21932 O O . THR A 1 21 ? 3.083 6.628 -4.274 1.00 0.00 21 THR A O 16
ATOM 21943 N N . THR A 1 22 ? 1.678 8.143 -5.166 1.00 0.00 22 THR A N 16
ATOM 21944 C CA . THR A 1 22 ? 0.948 7.161 -5.958 1.00 0.00 22 THR A CA 16
ATOM 21945 C C . THR A 1 22 ? 1.894 6.130 -6.563 1.00 0.00 22 THR A C 16
ATOM 21946 O O . THR A 1 22 ? 1.493 5.005 -6.858 1.00 0.00 22 THR A O 16
ATOM 21957 N N . GLU A 1 23 ? 3.151 6.521 -6.745 1.00 0.00 23 GLU A N 16
ATOM 21958 C CA . GLU A 1 23 ? 4.154 5.629 -7.315 1.00 0.00 23 GLU A CA 16
ATOM 21959 C C . GLU A 1 23 ? 4.674 4.653 -6.264 1.00 0.00 23 GLU A C 16
ATOM 21960 O O . GLU A 1 23 ? 4.573 3.438 -6.427 1.00 0.00 23 GLU A O 16
ATOM 21972 N N . GLU A 1 24 ? 5.233 5.195 -5.187 1.00 0.00 24 GLU A N 16
ATOM 21973 C CA . GLU A 1 24 ? 5.771 4.372 -4.110 1.00 0.00 24 GLU A CA 16
ATOM 21974 C C . GLU A 1 24 ? 4.684 3.487 -3.506 1.00 0.00 24 GLU A C 16
ATOM 21975 O O . GLU A 1 24 ? 4.913 2.312 -3.219 1.00 0.00 24 GLU A O 16
ATOM 21987 N N . VAL A 1 25 ? 3.500 4.061 -3.317 1.00 0.00 25 VAL A N 16
ATOM 21988 C CA . VAL A 1 25 ? 2.377 3.325 -2.748 1.00 0.00 25 VAL A CA 16
ATOM 21989 C C . VAL A 1 25 ? 2.165 2.000 -3.472 1.00 0.00 25 VAL A C 16
ATOM 21990 O O . VAL A 1 25 ? 2.086 0.943 -2.845 1.00 0.00 25 VAL A O 16
ATOM 22003 N N . VAL A 1 26 ? 2.073 2.064 -4.796 1.00 0.00 26 VAL A N 16
ATOM 22004 C CA . VAL A 1 26 ? 1.872 0.869 -5.607 1.00 0.00 26 VAL A CA 16
ATOM 22005 C C . VAL A 1 26 ? 3.107 -0.025 -5.585 1.00 0.00 26 VAL A C 16
ATOM 22006 O O . VAL A 1 26 ? 3.001 -1.251 -5.645 1.00 0.00 26 VAL A O 16
ATOM 22019 N N . LEU A 1 27 ? 4.278 0.596 -5.497 1.00 0.00 27 LEU A N 16
ATOM 22020 C CA . LEU A 1 27 ? 5.535 -0.143 -5.466 1.00 0.00 27 LEU A CA 16
ATOM 22021 C C . LEU A 1 27 ? 5.602 -1.054 -4.244 1.00 0.00 27 LEU A C 16
ATOM 22022 O O . LEU A 1 27 ? 5.831 -2.257 -4.366 1.00 0.00 27 LEU A O 16
ATOM 22038 N N . TRP A 1 28 ? 5.397 -0.472 -3.068 1.00 0.00 28 TRP A N 16
ATOM 22039 C CA . TRP A 1 28 ? 5.432 -1.232 -1.824 1.00 0.00 28 TRP A CA 16
ATOM 22040 C C . TRP A 1 28 ? 4.437 -2.386 -1.863 1.00 0.00 28 TRP A C 16
ATOM 22041 O O . TRP A 1 28 ? 4.733 -3.489 -1.400 1.00 0.00 28 TRP A O 16
ATOM 22062 N N . LEU A 1 29 ? 3.258 -2.128 -2.418 1.00 0.00 29 LEU A N 16
ATOM 22063 C CA . LEU A 1 29 ? 2.220 -3.147 -2.518 1.00 0.00 29 LEU A CA 16
ATOM 22064 C C . LEU A 1 29 ? 2.548 -4.153 -3.617 1.00 0.00 29 LEU A C 16
ATOM 22065 O O . LEU A 1 29 ? 2.105 -5.300 -3.573 1.00 0.00 29 LEU A O 16
ATOM 22081 N N . GLU A 1 30 ? 3.327 -3.714 -4.601 1.00 0.00 30 GLU A N 16
ATOM 22082 C CA . GLU A 1 30 ? 3.716 -4.577 -5.710 1.00 0.00 30 GLU A CA 16
ATOM 22083 C C . GLU A 1 30 ? 4.854 -5.508 -5.303 1.00 0.00 30 GLU A C 16
ATOM 22084 O O . GLU A 1 30 ? 5.425 -6.208 -6.138 1.00 0.00 30 GLU A O 16
ATOM 22096 N N . GLN A 1 31 ? 5.178 -5.508 -4.013 1.00 0.00 31 GLN A N 16
ATOM 22097 C CA . GLN A 1 31 ? 6.249 -6.351 -3.495 1.00 0.00 31 GLN A CA 16
ATOM 22098 C C . GLN A 1 31 ? 5.690 -7.454 -2.602 1.00 0.00 31 GLN A C 16
ATOM 22099 O O . GLN A 1 31 ? 6.266 -8.538 -2.501 1.00 0.00 31 GLN A O 16
ATOM 22113 N N . LEU A 1 32 ? 4.565 -7.170 -1.954 1.00 0.00 32 LEU A N 16
ATOM 22114 C CA . LEU A 1 32 ? 3.928 -8.137 -1.068 1.00 0.00 32 LEU A CA 16
ATOM 22115 C C . LEU A 1 32 ? 3.555 -9.408 -1.826 1.00 0.00 32 LEU A C 16
ATOM 22116 O O . LEU A 1 32 ? 3.453 -10.485 -1.241 1.00 0.00 32 LEU A O 16
ATOM 22132 N N . GLY A 1 33 ? 3.355 -9.273 -3.134 1.00 0.00 33 GLY A N 16
ATOM 22133 C CA . GLY A 1 33 ? 2.998 -10.418 -3.951 1.00 0.00 33 GLY A CA 16
ATOM 22134 C C . GLY A 1 33 ? 2.668 -10.031 -5.379 1.00 0.00 33 GLY A C 16
ATOM 22135 O O . GLY A 1 33 ? 2.447 -8.861 -5.692 1.00 0.00 33 GLY A O 16
ATOM 22139 N N . PRO A 1 34 ? 2.632 -11.029 -6.274 1.00 0.00 34 PRO A N 16
ATOM 22140 C CA . PRO A 1 34 ? 2.329 -10.811 -7.691 1.00 0.00 34 PRO A CA 16
ATOM 22141 C C . PRO A 1 34 ? 0.871 -10.424 -7.919 1.00 0.00 34 PRO A C 16
ATOM 22142 O O . PRO A 1 34 ? 0.531 -9.826 -8.940 1.00 0.00 34 PRO A O 16
ATOM 22153 N N . TRP A 1 35 ? 0.017 -10.768 -6.963 1.00 0.00 35 TRP A N 16
ATOM 22154 C CA . TRP A 1 35 ? -1.405 -10.456 -7.060 1.00 0.00 35 TRP A CA 16
ATOM 22155 C C . TRP A 1 35 ? -1.647 -8.960 -6.888 1.00 0.00 35 TRP A C 16
ATOM 22156 O O . TRP A 1 35 ? -2.726 -8.457 -7.197 1.00 0.00 35 TRP A O 16
ATOM 22177 N N . ALA A 1 36 ? -0.635 -8.254 -6.394 1.00 0.00 36 ALA A N 16
ATOM 22178 C CA . ALA A 1 36 ? -0.737 -6.816 -6.184 1.00 0.00 36 ALA A CA 16
ATOM 22179 C C . ALA A 1 36 ? -1.127 -6.099 -7.472 1.00 0.00 36 ALA A C 16
ATOM 22180 O O . ALA A 1 36 ? -1.734 -5.029 -7.439 1.00 0.00 36 ALA A O 16
ATOM 22187 N N . SER A 1 37 ? -0.774 -6.696 -8.606 1.00 0.00 37 SER A N 16
ATOM 22188 C CA . SER A 1 37 ? -1.083 -6.112 -9.906 1.00 0.00 37 SER A CA 16
ATOM 22189 C C . SER A 1 37 ? -2.585 -6.143 -10.172 1.00 0.00 37 SER A C 16
ATOM 22190 O O . SER A 1 37 ? -3.071 -5.539 -11.130 1.00 0.00 37 SER A O 16
ATOM 22198 N N . LEU A 1 38 ? -3.317 -6.850 -9.317 1.00 0.00 38 LEU A N 16
ATOM 22199 C CA . LEU A 1 38 ? -4.764 -6.960 -9.458 1.00 0.00 38 LEU A CA 16
ATOM 22200 C C . LEU A 1 38 ? -5.462 -5.728 -8.892 1.00 0.00 38 LEU A C 16
ATOM 22201 O O . LEU A 1 38 ? -6.588 -5.408 -9.275 1.00 0.00 38 LEU A O 16
ATOM 22217 N N . TYR A 1 39 ? -4.786 -5.038 -7.980 1.00 0.00 39 TYR A N 16
ATOM 22218 C CA . TYR A 1 39 ? -5.341 -3.840 -7.361 1.00 0.00 39 TYR A CA 16
ATOM 22219 C C . TYR A 1 39 ? -4.553 -2.600 -7.772 1.00 0.00 39 TYR A C 16
ATOM 22220 O O . TYR A 1 39 ? -5.122 -1.525 -7.962 1.00 0.00 39 TYR A O 16
ATOM 22238 N N . ARG A 1 40 ? -3.240 -2.759 -7.907 1.00 0.00 40 ARG A N 16
ATOM 22239 C CA . ARG A 1 40 ? -2.373 -1.653 -8.295 1.00 0.00 40 ARG A CA 16
ATOM 22240 C C . ARG A 1 40 ? -3.090 -0.712 -9.260 1.00 0.00 40 ARG A C 16
ATOM 22241 O O . ARG A 1 40 ? -3.027 0.508 -9.114 1.00 0.00 40 ARG A O 16
ATOM 22262 N N . ASP A 1 41 ? -3.768 -1.290 -10.245 1.00 0.00 41 ASP A N 16
ATOM 22263 C CA . ASP A 1 41 ? -4.497 -0.504 -11.234 1.00 0.00 41 ASP A CA 16
ATOM 22264 C C . ASP A 1 41 ? -5.391 0.529 -10.556 1.00 0.00 41 ASP A C 16
ATOM 22265 O O . ASP A 1 41 ? -5.392 1.703 -10.927 1.00 0.00 41 ASP A O 16
ATOM 22274 N N . ARG A 1 42 ? -6.152 0.084 -9.561 1.00 0.00 42 ARG A N 16
ATOM 22275 C CA . ARG A 1 42 ? -7.052 0.969 -8.833 1.00 0.00 42 ARG A CA 16
ATOM 22276 C C . ARG A 1 42 ? -6.269 2.036 -8.073 1.00 0.00 42 ARG A C 16
ATOM 22277 O O . ARG A 1 42 ? -6.689 3.191 -7.993 1.00 0.00 42 ARG A O 16
ATOM 22298 N N . PHE A 1 43 ? -5.129 1.641 -7.515 1.00 0.00 43 PHE A N 16
ATOM 22299 C CA . PHE A 1 43 ? -4.288 2.562 -6.760 1.00 0.00 43 PHE A CA 16
ATOM 22300 C C . PHE A 1 43 ? -3.871 3.750 -7.623 1.00 0.00 43 PHE A C 16
ATOM 22301 O O . PHE A 1 43 ? -3.880 4.895 -7.170 1.00 0.00 43 PHE A O 16
ATOM 22318 N N . LEU A 1 44 ? -3.505 3.468 -8.869 1.00 0.00 44 LEU A N 16
ATOM 22319 C CA . LEU A 1 44 ? -3.083 4.512 -9.796 1.00 0.00 44 LEU A CA 16
ATOM 22320 C C . LEU A 1 44 ? -4.274 5.352 -10.249 1.00 0.00 44 LEU A C 16
ATOM 22321 O O . LEU A 1 44 ? -4.281 6.572 -10.091 1.00 0.00 44 LEU A O 16
ATOM 22337 N N . SER A 1 45 ? -5.280 4.689 -10.810 1.00 0.00 45 SER A N 16
ATOM 22338 C CA . SER A 1 45 ? -6.476 5.374 -11.287 1.00 0.00 45 SER A CA 16
ATOM 22339 C C . SER A 1 45 ? -7.071 6.253 -10.191 1.00 0.00 45 SER A C 16
ATOM 22340 O O . SER A 1 45 ? -7.423 7.408 -10.431 1.00 0.00 45 SER A O 16
ATOM 22348 N N . GLU A 1 46 ? -7.179 5.698 -8.988 1.00 0.00 46 GLU A N 16
ATOM 22349 C CA . GLU A 1 46 ? -7.732 6.431 -7.856 1.00 0.00 46 GLU A CA 16
ATOM 22350 C C . GLU A 1 46 ? -6.670 7.317 -7.210 1.00 0.00 46 GLU A C 16
ATOM 22351 O O . GLU A 1 46 ? -6.889 7.888 -6.142 1.00 0.00 46 GLU A O 16
ATOM 22363 N N . ARG A 1 47 ? -5.520 7.426 -7.867 1.00 0.00 47 ARG A N 16
ATOM 22364 C CA . ARG A 1 47 ? -4.423 8.240 -7.357 1.00 0.00 47 ARG A CA 16
ATOM 22365 C C . ARG A 1 47 ? -4.238 8.025 -5.858 1.00 0.00 47 ARG A C 16
ATOM 22366 O O . ARG A 1 47 ? -3.902 8.955 -5.123 1.00 0.00 47 ARG A O 16
ATOM 22387 N N . VAL A 1 48 ? -4.460 6.794 -5.409 1.00 0.00 48 VAL A N 16
ATOM 22388 C CA . VAL A 1 48 ? -4.317 6.457 -3.998 1.00 0.00 48 VAL A CA 16
ATOM 22389 C C . VAL A 1 48 ? -2.881 6.659 -3.527 1.00 0.00 48 VAL A C 16
ATOM 22390 O O . VAL A 1 48 ? -2.004 5.845 -3.813 1.00 0.00 48 VAL A O 16
ATOM 22403 N N . ASN A 1 49 ? -2.650 7.749 -2.803 1.00 0.00 49 ASN A N 16
ATOM 22404 C CA . ASN A 1 49 ? -1.319 8.059 -2.292 1.00 0.00 49 ASN A CA 16
ATOM 22405 C C . ASN A 1 49 ? -1.112 7.448 -0.910 1.00 0.00 49 ASN A C 16
ATOM 22406 O O . ASN A 1 49 ? -2.038 6.894 -0.319 1.00 0.00 49 ASN A O 16
ATOM 22417 N N . GLY A 1 50 ? 0.111 7.553 -0.399 1.00 0.00 50 GLY A N 16
ATOM 22418 C CA . GLY A 1 50 ? 0.418 7.007 0.910 1.00 0.00 50 GLY A CA 16
ATOM 22419 C C . GLY A 1 50 ? -0.603 7.403 1.957 1.00 0.00 50 GLY A C 16
ATOM 22420 O O . GLY A 1 50 ? -1.280 6.548 2.528 1.00 0.00 50 GLY A O 16
ATOM 22424 N N . ARG A 1 51 ? -0.714 8.703 2.212 1.00 0.00 51 ARG A N 16
ATOM 22425 C CA . ARG A 1 51 ? -1.658 9.210 3.201 1.00 0.00 51 ARG A CA 16
ATOM 22426 C C . ARG A 1 51 ? -2.955 8.406 3.176 1.00 0.00 51 ARG A C 16
ATOM 22427 O O . ARG A 1 51 ? -3.349 7.812 4.180 1.00 0.00 51 ARG A O 16
ATOM 22448 N N . LEU A 1 52 ? -3.614 8.393 2.023 1.00 0.00 52 LEU A N 16
ATOM 22449 C CA . LEU A 1 52 ? -4.868 7.663 1.867 1.00 0.00 52 LEU A CA 16
ATOM 22450 C C . LEU A 1 52 ? -4.693 6.195 2.242 1.00 0.00 52 LEU A C 16
ATOM 22451 O O . LEU A 1 52 ? -5.545 5.608 2.910 1.00 0.00 52 LEU A O 16
ATOM 22467 N N . LEU A 1 53 ? -3.583 5.608 1.809 1.00 0.00 53 LEU A N 16
ATOM 22468 C CA . LEU A 1 53 ? -3.294 4.208 2.101 1.00 0.00 53 LEU A CA 16
ATOM 22469 C C . LEU A 1 53 ? -3.282 3.957 3.606 1.00 0.00 53 LEU A C 16
ATOM 22470 O O . LEU A 1 53 ? -3.643 2.874 4.068 1.00 0.00 53 LEU A O 16
ATOM 22486 N N . LEU A 1 54 ? -2.866 4.964 4.365 1.00 0.00 54 LEU A N 16
ATOM 22487 C CA . LEU A 1 54 ? -2.808 4.854 5.818 1.00 0.00 54 LEU A CA 16
ATOM 22488 C C . LEU A 1 54 ? -4.202 4.968 6.429 1.00 0.00 54 LEU A C 16
ATOM 22489 O O . LEU A 1 54 ? -4.572 4.190 7.309 1.00 0.00 54 LEU A O 16
ATOM 22505 N N . THR A 1 55 ? -4.973 5.941 5.953 1.00 0.00 55 THR A N 16
ATOM 22506 C CA . THR A 1 55 ? -6.326 6.156 6.450 1.00 0.00 55 THR A CA 16
ATOM 22507 C C . THR A 1 55 ? -7.193 4.921 6.235 1.00 0.00 55 THR A C 16
ATOM 22508 O O . THR A 1 55 ? -7.911 4.489 7.138 1.00 0.00 55 THR A O 16
ATOM 22519 N N . LEU A 1 56 ? -7.123 4.355 5.036 1.00 0.00 56 LEU A N 16
ATOM 22520 C CA . LEU A 1 56 ? -7.902 3.168 4.702 1.00 0.00 56 LEU A CA 16
ATOM 22521 C C . LEU A 1 56 ? -7.817 2.130 5.817 1.00 0.00 56 LEU A C 16
ATOM 22522 O O . LEU A 1 56 ? -6.728 1.789 6.281 1.00 0.00 56 LEU A O 16
ATOM 22538 N N . THR A 1 57 ? -8.973 1.629 6.241 1.00 0.00 57 THR A N 16
ATOM 22539 C CA . THR A 1 57 ? -9.029 0.629 7.300 1.00 0.00 57 THR A CA 16
ATOM 22540 C C . THR A 1 57 ? -9.374 -0.746 6.740 1.00 0.00 57 THR A C 16
ATOM 22541 O O . THR A 1 57 ? -9.694 -0.883 5.560 1.00 0.00 57 THR A O 16
ATOM 22552 N N . GLU A 1 58 ? -9.308 -1.762 7.596 1.00 0.00 58 GLU A N 16
ATOM 22553 C CA . GLU A 1 58 ? -9.614 -3.127 7.184 1.00 0.00 58 GLU A CA 16
ATOM 22554 C C . GLU A 1 58 ? -11.020 -3.216 6.597 1.00 0.00 58 GLU A C 16
ATOM 22555 O O . GLU A 1 58 ? -11.377 -4.209 5.965 1.00 0.00 58 GLU A O 16
ATOM 22567 N N . GLU A 1 59 ? -11.812 -2.171 6.813 1.00 0.00 59 GLU A N 16
ATOM 22568 C CA . GLU A 1 59 ? -13.179 -2.132 6.307 1.00 0.00 59 GLU A CA 16
ATOM 22569 C C . GLU A 1 59 ? -13.243 -1.405 4.967 1.00 0.00 59 GLU A C 16
ATOM 22570 O O . GLU A 1 59 ? -13.685 -1.967 3.965 1.00 0.00 59 GLU A O 16
ATOM 22582 N N . GLU A 1 60 ? -12.798 -0.152 4.958 1.00 0.00 60 GLU A N 16
ATOM 22583 C CA . GLU A 1 60 ? -12.806 0.652 3.742 1.00 0.00 60 GLU A CA 16
ATOM 22584 C C . GLU A 1 60 ? -12.259 -0.144 2.560 1.00 0.00 60 GLU A C 16
ATOM 22585 O O . GLU A 1 60 ? -12.780 -0.060 1.447 1.00 0.00 60 GLU A O 16
ATOM 22597 N N . PHE A 1 61 ? -11.206 -0.915 2.810 1.00 0.00 61 PHE A N 16
ATOM 22598 C CA . PHE A 1 61 ? -10.587 -1.725 1.767 1.00 0.00 61 PHE A CA 16
ATOM 22599 C C . PHE A 1 61 ? -11.589 -2.717 1.183 1.00 0.00 61 PHE A C 16
ATOM 22600 O O . PHE A 1 61 ? -11.549 -3.028 -0.007 1.00 0.00 61 PHE A O 16
ATOM 22617 N N . SER A 1 62 ? -12.485 -3.212 2.030 1.00 0.00 62 SER A N 16
ATOM 22618 C CA . SER A 1 62 ? -13.495 -4.173 1.601 1.00 0.00 62 SER A CA 16
ATOM 22619 C C . SER A 1 62 ? -14.733 -3.458 1.068 1.00 0.00 62 SER A C 16
ATOM 22620 O O . SER A 1 62 ? -15.717 -4.095 0.691 1.00 0.00 62 SER A O 16
ATOM 22628 N N . ARG A 1 63 ? -14.676 -2.131 1.040 1.00 0.00 63 ARG A N 16
ATOM 22629 C CA . ARG A 1 63 ? -15.793 -1.328 0.555 1.00 0.00 63 ARG A CA 16
ATOM 22630 C C . ARG A 1 63 ? -15.455 -0.681 -0.785 1.00 0.00 63 ARG A C 16
ATOM 22631 O O . ARG A 1 63 ? -14.306 -0.323 -1.041 1.00 0.00 63 ARG A O 16
ATOM 22652 N N . ALA A 1 64 ? -16.465 -0.533 -1.636 1.00 0.00 64 ALA A N 16
ATOM 22653 C CA . ALA A 1 64 ? -16.276 0.072 -2.948 1.00 0.00 64 ALA A CA 16
ATOM 22654 C C . ALA A 1 64 ? -15.586 1.427 -2.834 1.00 0.00 64 ALA A C 16
ATOM 22655 O O . ALA A 1 64 ? -15.678 2.113 -1.816 1.00 0.00 64 ALA A O 16
ATOM 22662 N N . PRO A 1 65 ? -14.876 1.823 -3.901 1.00 0.00 65 PRO A N 16
ATOM 22663 C CA . PRO A 1 65 ? -14.759 1.014 -5.118 1.00 0.00 65 PRO A CA 16
ATOM 22664 C C . PRO A 1 65 ? -13.918 -0.240 -4.901 1.00 0.00 65 PRO A C 16
ATOM 22665 O O . PRO A 1 65 ? -14.299 -1.334 -5.319 1.00 0.00 65 PRO A O 16
ATOM 22676 N N . TYR A 1 66 ? -12.775 -0.074 -4.246 1.00 0.00 66 TYR A N 16
ATOM 22677 C CA . TYR A 1 66 ? -11.879 -1.193 -3.976 1.00 0.00 66 TYR A CA 16
ATOM 22678 C C . TYR A 1 66 ? -12.669 -2.470 -3.706 1.00 0.00 66 TYR A C 16
ATOM 22679 O O . TYR A 1 66 ? -12.335 -3.541 -4.213 1.00 0.00 66 TYR A O 16
ATOM 22697 N N . THR A 1 67 ? -13.721 -2.349 -2.902 1.00 0.00 67 THR A N 16
ATOM 22698 C CA . THR A 1 67 ? -14.560 -3.491 -2.563 1.00 0.00 67 THR A CA 16
ATOM 22699 C C . THR A 1 67 ? -13.743 -4.778 -2.514 1.00 0.00 67 THR A C 16
ATOM 22700 O O . THR A 1 67 ? -14.219 -5.841 -2.914 1.00 0.00 67 THR A O 16
ATOM 22711 N N . ILE A 1 68 ? -12.513 -4.674 -2.023 1.00 0.00 68 ILE A N 16
ATOM 22712 C CA . ILE A 1 68 ? -11.631 -5.830 -1.921 1.00 0.00 68 ILE A CA 16
ATOM 22713 C C . ILE A 1 68 ? -12.367 -7.033 -1.342 1.00 0.00 68 ILE A C 16
ATOM 22714 O O . ILE A 1 68 ? -12.423 -7.212 -0.126 1.00 0.00 68 ILE A O 16
ATOM 22730 N N . GLU A 1 69 ? -12.930 -7.856 -2.222 1.00 0.00 69 GLU A N 16
ATOM 22731 C CA . GLU A 1 69 ? -13.662 -9.043 -1.796 1.00 0.00 69 GLU A CA 16
ATOM 22732 C C . GLU A 1 69 ? -12.704 -10.190 -1.485 1.00 0.00 69 GLU A C 16
ATOM 22733 O O . GLU A 1 69 ? -12.959 -11.339 -1.843 1.00 0.00 69 GLU A O 16
ATOM 22745 N N . ASN A 1 70 ? -11.602 -9.868 -0.816 1.00 0.00 70 ASN A N 16
ATOM 22746 C CA . ASN A 1 70 ? -10.606 -10.870 -0.456 1.00 0.00 70 ASN A CA 16
ATOM 22747 C C . ASN A 1 70 ? -9.848 -10.457 0.802 1.00 0.00 70 ASN A C 16
ATOM 22748 O O . ASN A 1 70 ? -9.022 -9.545 0.771 1.00 0.00 70 ASN A O 16
ATOM 22759 N N . SER A 1 71 ? -10.135 -11.136 1.908 1.00 0.00 71 SER A N 16
ATOM 22760 C CA . SER A 1 71 ? -9.484 -10.838 3.179 1.00 0.00 71 SER A CA 16
ATOM 22761 C C . SER A 1 71 ? -7.973 -11.020 3.070 1.00 0.00 71 SER A C 16
ATOM 22762 O O . SER A 1 71 ? -7.206 -10.086 3.305 1.00 0.00 71 SER A O 16
ATOM 22770 N N . SER A 1 72 ? -7.553 -12.229 2.713 1.00 0.00 72 SER A N 16
ATOM 22771 C CA . SER A 1 72 ? -6.134 -12.536 2.577 1.00 0.00 72 SER A CA 16
ATOM 22772 C C . SER A 1 72 ? -5.369 -11.336 2.028 1.00 0.00 72 SER A C 16
ATOM 22773 O O . SER A 1 72 ? -4.244 -11.059 2.445 1.00 0.00 72 SER A O 16
ATOM 22781 N N . HIS A 1 73 ? -5.987 -10.627 1.089 1.00 0.00 73 HIS A N 16
ATOM 22782 C CA . HIS A 1 73 ? -5.366 -9.455 0.482 1.00 0.00 73 HIS A CA 16
ATOM 22783 C C . HIS A 1 73 ? -5.247 -8.318 1.493 1.00 0.00 73 HIS A C 16
ATOM 22784 O O . HIS A 1 73 ? -4.192 -7.696 1.620 1.00 0.00 73 HIS A O 16
ATOM 22799 N N . ARG A 1 74 ? -6.335 -8.053 2.209 1.00 0.00 74 ARG A N 16
ATOM 22800 C CA . ARG A 1 74 ? -6.352 -6.990 3.206 1.00 0.00 74 ARG A CA 16
ATOM 22801 C C . ARG A 1 74 ? -5.299 -7.237 4.282 1.00 0.00 74 ARG A C 16
ATOM 22802 O O . ARG A 1 74 ? -4.610 -6.312 4.714 1.00 0.00 74 ARG A O 16
ATOM 22823 N N . ARG A 1 75 ? -5.181 -8.489 4.711 1.00 0.00 75 ARG A N 16
ATOM 22824 C CA . ARG A 1 75 ? -4.213 -8.857 5.738 1.00 0.00 75 ARG A CA 16
ATOM 22825 C C . ARG A 1 75 ? -2.796 -8.495 5.303 1.00 0.00 75 ARG A C 16
ATOM 22826 O O . ARG A 1 75 ? -2.048 -7.865 6.051 1.00 0.00 75 ARG A O 16
ATOM 22847 N N . VAL A 1 76 ? -2.433 -8.899 4.090 1.00 0.00 76 VAL A N 16
ATOM 22848 C CA . VAL A 1 76 ? -1.106 -8.617 3.556 1.00 0.00 76 VAL A CA 16
ATOM 22849 C C . VAL A 1 76 ? -0.823 -7.119 3.548 1.00 0.00 76 VAL A C 16
ATOM 22850 O O . VAL A 1 76 ? 0.250 -6.677 3.959 1.00 0.00 76 VAL A O 16
ATOM 22863 N N . ILE A 1 77 ? -1.794 -6.342 3.078 1.00 0.00 77 ILE A N 16
ATOM 22864 C CA . ILE A 1 77 ? -1.650 -4.892 3.018 1.00 0.00 77 ILE A CA 16
ATOM 22865 C C . ILE A 1 77 ? -1.527 -4.294 4.416 1.00 0.00 77 ILE A C 16
ATOM 22866 O O . ILE A 1 77 ? -0.516 -3.675 4.751 1.00 0.00 77 ILE A O 16
ATOM 22882 N N . LEU A 1 78 ? -2.560 -4.485 5.228 1.00 0.00 78 LEU A N 16
ATOM 22883 C CA . LEU A 1 78 ? -2.568 -3.966 6.591 1.00 0.00 78 LEU A CA 16
ATOM 22884 C C . LEU A 1 78 ? -1.310 -4.388 7.342 1.00 0.00 78 LEU A C 16
ATOM 22885 O O . LEU A 1 78 ? -0.525 -3.548 7.784 1.00 0.00 78 LEU A O 16
ATOM 22901 N N . THR A 1 79 ? -1.121 -5.697 7.482 1.00 0.00 79 THR A N 16
ATOM 22902 C CA . THR A 1 79 ? 0.042 -6.232 8.178 1.00 0.00 79 THR A CA 16
ATOM 22903 C C . THR A 1 79 ? 1.326 -5.569 7.692 1.00 0.00 79 THR A C 16
ATOM 22904 O O . THR A 1 79 ? 2.062 -4.972 8.478 1.00 0.00 79 THR A O 16
ATOM 22915 N N . GLU A 1 80 ? 1.588 -5.677 6.394 1.00 0.00 80 GLU A N 16
ATOM 22916 C CA . GLU A 1 80 ? 2.785 -5.086 5.805 1.00 0.00 80 GLU A CA 16
ATOM 22917 C C . GLU A 1 80 ? 2.866 -3.595 6.117 1.00 0.00 80 GLU A C 16
ATOM 22918 O O . GLU A 1 80 ? 3.943 -3.064 6.390 1.00 0.00 80 GLU A O 16
ATOM 22930 N N . LEU A 1 81 ? 1.719 -2.925 6.074 1.00 0.00 81 LEU A N 16
ATOM 22931 C CA . LEU A 1 81 ? 1.659 -1.494 6.351 1.00 0.00 81 LEU A CA 16
ATOM 22932 C C . LEU A 1 81 ? 2.132 -1.194 7.770 1.00 0.00 81 LEU A C 16
ATOM 22933 O O . LEU A 1 81 ? 2.752 -0.161 8.023 1.00 0.00 81 LEU A O 16
ATOM 22949 N N . GLU A 1 82 ? 1.835 -2.105 8.692 1.00 0.00 82 GLU A N 16
ATOM 22950 C CA . GLU A 1 82 ? 2.232 -1.937 10.086 1.00 0.00 82 GLU A CA 16
ATOM 22951 C C . GLU A 1 82 ? 3.751 -1.878 10.216 1.00 0.00 82 GLU A C 16
ATOM 22952 O O . GLU A 1 82 ? 4.283 -1.201 11.095 1.00 0.00 82 GLU A O 16
ATOM 22964 N N . ARG A 1 83 ? 4.443 -2.592 9.334 1.00 0.00 83 ARG A N 16
ATOM 22965 C CA . ARG A 1 83 ? 5.900 -2.622 9.350 1.00 0.00 83 ARG A CA 16
ATOM 22966 C C . ARG A 1 83 ? 6.478 -1.339 8.760 1.00 0.00 83 ARG A C 16
ATOM 22967 O O . ARG A 1 83 ? 7.291 -0.664 9.391 1.00 0.00 83 ARG A O 16
ATOM 22988 N N . VAL A 1 84 ? 6.052 -1.010 7.544 1.00 0.00 84 VAL A N 16
ATOM 22989 C CA . VAL A 1 84 ? 6.526 0.192 6.868 1.00 0.00 84 VAL A CA 16
ATOM 22990 C C . VAL A 1 84 ? 6.179 1.444 7.665 1.00 0.00 84 VAL A C 16
ATOM 22991 O O . VAL A 1 84 ? 6.950 2.403 7.701 1.00 0.00 84 VAL A O 16
ATOM 23004 N N . ARG A 1 85 ? 5.014 1.428 8.305 1.00 0.00 85 ARG A N 16
ATOM 23005 C CA . ARG A 1 85 ? 4.565 2.563 9.102 1.00 0.00 85 ARG A CA 16
ATOM 23006 C C . ARG A 1 85 ? 5.156 2.508 10.508 1.00 0.00 85 ARG A C 16
ATOM 23007 O O . ARG A 1 85 ? 5.966 1.635 10.818 1.00 0.00 85 ARG A O 16
ATOM 23028 N N . SER A 1 86 ? 4.745 3.447 11.354 1.00 0.00 86 SER A N 16
ATOM 23029 C CA . SER A 1 86 ? 5.236 3.508 12.725 1.00 0.00 86 SER A CA 16
ATOM 23030 C C . SER A 1 86 ? 4.809 2.273 13.512 1.00 0.00 86 SER A C 16
ATOM 23031 O O . SER A 1 86 ? 3.889 1.559 13.116 1.00 0.00 86 SER A O 16
ATOM 23039 N N . GLY A 1 87 ? 5.487 2.026 14.629 1.00 0.00 87 GLY A N 16
ATOM 23040 C CA . GLY A 1 87 ? 5.165 0.876 15.454 1.00 0.00 87 GLY A CA 16
ATOM 23041 C C . GLY A 1 87 ? 6.354 -0.040 15.662 1.00 0.00 87 GLY A C 16
ATOM 23042 O O . GLY A 1 87 ? 7.124 0.114 16.610 1.00 0.00 87 GLY A O 16
ATOM 23046 N N . PRO A 1 88 ? 6.516 -1.020 14.761 1.00 0.00 88 PRO A N 16
ATOM 23047 C CA . PRO A 1 88 ? 7.618 -1.984 14.830 1.00 0.00 88 PRO A CA 16
ATOM 23048 C C . PRO A 1 88 ? 8.968 -1.345 14.522 1.00 0.00 88 PRO A C 16
ATOM 23049 O O . PRO A 1 88 ? 10.001 -2.014 14.542 1.00 0.00 88 PRO A O 16
ATOM 23060 N N . SER A 1 89 ? 8.952 -0.047 14.239 1.00 0.00 89 SER A N 16
ATOM 23061 C CA . SER A 1 89 ? 10.175 0.682 13.924 1.00 0.00 89 SER A CA 16
ATOM 23062 C C . SER A 1 89 ? 11.353 0.141 14.730 1.00 0.00 89 SER A C 16
ATOM 23063 O O . SER A 1 89 ? 11.325 0.130 15.960 1.00 0.00 89 SER A O 16
ATOM 23071 N N . SER A 1 90 ? 12.387 -0.308 14.025 1.00 0.00 90 SER A N 16
ATOM 23072 C CA . SER A 1 90 ? 13.573 -0.855 14.673 1.00 0.00 90 SER A CA 16
ATOM 23073 C C . SER A 1 90 ? 14.756 -0.877 13.710 1.00 0.00 90 SER A C 16
ATOM 23074 O O . SER A 1 90 ? 14.599 -1.158 12.523 1.00 0.00 90 SER A O 16
ATOM 23082 N N . GLY A 1 91 ? 15.942 -0.579 14.232 1.00 0.00 91 GLY A N 16
ATOM 23083 C CA . GLY A 1 91 ? 17.135 -0.570 13.406 1.00 0.00 91 GLY A CA 16
ATOM 23084 C C . GLY A 1 91 ? 18.218 0.335 13.960 1.00 0.00 91 GLY A C 16
ATOM 23085 O O . GLY A 1 91 ? 19.407 0.073 13.781 1.00 0.00 91 GLY A O 16
ATOM 23089 N N . GLY A 1 1 ? 9.829 4.799 -18.299 1.00 0.00 1 GLY A N 17
ATOM 23090 C CA . GLY A 1 1 ? 10.832 3.773 -18.514 1.00 0.00 1 GLY A CA 17
ATOM 23091 C C . GLY A 1 1 ? 12.153 4.345 -18.992 1.00 0.00 1 GLY A C 17
ATOM 23092 O O . GLY A 1 1 ? 12.280 4.751 -20.147 1.00 0.00 1 GLY A O 17
ATOM 23096 N N . SER A 1 2 ? 13.138 4.379 -18.100 1.00 0.00 2 SER A N 17
ATOM 23097 C CA . SER A 1 2 ? 14.454 4.910 -18.435 1.00 0.00 2 SER A CA 17
ATOM 23098 C C . SER A 1 2 ? 15.555 3.946 -18.004 1.00 0.00 2 SER A C 17
ATOM 23099 O O . SER A 1 2 ? 15.372 3.148 -17.085 1.00 0.00 2 SER A O 17
ATOM 23107 N N . SER A 1 3 ? 16.699 4.026 -18.676 1.00 0.00 3 SER A N 17
ATOM 23108 C CA . SER A 1 3 ? 17.830 3.159 -18.366 1.00 0.00 3 SER A CA 17
ATOM 23109 C C . SER A 1 3 ? 18.657 3.732 -17.220 1.00 0.00 3 SER A C 17
ATOM 23110 O O . SER A 1 3 ? 19.309 4.765 -17.366 1.00 0.00 3 SER A O 17
ATOM 23118 N N . GLY A 1 4 ? 18.624 3.053 -16.077 1.00 0.00 4 GLY A N 17
ATOM 23119 C CA . GLY A 1 4 ? 19.374 3.509 -14.921 1.00 0.00 4 GLY A CA 17
ATOM 23120 C C . GLY A 1 4 ? 18.478 3.853 -13.748 1.00 0.00 4 GLY A C 17
ATOM 23121 O O . GLY A 1 4 ? 17.873 2.969 -13.141 1.00 0.00 4 GLY A O 17
ATOM 23125 N N . SER A 1 5 ? 18.394 5.139 -13.426 1.00 0.00 5 SER A N 17
ATOM 23126 C CA . SER A 1 5 ? 17.570 5.597 -12.313 1.00 0.00 5 SER A CA 17
ATOM 23127 C C . SER A 1 5 ? 16.233 4.862 -12.289 1.00 0.00 5 SER A C 17
ATOM 23128 O O . SER A 1 5 ? 15.349 5.132 -13.101 1.00 0.00 5 SER A O 17
ATOM 23136 N N . SER A 1 6 ? 16.094 3.931 -11.351 1.00 0.00 6 SER A N 17
ATOM 23137 C CA . SER A 1 6 ? 14.868 3.153 -11.222 1.00 0.00 6 SER A CA 17
ATOM 23138 C C . SER A 1 6 ? 14.397 3.117 -9.771 1.00 0.00 6 SER A C 17
ATOM 23139 O O . SER A 1 6 ? 15.192 3.271 -8.845 1.00 0.00 6 SER A O 17
ATOM 23147 N N . GLY A 1 7 ? 13.097 2.913 -9.582 1.00 0.00 7 GLY A N 17
ATOM 23148 C CA . GLY A 1 7 ? 12.541 2.861 -8.242 1.00 0.00 7 GLY A CA 17
ATOM 23149 C C . GLY A 1 7 ? 13.386 2.032 -7.296 1.00 0.00 7 GLY A C 17
ATOM 23150 O O . GLY A 1 7 ? 13.955 1.014 -7.691 1.00 0.00 7 GLY A O 17
ATOM 23154 N N . GLU A 1 8 ? 13.471 2.469 -6.043 1.00 0.00 8 GLU A N 17
ATOM 23155 C CA . GLU A 1 8 ? 14.256 1.760 -5.039 1.00 0.00 8 GLU A CA 17
ATOM 23156 C C . GLU A 1 8 ? 13.362 0.874 -4.176 1.00 0.00 8 GLU A C 17
ATOM 23157 O O . GLU A 1 8 ? 12.209 1.211 -3.906 1.00 0.00 8 GLU A O 17
ATOM 23169 N N . HIS A 1 9 ? 13.903 -0.261 -3.745 1.00 0.00 9 HIS A N 17
ATOM 23170 C CA . HIS A 1 9 ? 13.156 -1.196 -2.912 1.00 0.00 9 HIS A CA 17
ATOM 23171 C C . HIS A 1 9 ? 13.901 -1.480 -1.611 1.00 0.00 9 HIS A C 17
ATOM 23172 O O . HIS A 1 9 ? 14.833 -2.283 -1.580 1.00 0.00 9 HIS A O 17
ATOM 23187 N N . GLY A 1 10 ? 13.483 -0.815 -0.538 1.00 0.00 10 GLY A N 17
ATOM 23188 C CA . GLY A 1 10 ? 14.122 -1.009 0.750 1.00 0.00 10 GLY A CA 17
ATOM 23189 C C . GLY A 1 10 ? 14.035 0.221 1.632 1.00 0.00 10 GLY A C 17
ATOM 23190 O O . GLY A 1 10 ? 13.929 0.112 2.854 1.00 0.00 10 GLY A O 17
ATOM 23194 N N . LEU A 1 11 ? 14.082 1.395 1.012 1.00 0.00 11 LEU A N 17
ATOM 23195 C CA . LEU A 1 11 ? 14.009 2.653 1.749 1.00 0.00 11 LEU A CA 17
ATOM 23196 C C . LEU A 1 11 ? 12.568 2.980 2.126 1.00 0.00 11 LEU A C 17
ATOM 23197 O O . LEU A 1 11 ? 12.310 3.915 2.886 1.00 0.00 11 LEU A O 17
ATOM 23213 N N . LEU A 1 12 ? 11.631 2.205 1.591 1.00 0.00 12 LEU A N 17
ATOM 23214 C CA . LEU A 1 12 ? 10.215 2.411 1.872 1.00 0.00 12 LEU A CA 17
ATOM 23215 C C . LEU A 1 12 ? 9.969 2.526 3.373 1.00 0.00 12 LEU A C 17
ATOM 23216 O O . LEU A 1 12 ? 9.492 3.552 3.858 1.00 0.00 12 LEU A O 17
ATOM 23232 N N . VAL A 1 13 ? 10.300 1.466 4.105 1.00 0.00 13 VAL A N 17
ATOM 23233 C CA . VAL A 1 13 ? 10.119 1.449 5.552 1.00 0.00 13 VAL A CA 17
ATOM 23234 C C . VAL A 1 13 ? 10.719 2.694 6.195 1.00 0.00 13 VAL A C 17
ATOM 23235 O O . VAL A 1 13 ? 10.135 3.275 7.111 1.00 0.00 13 VAL A O 17
ATOM 23248 N N . HIS A 1 14 ? 11.888 3.100 5.710 1.00 0.00 14 HIS A N 17
ATOM 23249 C CA . HIS A 1 14 ? 12.567 4.278 6.237 1.00 0.00 14 HIS A CA 17
ATOM 23250 C C . HIS A 1 14 ? 11.689 5.518 6.102 1.00 0.00 14 HIS A C 17
ATOM 23251 O O . HIS A 1 14 ? 11.355 6.167 7.093 1.00 0.00 14 HIS A O 17
ATOM 23266 N N . LYS A 1 15 ? 11.318 5.843 4.868 1.00 0.00 15 LYS A N 17
ATOM 23267 C CA . LYS A 1 15 ? 10.478 7.004 4.601 1.00 0.00 15 LYS A CA 17
ATOM 23268 C C . LYS A 1 15 ? 9.036 6.741 5.022 1.00 0.00 15 LYS A C 17
ATOM 23269 O O . LYS A 1 15 ? 8.426 5.758 4.603 1.00 0.00 15 LYS A O 17
ATOM 23288 N N . ALA A 1 16 ? 8.496 7.627 5.853 1.00 0.00 16 ALA A N 17
ATOM 23289 C CA . ALA A 1 16 ? 7.125 7.492 6.328 1.00 0.00 16 ALA A CA 17
ATOM 23290 C C . ALA A 1 16 ? 6.164 7.250 5.169 1.00 0.00 16 ALA A C 17
ATOM 23291 O O . ALA A 1 16 ? 6.261 7.893 4.124 1.00 0.00 16 ALA A O 17
ATOM 23298 N N . VAL A 1 17 ? 5.236 6.317 5.360 1.00 0.00 17 VAL A N 17
ATOM 23299 C CA . VAL A 1 17 ? 4.257 5.991 4.331 1.00 0.00 17 VAL A CA 17
ATOM 23300 C C . VAL A 1 17 ? 3.379 7.194 4.005 1.00 0.00 17 VAL A C 17
ATOM 23301 O O . VAL A 1 17 ? 2.973 7.387 2.859 1.00 0.00 17 VAL A O 17
ATOM 23314 N N . ASP A 1 18 ? 3.090 8.000 5.021 1.00 0.00 18 ASP A N 17
ATOM 23315 C CA . ASP A 1 18 ? 2.261 9.187 4.843 1.00 0.00 18 ASP A CA 17
ATOM 23316 C C . ASP A 1 18 ? 2.945 10.195 3.925 1.00 0.00 18 ASP A C 17
ATOM 23317 O O . ASP A 1 18 ? 2.365 11.221 3.570 1.00 0.00 18 ASP A O 17
ATOM 23326 N N . LYS A 1 19 ? 4.182 9.896 3.544 1.00 0.00 19 LYS A N 17
ATOM 23327 C CA . LYS A 1 19 ? 4.946 10.775 2.666 1.00 0.00 19 LYS A CA 17
ATOM 23328 C C . LYS A 1 19 ? 5.153 10.132 1.298 1.00 0.00 19 LYS A C 17
ATOM 23329 O O . LYS A 1 19 ? 5.737 10.738 0.400 1.00 0.00 19 LYS A O 17
ATOM 23348 N N . TRP A 1 20 ? 4.668 8.905 1.147 1.00 0.00 20 TRP A N 17
ATOM 23349 C CA . TRP A 1 20 ? 4.798 8.182 -0.113 1.00 0.00 20 TRP A CA 17
ATOM 23350 C C . TRP A 1 20 ? 3.989 8.858 -1.214 1.00 0.00 20 TRP A C 17
ATOM 23351 O O . TRP A 1 20 ? 3.234 9.797 -0.958 1.00 0.00 20 TRP A O 17
ATOM 23372 N N . THR A 1 21 ? 4.149 8.374 -2.442 1.00 0.00 21 THR A N 17
ATOM 23373 C CA . THR A 1 21 ? 3.433 8.932 -3.583 1.00 0.00 21 THR A CA 17
ATOM 23374 C C . THR A 1 21 ? 2.711 7.841 -4.365 1.00 0.00 21 THR A C 17
ATOM 23375 O O . THR A 1 21 ? 3.055 6.662 -4.271 1.00 0.00 21 THR A O 17
ATOM 23386 N N . THR A 1 22 ? 1.707 8.241 -5.140 1.00 0.00 22 THR A N 17
ATOM 23387 C CA . THR A 1 22 ? 0.935 7.297 -5.939 1.00 0.00 22 THR A CA 17
ATOM 23388 C C . THR A 1 22 ? 1.839 6.249 -6.577 1.00 0.00 22 THR A C 17
ATOM 23389 O O . THR A 1 22 ? 1.400 5.141 -6.883 1.00 0.00 22 THR A O 17
ATOM 23400 N N . GLU A 1 23 ? 3.104 6.608 -6.776 1.00 0.00 23 GLU A N 17
ATOM 23401 C CA . GLU A 1 23 ? 4.069 5.696 -7.380 1.00 0.00 23 GLU A CA 17
ATOM 23402 C C . GLU A 1 23 ? 4.598 4.703 -6.349 1.00 0.00 23 GLU A C 17
ATOM 23403 O O . GLU A 1 23 ? 4.477 3.491 -6.522 1.00 0.00 23 GLU A O 17
ATOM 23415 N N . GLU A 1 24 ? 5.184 5.227 -5.277 1.00 0.00 24 GLU A N 17
ATOM 23416 C CA . GLU A 1 24 ? 5.732 4.386 -4.219 1.00 0.00 24 GLU A CA 17
ATOM 23417 C C . GLU A 1 24 ? 4.649 3.495 -3.616 1.00 0.00 24 GLU A C 17
ATOM 23418 O O . GLU A 1 24 ? 4.871 2.310 -3.370 1.00 0.00 24 GLU A O 17
ATOM 23430 N N . VAL A 1 25 ? 3.477 4.076 -3.379 1.00 0.00 25 VAL A N 17
ATOM 23431 C CA . VAL A 1 25 ? 2.359 3.337 -2.806 1.00 0.00 25 VAL A CA 17
ATOM 23432 C C . VAL A 1 25 ? 2.156 2.006 -3.521 1.00 0.00 25 VAL A C 17
ATOM 23433 O O . VAL A 1 25 ? 2.076 0.953 -2.887 1.00 0.00 25 VAL A O 17
ATOM 23446 N N . VAL A 1 26 ? 2.074 2.059 -4.847 1.00 0.00 26 VAL A N 17
ATOM 23447 C CA . VAL A 1 26 ? 1.882 0.857 -5.650 1.00 0.00 26 VAL A CA 17
ATOM 23448 C C . VAL A 1 26 ? 3.124 -0.028 -5.621 1.00 0.00 26 VAL A C 17
ATOM 23449 O O . VAL A 1 26 ? 3.025 -1.255 -5.630 1.00 0.00 26 VAL A O 17
ATOM 23462 N N . LEU A 1 27 ? 4.292 0.603 -5.585 1.00 0.00 27 LEU A N 17
ATOM 23463 C CA . LEU A 1 27 ? 5.555 -0.126 -5.553 1.00 0.00 27 LEU A CA 17
ATOM 23464 C C . LEU A 1 27 ? 5.637 -1.019 -4.319 1.00 0.00 27 LEU A C 17
ATOM 23465 O O . LEU A 1 27 ? 5.912 -2.215 -4.423 1.00 0.00 27 LEU A O 17
ATOM 23481 N N . TRP A 1 28 ? 5.395 -0.432 -3.153 1.00 0.00 28 TRP A N 17
ATOM 23482 C CA . TRP A 1 28 ? 5.440 -1.175 -1.899 1.00 0.00 28 TRP A CA 17
ATOM 23483 C C . TRP A 1 28 ? 4.472 -2.353 -1.930 1.00 0.00 28 TRP A C 17
ATOM 23484 O O . TRP A 1 28 ? 4.790 -3.443 -1.452 1.00 0.00 28 TRP A O 17
ATOM 23505 N N . LEU A 1 29 ? 3.291 -2.128 -2.494 1.00 0.00 29 LEU A N 17
ATOM 23506 C CA . LEU A 1 29 ? 2.276 -3.172 -2.587 1.00 0.00 29 LEU A CA 17
ATOM 23507 C C . LEU A 1 29 ? 2.631 -4.181 -3.674 1.00 0.00 29 LEU A C 17
ATOM 23508 O O . LEU A 1 29 ? 2.242 -5.346 -3.604 1.00 0.00 29 LEU A O 17
ATOM 23524 N N . GLU A 1 30 ? 3.375 -3.725 -4.678 1.00 0.00 30 GLU A N 17
ATOM 23525 C CA . GLU A 1 30 ? 3.783 -4.589 -5.779 1.00 0.00 30 GLU A CA 17
ATOM 23526 C C . GLU A 1 30 ? 4.954 -5.478 -5.368 1.00 0.00 30 GLU A C 17
ATOM 23527 O O . GLU A 1 30 ? 5.559 -6.149 -6.203 1.00 0.00 30 GLU A O 17
ATOM 23539 N N . GLN A 1 31 ? 5.265 -5.475 -4.075 1.00 0.00 31 GLN A N 17
ATOM 23540 C CA . GLN A 1 31 ? 6.364 -6.280 -3.554 1.00 0.00 31 GLN A CA 17
ATOM 23541 C C . GLN A 1 31 ? 5.845 -7.369 -2.621 1.00 0.00 31 GLN A C 17
ATOM 23542 O O . GLN A 1 31 ? 6.506 -8.387 -2.410 1.00 0.00 31 GLN A O 17
ATOM 23556 N N . LEU A 1 32 ? 4.660 -7.149 -2.064 1.00 0.00 32 LEU A N 17
ATOM 23557 C CA . LEU A 1 32 ? 4.052 -8.112 -1.152 1.00 0.00 32 LEU A CA 17
ATOM 23558 C C . LEU A 1 32 ? 3.644 -9.381 -1.893 1.00 0.00 32 LEU A C 17
ATOM 23559 O O . LEU A 1 32 ? 3.573 -10.460 -1.306 1.00 0.00 32 LEU A O 17
ATOM 23575 N N . GLY A 1 33 ? 3.381 -9.245 -3.189 1.00 0.00 33 GLY A N 17
ATOM 23576 C CA . GLY A 1 33 ? 2.986 -10.389 -3.990 1.00 0.00 33 GLY A CA 17
ATOM 23577 C C . GLY A 1 33 ? 2.613 -10.003 -5.408 1.00 0.00 33 GLY A C 17
ATOM 23578 O O . GLY A 1 33 ? 2.405 -8.831 -5.721 1.00 0.00 33 GLY A O 17
ATOM 23582 N N . PRO A 1 34 ? 2.526 -11.006 -6.295 1.00 0.00 34 PRO A N 17
ATOM 23583 C CA . PRO A 1 34 ? 2.177 -10.790 -7.702 1.00 0.00 34 PRO A CA 17
ATOM 23584 C C . PRO A 1 34 ? 0.721 -10.375 -7.881 1.00 0.00 34 PRO A C 17
ATOM 23585 O O . PRO A 1 34 ? 0.365 -9.736 -8.871 1.00 0.00 34 PRO A O 17
ATOM 23596 N N . TRP A 1 35 ? -0.116 -10.741 -6.918 1.00 0.00 35 TRP A N 17
ATOM 23597 C CA . TRP A 1 35 ? -1.535 -10.405 -6.969 1.00 0.00 35 TRP A CA 17
ATOM 23598 C C . TRP A 1 35 ? -1.745 -8.903 -6.816 1.00 0.00 35 TRP A C 17
ATOM 23599 O O . TRP A 1 35 ? -2.815 -8.382 -7.128 1.00 0.00 35 TRP A O 17
ATOM 23620 N N . ALA A 1 36 ? -0.716 -8.212 -6.335 1.00 0.00 36 ALA A N 17
ATOM 23621 C CA . ALA A 1 36 ? -0.788 -6.769 -6.143 1.00 0.00 36 ALA A CA 17
ATOM 23622 C C . ALA A 1 36 ? -1.183 -6.062 -7.435 1.00 0.00 36 ALA A C 17
ATOM 23623 O O . ALA A 1 36 ? -1.966 -5.112 -7.420 1.00 0.00 36 ALA A O 17
ATOM 23630 N N . SER A 1 37 ? -0.637 -6.532 -8.552 1.00 0.00 37 SER A N 17
ATOM 23631 C CA . SER A 1 37 ? -0.929 -5.942 -9.853 1.00 0.00 37 SER A CA 17
ATOM 23632 C C . SER A 1 37 ? -2.424 -6.002 -10.153 1.00 0.00 37 SER A C 17
ATOM 23633 O O . SER A 1 37 ? -2.912 -5.337 -11.068 1.00 0.00 37 SER A O 17
ATOM 23641 N N . LEU A 1 38 ? -3.144 -6.804 -9.378 1.00 0.00 38 LEU A N 17
ATOM 23642 C CA . LEU A 1 38 ? -4.584 -6.953 -9.559 1.00 0.00 38 LEU A CA 17
ATOM 23643 C C . LEU A 1 38 ? -5.337 -5.795 -8.912 1.00 0.00 38 LEU A C 17
ATOM 23644 O O . LEU A 1 38 ? -6.520 -5.583 -9.180 1.00 0.00 38 LEU A O 17
ATOM 23660 N N . TYR A 1 39 ? -4.644 -5.047 -8.062 1.00 0.00 39 TYR A N 17
ATOM 23661 C CA . TYR A 1 39 ? -5.246 -3.910 -7.376 1.00 0.00 39 TYR A CA 17
ATOM 23662 C C . TYR A 1 39 ? -4.529 -2.613 -7.738 1.00 0.00 39 TYR A C 17
ATOM 23663 O O . TYR A 1 39 ? -5.143 -1.548 -7.806 1.00 0.00 39 TYR A O 17
ATOM 23681 N N . ARG A 1 40 ? -3.224 -2.711 -7.969 1.00 0.00 40 ARG A N 17
ATOM 23682 C CA . ARG A 1 40 ? -2.421 -1.547 -8.323 1.00 0.00 40 ARG A CA 17
ATOM 23683 C C . ARG A 1 40 ? -3.189 -0.622 -9.263 1.00 0.00 40 ARG A C 17
ATOM 23684 O O . ARG A 1 40 ? -3.146 0.600 -9.119 1.00 0.00 40 ARG A O 17
ATOM 23705 N N . ASP A 1 41 ? -3.889 -1.213 -10.224 1.00 0.00 41 ASP A N 17
ATOM 23706 C CA . ASP A 1 41 ? -4.667 -0.443 -11.188 1.00 0.00 41 ASP A CA 17
ATOM 23707 C C . ASP A 1 41 ? -5.608 0.524 -10.477 1.00 0.00 41 ASP A C 17
ATOM 23708 O O . ASP A 1 41 ? -5.721 1.689 -10.860 1.00 0.00 41 ASP A O 17
ATOM 23717 N N . ARG A 1 42 ? -6.281 0.034 -9.442 1.00 0.00 42 ARG A N 17
ATOM 23718 C CA . ARG A 1 42 ? -7.214 0.855 -8.679 1.00 0.00 42 ARG A CA 17
ATOM 23719 C C . ARG A 1 42 ? -6.483 1.990 -7.968 1.00 0.00 42 ARG A C 17
ATOM 23720 O O . ARG A 1 42 ? -6.972 3.118 -7.912 1.00 0.00 42 ARG A O 17
ATOM 23741 N N . PHE A 1 43 ? -5.310 1.683 -7.424 1.00 0.00 43 PHE A N 17
ATOM 23742 C CA . PHE A 1 43 ? -4.512 2.676 -6.715 1.00 0.00 43 PHE A CA 17
ATOM 23743 C C . PHE A 1 43 ? -4.168 3.850 -7.628 1.00 0.00 43 PHE A C 17
ATOM 23744 O O . PHE A 1 43 ? -4.444 5.005 -7.303 1.00 0.00 43 PHE A O 17
ATOM 23761 N N . LEU A 1 44 ? -3.563 3.545 -8.770 1.00 0.00 44 LEU A N 17
ATOM 23762 C CA . LEU A 1 44 ? -3.180 4.574 -9.731 1.00 0.00 44 LEU A CA 17
ATOM 23763 C C . LEU A 1 44 ? -4.394 5.383 -10.176 1.00 0.00 44 LEU A C 17
ATOM 23764 O O . LEU A 1 44 ? -4.424 6.605 -10.033 1.00 0.00 44 LEU A O 17
ATOM 23780 N N . SER A 1 45 ? -5.394 4.692 -10.715 1.00 0.00 45 SER A N 17
ATOM 23781 C CA . SER A 1 45 ? -6.610 5.346 -11.182 1.00 0.00 45 SER A CA 17
ATOM 23782 C C . SER A 1 45 ? -7.213 6.219 -10.085 1.00 0.00 45 SER A C 17
ATOM 23783 O O . SER A 1 45 ? -7.644 7.343 -10.340 1.00 0.00 45 SER A O 17
ATOM 23791 N N . GLU A 1 46 ? -7.240 5.691 -8.866 1.00 0.00 46 GLU A N 17
ATOM 23792 C CA . GLU A 1 46 ? -7.791 6.422 -7.730 1.00 0.00 46 GLU A CA 17
ATOM 23793 C C . GLU A 1 46 ? -6.744 7.349 -7.120 1.00 0.00 46 GLU A C 17
ATOM 23794 O O . GLU A 1 46 ? -6.961 7.934 -6.059 1.00 0.00 46 GLU A O 17
ATOM 23806 N N . ARG A 1 47 ? -5.608 7.476 -7.797 1.00 0.00 47 ARG A N 17
ATOM 23807 C CA . ARG A 1 47 ? -4.526 8.329 -7.321 1.00 0.00 47 ARG A CA 17
ATOM 23808 C C . ARG A 1 47 ? -4.339 8.181 -5.814 1.00 0.00 47 ARG A C 17
ATOM 23809 O O . ARG A 1 47 ? -4.093 9.159 -5.109 1.00 0.00 47 ARG A O 17
ATOM 23830 N N . VAL A 1 48 ? -4.459 6.950 -5.326 1.00 0.00 48 VAL A N 17
ATOM 23831 C CA . VAL A 1 48 ? -4.303 6.673 -3.903 1.00 0.00 48 VAL A CA 17
ATOM 23832 C C . VAL A 1 48 ? -2.851 6.839 -3.467 1.00 0.00 48 VAL A C 17
ATOM 23833 O O . VAL A 1 48 ? -1.999 6.010 -3.784 1.00 0.00 48 VAL A O 17
ATOM 23846 N N . ASN A 1 49 ? -2.578 7.915 -2.737 1.00 0.00 49 ASN A N 17
ATOM 23847 C CA . ASN A 1 49 ? -1.229 8.190 -2.257 1.00 0.00 49 ASN A CA 17
ATOM 23848 C C . ASN A 1 49 ? -0.992 7.539 -0.897 1.00 0.00 49 ASN A C 17
ATOM 23849 O O . ASN A 1 49 ? -1.882 6.896 -0.342 1.00 0.00 49 ASN A O 17
ATOM 23860 N N . GLY A 1 50 ? 0.214 7.712 -0.366 1.00 0.00 50 GLY A N 17
ATOM 23861 C CA . GLY A 1 50 ? 0.547 7.137 0.924 1.00 0.00 50 GLY A CA 17
ATOM 23862 C C . GLY A 1 50 ? -0.468 7.487 1.994 1.00 0.00 50 GLY A C 17
ATOM 23863 O O . GLY A 1 50 ? -1.132 6.607 2.542 1.00 0.00 50 GLY A O 17
ATOM 23867 N N . ARG A 1 51 ? -0.588 8.777 2.294 1.00 0.00 51 ARG A N 17
ATOM 23868 C CA . ARG A 1 51 ? -1.527 9.241 3.308 1.00 0.00 51 ARG A CA 17
ATOM 23869 C C . ARG A 1 51 ? -2.871 8.531 3.170 1.00 0.00 51 ARG A C 17
ATOM 23870 O O . ARG A 1 51 ? -3.285 7.785 4.059 1.00 0.00 51 ARG A O 17
ATOM 23891 N N . LEU A 1 52 ? -3.547 8.767 2.052 1.00 0.00 52 LEU A N 17
ATOM 23892 C CA . LEU A 1 52 ? -4.845 8.150 1.797 1.00 0.00 52 LEU A CA 17
ATOM 23893 C C . LEU A 1 52 ? -4.809 6.658 2.110 1.00 0.00 52 LEU A C 17
ATOM 23894 O O . LEU A 1 52 ? -5.778 6.096 2.621 1.00 0.00 52 LEU A O 17
ATOM 23910 N N . LEU A 1 53 ? -3.685 6.021 1.801 1.00 0.00 53 LEU A N 17
ATOM 23911 C CA . LEU A 1 53 ? -3.521 4.593 2.050 1.00 0.00 53 LEU A CA 17
ATOM 23912 C C . LEU A 1 53 ? -3.567 4.293 3.545 1.00 0.00 53 LEU A C 17
ATOM 23913 O O . LEU A 1 53 ? -4.300 3.408 3.990 1.00 0.00 53 LEU A O 17
ATOM 23929 N N . LEU A 1 54 ? -2.781 5.036 4.317 1.00 0.00 54 LEU A N 17
ATOM 23930 C CA . LEU A 1 54 ? -2.733 4.851 5.763 1.00 0.00 54 LEU A CA 17
ATOM 23931 C C . LEU A 1 54 ? -4.094 5.129 6.393 1.00 0.00 54 LEU A C 17
ATOM 23932 O O . LEU A 1 54 ? -4.575 4.358 7.224 1.00 0.00 54 LEU A O 17
ATOM 23948 N N . THR A 1 55 ? -4.713 6.234 5.990 1.00 0.00 55 THR A N 17
ATOM 23949 C CA . THR A 1 55 ? -6.020 6.613 6.513 1.00 0.00 55 THR A CA 17
ATOM 23950 C C . THR A 1 55 ? -7.033 5.489 6.329 1.00 0.00 55 THR A C 17
ATOM 23951 O O . THR A 1 55 ? -7.837 5.212 7.219 1.00 0.00 55 THR A O 17
ATOM 23962 N N . LEU A 1 56 ? -6.988 4.843 5.169 1.00 0.00 56 LEU A N 17
ATOM 23963 C CA . LEU A 1 56 ? -7.903 3.748 4.867 1.00 0.00 56 LEU A CA 17
ATOM 23964 C C . LEU A 1 56 ? -7.871 2.693 5.969 1.00 0.00 56 LEU A C 17
ATOM 23965 O O . LEU A 1 56 ? -6.897 2.587 6.715 1.00 0.00 56 LEU A O 17
ATOM 23981 N N . THR A 1 57 ? -8.943 1.913 6.066 1.00 0.00 57 THR A N 17
ATOM 23982 C CA . THR A 1 57 ? -9.038 0.866 7.075 1.00 0.00 57 THR A CA 17
ATOM 23983 C C . THR A 1 57 ? -9.170 -0.509 6.430 1.00 0.00 57 THR A C 17
ATOM 23984 O O . THR A 1 57 ? -9.394 -0.620 5.226 1.00 0.00 57 THR A O 17
ATOM 23995 N N . GLU A 1 58 ? -9.030 -1.553 7.241 1.00 0.00 58 GLU A N 17
ATOM 23996 C CA . GLU A 1 58 ? -9.134 -2.922 6.748 1.00 0.00 58 GLU A CA 17
ATOM 23997 C C . GLU A 1 58 ? -10.518 -3.185 6.161 1.00 0.00 58 GLU A C 17
ATOM 23998 O O . GLU A 1 58 ? -10.691 -4.076 5.331 1.00 0.00 58 GLU A O 17
ATOM 24010 N N . GLU A 1 59 ? -11.499 -2.404 6.601 1.00 0.00 59 GLU A N 17
ATOM 24011 C CA . GLU A 1 59 ? -12.868 -2.554 6.121 1.00 0.00 59 GLU A CA 17
ATOM 24012 C C . GLU A 1 59 ? -13.063 -1.821 4.797 1.00 0.00 59 GLU A C 17
ATOM 24013 O O . GLU A 1 59 ? -13.492 -2.412 3.807 1.00 0.00 59 GLU A O 17
ATOM 24025 N N . GLU A 1 60 ? -12.747 -0.530 4.790 1.00 0.00 60 GLU A N 17
ATOM 24026 C CA . GLU A 1 60 ? -12.889 0.284 3.588 1.00 0.00 60 GLU A CA 17
ATOM 24027 C C . GLU A 1 60 ? -12.315 -0.436 2.372 1.00 0.00 60 GLU A C 17
ATOM 24028 O O . GLU A 1 60 ? -12.935 -0.474 1.309 1.00 0.00 60 GLU A O 17
ATOM 24040 N N . PHE A 1 61 ? -11.126 -1.007 2.536 1.00 0.00 61 PHE A N 17
ATOM 24041 C CA . PHE A 1 61 ? -10.466 -1.725 1.452 1.00 0.00 61 PHE A CA 17
ATOM 24042 C C . PHE A 1 61 ? -11.358 -2.842 0.918 1.00 0.00 61 PHE A C 17
ATOM 24043 O O . PHE A 1 61 ? -11.285 -3.201 -0.257 1.00 0.00 61 PHE A O 17
ATOM 24060 N N . SER A 1 62 ? -12.200 -3.388 1.790 1.00 0.00 62 SER A N 17
ATOM 24061 C CA . SER A 1 62 ? -13.103 -4.467 1.408 1.00 0.00 62 SER A CA 17
ATOM 24062 C C . SER A 1 62 ? -14.478 -3.919 1.038 1.00 0.00 62 SER A C 17
ATOM 24063 O O . SER A 1 62 ? -15.421 -4.678 0.813 1.00 0.00 62 SER A O 17
ATOM 24071 N N . ARG A 1 63 ? -14.584 -2.596 0.978 1.00 0.00 63 ARG A N 17
ATOM 24072 C CA . ARG A 1 63 ? -15.843 -1.945 0.636 1.00 0.00 63 ARG A CA 17
ATOM 24073 C C . ARG A 1 63 ? -15.847 -1.501 -0.824 1.00 0.00 63 ARG A C 17
ATOM 24074 O O . ARG A 1 63 ? -16.446 -2.152 -1.679 1.00 0.00 63 ARG A O 17
ATOM 24095 N N . ALA A 1 64 ? -15.176 -0.387 -1.100 1.00 0.00 64 ALA A N 17
ATOM 24096 C CA . ALA A 1 64 ? -15.101 0.143 -2.456 1.00 0.00 64 ALA A CA 17
ATOM 24097 C C . ALA A 1 64 ? -14.227 1.391 -2.510 1.00 0.00 64 ALA A C 17
ATOM 24098 O O . ALA A 1 64 ? -14.085 2.121 -1.528 1.00 0.00 64 ALA A O 17
ATOM 24105 N N . PRO A 1 65 ? -13.627 1.644 -3.682 1.00 0.00 65 PRO A N 17
ATOM 24106 C CA . PRO A 1 65 ? -13.789 0.782 -4.857 1.00 0.00 65 PRO A CA 17
ATOM 24107 C C . PRO A 1 65 ? -13.101 -0.568 -4.684 1.00 0.00 65 PRO A C 17
ATOM 24108 O O . PRO A 1 65 ? -13.638 -1.604 -5.077 1.00 0.00 65 PRO A O 17
ATOM 24119 N N . TYR A 1 66 ? -11.912 -0.549 -4.094 1.00 0.00 66 TYR A N 17
ATOM 24120 C CA . TYR A 1 66 ? -11.150 -1.773 -3.871 1.00 0.00 66 TYR A CA 17
ATOM 24121 C C . TYR A 1 66 ? -12.077 -2.942 -3.556 1.00 0.00 66 TYR A C 17
ATOM 24122 O O . TYR A 1 66 ? -11.903 -4.046 -4.074 1.00 0.00 66 TYR A O 17
ATOM 24140 N N . THR A 1 67 ? -13.066 -2.693 -2.703 1.00 0.00 67 THR A N 17
ATOM 24141 C CA . THR A 1 67 ? -14.021 -3.723 -2.317 1.00 0.00 67 THR A CA 17
ATOM 24142 C C . THR A 1 67 ? -13.338 -5.077 -2.164 1.00 0.00 67 THR A C 17
ATOM 24143 O O . THR A 1 67 ? -13.967 -6.123 -2.331 1.00 0.00 67 THR A O 17
ATOM 24154 N N . ILE A 1 68 ? -12.048 -5.051 -1.847 1.00 0.00 68 ILE A N 17
ATOM 24155 C CA . ILE A 1 68 ? -11.281 -6.278 -1.669 1.00 0.00 68 ILE A CA 17
ATOM 24156 C C . ILE A 1 68 ? -12.146 -7.387 -1.081 1.00 0.00 68 ILE A C 17
ATOM 24157 O O . ILE A 1 68 ? -12.379 -7.431 0.126 1.00 0.00 68 ILE A O 17
ATOM 24173 N N . GLU A 1 69 ? -12.617 -8.283 -1.944 1.00 0.00 69 GLU A N 17
ATOM 24174 C CA . GLU A 1 69 ? -13.455 -9.394 -1.509 1.00 0.00 69 GLU A CA 17
ATOM 24175 C C . GLU A 1 69 ? -12.602 -10.580 -1.069 1.00 0.00 69 GLU A C 17
ATOM 24176 O O . GLU A 1 69 ? -13.035 -11.729 -1.139 1.00 0.00 69 GLU A O 17
ATOM 24188 N N . ASN A 1 70 ? -11.385 -10.291 -0.617 1.00 0.00 70 ASN A N 17
ATOM 24189 C CA . ASN A 1 70 ? -10.470 -11.334 -0.168 1.00 0.00 70 ASN A CA 17
ATOM 24190 C C . ASN A 1 70 ? -9.662 -10.865 1.039 1.00 0.00 70 ASN A C 17
ATOM 24191 O O . ASN A 1 70 ? -8.743 -10.057 0.907 1.00 0.00 70 ASN A O 17
ATOM 24202 N N . SER A 1 71 ? -10.012 -11.379 2.214 1.00 0.00 71 SER A N 17
ATOM 24203 C CA . SER A 1 71 ? -9.321 -11.011 3.444 1.00 0.00 71 SER A CA 17
ATOM 24204 C C . SER A 1 71 ? -7.813 -11.183 3.294 1.00 0.00 71 SER A C 17
ATOM 24205 O O . SER A 1 71 ? -7.045 -10.245 3.509 1.00 0.00 71 SER A O 17
ATOM 24213 N N . SER A 1 72 ? -7.396 -12.389 2.923 1.00 0.00 72 SER A N 17
ATOM 24214 C CA . SER A 1 72 ? -5.979 -12.687 2.747 1.00 0.00 72 SER A CA 17
ATOM 24215 C C . SER A 1 72 ? -5.232 -11.473 2.204 1.00 0.00 72 SER A C 17
ATOM 24216 O O . SER A 1 72 ? -4.225 -11.045 2.769 1.00 0.00 72 SER A O 17
ATOM 24224 N N . HIS A 1 73 ? -5.732 -10.921 1.103 1.00 0.00 73 HIS A N 17
ATOM 24225 C CA . HIS A 1 73 ? -5.114 -9.755 0.483 1.00 0.00 73 HIS A CA 17
ATOM 24226 C C . HIS A 1 73 ? -5.019 -8.599 1.473 1.00 0.00 73 HIS A C 17
ATOM 24227 O O . HIS A 1 73 ? -3.962 -7.988 1.630 1.00 0.00 73 HIS A O 17
ATOM 24242 N N . ARG A 1 74 ? -6.131 -8.304 2.139 1.00 0.00 74 ARG A N 17
ATOM 24243 C CA . ARG A 1 74 ? -6.174 -7.219 3.113 1.00 0.00 74 ARG A CA 17
ATOM 24244 C C . ARG A 1 74 ? -5.120 -7.421 4.197 1.00 0.00 74 ARG A C 17
ATOM 24245 O O . ARG A 1 74 ? -4.394 -6.491 4.552 1.00 0.00 74 ARG A O 17
ATOM 24266 N N . ARG A 1 75 ? -5.041 -8.640 4.720 1.00 0.00 75 ARG A N 17
ATOM 24267 C CA . ARG A 1 75 ? -4.078 -8.963 5.765 1.00 0.00 75 ARG A CA 17
ATOM 24268 C C . ARG A 1 75 ? -2.661 -8.598 5.330 1.00 0.00 75 ARG A C 17
ATOM 24269 O O . ARG A 1 75 ? -1.869 -8.088 6.123 1.00 0.00 75 ARG A O 17
ATOM 24290 N N . VAL A 1 76 ? -2.349 -8.863 4.066 1.00 0.00 76 VAL A N 17
ATOM 24291 C CA . VAL A 1 76 ? -1.029 -8.561 3.525 1.00 0.00 76 VAL A CA 17
ATOM 24292 C C . VAL A 1 76 ? -0.757 -7.061 3.541 1.00 0.00 76 VAL A C 17
ATOM 24293 O O . VAL A 1 76 ? 0.283 -6.614 4.025 1.00 0.00 76 VAL A O 17
ATOM 24306 N N . ILE A 1 77 ? -1.699 -6.289 3.010 1.00 0.00 77 ILE A N 17
ATOM 24307 C CA . ILE A 1 77 ? -1.562 -4.839 2.966 1.00 0.00 77 ILE A CA 17
ATOM 24308 C C . ILE A 1 77 ? -1.471 -4.252 4.370 1.00 0.00 77 ILE A C 17
ATOM 24309 O O . ILE A 1 77 ? -0.436 -3.710 4.762 1.00 0.00 77 ILE A O 17
ATOM 24325 N N . LEU A 1 78 ? -2.559 -4.364 5.124 1.00 0.00 78 LEU A N 17
ATOM 24326 C CA . LEU A 1 78 ? -2.602 -3.846 6.487 1.00 0.00 78 LEU A CA 17
ATOM 24327 C C . LEU A 1 78 ? -1.350 -4.246 7.261 1.00 0.00 78 LEU A C 17
ATOM 24328 O O . LEU A 1 78 ? -0.579 -3.393 7.702 1.00 0.00 78 LEU A O 17
ATOM 24344 N N . THR A 1 79 ? -1.153 -5.551 7.423 1.00 0.00 79 THR A N 17
ATOM 24345 C CA . THR A 1 79 ? 0.006 -6.065 8.143 1.00 0.00 79 THR A CA 17
ATOM 24346 C C . THR A 1 79 ? 1.289 -5.391 7.672 1.00 0.00 79 THR A C 17
ATOM 24347 O O . THR A 1 79 ? 1.952 -4.694 8.440 1.00 0.00 79 THR A O 17
ATOM 24358 N N . GLU A 1 80 ? 1.634 -5.604 6.406 1.00 0.00 80 GLU A N 17
ATOM 24359 C CA . GLU A 1 80 ? 2.840 -5.016 5.834 1.00 0.00 80 GLU A CA 17
ATOM 24360 C C . GLU A 1 80 ? 2.892 -3.514 6.102 1.00 0.00 80 GLU A C 17
ATOM 24361 O O . GLU A 1 80 ? 3.965 -2.948 6.316 1.00 0.00 80 GLU A O 17
ATOM 24373 N N . LEU A 1 81 ? 1.727 -2.876 6.088 1.00 0.00 81 LEU A N 17
ATOM 24374 C CA . LEU A 1 81 ? 1.639 -1.440 6.329 1.00 0.00 81 LEU A CA 17
ATOM 24375 C C . LEU A 1 81 ? 2.013 -1.105 7.769 1.00 0.00 81 LEU A C 17
ATOM 24376 O O . LEU A 1 81 ? 2.650 -0.086 8.034 1.00 0.00 81 LEU A O 17
ATOM 24392 N N . GLU A 1 82 ? 1.613 -1.971 8.695 1.00 0.00 82 GLU A N 17
ATOM 24393 C CA . GLU A 1 82 ? 1.907 -1.767 10.109 1.00 0.00 82 GLU A CA 17
ATOM 24394 C C . GLU A 1 82 ? 3.413 -1.719 10.350 1.00 0.00 82 GLU A C 17
ATOM 24395 O O . GLU A 1 82 ? 3.879 -1.122 11.320 1.00 0.00 82 GLU A O 17
ATOM 24407 N N . ARG A 1 83 ? 4.169 -2.354 9.459 1.00 0.00 83 ARG A N 17
ATOM 24408 C CA . ARG A 1 83 ? 5.622 -2.386 9.575 1.00 0.00 83 ARG A CA 17
ATOM 24409 C C . ARG A 1 83 ? 6.241 -1.114 9.004 1.00 0.00 83 ARG A C 17
ATOM 24410 O O . ARG A 1 83 ? 6.851 -0.328 9.728 1.00 0.00 83 ARG A O 17
ATOM 24431 N N . VAL A 1 84 ? 6.080 -0.918 7.699 1.00 0.00 84 VAL A N 17
ATOM 24432 C CA . VAL A 1 84 ? 6.623 0.258 7.029 1.00 0.00 84 VAL A CA 17
ATOM 24433 C C . VAL A 1 84 ? 6.354 1.523 7.837 1.00 0.00 84 VAL A C 17
ATOM 24434 O O . VAL A 1 84 ? 7.236 2.366 8.001 1.00 0.00 84 VAL A O 17
ATOM 24447 N N . ARG A 1 85 ? 5.130 1.648 8.340 1.00 0.00 85 ARG A N 17
ATOM 24448 C CA . ARG A 1 85 ? 4.745 2.810 9.131 1.00 0.00 85 ARG A CA 17
ATOM 24449 C C . ARG A 1 85 ? 5.412 2.780 10.503 1.00 0.00 85 ARG A C 17
ATOM 24450 O O . ARG A 1 85 ? 5.901 3.799 10.989 1.00 0.00 85 ARG A O 17
ATOM 24471 N N . SER A 1 86 ? 5.426 1.604 11.123 1.00 0.00 86 SER A N 17
ATOM 24472 C CA . SER A 1 86 ? 6.028 1.442 12.441 1.00 0.00 86 SER A CA 17
ATOM 24473 C C . SER A 1 86 ? 7.550 1.390 12.340 1.00 0.00 86 SER A C 17
ATOM 24474 O O . SER A 1 86 ? 8.102 1.018 11.306 1.00 0.00 86 SER A O 17
ATOM 24482 N N . GLY A 1 87 ? 8.222 1.766 13.424 1.00 0.00 87 GLY A N 17
ATOM 24483 C CA . GLY A 1 87 ? 9.673 1.756 13.438 1.00 0.00 87 GLY A CA 17
ATOM 24484 C C . GLY A 1 87 ? 10.238 1.558 14.830 1.00 0.00 87 GLY A C 17
ATOM 24485 O O . GLY A 1 87 ? 10.355 0.436 15.323 1.00 0.00 87 GLY A O 17
ATOM 24489 N N . PRO A 1 88 ? 10.602 2.669 15.488 1.00 0.00 88 PRO A N 17
ATOM 24490 C CA . PRO A 1 88 ? 11.166 2.639 16.841 1.00 0.00 88 PRO A CA 17
ATOM 24491 C C . PRO A 1 88 ? 10.134 2.238 17.890 1.00 0.00 88 PRO A C 17
ATOM 24492 O O . PRO A 1 88 ? 8.998 2.712 17.870 1.00 0.00 88 PRO A O 17
ATOM 24503 N N . SER A 1 89 ? 10.536 1.362 18.805 1.00 0.00 89 SER A N 17
ATOM 24504 C CA . SER A 1 89 ? 9.645 0.895 19.860 1.00 0.00 89 SER A CA 17
ATOM 24505 C C . SER A 1 89 ? 9.977 1.568 21.189 1.00 0.00 89 SER A C 17
ATOM 24506 O O . SER A 1 89 ? 11.142 1.666 21.574 1.00 0.00 89 SER A O 17
ATOM 24514 N N . SER A 1 90 ? 8.943 2.029 21.886 1.00 0.00 90 SER A N 17
ATOM 24515 C CA . SER A 1 90 ? 9.124 2.696 23.170 1.00 0.00 90 SER A CA 17
ATOM 24516 C C . SER A 1 90 ? 7.944 2.420 24.096 1.00 0.00 90 SER A C 17
ATOM 24517 O O . SER A 1 90 ? 6.793 2.387 23.662 1.00 0.00 90 SER A O 17
ATOM 24525 N N . GLY A 1 91 ? 8.239 2.222 25.378 1.00 0.00 91 GLY A N 17
ATOM 24526 C CA . GLY A 1 91 ? 7.192 1.951 26.346 1.00 0.00 91 GLY A CA 17
ATOM 24527 C C . GLY A 1 91 ? 6.660 0.535 26.244 1.00 0.00 91 GLY A C 17
ATOM 24528 O O . GLY A 1 91 ? 5.512 0.323 25.856 1.00 0.00 91 GLY A O 17
ATOM 24532 N N . GLY A 1 1 ? 9.944 13.410 -18.208 1.00 0.00 1 GLY A N 18
ATOM 24533 C CA . GLY A 1 1 ? 10.091 14.482 -17.242 1.00 0.00 1 GLY A CA 18
ATOM 24534 C C . GLY A 1 1 ? 11.461 14.495 -16.594 1.00 0.00 1 GLY A C 18
ATOM 24535 O O . GLY A 1 1 ? 12.178 15.493 -16.661 1.00 0.00 1 GLY A O 18
ATOM 24539 N N . SER A 1 2 ? 11.826 13.383 -15.963 1.00 0.00 2 SER A N 18
ATOM 24540 C CA . SER A 1 2 ? 13.118 13.272 -15.295 1.00 0.00 2 SER A CA 18
ATOM 24541 C C . SER A 1 2 ? 13.707 11.878 -15.480 1.00 0.00 2 SER A C 18
ATOM 24542 O O . SER A 1 2 ? 12.993 10.928 -15.802 1.00 0.00 2 SER A O 18
ATOM 24550 N N . SER A 1 3 ? 15.015 11.763 -15.276 1.00 0.00 3 SER A N 18
ATOM 24551 C CA . SER A 1 3 ? 15.703 10.486 -15.424 1.00 0.00 3 SER A CA 18
ATOM 24552 C C . SER A 1 3 ? 15.766 9.744 -14.092 1.00 0.00 3 SER A C 18
ATOM 24553 O O . SER A 1 3 ? 15.804 10.360 -13.027 1.00 0.00 3 SER A O 18
ATOM 24561 N N . GLY A 1 4 ? 15.775 8.416 -14.160 1.00 0.00 4 GLY A N 18
ATOM 24562 C CA . GLY A 1 4 ? 15.833 7.612 -12.954 1.00 0.00 4 GLY A CA 18
ATOM 24563 C C . GLY A 1 4 ? 14.656 6.664 -12.833 1.00 0.00 4 GLY A C 18
ATOM 24564 O O . GLY A 1 4 ? 14.723 5.520 -13.283 1.00 0.00 4 GLY A O 18
ATOM 24568 N N . SER A 1 5 ? 13.576 7.139 -12.222 1.00 0.00 5 SER A N 18
ATOM 24569 C CA . SER A 1 5 ? 12.381 6.324 -12.037 1.00 0.00 5 SER A CA 18
ATOM 24570 C C . SER A 1 5 ? 12.753 4.883 -11.703 1.00 0.00 5 SER A C 18
ATOM 24571 O O . SER A 1 5 ? 12.271 3.943 -12.336 1.00 0.00 5 SER A O 18
ATOM 24579 N N . SER A 1 6 ? 13.614 4.717 -10.704 1.00 0.00 6 SER A N 18
ATOM 24580 C CA . SER A 1 6 ? 14.055 3.391 -10.288 1.00 0.00 6 SER A CA 18
ATOM 24581 C C . SER A 1 6 ? 13.643 3.109 -8.846 1.00 0.00 6 SER A C 18
ATOM 24582 O O . SER A 1 6 ? 13.900 3.910 -7.948 1.00 0.00 6 SER A O 18
ATOM 24590 N N . GLY A 1 7 ? 13.000 1.965 -8.633 1.00 0.00 7 GLY A N 18
ATOM 24591 C CA . GLY A 1 7 ? 12.562 1.597 -7.299 1.00 0.00 7 GLY A CA 18
ATOM 24592 C C . GLY A 1 7 ? 13.723 1.338 -6.359 1.00 0.00 7 GLY A C 18
ATOM 24593 O O . GLY A 1 7 ? 14.660 0.620 -6.703 1.00 0.00 7 GLY A O 18
ATOM 24597 N N . GLU A 1 8 ? 13.660 1.926 -5.168 1.00 0.00 8 GLU A N 18
ATOM 24598 C CA . GLU A 1 8 ? 14.716 1.757 -4.177 1.00 0.00 8 GLU A CA 18
ATOM 24599 C C . GLU A 1 8 ? 14.222 0.931 -2.992 1.00 0.00 8 GLU A C 18
ATOM 24600 O O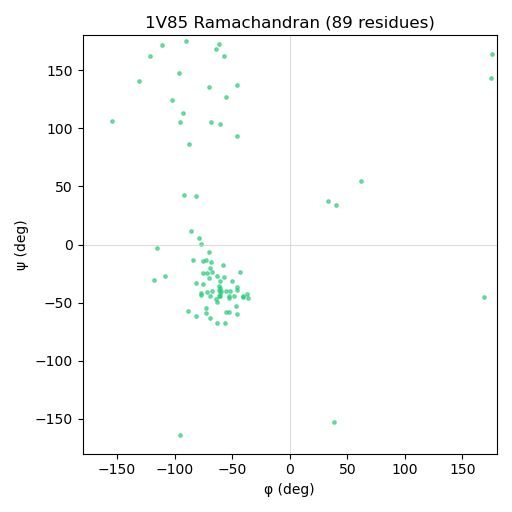 . GLU A 1 8 ? 14.498 1.256 -1.837 1.00 0.00 8 GLU A O 18
ATOM 24612 N N . HIS A 1 9 ? 13.491 -0.139 -3.288 1.00 0.00 9 HIS A N 18
ATOM 24613 C CA . HIS A 1 9 ? 12.958 -1.012 -2.248 1.00 0.00 9 HIS A CA 18
ATOM 24614 C C . HIS A 1 9 ? 13.927 -1.113 -1.074 1.00 0.00 9 HIS A C 18
ATOM 24615 O O . HIS A 1 9 ? 14.946 -1.797 -1.154 1.00 0.00 9 HIS A O 18
ATOM 24630 N N . GLY A 1 10 ? 13.602 -0.425 0.017 1.00 0.00 10 GLY A N 18
ATOM 24631 C CA . GLY A 1 10 ? 14.454 -0.450 1.191 1.00 0.00 10 GLY A CA 18
ATOM 24632 C C . GLY A 1 10 ? 14.253 0.763 2.079 1.00 0.00 10 GLY A C 18
ATOM 24633 O O . GLY A 1 10 ? 13.933 0.630 3.261 1.00 0.00 10 GLY A O 18
ATOM 24637 N N . LEU A 1 11 ? 14.443 1.948 1.510 1.00 0.00 11 LEU A N 18
ATOM 24638 C CA . LEU A 1 11 ? 14.282 3.190 2.258 1.00 0.00 11 LEU A CA 18
ATOM 24639 C C . LEU A 1 11 ? 12.807 3.488 2.509 1.00 0.00 11 LEU A C 18
ATOM 24640 O O . LEU A 1 11 ? 12.462 4.508 3.106 1.00 0.00 11 LEU A O 18
ATOM 24656 N N . LEU A 1 12 ? 11.942 2.590 2.051 1.00 0.00 12 LEU A N 18
ATOM 24657 C CA . LEU A 1 12 ? 10.503 2.756 2.227 1.00 0.00 12 LEU A CA 18
ATOM 24658 C C . LEU A 1 12 ? 10.126 2.704 3.704 1.00 0.00 12 LEU A C 18
ATOM 24659 O O . LEU A 1 12 ? 9.586 3.665 4.252 1.00 0.00 12 LEU A O 18
ATOM 24675 N N . VAL A 1 13 ? 10.416 1.576 4.344 1.00 0.00 13 VAL A N 18
ATOM 24676 C CA . VAL A 1 13 ? 10.111 1.399 5.759 1.00 0.00 13 VAL A CA 18
ATOM 24677 C C . VAL A 1 13 ? 10.502 2.634 6.564 1.00 0.00 13 VAL A C 18
ATOM 24678 O O . VAL A 1 13 ? 9.834 2.993 7.534 1.00 0.00 13 VAL A O 18
ATOM 24691 N N . HIS A 1 14 ? 11.589 3.280 6.154 1.00 0.00 14 HIS A N 18
ATOM 24692 C CA . HIS A 1 14 ? 12.069 4.477 6.837 1.00 0.00 14 HIS A CA 18
ATOM 24693 C C . HIS A 1 14 ? 11.175 5.674 6.529 1.00 0.00 14 HIS A C 18
ATOM 24694 O O . HIS A 1 14 ? 10.504 6.205 7.415 1.00 0.00 14 HIS A O 18
ATOM 24709 N N . LYS A 1 15 ? 11.170 6.094 5.269 1.00 0.00 15 LYS A N 18
ATOM 24710 C CA . LYS A 1 15 ? 10.359 7.228 4.843 1.00 0.00 15 LYS A CA 18
ATOM 24711 C C . LYS A 1 15 ? 8.880 6.970 5.114 1.00 0.00 15 LYS A C 18
ATOM 24712 O O . LYS A 1 15 ? 8.247 6.161 4.436 1.00 0.00 15 LYS A O 18
ATOM 24731 N N . ALA A 1 16 ? 8.334 7.665 6.107 1.00 0.00 16 ALA A N 18
ATOM 24732 C CA . ALA A 1 16 ? 6.929 7.514 6.464 1.00 0.00 16 ALA A CA 18
ATOM 24733 C C . ALA A 1 16 ? 6.073 7.265 5.227 1.00 0.00 16 ALA A C 18
ATOM 24734 O O . ALA A 1 16 ? 6.264 7.899 4.190 1.00 0.00 16 ALA A O 18
ATOM 24741 N N . VAL A 1 17 ? 5.128 6.338 5.344 1.00 0.00 17 VAL A N 18
ATOM 24742 C CA . VAL A 1 17 ? 4.241 6.006 4.235 1.00 0.00 17 VAL A CA 18
ATOM 24743 C C . VAL A 1 17 ? 3.421 7.217 3.806 1.00 0.00 17 VAL A C 18
ATOM 24744 O O . VAL A 1 17 ? 3.068 7.357 2.635 1.00 0.00 17 VAL A O 18
ATOM 24757 N N . ASP A 1 18 ? 3.121 8.090 4.761 1.00 0.00 18 ASP A N 18
ATOM 24758 C CA . ASP A 1 18 ? 2.343 9.291 4.482 1.00 0.00 18 ASP A CA 18
ATOM 24759 C C . ASP A 1 18 ? 3.107 10.230 3.554 1.00 0.00 18 ASP A C 18
ATOM 24760 O O . ASP A 1 18 ? 2.590 11.267 3.138 1.00 0.00 18 ASP A O 18
ATOM 24769 N N . LYS A 1 19 ? 4.343 9.861 3.234 1.00 0.00 19 LYS A N 18
ATOM 24770 C CA . LYS A 1 19 ? 5.180 10.669 2.354 1.00 0.00 19 LYS A CA 18
ATOM 24771 C C . LYS A 1 19 ? 5.336 10.004 0.990 1.00 0.00 19 LYS A C 18
ATOM 24772 O O . LYS A 1 19 ? 5.937 10.572 0.078 1.00 0.00 19 LYS A O 18
ATOM 24791 N N . TRP A 1 20 ? 4.791 8.800 0.858 1.00 0.00 20 TRP A N 18
ATOM 24792 C CA . TRP A 1 20 ? 4.870 8.060 -0.396 1.00 0.00 20 TRP A CA 18
ATOM 24793 C C . TRP A 1 20 ? 4.030 8.731 -1.478 1.00 0.00 20 TRP A C 18
ATOM 24794 O O . TRP A 1 20 ? 3.200 9.593 -1.189 1.00 0.00 20 TRP A O 18
ATOM 24815 N N . THR A 1 21 ? 4.251 8.330 -2.726 1.00 0.00 21 THR A N 18
ATOM 24816 C CA . THR A 1 21 ? 3.516 8.893 -3.851 1.00 0.00 21 THR A CA 18
ATOM 24817 C C . THR A 1 21 ? 2.747 7.812 -4.602 1.00 0.00 21 THR A C 18
ATOM 24818 O O . THR A 1 21 ? 3.093 6.632 -4.539 1.00 0.00 21 THR A O 18
ATOM 24829 N N . THR A 1 22 ? 1.703 8.222 -5.315 1.00 0.00 22 THR A N 18
ATOM 24830 C CA . THR A 1 22 ? 0.885 7.288 -6.079 1.00 0.00 22 THR A CA 18
ATOM 24831 C C . THR A 1 22 ? 1.741 6.195 -6.708 1.00 0.00 22 THR A C 18
ATOM 24832 O O . THR A 1 22 ? 1.269 5.083 -6.942 1.00 0.00 22 THR A O 18
ATOM 24843 N N . GLU A 1 23 ? 3.001 6.519 -6.980 1.00 0.00 23 GLU A N 18
ATOM 24844 C CA . GLU A 1 23 ? 3.922 5.563 -7.583 1.00 0.00 23 GLU A CA 18
ATOM 24845 C C . GLU A 1 23 ? 4.452 4.585 -6.538 1.00 0.00 23 GLU A C 18
ATOM 24846 O O . GLU A 1 23 ? 4.230 3.379 -6.634 1.00 0.00 23 GLU A O 18
ATOM 24858 N N . GLU A 1 24 ? 5.154 5.116 -5.542 1.00 0.00 24 GLU A N 18
ATOM 24859 C CA . GLU A 1 24 ? 5.717 4.290 -4.480 1.00 0.00 24 GLU A CA 18
ATOM 24860 C C . GLU A 1 24 ? 4.642 3.414 -3.844 1.00 0.00 24 GLU A C 18
ATOM 24861 O O . GLU A 1 24 ? 4.847 2.220 -3.625 1.00 0.00 24 GLU A O 18
ATOM 24873 N N . VAL A 1 25 ? 3.494 4.017 -3.549 1.00 0.00 25 VAL A N 18
ATOM 24874 C CA . VAL A 1 25 ? 2.385 3.293 -2.939 1.00 0.00 25 VAL A CA 18
ATOM 24875 C C . VAL A 1 25 ? 2.156 1.954 -3.631 1.00 0.00 25 VAL A C 18
ATOM 24876 O O . VAL A 1 25 ? 2.058 0.914 -2.979 1.00 0.00 25 VAL A O 18
ATOM 24889 N N . VAL A 1 26 ? 2.070 1.987 -4.957 1.00 0.00 26 VAL A N 18
ATOM 24890 C CA . VAL A 1 26 ? 1.853 0.775 -5.739 1.00 0.00 26 VAL A CA 18
ATOM 24891 C C . VAL A 1 26 ? 3.079 -0.129 -5.703 1.00 0.00 26 VAL A C 18
ATOM 24892 O O . VAL A 1 26 ? 2.960 -1.354 -5.653 1.00 0.00 26 VAL A O 18
ATOM 24905 N N . LEU A 1 27 ? 4.259 0.481 -5.727 1.00 0.00 27 LEU A N 18
ATOM 24906 C CA . LEU A 1 27 ? 5.510 -0.269 -5.696 1.00 0.00 27 LEU A CA 18
ATOM 24907 C C . LEU A 1 27 ? 5.597 -1.129 -4.439 1.00 0.00 27 LEU A C 18
ATOM 24908 O O . LEU A 1 27 ? 5.897 -2.321 -4.511 1.00 0.00 27 LEU A O 18
ATOM 24924 N N . TRP A 1 28 ? 5.333 -0.518 -3.291 1.00 0.00 28 TRP A N 18
ATOM 24925 C CA . TRP A 1 28 ? 5.380 -1.229 -2.018 1.00 0.00 28 TRP A CA 18
ATOM 24926 C C . TRP A 1 28 ? 4.418 -2.412 -2.019 1.00 0.00 28 TRP A C 18
ATOM 24927 O O . TRP A 1 28 ? 4.736 -3.484 -1.504 1.00 0.00 28 TRP A O 18
ATOM 24948 N N . LEU A 1 29 ? 3.241 -2.211 -2.601 1.00 0.00 29 LEU A N 18
ATOM 24949 C CA . LEU A 1 29 ? 2.232 -3.262 -2.670 1.00 0.00 29 LEU A CA 18
ATOM 24950 C C . LEU A 1 29 ? 2.586 -4.288 -3.742 1.00 0.00 29 LEU A C 18
ATOM 24951 O O . LEU A 1 29 ? 2.212 -5.456 -3.644 1.00 0.00 29 LEU A O 18
ATOM 24967 N N . GLU A 1 30 ? 3.310 -3.842 -4.764 1.00 0.00 30 GLU A N 18
ATOM 24968 C CA . GLU A 1 30 ? 3.716 -4.722 -5.853 1.00 0.00 30 GLU A CA 18
ATOM 24969 C C . GLU A 1 30 ? 4.873 -5.620 -5.425 1.00 0.00 30 GLU A C 18
ATOM 24970 O O . GLU A 1 30 ? 5.450 -6.337 -6.242 1.00 0.00 30 GLU A O 18
ATOM 24982 N N . GLN A 1 31 ? 5.207 -5.573 -4.140 1.00 0.00 31 GLN A N 18
ATOM 24983 C CA . GLN A 1 31 ? 6.296 -6.380 -3.604 1.00 0.00 31 GLN A CA 18
ATOM 24984 C C . GLN A 1 31 ? 5.759 -7.497 -2.714 1.00 0.00 31 GLN A C 18
ATOM 24985 O O . GLN A 1 31 ? 6.365 -8.564 -2.605 1.00 0.00 31 GLN A O 18
ATOM 24999 N N . LEU A 1 32 ? 4.619 -7.245 -2.080 1.00 0.00 32 LEU A N 18
ATOM 25000 C CA . LEU A 1 32 ? 4.000 -8.229 -1.199 1.00 0.00 32 LEU A CA 18
ATOM 25001 C C . LEU A 1 32 ? 3.635 -9.495 -1.968 1.00 0.00 32 LEU A C 18
ATOM 25002 O O . LEU A 1 32 ? 3.577 -10.584 -1.399 1.00 0.00 32 LEU A O 18
ATOM 25018 N N . GLY A 1 33 ? 3.393 -9.344 -3.267 1.00 0.00 33 GLY A N 18
ATOM 25019 C CA . GLY A 1 33 ? 3.039 -10.483 -4.093 1.00 0.00 33 GLY A CA 18
ATOM 25020 C C . GLY A 1 33 ? 2.706 -10.085 -5.517 1.00 0.00 33 GLY A C 18
ATOM 25021 O O . GLY A 1 33 ? 2.491 -8.912 -5.822 1.00 0.00 33 GLY A O 18
ATOM 25025 N N . PRO A 1 34 ? 2.661 -11.078 -6.418 1.00 0.00 34 PRO A N 18
ATOM 25026 C CA . PRO A 1 34 ? 2.353 -10.849 -7.833 1.00 0.00 34 PRO A CA 18
ATOM 25027 C C . PRO A 1 34 ? 0.897 -10.452 -8.053 1.00 0.00 34 PRO A C 18
ATOM 25028 O O . PRO A 1 34 ? 0.562 -9.819 -9.054 1.00 0.00 34 PRO A O 18
ATOM 25039 N N . TRP A 1 35 ? 0.038 -10.827 -7.112 1.00 0.00 35 TRP A N 18
ATOM 25040 C CA . TRP A 1 35 ? -1.382 -10.508 -7.204 1.00 0.00 35 TRP A CA 18
ATOM 25041 C C . TRP A 1 35 ? -1.618 -9.014 -7.018 1.00 0.00 35 TRP A C 18
ATOM 25042 O O . TRP A 1 35 ? -2.692 -8.502 -7.332 1.00 0.00 35 TRP A O 18
ATOM 25063 N N . ALA A 1 36 ? -0.608 -8.319 -6.506 1.00 0.00 36 ALA A N 18
ATOM 25064 C CA . ALA A 1 36 ? -0.705 -6.882 -6.281 1.00 0.00 36 ALA A CA 18
ATOM 25065 C C . ALA A 1 36 ? -1.052 -6.146 -7.571 1.00 0.00 36 ALA A C 18
ATOM 25066 O O . ALA A 1 36 ? -1.851 -5.210 -7.567 1.00 0.00 36 ALA A O 18
ATOM 25073 N N . SER A 1 37 ? -0.446 -6.576 -8.673 1.00 0.00 37 SER A N 18
ATOM 25074 C CA . SER A 1 37 ? -0.687 -5.955 -9.970 1.00 0.00 37 SER A CA 18
ATOM 25075 C C . SER A 1 37 ? -2.161 -6.049 -10.351 1.00 0.00 37 SER A C 18
ATOM 25076 O O . SER A 1 37 ? -2.623 -5.364 -11.265 1.00 0.00 37 SER A O 18
ATOM 25084 N N . LEU A 1 38 ? -2.895 -6.901 -9.644 1.00 0.00 38 LEU A N 18
ATOM 25085 C CA . LEU A 1 38 ? -4.318 -7.086 -9.907 1.00 0.00 38 LEU A CA 18
ATOM 25086 C C . LEU A 1 38 ? -5.146 -6.016 -9.201 1.00 0.00 38 LEU A C 18
ATOM 25087 O O . LEU A 1 38 ? -6.340 -5.868 -9.463 1.00 0.00 38 LEU A O 18
ATOM 25103 N N . TYR A 1 39 ? -4.503 -5.273 -8.307 1.00 0.00 39 TYR A N 18
ATOM 25104 C CA . TYR A 1 39 ? -5.180 -4.217 -7.563 1.00 0.00 39 TYR A CA 18
ATOM 25105 C C . TYR A 1 39 ? -4.537 -2.861 -7.837 1.00 0.00 39 TYR A C 18
ATOM 25106 O O . TYR A 1 39 ? -5.215 -1.833 -7.861 1.00 0.00 39 TYR A O 18
ATOM 25124 N N . ARG A 1 40 ? -3.224 -2.866 -8.042 1.00 0.00 40 ARG A N 18
ATOM 25125 C CA . ARG A 1 40 ? -2.488 -1.637 -8.313 1.00 0.00 40 ARG A CA 18
ATOM 25126 C C . ARG A 1 40 ? -3.318 -0.683 -9.165 1.00 0.00 40 ARG A C 18
ATOM 25127 O O . ARG A 1 40 ? -3.338 0.524 -8.923 1.00 0.00 40 ARG A O 18
ATOM 25148 N N . ASP A 1 41 ? -4.002 -1.232 -10.163 1.00 0.00 41 ASP A N 18
ATOM 25149 C CA . ASP A 1 41 ? -4.835 -0.430 -11.052 1.00 0.00 41 ASP A CA 18
ATOM 25150 C C . ASP A 1 41 ? -5.725 0.518 -10.253 1.00 0.00 41 ASP A C 18
ATOM 25151 O O . ASP A 1 41 ? -5.817 1.707 -10.561 1.00 0.00 41 ASP A O 18
ATOM 25160 N N . ARG A 1 42 ? -6.380 -0.017 -9.228 1.00 0.00 42 ARG A N 18
ATOM 25161 C CA . ARG A 1 42 ? -7.265 0.781 -8.387 1.00 0.00 42 ARG A CA 18
ATOM 25162 C C . ARG A 1 42 ? -6.508 1.941 -7.748 1.00 0.00 42 ARG A C 18
ATOM 25163 O O . ARG A 1 42 ? -7.011 3.063 -7.681 1.00 0.00 42 ARG A O 18
ATOM 25184 N N . PHE A 1 43 ? -5.296 1.663 -7.279 1.00 0.00 43 PHE A N 18
ATOM 25185 C CA . PHE A 1 43 ? -4.470 2.683 -6.644 1.00 0.00 43 PHE A CA 18
ATOM 25186 C C . PHE A 1 43 ? -4.223 3.852 -7.593 1.00 0.00 43 PHE A C 18
ATOM 25187 O O . PHE A 1 43 ? -4.565 4.996 -7.289 1.00 0.00 43 PHE A O 18
ATOM 25204 N N . LEU A 1 44 ? -3.628 3.557 -8.743 1.00 0.00 44 LEU A N 18
ATOM 25205 C CA . LEU A 1 44 ? -3.334 4.583 -9.738 1.00 0.00 44 LEU A CA 18
ATOM 25206 C C . LEU A 1 44 ? -4.599 5.342 -10.127 1.00 0.00 44 LEU A C 18
ATOM 25207 O O . LEU A 1 44 ? -4.667 6.564 -9.994 1.00 0.00 44 LEU A O 18
ATOM 25223 N N . SER A 1 45 ? -5.599 4.609 -10.606 1.00 0.00 45 SER A N 18
ATOM 25224 C CA . SER A 1 45 ? -6.861 5.213 -11.016 1.00 0.00 45 SER A CA 18
ATOM 25225 C C . SER A 1 45 ? -7.418 6.109 -9.914 1.00 0.00 45 SER A C 18
ATOM 25226 O O . SER A 1 45 ? -7.844 7.235 -10.171 1.00 0.00 45 SER A O 18
ATOM 25234 N N . GLU A 1 46 ? -7.410 5.600 -8.686 1.00 0.00 46 GLU A N 18
ATOM 25235 C CA . GLU A 1 46 ? -7.915 6.354 -7.544 1.00 0.00 46 GLU A CA 18
ATOM 25236 C C . GLU A 1 46 ? -6.824 7.242 -6.953 1.00 0.00 46 GLU A C 18
ATOM 25237 O O . GLU A 1 46 ? -6.996 7.825 -5.882 1.00 0.00 46 GLU A O 18
ATOM 25249 N N . ARG A 1 47 ? -5.702 7.338 -7.658 1.00 0.00 47 ARG A N 18
ATOM 25250 C CA . ARG A 1 47 ? -4.582 8.153 -7.203 1.00 0.00 47 ARG A CA 18
ATOM 25251 C C . ARG A 1 47 ? -4.371 7.996 -5.699 1.00 0.00 47 ARG A C 18
ATOM 25252 O O . ARG A 1 47 ? -4.088 8.967 -4.997 1.00 0.00 47 ARG A O 18
ATOM 25273 N N . VAL A 1 48 ? -4.510 6.767 -5.212 1.00 0.00 48 VAL A N 18
ATOM 25274 C CA . VAL A 1 48 ? -4.335 6.482 -3.793 1.00 0.00 48 VAL A CA 18
ATOM 25275 C C . VAL A 1 48 ? -2.890 6.709 -3.362 1.00 0.00 48 VAL A C 18
ATOM 25276 O O . VAL A 1 48 ? -2.017 5.883 -3.623 1.00 0.00 48 VAL A O 18
ATOM 25289 N N . ASN A 1 49 ? -2.646 7.835 -2.700 1.00 0.00 49 ASN A N 18
ATOM 25290 C CA . ASN A 1 49 ? -1.306 8.171 -2.232 1.00 0.00 49 ASN A CA 18
ATOM 25291 C C . ASN A 1 49 ? -1.014 7.501 -0.893 1.00 0.00 49 ASN A C 18
ATOM 25292 O O . ASN A 1 49 ? -1.918 6.997 -0.228 1.00 0.00 49 ASN A O 18
ATOM 25303 N N . GLY A 1 50 ? 0.258 7.499 -0.503 1.00 0.00 50 GLY A N 18
ATOM 25304 C CA . GLY A 1 50 ? 0.647 6.888 0.755 1.00 0.00 50 GLY A CA 18
ATOM 25305 C C . GLY A 1 50 ? -0.258 7.294 1.901 1.00 0.00 50 GLY A C 18
ATOM 25306 O O . GLY A 1 50 ? -0.884 6.446 2.536 1.00 0.00 50 GLY A O 18
ATOM 25310 N N . ARG A 1 51 ? -0.326 8.594 2.167 1.00 0.00 51 ARG A N 18
ATOM 25311 C CA . ARG A 1 51 ? -1.159 9.110 3.247 1.00 0.00 51 ARG A CA 18
ATOM 25312 C C . ARG A 1 51 ? -2.508 8.398 3.281 1.00 0.00 51 ARG A C 18
ATOM 25313 O O . ARG A 1 51 ? -2.920 7.874 4.317 1.00 0.00 51 ARG A O 18
ATOM 25334 N N . LEU A 1 52 ? -3.192 8.384 2.142 1.00 0.00 52 LEU A N 18
ATOM 25335 C CA . LEU A 1 52 ? -4.496 7.736 2.041 1.00 0.00 52 LEU A CA 18
ATOM 25336 C C . LEU A 1 52 ? -4.393 6.250 2.369 1.00 0.00 52 LEU A C 18
ATOM 25337 O O . LEU A 1 52 ? -5.271 5.686 3.022 1.00 0.00 52 LEU A O 18
ATOM 25353 N N . LEU A 1 53 ? -3.314 5.623 1.915 1.00 0.00 53 LEU A N 18
ATOM 25354 C CA . LEU A 1 53 ? -3.094 4.202 2.163 1.00 0.00 53 LEU A CA 18
ATOM 25355 C C . LEU A 1 53 ? -3.107 3.901 3.658 1.00 0.00 53 LEU A C 18
ATOM 25356 O O . LEU A 1 53 ? -3.585 2.850 4.086 1.00 0.00 53 LEU A O 18
ATOM 25372 N N . LEU A 1 54 ? -2.582 4.831 4.448 1.00 0.00 54 LEU A N 18
ATOM 25373 C CA . LEU A 1 54 ? -2.535 4.667 5.896 1.00 0.00 54 LEU A CA 18
ATOM 25374 C C . LEU A 1 54 ? -3.935 4.734 6.497 1.00 0.00 54 LEU A C 18
ATOM 25375 O O . LEU A 1 54 ? -4.363 3.824 7.208 1.00 0.00 54 LEU A O 18
ATOM 25391 N N . THR A 1 55 ? -4.648 5.818 6.206 1.00 0.00 55 THR A N 18
ATOM 25392 C CA . THR A 1 55 ? -6.000 6.004 6.716 1.00 0.00 55 THR A CA 18
ATOM 25393 C C . THR A 1 55 ? -6.869 4.786 6.427 1.00 0.00 55 THR A C 18
ATOM 25394 O O . THR A 1 55 ? -7.760 4.446 7.207 1.00 0.00 55 THR A O 18
ATOM 25405 N N . LEU A 1 56 ? -6.606 4.131 5.302 1.00 0.00 56 LEU A N 18
ATOM 25406 C CA . LEU A 1 56 ? -7.364 2.948 4.909 1.00 0.00 56 LEU A CA 18
ATOM 25407 C C . LEU A 1 56 ? -7.217 1.838 5.946 1.00 0.00 56 LEU A C 18
ATOM 25408 O O . LEU A 1 56 ? -6.105 1.487 6.342 1.00 0.00 56 LEU A O 18
ATOM 25424 N N . THR A 1 57 ? -8.346 1.288 6.381 1.00 0.00 57 THR A N 18
ATOM 25425 C CA . THR A 1 57 ? -8.344 0.218 7.370 1.00 0.00 57 THR A CA 18
ATOM 25426 C C . THR A 1 57 ? -9.040 -1.028 6.834 1.00 0.00 57 THR A C 18
ATOM 25427 O O . THR A 1 57 ? -9.724 -0.976 5.813 1.00 0.00 57 THR A O 18
ATOM 25438 N N . GLU A 1 58 ? -8.861 -2.146 7.531 1.00 0.00 58 GLU A N 18
ATOM 25439 C CA . GLU A 1 58 ? -9.473 -3.405 7.124 1.00 0.00 58 GLU A CA 18
ATOM 25440 C C . GLU A 1 58 ? -10.885 -3.177 6.590 1.00 0.00 58 GLU A C 18
ATOM 25441 O O . GLU A 1 58 ? -11.384 -3.952 5.775 1.00 0.00 58 GLU A O 18
ATOM 25453 N N . GLU A 1 59 ? -11.521 -2.108 7.057 1.00 0.00 59 GLU A N 18
ATOM 25454 C CA . GLU A 1 59 ? -12.876 -1.778 6.629 1.00 0.00 59 GLU A CA 18
ATOM 25455 C C . GLU A 1 59 ? -12.858 -1.019 5.305 1.00 0.00 59 GLU A C 18
ATOM 25456 O O . GLU A 1 59 ? -13.320 -1.525 4.282 1.00 0.00 59 GLU A O 18
ATOM 25468 N N . GLU A 1 60 ? -12.321 0.197 5.333 1.00 0.00 60 GLU A N 18
ATOM 25469 C CA . GLU A 1 60 ? -12.244 1.025 4.136 1.00 0.00 60 GLU A CA 18
ATOM 25470 C C . GLU A 1 60 ? -11.838 0.193 2.923 1.00 0.00 60 GLU A C 18
ATOM 25471 O O . GLU A 1 60 ? -12.374 0.367 1.829 1.00 0.00 60 GLU A O 18
ATOM 25483 N N . PHE A 1 61 ? -10.886 -0.711 3.126 1.00 0.00 61 PHE A N 18
ATOM 25484 C CA . PHE A 1 61 ? -10.405 -1.570 2.050 1.00 0.00 61 PHE A CA 18
ATOM 25485 C C . PHE A 1 61 ? -11.523 -2.469 1.531 1.00 0.00 61 PHE A C 18
ATOM 25486 O O . PHE A 1 61 ? -11.625 -2.722 0.331 1.00 0.00 61 PHE A O 18
ATOM 25503 N N . SER A 1 62 ? -12.360 -2.950 2.445 1.00 0.00 62 SER A N 18
ATOM 25504 C CA . SER A 1 62 ? -13.469 -3.825 2.082 1.00 0.00 62 SER A CA 18
ATOM 25505 C C . SER A 1 62 ? -14.620 -3.022 1.483 1.00 0.00 62 SER A C 18
ATOM 25506 O O . SER A 1 62 ? -15.684 -3.567 1.189 1.00 0.00 62 SER A O 18
ATOM 25514 N N . ARG A 1 63 ? -14.399 -1.724 1.306 1.00 0.00 63 ARG A N 18
ATOM 25515 C CA . ARG A 1 63 ? -15.418 -0.844 0.745 1.00 0.00 63 ARG A CA 18
ATOM 25516 C C . ARG A 1 63 ? -15.002 -0.343 -0.635 1.00 0.00 63 ARG A C 18
ATOM 25517 O O . ARG A 1 63 ? -13.815 -0.171 -0.912 1.00 0.00 63 ARG A O 18
ATOM 25538 N N . ALA A 1 64 ? -15.987 -0.110 -1.496 1.00 0.00 64 ALA A N 18
ATOM 25539 C CA . ALA A 1 64 ? -15.723 0.374 -2.846 1.00 0.00 64 ALA A CA 18
ATOM 25540 C C . ALA A 1 64 ? -15.059 1.746 -2.817 1.00 0.00 64 ALA A C 18
ATOM 25541 O O . ALA A 1 64 ? -15.129 2.476 -1.828 1.00 0.00 64 ALA A O 18
ATOM 25548 N N . PRO A 1 65 ? -14.397 2.107 -3.927 1.00 0.00 65 PRO A N 18
ATOM 25549 C CA . PRO A 1 65 ? -14.307 1.246 -5.110 1.00 0.00 65 PRO A CA 18
ATOM 25550 C C . PRO A 1 65 ? -13.432 0.020 -4.869 1.00 0.00 65 PRO A C 18
ATOM 25551 O O . PRO A 1 65 ? -13.634 -1.028 -5.483 1.00 0.00 65 PRO A O 18
ATOM 25562 N N . TYR A 1 66 ? -12.461 0.159 -3.973 1.00 0.00 66 TYR A N 18
ATOM 25563 C CA . TYR A 1 66 ? -11.555 -0.937 -3.653 1.00 0.00 66 TYR A CA 18
ATOM 25564 C C . TYR A 1 66 ? -12.325 -2.235 -3.432 1.00 0.00 66 TYR A C 18
ATOM 25565 O O . TYR A 1 66 ? -11.933 -3.296 -3.920 1.00 0.00 66 TYR A O 18
ATOM 25583 N N . THR A 1 67 ? -13.427 -2.143 -2.693 1.00 0.00 67 THR A N 18
ATOM 25584 C CA . THR A 1 67 ? -14.254 -3.308 -2.406 1.00 0.00 67 THR A CA 18
ATOM 25585 C C . THR A 1 67 ? -13.420 -4.584 -2.391 1.00 0.00 67 THR A C 18
ATOM 25586 O O . THR A 1 67 ? -13.838 -5.616 -2.918 1.00 0.00 67 THR A O 18
ATOM 25597 N N . ILE A 1 68 ? -12.240 -4.508 -1.785 1.00 0.00 68 ILE A N 18
ATOM 25598 C CA . ILE A 1 68 ? -11.349 -5.658 -1.701 1.00 0.00 68 ILE A CA 18
ATOM 25599 C C . ILE A 1 68 ? -12.066 -6.867 -1.110 1.00 0.00 68 ILE A C 18
ATOM 25600 O O . ILE A 1 68 ? -12.096 -7.049 0.107 1.00 0.00 68 ILE A O 18
ATOM 25616 N N . GLU A 1 69 ? -12.641 -7.691 -1.980 1.00 0.00 69 GLU A N 18
ATOM 25617 C CA . GLU A 1 69 ? -13.358 -8.884 -1.543 1.00 0.00 69 GLU A CA 18
ATOM 25618 C C . GLU A 1 69 ? -12.401 -10.060 -1.371 1.00 0.00 69 GLU A C 18
ATOM 25619 O O . GLU A 1 69 ? -12.694 -11.179 -1.791 1.00 0.00 69 GLU A O 18
ATOM 25631 N N . ASN A 1 70 ? -11.255 -9.798 -0.750 1.00 0.00 70 ASN A N 18
ATOM 25632 C CA . ASN A 1 70 ? -10.255 -10.835 -0.523 1.00 0.00 70 ASN A CA 18
ATOM 25633 C C . ASN A 1 70 ? -9.480 -10.570 0.764 1.00 0.00 70 ASN A C 18
ATOM 25634 O O . ASN A 1 70 ? -8.674 -9.643 0.837 1.00 0.00 70 ASN A O 18
ATOM 25645 N N . SER A 1 71 ? -9.730 -11.393 1.778 1.00 0.00 71 SER A N 18
ATOM 25646 C CA . SER A 1 71 ? -9.059 -11.246 3.065 1.00 0.00 71 SER A CA 18
ATOM 25647 C C . SER A 1 71 ? -7.545 -11.197 2.885 1.00 0.00 71 SER A C 18
ATOM 25648 O O . SER A 1 71 ? -6.899 -10.209 3.234 1.00 0.00 71 SER A O 18
ATOM 25656 N N . SER A 1 72 ? -6.985 -12.271 2.337 1.00 0.00 72 SER A N 18
ATOM 25657 C CA . SER A 1 72 ? -5.547 -12.354 2.114 1.00 0.00 72 SER A CA 18
ATOM 25658 C C . SER A 1 72 ? -4.978 -10.992 1.727 1.00 0.00 72 SER A C 18
ATOM 25659 O O . SER A 1 72 ? -3.978 -10.541 2.287 1.00 0.00 72 SER A O 18
ATOM 25667 N N . HIS A 1 73 ? -5.623 -10.341 0.764 1.00 0.00 73 HIS A N 18
ATOM 25668 C CA . HIS A 1 73 ? -5.183 -9.030 0.300 1.00 0.00 73 HIS A CA 18
ATOM 25669 C C . HIS A 1 73 ? -5.070 -8.052 1.465 1.00 0.00 73 HIS A C 18
ATOM 25670 O O . HIS A 1 73 ? -4.040 -7.401 1.644 1.00 0.00 73 HIS A O 18
ATOM 25685 N N . ARG A 1 74 ? -6.134 -7.952 2.255 1.00 0.00 74 ARG A N 18
ATOM 25686 C CA . ARG A 1 74 ? -6.154 -7.052 3.401 1.00 0.00 74 ARG A CA 18
ATOM 25687 C C . ARG A 1 74 ? -5.112 -7.467 4.436 1.00 0.00 74 ARG A C 18
ATOM 25688 O O . ARG A 1 74 ? -4.352 -6.636 4.934 1.00 0.00 74 ARG A O 18
ATOM 25709 N N . ARG A 1 75 ? -5.084 -8.757 4.756 1.00 0.00 75 ARG A N 18
ATOM 25710 C CA . ARG A 1 75 ? -4.138 -9.281 5.733 1.00 0.00 75 ARG A CA 18
ATOM 25711 C C . ARG A 1 75 ? -2.705 -8.919 5.351 1.00 0.00 75 ARG A C 18
ATOM 25712 O O . ARG A 1 75 ? -1.900 -8.544 6.204 1.00 0.00 75 ARG A O 18
ATOM 25733 N N . VAL A 1 76 ? -2.395 -9.032 4.063 1.00 0.00 76 VAL A N 18
ATOM 25734 C CA . VAL A 1 76 ? -1.060 -8.716 3.568 1.00 0.00 76 VAL A CA 18
ATOM 25735 C C . VAL A 1 76 ? -0.819 -7.211 3.561 1.00 0.00 76 VAL A C 18
ATOM 25736 O O . VAL A 1 76 ? 0.160 -6.726 4.128 1.00 0.00 76 VAL A O 18
ATOM 25749 N N . ILE A 1 77 ? -1.719 -6.476 2.915 1.00 0.00 77 ILE A N 18
ATOM 25750 C CA . ILE A 1 77 ? -1.605 -5.026 2.835 1.00 0.00 77 ILE A CA 18
ATOM 25751 C C . ILE A 1 77 ? -1.484 -4.406 4.223 1.00 0.00 77 ILE A C 18
ATOM 25752 O O . ILE A 1 77 ? -0.458 -3.816 4.564 1.00 0.00 77 ILE A O 18
ATOM 25768 N N . LEU A 1 78 ? -2.536 -4.546 5.021 1.00 0.00 78 LEU A N 18
ATOM 25769 C CA . LEU A 1 78 ? -2.548 -4.002 6.375 1.00 0.00 78 LEU A CA 18
ATOM 25770 C C . LEU A 1 78 ? -1.275 -4.382 7.125 1.00 0.00 78 LEU A C 18
ATOM 25771 O O . LEU A 1 78 ? -0.434 -3.530 7.415 1.00 0.00 78 LEU A O 18
ATOM 25787 N N . THR A 1 79 ? -1.137 -5.667 7.435 1.00 0.00 79 THR A N 18
ATOM 25788 C CA . THR A 1 79 ? 0.033 -6.160 8.150 1.00 0.00 79 THR A CA 18
ATOM 25789 C C . THR A 1 79 ? 1.297 -5.437 7.700 1.00 0.00 79 THR A C 18
ATOM 25790 O O . THR A 1 79 ? 1.963 -4.778 8.499 1.00 0.00 79 THR A O 18
ATOM 25801 N N . GLU A 1 80 ? 1.622 -5.564 6.417 1.00 0.00 80 GLU A N 18
ATOM 25802 C CA . GLU A 1 80 ? 2.807 -4.921 5.863 1.00 0.00 80 GLU A CA 18
ATOM 25803 C C . GLU A 1 80 ? 2.770 -3.414 6.100 1.00 0.00 80 GLU A C 18
ATOM 25804 O O . GLU A 1 80 ? 3.803 -2.784 6.331 1.00 0.00 80 GLU A O 18
ATOM 25816 N N . LEU A 1 81 ? 1.573 -2.841 6.040 1.00 0.00 81 LEU A N 18
ATOM 25817 C CA . LEU A 1 81 ? 1.399 -1.407 6.248 1.00 0.00 81 LEU A CA 18
ATOM 25818 C C . LEU A 1 81 ? 1.705 -1.025 7.693 1.00 0.00 81 LEU A C 18
ATOM 25819 O O . LEU A 1 81 ? 2.290 0.025 7.956 1.00 0.00 81 LEU A O 18
ATOM 25835 N N . GLU A 1 82 ? 1.306 -1.886 8.624 1.00 0.00 82 GLU A N 18
ATOM 25836 C CA . GLU A 1 82 ? 1.539 -1.638 10.042 1.00 0.00 82 GLU A CA 18
ATOM 25837 C C . GLU A 1 82 ? 3.032 -1.532 10.338 1.00 0.00 82 GLU A C 18
ATOM 25838 O O . GLU A 1 82 ? 3.436 -0.954 11.347 1.00 0.00 82 GLU A O 18
ATOM 25850 N N . ARG A 1 83 ? 3.846 -2.094 9.451 1.00 0.00 83 ARG A N 18
ATOM 25851 C CA . ARG A 1 83 ? 5.295 -2.065 9.617 1.00 0.00 83 ARG A CA 18
ATOM 25852 C C . ARG A 1 83 ? 5.888 -0.806 8.991 1.00 0.00 83 ARG A C 18
ATOM 25853 O O . ARG A 1 83 ? 6.502 0.011 9.677 1.00 0.00 83 ARG A O 18
ATOM 25874 N N . VAL A 1 84 ? 5.701 -0.657 7.683 1.00 0.00 84 VAL A N 18
ATOM 25875 C CA . VAL A 1 84 ? 6.217 0.502 6.964 1.00 0.00 84 VAL A CA 18
ATOM 25876 C C . VAL A 1 84 ? 5.785 1.801 7.634 1.00 0.00 84 VAL A C 18
ATOM 25877 O O . VAL A 1 84 ? 6.513 2.794 7.613 1.00 0.00 84 VAL A O 18
ATOM 25890 N N . ARG A 1 85 ? 4.597 1.787 8.228 1.00 0.00 85 ARG A N 18
ATOM 25891 C CA . ARG A 1 85 ? 4.067 2.965 8.905 1.00 0.00 85 ARG A CA 18
ATOM 25892 C C . ARG A 1 85 ? 4.753 3.174 10.251 1.00 0.00 85 ARG A C 18
ATOM 25893 O O . ARG A 1 85 ? 5.063 4.302 10.633 1.00 0.00 85 ARG A O 18
ATOM 25914 N N . SER A 1 86 ? 4.986 2.078 10.967 1.00 0.00 86 SER A N 18
ATOM 25915 C CA . SER A 1 86 ? 5.631 2.141 12.273 1.00 0.00 86 SER A CA 18
ATOM 25916 C C . SER A 1 86 ? 7.138 2.328 12.126 1.00 0.00 86 SER A C 18
ATOM 25917 O O . SER A 1 86 ? 7.676 2.284 11.020 1.00 0.00 86 SER A O 18
ATOM 25925 N N . GLY A 1 87 ? 7.815 2.537 13.251 1.00 0.00 87 GLY A N 18
ATOM 25926 C CA . GLY A 1 87 ? 9.253 2.728 13.227 1.00 0.00 87 GLY A CA 18
ATOM 25927 C C . GLY A 1 87 ? 9.976 1.810 14.193 1.00 0.00 87 GLY A C 18
ATOM 25928 O O . GLY A 1 87 ? 9.470 1.480 15.266 1.00 0.00 87 GLY A O 18
ATOM 25932 N N . PRO A 1 88 ? 11.189 1.382 13.813 1.00 0.00 88 PRO A N 18
ATOM 25933 C CA . PRO A 1 88 ? 12.008 0.490 14.639 1.00 0.00 88 PRO A CA 18
ATOM 25934 C C . PRO A 1 88 ? 12.537 1.182 15.891 1.00 0.00 88 PRO A C 18
ATOM 25935 O O . PRO A 1 88 ? 13.277 0.587 16.674 1.00 0.00 88 PRO A O 18
ATOM 25946 N N . SER A 1 89 ? 12.152 2.441 16.073 1.00 0.00 89 SER A N 18
ATOM 25947 C CA . SER A 1 89 ? 12.590 3.215 17.228 1.00 0.00 89 SER A CA 18
ATOM 25948 C C . SER A 1 89 ? 12.697 2.330 18.466 1.00 0.00 89 SER A C 18
ATOM 25949 O O . SER A 1 89 ? 11.839 1.483 18.713 1.00 0.00 89 SER A O 18
ATOM 25957 N N . SER A 1 90 ? 13.758 2.533 19.242 1.00 0.00 90 SER A N 18
ATOM 25958 C CA . SER A 1 90 ? 13.980 1.751 20.452 1.00 0.00 90 SER A CA 18
ATOM 25959 C C . SER A 1 90 ? 14.283 2.662 21.638 1.00 0.00 90 SER A C 18
ATOM 25960 O O . SER A 1 90 ? 14.611 3.835 21.467 1.00 0.00 90 SER A O 18
ATOM 25968 N N . GLY A 1 91 ? 14.171 2.111 22.843 1.00 0.00 91 GLY A N 18
ATOM 25969 C CA . GLY A 1 91 ? 14.436 2.886 24.041 1.00 0.00 91 GLY A CA 18
ATOM 25970 C C . GLY A 1 91 ? 13.582 2.451 25.215 1.00 0.00 91 GLY A C 18
ATOM 25971 O O . GLY A 1 91 ? 12.606 3.117 25.561 1.00 0.00 91 GLY A O 18
ATOM 25975 N N . GLY A 1 1 ? 10.666 14.471 -21.512 1.00 0.00 1 GLY A N 19
ATOM 25976 C CA . GLY A 1 1 ? 10.283 13.358 -20.663 1.00 0.00 1 GLY A CA 19
ATOM 25977 C C . GLY A 1 1 ? 10.531 13.637 -19.194 1.00 0.00 1 GLY A C 19
ATOM 25978 O O . GLY A 1 1 ? 9.868 14.484 -18.595 1.00 0.00 1 GLY A O 19
ATOM 25982 N N . SER A 1 2 ? 11.488 12.921 -18.610 1.00 0.00 2 SER A N 19
ATOM 25983 C CA . SER A 1 2 ? 11.818 13.093 -17.201 1.00 0.00 2 SER A CA 19
ATOM 25984 C C . SER A 1 2 ? 13.327 13.023 -16.984 1.00 0.00 2 SER A C 19
ATOM 25985 O O . SER A 1 2 ? 14.084 12.710 -17.903 1.00 0.00 2 SER A O 19
ATOM 25993 N N . SER A 1 3 ? 13.757 13.318 -15.761 1.00 0.00 3 SER A N 19
ATOM 25994 C CA . SER A 1 3 ? 15.175 13.294 -15.423 1.00 0.00 3 SER A CA 19
ATOM 25995 C C . SER A 1 3 ? 15.582 11.924 -14.889 1.00 0.00 3 SER A C 19
ATOM 25996 O O . SER A 1 3 ? 16.495 11.286 -15.414 1.00 0.00 3 SER A O 19
ATOM 26004 N N . GLY A 1 4 ? 14.898 11.476 -13.840 1.00 0.00 4 GLY A N 19
ATOM 26005 C CA . GLY A 1 4 ? 15.202 10.185 -13.251 1.00 0.00 4 GLY A CA 19
ATOM 26006 C C . GLY A 1 4 ? 14.112 9.704 -12.315 1.00 0.00 4 GLY A C 19
ATOM 26007 O O . GLY A 1 4 ? 12.970 10.155 -12.397 1.00 0.00 4 GLY A O 19
ATOM 26011 N N . SER A 1 5 ? 14.464 8.783 -11.423 1.00 0.00 5 SER A N 19
ATOM 26012 C CA . SER A 1 5 ? 13.505 8.236 -10.471 1.00 0.00 5 SER A CA 19
ATOM 26013 C C . SER A 1 5 ? 14.065 8.277 -9.052 1.00 0.00 5 SER A C 19
ATOM 26014 O O . SER A 1 5 ? 13.442 8.826 -8.143 1.00 0.00 5 SER A O 19
ATOM 26022 N N . SER A 1 6 ? 15.245 7.692 -8.870 1.00 0.00 6 SER A N 19
ATOM 26023 C CA . SER A 1 6 ? 15.888 7.658 -7.562 1.00 0.00 6 SER A CA 19
ATOM 26024 C C . SER A 1 6 ? 15.062 6.843 -6.572 1.00 0.00 6 SER A C 19
ATOM 26025 O O . SER A 1 6 ? 14.733 7.315 -5.484 1.00 0.00 6 SER A O 19
ATOM 26033 N N . GLY A 1 7 ? 14.729 5.615 -6.957 1.00 0.00 7 GLY A N 19
ATOM 26034 C CA . GLY A 1 7 ? 13.943 4.754 -6.093 1.00 0.00 7 GLY A CA 19
ATOM 26035 C C . GLY A 1 7 ? 14.542 3.368 -5.957 1.00 0.00 7 GLY A C 19
ATOM 26036 O O . GLY A 1 7 ? 14.422 2.542 -6.862 1.00 0.00 7 GLY A O 19
ATOM 26040 N N . GLU A 1 8 ? 15.190 3.113 -4.825 1.00 0.00 8 GLU A N 19
ATOM 26041 C CA . GLU A 1 8 ? 15.812 1.818 -4.576 1.00 0.00 8 GLU A CA 19
ATOM 26042 C C . GLU A 1 8 ? 15.060 1.052 -3.491 1.00 0.00 8 GLU A C 19
ATOM 26043 O O . GLU A 1 8 ? 15.154 1.377 -2.307 1.00 0.00 8 GLU A O 19
ATOM 26055 N N . HIS A 1 9 ? 14.312 0.034 -3.905 1.00 0.00 9 HIS A N 19
ATOM 26056 C CA . HIS A 1 9 ? 13.542 -0.779 -2.970 1.00 0.00 9 HIS A CA 19
ATOM 26057 C C . HIS A 1 9 ? 14.284 -0.932 -1.645 1.00 0.00 9 HIS A C 19
ATOM 26058 O O . HIS A 1 9 ? 15.281 -1.648 -1.560 1.00 0.00 9 HIS A O 19
ATOM 26073 N N . GLY A 1 10 ? 13.792 -0.253 -0.614 1.00 0.00 10 GLY A N 19
ATOM 26074 C CA . GLY A 1 10 ? 14.421 -0.327 0.692 1.00 0.00 10 GLY A CA 19
ATOM 26075 C C . GLY A 1 10 ? 14.189 0.922 1.519 1.00 0.00 10 GLY A C 19
ATOM 26076 O O . GLY A 1 10 ? 13.984 0.844 2.731 1.00 0.00 10 GLY A O 19
ATOM 26080 N N . LEU A 1 11 ? 14.221 2.078 0.864 1.00 0.00 11 LEU A N 19
ATOM 26081 C CA . LEU A 1 11 ? 14.014 3.350 1.547 1.00 0.00 11 LEU A CA 19
ATOM 26082 C C . LEU A 1 11 ? 12.548 3.533 1.925 1.00 0.00 11 LEU A C 19
ATOM 26083 O O . LEU A 1 11 ? 12.163 4.561 2.483 1.00 0.00 11 LEU A O 19
ATOM 26099 N N . LEU A 1 12 ? 11.734 2.529 1.619 1.00 0.00 12 LEU A N 19
ATOM 26100 C CA . LEU A 1 12 ? 10.309 2.577 1.929 1.00 0.00 12 LEU A CA 19
ATOM 26101 C C . LEU A 1 12 ? 10.077 2.507 3.435 1.00 0.00 12 LEU A C 19
ATOM 26102 O O . LEU A 1 12 ? 9.336 3.313 3.998 1.00 0.00 12 LEU A O 19
ATOM 26118 N N . VAL A 1 13 ? 10.716 1.538 4.083 1.00 0.00 13 VAL A N 19
ATOM 26119 C CA . VAL A 1 13 ? 10.582 1.364 5.524 1.00 0.00 13 VAL A CA 19
ATOM 26120 C C . VAL A 1 13 ? 11.161 2.556 6.278 1.00 0.00 13 VAL A C 19
ATOM 26121 O O . VAL A 1 13 ? 10.780 2.829 7.416 1.00 0.00 13 VAL A O 19
ATOM 26134 N N . HIS A 1 14 ? 12.084 3.264 5.634 1.00 0.00 14 HIS A N 19
ATOM 26135 C CA . HIS A 1 14 ? 12.715 4.430 6.244 1.00 0.00 14 HIS A CA 19
ATOM 26136 C C . HIS A 1 14 ? 11.841 5.669 6.079 1.00 0.00 14 HIS A C 19
ATOM 26137 O O . HIS A 1 14 ? 11.643 6.432 7.025 1.00 0.00 14 HIS A O 19
ATOM 26152 N N . LYS A 1 15 ? 11.322 5.865 4.872 1.00 0.00 15 LYS A N 19
ATOM 26153 C CA . LYS A 1 15 ? 10.469 7.012 4.583 1.00 0.00 15 LYS A CA 19
ATOM 26154 C C . LYS A 1 15 ? 9.035 6.751 5.035 1.00 0.00 15 LYS A C 19
ATOM 26155 O O . LYS A 1 15 ? 8.479 5.684 4.781 1.00 0.00 15 LYS A O 19
ATOM 26174 N N . ALA A 1 16 ? 8.443 7.735 5.705 1.00 0.00 16 ALA A N 19
ATOM 26175 C CA . ALA A 1 16 ? 7.074 7.613 6.189 1.00 0.00 16 ALA A CA 19
ATOM 26176 C C . ALA A 1 16 ? 6.107 7.345 5.040 1.00 0.00 16 ALA A C 19
ATOM 26177 O O . ALA A 1 16 ? 6.181 7.985 3.991 1.00 0.00 16 ALA A O 19
ATOM 26184 N N . VAL A 1 17 ? 5.202 6.393 5.245 1.00 0.00 17 VAL A N 19
ATOM 26185 C CA . VAL A 1 17 ? 4.220 6.040 4.226 1.00 0.00 17 VAL A CA 19
ATOM 26186 C C . VAL A 1 17 ? 3.293 7.213 3.927 1.00 0.00 17 VAL A C 19
ATOM 26187 O O . VAL A 1 17 ? 2.846 7.390 2.794 1.00 0.00 17 VAL A O 19
ATOM 26200 N N . ASP A 1 18 ? 3.009 8.011 4.950 1.00 0.00 18 ASP A N 19
ATOM 26201 C CA . ASP A 1 18 ? 2.136 9.169 4.797 1.00 0.00 18 ASP A CA 19
ATOM 26202 C C . ASP A 1 18 ? 2.754 10.194 3.851 1.00 0.00 18 ASP A C 19
ATOM 26203 O O . ASP A 1 18 ? 2.124 11.193 3.503 1.00 0.00 18 ASP A O 19
ATOM 26212 N N . LYS A 1 19 ? 3.991 9.941 3.439 1.00 0.00 19 LYS A N 19
ATOM 26213 C CA . LYS A 1 19 ? 4.696 10.840 2.533 1.00 0.00 19 LYS A CA 19
ATOM 26214 C C . LYS A 1 19 ? 4.938 10.173 1.183 1.00 0.00 19 LYS A C 19
ATOM 26215 O O . LYS A 1 19 ? 5.502 10.781 0.273 1.00 0.00 19 LYS A O 19
ATOM 26234 N N . TRP A 1 20 ? 4.508 8.923 1.061 1.00 0.00 20 TRP A N 19
ATOM 26235 C CA . T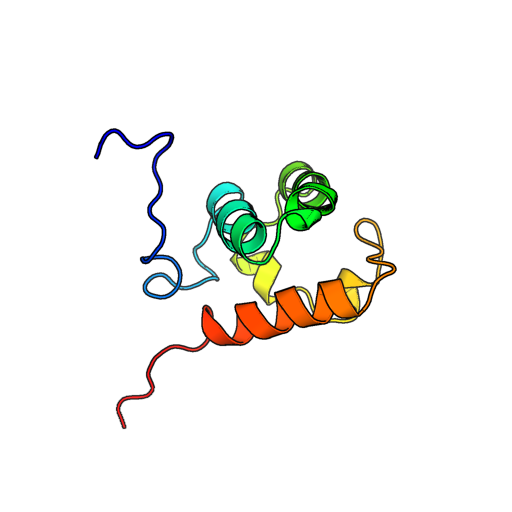RP A 1 20 ? 4.678 8.174 -0.179 1.00 0.00 20 TRP A CA 19
ATOM 26236 C C . TRP A 1 20 ? 3.853 8.791 -1.304 1.00 0.00 20 TRP A C 19
ATOM 26237 O O . TRP A 1 20 ? 2.937 9.576 -1.058 1.00 0.00 20 TRP A O 19
ATOM 26258 N N . THR A 1 21 ? 4.183 8.430 -2.540 1.00 0.00 21 THR A N 19
ATOM 26259 C CA . THR A 1 21 ? 3.473 8.948 -3.703 1.00 0.00 21 THR A CA 19
ATOM 26260 C C . THR A 1 21 ? 2.699 7.843 -4.412 1.00 0.00 21 THR A C 19
ATOM 26261 O O . THR A 1 21 ? 3.024 6.662 -4.285 1.00 0.00 21 THR A O 19
ATOM 26272 N N . THR A 1 22 ? 1.671 8.233 -5.160 1.00 0.00 22 THR A N 19
ATOM 26273 C CA . THR A 1 22 ? 0.850 7.276 -5.889 1.00 0.00 22 THR A CA 19
ATOM 26274 C C . THR A 1 22 ? 1.698 6.145 -6.460 1.00 0.00 22 THR A C 19
ATOM 26275 O O . THR A 1 22 ? 1.259 4.997 -6.519 1.00 0.00 22 THR A O 19
ATOM 26286 N N . GLU A 1 23 ? 2.916 6.478 -6.877 1.00 0.00 23 GLU A N 19
ATOM 26287 C CA . GLU A 1 23 ? 3.825 5.488 -7.443 1.00 0.00 23 GLU A CA 19
ATOM 26288 C C . GLU A 1 23 ? 4.358 4.556 -6.358 1.00 0.00 23 GLU A C 19
ATOM 26289 O O . GLU A 1 23 ? 4.165 3.342 -6.419 1.00 0.00 23 GLU A O 19
ATOM 26301 N N . GLU A 1 24 ? 5.030 5.134 -5.367 1.00 0.00 24 GLU A N 19
ATOM 26302 C CA . GLU A 1 24 ? 5.592 4.355 -4.270 1.00 0.00 24 GLU A CA 19
ATOM 26303 C C . GLU A 1 24 ? 4.531 3.454 -3.644 1.00 0.00 24 GLU A C 19
ATOM 26304 O O . GLU A 1 24 ? 4.776 2.276 -3.383 1.00 0.00 24 GLU A O 19
ATOM 26316 N N . VAL A 1 25 ? 3.351 4.017 -3.403 1.00 0.00 25 VAL A N 19
ATOM 26317 C CA . VAL A 1 25 ? 2.253 3.266 -2.808 1.00 0.00 25 VAL A CA 19
ATOM 26318 C C . VAL A 1 25 ? 2.049 1.933 -3.520 1.00 0.00 25 VAL A C 19
ATOM 26319 O O . VAL A 1 25 ? 1.979 0.882 -2.884 1.00 0.00 25 VAL A O 19
ATOM 26332 N N . VAL A 1 26 ? 1.954 1.985 -4.845 1.00 0.00 26 VAL A N 19
ATOM 26333 C CA . VAL A 1 26 ? 1.759 0.782 -5.645 1.00 0.00 26 VAL A CA 19
ATOM 26334 C C . VAL A 1 26 ? 3.003 -0.100 -5.623 1.00 0.00 26 VAL A C 19
ATOM 26335 O O . VAL A 1 26 ? 2.906 -1.327 -5.575 1.00 0.00 26 VAL A O 19
ATOM 26348 N N . LEU A 1 27 ? 4.170 0.532 -5.657 1.00 0.00 27 LEU A N 19
ATOM 26349 C CA . LEU A 1 27 ? 5.435 -0.195 -5.639 1.00 0.00 27 LEU A CA 19
ATOM 26350 C C . LEU A 1 27 ? 5.542 -1.072 -4.396 1.00 0.00 27 LEU A C 19
ATOM 26351 O O . LEU A 1 27 ? 5.848 -2.260 -4.487 1.00 0.00 27 LEU A O 19
ATOM 26367 N N . TRP A 1 28 ? 5.285 -0.478 -3.236 1.00 0.00 28 TRP A N 19
ATOM 26368 C CA . TRP A 1 28 ? 5.351 -1.206 -1.974 1.00 0.00 28 TRP A CA 19
ATOM 26369 C C . TRP A 1 28 ? 4.420 -2.413 -1.993 1.00 0.00 28 TRP A C 19
ATOM 26370 O O . TRP A 1 28 ? 4.775 -3.491 -1.513 1.00 0.00 28 TRP A O 19
ATOM 26391 N N . LEU A 1 29 ? 3.228 -2.227 -2.550 1.00 0.00 29 LEU A N 19
ATOM 26392 C CA . LEU A 1 29 ? 2.246 -3.303 -2.632 1.00 0.00 29 LEU A CA 19
ATOM 26393 C C . LEU A 1 29 ? 2.644 -4.325 -3.692 1.00 0.00 29 LEU A C 19
ATOM 26394 O O . LEU A 1 29 ? 2.281 -5.497 -3.604 1.00 0.00 29 LEU A O 19
ATOM 26410 N N . GLU A 1 30 ? 3.395 -3.872 -4.691 1.00 0.00 30 GLU A N 19
ATOM 26411 C CA . GLU A 1 30 ? 3.844 -4.748 -5.767 1.00 0.00 30 GLU A CA 19
ATOM 26412 C C . GLU A 1 30 ? 5.001 -5.628 -5.304 1.00 0.00 30 GLU A C 19
ATOM 26413 O O . GLU A 1 30 ? 5.611 -6.339 -6.103 1.00 0.00 30 GLU A O 19
ATOM 26425 N N . GLN A 1 31 ? 5.298 -5.574 -4.010 1.00 0.00 31 GLN A N 19
ATOM 26426 C CA . GLN A 1 31 ? 6.383 -6.365 -3.441 1.00 0.00 31 GLN A CA 19
ATOM 26427 C C . GLN A 1 31 ? 5.841 -7.440 -2.506 1.00 0.00 31 GLN A C 19
ATOM 26428 O O . GLN A 1 31 ? 6.509 -8.439 -2.237 1.00 0.00 31 GLN A O 19
ATOM 26442 N N . LEU A 1 32 ? 4.625 -7.230 -2.013 1.00 0.00 32 LEU A N 19
ATOM 26443 C CA . LEU A 1 32 ? 3.992 -8.182 -1.106 1.00 0.00 32 LEU A CA 19
ATOM 26444 C C . LEU A 1 32 ? 3.557 -9.438 -1.853 1.00 0.00 32 LEU A C 19
ATOM 26445 O O . LEU A 1 32 ? 3.466 -10.519 -1.272 1.00 0.00 32 LEU A O 19
ATOM 26461 N N . GLY A 1 33 ? 3.292 -9.290 -3.148 1.00 0.00 33 GLY A N 19
ATOM 26462 C CA . GLY A 1 33 ? 2.872 -10.421 -3.954 1.00 0.00 33 GLY A CA 19
ATOM 26463 C C . GLY A 1 33 ? 2.558 -10.029 -5.384 1.00 0.00 33 GLY A C 19
ATOM 26464 O O . GLY A 1 33 ? 2.392 -8.853 -5.706 1.00 0.00 33 GLY A O 19
ATOM 26468 N N . PRO A 1 34 ? 2.475 -11.031 -6.272 1.00 0.00 34 PRO A N 19
ATOM 26469 C CA . PRO A 1 34 ? 2.181 -10.810 -7.690 1.00 0.00 34 PRO A CA 19
ATOM 26470 C C . PRO A 1 34 ? 0.743 -10.357 -7.920 1.00 0.00 34 PRO A C 19
ATOM 26471 O O . PRO A 1 34 ? 0.440 -9.705 -8.919 1.00 0.00 34 PRO A O 19
ATOM 26482 N N . TRP A 1 35 ? -0.138 -10.707 -6.990 1.00 0.00 35 TRP A N 19
ATOM 26483 C CA . TRP A 1 35 ? -1.545 -10.336 -7.091 1.00 0.00 35 TRP A CA 19
ATOM 26484 C C . TRP A 1 35 ? -1.720 -8.826 -6.965 1.00 0.00 35 TRP A C 19
ATOM 26485 O O . TRP A 1 35 ? -2.759 -8.280 -7.334 1.00 0.00 35 TRP A O 19
ATOM 26506 N N . ALA A 1 36 ? -0.697 -8.158 -6.442 1.00 0.00 36 ALA A N 19
ATOM 26507 C CA . ALA A 1 36 ? -0.738 -6.711 -6.270 1.00 0.00 36 ALA A CA 19
ATOM 26508 C C . ALA A 1 36 ? -1.005 -6.008 -7.596 1.00 0.00 36 ALA A C 19
ATOM 26509 O O . ALA A 1 36 ? -1.613 -4.938 -7.631 1.00 0.00 36 ALA A O 19
ATOM 26516 N N . SER A 1 37 ? -0.545 -6.615 -8.686 1.00 0.00 37 SER A N 19
ATOM 26517 C CA . SER A 1 37 ? -0.731 -6.044 -10.015 1.00 0.00 37 SER A CA 19
ATOM 26518 C C . SER A 1 37 ? -2.200 -6.085 -10.423 1.00 0.00 37 SER A C 19
ATOM 26519 O O . SER A 1 37 ? -2.593 -5.495 -11.431 1.00 0.00 37 SER A O 19
ATOM 26527 N N . LEU A 1 38 ? -3.008 -6.785 -9.634 1.00 0.00 38 LEU A N 19
ATOM 26528 C CA . LEU A 1 38 ? -4.435 -6.904 -9.912 1.00 0.00 38 LEU A CA 19
ATOM 26529 C C . LEU A 1 38 ? -5.212 -5.759 -9.271 1.00 0.00 38 LEU A C 19
ATOM 26530 O O . LEU A 1 38 ? -6.395 -5.564 -9.553 1.00 0.00 38 LEU A O 19
ATOM 26546 N N . TYR A 1 39 ? -4.539 -5.004 -8.410 1.00 0.00 39 TYR A N 19
ATOM 26547 C CA . TYR A 1 39 ? -5.167 -3.878 -7.728 1.00 0.00 39 TYR A CA 19
ATOM 26548 C C . TYR A 1 39 ? -4.460 -2.571 -8.073 1.00 0.00 39 TYR A C 19
ATOM 26549 O O . TYR A 1 39 ? -5.045 -1.492 -7.976 1.00 0.00 39 TYR A O 19
ATOM 26567 N N . ARG A 1 40 ? -3.198 -2.676 -8.475 1.00 0.00 40 ARG A N 19
ATOM 26568 C CA . ARG A 1 40 ? -2.410 -1.503 -8.834 1.00 0.00 40 ARG A CA 19
ATOM 26569 C C . ARG A 1 40 ? -3.261 -0.486 -9.588 1.00 0.00 40 ARG A C 19
ATOM 26570 O O . ARG A 1 40 ? -3.254 0.703 -9.270 1.00 0.00 40 ARG A O 19
ATOM 26591 N N . ASP A 1 41 ? -3.993 -0.962 -10.590 1.00 0.00 41 ASP A N 19
ATOM 26592 C CA . ASP A 1 41 ? -4.850 -0.095 -11.390 1.00 0.00 41 ASP A CA 19
ATOM 26593 C C . ASP A 1 41 ? -5.791 0.710 -10.499 1.00 0.00 41 ASP A C 19
ATOM 26594 O O . ASP A 1 41 ? -6.039 1.890 -10.748 1.00 0.00 41 ASP A O 19
ATOM 26603 N N . ARG A 1 42 ? -6.313 0.064 -9.462 1.00 0.00 42 ARG A N 19
ATOM 26604 C CA . ARG A 1 42 ? -7.229 0.719 -8.536 1.00 0.00 42 ARG A CA 19
ATOM 26605 C C . ARG A 1 42 ? -6.507 1.792 -7.725 1.00 0.00 42 ARG A C 19
ATOM 26606 O O . ARG A 1 42 ? -7.078 2.838 -7.413 1.00 0.00 42 ARG A O 19
ATOM 26627 N N . PHE A 1 43 ? -5.250 1.526 -7.387 1.00 0.00 43 PHE A N 19
ATOM 26628 C CA . PHE A 1 43 ? -4.451 2.467 -6.612 1.00 0.00 43 PHE A CA 19
ATOM 26629 C C . PHE A 1 43 ? -4.150 3.723 -7.425 1.00 0.00 43 PHE A C 19
ATOM 26630 O O . PHE A 1 43 ? -4.399 4.843 -6.974 1.00 0.00 43 PHE A O 19
ATOM 26647 N N . LEU A 1 44 ? -3.613 3.530 -8.624 1.00 0.00 44 LEU A N 19
ATOM 26648 C CA . LEU A 1 44 ? -3.278 4.647 -9.501 1.00 0.00 44 LEU A CA 19
ATOM 26649 C C . LEU A 1 44 ? -4.526 5.441 -9.874 1.00 0.00 44 LEU A C 19
ATOM 26650 O O . LEU A 1 44 ? -4.592 6.650 -9.656 1.00 0.00 44 LEU A O 19
ATOM 26666 N N . SER A 1 45 ? -5.514 4.751 -10.435 1.00 0.00 45 SER A N 19
ATOM 26667 C CA . SER A 1 45 ? -6.760 5.392 -10.840 1.00 0.00 45 SER A CA 19
ATOM 26668 C C . SER A 1 45 ? -7.348 6.208 -9.693 1.00 0.00 45 SER A C 19
ATOM 26669 O O . SER A 1 45 ? -7.706 7.372 -9.865 1.00 0.00 45 SER A O 19
ATOM 26677 N N . GLU A 1 46 ? -7.445 5.586 -8.521 1.00 0.00 46 GLU A N 19
ATOM 26678 C CA . GLU A 1 46 ? -7.991 6.254 -7.346 1.00 0.00 46 GLU A CA 19
ATOM 26679 C C . GLU A 1 46 ? -6.974 7.222 -6.749 1.00 0.00 46 GLU A C 19
ATOM 26680 O O . GLU A 1 46 ? -7.196 7.790 -5.679 1.00 0.00 46 GLU A O 19
ATOM 26692 N N . ARG A 1 47 ? -5.859 7.404 -7.447 1.00 0.00 47 ARG A N 19
ATOM 26693 C CA . ARG A 1 47 ? -4.806 8.302 -6.986 1.00 0.00 47 ARG A CA 19
ATOM 26694 C C . ARG A 1 47 ? -4.469 8.037 -5.521 1.00 0.00 47 ARG A C 19
ATOM 26695 O O . ARG A 1 47 ? -4.115 8.953 -4.779 1.00 0.00 47 ARG A O 19
ATOM 26716 N N . VAL A 1 48 ? -4.582 6.777 -5.112 1.00 0.00 48 VAL A N 19
ATOM 26717 C CA . VAL A 1 48 ? -4.289 6.391 -3.737 1.00 0.00 48 VAL A CA 19
ATOM 26718 C C . VAL A 1 48 ? -2.836 6.685 -3.382 1.00 0.00 48 VAL A C 19
ATOM 26719 O O . VAL A 1 48 ? -1.941 5.895 -3.680 1.00 0.00 48 VAL A O 19
ATOM 26732 N N . ASN A 1 49 ? -2.608 7.827 -2.741 1.00 0.00 49 ASN A N 19
ATOM 26733 C CA . ASN A 1 49 ? -1.262 8.226 -2.345 1.00 0.00 49 ASN A CA 19
ATOM 26734 C C . ASN A 1 49 ? -0.948 7.749 -0.930 1.00 0.00 49 ASN A C 19
ATOM 26735 O O . ASN A 1 49 ? -1.849 7.407 -0.165 1.00 0.00 49 ASN A O 19
ATOM 26746 N N . GLY A 1 50 ? 0.337 7.730 -0.589 1.00 0.00 50 GLY A N 19
ATOM 26747 C CA . GLY A 1 50 ? 0.747 7.294 0.733 1.00 0.00 50 GLY A CA 19
ATOM 26748 C C . GLY A 1 50 ? -0.258 7.667 1.804 1.00 0.00 50 GLY A C 19
ATOM 26749 O O . GLY A 1 50 ? -0.896 6.796 2.397 1.00 0.00 50 GLY A O 19
ATOM 26753 N N . ARG A 1 51 ? -0.400 8.964 2.055 1.00 0.00 51 ARG A N 19
ATOM 26754 C CA . ARG A 1 51 ? -1.333 9.450 3.065 1.00 0.00 51 ARG A CA 19
ATOM 26755 C C . ARG A 1 51 ? -2.657 8.696 2.989 1.00 0.00 51 ARG A C 19
ATOM 26756 O O . ARG A 1 51 ? -3.209 8.283 4.011 1.00 0.00 51 ARG A O 19
ATOM 26777 N N . LEU A 1 52 ? -3.162 8.519 1.773 1.00 0.00 52 LEU A N 19
ATOM 26778 C CA . LEU A 1 52 ? -4.423 7.814 1.564 1.00 0.00 52 LEU A CA 19
ATOM 26779 C C . LEU A 1 52 ? -4.314 6.360 2.010 1.00 0.00 52 LEU A C 19
ATOM 26780 O O . LEU A 1 52 ? -5.159 5.864 2.757 1.00 0.00 52 LEU A O 19
ATOM 26796 N N . LEU A 1 53 ? -3.269 5.682 1.550 1.00 0.00 53 LEU A N 19
ATOM 26797 C CA . LEU A 1 53 ? -3.048 4.284 1.904 1.00 0.00 53 LEU A CA 19
ATOM 26798 C C . LEU A 1 53 ? -3.182 4.075 3.410 1.00 0.00 53 LEU A C 19
ATOM 26799 O O . LEU A 1 53 ? -3.703 3.055 3.862 1.00 0.00 53 LEU A O 19
ATOM 26815 N N . LEU A 1 54 ? -2.709 5.049 4.180 1.00 0.00 54 LEU A N 19
ATOM 26816 C CA . LEU A 1 54 ? -2.778 4.974 5.636 1.00 0.00 54 LEU A CA 19
ATOM 26817 C C . LEU A 1 54 ? -4.212 5.156 6.123 1.00 0.00 54 LEU A C 19
ATOM 26818 O O . LEU A 1 54 ? -4.731 4.335 6.881 1.00 0.00 54 LEU A O 19
ATOM 26834 N N . THR A 1 55 ? -4.849 6.236 5.682 1.00 0.00 55 THR A N 19
ATOM 26835 C CA . THR A 1 55 ? -6.223 6.525 6.072 1.00 0.00 55 THR A CA 19
ATOM 26836 C C . THR A 1 55 ? -7.129 5.324 5.828 1.00 0.00 55 THR A C 19
ATOM 26837 O O . THR A 1 55 ? -8.226 5.237 6.382 1.00 0.00 55 THR A O 19
ATOM 26848 N N . LEU A 1 56 ? -6.664 4.398 4.996 1.00 0.00 56 LEU A N 19
ATOM 26849 C CA . LEU A 1 56 ? -7.433 3.199 4.679 1.00 0.00 56 LEU A CA 19
ATOM 26850 C C . LEU A 1 56 ? -7.422 2.220 5.849 1.00 0.00 56 LEU A C 19
ATOM 26851 O O . LEU A 1 56 ? -6.429 2.104 6.567 1.00 0.00 56 LEU A O 19
ATOM 26867 N N . THR A 1 57 ? -8.534 1.516 6.035 1.00 0.00 57 THR A N 19
ATOM 26868 C CA . THR A 1 57 ? -8.653 0.546 7.116 1.00 0.00 57 THR A CA 19
ATOM 26869 C C . THR A 1 57 ? -9.331 -0.732 6.636 1.00 0.00 57 THR A C 19
ATOM 26870 O O . THR A 1 57 ? -9.969 -0.750 5.584 1.00 0.00 57 THR A O 19
ATOM 26881 N N . GLU A 1 58 ? -9.187 -1.801 7.414 1.00 0.00 58 GLU A N 19
ATOM 26882 C CA . GLU A 1 58 ? -9.786 -3.084 7.067 1.00 0.00 58 GLU A CA 19
ATOM 26883 C C . GLU A 1 58 ? -11.124 -2.886 6.360 1.00 0.00 58 GLU A C 19
ATOM 26884 O O . GLU A 1 58 ? -11.496 -3.666 5.484 1.00 0.00 58 GLU A O 19
ATOM 26896 N N . GLU A 1 59 ? -11.843 -1.838 6.748 1.00 0.00 59 GLU A N 19
ATOM 26897 C CA . GLU A 1 59 ? -13.140 -1.538 6.153 1.00 0.00 59 GLU A CA 19
ATOM 26898 C C . GLU A 1 59 ? -12.976 -0.984 4.741 1.00 0.00 59 GLU A C 19
ATOM 26899 O O . GLU A 1 59 ? -13.226 -1.680 3.757 1.00 0.00 59 GLU A O 19
ATOM 26911 N N . GLU A 1 60 ? -12.554 0.274 4.651 1.00 0.00 60 GLU A N 19
ATOM 26912 C CA . GLU A 1 60 ? -12.358 0.922 3.359 1.00 0.00 60 GLU A CA 19
ATOM 26913 C C . GLU A 1 60 ? -11.837 -0.072 2.325 1.00 0.00 60 GLU A C 19
ATOM 26914 O O . GLU A 1 60 ? -12.251 -0.053 1.166 1.00 0.00 60 GLU A O 19
ATOM 26926 N N . PHE A 1 61 ? -10.926 -0.940 2.753 1.00 0.00 61 PHE A N 19
ATOM 26927 C CA . PHE A 1 61 ? -10.347 -1.941 1.865 1.00 0.00 61 PHE A CA 19
ATOM 26928 C C . PHE A 1 61 ? -11.419 -2.900 1.355 1.00 0.00 61 PHE A C 19
ATOM 26929 O O . PHE A 1 61 ? -11.470 -3.215 0.166 1.00 0.00 61 PHE A O 19
ATOM 26946 N N . SER A 1 62 ? -12.272 -3.362 2.263 1.00 0.00 62 SER A N 19
ATOM 26947 C CA . SER A 1 62 ? -13.340 -4.288 1.907 1.00 0.00 62 SER A CA 19
ATOM 26948 C C . SER A 1 62 ? -14.473 -3.561 1.189 1.00 0.00 62 SER A C 19
ATOM 26949 O O . SER A 1 62 ? -15.386 -4.189 0.651 1.00 0.00 62 SER A O 19
ATOM 26957 N N . ARG A 1 63 ? -14.408 -2.234 1.184 1.00 0.00 63 ARG A N 19
ATOM 26958 C CA . ARG A 1 63 ? -15.428 -1.421 0.534 1.00 0.00 63 ARG A CA 19
ATOM 26959 C C . ARG A 1 63 ? -14.995 -1.032 -0.877 1.00 0.00 63 ARG A C 19
ATOM 26960 O O . ARG A 1 63 ? -13.807 -0.867 -1.149 1.00 0.00 63 ARG A O 19
ATOM 26981 N N . ALA A 1 64 ? -15.969 -0.890 -1.770 1.00 0.00 64 ALA A N 19
ATOM 26982 C CA . ALA A 1 64 ? -15.690 -0.520 -3.152 1.00 0.00 64 ALA A CA 19
ATOM 26983 C C . ALA A 1 64 ? -15.008 0.843 -3.229 1.00 0.00 64 ALA A C 19
ATOM 26984 O O . ALA A 1 64 ? -15.060 1.643 -2.294 1.00 0.00 64 ALA A O 19
ATOM 26991 N N . PRO A 1 65 ? -14.353 1.114 -4.367 1.00 0.00 65 PRO A N 19
ATOM 26992 C CA . PRO A 1 65 ? -14.284 0.169 -5.486 1.00 0.00 65 PRO A CA 19
ATOM 26993 C C . PRO A 1 65 ? -13.422 -1.047 -5.165 1.00 0.00 65 PRO A C 19
ATOM 26994 O O . PRO A 1 65 ? -13.625 -2.127 -5.719 1.00 0.00 65 PRO A O 19
ATOM 27005 N N . TYR A 1 66 ? -12.461 -0.864 -4.266 1.00 0.00 66 TYR A N 19
ATOM 27006 C CA . TYR A 1 66 ? -11.566 -1.946 -3.873 1.00 0.00 66 TYR A CA 19
ATOM 27007 C C . TYR A 1 66 ? -12.356 -3.196 -3.496 1.00 0.00 66 TYR A C 19
ATOM 27008 O O . TYR A 1 66 ? -11.987 -4.313 -3.860 1.00 0.00 66 TYR A O 19
ATOM 27026 N N . THR A 1 67 ? -13.448 -3.000 -2.764 1.00 0.00 67 THR A N 19
ATOM 27027 C CA . THR A 1 67 ? -14.291 -4.109 -2.336 1.00 0.00 67 THR A CA 19
ATOM 27028 C C . THR A 1 67 ? -13.458 -5.350 -2.038 1.00 0.00 67 THR A C 19
ATOM 27029 O O . THR A 1 67 ? -13.917 -6.477 -2.225 1.00 0.00 67 THR A O 19
ATOM 27040 N N . ILE A 1 68 ? -12.232 -5.136 -1.573 1.00 0.00 68 ILE A N 19
ATOM 27041 C CA . ILE A 1 68 ? -11.336 -6.238 -1.247 1.00 0.00 68 ILE A CA 19
ATOM 27042 C C . ILE A 1 68 ? -12.070 -7.337 -0.487 1.00 0.00 68 ILE A C 19
ATOM 27043 O O . ILE A 1 68 ? -12.383 -7.185 0.693 1.00 0.00 68 ILE A O 19
ATOM 27059 N N . GLU A 1 69 ? -12.340 -8.444 -1.171 1.00 0.00 69 GLU A N 19
ATOM 27060 C CA . GLU A 1 69 ? -13.036 -9.569 -0.559 1.00 0.00 69 GLU A CA 19
ATOM 27061 C C . GLU A 1 69 ? -12.049 -10.647 -0.120 1.00 0.00 69 GLU A C 19
ATOM 27062 O O . GLU A 1 69 ? -12.314 -11.404 0.812 1.00 0.00 69 GLU A O 19
ATOM 27074 N N . ASN A 1 70 ? -10.909 -10.709 -0.800 1.00 0.00 70 ASN A N 19
ATOM 27075 C CA . ASN A 1 70 ? -9.881 -11.694 -0.482 1.00 0.00 70 ASN A CA 19
ATOM 27076 C C . ASN A 1 70 ? -9.105 -11.287 0.767 1.00 0.00 70 ASN A C 19
ATOM 27077 O O . ASN A 1 70 ? -8.117 -10.558 0.686 1.00 0.00 70 ASN A O 19
ATOM 27088 N N . SER A 1 71 ? -9.560 -11.764 1.921 1.00 0.00 71 SER A N 19
ATOM 27089 C CA . SER A 1 71 ? -8.911 -11.447 3.188 1.00 0.00 71 SER A CA 19
ATOM 27090 C C . SER A 1 71 ? -7.403 -11.304 3.005 1.00 0.00 71 SER A C 19
ATOM 27091 O O . SER A 1 71 ? -6.816 -10.286 3.373 1.00 0.00 71 SER A O 19
ATOM 27099 N N . SER A 1 72 ? -6.783 -12.331 2.433 1.00 0.00 72 SER A N 19
ATOM 27100 C CA . SER A 1 72 ? -5.343 -12.322 2.204 1.00 0.00 72 SER A CA 19
ATOM 27101 C C . SER A 1 72 ? -4.860 -10.923 1.833 1.00 0.00 72 SER A C 19
ATOM 27102 O O . SER A 1 72 ? -3.891 -10.417 2.401 1.00 0.00 72 SER A O 19
ATOM 27110 N N . HIS A 1 73 ? -5.543 -10.302 0.877 1.00 0.00 73 HIS A N 19
ATOM 27111 C CA . HIS A 1 73 ? -5.185 -8.961 0.430 1.00 0.00 73 HIS A CA 19
ATOM 27112 C C . HIS A 1 73 ? -5.177 -7.982 1.600 1.00 0.00 73 HIS A C 19
ATOM 27113 O O . HIS A 1 73 ? -4.257 -7.177 1.743 1.00 0.00 73 HIS A O 19
ATOM 27128 N N . ARG A 1 74 ? -6.209 -8.056 2.434 1.00 0.00 74 ARG A N 19
ATOM 27129 C CA . ARG A 1 74 ? -6.322 -7.175 3.590 1.00 0.00 74 ARG A CA 19
ATOM 27130 C C . ARG A 1 74 ? -5.231 -7.478 4.613 1.00 0.00 74 ARG A C 19
ATOM 27131 O O . ARG A 1 74 ? -4.568 -6.571 5.115 1.00 0.00 74 ARG A O 19
ATOM 27152 N N . ARG A 1 75 ? -5.051 -8.760 4.916 1.00 0.00 75 ARG A N 19
ATOM 27153 C CA . ARG A 1 75 ? -4.042 -9.182 5.880 1.00 0.00 75 ARG A CA 19
ATOM 27154 C C . ARG A 1 75 ? -2.649 -8.746 5.435 1.00 0.00 75 ARG A C 19
ATOM 27155 O O . ARG A 1 75 ? -1.862 -8.237 6.233 1.00 0.00 75 ARG A O 19
ATOM 27176 N N . VAL A 1 76 ? -2.351 -8.949 4.156 1.00 0.00 76 VAL A N 19
ATOM 27177 C CA . VAL A 1 76 ? -1.054 -8.577 3.604 1.00 0.00 76 VAL A CA 19
ATOM 27178 C C . VAL A 1 76 ? -0.845 -7.068 3.661 1.00 0.00 76 VAL A C 19
ATOM 27179 O O . VAL A 1 76 ? 0.104 -6.585 4.280 1.00 0.00 76 VAL A O 19
ATOM 27192 N N . ILE A 1 77 ? -1.738 -6.328 3.012 1.00 0.00 77 ILE A N 19
ATOM 27193 C CA . ILE A 1 77 ? -1.652 -4.873 2.991 1.00 0.00 77 ILE A CA 19
ATOM 27194 C C . ILE A 1 77 ? -1.596 -4.304 4.405 1.00 0.00 77 ILE A C 19
ATOM 27195 O O . ILE A 1 77 ? -0.638 -3.623 4.774 1.00 0.00 77 ILE A O 19
ATOM 27211 N N . LEU A 1 78 ? -2.626 -4.590 5.193 1.00 0.00 78 LEU A N 19
ATOM 27212 C CA . LEU A 1 78 ? -2.694 -4.109 6.569 1.00 0.00 78 LEU A CA 19
ATOM 27213 C C . LEU A 1 78 ? -1.435 -4.490 7.341 1.00 0.00 78 LEU A C 19
ATOM 27214 O O . LEU A 1 78 ? -0.630 -3.631 7.702 1.00 0.00 78 LEU A O 19
ATOM 27230 N N . THR A 1 79 ? -1.269 -5.786 7.590 1.00 0.00 79 THR A N 19
ATOM 27231 C CA . THR A 1 79 ? -0.108 -6.281 8.319 1.00 0.00 79 THR A CA 19
ATOM 27232 C C . THR A 1 79 ? 1.152 -5.517 7.930 1.00 0.00 79 THR A C 19
ATOM 27233 O O . THR A 1 79 ? 1.759 -4.841 8.760 1.00 0.00 79 THR A O 19
ATOM 27244 N N . GLU A 1 80 ? 1.539 -5.628 6.663 1.00 0.00 80 GLU A N 19
ATOM 27245 C CA . GLU A 1 80 ? 2.729 -4.946 6.165 1.00 0.00 80 GLU A CA 19
ATOM 27246 C C . GLU A 1 80 ? 2.676 -3.456 6.487 1.00 0.00 80 GLU A C 19
ATOM 27247 O O . GLU A 1 80 ? 3.647 -2.880 6.979 1.00 0.00 80 GLU A O 19
ATOM 27259 N N . LEU A 1 81 ? 1.535 -2.836 6.205 1.00 0.00 81 LEU A N 19
ATOM 27260 C CA . LEU A 1 81 ? 1.354 -1.412 6.464 1.00 0.00 81 LEU A CA 19
ATOM 27261 C C . LEU A 1 81 ? 1.633 -1.084 7.927 1.00 0.00 81 LEU A C 19
ATOM 27262 O O . LEU A 1 81 ? 2.098 0.009 8.250 1.00 0.00 81 LEU A O 19
ATOM 27278 N N . GLU A 1 82 ? 1.348 -2.039 8.807 1.00 0.00 82 GLU A N 19
ATOM 27279 C CA . GLU A 1 82 ? 1.570 -1.851 10.236 1.00 0.00 82 GLU A CA 19
ATOM 27280 C C . GLU A 1 82 ? 3.057 -1.926 10.570 1.00 0.00 82 GLU A C 19
ATOM 27281 O O . GLU A 1 82 ? 3.483 -1.517 11.650 1.00 0.00 82 GLU A O 19
ATOM 27293 N N . ARG A 1 83 ? 3.842 -2.454 9.636 1.00 0.00 83 ARG A N 19
ATOM 27294 C CA . ARG A 1 83 ? 5.281 -2.585 9.831 1.00 0.00 83 ARG A CA 19
ATOM 27295 C C . ARG A 1 83 ? 6.021 -1.391 9.235 1.00 0.00 83 ARG A C 19
ATOM 27296 O O . ARG A 1 83 ? 6.790 -0.718 9.921 1.00 0.00 83 ARG A O 19
ATOM 27317 N N . VAL A 1 84 ? 5.784 -1.134 7.952 1.00 0.00 84 VAL A N 19
ATOM 27318 C CA . VAL A 1 84 ? 6.427 -0.022 7.263 1.00 0.00 84 VAL A CA 19
ATOM 27319 C C . VAL A 1 84 ? 6.255 1.279 8.040 1.00 0.00 84 VAL A C 19
ATOM 27320 O O . VAL A 1 84 ? 7.194 2.065 8.169 1.00 0.00 84 VAL A O 19
ATOM 27333 N N . ARG A 1 85 ? 5.050 1.499 8.555 1.00 0.00 85 ARG A N 19
ATOM 27334 C CA . ARG A 1 85 ? 4.755 2.705 9.319 1.00 0.00 85 ARG A CA 19
ATOM 27335 C C . ARG A 1 85 ? 5.614 2.775 10.578 1.00 0.00 85 ARG A C 19
ATOM 27336 O O . ARG A 1 85 ? 6.192 3.816 10.889 1.00 0.00 85 ARG A O 19
ATOM 27357 N N . SER A 1 86 ? 5.693 1.661 11.298 1.00 0.00 86 SER A N 19
ATOM 27358 C CA . SER A 1 86 ? 6.478 1.597 12.525 1.00 0.00 86 SER A CA 19
ATOM 27359 C C . SER A 1 86 ? 7.773 2.389 12.383 1.00 0.00 86 SER A C 19
ATOM 27360 O O . SER A 1 86 ? 7.930 3.456 12.975 1.00 0.00 86 SER A O 19
ATOM 27368 N N . GLY A 1 87 ? 8.701 1.858 11.592 1.00 0.00 87 GLY A N 19
ATOM 27369 C CA . GLY A 1 87 ? 9.972 2.528 11.385 1.00 0.00 87 GLY A CA 19
ATOM 27370 C C . GLY A 1 87 ? 11.135 1.760 11.980 1.00 0.00 87 GLY A C 19
ATOM 27371 O O . GLY A 1 87 ? 11.610 0.774 11.415 1.00 0.00 87 GLY A O 19
ATOM 27375 N N . PRO A 1 88 ? 11.614 2.214 13.148 1.00 0.00 88 PRO A N 19
ATOM 27376 C CA . PRO A 1 88 ? 12.736 1.578 13.844 1.00 0.00 88 PRO A CA 19
ATOM 27377 C C . PRO A 1 88 ? 12.366 0.214 14.416 1.00 0.00 88 PRO A C 19
ATOM 27378 O O . PRO A 1 88 ? 13.238 -0.593 14.736 1.00 0.00 88 PRO A O 19
ATOM 27389 N N . SER A 1 89 ? 11.066 -0.037 14.540 1.00 0.00 89 SER A N 19
ATOM 27390 C CA . SER A 1 89 ? 10.581 -1.303 15.076 1.00 0.00 89 SER A CA 19
ATOM 27391 C C . SER A 1 89 ? 10.853 -2.446 14.102 1.00 0.00 89 SER A C 19
ATOM 27392 O O . SER A 1 89 ? 11.593 -3.378 14.414 1.00 0.00 89 SER A O 19
ATOM 27400 N N . SER A 1 90 ? 10.248 -2.365 12.922 1.00 0.00 90 SER A N 19
ATOM 27401 C CA . SER A 1 90 ? 10.421 -3.393 11.902 1.00 0.00 90 SER A CA 19
ATOM 27402 C C . SER A 1 90 ? 11.226 -2.858 10.722 1.00 0.00 90 SER A C 19
ATOM 27403 O O . SER A 1 90 ? 11.284 -1.651 10.492 1.00 0.00 90 SER A O 19
ATOM 27411 N N . GLY A 1 91 ? 11.846 -3.767 9.975 1.00 0.00 91 GLY A N 19
ATOM 27412 C CA . GLY A 1 91 ? 12.640 -3.368 8.828 1.00 0.00 91 GLY A CA 19
ATOM 27413 C C . GLY A 1 91 ? 13.388 -4.532 8.208 1.00 0.00 91 GLY A C 19
ATOM 27414 O O . GLY A 1 91 ? 14.617 -4.579 8.245 1.00 0.00 91 GLY A O 19
ATOM 27418 N N . GLY A 1 1 ? 5.149 21.559 -10.939 1.00 0.00 1 GLY A N 20
ATOM 27419 C CA . GLY A 1 1 ? 6.471 21.049 -11.255 1.00 0.00 1 GLY A CA 20
ATOM 27420 C C . GLY A 1 1 ? 6.652 19.605 -10.829 1.00 0.00 1 GLY A C 20
ATOM 27421 O O . GLY A 1 1 ? 7.072 19.331 -9.704 1.00 0.00 1 GLY A O 20
ATOM 27425 N N . SER A 1 2 ? 6.334 18.680 -11.728 1.00 0.00 2 SER A N 20
ATOM 27426 C CA . SER A 1 2 ? 6.459 17.256 -11.437 1.00 0.00 2 SER A CA 20
ATOM 27427 C C . SER A 1 2 ? 7.926 16.846 -11.355 1.00 0.00 2 SER A C 20
ATOM 27428 O O . SER A 1 2 ? 8.628 16.804 -12.366 1.00 0.00 2 SER A O 20
ATOM 27436 N N . SER A 1 3 ? 8.383 16.543 -10.144 1.00 0.00 3 SER A N 20
ATOM 27437 C CA . SER A 1 3 ? 9.767 16.139 -9.928 1.00 0.00 3 SER A CA 20
ATOM 27438 C C . SER A 1 3 ? 9.853 15.031 -8.884 1.00 0.00 3 SER A C 20
ATOM 27439 O O . SER A 1 3 ? 9.286 15.140 -7.797 1.00 0.00 3 SER A O 20
ATOM 27447 N N . GLY A 1 4 ? 10.568 13.961 -9.222 1.00 0.00 4 GLY A N 20
ATOM 27448 C CA . GLY A 1 4 ? 10.715 12.847 -8.304 1.00 0.00 4 GLY A CA 20
ATOM 27449 C C . GLY A 1 4 ? 10.845 11.518 -9.021 1.00 0.00 4 GLY A C 20
ATOM 27450 O O . GLY A 1 4 ? 9.867 10.784 -9.163 1.00 0.00 4 GLY A O 20
ATOM 27454 N N . SER A 1 5 ? 12.055 11.208 -9.476 1.00 0.00 5 SER A N 20
ATOM 27455 C CA . SER A 1 5 ? 12.308 9.961 -10.188 1.00 0.00 5 SER A CA 20
ATOM 27456 C C . SER A 1 5 ? 13.247 9.062 -9.390 1.00 0.00 5 SER A C 20
ATOM 27457 O O . SER A 1 5 ? 14.466 9.231 -9.426 1.00 0.00 5 SER A O 20
ATOM 27465 N N . SER A 1 6 ? 12.671 8.104 -8.671 1.00 0.00 6 SER A N 20
ATOM 27466 C CA . SER A 1 6 ? 13.456 7.180 -7.861 1.00 0.00 6 SER A CA 20
ATOM 27467 C C . SER A 1 6 ? 12.621 5.968 -7.457 1.00 0.00 6 SER A C 20
ATOM 27468 O O . SER A 1 6 ? 11.398 6.050 -7.352 1.00 0.00 6 SER A O 20
ATOM 27476 N N . GLY A 1 7 ? 13.292 4.843 -7.231 1.00 0.00 7 GLY A N 20
ATOM 27477 C CA . GLY A 1 7 ? 12.597 3.630 -6.841 1.00 0.00 7 GLY A CA 20
ATOM 27478 C C . GLY A 1 7 ? 13.549 2.506 -6.483 1.00 0.00 7 GLY A C 20
ATOM 27479 O O . GLY A 1 7 ? 14.083 1.833 -7.364 1.00 0.00 7 GLY A O 20
ATOM 27483 N N . GLU A 1 8 ? 13.763 2.304 -5.187 1.00 0.00 8 GLU A N 20
ATOM 27484 C CA . GLU A 1 8 ? 14.659 1.255 -4.715 1.00 0.00 8 GLU A CA 20
ATOM 27485 C C . GLU A 1 8 ? 14.116 0.604 -3.447 1.00 0.00 8 GLU A C 20
ATOM 27486 O O . GL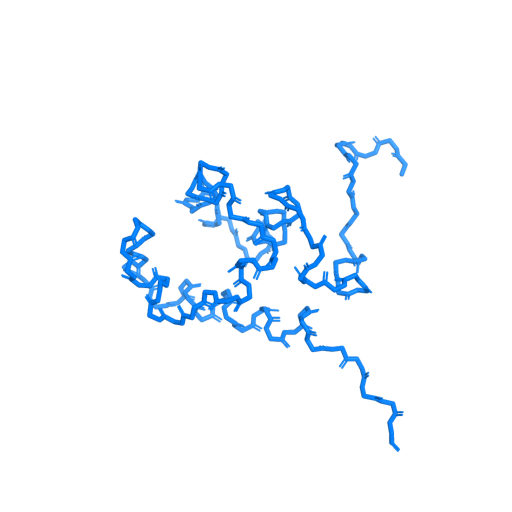U A 1 8 ? 13.807 1.286 -2.469 1.00 0.00 8 GLU A O 20
ATOM 27498 N N . HIS A 1 9 ? 14.000 -0.720 -3.471 1.00 0.00 9 HIS A N 20
ATOM 27499 C CA . HIS A 1 9 ? 13.494 -1.464 -2.323 1.00 0.00 9 HIS A CA 20
ATOM 27500 C C . HIS A 1 9 ? 14.322 -1.169 -1.076 1.00 0.00 9 HIS A C 20
ATOM 27501 O O . HIS A 1 9 ? 15.441 -1.659 -0.932 1.00 0.00 9 HIS A O 20
ATOM 27516 N N . GLY A 1 10 ? 13.764 -0.365 -0.177 1.00 0.00 10 GLY A N 20
ATOM 27517 C CA . GLY A 1 10 ? 14.465 -0.018 1.045 1.00 0.00 10 GLY A CA 20
ATOM 27518 C C . GLY A 1 10 ? 13.886 1.211 1.718 1.00 0.00 10 GLY A C 20
ATOM 27519 O O . GLY A 1 10 ? 13.111 1.100 2.669 1.00 0.00 10 GLY A O 20
ATOM 27523 N N . LEU A 1 11 ? 14.263 2.386 1.225 1.00 0.00 11 LEU A N 20
ATOM 27524 C CA . LEU A 1 11 ? 13.776 3.642 1.786 1.00 0.00 11 LEU A CA 20
ATOM 27525 C C . LEU A 1 11 ? 12.328 3.508 2.246 1.00 0.00 11 LEU A C 20
ATOM 27526 O O . LEU A 1 11 ? 11.912 4.146 3.214 1.00 0.00 11 LEU A O 20
ATOM 27542 N N . LEU A 1 12 ? 11.566 2.674 1.548 1.00 0.00 12 LEU A N 20
ATOM 27543 C CA . LEU A 1 12 ? 10.164 2.454 1.886 1.00 0.00 12 LEU A CA 20
ATOM 27544 C C . LEU A 1 12 ? 9.946 2.549 3.393 1.00 0.00 12 LEU A C 20
ATOM 27545 O O . LEU A 1 12 ? 9.205 3.409 3.871 1.00 0.00 12 LEU A O 20
ATOM 27561 N N . VAL A 1 13 ? 10.598 1.662 4.137 1.00 0.00 13 VAL A N 20
ATOM 27562 C CA . VAL A 1 13 ? 10.479 1.648 5.590 1.00 0.00 13 VAL A CA 20
ATOM 27563 C C . VAL A 1 13 ? 11.033 2.930 6.200 1.00 0.00 13 VAL A C 20
ATOM 27564 O O . VAL A 1 13 ? 10.463 3.478 7.144 1.00 0.00 13 VAL A O 20
ATOM 27577 N N . HIS A 1 14 ? 12.148 3.405 5.654 1.00 0.00 14 HIS A N 20
ATOM 27578 C CA . HIS A 1 14 ? 12.780 4.625 6.143 1.00 0.00 14 HIS A CA 20
ATOM 27579 C C . HIS A 1 14 ? 11.836 5.817 6.009 1.00 0.00 14 HIS A C 20
ATOM 27580 O O . HIS A 1 14 ? 11.355 6.357 7.005 1.00 0.00 14 HIS A O 20
ATOM 27595 N N . LYS A 1 15 ? 11.577 6.224 4.771 1.00 0.00 15 LYS A N 20
ATOM 27596 C CA . LYS A 1 15 ? 10.691 7.351 4.505 1.00 0.00 15 LYS A CA 20
ATOM 27597 C C . LYS A 1 15 ? 9.272 7.051 4.977 1.00 0.00 15 LYS A C 20
ATOM 27598 O O . LYS A 1 15 ? 8.754 5.957 4.758 1.00 0.00 15 LYS A O 20
ATOM 27617 N N . ALA A 1 16 ? 8.649 8.031 5.624 1.00 0.00 16 ALA A N 20
ATOM 27618 C CA . ALA A 1 16 ? 7.289 7.872 6.124 1.00 0.00 16 ALA A CA 20
ATOM 27619 C C . ALA A 1 16 ? 6.332 7.494 4.998 1.00 0.00 16 ALA A C 20
ATOM 27620 O O . ALA A 1 16 ? 6.363 8.084 3.918 1.00 0.00 16 ALA A O 20
ATOM 27627 N N . VAL A 1 17 ? 5.482 6.506 5.258 1.00 0.00 17 VAL A N 20
ATOM 27628 C CA . VAL A 1 17 ? 4.515 6.049 4.267 1.00 0.00 17 VAL A CA 20
ATOM 27629 C C . VAL A 1 17 ? 3.529 7.155 3.910 1.00 0.00 17 VAL A C 20
ATOM 27630 O O . VAL A 1 17 ? 3.018 7.208 2.791 1.00 0.00 17 VAL A O 20
ATOM 27643 N N . ASP A 1 18 ? 3.266 8.038 4.868 1.00 0.00 18 ASP A N 20
ATOM 27644 C CA . ASP A 1 18 ? 2.342 9.146 4.655 1.00 0.00 18 ASP A CA 20
ATOM 27645 C C . ASP A 1 18 ? 2.930 10.163 3.681 1.00 0.00 18 ASP A C 20
ATOM 27646 O O . ASP A 1 18 ? 2.293 11.165 3.355 1.00 0.00 18 ASP A O 20
ATOM 27655 N N . LYS A 1 19 ? 4.148 9.899 3.221 1.00 0.00 19 LYS A N 20
ATOM 27656 C CA . LYS A 1 19 ? 4.822 10.791 2.285 1.00 0.00 19 LYS A CA 20
ATOM 27657 C C . LYS A 1 19 ? 5.001 10.119 0.927 1.00 0.00 19 LYS A C 20
ATOM 27658 O O . LYS A 1 19 ? 5.514 10.726 -0.013 1.00 0.00 19 LYS A O 20
ATOM 27677 N N . TRP A 1 20 ? 4.572 8.866 0.831 1.00 0.00 20 TRP A N 20
ATOM 27678 C CA . TRP A 1 20 ? 4.683 8.114 -0.413 1.00 0.00 20 TRP A CA 20
ATOM 27679 C C . TRP A 1 20 ? 3.826 8.741 -1.507 1.00 0.00 20 TRP A C 20
ATOM 27680 O O . TRP A 1 20 ? 2.925 9.531 -1.227 1.00 0.00 20 TRP A O 20
ATOM 27701 N N . THR A 1 21 ? 4.112 8.383 -2.755 1.00 0.00 21 THR A N 20
ATOM 27702 C CA . THR A 1 21 ? 3.368 8.912 -3.891 1.00 0.00 21 THR A CA 20
ATOM 27703 C C . THR A 1 21 ? 2.643 7.799 -4.640 1.00 0.00 21 THR A C 20
ATOM 27704 O O . THR A 1 21 ? 3.028 6.631 -4.563 1.00 0.00 21 THR A O 20
ATOM 27715 N N . THR A 1 22 ? 1.592 8.166 -5.365 1.00 0.00 22 THR A N 20
ATOM 27716 C CA . THR A 1 22 ? 0.813 7.199 -6.128 1.00 0.00 22 THR A CA 20
ATOM 27717 C C . THR A 1 22 ? 1.712 6.134 -6.746 1.00 0.00 22 THR A C 20
ATOM 27718 O O . THR A 1 22 ? 1.282 5.005 -6.978 1.00 0.00 22 THR A O 20
ATOM 27729 N N . GLU A 1 23 ? 2.962 6.502 -7.009 1.00 0.00 23 GLU A N 20
ATOM 27730 C CA . GLU A 1 23 ? 3.921 5.577 -7.601 1.00 0.00 23 GLU A CA 20
ATOM 27731 C C . GLU A 1 23 ? 4.473 4.618 -6.550 1.00 0.00 23 GLU A C 20
ATOM 27732 O O . GLU A 1 23 ? 4.383 3.400 -6.698 1.00 0.00 23 GLU A O 20
ATOM 27744 N N . GLU A 1 24 ? 5.043 5.179 -5.488 1.00 0.00 24 GLU A N 20
ATOM 27745 C CA . GLU A 1 24 ? 5.611 4.374 -4.412 1.00 0.00 24 GLU A CA 20
ATOM 27746 C C . GLU A 1 24 ? 4.542 3.495 -3.769 1.00 0.00 24 GLU A C 20
ATOM 27747 O O . GLU A 1 24 ? 4.774 2.318 -3.491 1.00 0.00 24 GLU A O 20
ATOM 27759 N N . VAL A 1 25 ? 3.369 4.076 -3.534 1.00 0.00 25 VAL A N 20
ATOM 27760 C CA . VAL A 1 25 ? 2.264 3.346 -2.923 1.00 0.00 25 VAL A CA 20
ATOM 27761 C C . VAL A 1 25 ? 2.050 2.000 -3.606 1.00 0.00 25 VAL A C 20
ATOM 27762 O O . VAL A 1 25 ? 1.962 0.964 -2.947 1.00 0.00 25 VAL A O 20
ATOM 27775 N N . VAL A 1 26 ? 1.967 2.023 -4.933 1.00 0.00 26 VAL A N 20
ATOM 27776 C CA . VAL A 1 26 ? 1.765 0.804 -5.707 1.00 0.00 26 VAL A CA 20
ATOM 27777 C C . VAL A 1 26 ? 3.016 -0.066 -5.699 1.00 0.00 26 VAL A C 20
ATOM 27778 O O . VAL A 1 26 ? 2.932 -1.295 -5.694 1.00 0.00 26 VAL A O 20
ATOM 27791 N N . LEU A 1 27 ? 4.178 0.578 -5.698 1.00 0.00 27 LEU A N 20
ATOM 27792 C CA . LEU A 1 27 ? 5.450 -0.137 -5.690 1.00 0.00 27 LEU A CA 20
ATOM 27793 C C . LEU A 1 27 ? 5.570 -1.021 -4.452 1.00 0.00 27 LEU A C 20
ATOM 27794 O O . LEU A 1 27 ? 5.866 -2.211 -4.554 1.00 0.00 27 LEU A O 20
ATOM 27810 N N . TRP A 1 28 ? 5.336 -0.431 -3.286 1.00 0.00 28 TRP A N 20
ATOM 27811 C CA . TRP A 1 28 ? 5.416 -1.165 -2.028 1.00 0.00 28 TRP A CA 20
ATOM 27812 C C . TRP A 1 28 ? 4.491 -2.377 -2.046 1.00 0.00 28 TRP A C 20
ATOM 27813 O O . TRP A 1 28 ? 4.848 -3.451 -1.560 1.00 0.00 28 TRP A O 20
ATOM 27834 N N . LEU A 1 29 ? 3.301 -2.199 -2.609 1.00 0.00 29 LEU A N 20
ATOM 27835 C CA . LEU A 1 29 ? 2.324 -3.279 -2.691 1.00 0.00 29 LEU A CA 20
ATOM 27836 C C . LEU A 1 29 ? 2.739 -4.312 -3.733 1.00 0.00 29 LEU A C 20
ATOM 27837 O O . LEU A 1 29 ? 2.377 -5.484 -3.638 1.00 0.00 29 LEU A O 20
ATOM 27853 N N . GLU A 1 30 ? 3.504 -3.869 -4.726 1.00 0.00 30 GLU A N 20
ATOM 27854 C CA . GLU A 1 30 ? 3.970 -4.756 -5.786 1.00 0.00 30 GLU A CA 20
ATOM 27855 C C . GLU A 1 30 ? 5.111 -5.640 -5.292 1.00 0.00 30 GLU A C 20
ATOM 27856 O O . GLU A 1 30 ? 5.714 -6.382 -6.067 1.00 0.00 30 GLU A O 20
ATOM 27868 N N . GLN A 1 31 ? 5.401 -5.554 -3.998 1.00 0.00 31 GLN A N 20
ATOM 27869 C CA . GLN A 1 31 ? 6.471 -6.345 -3.401 1.00 0.00 31 GLN A CA 20
ATOM 27870 C C . GLN A 1 31 ? 5.902 -7.444 -2.509 1.00 0.00 31 GLN A C 20
ATOM 27871 O O . GLN A 1 31 ? 6.541 -8.475 -2.293 1.00 0.00 31 GLN A O 20
ATOM 27885 N N . LEU A 1 32 ? 4.699 -7.218 -1.994 1.00 0.00 32 LEU A N 20
ATOM 27886 C CA . LEU A 1 32 ? 4.044 -8.190 -1.125 1.00 0.00 32 LEU A CA 20
ATOM 27887 C C . LEU A 1 32 ? 3.665 -9.447 -1.902 1.00 0.00 32 LEU A C 20
ATOM 27888 O O . LEU A 1 32 ? 3.604 -10.540 -1.341 1.00 0.00 32 LEU A O 20
ATOM 27904 N N . GLY A 1 33 ? 3.413 -9.283 -3.197 1.00 0.00 33 GLY A N 20
ATOM 27905 C CA . GLY A 1 33 ? 3.045 -10.413 -4.030 1.00 0.00 33 GLY A CA 20
ATOM 27906 C C . GLY A 1 33 ? 2.744 -10.006 -5.459 1.00 0.00 33 GLY A C 20
ATOM 27907 O O . GLY A 1 33 ? 2.533 -8.831 -5.761 1.00 0.00 33 GLY A O 20
ATOM 27911 N N . PRO A 1 34 ? 2.721 -10.993 -6.367 1.00 0.00 34 PRO A N 20
ATOM 27912 C CA . PRO A 1 34 ? 2.445 -10.755 -7.787 1.00 0.00 34 PRO A CA 20
ATOM 27913 C C . PRO A 1 34 ? 0.994 -10.360 -8.037 1.00 0.00 34 PRO A C 20
ATOM 27914 O O . PRO A 1 34 ? 0.677 -9.739 -9.052 1.00 0.00 34 PRO A O 20
ATOM 27925 N N . TRP A 1 35 ? 0.119 -10.721 -7.107 1.00 0.00 35 TRP A N 20
ATOM 27926 C CA . TRP A 1 35 ? -1.300 -10.403 -7.227 1.00 0.00 35 TRP A CA 20
ATOM 27927 C C . TRP A 1 35 ? -1.537 -8.905 -7.067 1.00 0.00 35 TRP A C 20
ATOM 27928 O O . TRP A 1 35 ? -2.603 -8.396 -7.412 1.00 0.00 35 TRP A O 20
ATOM 27949 N N . ALA A 1 36 ? -0.536 -8.205 -6.543 1.00 0.00 36 ALA A N 20
ATOM 27950 C CA . ALA A 1 36 ? -0.636 -6.765 -6.340 1.00 0.00 36 ALA A CA 20
ATOM 27951 C C . ALA A 1 36 ? -1.003 -6.052 -7.638 1.00 0.00 36 ALA A C 20
ATOM 27952 O O . ALA A 1 36 ? -1.757 -5.079 -7.631 1.00 0.00 36 ALA A O 20
ATOM 27959 N N . SER A 1 37 ? -0.463 -6.541 -8.749 1.00 0.00 37 SER A N 20
ATOM 27960 C CA . SER A 1 37 ? -0.730 -5.947 -10.054 1.00 0.00 37 SER A CA 20
ATOM 27961 C C . SER A 1 37 ? -2.202 -6.097 -10.428 1.00 0.00 37 SER A C 20
ATOM 27962 O O . SER A 1 37 ? -2.681 -5.470 -11.375 1.00 0.00 37 SER A O 20
ATOM 27970 N N . LEU A 1 38 ? -2.914 -6.930 -9.678 1.00 0.00 38 LEU A N 20
ATOM 27971 C CA . LEU A 1 38 ? -4.332 -7.163 -9.930 1.00 0.00 38 LEU A CA 20
ATOM 27972 C C . LEU A 1 38 ? -5.188 -6.102 -9.245 1.00 0.00 38 LEU A C 20
ATOM 27973 O O . LEU A 1 38 ? -6.368 -5.944 -9.559 1.00 0.00 38 LEU A O 20
ATOM 27989 N N . TYR A 1 39 ? -4.585 -5.375 -8.311 1.00 0.00 39 TYR A N 20
ATOM 27990 C CA . TYR A 1 39 ? -5.292 -4.329 -7.582 1.00 0.00 39 TYR A CA 20
ATOM 27991 C C . TYR A 1 39 ? -4.684 -2.960 -7.868 1.00 0.00 39 TYR A C 20
ATOM 27992 O O . TYR A 1 39 ? -5.376 -1.942 -7.837 1.00 0.00 39 TYR A O 20
ATOM 28010 N N . ARG A 1 40 ? -3.385 -2.943 -8.148 1.00 0.00 40 ARG A N 20
ATOM 28011 C CA . ARG A 1 40 ? -2.682 -1.700 -8.440 1.00 0.00 40 ARG A CA 20
ATOM 28012 C C . ARG A 1 40 ? -3.543 -0.776 -9.296 1.00 0.00 40 ARG A C 20
ATOM 28013 O O . ARG A 1 40 ? -3.524 0.443 -9.125 1.00 0.00 40 ARG A O 20
ATOM 28034 N N . ASP A 1 41 ? -4.297 -1.365 -10.218 1.00 0.00 41 ASP A N 20
ATOM 28035 C CA . ASP A 1 41 ? -5.166 -0.596 -11.101 1.00 0.00 41 ASP A CA 20
ATOM 28036 C C . ASP A 1 41 ? -6.054 0.351 -10.300 1.00 0.00 41 ASP A C 20
ATOM 28037 O O . ASP A 1 41 ? -6.209 1.520 -10.653 1.00 0.00 41 ASP A O 20
ATOM 28046 N N . ARG A 1 42 ? -6.635 -0.162 -9.220 1.00 0.00 42 ARG A N 20
ATOM 28047 C CA . ARG A 1 42 ? -7.509 0.637 -8.370 1.00 0.00 42 ARG A CA 20
ATOM 28048 C C . ARG A 1 42 ? -6.715 1.708 -7.628 1.00 0.00 42 ARG A C 20
ATOM 28049 O O . ARG A 1 42 ? -7.233 2.783 -7.327 1.00 0.00 42 ARG A O 20
ATOM 28070 N N . PHE A 1 43 ? -5.454 1.405 -7.334 1.00 0.00 43 PHE A N 20
ATOM 28071 C CA . PHE A 1 43 ? -4.589 2.340 -6.626 1.00 0.00 43 PHE A CA 20
ATOM 28072 C C . PHE A 1 43 ? -4.263 3.549 -7.499 1.00 0.00 43 PHE A C 20
ATOM 28073 O O . PHE A 1 43 ? -4.413 4.695 -7.074 1.00 0.00 43 PHE A O 20
ATOM 28090 N N . LEU A 1 44 ? -3.815 3.284 -8.721 1.00 0.00 44 LEU A N 20
ATOM 28091 C CA . LEU A 1 44 ? -3.467 4.348 -9.656 1.00 0.00 44 LEU A CA 20
ATOM 28092 C C . LEU A 1 44 ? -4.699 5.160 -10.040 1.00 0.00 44 LEU A C 20
ATOM 28093 O O . LEU A 1 44 ? -4.717 6.383 -9.901 1.00 0.00 44 LEU A O 20
ATOM 28109 N N . SER A 1 45 ? -5.729 4.472 -10.521 1.00 0.00 45 SER A N 20
ATOM 28110 C CA . SER A 1 45 ? -6.966 5.130 -10.927 1.00 0.00 45 SER A CA 20
ATOM 28111 C C . SER A 1 45 ? -7.494 6.028 -9.812 1.00 0.00 45 SER A C 20
ATOM 28112 O O . SER A 1 45 ? -7.921 7.155 -10.060 1.00 0.00 45 SER A O 20
ATOM 28120 N N . GLU A 1 46 ? -7.461 5.518 -8.585 1.00 0.00 46 GLU A N 20
ATOM 28121 C CA . GLU A 1 46 ? -7.938 6.274 -7.432 1.00 0.00 46 GLU A CA 20
ATOM 28122 C C . GLU A 1 46 ? -6.833 7.165 -6.872 1.00 0.00 46 GLU A C 20
ATOM 28123 O O . GLU A 1 46 ? -7.008 7.815 -5.841 1.00 0.00 46 GLU A O 20
ATOM 28135 N N . ARG A 1 47 ? -5.695 7.190 -7.558 1.00 0.00 47 ARG A N 20
ATOM 28136 C CA . ARG A 1 47 ? -4.561 7.999 -7.129 1.00 0.00 47 ARG A CA 20
ATOM 28137 C C . ARG A 1 47 ? -4.318 7.843 -5.630 1.00 0.00 47 ARG A C 20
ATOM 28138 O O . ARG A 1 47 ? -3.996 8.809 -4.939 1.00 0.00 47 ARG A O 20
ATOM 28159 N N . VAL A 1 48 ? -4.475 6.620 -5.135 1.00 0.00 48 VAL A N 20
ATOM 28160 C CA . VAL A 1 48 ? -4.272 6.336 -3.719 1.00 0.00 48 VAL A CA 20
ATOM 28161 C C . VAL A 1 48 ? -2.827 6.592 -3.309 1.00 0.00 48 VAL A C 20
ATOM 28162 O O . VAL A 1 48 ? -1.951 5.757 -3.531 1.00 0.00 48 VAL A O 20
ATOM 28175 N N . ASN A 1 49 ? -2.584 7.753 -2.710 1.00 0.00 49 ASN A N 20
ATOM 28176 C CA . ASN A 1 49 ? -1.243 8.120 -2.268 1.00 0.00 49 ASN A CA 20
ATOM 28177 C C . ASN A 1 49 ? -0.985 7.628 -0.847 1.00 0.00 49 ASN A C 20
ATOM 28178 O O . ASN A 1 49 ? -1.917 7.312 -0.110 1.00 0.00 49 ASN A O 20
ATOM 28189 N N . GLY A 1 50 ? 0.289 7.567 -0.470 1.00 0.00 50 GLY A N 20
ATOM 28190 C CA . GLY A 1 50 ? 0.647 7.114 0.862 1.00 0.00 50 GLY A CA 20
ATOM 28191 C C . GLY A 1 50 ? -0.287 7.651 1.928 1.00 0.00 50 GLY A C 20
ATOM 28192 O O . GLY A 1 50 ? -0.957 6.884 2.619 1.00 0.00 50 GLY A O 20
ATOM 28196 N N . ARG A 1 51 ? -0.331 8.972 2.063 1.00 0.00 51 ARG A N 20
ATOM 28197 C CA . ARG A 1 51 ? -1.188 9.611 3.055 1.00 0.00 51 ARG A CA 20
ATOM 28198 C C . ARG A 1 51 ? -2.569 8.962 3.078 1.00 0.00 51 ARG A C 20
ATOM 28199 O O . ARG A 1 51 ? -3.130 8.710 4.145 1.00 0.00 51 ARG A O 20
ATOM 28220 N N . LEU A 1 52 ? -3.112 8.696 1.895 1.00 0.00 52 LEU A N 20
ATOM 28221 C CA . LEU A 1 52 ? -4.428 8.077 1.779 1.00 0.00 52 LEU A CA 20
ATOM 28222 C C . LEU A 1 52 ? -4.383 6.616 2.215 1.00 0.00 52 LEU A C 20
ATOM 28223 O O . LEU A 1 52 ? -5.300 6.124 2.874 1.00 0.00 52 LEU A O 20
ATOM 28239 N N . LEU A 1 53 ? -3.309 5.926 1.845 1.00 0.00 53 LEU A N 20
ATOM 28240 C CA . LEU A 1 53 ? -3.143 4.521 2.199 1.00 0.00 53 LEU A CA 20
ATOM 28241 C C . LEU A 1 53 ? -3.237 4.325 3.709 1.00 0.00 53 LEU A C 20
ATOM 28242 O O . LEU A 1 53 ? -4.047 3.534 4.194 1.00 0.00 53 LEU A O 20
ATOM 28258 N N . LEU A 1 54 ? -2.405 5.052 4.447 1.00 0.00 54 LEU A N 20
ATOM 28259 C CA . LEU A 1 54 ? -2.396 4.960 5.903 1.00 0.00 54 LEU A CA 20
ATOM 28260 C C . LEU A 1 54 ? -3.808 5.082 6.466 1.00 0.00 54 LEU A C 20
ATOM 28261 O O . LEU A 1 54 ? -4.275 4.208 7.197 1.00 0.00 54 LEU A O 20
ATOM 28277 N N . THR A 1 55 ? -4.486 6.171 6.118 1.00 0.00 55 THR A N 20
ATOM 28278 C CA . THR A 1 55 ? -5.846 6.408 6.587 1.00 0.00 55 THR A CA 20
ATOM 28279 C C . THR A 1 55 ? -6.734 5.196 6.330 1.00 0.00 55 THR A C 20
ATOM 28280 O O . THR A 1 55 ? -7.487 4.768 7.207 1.00 0.00 55 THR A O 20
ATOM 28291 N N . LEU A 1 56 ? -6.643 4.646 5.124 1.00 0.00 56 LEU A N 20
ATOM 28292 C CA . LEU A 1 56 ? -7.438 3.481 4.752 1.00 0.00 56 LEU A CA 20
ATOM 28293 C C . LEU A 1 56 ? -7.271 2.359 5.772 1.00 0.00 56 LEU A C 20
ATOM 28294 O O . LEU A 1 56 ? -6.152 2.007 6.147 1.00 0.00 56 LEU A O 20
ATOM 28310 N N . THR A 1 57 ? -8.392 1.798 6.217 1.00 0.00 57 THR A N 20
ATOM 28311 C CA . THR A 1 57 ? -8.370 0.716 7.192 1.00 0.00 57 THR A CA 20
ATOM 28312 C C . THR A 1 57 ? -8.950 -0.566 6.604 1.00 0.00 57 THR A C 20
ATOM 28313 O O . THR A 1 57 ? -9.496 -0.561 5.501 1.00 0.00 57 THR A O 20
ATOM 28324 N N . GLU A 1 58 ? -8.828 -1.661 7.348 1.00 0.00 58 GLU A N 20
ATOM 28325 C CA . GLU A 1 58 ? -9.341 -2.950 6.898 1.00 0.00 58 GLU A CA 20
ATOM 28326 C C . GLU A 1 58 ? -10.694 -2.787 6.211 1.00 0.00 58 GLU A C 20
ATOM 28327 O O . GLU A 1 58 ? -10.952 -3.399 5.175 1.00 0.00 58 GLU A O 20
ATOM 28339 N N . GLU A 1 59 ? -11.553 -1.959 6.797 1.00 0.00 59 GLU A N 20
ATOM 28340 C CA . GLU A 1 59 ? -12.880 -1.717 6.241 1.00 0.00 59 GLU A CA 20
ATOM 28341 C C . GLU A 1 59 ? -12.784 -1.023 4.886 1.00 0.00 59 GLU A C 20
ATOM 28342 O O . GLU A 1 59 ? -13.059 -1.625 3.849 1.00 0.00 59 GLU A O 20
ATOM 28354 N N . GLU A 1 60 ? -12.392 0.247 4.904 1.00 0.00 60 GLU A N 20
ATOM 28355 C CA . GLU A 1 60 ? -12.262 1.024 3.677 1.00 0.00 60 GLU A CA 20
ATOM 28356 C C . GLU A 1 60 ? -11.776 0.146 2.527 1.00 0.00 60 GLU A C 20
ATOM 28357 O O . GLU A 1 60 ? -12.292 0.223 1.412 1.00 0.00 60 GLU A O 20
ATOM 28369 N N . PHE A 1 61 ? -10.780 -0.688 2.807 1.00 0.00 61 PHE A N 20
ATOM 28370 C CA . PHE A 1 61 ? -10.223 -1.580 1.796 1.00 0.00 61 PHE A CA 20
ATOM 28371 C C . PHE A 1 61 ? -11.303 -2.489 1.218 1.00 0.00 61 PHE A C 20
ATOM 28372 O O . PHE A 1 61 ? -11.388 -2.677 0.005 1.00 0.00 61 PHE A O 20
ATOM 28389 N N . SER A 1 62 ? -12.127 -3.052 2.097 1.00 0.00 62 SER A N 20
ATOM 28390 C CA . SER A 1 62 ? -13.199 -3.945 1.675 1.00 0.00 62 SER A CA 20
ATOM 28391 C C . SER A 1 62 ? -14.367 -3.155 1.092 1.00 0.00 62 SER A C 20
ATOM 28392 O O . SER A 1 62 ? -15.309 -3.730 0.546 1.00 0.00 62 SER A O 20
ATOM 28400 N N . ARG A 1 63 ? -14.297 -1.833 1.211 1.00 0.00 63 ARG A N 20
ATOM 28401 C CA . ARG A 1 63 ? -15.348 -0.963 0.697 1.00 0.00 63 ARG A CA 20
ATOM 28402 C C . ARG A 1 63 ? -14.983 -0.427 -0.684 1.00 0.00 63 ARG A C 20
ATOM 28403 O O . ARG A 1 63 ? -13.813 -0.181 -0.976 1.00 0.00 63 ARG A O 20
ATOM 28424 N N . ALA A 1 64 ? -15.992 -0.249 -1.530 1.00 0.00 64 ALA A N 20
ATOM 28425 C CA . ALA A 1 64 ? -15.778 0.260 -2.879 1.00 0.00 64 ALA A CA 20
ATOM 28426 C C . ALA A 1 64 ? -15.102 1.627 -2.850 1.00 0.00 64 ALA A C 20
ATOM 28427 O O . ALA A 1 64 ? -15.140 2.343 -1.849 1.00 0.00 64 ALA A O 20
ATOM 28434 N N . PRO A 1 65 ? -14.468 1.998 -3.972 1.00 0.00 65 PRO A N 20
ATOM 28435 C CA . PRO A 1 65 ? -14.416 1.154 -5.169 1.00 0.00 65 PRO A CA 20
ATOM 28436 C C . PRO A 1 65 ? -13.545 -0.082 -4.969 1.00 0.00 65 PRO A C 20
ATOM 28437 O O . PRO A 1 65 ? -13.776 -1.122 -5.585 1.00 0.00 65 PRO A O 20
ATOM 28448 N N . TYR A 1 66 ? -12.544 0.040 -4.104 1.00 0.00 66 TYR A N 20
ATOM 28449 C CA . TYR A 1 66 ? -11.637 -1.067 -3.825 1.00 0.00 66 TYR A CA 20
ATOM 28450 C C . TYR A 1 66 ? -12.410 -2.365 -3.611 1.00 0.00 66 TYR A C 20
ATOM 28451 O O . TYR A 1 66 ? -12.040 -3.416 -4.134 1.00 0.00 66 TYR A O 20
ATOM 28469 N N . THR A 1 67 ? -13.489 -2.283 -2.838 1.00 0.00 67 THR A N 20
ATOM 28470 C CA . THR A 1 67 ? -14.316 -3.449 -2.554 1.00 0.00 67 THR A CA 20
ATOM 28471 C C . THR A 1 67 ? -13.483 -4.726 -2.552 1.00 0.00 67 THR A C 20
ATOM 28472 O O . THR A 1 67 ? -13.911 -5.757 -3.070 1.00 0.00 67 THR A O 20
ATOM 28483 N N . ILE A 1 68 ? -12.293 -4.650 -1.966 1.00 0.00 68 ILE A N 20
ATOM 28484 C CA . ILE A 1 68 ? -11.402 -5.801 -1.895 1.00 0.00 68 ILE A CA 20
ATOM 28485 C C . ILE A 1 68 ? -12.128 -7.026 -1.350 1.00 0.00 68 ILE A C 20
ATOM 28486 O O . ILE A 1 68 ? -12.138 -7.268 -0.144 1.00 0.00 68 ILE A O 20
ATOM 28502 N N . GLU A 1 69 ? -12.735 -7.796 -2.249 1.00 0.00 69 GLU A N 20
ATOM 28503 C CA . GLU A 1 69 ? -13.463 -8.997 -1.857 1.00 0.00 69 GLU A CA 20
ATOM 28504 C C . GLU A 1 69 ? -12.504 -10.157 -1.606 1.00 0.00 69 GLU A C 20
ATOM 28505 O O . GLU A 1 69 ? -12.746 -11.282 -2.042 1.00 0.00 69 GLU A O 20
ATOM 28517 N N . ASN A 1 70 ? -11.413 -9.874 -0.901 1.00 0.00 70 ASN A N 20
ATOM 28518 C CA . ASN A 1 70 ? -10.416 -10.893 -0.593 1.00 0.00 70 ASN A CA 20
ATOM 28519 C C . ASN A 1 70 ? -9.638 -10.528 0.668 1.00 0.00 70 ASN A C 20
ATOM 28520 O O . ASN A 1 70 ? -8.899 -9.544 0.691 1.00 0.00 70 ASN A O 20
ATOM 28531 N N . SER A 1 71 ? -9.810 -11.329 1.715 1.00 0.00 71 SER A N 20
ATOM 28532 C CA . SER A 1 71 ? -9.126 -11.090 2.980 1.00 0.00 71 SER A CA 20
ATOM 28533 C C . SER A 1 71 ? -7.612 -11.134 2.797 1.00 0.00 71 SER A C 20
ATOM 28534 O O . SER A 1 71 ? -6.910 -10.172 3.107 1.00 0.00 71 SER A O 20
ATOM 28542 N N . SER A 1 72 ? -7.116 -12.259 2.290 1.00 0.00 72 SER A N 20
ATOM 28543 C CA . SER A 1 72 ? -5.686 -12.432 2.069 1.00 0.00 72 SER A CA 20
ATOM 28544 C C . SER A 1 72 ? -5.042 -11.121 1.626 1.00 0.00 72 SER A C 20
ATOM 28545 O O . SER A 1 72 ? -3.953 -10.767 2.078 1.00 0.00 72 SER A O 20
ATOM 28553 N N . HIS A 1 73 ? -5.724 -10.404 0.739 1.00 0.00 73 HIS A N 20
ATOM 28554 C CA . HIS A 1 73 ? -5.220 -9.131 0.235 1.00 0.00 73 HIS A CA 20
ATOM 28555 C C . HIS A 1 73 ? -5.123 -8.103 1.357 1.00 0.00 73 HIS A C 20
ATOM 28556 O O . HIS A 1 73 ? -4.092 -7.451 1.528 1.00 0.00 73 HIS A O 20
ATOM 28571 N N . ARG A 1 74 ? -6.203 -7.961 2.119 1.00 0.00 74 ARG A N 20
ATOM 28572 C CA . ARG A 1 74 ? -6.240 -7.010 3.223 1.00 0.00 74 ARG A CA 20
ATOM 28573 C C . ARG A 1 74 ? -5.208 -7.373 4.288 1.00 0.00 74 ARG A C 20
ATOM 28574 O O . ARG A 1 74 ? -4.509 -6.505 4.810 1.00 0.00 74 ARG A O 20
ATOM 28595 N N . ARG A 1 75 ? -5.120 -8.661 4.604 1.00 0.00 75 ARG A N 20
ATOM 28596 C CA . ARG A 1 75 ? -4.176 -9.138 5.607 1.00 0.00 75 ARG A CA 20
ATOM 28597 C C . ARG A 1 75 ? -2.751 -8.718 5.256 1.00 0.00 75 ARG A C 20
ATOM 28598 O O . ARG A 1 75 ? -2.019 -8.201 6.100 1.00 0.00 75 ARG A O 20
ATOM 28619 N N . VAL A 1 76 ? -2.364 -8.945 4.004 1.00 0.00 76 VAL A N 20
ATOM 28620 C CA . VAL A 1 76 ? -1.028 -8.591 3.541 1.00 0.00 76 VAL A CA 20
ATOM 28621 C C . VAL A 1 76 ? -0.816 -7.082 3.579 1.00 0.00 76 VAL A C 20
ATOM 28622 O O . VAL A 1 76 ? 0.095 -6.590 4.246 1.00 0.00 76 VAL A O 20
ATOM 28635 N N . ILE A 1 77 ? -1.663 -6.352 2.861 1.00 0.00 77 ILE A N 20
ATOM 28636 C CA . ILE A 1 77 ? -1.569 -4.898 2.814 1.00 0.00 77 ILE A CA 20
ATOM 28637 C C . ILE A 1 77 ? -1.480 -4.308 4.217 1.00 0.00 77 ILE A C 20
ATOM 28638 O O . ILE A 1 77 ? -0.535 -3.588 4.542 1.00 0.00 77 ILE A O 20
ATOM 28654 N N . LEU A 1 78 ? -2.471 -4.618 5.047 1.00 0.00 78 LEU A N 20
ATOM 28655 C CA . LEU A 1 78 ? -2.505 -4.119 6.417 1.00 0.00 78 LEU A CA 20
ATOM 28656 C C . LEU A 1 78 ? -1.272 -4.572 7.192 1.00 0.00 78 LEU A C 20
ATOM 28657 O O . LEU A 1 78 ? -0.391 -3.770 7.504 1.00 0.00 78 LEU A O 20
ATOM 28673 N N . THR A 1 79 ? -1.214 -5.865 7.500 1.00 0.00 79 THR A N 20
ATOM 28674 C CA . THR A 1 79 ? -0.089 -6.425 8.237 1.00 0.00 79 THR A CA 20
ATOM 28675 C C . THR A 1 79 ? 1.213 -5.720 7.874 1.00 0.00 79 THR A C 20
ATOM 28676 O O . THR A 1 79 ? 1.952 -5.273 8.750 1.00 0.00 79 THR A O 20
ATOM 28687 N N . GLU A 1 80 ? 1.486 -5.623 6.576 1.00 0.00 80 GLU A N 20
ATOM 28688 C CA . GLU A 1 80 ? 2.700 -4.971 6.098 1.00 0.00 80 GLU A CA 20
ATOM 28689 C C . GLU A 1 80 ? 2.696 -3.487 6.453 1.00 0.00 80 GLU A C 20
ATOM 28690 O O . GLU A 1 80 ? 3.696 -2.949 6.930 1.00 0.00 80 GLU A O 20
ATOM 28702 N N . LEU A 1 81 ? 1.565 -2.831 6.217 1.00 0.00 81 LEU A N 20
ATOM 28703 C CA . LEU A 1 81 ? 1.430 -1.409 6.511 1.00 0.00 81 LEU A CA 20
ATOM 28704 C C . LEU A 1 81 ? 1.625 -1.139 8.000 1.00 0.00 81 LEU A C 20
ATOM 28705 O O . LEU A 1 81 ? 2.100 -0.073 8.390 1.00 0.00 81 LEU A O 20
ATOM 28721 N N . GLU A 1 82 ? 1.257 -2.114 8.826 1.00 0.00 82 GLU A N 20
ATOM 28722 C CA . GLU A 1 82 ? 1.393 -1.981 10.271 1.00 0.00 82 GLU A CA 20
ATOM 28723 C C . GLU A 1 82 ? 2.863 -1.919 10.676 1.00 0.00 82 GLU A C 20
ATOM 28724 O O . GLU A 1 82 ? 3.215 -1.311 11.687 1.00 0.00 82 GLU A O 20
ATOM 28736 N N . ARG A 1 83 ? 3.718 -2.553 9.879 1.00 0.00 83 ARG A N 20
ATOM 28737 C CA . ARG A 1 83 ? 5.149 -2.572 10.155 1.00 0.00 83 ARG A CA 20
ATOM 28738 C C . ARG A 1 83 ? 5.825 -1.319 9.605 1.00 0.00 83 ARG A C 20
ATOM 28739 O O . ARG A 1 83 ? 6.374 -0.516 10.360 1.00 0.00 83 ARG A O 20
ATOM 28760 N N . VAL A 1 84 ? 5.782 -1.159 8.287 1.00 0.00 84 VAL A N 20
ATOM 28761 C CA . VAL A 1 84 ? 6.389 -0.004 7.636 1.00 0.00 84 VAL A CA 20
ATOM 28762 C C . VAL A 1 84 ? 6.101 1.277 8.410 1.00 0.00 84 VAL A C 20
ATOM 28763 O O . VAL A 1 84 ? 6.969 2.138 8.550 1.00 0.00 84 VAL A O 20
ATOM 28776 N N . ARG A 1 85 ? 4.876 1.396 8.913 1.00 0.00 85 ARG A N 20
ATOM 28777 C CA . ARG A 1 85 ? 4.473 2.573 9.673 1.00 0.00 85 ARG A CA 20
ATOM 28778 C C . ARG A 1 85 ? 5.093 2.558 11.067 1.00 0.00 85 ARG A C 20
ATOM 28779 O O . ARG A 1 85 ? 5.664 3.553 11.514 1.00 0.00 85 ARG A O 20
ATOM 28800 N N . SER A 1 86 ? 4.977 1.423 11.749 1.00 0.00 86 SER A N 20
ATOM 28801 C CA . SER A 1 86 ? 5.522 1.280 13.094 1.00 0.00 86 SER A CA 20
ATOM 28802 C C . SER A 1 86 ? 6.998 1.663 13.125 1.00 0.00 86 SER A C 20
ATOM 28803 O O . SER A 1 86 ? 7.754 1.345 12.208 1.00 0.00 86 SER A O 20
ATOM 28811 N N . GLY A 1 87 ? 7.403 2.350 14.190 1.00 0.00 87 GLY A N 20
ATOM 28812 C CA . GLY A 1 87 ? 8.787 2.766 14.322 1.00 0.00 87 GLY A CA 20
ATOM 28813 C C . GLY A 1 87 ? 8.975 3.821 15.395 1.00 0.00 87 GLY A C 20
ATOM 28814 O O . GLY A 1 87 ? 8.120 4.681 15.607 1.00 0.00 87 GLY A O 20
ATOM 28818 N N . PRO A 1 88 ? 10.118 3.761 16.094 1.00 0.00 88 PRO A N 20
ATOM 28819 C CA . PRO A 1 88 ? 10.442 4.710 17.163 1.00 0.00 88 PRO A CA 20
ATOM 28820 C C . PRO A 1 88 ? 10.727 6.110 16.629 1.00 0.00 88 PRO A C 20
ATOM 28821 O O . PRO A 1 88 ? 10.850 6.310 15.421 1.00 0.00 88 PRO A O 20
ATOM 28832 N N . SER A 1 89 ? 10.832 7.075 17.538 1.00 0.00 89 SER A N 20
ATOM 28833 C CA . SER A 1 89 ? 11.100 8.456 17.157 1.00 0.00 89 SER A CA 20
ATOM 28834 C C . SER A 1 89 ? 12.577 8.653 16.827 1.00 0.00 89 SER A C 20
ATOM 28835 O O . SER A 1 89 ? 13.453 8.127 17.514 1.00 0.00 89 SER A O 20
ATOM 28843 N N . SER A 1 90 ? 12.845 9.413 15.771 1.00 0.00 90 SER A N 20
ATOM 28844 C CA . SER A 1 90 ? 14.215 9.677 15.346 1.00 0.00 90 SER A CA 20
ATOM 28845 C C . SER A 1 90 ? 14.726 10.985 15.941 1.00 0.00 90 SER A C 20
ATOM 28846 O O . SER A 1 90 ? 15.844 11.055 16.448 1.00 0.00 90 SER A O 20
ATOM 28854 N N . GLY A 1 91 ? 13.896 12.022 15.875 1.00 0.00 91 GLY A N 20
ATOM 28855 C CA . GLY A 1 91 ? 14.280 13.315 16.410 1.00 0.00 91 GLY A CA 20
ATOM 28856 C C . GLY A 1 91 ? 14.147 14.428 15.389 1.00 0.00 91 GLY A C 20
ATOM 28857 O O . GLY A 1 91 ? 13.141 15.136 15.361 1.00 0.00 91 GLY A O 20
#

Solvent-accessible surface area: 6231 Å² total; per-residue (Å²): 124,125,84,78,81,108,44,117,152,38,57,13,79,162,83,49,0,65,138,7,77,26,98,22,0,7,63,8,0,60,102,36,11,127,68,0,54,123,28,92,95,93,5,67,93,86,178,0,52,0,157,64,0,32,72,7,68,98,120,88,1,46,155,78,72,23,53,3,164,73,69,68,3,31,163,33,0,61,64,60,5,101,169,10,143,68,54,134,112,116,121

Secondary structure (DSSP, 8-state):
--SSSS--SSHHHHS-GGG--HHHHHHHHHHH-GGGHHHHHHHHHTT--HHHHHH--HHHHHSTTT----HHHHHHHHHHHHHHHS-----

Sequence (91 aa):
GSSGSSGEHGLLVHKAVDKWTTEEVVLWLEQLGPWASLYRDRFLSERVNGRLLLTLTEEEFSRAPYTIENSSHRRVILTELERVRSGPSSGGSSGSSGEHGLLVHKAVDKWTTEEVVLWLEQLGPWASLYRDRFLSERVNGRLLLTLTEEEFSRAPYTIENSSHRRVILTELERVRSGPSSGGSSGSSGEHGLLVHKAVDKWTTEEVVLWLEQLGPWASLYRDRFLSERVNGRLLLTLTEEEFSRAPYTIENSSHRRVILTELERVRSGPSSGGSSGSSGEHGLLVHKAVDKWTTEEVVLWLEQLGPWASLYRDRFLSERVNGRLLLTLTEEEFSRAPYTIENSSHRRVILTELERVRSGPSSGGSSGSSGEHGLLVHKAVDKWTTEEVVLWLEQLGPWASLYRDRFLSERVNGRLLLTLTEEEFSRAPYTIENSSHRRVILTELERVRSGPSSGGSSGSSGEHGLLVHKAVDKWTTEEVVLWLEQLGPWASLYRDRFLSERVNGRLLLTLTEEEFSRAPYTIENSSHRRVILTELERVRSGPSSGGSSGSSGEHGLLVHKAVDKWTTEEVVLWLEQLGPWASLYRDRFLSERVNGRLLLTLTEEEFSRAPYTIENSSHRRVILTELERVRSGPSSGGSSGSSGEHGLLVHKAVDKWTTEEVVLWLEQLGPWASLYRDRFLSERVNGRLLLTLTEEEFSRAPYTIENSSHRRVILTELERVRSGPSSGGSSGSSGEHGLLVHKAVDKWTTEEVVLWLEQLGPWASLYRDRFLSERVNGRLLLTLTEEEFSRAPYTIENSSHRRVILTELERVRSGPSSGGSSGSSGEHGLLVHKAVDKWTTEEVVLWLEQLGPWASLYRDRFLSERVNGRLLLTLTEEEFSRAPYTIENSSHRRVILTELERVRSGPSSGGSSGSSGEHGLLVHKAVDKWTTEEVVLWLEQLGPWASLYRDRFLSERVNGRLLLTLTEEEFSRAPYTIENSSHRRVILTELERVRSGPSSGGSSGSSGEHGLLVHKAVDKWTTEEVVLWLEQLGPWASLYRDRFLSERVNGRLLLTLTEEEFSRAPYTIENSSHRRVILTELERVRSGPSSGGSSGSSGEHGLLVHKAVDKWTTEEVVLWLEQLGPWASLYRDRFLSERVNGRLLLTLTEEEFSRAPYTIENSSHRRVILTELERVRSGPSSGGSSGSSGEHGLLVHKAVDKWTTEEVVLWLEQLGPWASLYRDRFLSERVNGRLLLTLTEEEFSRAPYTIENSSHRRVILTELERVRSGPSSGGSSGSSGEHGLLVHKAVDKWTTEEVVLWLEQLGPWASLYRDRFLSERVNGRLLLTLTEEEFSRAPYTIENSSHRRVILTELERVRSGPSSGGSSGSSGEHGLLVHKAVDKWTTEEVVLWLEQLGPWASLYRDRFLSERVNGRLLLTLTEEEFSRAPYTIENSSHRRVILTELERVRSGPSSGGSSGSSGEHGLLVHKAVDKWTTEEVVLWLEQLGPWASLYRDRFLSERVNGRLLLTLTEEEFSRAPYTIENSSHRRVILTELERVRSGPSSGGSSGSSGEHGLLVHKAVDKWTTEEVVLWLEQLGPWASLYRDRFLSERVNGRLLLTLTEEEFSRAPYTIENSSHRRVILTELERVRSGPSSGGSSGSSGEHGLLVHKAVDKWTTEEVVLWLEQLGPWASLYRDRFLSERVNGRLLLTLTEEEFSRAPYTIENSSHRRVILTELERVRSGPSSGGSSGSSGEHGLLVHKAVDKWTTEEVVLWLEQLGPWASLYRDRFLSERVNGRLLLTLTEEEFSRAPYTIENSSHRRVILTELERVRSGPSSG

Organism: Mus musculus (NCBI:txid10090)

CATH classification: 1.10.150.50

Foldseek 3Di:
DDDDDDDDPDCLLVDALLPFWLVVLLVVQVVLDVCSVVQNVVSVVVRCGSVNLLVDALVNCCDPPNVVPDVVSRCSSVVVVVRSNDDDDDD

Radius of gyration: 13.08 Å; Cα contacts (8 Å, |Δi|>4): 89; chains: 1; bounding box: 37×23×38 Å

Nearest PDB structures (foldseek):
  1v85-assembly1_A  TM=9.196E-01  e=8.631E-14  Mus musculus
  5j8y-assembly2_B  TM=8.222E-01  e=2.163E-03  Drosophila melanogaster
  1pk3-assembly1_A  TM=7.855E-01  e=3.087E-03  Drosophila melanogaster
  1pk3-assembly2_B  TM=8.465E-01  e=8.455E-03  Drosophila melanogaster
  8bw8-assembly1_A  TM=7.825E-01  e=1.623E-02  Drosophila melanogaster

InterPro domains:
  IPR001660 Sterile alpha motif domain [PF00536] (180-246)
  IPR001660 Sterile alpha motif domain [PS50105] (182-249)
  IPR001660 Sterile alpha motif domain [SM00454] (179-249)
  IPR001841 Zinc finger, RING-type [PS50089] (34-74)
  IPR001841 Zinc finger, RING-type [SM00184] (34-73)
  IPR013083 Zinc finger, RING/FYVE/PHD-type [G3DSA:3.30.40.10] (23-121)
  IPR013761 Sterile alpha motif/pointed domain superfamily [G3DSA:1.10.150.50] (165-249)
  IPR013761 Sterile alpha motif/pointed domain superfamily [SSF47769] (171-254)
  IPR017907 Zinc finger, RING-type, conserved site [PS00518] (49-58)